Protein 5SWB (pdb70)

Sequence (1809 aa):
KPVIKMYQIGDKPDNLDELLANANKIIEEKVGAKLDIQYLGWGDYGKKMSSVITSSGEENYDIAFADNYIVNAQKGAYADLTELYKKEGKDLYKALDPAYIKGNTVNGKIYAVPVAANVASSQNFAFNGTLLAKYGIDISGVTSYETLEPVLKQIKEKAPDVVPFAIGKVFIPSDNFDYPVANGLPFVIDLEGDTTKVVNRYEVPRFKEHLKTLHKFYEAGYIPKDVATSDTSFDLQQDTWFVREETVGPADYGNSLLSRVANKDIQIKPITNFIKKNQTTQVANFVISNNSKNKEKSMEILNLLNTNPELLNGLVYGPEGKNWEKIEGKENRVRVLDGYKGNTHMGGWNTGNNWILYINENVTDQQIENSKKELAEAKESPALGFIFNTDNVKKSEISAIANTMQQFDTAINTGTVDPDKAIPELMEKLKSEGAYEKVLNEMQKQYDEFLKNKKLEPVIKMYQIGDKPDNLDELLANANKIIEEKVGAKLDIQYLGWGDYGKKMSVITSSGENYDIAFADNNYIVNAQKGAYADLTELYKKEGKDLYKALDPAYIKGNTVNGKIYAVPVAANVASSQNFAFNGTLLAKYGIDISGVTSYETLEPVLKQIKEKAPDVVPFAIGKVFIPSDNFDYPVANGLPFVIDLEGDTTKVVNRYEVPRFKEHLKTLHKFYEAGYIPKDVATSDTSFDLQQDTWFVREETVGPADYGNSLLSRVANKDIQIKPITNFIKKNQTTQVANFVISNNSKNKEKSMEILNLLNTNPELLNGLVYGPEGKNWEKIEGKENRVRVLDGYKGNTHMGGWNTGNNWILYINENVTDQQIENSKKELAEAKESPALGFIFNTDNVKSEISAIANTMQQFDTAINTGTVDPDKAIPELMEKLKSEGAYEKVLNEMQKQYDEFLKNKKPVIKMYQIGDKPDNLDELLANANKIIEEKVGAKLDIQYLGWGDYGKKMSVITSSGENYDIAFADNYIVNAQKGAYADLTELYKKEGKDLYKALDPAYIKGNTVNGKIYAVPVAANVASSQNFAFNGTLLAKYGIDISGVTSYETLEPVVLKQIKEKAPDVVPFAIGKKVFIPSDNFDYPVANGLPFVIDLEGDTTKVVNRYEVPRFKEHLKTLHKFYEAGYIPKDVATSDTSFDLQQDTWFVREETVGPADYGNSLLSRVANKDIQIKPITNFIKKNQTTQVANFVISNNNSKNKEKSMEILNLLNTNPELLNGLVYGPEGKNWEKIEGKENRVRVLDGYKGNTHMGGWNTGNNWILYINENVTDQQIENSKKELAEAKESPALGFIFNTDNVKSEISAIANTMQQFDTAINTGTVDPDKAIPELMEKLKSEGAYEKVLNEMQKQYDEFLKNKKPVIKMYQIGDKPDNLDELLANANKIIEEKVGAKLDIQYLGWGDYGKKMSVITSSGENYDIAFADNYIVNAQKGAYADLTELYKKEGKDLYKALDPAYIKGNTVVNGKIYAVPVAANVASSQNFAFNGTLLAKYGIDISGVTSYETLEPVLKQIKEKAPDVVPFAIGKVFIPSDNFDYPVANGLPFVIDLEGDTTKVVNRYEVPRFKEHLKTLHKFYEAGYIPKDVATSDTSFDLQQDTWFVREETVGPADYGNSLLSRVANKDIQIKPITNFIKKNQTTQVANFVISNNNSKNKEKSMEILNLLNTNPELLNGLVYGPEGKNWEKIEGKENRVRVLDGYKGNTHMGGWNTGNNWWILYINENVTDQQIENSKKELAEAKESPALGFIFNTDNVKSEISAIANTMQQFDTAINTGTVDPDKAIPELMEKLKSEGAYEKVLNEMQKQYDEFLKNKKLE

Foldseek 3Di:
DAEAEEEEEADAFPPNVQLQVQLQVVLCVPQVYGYDYDYDHHQCPVVVVCVCQVVLHEHFKYFDDQQLLVVLVQQFDFCVVLCVDLQVQLVVPDDVLLVLLQQHPNTHFWSAFAAQLWWFKKKKFDVVVCVVQVQDCPQDAALQSLVVSLVSCCVVPVQAQAEEAALVFFDDEAWFDLGDPLFQWTQRLPDPNLATDGQCPPVVSVVSLQSLLVCCVVRNYPLPRNPDSDHDQLQDRNYGIYMDIDALLCLAQQNSCVRNVHRMHIHGHYDTARHSCSSSVTIMGTGNPYPPNNSSSNSQSCQAPPLSSVQCAAQHNEPQFKHADPPDPLEIETDDNSRDSHHDHSNHGYHSVSHRHYPSRDPVSNVVSVVSVVPHYHRPCSSNHADCVVQSPLVVQSSVLSVVQVSCSRSSVDNSVPRVVVSVCSSPVPDSNVVRSVSSSVSSNVVVVVPDDD/DEAEEEEEADAFPVQVVLQVVLQVVLCVPQVYGYDYHYDHHQCPLVVVCCCQVVLHDHFKYFDDLQLLVVQVLFFDFCQVVCVPLVVLLVVLDDCLLVLLQADPNTGFWSAFAAFLWWFKKKKFDVVVCVVQVQDCPQDQALQSLVVSLVVCCVVPVQAQAEEAALVFFDDEQWFDQGAVLFQWTQRLVPPNLAIDGLCPDVVSVVSLQSLLVCCVVRNYPVCRNPDSDDDQLQDRNYTIYMDIDALLCLACQNSCVRNVHDMDIHGHYDTARHSCSSSVGIMGTGSPHPPNNSSSNSQSCQARPLVSVQCAAQHPEPQFWHADPPDPLEIETDPNSNGSGHDHSNHGHHSVSHRDYPSRDPVSNVVSVVRVVPHYHRPCSSNHDDCVVQSVLVVQSSVLSVVQVSCRRSSVDNSVPRVVVSVCSSPVVPSVVVSSVSSSVSSNVVVVVVD/DEAEEEEEADQQPCNVVLQVQLQVVLCVPQVYGYDYDYDYHPCPQVVVCVCQVVLHAHFKYFDDLQLLSVLVVFFAFCVVLCVPLVVQLVVPADCLLVLLQADPNTGFWSAFAACLWWFKKKKFDVVVCVVQVQDCVQDQALQSCVVSLVSCCVVPVQAQAEEDAQVFFDDEQWFDQRDVLFQWTQRLPPDNLAIDGQCPPVVSVVSLQSLLVCCVVRNYPLCRNPDPDDDQLQDRRYTIYMDIDALLCLACQNSCVQNVHDMHIHGHYDTARHSCSSSVTIMGTGSPHPPNNSSSNVQSCQAPPLSSVQCAAQHHEPQFKHADPPDPLEIETDPNRNGSGHDHSNHTYHSVSHRDYPSRDPVSNVVSVVCVVPHYHRLCSSSHQNCVVQSPLVVQLSVLSVVQVSCRRSSSDNCVPRVVVSVCSSPVVPSVVVRSVSSSVSSNVVNVVD/DAEAEEEEEADAQPCQVVLQVVLQVVLCVPQVYGYDYDYDHDLCPLVVVCCVQVVVPEHFKYFDDQLQLVVQVQQFAFCVVLCVPLVVLQVVPADPLLCLLQQHVHTHFWRAFAAFLWWFKKKKFDVVVCVVQVQDCPQDQALLSLVVSLVSCCVVPVQAQAEEAAQVFFDDEQWFDQRDDLFQWTQRLPPDNLAIDGQCPPVVSVVSLQSLLVCQVVRNYPLCRNPDSDDDQLQDRNYTIYMDIDALLCLACQNSCQRNVHDMHIHGHYDGARHSCSSSVGIMGTGSSHPPNNSSSNVQSCQAPPLVSVQCAAQNHEPQFKYDDPPDPLEIETDPNSNRSHHDHSNHGYHSVSHRDYPSRDVVSNVVSVVRVVPHYHRPCSSNHDDCVPLSVLVVVSSVLSVVQVRCRRNSVDNSVPRVVVSVVSSVVPCSNVVRSVSSSVSSNVVNVVVDDD

Structure (mmCIF, N/CA/C/O backbone):
data_5SWB
#
_entry.id   5SWB
#
_cell.length_a   104.180
_cell.length_b   110.600
_cell.length_c   105.840
_cell.angle_alpha   90.00
_cell.angle_beta   109.52
_cell.angle_gamma   90.00
#
_symmetry.space_group_name_H-M   'P 1 21 1'
#
loop_
_entity.id
_entity.type
_entity.pdbx_description
1 polymer 'Extracellular solute-binding protein'
2 branched alpha-D-mannopyranose-(1-3)-[alpha-D-mannopyranose-(1-6)]alpha-D-mannopyranose-(1-6)-[alpha-D-mannopyranose-(1-3)]beta-D-mannopyranose-(1-4)-2-acetamido-2-deoxy-beta-D-glucopyranose
3 branched alpha-D-mannopyranose-(1-3)-[alpha-D-mannopyranose-(1-5)]alpha-D-mannopyranose-(1-6)-[alpha-D-mannopyranose-(1-3)]beta-D-mannopyranose-(1-4)-2-acetamido-2-deoxy-beta-D-glucopyranose
4 non-polymer 'CADMIUM ION'
5 water water
#
loop_
_atom_site.group_PDB
_atom_site.id
_atom_site.type_symbol
_atom_site.label_atom_id
_atom_site.label_alt_id
_atom_site.label_comp_id
_atom_site.label_asym_id
_atom_site.label_entity_id
_atom_site.label_seq_id
_atom_site.pdbx_PDB_ins_code
_atom_site.Cartn_x
_atom_site.Cartn_y
_atom_site.Cartn_z
_atom_site.occupancy
_atom_site.B_iso_or_equiv
_atom_site.auth_seq_id
_atom_site.auth_comp_id
_atom_site.auth_asym_id
_atom_site.auth_atom_id
_atom_site.pdbx_PDB_model_num
ATOM 1 N N . LYS A 1 17 ? 1.298 -32.136 -63.971 1.00 59.69 40 LYS A N 1
ATOM 2 C CA . LYS A 1 17 ? -0.053 -31.515 -63.967 1.00 55.62 40 LYS A CA 1
ATOM 3 C C . LYS A 1 17 ? 0.021 -30.221 -63.151 1.00 51.37 40 LYS A C 1
ATOM 4 O O . LYS A 1 17 ? 0.055 -30.289 -61.913 1.00 52.01 40 LYS A O 1
ATOM 6 N N . PRO A 1 18 ? 0.085 -29.032 -63.825 1.00 47.75 41 PRO A N 1
ATOM 7 C CA . PRO A 1 18 ? 0.112 -27.794 -63.037 1.00 41.16 41 PRO A CA 1
ATOM 8 C C . PRO A 1 18 ? -1.231 -27.639 -62.320 1.00 38.10 41 PRO A C 1
ATOM 9 O O . PRO A 1 18 ? -2.224 -28.217 -62.751 1.00 34.43 41 PRO A O 1
ATOM 13 N N . VAL A 1 19 ? -1.228 -26.884 -61.234 1.00 36.24 42 VAL A N 1
ATOM 14 C CA . VAL A 1 19 ? -2.416 -26.645 -60.478 1.00 30.64 42 VAL A CA 1
ATOM 15 C C . VAL A 1 19 ? -2.968 -25.307 -61.021 1.00 33.04 42 VAL A C 1
ATOM 16 O O . VAL A 1 19 ? -2.245 -24.310 -61.080 1.00 29.61 42 VAL A O 1
ATOM 20 N N . ILE A 1 20 ? -4.239 -25.297 -61.441 1.00 29.32 43 ILE A N 1
ATOM 21 C CA . ILE A 1 20 ? -4.835 -24.092 -61.995 1.00 26.97 43 ILE A CA 1
ATOM 22 C C . ILE A 1 20 ? -5.557 -23.355 -60.855 1.00 24.47 43 ILE A C 1
ATOM 23 O O . ILE A 1 20 ? -6.342 -23.981 -60.128 1.00 25.26 43 ILE A O 1
ATOM 28 N N . LYS A 1 21 ? -5.254 -22.077 -60.643 1.00 22.41 44 LYS A N 1
ATOM 29 C CA . LYS A 1 21 ? -5.762 -21.380 -59.451 1.00 22.50 44 LYS A CA 1
ATOM 30 C C . LYS A 1 21 ? -7.005 -20.544 -59.852 1.00 22.84 44 LYS A C 1
ATOM 31 O O . LYS A 1 21 ? -6.849 -19.613 -60.629 1.00 18.71 44 LYS A O 1
ATOM 37 N N . MET A 1 22 ? -8.172 -20.912 -59.300 1.00 21.63 45 MET A N 1
ATOM 38 C CA . MET A 1 22 ? -9.444 -20.237 -59.624 1.00 20.36 45 MET A CA 1
ATOM 39 C C . MET A 1 22 ? -9.923 -19.531 -58.345 1.00 19.66 45 MET A C 1
ATOM 40 O O . MET A 1 22 ? -9.926 -20.128 -57.258 1.00 23.58 45 MET A O 1
ATOM 45 N N . TYR A 1 23 ? -10.336 -18.280 -58.474 1.00 16.64 46 TYR A N 1
ATOM 46 C CA . TYR A 1 23 ? -11.010 -17.575 -57.388 1.00 16.50 46 TYR A CA 1
ATOM 47 C C . TYR A 1 23 ? -12.532 -17.566 -57.635 1.00 18.34 46 TYR A C 1
ATOM 48 O O . TYR A 1 23 ? -12.946 -17.349 -58.781 1.00 19.31 46 TYR A O 1
ATOM 57 N N . GLN A 1 24 ? -13.298 -17.827 -56.588 1.00 17.85 47 GLN A N 1
ATOM 58 C CA . GLN A 1 24 ? -14.763 -17.811 -56.663 1.00 17.70 47 GLN A CA 1
ATOM 59 C C . GLN A 1 24 ? -15.321 -16.930 -55.578 1.00 19.08 47 GLN A C 1
ATOM 60 O O . GLN A 1 24 ? -14.765 -16.795 -54.476 1.00 17.75 47 GLN A O 1
ATOM 66 N N . ILE A 1 25 ? -16.490 -16.334 -55.859 1.00 16.58 48 ILE A N 1
ATOM 67 C CA . ILE A 1 25 ? -17.174 -15.533 -54.902 1.00 17.11 48 ILE A CA 1
ATOM 68 C C . ILE A 1 25 ? -17.980 -16.450 -53.925 1.00 18.57 48 ILE A C 1
ATOM 69 O O . ILE A 1 25 ? -18.399 -17.549 -54.287 1.00 19.57 48 ILE A O 1
ATOM 74 N N . GLY A 1 26 ? -18.195 -15.926 -52.715 1.00 18.97 49 GLY A N 1
ATOM 75 C CA . GLY A 1 26 ? -19.047 -16.545 -51.695 1.00 21.01 49 GLY A CA 1
ATOM 76 C C . GLY A 1 26 ? -18.327 -17.526 -50.799 1.00 23.40 49 GLY A C 1
ATOM 77 O O . GLY A 1 26 ? -17.084 -17.510 -50.657 1.00 21.00 49 GLY A O 1
ATOM 78 N N . ASP A 1 27 ? -19.094 -18.341 -50.109 1.00 23.72 50 ASP A N 1
ATOM 79 C CA . ASP A 1 27 ? -18.486 -19.212 -49.116 1.00 23.53 50 ASP A CA 1
ATOM 80 C C . ASP A 1 27 ? -18.177 -20.646 -49.623 1.00 22.69 50 ASP A C 1
ATOM 81 O O . ASP A 1 27 ? -19.016 -21.250 -50.281 1.00 23.56 50 ASP A O 1
ATOM 86 N N . LYS A 1 28 ? -17.033 -21.212 -49.234 1.00 21.42 51 LYS A N 1
ATOM 87 C CA . LYS A 1 28 ? -16.510 -22.559 -49.566 1.00 24.03 51 LYS A CA 1
ATOM 88 C C . LYS A 1 28 ? -17.599 -23.624 -49.150 1.00 23.89 51 LYS A C 1
ATOM 89 O O . LYS A 1 28 ? -18.121 -23.574 -48.003 1.00 21.46 51 LYS A O 1
ATOM 95 N N . PRO A 1 29 ? -17.969 -24.559 -50.048 1.00 23.13 52 PRO A N 1
ATOM 96 C CA . PRO A 1 29 ? -18.720 -25.729 -49.570 1.00 22.92 52 PRO A CA 1
ATOM 97 C C . PRO A 1 29 ? -17.929 -26.462 -48.463 1.00 21.48 52 PRO A C 1
ATOM 98 O O . PRO A 1 29 ? -16.659 -26.562 -48.504 1.00 24.58 52 PRO A O 1
ATOM 102 N N . ASP A 1 30 ? -18.665 -26.954 -47.480 1.00 24.54 53 ASP A N 1
ATOM 103 C CA . ASP A 1 30 ? -18.100 -27.868 -46.441 1.00 27.65 53 ASP A CA 1
ATOM 104 C C . ASP A 1 30 ? -17.364 -29.094 -46.971 1.00 30.57 53 ASP A C 1
ATOM 105 O O . ASP A 1 30 ? -16.522 -29.640 -46.254 1.00 29.68 53 ASP A O 1
ATOM 110 N N . ASN A 1 31 ? -17.702 -29.574 -48.183 1.00 25.26 54 ASN A N 1
ATOM 111 C CA . ASN A 1 31 ? -17.036 -30.727 -48.778 1.00 23.98 54 ASN A CA 1
ATOM 112 C C . ASN A 1 31 ? -16.294 -30.364 -50.043 1.00 25.60 54 ASN A C 1
ATOM 113 O O . ASN A 1 31 ? -16.227 -31.184 -50.978 1.00 24.70 54 ASN A O 1
ATOM 118 N N . LEU A 1 32 ? -15.738 -29.146 -50.091 1.00 21.56 55 LEU A N 1
ATOM 119 C CA . LEU A 1 32 ? -14.960 -28.761 -51.268 1.00 22.98 55 LEU A CA 1
ATOM 120 C C . LEU A 1 32 ? -13.889 -29.760 -51.708 1.00 25.50 55 LEU A C 1
ATOM 121 O O . LEU A 1 32 ? -13.705 -30.028 -52.935 1.00 24.75 55 LEU A O 1
ATOM 126 N N . ASP A 1 33 ? -13.145 -30.314 -50.742 1.00 24.98 56 ASP A N 1
ATOM 127 C CA . ASP A 1 33 ? -12.106 -31.280 -51.163 1.00 28.96 56 ASP A CA 1
ATOM 128 C C . ASP A 1 33 ? -12.668 -32.458 -51.908 1.00 26.41 56 ASP A C 1
ATOM 129 O O . ASP A 1 33 ? -12.106 -32.874 -52.917 1.00 28.17 56 ASP A O 1
ATOM 134 N N . GLU A 1 34 ? -13.785 -33.007 -51.412 1.00 27.01 57 GLU A N 1
ATOM 135 C CA . GLU A 1 34 ? -14.496 -34.067 -52.114 1.00 26.68 57 GLU A CA 1
ATOM 136 C C . GLU A 1 34 ? -14.989 -33.622 -53.521 1.00 25.56 57 GLU A C 1
ATOM 137 O O . GLU A 1 34 ? -14.711 -34.309 -54.509 1.00 24.71 57 GLU A O 1
ATOM 143 N N . LEU A 1 35 ? -15.700 -32.497 -53.596 1.00 23.54 58 LEU A N 1
ATOM 144 C CA . LEU A 1 35 ? -16.133 -31.944 -54.866 1.00 24.97 58 LEU A CA 1
ATOM 145 C C . LEU A 1 35 ? -14.986 -31.856 -55.867 1.00 23.32 58 LEU A C 1
ATOM 146 O O . LEU A 1 35 ? -15.130 -32.328 -56.988 1.00 23.91 58 LEU A O 1
ATOM 151 N N . LEU A 1 36 ? -13.852 -31.277 -55.449 1.00 22.51 59 LEU A N 1
ATOM 152 C CA . LEU A 1 36 ? -12.734 -31.057 -56.337 1.00 24.82 59 LEU A CA 1
ATOM 153 C C . LEU A 1 36 ? -12.021 -32.372 -56.615 1.00 26.88 59 LEU A C 1
ATOM 154 O O . LEU A 1 36 ? -11.498 -32.541 -57.666 1.00 24.28 59 LEU A O 1
ATOM 159 N N . ALA A 1 37 ? -12.035 -33.319 -55.669 1.00 26.24 60 ALA A N 1
ATOM 160 C CA . ALA A 1 37 ? -11.422 -34.600 -55.971 1.00 27.51 60 ALA A CA 1
ATOM 161 C C . ALA A 1 37 ? -12.272 -35.230 -57.089 1.00 25.87 60 ALA A C 1
ATOM 162 O O . ALA A 1 37 ? -11.701 -35.699 -58.060 1.00 29.42 60 ALA A O 1
ATOM 164 N N . ASN A 1 38 ? -13.603 -35.232 -56.952 1.00 28.07 61 ASN A N 1
ATOM 165 C CA . ASN A 1 38 ? -14.477 -35.797 -57.996 1.00 27.74 61 ASN A CA 1
ATOM 166 C C . ASN A 1 38 ? -14.257 -35.086 -59.312 1.00 26.55 61 ASN A C 1
ATOM 167 O O . ASN A 1 38 ? -14.028 -35.712 -60.337 1.00 26.85 61 ASN A O 1
ATOM 172 N N . ALA A 1 39 ? -14.349 -33.758 -59.287 1.00 27.76 62 ALA A N 1
ATOM 173 C CA . ALA A 1 39 ? -14.108 -32.978 -60.495 1.00 25.94 62 ALA A CA 1
ATOM 174 C C . ALA A 1 39 ? -12.751 -33.229 -61.131 1.00 25.83 62 ALA A C 1
ATOM 175 O O . ALA A 1 39 ? -12.675 -33.334 -62.348 1.00 26.87 62 ALA A O 1
ATOM 177 N N . ASN A 1 40 ? -11.678 -33.326 -60.316 1.00 23.15 63 ASN A N 1
ATOM 178 C CA . ASN A 1 40 ? -10.358 -33.475 -60.867 1.00 25.14 63 ASN A CA 1
ATOM 179 C C . ASN A 1 40 ? -10.104 -34.862 -61.457 1.00 25.44 63 ASN A C 1
ATOM 180 O O . ASN A 1 40 ? -9.211 -35.016 -62.305 1.00 25.17 63 ASN A O 1
ATOM 185 N N . LYS A 1 41 ? -10.923 -35.844 -61.106 1.00 29.51 64 LYS A N 1
ATOM 186 C CA . LYS A 1 41 ? -10.818 -37.129 -61.854 1.00 31.40 64 LYS A CA 1
ATOM 187 C C . LYS A 1 41 ? -10.981 -36.887 -63.351 1.00 33.33 64 LYS A C 1
ATOM 188 O O . LYS A 1 41 ? -10.153 -37.322 -64.144 1.00 35.28 64 LYS A O 1
ATOM 194 N N . ILE A 1 42 ? -12.022 -36.138 -63.731 1.00 31.33 65 ILE A N 1
ATOM 195 C CA . ILE A 1 42 ? -12.299 -35.785 -65.107 1.00 29.59 65 ILE A CA 1
ATOM 196 C C . ILE A 1 42 ? -11.292 -34.752 -65.637 1.00 30.85 65 ILE A C 1
ATOM 197 O O . ILE A 1 42 ? -10.667 -34.936 -66.684 1.00 32.12 65 ILE A O 1
ATOM 202 N N . ILE A 1 43 ? -11.100 -33.654 -64.916 1.00 28.08 66 ILE A N 1
ATOM 203 C CA . ILE A 1 43 ? -10.165 -32.615 -65.406 1.00 27.85 66 ILE A CA 1
ATOM 204 C C . ILE A 1 43 ? -8.726 -33.118 -65.674 1.00 31.81 66 ILE A C 1
ATOM 205 O O . ILE A 1 43 ? -8.136 -32.833 -66.738 1.00 34.05 66 ILE A O 1
ATOM 210 N N . GLU A 1 44 ? -8.170 -33.849 -64.722 1.00 31.11 67 GLU A N 1
ATOM 211 C CA . GLU A 1 44 ? -6.807 -34.333 -64.880 1.00 33.81 67 GLU A CA 1
ATOM 212 C C . GLU A 1 44 ? -6.678 -35.186 -66.126 1.00 34.78 67 GLU A C 1
ATOM 213 O O . GLU A 1 44 ? -5.728 -35.038 -66.901 1.00 39.11 67 GLU A O 1
ATOM 219 N N . GLU A 1 45 ? -7.650 -36.051 -66.324 1.00 36.97 68 GLU A N 1
ATOM 220 C CA . GLU A 1 45 ? -7.672 -36.937 -67.496 1.00 41.90 68 GLU A CA 1
ATOM 221 C C . GLU A 1 45 ? -7.775 -36.137 -68.803 1.00 45.84 68 GLU A C 1
ATOM 222 O O . GLU A 1 45 ? -7.000 -36.364 -69.721 1.00 44.24 68 GLU A O 1
ATOM 228 N N . LYS A 1 46 ? -8.734 -35.211 -68.893 1.00 39.58 69 LYS A N 1
ATOM 229 C CA . LYS A 1 46 ? -8.978 -34.516 -70.154 1.00 35.55 69 LYS A CA 1
ATOM 230 C C . LYS A 1 46 ? -8.012 -33.389 -70.434 1.00 37.28 69 LYS A C 1
ATOM 231 O O . LYS A 1 46 ? -7.726 -33.112 -71.613 1.00 38.72 69 LYS A O 1
ATOM 237 N N . VAL A 1 47 ? -7.505 -32.731 -69.390 1.00 29.54 70 VAL A N 1
ATOM 238 C CA . VAL A 1 47 ? -6.743 -31.493 -69.538 1.00 31.31 70 VAL A CA 1
ATOM 239 C C . VAL A 1 47 ? -5.294 -31.606 -69.062 1.00 33.28 70 VAL A C 1
ATOM 240 O O . VAL A 1 47 ? -4.443 -30.812 -69.472 1.00 34.61 70 VAL A O 1
ATOM 244 N N . GLY A 1 48 ? -4.981 -32.573 -68.201 1.00 33.40 71 GLY A N 1
ATOM 245 C CA . GLY A 1 48 ? -3.598 -32.601 -67.668 1.00 34.51 71 GLY A CA 1
ATOM 246 C C . GLY A 1 48 ? -3.253 -31.463 -66.703 1.00 37.82 71 GLY A C 1
ATOM 247 O O . GLY A 1 48 ? -2.151 -30.920 -66.689 1.00 35.27 71 GLY A O 1
ATOM 248 N N . ALA A 1 49 ? -4.224 -31.103 -65.877 1.00 37.24 72 ALA A N 1
ATOM 249 C CA . ALA A 1 49 ? -4.038 -30.078 -64.850 1.00 36.89 72 ALA A CA 1
ATOM 250 C C . ALA A 1 49 ? -4.997 -30.435 -63.712 1.00 29.49 72 ALA A C 1
ATOM 251 O O . ALA A 1 49 ? -5.886 -31.274 -63.883 1.00 32.91 72 ALA A O 1
ATOM 253 N N . LYS A 1 50 ? -4.774 -29.801 -62.560 1.00 30.64 73 LYS A N 1
ATOM 254 C CA . LYS A 1 50 ? -5.576 -29.977 -61.353 1.00 30.76 73 LYS A CA 1
ATOM 255 C C . LYS A 1 50 ? -6.180 -28.591 -61.089 1.00 29.01 73 LYS A C 1
ATOM 256 O O . LYS A 1 50 ? -5.447 -27.581 -61.027 1.00 29.58 73 LYS A O 1
ATOM 262 N N . LEU A 1 51 ? -7.502 -28.545 -60.891 1.00 25.24 74 LEU A N 1
ATOM 263 C CA . LEU A 1 51 ? -8.153 -27.289 -60.492 1.00 22.64 74 LEU A CA 1
ATOM 264 C C . LEU A 1 51 ? -8.180 -27.127 -58.975 1.00 21.60 74 LEU A C 1
ATOM 265 O O . LEU A 1 51 ? -8.503 -28.085 -58.248 1.00 23.58 74 LEU A O 1
ATOM 270 N N . ASP A 1 52 ? -7.797 -25.951 -58.485 1.00 22.10 75 ASP A N 1
ATOM 271 C CA . ASP A 1 52 ? -7.962 -25.576 -57.087 1.00 26.10 75 ASP A CA 1
ATOM 272 C C . ASP A 1 52 ? -8.833 -24.326 -57.074 1.00 22.96 75 ASP A C 1
ATOM 273 O O . ASP A 1 52 ? -8.624 -23.399 -57.892 1.00 25.06 75 ASP A O 1
ATOM 278 N N . ILE A 1 53 ? -9.762 -24.273 -56.131 1.00 19.86 76 ILE A N 1
ATOM 279 C CA . ILE A 1 53 ? -10.624 -23.084 -56.046 1.00 20.60 76 ILE A CA 1
ATOM 280 C C . ILE A 1 53 ? -10.487 -22.413 -54.687 1.00 19.92 76 ILE A C 1
ATOM 281 O O . ILE A 1 53 ? -10.630 -23.089 -53.627 1.00 26.06 76 ILE A O 1
ATOM 286 N N . GLN A 1 54 ? -10.255 -21.121 -54.664 1.00 19.89 77 GLN A N 1
ATOM 287 C CA . GLN A 1 54 ? -10.282 -20.412 -53.413 1.00 21.67 77 GLN A CA 1
ATOM 288 C C . GLN A 1 54 ? -11.491 -19.456 -53.400 1.00 21.43 77 GLN A C 1
ATOM 289 O O . GLN A 1 54 ? -11.652 -18.598 -54.277 1.00 20.64 77 GLN A O 1
ATOM 295 N N . TYR A 1 55 ? -12.272 -19.571 -52.331 1.00 20.15 78 TYR A N 1
ATOM 296 C CA . TYR A 1 55 ? -13.466 -18.767 -52.183 1.00 21.19 78 TYR A CA 1
ATOM 297 C C . TYR A 1 55 ? -13.109 -17.506 -51.397 1.00 22.95 78 TYR A C 1
ATOM 298 O O . TYR A 1 55 ? -12.349 -17.587 -50.429 1.00 25.58 78 TYR A O 1
ATOM 307 N N . LEU A 1 56 ? -13.641 -16.358 -51.774 1.00 20.41 79 LEU A N 1
ATOM 308 C CA . LEU A 1 56 ? -13.273 -15.058 -51.176 1.00 21.23 79 LEU A CA 1
ATOM 309 C C . LEU A 1 56 ? -14.422 -14.389 -50.359 1.00 22.59 79 LEU A C 1
ATOM 310 O O . LEU A 1 56 ? -14.291 -13.251 -49.884 1.00 22.42 79 LEU A O 1
ATOM 315 N N . GLY A 1 57 ? -15.549 -15.087 -50.196 1.00 22.94 80 GLY A N 1
ATOM 316 C CA . GLY A 1 57 ? -16.704 -14.556 -49.450 1.00 22.72 80 GLY A CA 1
ATOM 317 C C . GLY A 1 57 ? -17.617 -13.627 -50.252 1.00 23.80 80 GLY A C 1
ATOM 318 O O . GLY A 1 57 ? -17.396 -13.383 -51.441 1.00 23.35 80 GLY A O 1
ATOM 319 N N . TRP A 1 58 ? -18.660 -13.076 -49.578 1.00 29.50 81 TRP A N 1
ATOM 320 C CA . TRP A 1 58 ? -19.706 -12.198 -50.257 1.00 31.76 81 TRP A CA 1
ATOM 321 C C . TRP A 1 58 ? -19.564 -10.720 -50.072 1.00 33.39 81 TRP A C 1
ATOM 322 O O . TRP A 1 58 ? -19.520 -9.945 -51.044 1.00 38.19 81 TRP A O 1
ATOM 333 N N . GLY A 1 59 ? -19.391 -10.327 -48.821 1.00 31.59 82 GLY A N 1
ATOM 334 C CA . GLY A 1 59 ? -19.464 -8.911 -48.440 1.00 32.66 82 GLY A CA 1
ATOM 335 C C . GLY A 1 59 ? -18.382 -8.024 -48.974 1.00 28.72 82 GLY A C 1
ATOM 336 O O . GLY A 1 59 ? -18.609 -6.825 -49.162 1.00 31.08 82 GLY A O 1
ATOM 337 N N . ASP A 1 60 ? -17.190 -8.593 -49.242 1.00 24.69 83 ASP A N 1
ATOM 338 C CA . ASP A 1 60 ? -16.129 -7.730 -49.681 1.00 22.72 83 ASP A CA 1
ATOM 339 C C . ASP A 1 60 ? -15.425 -8.263 -50.921 1.00 23.40 83 ASP A C 1
ATOM 340 O O . ASP A 1 60 ? -14.236 -7.964 -51.133 1.00 22.44 83 ASP A O 1
ATOM 345 N N . TYR A 1 61 ? -16.158 -8.988 -51.776 1.00 24.88 84 TYR A N 1
ATOM 346 C CA . TYR A 1 61 ? -15.471 -9.652 -52.882 1.00 21.90 84 TYR A CA 1
ATOM 347 C C . TYR A 1 61 ? -14.839 -8.636 -53.809 1.00 23.11 84 TYR A C 1
ATOM 348 O O . TYR A 1 61 ? -13.762 -8.861 -54.344 1.00 21.64 84 TYR A O 1
ATOM 357 N N . GLY A 1 62 ? -15.528 -7.525 -54.041 1.00 22.41 85 GLY A N 1
ATOM 358 C CA . GLY A 1 62 ? -14.990 -6.469 -54.890 1.00 24.17 85 GLY A CA 1
ATOM 359 C C . GLY A 1 62 ? -13.663 -5.920 -54.394 1.00 20.69 85 GLY A C 1
ATOM 360 O O . GLY A 1 62 ? -12.778 -5.703 -55.167 1.00 20.06 85 GLY A O 1
ATOM 361 N N . LYS A 1 63 ? -13.599 -5.630 -53.106 1.00 20.73 86 LYS A N 1
ATOM 362 C CA . LYS A 1 63 ? -12.386 -5.031 -52.509 1.00 21.84 86 LYS A CA 1
ATOM 363 C C . LYS A 1 63 ? -11.259 -6.042 -52.581 1.00 22.46 86 LYS A C 1
ATOM 364 O O . LYS A 1 63 ? -10.107 -5.683 -52.865 1.00 23.14 86 LYS A O 1
ATOM 370 N N . LYS A 1 64 ? -11.602 -7.316 -52.390 1.00 21.14 87 LYS A N 1
ATOM 371 C CA . LYS A 1 64 ? -10.561 -8.348 -52.343 1.00 22.00 87 LYS A CA 1
ATOM 372 C C . LYS A 1 64 ? -10.004 -8.579 -53.752 1.00 22.80 87 LYS A C 1
ATOM 373 O O . LYS A 1 64 ? -8.761 -8.669 -53.987 1.00 21.06 87 LYS A O 1
ATOM 379 N N . MET A 1 65 ? -10.909 -8.684 -54.720 1.00 22.58 88 MET A N 1
ATOM 380 C CA . MET A 1 65 ? -10.473 -8.975 -56.039 1.00 21.66 88 MET A CA 1
ATOM 381 C C . MET A 1 65 ? -9.727 -7.756 -56.606 1.00 20.40 88 MET A C 1
ATOM 382 O O . MET A 1 65 ? -8.820 -7.920 -57.386 1.00 20.63 88 MET A O 1
ATOM 387 N N . SER A 1 66 ? -10.105 -6.547 -56.183 1.00 22.04 89 SER A N 1
ATOM 388 C CA A SER A 1 66 ? -9.396 -5.350 -56.623 0.39 23.57 89 SER A CA 1
ATOM 389 C CA B SER A 1 66 ? -9.390 -5.347 -56.632 0.61 23.92 89 SER A CA 1
ATOM 390 C C . SER A 1 66 ? -7.920 -5.369 -56.181 1.00 22.54 89 SER A C 1
ATOM 391 O O . SER A 1 66 ? -7.059 -4.922 -56.908 1.00 22.85 89 SER A O 1
ATOM 396 N N . VAL A 1 67 ? -7.660 -5.878 -54.976 1.00 22.04 90 VAL A N 1
ATOM 397 C CA . VAL A 1 67 ? -6.236 -6.018 -54.533 1.00 19.95 90 VAL A CA 1
ATOM 398 C C . VAL A 1 67 ? -5.536 -6.962 -55.490 1.00 22.54 90 VAL A C 1
ATOM 399 O O . VAL A 1 67 ? -4.446 -6.667 -55.974 1.00 21.82 90 VAL A O 1
ATOM 403 N N . ILE A 1 68 ? -6.188 -8.107 -55.766 1.00 21.50 91 ILE A N 1
ATOM 404 C CA . ILE A 1 68 ? -5.636 -9.159 -56.619 1.00 21.02 91 ILE A CA 1
ATOM 405 C C . ILE A 1 68 ? -5.304 -8.610 -57.993 1.00 20.71 91 ILE A C 1
ATOM 406 O O . ILE A 1 68 ? -4.171 -8.795 -58.482 1.00 20.89 91 ILE A O 1
ATOM 411 N N . THR A 1 69 ? -6.297 -8.009 -58.660 1.00 21.59 92 THR A N 1
ATOM 412 C CA . THR A 1 69 ? -6.066 -7.536 -60.036 1.00 21.12 92 THR A CA 1
ATOM 413 C C . THR A 1 69 ? -5.151 -6.305 -60.087 1.00 22.00 92 THR A C 1
ATOM 414 O O . THR A 1 69 ? -4.328 -6.241 -60.976 1.00 22.72 92 THR A O 1
ATOM 418 N N . SER A 1 70 ? -5.302 -5.340 -59.182 1.00 25.72 93 SER A N 1
ATOM 419 C CA . SER A 1 70 ? -4.502 -4.113 -59.281 1.00 26.23 93 SER A CA 1
ATOM 420 C C . SER A 1 70 ? -3.018 -4.435 -58.928 1.00 27.30 93 SER A C 1
ATOM 421 O O . SER A 1 70 ? -2.117 -3.777 -59.394 1.00 26.41 93 SER A O 1
ATOM 424 N N . SER A 1 71 ? -2.799 -5.511 -58.200 1.00 28.47 94 SER A N 1
ATOM 425 C CA . SER A 1 71 ? -1.441 -5.911 -57.902 1.00 30.04 94 SER A CA 1
ATOM 426 C C . SER A 1 71 ? -0.846 -6.785 -59.005 1.00 30.16 94 SER A C 1
ATOM 427 O O . SER A 1 71 ? 0.328 -7.059 -58.953 1.00 31.65 94 SER A O 1
ATOM 430 N N . GLY A 1 72 ? -1.624 -7.238 -60.004 1.00 23.80 95 GLY A N 1
ATOM 431 C CA . GLY A 1 72 ? -1.074 -8.071 -61.038 1.00 23.34 95 GLY A CA 1
ATOM 432 C C . GLY A 1 72 ? -0.729 -9.440 -60.521 1.00 28.11 95 GLY A C 1
ATOM 433 O O . GLY A 1 72 ? 0.132 -10.112 -61.053 1.00 26.87 95 GLY A O 1
ATOM 434 N N . GLU A 1 73 ? -1.435 -9.863 -59.462 1.00 25.80 96 GLU A N 1
ATOM 435 C CA A GLU A 1 73 ? -1.203 -11.189 -58.865 0.57 30.02 96 GLU A CA 1
ATOM 436 C CA B GLU A 1 73 ? -1.166 -11.172 -58.885 0.43 29.23 96 GLU A CA 1
ATOM 437 C C . GLU A 1 73 ? -1.325 -12.331 -59.825 1.00 29.17 96 GLU A C 1
ATOM 438 O O . GLU A 1 73 ? -2.135 -12.329 -60.743 1.00 29.01 96 GLU A O 1
ATOM 449 N N . ASN A 1 74 ? -0.503 -13.349 -59.603 1.00 33.45 97 ASN A N 1
ATOM 450 C CA . ASN A 1 74 ? -0.678 -14.507 -60.420 1.00 33.61 97 ASN A CA 1
ATOM 451 C C . ASN A 1 74 ? -1.957 -15.208 -59.958 1.00 33.81 97 ASN A C 1
ATOM 452 O O . ASN A 1 74 ? -2.125 -15.462 -58.736 1.00 33.59 97 ASN A O 1
ATOM 457 N N . TYR A 1 75 ? -2.882 -15.410 -60.888 1.00 24.84 98 TYR A N 1
ATOM 458 C CA . TYR A 1 75 ? -3.987 -16.387 -60.705 1.00 23.37 98 TYR A CA 1
ATOM 459 C C . TYR A 1 75 ? -4.311 -16.869 -62.100 1.00 22.52 98 TYR A C 1
ATOM 460 O O . TYR A 1 75 ? -3.667 -16.321 -63.037 1.00 26.12 98 TYR A O 1
ATOM 469 N N . ASP A 1 76 ? -5.191 -17.892 -62.289 1.00 19.89 99 ASP A N 1
ATOM 470 C CA . ASP A 1 76 ? -5.526 -18.352 -63.584 1.00 19.36 99 ASP A CA 1
ATOM 471 C C . ASP A 1 76 ? -6.932 -17.923 -63.931 1.00 24.05 99 ASP A C 1
ATOM 472 O O . ASP A 1 76 ? -7.119 -17.310 -64.996 1.00 22.89 99 ASP A O 1
ATOM 477 N N . ILE A 1 77 ? -7.887 -18.295 -63.082 1.00 20.58 100 ILE A N 1
ATOM 478 C CA . ILE A 1 77 ? -9.329 -18.032 -63.401 1.00 19.41 100 ILE A CA 1
ATOM 479 C C . ILE A 1 77 ? -9.930 -17.230 -62.247 1.00 18.83 100 ILE A C 1
ATOM 480 O O . ILE A 1 77 ? -9.632 -17.465 -61.073 1.00 19.45 100 ILE A O 1
ATOM 485 N N . ALA A 1 78 ? -10.848 -16.301 -62.540 1.00 17.72 101 ALA A N 1
ATOM 486 C CA . ALA A 1 78 ? -11.605 -15.724 -61.431 1.00 17.02 101 ALA A CA 1
ATOM 487 C C . ALA A 1 78 ? -13.034 -15.405 -61.875 1.00 17.35 101 ALA A C 1
ATOM 488 O O . ALA A 1 78 ? -13.278 -15.076 -63.018 1.00 16.73 101 ALA A O 1
ATOM 490 N N . PHE A 1 79 ? -13.931 -15.488 -60.913 1.00 18.20 102 PHE A N 1
ATOM 491 C CA . PHE A 1 79 ? -15.221 -14.777 -61.090 1.00 19.49 102 PHE A CA 1
ATOM 492 C C . PHE A 1 79 ? -14.913 -13.240 -61.065 1.00 19.13 102 PHE A C 1
ATOM 493 O O . PHE A 1 79 ? -14.375 -12.688 -60.114 1.00 19.54 102 PHE A O 1
ATOM 501 N N . ALA A 1 80 ? -15.255 -12.558 -62.132 1.00 16.45 103 ALA A N 1
ATOM 502 C CA . ALA A 1 80 ? -14.913 -11.148 -62.371 1.00 17.17 103 ALA A CA 1
ATOM 503 C C . ALA A 1 80 ? -15.667 -10.226 -61.440 1.00 17.88 103 ALA A C 1
ATOM 504 O O . ALA A 1 80 ? -16.853 -10.466 -61.098 1.00 20.39 103 ALA A O 1
ATOM 506 N N . ASP A 1 81 ? -14.968 -9.185 -60.975 1.00 18.41 104 ASP A N 1
ATOM 507 C CA . ASP A 1 81 ? -15.670 -8.051 -60.335 1.00 20.30 104 ASP A CA 1
ATOM 508 C C . ASP A 1 81 ? -15.389 -6.801 -61.179 1.00 20.20 104 ASP A C 1
ATOM 509 O O . ASP A 1 81 ? -14.232 -6.617 -61.660 1.00 21.60 104 ASP A O 1
ATOM 514 N N . ASN A 1 82 ? -16.400 -5.952 -61.379 1.00 20.53 105 ASN A N 1
ATOM 515 C CA . ASN A 1 82 ? -16.190 -4.692 -62.146 1.00 19.86 105 ASN A CA 1
ATOM 516 C C . ASN A 1 82 ? -15.577 -5.012 -63.494 1.00 20.49 105 ASN A C 1
ATOM 517 O O . ASN A 1 82 ? -14.546 -4.389 -63.879 1.00 20.55 105 ASN A O 1
ATOM 522 N N . TYR A 1 83 ? -16.225 -5.910 -64.248 1.00 18.31 106 TYR A N 1
ATOM 523 C CA . TYR A 1 83 ? -15.691 -6.477 -65.465 1.00 19.26 106 TYR A CA 1
ATOM 524 C C . TYR A 1 83 ? -15.416 -5.435 -66.556 1.00 20.83 106 TYR A C 1
ATOM 525 O O . TYR A 1 83 ? -14.338 -5.441 -67.159 1.00 19.43 106 TYR A O 1
ATOM 534 N N . ILE A 1 84 ? -16.394 -4.530 -66.834 1.00 19.48 107 ILE A N 1
ATOM 535 C CA . ILE A 1 84 ? -16.177 -3.584 -67.941 1.00 22.62 107 ILE A CA 1
ATOM 536 C C . ILE A 1 84 ? -15.007 -2.610 -67.679 1.00 21.67 107 ILE A C 1
ATOM 537 O O . ILE A 1 84 ? -14.178 -2.369 -68.595 1.00 23.27 107 ILE A O 1
ATOM 542 N N . VAL A 1 85 ? -14.924 -2.095 -66.452 1.00 22.11 108 VAL A N 1
ATOM 543 C CA . VAL A 1 85 ? -13.776 -1.250 -66.049 1.00 24.80 108 VAL A CA 1
ATOM 544 C C . VAL A 1 85 ? -12.433 -2.018 -66.143 1.00 23.84 108 VAL A C 1
ATOM 545 O O . VAL A 1 85 ? -11.501 -1.554 -66.783 1.00 22.81 108 VAL A O 1
ATOM 549 N N . ASN A 1 86 ? -12.369 -3.194 -65.516 1.00 20.86 109 ASN A N 1
ATOM 550 C CA . ASN A 1 86 ? -11.086 -3.937 -65.484 1.00 22.95 109 ASN A CA 1
ATOM 551 C C . ASN A 1 86 ? -10.676 -4.501 -66.787 1.00 20.75 109 ASN A C 1
ATOM 552 O O . ASN A 1 86 ? -9.482 -4.632 -67.028 1.00 22.63 109 ASN A O 1
ATOM 557 N N . ALA A 1 87 ? -11.646 -4.828 -67.687 1.00 19.78 110 ALA A N 1
ATOM 558 C CA . ALA A 1 87 ? -11.290 -5.283 -69.000 1.00 21.00 110 ALA A CA 1
ATOM 559 C C . ALA A 1 87 ? -10.503 -4.183 -69.765 1.00 22.43 110 ALA A C 1
ATOM 560 O O . ALA A 1 87 ? -9.624 -4.485 -70.535 1.00 23.27 110 ALA A O 1
ATOM 562 N N . GLN A 1 88 ? -10.839 -2.931 -69.512 1.00 21.29 111 GLN A N 1
ATOM 563 C CA . GLN A 1 88 ? -10.186 -1.800 -70.183 1.00 24.37 111 GLN A CA 1
ATOM 564 C C . GLN A 1 88 ? -8.864 -1.461 -69.509 1.00 26.50 111 GLN A C 1
ATOM 565 O O . GLN A 1 88 ? -8.006 -0.792 -70.088 1.00 31.53 111 GLN A O 1
ATOM 571 N N . LYS A 1 89 ? -8.648 -2.001 -68.345 1.00 25.59 112 LYS A N 1
ATOM 572 C CA . LYS A 1 89 ? -7.339 -1.840 -67.658 1.00 25.86 112 LYS A CA 1
ATOM 573 C C . LYS A 1 89 ? -6.297 -2.917 -68.009 1.00 27.41 112 LYS A C 1
ATOM 574 O O . LYS A 1 89 ? -5.119 -2.932 -67.477 1.00 29.58 112 LYS A O 1
ATOM 580 N N . GLY A 1 90 ? -6.695 -3.803 -68.883 1.00 24.36 113 GLY A N 1
ATOM 581 C CA . GLY A 1 90 ? -5.882 -4.941 -69.305 1.00 27.31 113 GLY A CA 1
ATOM 582 C C . GLY A 1 90 ? -5.677 -5.997 -68.227 1.00 27.71 113 GLY A C 1
ATOM 583 O O . GLY A 1 90 ? -4.719 -6.780 -68.316 1.00 28.28 113 GLY A O 1
ATOM 584 N N . ALA A 1 91 ? -6.573 -6.054 -67.227 1.00 21.60 114 ALA A N 1
ATOM 585 C CA . ALA A 1 91 ? -6.511 -7.121 -66.196 1.00 21.22 114 ALA A CA 1
ATOM 586 C C . ALA A 1 91 ? -6.760 -8.551 -66.705 1.00 23.13 114 ALA A C 1
ATOM 587 O O . ALA A 1 91 ? -6.337 -9.530 -66.052 1.00 23.63 114 ALA A O 1
ATOM 589 N N . TYR A 1 92 ? -7.493 -8.690 -67.812 1.00 19.52 115 TYR A N 1
ATOM 590 C CA . TYR A 1 92 ? -7.904 -9.954 -68.341 1.00 20.34 115 TYR A CA 1
ATOM 591 C C . TYR A 1 92 ? -7.315 -10.347 -69.684 1.00 19.98 115 TYR A C 1
ATOM 592 O O . TYR A 1 92 ? -7.121 -9.486 -70.575 1.00 22.01 115 TYR A O 1
ATOM 601 N N . ALA A 1 93 ? -7.061 -11.671 -69.850 1.00 21.40 116 ALA A N 1
ATOM 602 C CA . ALA A 1 93 ? -6.624 -12.189 -71.143 1.00 20.51 116 ALA A CA 1
ATOM 603 C C . ALA A 1 93 ? -7.727 -11.963 -72.211 1.00 26.73 116 ALA A C 1
ATOM 604 O O . ALA A 1 93 ? -8.920 -12.271 -71.973 1.00 23.56 116 ALA A O 1
ATOM 606 N N . ASP A 1 94 ? -7.357 -11.366 -73.347 1.00 22.66 117 ASP A N 1
ATOM 607 C CA . ASP A 1 94 ? -8.224 -11.359 -74.516 1.00 23.68 117 ASP A CA 1
ATOM 608 C C . ASP A 1 94 ? -8.549 -12.813 -74.924 1.00 26.13 117 ASP A C 1
ATOM 609 O O . ASP A 1 94 ? -7.654 -13.689 -75.069 1.00 25.92 117 ASP A O 1
ATOM 614 N N . LEU A 1 95 ? -9.841 -13.143 -75.034 1.00 22.49 118 LEU A N 1
ATOM 615 C CA . LEU A 1 95 ? -10.188 -14.546 -75.305 1.00 23.08 118 LEU A CA 1
ATOM 616 C C . LEU A 1 95 ? -10.462 -14.809 -76.776 1.00 23.33 118 LEU A C 1
ATOM 617 O O . LEU A 1 95 ? -10.790 -15.924 -77.164 1.00 23.78 118 LEU A O 1
ATOM 622 N N . THR A 1 96 ? -10.268 -13.789 -77.604 1.00 25.57 119 THR A N 1
ATOM 623 C CA . THR A 1 96 ? -10.494 -13.921 -79.093 1.00 28.44 119 THR A CA 1
ATOM 624 C C . THR A 1 96 ? -9.887 -15.215 -79.658 1.00 27.82 119 THR A C 1
ATOM 625 O O . THR A 1 96 ? -10.593 -16.025 -80.239 1.00 28.21 119 THR A O 1
ATOM 629 N N . GLU A 1 97 ? -8.584 -15.452 -79.474 1.00 26.39 120 GLU A N 1
ATOM 630 C CA . GLU A 1 97 ? -8.012 -16.702 -80.049 1.00 27.29 120 GLU A CA 1
ATOM 631 C C . GLU A 1 97 ? -8.383 -17.964 -79.286 1.00 25.31 120 GLU A C 1
ATOM 632 O O . GLU A 1 97 ? -8.556 -18.987 -79.878 1.00 25.67 120 GLU A O 1
ATOM 638 N N . LEU A 1 98 ? -8.505 -17.879 -77.948 1.00 22.49 121 LEU A N 1
ATOM 639 C CA . LEU A 1 98 ? -8.805 -19.082 -77.180 1.00 23.83 121 LEU A CA 1
ATOM 640 C C . LEU A 1 98 ? -10.193 -19.630 -77.538 1.00 24.47 121 LEU A C 1
ATOM 641 O O . LEU A 1 98 ? -10.395 -20.839 -77.544 1.00 29.77 121 LEU A O 1
ATOM 646 N N . TYR A 1 99 ? -11.127 -18.727 -77.841 1.00 22.69 122 TYR A N 1
ATOM 647 C CA . TYR A 1 99 ? -12.448 -19.120 -78.237 1.00 27.68 122 TYR A CA 1
ATOM 648 C C . TYR A 1 99 ? -12.512 -19.793 -79.631 1.00 27.33 122 TYR A C 1
ATOM 649 O O . TYR A 1 99 ? -13.479 -20.504 -79.935 1.00 29.12 122 TYR A O 1
ATOM 658 N N . LYS A 1 100 ? -11.458 -19.646 -80.443 1.00 27.09 123 LYS A N 1
ATOM 659 C CA . LYS A 1 100 ? -11.387 -20.393 -81.718 1.00 27.10 123 LYS A CA 1
ATOM 660 C C . LYS A 1 100 ? -11.002 -21.868 -81.586 1.00 29.93 123 LYS A C 1
ATOM 661 O O . LYS A 1 100 ? -11.166 -22.641 -82.524 1.00 31.09 123 LYS A O 1
ATOM 667 N N . LYS A 1 101 ? -10.507 -22.266 -80.423 1.00 25.97 124 LYS A N 1
ATOM 668 C CA . LYS A 1 101 ? -9.949 -23.611 -80.217 1.00 26.06 124 LYS A CA 1
ATOM 669 C C . LYS A 1 101 ? -10.389 -24.197 -78.865 1.00 25.78 124 LYS A C 1
ATOM 670 O O . LYS A 1 101 ? -11.396 -24.980 -78.817 1.00 26.95 124 LYS A O 1
ATOM 676 N N . GLU A 1 102 ? -9.638 -23.892 -77.793 1.00 24.25 125 GLU A N 1
ATOM 677 C CA . GLU A 1 102 ? -9.959 -24.458 -76.454 1.00 24.49 125 GLU A CA 1
ATOM 678 C C . GLU A 1 102 ? -11.410 -24.183 -76.003 1.00 26.13 125 GLU A C 1
ATOM 679 O O . GLU A 1 102 ? -12.049 -25.041 -75.384 1.00 26.39 125 GLU A O 1
ATOM 685 N N . GLY A 1 103 ? -11.942 -23.011 -76.330 1.00 24.67 126 GLY A N 1
ATOM 686 C CA . GLY A 1 103 ? -13.295 -22.678 -75.845 1.00 25.08 126 GLY A CA 1
ATOM 687 C C . GLY A 1 103 ? -14.323 -22.696 -76.956 1.00 24.87 126 GLY A C 1
ATOM 688 O O . GLY A 1 103 ? -15.385 -22.095 -76.796 1.00 28.02 126 GLY A O 1
ATOM 689 N N . LYS A 1 104 ? -14.030 -23.351 -78.088 1.00 27.11 127 LYS A N 1
ATOM 690 C CA . LYS A 1 104 ? -15.013 -23.356 -79.235 1.00 27.08 127 LYS A CA 1
ATOM 691 C C . LYS A 1 104 ? -16.402 -23.930 -78.892 1.00 24.98 127 LYS A C 1
ATOM 692 O O . LYS A 1 104 ? -17.422 -23.362 -79.278 1.00 28.64 127 LYS A O 1
ATOM 694 N N . ASP A 1 105 ? -16.436 -24.988 -78.091 1.00 26.35 128 ASP A N 1
ATOM 695 C CA . ASP A 1 105 ? -17.695 -25.668 -77.765 1.00 27.35 128 ASP A CA 1
ATOM 696 C C . ASP A 1 105 ? -18.525 -24.823 -76.833 1.00 28.70 128 ASP A C 1
ATOM 697 O O . ASP A 1 105 ? -19.703 -24.574 -77.098 1.00 30.18 128 ASP A O 1
ATOM 702 N N . LEU A 1 106 ? -17.923 -24.329 -75.746 1.00 26.80 129 LEU A N 1
ATOM 703 C CA . LEU A 1 106 ? -18.732 -23.495 -74.850 1.00 27.43 129 LEU A CA 1
ATOM 704 C C . LEU A 1 106 ? -19.261 -22.261 -75.596 1.00 28.03 129 LEU A C 1
ATOM 705 O O . LEU A 1 106 ? -20.360 -21.814 -75.378 1.00 27.28 129 LEU A O 1
ATOM 710 N N . TYR A 1 107 ? -18.484 -21.730 -76.532 1.00 27.33 130 TYR A N 1
ATOM 711 C CA . TYR A 1 107 ? -18.830 -20.482 -77.184 1.00 28.99 130 TYR A CA 1
ATOM 712 C C . TYR A 1 107 ? -20.108 -20.614 -78.036 1.00 29.52 130 TYR A C 1
ATOM 713 O O . TYR A 1 107 ? -20.949 -19.690 -78.063 1.00 29.44 130 TYR A O 1
ATOM 722 N N . LYS A 1 108 ? -20.224 -21.748 -78.727 1.00 32.57 131 LYS A N 1
ATOM 723 C CA . LYS A 1 108 ? -21.396 -22.066 -79.593 1.00 33.70 131 LYS A CA 1
ATOM 724 C C . LYS A 1 108 ? -22.713 -21.988 -78.832 1.00 33.21 131 LYS A C 1
ATOM 725 O O . LYS A 1 108 ? -23.749 -21.654 -79.411 1.00 35.42 131 LYS A O 1
ATOM 727 N N . ALA A 1 109 ? -22.698 -22.287 -77.534 1.00 29.89 132 ALA A N 1
ATOM 728 C CA . ALA A 1 109 ? -23.894 -22.270 -76.718 1.00 28.33 132 ALA A CA 1
ATOM 729 C C . ALA A 1 109 ? -24.359 -20.872 -76.204 1.00 30.50 132 ALA A C 1
ATOM 730 O O . ALA A 1 109 ? -25.401 -20.787 -75.548 1.00 31.13 132 ALA A O 1
ATOM 732 N N . LEU A 1 110 ? -23.611 -19.798 -76.495 1.00 25.79 133 LEU A N 1
ATOM 733 C CA . LEU A 1 110 ? -23.984 -18.494 -75.952 1.00 26.65 133 LEU A CA 1
ATOM 734 C C . LEU A 1 110 ? -24.986 -17.699 -76.803 1.00 24.72 133 LEU A C 1
ATOM 735 O O . LEU A 1 110 ? -24.739 -17.399 -78.008 1.00 25.40 133 LEU A O 1
ATOM 740 N N . ASP A 1 111 ? -26.043 -17.294 -76.145 1.00 26.91 134 ASP A N 1
ATOM 741 C CA . ASP A 1 111 ? -26.995 -16.338 -76.710 1.00 24.56 134 ASP A CA 1
ATOM 742 C C . ASP A 1 111 ? -26.233 -15.071 -77.185 1.00 28.00 134 ASP A C 1
ATOM 743 O O . ASP A 1 111 ? -25.304 -14.572 -76.511 1.00 23.62 134 ASP A O 1
ATOM 748 N N . PRO A 1 112 ? -26.628 -14.519 -78.331 1.00 24.33 135 PRO A N 1
ATOM 749 C CA . PRO A 1 112 ? -26.029 -13.270 -78.803 1.00 23.06 135 PRO A CA 1
ATOM 750 C C . PRO A 1 112 ? -25.978 -12.151 -77.755 1.00 22.31 135 PRO A C 1
ATOM 751 O O . PRO A 1 112 ? -25.065 -11.295 -77.815 1.00 20.35 135 PRO A O 1
ATOM 755 N N . ALA A 1 113 ? -26.954 -12.122 -76.840 1.00 18.02 136 ALA A N 1
ATOM 756 C CA . ALA A 1 113 ? -26.928 -11.062 -75.828 1.00 20.80 136 ALA A CA 1
ATOM 757 C C . ALA A 1 113 ? -25.660 -11.179 -74.955 1.00 19.26 136 ALA A C 1
ATOM 758 O O . ALA A 1 113 ? -25.169 -10.164 -74.493 1.00 20.09 136 ALA A O 1
ATOM 760 N N . TYR A 1 114 ? -25.146 -12.396 -74.804 1.00 18.25 137 TYR A N 1
ATOM 761 C CA . TYR A 1 114 ? -23.906 -12.556 -73.977 1.00 19.33 137 TYR A CA 1
ATOM 762 C C . TYR A 1 114 ? -22.717 -11.946 -74.698 1.00 21.98 137 TYR A C 1
ATOM 763 O O . TYR A 1 114 ? -21.778 -11.440 -74.078 1.00 21.12 137 TYR A O 1
ATOM 772 N N . ILE A 1 115 ? -22.719 -12.061 -76.009 1.00 20.22 138 ILE A N 1
ATOM 773 C CA . ILE A 1 115 ? -21.658 -11.399 -76.825 1.00 19.83 138 ILE A CA 1
ATOM 774 C C . ILE A 1 115 ? -21.814 -9.869 -76.731 1.00 20.55 138 ILE A C 1
ATOM 775 O O . ILE A 1 115 ? -20.871 -9.149 -76.508 1.00 21.43 138 ILE A O 1
ATOM 780 N N . LYS A 1 116 ? -23.027 -9.334 -76.910 1.00 18.85 139 LYS A N 1
ATOM 781 C CA . LYS A 1 116 ? -23.189 -7.877 -76.794 1.00 21.23 139 LYS A CA 1
ATOM 782 C C . LYS A 1 116 ? -22.804 -7.252 -75.439 1.00 19.98 139 LYS A C 1
ATOM 783 O O . LYS A 1 116 ? -22.220 -6.135 -75.322 1.00 20.70 139 LYS A O 1
ATOM 789 N N . GLY A 1 117 ? -23.180 -7.938 -74.366 1.00 20.45 140 GLY A N 1
ATOM 790 C CA . GLY A 1 117 ? -22.969 -7.396 -73.096 1.00 20.37 140 GLY A CA 1
ATOM 791 C C . GLY A 1 117 ? -21.539 -7.531 -72.610 1.00 21.23 140 GLY A C 1
ATOM 792 O O . GLY A 1 117 ? -21.153 -6.822 -71.723 1.00 21.99 140 GLY A O 1
ATOM 793 N N . ASN A 1 118 ? -20.760 -8.387 -73.233 1.00 21.25 141 ASN A N 1
ATOM 794 C CA . ASN A 1 118 ? -19.423 -8.692 -72.685 1.00 18.17 141 ASN A CA 1
ATOM 795 C C . ASN A 1 118 ? -18.285 -8.344 -73.634 1.00 21.60 141 ASN A C 1
ATOM 796 O O . ASN A 1 118 ? -17.098 -8.609 -73.338 1.00 20.92 141 ASN A O 1
ATOM 801 N N . THR A 1 119 ? -18.648 -7.730 -74.740 1.00 20.45 142 THR A N 1
ATOM 802 C CA . THR A 1 119 ? -17.647 -7.293 -75.762 1.00 23.65 142 THR A CA 1
ATOM 803 C C . THR A 1 119 ? -17.191 -5.888 -75.392 1.00 25.71 142 THR A C 1
ATOM 804 O O . THR A 1 119 ? -18.007 -4.970 -75.156 1.00 26.08 142 THR A O 1
ATOM 808 N N . VAL A 1 120 ? -15.872 -5.711 -75.247 1.00 25.97 143 VAL A N 1
ATOM 809 C CA . VAL A 1 120 ? -15.318 -4.411 -74.874 1.00 29.93 143 VAL A CA 1
ATOM 810 C C . VAL A 1 120 ? -14.189 -4.082 -75.870 1.00 29.31 143 VAL A C 1
ATOM 811 O O . VAL A 1 120 ? -13.288 -4.887 -76.083 1.00 29.10 143 VAL A O 1
ATOM 815 N N . ASN A 1 121 ? -14.308 -2.946 -76.556 1.00 36.50 144 ASN A N 1
ATOM 816 C CA . ASN A 1 121 ? -13.474 -2.630 -77.745 1.00 35.74 144 ASN A CA 1
ATOM 817 C C . ASN A 1 121 ? -13.289 -3.757 -78.720 1.00 35.89 144 ASN A C 1
ATOM 818 O O . ASN A 1 121 ? -12.169 -4.110 -79.089 1.00 37.69 144 ASN A O 1
ATOM 823 N N . GLY A 1 122 ? -14.393 -4.386 -79.073 1.00 30.69 145 GLY A N 1
ATOM 824 C CA . GLY A 1 122 ? -14.382 -5.353 -80.115 1.00 31.43 145 GLY A CA 1
ATOM 825 C C . GLY A 1 122 ? -13.813 -6.650 -79.645 1.00 30.03 145 GLY A C 1
ATOM 826 O O . GLY A 1 122 ? -13.670 -7.562 -80.452 1.00 37.04 145 GLY A O 1
ATOM 827 N N . LYS A 1 123 ? -13.500 -6.762 -78.330 1.00 30.41 146 LYS A N 1
ATOM 828 C CA . LYS A 1 123 ? -12.923 -8.004 -77.777 1.00 27.80 146 LYS A CA 1
ATOM 829 C C . LYS A 1 123 ? -13.718 -8.556 -76.575 1.00 23.26 146 LYS A C 1
ATOM 830 O O . LYS A 1 123 ? -14.187 -7.789 -75.744 1.00 29.11 146 LYS A O 1
ATOM 836 N N . ILE A 1 124 ? -13.761 -9.877 -76.505 1.00 25.45 147 ILE A N 1
ATOM 837 C CA . ILE A 1 124 ? -14.473 -10.538 -75.370 1.00 24.07 147 ILE A CA 1
ATOM 838 C C . ILE A 1 124 ? -13.401 -11.058 -74.358 1.00 25.81 147 ILE A C 1
ATOM 839 O O . ILE A 1 124 ? -12.463 -11.822 -74.727 1.00 22.73 147 ILE A O 1
ATOM 848 N N . TYR A 1 125 ? -13.559 -10.694 -73.090 1.00 22.95 148 TYR A N 1
ATOM 849 C CA . TYR A 1 125 ? -12.593 -11.060 -72.074 1.00 20.91 148 TYR A CA 1
ATOM 850 C C . TYR A 1 125 ? -13.209 -11.992 -71.007 1.00 21.20 148 TYR A C 1
ATOM 851 O O . TYR A 1 125 ? -12.589 -12.221 -69.972 1.00 21.75 148 TYR A O 1
ATOM 860 N N . ALA A 1 126 ? -14.407 -12.502 -71.284 1.00 18.42 149 ALA A N 1
ATOM 861 C CA . ALA A 1 126 ? -15.083 -13.324 -70.269 1.00 22.22 149 ALA A CA 1
ATOM 862 C C . ALA A 1 126 ? -15.678 -14.551 -70.890 1.00 22.59 149 ALA A C 1
ATOM 863 O O . ALA A 1 126 ? -16.017 -14.539 -72.073 1.00 21.82 149 ALA A O 1
ATOM 865 N N . VAL A 1 127 ? -15.777 -15.619 -70.067 1.00 20.51 150 VAL A N 1
ATOM 866 C CA . VAL A 1 127 ? -16.612 -16.760 -70.293 1.00 20.94 150 VAL A CA 1
ATOM 867 C C . VAL A 1 127 ? -17.813 -16.479 -69.388 1.00 20.02 150 VAL A C 1
ATOM 868 O O . VAL A 1 127 ? -17.712 -16.653 -68.183 1.00 18.35 150 VAL A O 1
ATOM 872 N N . PRO A 1 128 ? -18.938 -15.984 -69.972 1.00 19.27 151 PRO A N 1
ATOM 873 C CA . PRO A 1 128 ? -20.152 -15.821 -69.166 1.00 18.15 151 PRO A CA 1
ATOM 874 C C . PRO A 1 128 ? -20.856 -17.184 -69.010 1.00 18.28 151 PRO A C 1
ATOM 875 O O . PRO A 1 128 ? -20.807 -18.019 -69.888 1.00 19.34 151 PRO A O 1
ATOM 879 N N . VAL A 1 129 ? -21.562 -17.387 -67.903 1.00 15.79 152 VAL A N 1
ATOM 880 C CA . VAL A 1 129 ? -22.212 -18.704 -67.705 1.00 16.48 152 VAL A CA 1
ATOM 881 C C . VAL A 1 129 ? -23.538 -18.586 -68.455 1.00 18.45 152 VAL A C 1
ATOM 882 O O . VAL A 1 129 ? -24.305 -17.662 -68.174 1.00 19.16 152 VAL A O 1
ATOM 886 N N . ALA A 1 130 ? -23.793 -19.544 -69.348 1.00 16.39 153 ALA A N 1
ATOM 887 C CA . ALA A 1 130 ? -25.042 -19.474 -70.123 1.00 17.16 153 ALA A CA 1
ATOM 888 C C . ALA A 1 130 ? -26.156 -19.906 -69.137 1.00 16.71 153 ALA A C 1
ATOM 889 O O . ALA A 1 130 ? -26.249 -21.113 -68.733 1.00 18.87 153 ALA A O 1
ATOM 891 N N . ALA A 1 131 ? -27.014 -18.937 -68.831 1.00 16.24 154 ALA A N 1
ATOM 892 C CA . ALA A 1 131 ? -28.081 -19.209 -67.860 1.00 16.63 154 ALA A CA 1
ATOM 893 C C . ALA A 1 131 ? -29.180 -18.198 -68.007 1.00 18.20 154 ALA A C 1
ATOM 894 O O . ALA A 1 131 ? -29.831 -18.160 -69.102 1.00 21.42 154 ALA A O 1
ATOM 896 N N . ASN A 1 132 ? -29.370 -17.316 -67.010 1.00 18.57 155 ASN A N 1
ATOM 897 C CA . ASN A 1 132 ? -30.446 -16.304 -67.080 1.00 19.32 155 ASN A CA 1
ATOM 898 C C . ASN A 1 132 ? -30.040 -15.059 -67.866 1.00 17.16 155 ASN A C 1
ATOM 899 O O . ASN A 1 132 ? -29.961 -13.982 -67.348 1.00 18.66 155 ASN A O 1
ATOM 904 N N . VAL A 1 133 ? -29.927 -15.254 -69.175 1.00 18.84 156 VAL A N 1
ATOM 905 C CA . VAL A 1 133 ? -29.601 -14.126 -70.062 1.00 18.62 156 VAL A CA 1
ATOM 906 C C . VAL A 1 133 ? -30.615 -12.968 -69.932 1.00 19.48 156 VAL A C 1
ATOM 907 O O . VAL A 1 133 ? -30.238 -11.846 -70.124 1.00 20.17 156 VAL A O 1
ATOM 911 N N . ALA A 1 134 ? -31.902 -13.301 -69.669 1.00 20.46 157 ALA A N 1
ATOM 912 C CA . ALA A 1 134 ? -32.868 -12.356 -69.128 1.00 19.13 157 ALA A CA 1
ATOM 913 C C . ALA A 1 134 ? -33.276 -12.867 -67.732 1.00 16.79 157 ALA A C 1
ATOM 914 O O . ALA A 1 134 ? -33.278 -14.030 -67.478 1.00 17.28 157 ALA A O 1
ATOM 916 N N . SER A 1 135 ? -33.716 -11.944 -66.912 1.00 19.72 158 SER A N 1
ATOM 917 C CA . SER A 1 135 ? -34.206 -12.287 -65.588 1.00 19.12 158 SER A CA 1
ATOM 918 C C . SER A 1 135 ? -34.965 -11.080 -65.042 1.00 17.89 158 SER A C 1
ATOM 919 O O . SER A 1 135 ? -34.874 -9.937 -65.570 1.00 19.62 158 SER A O 1
ATOM 922 N N . SER A 1 136 ? -35.671 -11.306 -63.914 1.00 18.75 159 SER A N 1
ATOM 923 C CA . SER A 1 136 ? -36.289 -10.215 -63.197 1.00 21.00 159 SER A CA 1
ATOM 924 C C . SER A 1 136 ? -35.844 -10.357 -61.738 1.00 18.42 159 SER A C 1
ATOM 925 O O . SER A 1 136 ? -35.511 -11.436 -61.282 1.00 21.67 159 SER A O 1
ATOM 928 N N . GLN A 1 137 ? -35.932 -9.262 -61.033 1.00 18.53 160 GLN A N 1
ATOM 929 C CA . GLN A 1 137 ? -35.674 -9.197 -59.571 1.00 17.75 160 GLN A CA 1
ATOM 930 C C . GLN A 1 137 ? -37.000 -9.510 -58.921 1.00 21.58 160 GLN A C 1
ATOM 931 O O . GLN A 1 137 ? -38.037 -9.027 -59.394 1.00 21.46 160 GLN A O 1
ATOM 937 N N . ASN A 1 138 ? -36.967 -10.322 -57.858 1.00 19.80 161 ASN A N 1
ATOM 938 C CA . ASN A 1 138 ? -38.179 -10.856 -57.225 1.00 19.30 161 ASN A CA 1
ATOM 939 C C . ASN A 1 138 ? -38.022 -10.719 -55.739 1.00 22.69 161 ASN A C 1
ATOM 940 O O . ASN A 1 138 ? -36.906 -10.799 -55.218 1.00 20.14 161 ASN A O 1
ATOM 945 N N . PHE A 1 139 ? -39.136 -10.549 -55.041 1.00 20.92 162 PHE A N 1
ATOM 946 C CA . PHE A 1 139 ? -39.060 -10.827 -53.594 1.00 19.78 162 PHE A CA 1
ATOM 947 C C . PHE A 1 139 ? -39.332 -12.320 -53.437 1.00 22.03 162 PHE A C 1
ATOM 948 O O . PHE A 1 139 ? -40.231 -12.878 -54.069 1.00 23.35 162 PHE A O 1
ATOM 956 N N . ALA A 1 140 ? -38.508 -12.965 -52.630 1.00 18.00 163 ALA A N 1
ATOM 957 C CA . ALA A 1 140 ? -38.694 -14.397 -52.390 1.00 18.10 163 ALA A CA 1
ATOM 958 C C . ALA A 1 140 ? -39.092 -14.600 -50.925 1.00 21.14 163 ALA A C 1
ATOM 959 O O . ALA A 1 140 ? -38.451 -14.062 -50.031 1.00 18.94 163 ALA A O 1
ATOM 961 N N . PHE A 1 141 ? -40.214 -15.289 -50.697 1.00 22.08 164 PHE A N 1
ATOM 962 C CA . PHE A 1 141 ? -40.795 -15.330 -49.351 1.00 22.25 164 PHE A CA 1
ATOM 963 C C . PHE A 1 141 ? -40.641 -16.666 -48.756 1.00 21.27 164 PHE A C 1
ATOM 964 O O . PHE A 1 141 ? -40.796 -17.668 -49.429 1.00 22.39 164 PHE A O 1
ATOM 972 N N . ASN A 1 142 ? -40.377 -16.688 -47.456 1.00 24.27 165 ASN A N 1
ATOM 973 C CA . ASN A 1 142 ? -40.204 -17.932 -46.721 1.00 23.79 165 ASN A CA 1
ATOM 974 C C . ASN A 1 142 ? -41.607 -18.582 -46.512 1.00 27.72 165 ASN A C 1
ATOM 975 O O . ASN A 1 142 ? -42.394 -18.069 -45.706 1.00 29.79 165 ASN A O 1
ATOM 980 N N . GLY A 1 143 ? -41.943 -19.624 -47.288 1.00 24.13 166 GLY A N 1
ATOM 981 C CA . GLY A 1 143 ? -43.274 -20.273 -47.245 1.00 28.59 166 GLY A CA 1
ATOM 982 C C . GLY A 1 143 ? -43.698 -20.844 -45.887 1.00 27.67 166 GLY A C 1
ATOM 983 O O . GLY A 1 143 ? -44.873 -20.873 -45.617 1.00 29.41 166 GLY A O 1
ATOM 984 N N . THR A 1 144 ? -42.755 -21.291 -45.070 1.00 29.90 167 THR A N 1
ATOM 985 C CA . THR A 1 144 ? -42.997 -21.777 -43.671 1.00 31.18 167 THR A CA 1
ATOM 986 C C . THR A 1 144 ? -43.675 -20.690 -42.876 1.00 33.50 167 THR A C 1
ATOM 987 O O . THR A 1 144 ? -44.728 -20.944 -42.255 1.00 31.52 167 THR A O 1
ATOM 991 N N . LEU A 1 145 ? -43.131 -19.465 -42.934 1.00 25.76 168 LEU A N 1
ATOM 992 C CA . LEU A 1 145 ? -43.701 -18.338 -42.203 1.00 28.42 168 LEU A CA 1
ATOM 993 C C . LEU A 1 145 ? -44.999 -17.851 -42.854 1.00 30.40 168 LEU A C 1
ATOM 994 O O . LEU A 1 145 ? -45.943 -17.465 -42.128 1.00 31.01 168 LEU A O 1
ATOM 999 N N . LEU A 1 146 ? -45.078 -17.846 -44.201 1.00 29.27 169 LEU A N 1
ATOM 1000 C CA . LEU A 1 146 ? -46.358 -17.450 -44.855 1.00 29.17 169 LEU A CA 1
ATOM 1001 C C . LEU A 1 146 ? -47.526 -18.331 -44.357 1.00 29.81 169 LEU A C 1
ATOM 1002 O O . LEU A 1 146 ? -48.642 -17.827 -44.182 1.00 35.25 169 LEU A O 1
ATOM 1007 N N . ALA A 1 147 ? -47.277 -19.636 -44.256 1.00 30.69 170 ALA A N 1
ATOM 1008 C CA . ALA A 1 147 ? -48.306 -20.607 -43.891 1.00 33.01 170 ALA A CA 1
ATOM 1009 C C . ALA A 1 147 ? -48.552 -20.514 -42.398 1.00 35.51 170 ALA A C 1
ATOM 1010 O O . ALA A 1 147 ? -49.688 -20.563 -41.950 1.00 34.37 170 ALA A O 1
ATOM 1012 N N . LYS A 1 148 ? -47.490 -20.386 -41.607 1.00 31.26 171 LYS A N 1
ATOM 1013 C CA . LYS A 1 148 ? -47.676 -20.292 -40.141 1.00 31.47 171 LYS A CA 1
ATOM 1014 C C . LYS A 1 148 ? -48.481 -19.086 -39.713 1.00 34.00 171 LYS A C 1
ATOM 1015 O O . LYS A 1 148 ? -49.288 -19.174 -38.751 1.00 32.83 171 LYS A O 1
ATOM 1021 N N . TYR A 1 149 ? -48.255 -17.947 -40.362 1.00 30.76 172 TYR A N 1
ATOM 1022 C CA . TYR A 1 149 ? -48.862 -16.726 -39.888 1.00 32.89 172 TYR A CA 1
ATOM 1023 C C . TYR A 1 149 ? -49.980 -16.251 -40.755 1.00 29.82 172 TYR A C 1
ATOM 1024 O O . TYR A 1 149 ? -50.615 -15.241 -40.423 1.00 33.78 172 TYR A O 1
ATOM 1033 N N . GLY A 1 150 ? -50.212 -16.970 -41.856 1.00 34.91 173 GLY A N 1
ATOM 1034 C CA . GLY A 1 150 ? -51.279 -16.652 -42.821 1.00 33.78 173 GLY A CA 1
ATOM 1035 C C . GLY A 1 150 ? -51.146 -15.283 -43.436 1.00 42.67 173 GLY A C 1
ATOM 1036 O O . GLY A 1 150 ? -52.138 -14.561 -43.562 1.00 43.34 173 GLY A O 1
ATOM 1037 N N . ILE A 1 151 ? -49.928 -14.906 -43.854 1.00 35.90 174 ILE A N 1
ATOM 1038 C CA . ILE A 1 151 ? -49.701 -13.522 -44.275 1.00 32.36 174 ILE A CA 1
ATOM 1039 C C . ILE A 1 151 ? -49.974 -13.479 -45.774 1.00 35.32 174 ILE A C 1
ATOM 1040 O O . ILE A 1 151 ? -49.464 -14.339 -46.527 1.00 34.37 174 ILE A O 1
ATOM 1045 N N . ASP A 1 152 ? -50.764 -12.490 -46.179 1.00 30.51 175 ASP A N 1
ATOM 1046 C CA . ASP A 1 152 ? -51.153 -12.284 -47.583 1.00 36.95 175 ASP A CA 1
ATOM 1047 C C . ASP A 1 152 ? -50.203 -11.400 -48.418 1.00 29.03 175 ASP A C 1
ATOM 1048 O O . ASP A 1 152 ? -50.094 -10.230 -48.176 1.00 31.31 175 ASP A O 1
ATOM 1053 N N . ILE A 1 153 ? -49.565 -11.974 -49.431 1.00 28.61 176 ILE A N 1
ATOM 1054 C CA . ILE A 1 153 ? -48.562 -11.244 -50.211 1.00 33.19 176 ILE A CA 1
ATOM 1055 C C . ILE A 1 153 ? -49.063 -10.830 -51.608 1.00 37.98 176 ILE A C 1
ATOM 1056 O O . ILE A 1 153 ? -48.294 -10.376 -52.471 1.00 30.02 176 ILE A O 1
ATOM 1061 N N . SER A 1 154 ? -50.383 -10.929 -51.822 1.00 35.47 177 SER A N 1
ATOM 1062 C CA . SER A 1 154 ? -50.882 -10.777 -53.199 1.00 35.71 177 SER A CA 1
ATOM 1063 C C . SER A 1 154 ? -50.766 -9.333 -53.653 1.00 34.89 177 SER A C 1
ATOM 1064 O O . SER A 1 154 ? -50.802 -9.052 -54.851 1.00 40.03 177 SER A O 1
ATOM 1067 N N . GLY A 1 155 ? -50.614 -8.419 -52.699 1.00 29.72 178 GLY A N 1
ATOM 1068 C CA . GLY A 1 155 ? -50.451 -7.006 -52.977 1.00 32.27 178 GLY A CA 1
ATOM 1069 C C . GLY A 1 155 ? -49.012 -6.588 -53.211 1.00 29.23 178 GLY A C 1
ATOM 1070 O O . GLY A 1 155 ? -48.758 -5.444 -53.557 1.00 32.31 178 GLY A O 1
ATOM 1071 N N . VAL A 1 156 ? -48.077 -7.541 -53.089 1.00 30.83 179 VAL A N 1
ATOM 1072 C CA . VAL A 1 156 ? -46.674 -7.125 -53.146 1.00 29.05 179 VAL A CA 1
ATOM 1073 C C . VAL A 1 156 ? -46.161 -7.022 -54.582 1.00 24.37 179 VAL A C 1
ATOM 1074 O O . VAL A 1 156 ? -46.068 -8.025 -55.260 1.00 28.50 179 VAL A O 1
ATOM 1078 N N . THR A 1 157 ? -45.835 -5.803 -54.977 1.00 26.55 180 THR A N 1
ATOM 1079 C CA . THR A 1 157 ? -45.350 -5.484 -56.330 1.00 27.89 180 THR A CA 1
ATOM 1080 C C . THR A 1 157 ? -44.116 -4.572 -56.354 1.00 25.33 180 THR A C 1
ATOM 1081 O O . THR A 1 157 ? -43.594 -4.277 -57.440 1.00 25.44 180 THR A O 1
ATOM 1085 N N . SER A 1 158 ? -43.618 -4.137 -55.189 1.00 25.39 181 SER A N 1
ATOM 1086 C CA . SER A 1 158 ? -42.583 -3.083 -55.154 1.00 25.83 181 SER A CA 1
ATOM 1087 C C . SER A 1 158 ? -42.028 -3.044 -53.739 1.00 22.34 181 SER A C 1
ATOM 1088 O O . SER A 1 158 ? -42.675 -3.610 -52.856 1.00 22.03 181 SER A O 1
ATOM 1091 N N . TYR A 1 159 ? -40.894 -2.372 -53.563 1.00 23.22 182 TYR A N 1
ATOM 1092 C CA . TYR A 1 159 ? -40.361 -2.122 -52.215 1.00 22.30 182 TYR A CA 1
ATOM 1093 C C . TYR A 1 159 ? -41.481 -1.507 -51.360 1.00 23.41 182 TYR A C 1
ATOM 1094 O O . TYR A 1 159 ? -41.691 -1.887 -50.237 1.00 24.10 182 TYR A O 1
ATOM 1103 N N . GLU A 1 160 ? -42.162 -0.508 -51.905 1.00 22.82 183 GLU A N 1
ATOM 1104 C CA . GLU A 1 160 ? -43.223 0.207 -51.172 1.00 25.19 183 GLU A CA 1
ATOM 1105 C C . GLU A 1 160 ? -44.363 -0.693 -50.691 1.00 26.52 183 GLU A C 1
ATOM 1106 O O . GLU A 1 160 ? -44.749 -0.620 -49.503 1.00 30.00 183 GLU A O 1
ATOM 1112 N N . THR A 1 161 ? -44.887 -1.562 -51.538 1.00 23.00 184 THR A N 1
ATOM 1113 C CA . THR A 1 161 ? -45.961 -2.495 -51.175 1.00 25.47 184 THR A CA 1
ATOM 1114 C C . THR A 1 161 ? -45.546 -3.672 -50.319 1.00 25.09 184 THR A C 1
ATOM 1115 O O . THR A 1 161 ? -46.347 -4.512 -49.881 1.00 27.30 184 THR A O 1
ATOM 1119 N N . LEU A 1 162 ? -44.239 -3.737 -50.060 1.00 26.43 185 LEU A N 1
ATOM 1120 C CA . LEU A 1 162 ? -43.760 -4.712 -49.134 1.00 25.72 185 LEU A CA 1
ATOM 1121 C C . LEU A 1 162 ? -44.130 -4.317 -47.688 1.00 25.95 185 LEU A C 1
ATOM 1122 O O . LEU A 1 162 ? -44.282 -5.171 -46.816 1.00 26.49 185 LEU A O 1
ATOM 1127 N N . GLU A 1 163 ? -44.240 -3.023 -47.429 1.00 27.12 186 GLU A N 1
ATOM 1128 C CA . GLU A 1 163 ? -44.398 -2.523 -46.029 1.00 33.59 186 GLU A CA 1
ATOM 1129 C C . GLU A 1 163 ? -45.444 -3.277 -45.168 1.00 32.29 186 GLU A C 1
ATOM 1130 O O . GLU A 1 163 ? -45.112 -3.706 -44.057 1.00 31.66 186 GLU A O 1
ATOM 1136 N N . PRO A 1 164 ? -46.675 -3.496 -45.671 1.00 32.79 187 PRO A N 1
ATOM 1137 C CA . PRO A 1 164 ? -47.667 -4.163 -44.789 1.00 33.43 187 PRO A CA 1
ATOM 1138 C C . PRO A 1 164 ? -47.298 -5.567 -44.367 1.00 31.71 187 PRO A C 1
ATOM 1139 O O . PRO A 1 164 ? -47.647 -5.975 -43.253 1.00 30.84 187 PRO A O 1
ATOM 1143 N N . VAL A 1 165 ? -46.603 -6.322 -45.224 1.00 31.37 188 VAL A N 1
ATOM 1144 C CA . VAL A 1 165 ? -46.275 -7.686 -44.828 1.00 28.82 188 VAL A CA 1
ATOM 1145 C C . VAL A 1 165 ? -45.077 -7.684 -43.880 1.00 27.21 188 VAL A C 1
ATOM 1146 O O . VAL A 1 165 ? -45.019 -8.552 -43.045 1.00 26.36 188 VAL A O 1
ATOM 1150 N N . LEU A 1 166 ? -44.179 -6.693 -43.992 1.00 23.52 189 LEU A N 1
ATOM 1151 C CA . LEU A 1 166 ? -43.083 -6.595 -43.016 1.00 25.73 189 LEU A CA 1
ATOM 1152 C C . LEU A 1 166 ? -43.628 -6.162 -41.645 1.00 26.46 189 LEU A C 1
ATOM 1153 O O . LEU A 1 166 ? -43.246 -6.719 -40.639 1.00 26.46 189 LEU A O 1
ATOM 1158 N N . LYS A 1 167 ? -44.526 -5.178 -41.638 1.00 29.22 190 LYS A N 1
ATOM 1159 C CA . LYS A 1 167 ? -45.216 -4.801 -40.372 1.00 30.63 190 LYS A CA 1
ATOM 1160 C C . LYS A 1 167 ? -45.815 -6.027 -39.729 1.00 27.93 190 LYS A C 1
ATOM 1161 O O . LYS A 1 167 ? -45.623 -6.222 -38.537 1.00 32.13 190 LYS A O 1
ATOM 1167 N N . GLN A 1 168 ? -46.550 -6.869 -40.466 1.00 29.84 191 GLN A N 1
ATOM 1168 C CA . GLN A 1 168 ? -47.125 -8.079 -39.877 1.00 29.28 191 GLN A CA 1
ATOM 1169 C C . GLN A 1 168 ? -46.137 -9.096 -39.317 1.00 31.81 191 GLN A C 1
ATOM 1170 O O . GLN A 1 168 ? -46.326 -9.611 -38.198 1.00 27.61 191 GLN A O 1
ATOM 1176 N N . ILE A 1 169 ? -45.073 -9.398 -40.057 1.00 26.32 192 ILE A N 1
ATOM 1177 C CA . ILE A 1 169 ? -44.123 -10.382 -39.534 1.00 24.37 192 ILE A CA 1
ATOM 1178 C C . ILE A 1 169 ? -43.366 -9.873 -38.339 1.00 24.63 192 ILE A C 1
ATOM 1179 O O . ILE A 1 169 ? -43.091 -10.630 -37.400 1.00 28.36 192 ILE A O 1
ATOM 1184 N N . LYS A 1 170 ? -43.119 -8.582 -38.317 1.00 26.33 193 LYS A N 1
ATOM 1185 C CA . LYS A 1 170 ? -42.460 -7.945 -37.217 1.00 27.31 193 LYS A CA 1
ATOM 1186 C C . LYS A 1 170 ? -43.286 -8.129 -35.909 1.00 30.41 193 LYS A C 1
ATOM 1187 O O . LYS A 1 170 ? -42.726 -8.432 -34.840 1.00 33.02 193 LYS A O 1
ATOM 1193 N N . GLU A 1 171 ? -44.593 -7.938 -36.030 1.00 32.19 194 GLU A N 1
ATOM 1194 C CA . GLU A 1 171 ? -45.528 -8.072 -34.896 1.00 32.01 194 GLU A CA 1
ATOM 1195 C C . GLU A 1 171 ? -45.667 -9.542 -34.507 1.00 32.89 194 GLU A C 1
ATOM 1196 O O . GLU A 1 171 ? -45.740 -9.876 -33.322 1.00 36.00 194 GLU A O 1
ATOM 1202 N N . LYS A 1 172 ? -45.686 -10.449 -35.458 1.00 29.52 195 LYS A N 1
ATOM 1203 C CA . LYS A 1 172 ? -46.001 -11.836 -35.149 1.00 28.76 195 LYS A CA 1
ATOM 1204 C C . LYS A 1 172 ? -44.792 -12.713 -34.769 1.00 29.33 195 LYS A C 1
ATOM 1205 O O . LYS A 1 172 ? -44.964 -13.672 -34.057 1.00 28.59 195 LYS A O 1
ATOM 1211 N N . ALA A 1 173 ? -43.600 -12.422 -35.298 1.00 27.26 196 ALA A N 1
ATOM 1212 C CA . ALA A 1 173 ? -42.443 -13.274 -35.091 1.00 27.94 196 ALA A CA 1
ATOM 1213 C C . ALA A 1 173 ? -41.253 -12.369 -34.902 1.00 29.49 196 ALA A C 1
ATOM 1214 O O . ALA A 1 173 ? -40.442 -12.176 -35.838 1.00 26.99 196 ALA A O 1
ATOM 1216 N N . PRO A 1 174 ? -41.138 -11.776 -33.722 1.00 29.19 197 PRO A N 1
ATOM 1217 C CA . PRO A 1 174 ? -40.042 -10.856 -33.521 1.00 28.73 197 PRO A CA 1
ATOM 1218 C C . PRO A 1 174 ? -38.645 -11.410 -33.740 1.00 27.91 197 PRO A C 1
ATOM 1219 O O . PRO A 1 174 ? -37.720 -10.583 -33.936 1.00 26.40 197 PRO A O 1
ATOM 1223 N N . ASP A 1 175 ? -38.425 -12.732 -33.669 1.00 24.05 198 ASP A N 1
ATOM 1224 C CA . ASP A 1 175 ? -37.052 -13.192 -33.916 1.00 25.93 198 ASP A CA 1
ATOM 1225 C C . ASP A 1 175 ? -36.645 -13.265 -35.393 1.00 27.88 198 ASP A C 1
ATOM 1226 O O . ASP A 1 175 ? -35.492 -13.535 -35.694 1.00 31.03 198 ASP A O 1
ATOM 1231 N N . VAL A 1 176 ? -37.596 -13.060 -36.294 1.00 22.95 199 VAL A N 1
ATOM 1232 C CA . VAL A 1 176 ? -37.340 -13.194 -37.738 1.00 21.19 199 VAL A CA 1
ATOM 1233 C C . VAL A 1 176 ? -36.931 -11.830 -38.284 1.00 22.48 199 VAL A C 1
ATOM 1234 O O . VAL A 1 176 ? -37.556 -10.833 -37.932 1.00 23.79 199 VAL A O 1
ATOM 1238 N N . VAL A 1 177 ? -35.888 -11.776 -39.107 1.00 21.87 200 VAL A N 1
ATOM 1239 C CA . VAL A 1 177 ? -35.536 -10.501 -39.790 1.00 21.63 200 VAL A CA 1
ATOM 1240 C C . VAL A 1 177 ? -36.593 -10.324 -40.897 1.00 20.43 200 VAL A C 1
ATOM 1241 O O . VAL A 1 177 ? -36.743 -11.203 -41.730 1.00 21.42 200 VAL A O 1
ATOM 1245 N N . PRO A 1 178 ? -37.377 -9.220 -40.891 1.00 23.63 201 PRO A N 1
ATOM 1246 C CA . PRO A 1 178 ? -38.432 -9.181 -41.912 1.00 22.68 201 PRO A CA 1
ATOM 1247 C C . PRO A 1 178 ? -37.923 -9.171 -43.358 1.00 20.87 201 PRO A C 1
ATOM 1248 O O . PRO A 1 178 ? -38.408 -9.971 -44.174 1.00 20.69 201 PRO A O 1
ATOM 1252 N N . PHE A 1 179 ? -37.009 -8.246 -43.655 1.00 20.87 202 PHE A N 1
ATOM 1253 C CA . PHE A 1 179 ? -36.400 -8.129 -45.004 1.00 21.74 202 PHE A CA 1
ATOM 1254 C C . PHE A 1 179 ? -34.865 -8.360 -44.873 1.00 20.56 202 PHE A C 1
ATOM 1255 O O . PHE A 1 179 ? -34.147 -7.498 -44.410 1.00 22.02 202 PHE A O 1
ATOM 1263 N N . ALA A 1 180 ? -34.410 -9.542 -45.288 1.00 18.79 203 ALA A N 1
ATOM 1264 C CA . ALA A 1 180 ? -32.990 -9.913 -45.152 1.00 20.75 203 ALA A CA 1
ATOM 1265 C C . ALA A 1 180 ? -32.182 -9.371 -46.292 1.00 19.90 203 ALA A C 1
ATOM 1266 O O . ALA A 1 180 ? -32.299 -9.865 -47.392 1.00 24.16 203 ALA A O 1
ATOM 1268 N N . ILE A 1 181 ? -31.475 -8.281 -46.062 1.00 19.65 204 ILE A N 1
ATOM 1269 C CA . ILE A 1 181 ? -30.514 -7.749 -47.014 1.00 20.32 204 ILE A CA 1
ATOM 1270 C C . ILE A 1 181 ? -29.202 -7.561 -46.232 1.00 18.93 204 ILE A C 1
ATOM 1271 O O . ILE A 1 181 ? -29.222 -7.508 -45.008 1.00 20.93 204 ILE A O 1
ATOM 1276 N N . GLY A 1 182 ? -28.084 -7.526 -46.931 1.00 19.46 205 GLY A N 1
ATOM 1277 C CA . GLY A 1 182 ? -26.779 -7.292 -46.283 1.00 22.98 205 GLY A CA 1
ATOM 1278 C C . GLY A 1 182 ? -26.027 -6.132 -46.954 1.00 24.37 205 GLY A C 1
ATOM 1279 O O . GLY A 1 182 ? -26.600 -5.315 -47.693 1.00 21.24 205 GLY A O 1
ATOM 1280 N N . LYS A 1 183 ? -24.733 -6.028 -46.682 1.00 20.08 206 LYS A N 1
ATOM 1281 C CA . LYS A 1 183 ? -24.029 -4.787 -46.952 1.00 21.17 206 LYS A CA 1
ATOM 1282 C C . LYS A 1 183 ? -23.812 -4.590 -48.461 1.00 21.36 206 LYS A C 1
ATOM 1283 O O . LYS A 1 183 ? -23.544 -3.442 -48.880 1.00 23.86 206 LYS A O 1
ATOM 1289 N N . VAL A 1 184 ? -23.927 -5.654 -49.269 1.00 19.62 207 VAL A N 1
ATOM 1290 C CA . VAL A 1 184 ? -23.665 -5.504 -50.698 1.00 21.59 207 VAL A CA 1
ATOM 1291 C C . VAL A 1 184 ? -24.967 -5.060 -51.414 1.00 21.02 207 VAL A C 1
ATOM 1292 O O . VAL A 1 184 ? -24.945 -4.814 -52.637 1.00 21.68 207 VAL A O 1
ATOM 1296 N N . PHE A 1 185 ? -26.076 -5.056 -50.701 1.00 18.61 208 PHE A N 1
ATOM 1297 C CA . PHE A 1 185 ? -27.424 -4.757 -51.352 1.00 20.49 208 PHE A CA 1
ATOM 1298 C C . PHE A 1 185 ? -27.477 -3.399 -52.067 1.00 21.17 208 PHE A C 1
ATOM 1299 O O . PHE A 1 185 ? -26.994 -2.372 -51.565 1.00 23.50 208 PHE A O 1
ATOM 1307 N N . ILE A 1 186 ? -28.081 -3.409 -53.252 1.00 20.64 209 ILE A N 1
ATOM 1308 C CA . ILE A 1 186 ? -28.339 -2.184 -54.041 1.00 22.55 209 ILE A CA 1
ATOM 1309 C C . ILE A 1 186 ? -29.811 -2.350 -54.485 1.00 22.21 209 ILE A C 1
ATOM 1310 O O . ILE A 1 186 ? -30.158 -3.366 -55.042 1.00 21.49 209 ILE A O 1
ATOM 1315 N N . PRO A 1 187 ? -30.681 -1.395 -54.206 1.00 21.86 210 PRO A N 1
ATOM 1316 C CA . PRO A 1 187 ? -32.081 -1.479 -54.676 1.00 20.83 210 PRO A CA 1
ATOM 1317 C C . PRO A 1 187 ? -32.124 -1.618 -56.196 1.00 19.93 210 PRO A C 1
ATOM 1318 O O . PRO A 1 187 ? -31.286 -1.003 -56.900 1.00 22.98 210 PRO A O 1
ATOM 1322 N N . SER A 1 188 ? -33.055 -2.445 -56.661 1.00 20.57 211 SER A N 1
ATOM 1323 C CA . SER A 1 188 ? -33.215 -2.757 -58.098 1.00 21.79 211 SER A CA 1
ATOM 1324 C C . SER A 1 188 ? -34.293 -1.866 -58.752 1.00 24.17 211 SER A C 1
ATOM 1325 O O . SER A 1 188 ? -35.178 -1.355 -58.077 1.00 22.35 211 SER A O 1
ATOM 1328 N N . ASP A 1 189 ? -34.192 -1.712 -60.053 1.00 22.76 212 ASP A N 1
ATOM 1329 C CA . ASP A 1 189 ? -35.20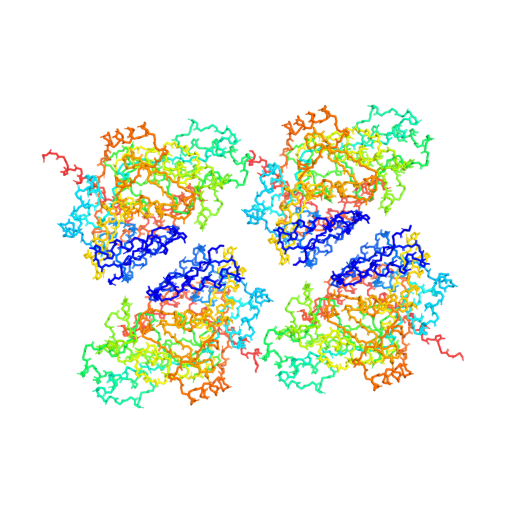9 -0.996 -60.826 1.00 21.97 212 ASP A CA 1
ATOM 1330 C C . ASP A 1 189 ? -34.984 -1.299 -62.280 1.00 23.70 212 ASP A C 1
ATOM 1331 O O . ASP A 1 189 ? -34.057 -2.049 -62.640 1.00 21.41 212 ASP A O 1
ATOM 1336 N N . ASN A 1 190 ? -35.808 -0.699 -63.142 1.00 21.50 213 ASN A N 1
ATOM 1337 C CA . ASN A 1 190 ? -35.686 -0.998 -64.572 1.00 21.35 213 ASN A CA 1
ATOM 1338 C C . ASN A 1 190 ? -34.658 -0.092 -65.220 1.00 23.16 213 ASN A C 1
ATOM 1339 O O . ASN A 1 190 ? -34.983 0.927 -65.868 1.00 22.26 213 ASN A O 1
ATOM 1344 N N . PHE A 1 191 ? -33.387 -0.363 -64.930 1.00 20.41 214 PHE A N 1
ATOM 1345 C CA . PHE A 1 191 ? -32.302 0.505 -65.360 1.00 19.76 214 PHE A CA 1
ATOM 1346 C C . PHE A 1 191 ? -31.348 -0.349 -66.184 1.00 22.16 214 PHE A C 1
ATOM 1347 O O . PHE A 1 191 ? -31.252 -1.558 -65.964 1.00 22.53 214 PHE A O 1
ATOM 1355 N N . ASP A 1 192 ? -30.634 0.265 -67.112 1.00 22.77 215 ASP A N 1
ATOM 1356 C CA . ASP A 1 192 ? -29.491 -0.438 -67.723 1.00 20.32 215 ASP A CA 1
ATOM 1357 C C . ASP A 1 192 ? -28.225 0.345 -67.276 1.00 23.38 215 ASP A C 1
ATOM 1358 O O . ASP A 1 192 ? -28.206 1.576 -67.191 1.00 23.48 215 ASP A O 1
ATOM 1363 N N . TYR A 1 193 ? -27.162 -0.381 -66.959 1.00 19.93 216 TYR A N 1
ATOM 1364 C CA . TYR A 1 193 ? -25.918 0.222 -66.467 1.00 20.85 216 TYR A CA 1
ATOM 1365 C C . TYR A 1 193 ? -24.844 0.077 -67.516 1.00 23.16 216 TYR A C 1
ATOM 1366 O O . TYR A 1 193 ? -24.488 -1.085 -67.922 1.00 23.01 216 TYR A O 1
ATOM 1375 N N . PRO A 1 194 ? -24.324 1.217 -68.021 1.00 22.90 217 PRO A N 1
ATOM 1376 C CA . PRO A 1 194 ? -23.290 1.122 -69.089 1.00 23.66 217 PRO A CA 1
ATOM 1377 C C . PRO A 1 194 ? -21.927 0.731 -68.536 1.00 24.43 217 PRO A C 1
ATOM 1378 O O . PRO A 1 194 ? -20.999 0.388 -69.289 1.00 26.71 217 PRO A O 1
ATOM 1382 N N . VAL A 1 195 ? -21.798 0.832 -67.227 1.00 23.98 218 VAL A N 1
ATOM 1383 C CA . VAL A 1 195 ? -20.570 0.358 -66.625 1.00 23.91 218 VAL A CA 1
ATOM 1384 C C . VAL A 1 195 ? -20.902 -0.868 -65.794 1.00 28.72 218 VAL A C 1
ATOM 1385 O O . VAL A 1 195 ? -20.702 -2.012 -66.264 1.00 31.30 218 VAL A O 1
ATOM 1389 N N . ALA A 1 196 ? -21.423 -0.628 -64.606 1.00 27.48 219 ALA A N 1
ATOM 1390 C CA . ALA A 1 196 ? -21.786 -1.683 -63.601 1.00 25.62 219 ALA A CA 1
ATOM 1391 C C . ALA A 1 196 ? -22.476 -0.903 -62.477 1.00 27.25 219 ALA A C 1
ATOM 1392 O O . ALA A 1 196 ? -22.471 0.342 -62.451 1.00 28.87 219 ALA A O 1
ATOM 1394 N N . ASN A 1 197 ? -23.065 -1.645 -61.533 1.00 21.41 220 ASN A N 1
ATOM 1395 C CA . ASN A 1 197 ? -23.949 -1.008 -60.589 1.00 19.70 220 ASN A CA 1
ATOM 1396 C C . ASN A 1 197 ? -23.284 -0.483 -59.334 1.00 22.41 220 ASN A C 1
ATOM 1397 O O . ASN A 1 197 ? -23.953 0.039 -58.463 1.00 23.62 220 ASN A O 1
ATOM 1402 N N . GLY A 1 198 ? -21.950 -0.529 -59.288 1.00 22.09 221 GLY A N 1
ATOM 1403 C CA . GLY A 1 198 ? -21.244 0.198 -58.262 1.00 25.59 221 GLY A CA 1
ATOM 1404 C C . GLY A 1 198 ? -21.109 1.677 -58.670 1.00 26.36 221 GLY A C 1
ATOM 1405 O O . GLY A 1 198 ? -20.623 2.489 -57.870 1.00 26.89 221 GLY A O 1
ATOM 1406 N N . LEU A 1 199 ? -21.516 2.025 -59.908 1.00 25.81 222 LEU A N 1
ATOM 1407 C CA . LEU A 1 199 ? -21.576 3.468 -60.314 1.00 24.76 222 LEU A CA 1
ATOM 1408 C C . LEU A 1 199 ? -22.996 3.919 -60.512 1.00 24.83 222 LEU A C 1
ATOM 1409 O O . LEU A 1 199 ? -23.880 3.064 -60.756 1.00 28.48 222 LEU A O 1
ATOM 1414 N N . PRO A 1 200 ? -23.250 5.243 -60.395 1.00 23.81 223 PRO A N 1
ATOM 1415 C CA . PRO A 1 200 ? -24.649 5.730 -60.360 1.00 22.90 223 PRO A CA 1
ATOM 1416 C C . PRO A 1 200 ? -25.282 5.939 -61.733 1.00 23.96 223 PRO A C 1
ATOM 1417 O O . PRO A 1 200 ? -26.513 6.088 -61.829 1.00 25.43 223 PRO A O 1
ATOM 1421 N N . PHE A 1 201 ? -24.466 5.857 -62.777 1.00 23.86 224 PHE A N 1
ATOM 1422 C CA . PHE A 1 201 ? -24.936 6.134 -64.157 1.00 22.58 224 PHE A CA 1
ATOM 1423 C C . PHE A 1 201 ? -25.797 5.032 -64.727 1.00 23.70 224 PHE A C 1
ATOM 1424 O O . PHE A 1 201 ? -25.370 3.852 -64.829 1.00 24.17 224 PHE A O 1
ATOM 1432 N N . VAL A 1 202 ? -27.021 5.376 -65.099 1.00 18.98 225 VAL A N 1
ATOM 1433 C CA . VAL A 1 202 ? -27.925 4.363 -65.665 1.00 21.69 225 VAL A CA 1
ATOM 1434 C C . VAL A 1 202 ? -28.681 4.930 -66.881 1.00 23.22 225 VAL A C 1
ATOM 1435 O O . VAL A 1 202 ? -28.785 6.156 -67.016 1.00 24.76 225 VAL A O 1
ATOM 1439 N N . ILE A 1 203 ? -29.237 4.030 -67.689 1.00 22.07 226 ILE A N 1
ATOM 1440 C CA . ILE A 1 203 ? -30.247 4.424 -68.678 1.00 23.40 226 ILE A CA 1
ATOM 1441 C C . ILE A 1 203 ? -31.551 4.058 -67.993 1.00 22.06 226 ILE A C 1
ATOM 1442 O O . ILE A 1 203 ? -31.729 2.932 -67.549 1.00 24.76 226 ILE A O 1
ATOM 1447 N N . ASP A 1 204 ? -32.449 5.029 -67.819 1.00 25.15 227 ASP A N 1
ATOM 1448 C CA . ASP A 1 204 ? -33.730 4.664 -67.230 1.00 23.76 227 ASP A CA 1
ATOM 1449 C C . ASP A 1 204 ? -34.668 4.072 -68.278 1.00 26.55 227 ASP A C 1
ATOM 1450 O O . ASP A 1 204 ? -35.178 4.819 -69.147 1.00 28.26 227 ASP A O 1
ATOM 1455 N N . LEU A 1 205 ? -34.954 2.777 -68.201 1.00 24.88 228 LEU A N 1
ATOM 1456 C CA . LEU A 1 205 ? -35.774 2.089 -69.187 1.00 24.01 228 LEU A CA 1
ATOM 1457 C C . LEU A 1 205 ? -37.257 2.542 -69.200 1.00 28.41 228 LEU A C 1
ATOM 1458 O O . LEU A 1 205 ? -37.954 2.284 -70.192 1.00 26.92 228 LEU A O 1
ATOM 1463 N N . GLU A 1 206 ? -37.710 3.156 -68.095 1.00 26.58 229 GLU A N 1
ATOM 1464 C CA . GLU A 1 206 ? -39.066 3.707 -67.962 1.00 28.43 229 GLU A CA 1
ATOM 1465 C C . GLU A 1 206 ? -39.119 5.190 -68.266 1.00 34.53 229 GLU A C 1
ATOM 1466 O O . GLU A 1 206 ? -40.204 5.782 -68.234 1.00 34.89 229 GLU A O 1
ATOM 1472 N N . GLY A 1 207 ? -37.954 5.813 -68.443 1.00 28.68 230 GLY A N 1
ATOM 1473 C CA . GLY A 1 207 ? -37.839 7.244 -68.714 1.00 30.95 230 GLY A CA 1
ATOM 1474 C C . GLY A 1 207 ? -37.525 7.540 -70.192 1.00 28.47 230 GLY A C 1
ATOM 1475 O O . GLY A 1 207 ? -37.932 6.818 -71.118 1.00 31.11 230 GLY A O 1
ATOM 1476 N N . ASP A 1 208 ? -36.740 8.567 -70.367 1.00 27.63 231 ASP A N 1
ATOM 1477 C CA . ASP A 1 208 ? -36.166 8.899 -71.686 1.00 28.97 231 ASP A CA 1
ATOM 1478 C C . ASP A 1 208 ? -34.967 7.975 -71.938 1.00 25.79 231 ASP A C 1
ATOM 1479 O O . ASP A 1 208 ? -33.889 8.193 -71.374 1.00 25.50 231 ASP A O 1
ATOM 1484 N N . THR A 1 209 ? -35.187 6.982 -72.788 1.00 31.14 232 THR A N 1
ATOM 1485 C CA . THR A 1 209 ? -34.152 5.968 -73.062 1.00 29.79 232 THR A CA 1
ATOM 1486 C C . THR A 1 209 ? -33.000 6.458 -73.905 1.00 31.95 232 THR A C 1
ATOM 1487 O O . THR A 1 209 ? -32.123 5.675 -74.222 1.00 33.10 232 THR A O 1
ATOM 1491 N N . THR A 1 210 ? -32.989 7.742 -74.243 1.00 28.49 233 THR A N 1
ATOM 1492 C CA . THR A 1 210 ? -31.855 8.338 -74.924 1.00 27.74 233 THR A CA 1
ATOM 1493 C C . THR A 1 210 ? -30.890 8.989 -73.952 1.00 27.00 233 THR A C 1
ATOM 1494 O O . THR A 1 210 ? -29.842 9.419 -74.351 1.00 28.22 233 THR A O 1
ATOM 1498 N N . LYS A 1 211 ? -31.230 9.077 -72.648 1.00 25.60 234 LYS A N 1
ATOM 1499 C CA . LYS A 1 211 ? -30.428 9.855 -71.746 1.00 25.93 234 LYS A CA 1
ATOM 1500 C C . LYS A 1 211 ? -29.692 8.991 -70.720 1.00 26.46 234 LYS A C 1
ATOM 1501 O O . LYS A 1 211 ? -30.258 8.015 -70.255 1.00 28.69 234 LYS A O 1
ATOM 1507 N N . VAL A 1 212 ? -28.458 9.379 -70.402 1.00 26.30 235 VAL A N 1
ATOM 1508 C CA . VAL A 1 212 ? -27.762 8.808 -69.257 1.00 28.88 235 VAL A CA 1
ATOM 1509 C C . VAL A 1 212 ? -28.092 9.696 -68.055 1.00 26.41 235 VAL A C 1
ATOM 1510 O O . VAL A 1 212 ? -27.886 10.908 -68.105 1.00 29.30 235 VAL A O 1
ATOM 1514 N N . VAL A 1 213 ? -28.618 9.091 -66.989 1.00 26.36 236 VAL A N 1
ATOM 1515 C CA . VAL A 1 213 ? -29.065 9.789 -65.793 1.00 26.15 236 VAL A CA 1
ATOM 1516 C C . VAL A 1 213 ? -28.417 9.215 -64.522 1.00 30.27 236 VAL A C 1
ATOM 1517 O O . VAL A 1 213 ? -27.836 8.098 -64.543 1.00 28.12 236 VAL A O 1
ATOM 1521 N N . ASN A 1 214 ? -28.444 10.010 -63.460 1.00 30.30 237 ASN A N 1
ATOM 1522 C CA . ASN A 1 214 ? -27.910 9.559 -62.145 1.00 29.29 237 ASN A CA 1
ATOM 1523 C C . ASN A 1 214 ? -29.022 8.846 -61.363 1.00 25.14 237 ASN A C 1
ATOM 1524 O O . ASN A 1 214 ? -30.084 9.425 -61.072 1.00 27.05 237 ASN A O 1
ATOM 1529 N N . ARG A 1 215 ? -28.861 7.545 -61.092 1.00 24.49 238 ARG A N 1
ATOM 1530 C CA . ARG A 1 215 ? -29.943 6.812 -60.402 1.00 22.76 238 ARG A CA 1
ATOM 1531 C C . ARG A 1 215 ? -30.453 7.473 -59.113 1.00 22.38 238 ARG A C 1
ATOM 1532 O O . ARG A 1 215 ? -31.636 7.330 -58.833 1.00 23.21 238 ARG A O 1
ATOM 1540 N N . TYR A 1 216 ? -29.567 8.170 -58.383 1.00 25.01 239 TYR A N 1
ATOM 1541 C CA . TYR A 1 216 ? -29.963 8.838 -57.092 1.00 26.08 239 TYR A CA 1
ATOM 1542 C C . TYR A 1 216 ? -30.851 10.077 -57.343 1.00 31.15 239 TYR A C 1
ATOM 1543 O O . TYR A 1 216 ? -31.525 10.584 -56.420 1.00 29.73 239 TYR A O 1
ATOM 1552 N N . GLU A 1 217 ? -30.894 10.524 -58.597 1.00 30.77 240 GLU A N 1
ATOM 1553 C CA . GLU A 1 217 ? -31.828 11.611 -58.966 1.00 31.10 240 GLU A CA 1
ATOM 1554 C C . GLU A 1 217 ? -33.072 11.151 -59.690 1.00 31.07 240 GLU A C 1
ATOM 1555 O O . GLU A 1 217 ? -33.944 11.971 -60.021 1.00 30.70 240 GLU A O 1
ATOM 1561 N N . VAL A 1 218 ? -33.211 9.857 -59.951 1.00 26.23 241 VAL A N 1
ATOM 1562 C CA . VAL A 1 218 ? -34.448 9.348 -60.559 1.00 24.51 241 VAL A CA 1
ATOM 1563 C C . VAL A 1 218 ? -35.500 9.300 -59.471 1.00 26.23 241 VAL A C 1
ATOM 1564 O O . VAL A 1 218 ? -35.295 8.622 -58.464 1.00 25.57 241 VAL A O 1
ATOM 1568 N N . PRO A 1 219 ? -36.637 10.030 -59.633 1.00 26.43 242 PRO A N 1
ATOM 1569 C CA . PRO A 1 219 ? -37.606 10.193 -58.507 1.00 27.17 242 PRO A CA 1
ATOM 1570 C C . PRO A 1 219 ? -38.024 8.893 -57.812 1.00 27.49 242 PRO A C 1
ATOM 1571 O O . PRO A 1 219 ? -37.996 8.830 -56.586 1.00 27.65 242 PRO A O 1
ATOM 1575 N N . ARG A 1 220 ? -38.398 7.862 -58.572 1.00 26.29 243 ARG A N 1
ATOM 1576 C CA . ARG A 1 220 ? -38.919 6.640 -57.978 1.00 25.93 243 ARG A CA 1
ATOM 1577 C C . ARG A 1 220 ? -37.793 5.855 -57.246 1.00 25.68 243 ARG A C 1
ATOM 1578 O O . ARG A 1 220 ? -38.078 5.012 -56.377 1.00 26.14 243 ARG A O 1
ATOM 1586 N N . PHE A 1 221 ? -36.547 6.101 -57.650 1.00 25.61 244 PHE A N 1
ATOM 1587 C CA . PHE A 1 221 ? -35.443 5.361 -57.071 1.00 25.78 244 PHE A CA 1
ATOM 1588 C C . PHE A 1 221 ? -35.071 6.052 -55.782 1.00 24.30 244 PHE A C 1
ATOM 1589 O O . PHE A 1 221 ? -34.782 5.411 -54.805 1.00 24.81 244 PHE A O 1
ATOM 1597 N N . LYS A 1 222 ? -35.091 7.384 -55.789 1.00 23.56 245 LYS A N 1
ATOM 1598 C CA . LYS A 1 222 ? -34.934 8.118 -54.568 1.00 25.83 245 LYS A CA 1
ATOM 1599 C C . LYS A 1 222 ? -36.056 7.690 -53.608 1.00 24.45 245 LYS A C 1
ATOM 1600 O O . LYS A 1 222 ? -35.829 7.540 -52.418 1.00 25.75 245 LYS A O 1
ATOM 1606 N N . GLU A 1 223 ? -37.263 7.482 -54.111 1.00 22.15 246 GLU A N 1
ATOM 1607 C CA . GLU A 1 223 ? -38.346 7.002 -53.271 1.00 26.77 246 GLU A CA 1
ATOM 1608 C C . GLU A 1 223 ? -38.066 5.623 -52.645 1.00 25.80 246 GLU A C 1
ATOM 1609 O O . GLU A 1 223 ? -38.329 5.432 -51.483 1.00 25.25 246 GLU A O 1
ATOM 1615 N N . HIS A 1 224 ? -37.388 4.743 -53.386 1.00 24.51 247 HIS A N 1
ATOM 1616 C CA . HIS A 1 224 ? -37.074 3.401 -52.848 1.00 22.20 247 HIS A CA 1
ATOM 1617 C C . HIS A 1 224 ? -36.104 3.529 -51.742 1.00 21.76 247 HIS A C 1
ATOM 1618 O O . HIS A 1 224 ? -36.191 2.815 -50.759 1.00 23.02 247 HIS A O 1
ATOM 1625 N N . LEU A 1 225 ? -35.165 4.459 -51.884 1.00 21.77 248 LEU A N 1
ATOM 1626 C CA . LEU A 1 225 ? -34.159 4.641 -50.880 1.00 23.65 248 LEU A CA 1
ATOM 1627 C C . LEU A 1 225 ? -34.820 5.203 -49.619 1.00 26.24 248 LEU A C 1
ATOM 1628 O O . LEU A 1 225 ? -34.444 4.824 -48.513 1.00 23.27 248 LEU A O 1
ATOM 1633 N N . LYS A 1 226 ? -35.819 6.074 -49.793 1.00 24.07 249 LYS A N 1
ATOM 1634 C CA . LYS A 1 226 ? -36.564 6.550 -48.635 1.00 23.77 249 LYS A CA 1
ATOM 1635 C C . LYS A 1 226 ? -37.290 5.414 -47.960 1.00 23.29 249 LYS A C 1
ATOM 1636 O O . LYS A 1 226 ? -37.318 5.339 -46.741 1.00 24.19 249 LYS A O 1
ATOM 1642 N N . THR A 1 227 ? -37.870 4.521 -48.753 1.00 22.03 250 THR A N 1
ATOM 1643 C CA . THR A 1 227 ? -38.619 3.397 -48.253 1.00 21.83 250 THR A CA 1
ATOM 1644 C C . THR A 1 227 ? -37.697 2.490 -47.414 1.00 24.37 250 THR A C 1
ATOM 1645 O O . THR A 1 227 ? -38.023 2.108 -46.245 1.00 21.35 250 THR A O 1
ATOM 1649 N N . LEU A 1 228 ? -36.545 2.195 -48.005 1.00 21.95 251 LEU A N 1
ATOM 1650 C CA . LEU A 1 228 ? -35.538 1.359 -47.301 1.00 22.48 251 LEU A CA 1
ATOM 1651 C C . LEU A 1 228 ? -35.108 2.023 -45.987 1.00 21.56 251 LEU A C 1
ATOM 1652 O O . LEU A 1 228 ? -34.987 1.355 -44.935 1.00 22.87 251 LEU A O 1
ATOM 1657 N N . HIS A 1 229 ? -34.883 3.340 -46.021 1.00 22.09 252 HIS A N 1
ATOM 1658 C CA . HIS A 1 229 ? -34.561 4.012 -44.770 1.00 23.08 252 HIS A CA 1
ATOM 1659 C C . HIS A 1 229 ? -35.693 3.924 -43.715 1.00 21.00 252 HIS A C 1
ATOM 1660 O O . HIS A 1 229 ? -35.454 3.654 -42.527 1.00 24.24 252 HIS A O 1
ATOM 1667 N N . LYS A 1 230 ? -36.939 4.026 -44.155 1.00 22.64 253 LYS A N 1
ATOM 1668 C CA . LYS A 1 230 ? -38.067 3.889 -43.227 1.00 20.88 253 LYS A CA 1
ATOM 1669 C C . LYS A 1 230 ? -38.123 2.454 -42.690 1.00 24.51 253 LYS A C 1
ATOM 1670 O O . LYS A 1 230 ? -38.377 2.287 -41.521 1.00 23.37 253 LYS A O 1
ATOM 1676 N N . PHE A 1 231 ? -37.802 1.454 -43.534 1.00 24.64 254 PHE A N 1
ATOM 1677 C CA . PHE A 1 231 ? -37.733 0.069 -43.097 1.00 25.53 254 PHE A CA 1
ATOM 1678 C C . PHE A 1 231 ? -36.631 -0.110 -42.077 1.00 25.11 254 PHE A C 1
ATOM 1679 O O . PHE A 1 231 ? -36.788 -0.890 -41.100 1.00 25.97 254 PHE A O 1
ATOM 1687 N N . TYR A 1 232 ? -35.514 0.537 -42.316 1.00 22.56 255 TYR A N 1
ATOM 1688 C CA . TYR A 1 232 ? -34.417 0.465 -41.409 1.00 23.53 255 TYR A CA 1
ATOM 1689 C C . TYR A 1 232 ? -34.830 1.055 -40.059 1.00 26.21 255 TYR A C 1
ATOM 1690 O O . TYR A 1 232 ? -34.668 0.408 -39.029 1.00 26.07 255 TYR A O 1
ATOM 1699 N N . GLU A 1 233 ? -35.428 2.241 -40.066 1.00 23.15 256 GLU A N 1
ATOM 1700 C CA . GLU A 1 233 ? -35.937 2.790 -38.821 1.00 25.66 256 GLU A CA 1
ATOM 1701 C C . GLU A 1 233 ? -36.968 1.974 -38.073 1.00 23.83 256 GLU A C 1
ATOM 1702 O O . GLU A 1 233 ? -37.003 2.035 -36.823 1.00 28.51 256 GLU A O 1
ATOM 1708 N N . ALA A 1 234 ? -37.808 1.233 -38.799 1.00 22.56 257 ALA A N 1
ATOM 1709 C CA . ALA A 1 234 ? -38.877 0.389 -38.246 1.00 24.02 257 ALA A CA 1
ATOM 1710 C C . ALA A 1 234 ? -38.341 -0.955 -37.756 1.00 21.72 257 ALA A C 1
ATOM 1711 O O . ALA A 1 234 ? -39.081 -1.747 -37.193 1.00 24.15 257 ALA A O 1
ATOM 1713 N N . GLY A 1 235 ? -37.063 -1.230 -38.000 1.00 22.66 258 GLY A N 1
ATOM 1714 C CA . GLY A 1 235 ? -36.543 -2.534 -37.624 1.00 24.11 258 GLY A CA 1
ATOM 1715 C C . GLY A 1 235 ? -36.905 -3.643 -38.602 1.00 23.94 258 GLY A C 1
ATOM 1716 O O . GLY A 1 235 ? -36.966 -4.824 -38.204 1.00 25.51 258 GLY A O 1
ATOM 1717 N N . TYR A 1 236 ? -37.130 -3.338 -39.892 1.00 20.88 259 TYR A N 1
ATOM 1718 C CA . TYR A 1 236 ? -37.476 -4.374 -40.851 1.00 20.97 259 TYR A CA 1
ATOM 1719 C C . TYR A 1 236 ? -36.229 -4.914 -41.503 1.00 21.38 259 TYR A C 1
ATOM 1720 O O . TYR A 1 236 ? -36.288 -6.006 -42.060 1.00 24.48 259 TYR A O 1
ATOM 1729 N N . ILE A 1 237 ? -35.146 -4.132 -41.479 1.00 20.82 260 ILE A N 1
ATOM 1730 C CA . ILE A 1 237 ? -33.868 -4.508 -42.046 1.00 21.25 260 ILE A CA 1
ATOM 1731 C C . ILE A 1 237 ? -32.902 -4.558 -40.838 1.00 23.52 260 ILE A C 1
ATOM 1732 O O . ILE A 1 237 ? -33.073 -3.778 -39.895 1.00 23.77 260 ILE A O 1
ATOM 1737 N N . PRO A 1 238 ? -31.880 -5.453 -40.864 1.00 23.13 261 PRO A N 1
ATOM 1738 C CA . PRO A 1 238 ? -30.940 -5.498 -39.705 1.00 23.52 261 PRO A CA 1
ATOM 1739 C C . PRO A 1 238 ? -30.304 -4.138 -39.354 1.00 24.53 261 PRO A C 1
ATOM 1740 O O . PRO A 1 238 ? -29.848 -3.445 -40.241 1.00 22.54 261 PRO A O 1
ATOM 1744 N N . LYS A 1 239 ? -30.236 -3.786 -38.068 1.00 23.67 262 LYS A N 1
ATOM 1745 C CA . LYS A 1 239 ? -29.598 -2.537 -37.619 1.00 24.73 262 LYS A CA 1
ATOM 1746 C C . LYS A 1 239 ? -28.167 -2.419 -38.115 1.00 24.00 262 LYS A C 1
ATOM 1747 O O . LYS A 1 239 ? -27.745 -1.370 -38.510 1.00 28.10 262 LYS A O 1
ATOM 1753 N N . ASP A 1 240 ? -27.442 -3.528 -38.205 1.00 25.65 263 ASP A N 1
ATOM 1754 C CA . ASP A 1 240 ? -26.058 -3.446 -38.653 1.00 29.24 263 ASP A CA 1
ATOM 1755 C C . ASP A 1 240 ? -25.891 -3.933 -40.121 1.00 27.17 263 ASP A C 1
ATOM 1756 O O . ASP A 1 240 ? -24.827 -4.458 -40.483 1.00 26.64 263 ASP A O 1
ATOM 1761 N N . VAL A 1 241 ? -26.932 -3.732 -40.955 1.00 23.76 264 VAL A N 1
ATOM 1762 C CA . VAL A 1 241 ? -26.903 -4.126 -42.346 1.00 24.37 264 VAL A CA 1
ATOM 1763 C C . VAL A 1 241 ? -25.627 -3.637 -43.053 1.00 26.94 264 VAL A C 1
ATOM 1764 O O . VAL A 1 241 ? -25.064 -4.351 -43.883 1.00 24.95 264 VAL A O 1
ATOM 1768 N N . ALA A 1 242 ? -25.178 -2.421 -42.715 1.00 26.51 265 ALA A N 1
ATOM 1769 C CA . ALA A 1 242 ? -24.047 -1.840 -43.458 1.00 28.06 265 ALA A CA 1
ATOM 1770 C C . ALA A 1 242 ? -22.683 -2.500 -43.166 1.00 27.48 265 ALA A C 1
ATOM 1771 O O . ALA A 1 242 ? -21.778 -2.351 -43.962 1.00 30.95 265 ALA A O 1
ATOM 1773 N N . THR A 1 243 ? -22.570 -3.237 -42.060 1.00 24.45 266 THR A N 1
ATOM 1774 C CA . THR A 1 243 ? -21.295 -3.761 -41.621 1.00 28.93 266 THR A CA 1
ATOM 1775 C C . THR A 1 243 ? -21.322 -5.276 -41.346 1.00 27.63 266 THR A C 1
ATOM 1776 O O . THR A 1 243 ? -20.290 -5.881 -41.219 1.00 30.83 266 THR A O 1
ATOM 1780 N N . SER A 1 244 ? -22.506 -5.883 -41.278 1.00 31.15 267 SER A N 1
ATOM 1781 C CA . SER A 1 244 ? -22.674 -7.278 -40.816 1.00 34.04 267 SER A CA 1
ATOM 1782 C C . SER A 1 244 ? -22.050 -8.278 -41.785 1.00 32.54 267 SER A C 1
ATOM 1783 O O . SER A 1 244 ? -22.140 -8.074 -42.959 1.00 29.20 267 SER A O 1
ATOM 1786 N N . ASP A 1 245 ? -21.433 -9.354 -41.290 1.00 28.21 268 ASP A N 1
ATOM 1787 C CA . ASP A 1 245 ? -21.000 -10.482 -42.157 1.00 32.49 268 ASP A CA 1
ATOM 1788 C C . ASP A 1 245 ? -21.948 -11.683 -41.907 1.00 40.13 268 ASP A C 1
ATOM 1789 O O . ASP A 1 245 ? -21.561 -12.830 -42.057 1.00 44.39 268 ASP A O 1
ATOM 1794 N N . THR A 1 246 ? -23.187 -11.403 -41.519 1.00 38.75 269 THR A N 1
ATOM 1795 C CA . THR A 1 246 ? -24.176 -12.426 -41.182 1.00 43.42 269 THR A CA 1
ATOM 1796 C C . THR A 1 246 ? -24.889 -12.807 -42.438 1.00 39.06 269 THR A C 1
ATOM 1797 O O . THR A 1 246 ? -25.327 -11.954 -43.148 1.00 43.90 269 THR A O 1
ATOM 1801 N N . SER A 1 247 ? -25.017 -14.081 -42.725 1.00 42.12 270 SER A N 1
ATOM 1802 C CA . SER A 1 247 ? -25.885 -14.432 -43.826 1.00 42.55 270 SER A CA 1
ATOM 1803 C C . SER A 1 247 ? -27.185 -15.012 -43.278 1.00 33.19 270 SER A C 1
ATOM 1804 O O . SER A 1 247 ? -27.287 -15.378 -42.118 1.00 35.78 270 SER A O 1
ATOM 1807 N N . PHE A 1 248 ? -28.166 -15.055 -44.141 1.00 28.20 271 PHE A N 1
ATOM 1808 C CA . PHE A 1 248 ? -29.494 -15.565 -43.861 1.00 23.22 271 PHE A CA 1
ATOM 1809 C C . PHE A 1 248 ? -29.654 -16.769 -44.760 1.00 24.72 271 PHE A C 1
ATOM 1810 O O . PHE A 1 248 ? -29.902 -16.674 -45.992 1.00 27.13 271 PHE A O 1
ATOM 1818 N N . ASP A 1 249 ? -29.445 -17.940 -44.145 1.00 21.48 272 ASP A N 1
ATOM 1819 C CA . ASP A 1 249 ? -29.432 -19.215 -44.857 1.00 22.62 272 ASP A CA 1
ATOM 1820 C C . ASP A 1 249 ? -30.859 -19.460 -45.439 1.00 21.23 272 ASP A C 1
ATOM 1821 O O . ASP A 1 249 ? -31.859 -19.361 -44.737 1.00 22.23 272 ASP A O 1
ATOM 1826 N N . LEU A 1 250 ? -30.914 -19.765 -46.731 1.00 22.22 273 LEU A N 1
ATOM 1827 C CA . LEU A 1 250 ? -32.190 -19.982 -47.432 1.00 22.22 273 LEU A CA 1
ATOM 1828 C C . LEU A 1 250 ? -33.036 -21.060 -46.719 1.00 20.69 273 LEU A C 1
ATOM 1829 O O . LEU A 1 250 ? -34.243 -21.011 -46.745 1.00 22.82 273 LEU A O 1
ATOM 1834 N N . GLN A 1 251 ? -32.370 -22.050 -46.107 1.00 23.10 274 GLN A N 1
ATOM 1835 C CA . GLN A 1 251 ? -33.053 -23.158 -45.399 1.00 26.80 274 GLN A CA 1
ATOM 1836 C C . GLN A 1 251 ? -33.632 -22.856 -44.031 1.00 32.47 274 GLN A C 1
ATOM 1837 O O . GLN A 1 251 ? -34.401 -23.675 -43.530 1.00 31.31 274 GLN A O 1
ATOM 1843 N N . GLN A 1 252 ? -33.215 -21.740 -43.435 1.00 26.75 275 GLN A N 1
ATOM 1844 C CA . GLN A 1 252 ? -33.521 -21.415 -42.006 1.00 29.69 275 GLN A CA 1
ATOM 1845 C C . GLN A 1 252 ? -34.647 -20.418 -41.868 1.00 28.65 275 GLN A C 1
ATOM 1846 O O . GLN A 1 252 ? -34.875 -19.589 -42.791 1.00 28.55 275 GLN A O 1
ATOM 1852 N N . ASP A 1 253 ? -35.324 -20.439 -40.715 1.00 27.10 276 ASP A N 1
ATOM 1853 C CA . ASP A 1 253 ? -36.365 -19.415 -40.434 1.00 26.06 276 ASP A CA 1
ATOM 1854 C C . ASP A 1 253 ? -35.890 -18.104 -39.815 1.00 26.47 276 ASP A C 1
ATOM 1855 O O . ASP A 1 253 ? -36.628 -17.472 -39.034 1.00 24.68 276 ASP A O 1
ATOM 1860 N N . THR A 1 254 ? -34.729 -17.641 -40.245 1.00 24.92 277 THR A N 1
ATOM 1861 C CA . THR A 1 254 ? -34.154 -16.450 -39.702 1.00 22.99 277 THR A CA 1
ATOM 1862 C C . THR A 1 254 ? -34.652 -15.196 -40.459 1.00 24.40 277 THR A C 1
ATOM 1863 O O . THR A 1 254 ? -34.458 -14.089 -39.978 1.00 26.02 277 THR A O 1
ATOM 1867 N N . TRP A 1 255 ? -35.301 -15.406 -41.626 1.00 22.44 278 TRP A N 1
ATOM 1868 C CA . TRP A 1 255 ? -35.675 -14.314 -42.534 1.00 21.78 278 TRP A CA 1
ATOM 1869 C C . TRP A 1 255 ? -37.097 -14.579 -43.073 1.00 20.55 278 TRP A C 1
ATOM 1870 O O . TRP A 1 255 ? -37.531 -15.741 -43.225 1.00 21.40 278 TRP A O 1
ATOM 1881 N N . PHE A 1 256 ? -37.835 -13.515 -43.393 1.00 20.82 279 PHE A N 1
ATOM 1882 C CA . PHE A 1 256 ? -39.155 -13.681 -43.951 1.00 22.39 279 PHE A CA 1
ATOM 1883 C C . PHE A 1 256 ? -39.122 -13.430 -45.465 1.00 21.28 279 PHE A C 1
ATOM 1884 O O . PHE A 1 256 ? -39.674 -14.205 -46.246 1.00 20.93 279 PHE A O 1
ATOM 1892 N N . VAL A 1 257 ? -38.505 -12.315 -45.861 1.00 19.75 280 VAL A N 1
ATOM 1893 C CA . VAL A 1 257 ? -38.401 -12.047 -47.328 1.00 20.06 280 VAL A CA 1
ATOM 1894 C C . VAL A 1 257 ? -36.987 -11.607 -47.689 1.00 19.58 280 VAL A C 1
ATOM 1895 O O . VAL A 1 257 ? -36.313 -11.041 -46.850 1.00 20.91 280 VAL A O 1
ATOM 1899 N N . ARG A 1 258 ? -36.555 -11.899 -48.919 1.00 19.30 281 ARG A N 1
ATOM 1900 C CA . ARG A 1 258 ? -35.223 -11.488 -49.413 1.00 18.54 281 ARG A CA 1
ATOM 1901 C C . ARG A 1 258 ? -35.391 -11.199 -50.876 1.00 18.87 281 ARG A C 1
ATOM 1902 O O . ARG A 1 258 ? -36.500 -11.469 -51.440 1.00 19.02 281 ARG A O 1
ATOM 1910 N N . GLU A 1 259 ? -34.382 -10.592 -51.519 1.00 19.11 282 GLU A N 1
ATOM 1911 C CA . GLU A 1 259 ? -34.528 -10.234 -52.949 1.00 18.55 282 GLU A CA 1
ATOM 1912 C C . GLU A 1 259 ? -33.698 -11.209 -53.770 1.00 19.35 282 GLU A C 1
ATOM 1913 O O . GLU A 1 259 ? -32.484 -11.366 -53.500 1.00 20.33 282 GLU A O 1
ATOM 1919 N N . GLU A 1 260 ? -34.309 -11.802 -54.791 1.00 18.59 283 GLU A N 1
ATOM 1920 C CA . GLU A 1 260 ? -33.683 -12.850 -55.630 1.00 17.49 283 GLU A CA 1
ATOM 1921 C C . GLU A 1 260 ? -33.848 -12.555 -57.114 1.00 19.41 283 GLU A C 1
ATOM 1922 O O . GLU A 1 260 ? -34.923 -12.192 -57.584 1.00 19.98 283 GLU A O 1
ATOM 1928 N N . THR A 1 261 ? -32.780 -12.790 -57.865 1.00 17.71 284 THR A N 1
ATOM 1929 C CA . THR A 1 261 ? -32.801 -12.763 -59.340 1.00 15.80 284 THR A CA 1
ATOM 1930 C C . THR A 1 261 ? -33.329 -14.119 -59.797 1.00 17.32 284 THR A C 1
ATOM 1931 O O . THR A 1 261 ? -32.814 -15.140 -59.401 1.00 18.62 284 THR A O 1
ATOM 1935 N N . VAL A 1 262 ? -34.355 -14.125 -60.666 1.00 18.33 285 VAL A N 1
ATOM 1936 C CA . VAL A 1 262 ? -34.930 -15.377 -61.150 1.00 19.09 285 VAL A CA 1
ATOM 1937 C C . VAL A 1 262 ? -35.106 -15.279 -62.683 1.00 18.22 285 VAL A C 1
ATOM 1938 O O . VAL A 1 262 ? -35.566 -14.237 -63.213 1.00 20.43 285 VAL A O 1
ATOM 1942 N N . GLY A 1 263 ? -34.736 -16.326 -63.355 1.00 19.31 286 GLY A N 1
ATOM 1943 C CA . GLY A 1 263 ? -34.915 -16.412 -64.813 1.00 21.49 286 GLY A CA 1
ATOM 1944 C C . GLY A 1 263 ? -35.173 -17.828 -65.253 1.00 22.47 286 GLY A C 1
ATOM 1945 O O . GLY A 1 263 ? -35.380 -18.740 -64.422 1.00 21.48 286 GLY A O 1
ATOM 1946 N N . PRO A 1 264 ? -35.139 -18.057 -66.593 1.00 23.01 287 PRO A N 1
ATOM 1947 C CA . PRO A 1 264 ? -35.589 -19.325 -67.128 1.00 24.70 287 PRO A CA 1
ATOM 1948 C C . PRO A 1 264 ? -34.823 -20.498 -66.707 1.00 23.29 287 PRO A C 1
ATOM 1949 O O . PRO A 1 264 ? -35.381 -21.588 -66.613 1.00 23.14 287 PRO A O 1
ATOM 1953 N N . ALA A 1 265 ? -33.541 -20.336 -66.407 1.00 21.54 288 ALA A N 1
ATOM 1954 C CA . ALA A 1 265 ? -32.748 -21.462 -65.927 1.00 23.92 288 ALA A CA 1
ATOM 1955 C C . ALA A 1 265 ? -33.195 -22.041 -64.544 1.00 20.63 288 ALA A C 1
ATOM 1956 O O . ALA A 1 265 ? -32.829 -23.188 -64.209 1.00 23.38 288 ALA A O 1
ATOM 1958 N N . ASP A 1 266 ? -33.974 -21.254 -63.791 1.00 20.17 289 ASP A N 1
ATOM 1959 C CA . ASP A 1 266 ? -34.427 -21.602 -62.443 1.00 19.21 289 ASP A CA 1
ATOM 1960 C C . ASP A 1 266 ? -35.749 -22.333 -62.434 1.00 23.51 289 ASP A C 1
ATOM 1961 O O . ASP A 1 266 ? -36.163 -22.865 -61.392 1.00 22.30 289 ASP A O 1
ATOM 1966 N N . TYR A 1 267 ? -36.455 -22.265 -63.547 1.00 22.68 290 TYR A N 1
ATOM 1967 C CA . TYR A 1 267 ? -37.780 -22.959 -63.648 1.00 24.87 290 TYR A CA 1
ATOM 1968 C C . TYR A 1 267 ? -38.720 -22.435 -62.594 1.00 22.88 290 TYR A C 1
ATOM 1969 O O . TYR A 1 267 ? -39.216 -23.174 -61.720 1.00 23.92 290 TYR A O 1
ATOM 1978 N N . GLY A 1 268 ? -38.955 -21.158 -62.661 1.00 21.84 291 GLY A N 1
ATOM 1979 C CA . GLY A 1 268 ? -39.902 -20.499 -61.722 1.00 24.66 291 GLY A CA 1
ATOM 1980 C C . GLY A 1 268 ? -39.404 -20.580 -60.290 1.00 25.07 291 GLY A C 1
ATOM 1981 O O . GLY A 1 268 ? -38.198 -20.372 -60.037 1.00 25.25 291 GLY A O 1
ATOM 1982 N N . ASN A 1 269 ? -40.290 -20.921 -59.349 1.00 22.77 292 ASN A N 1
ATOM 1983 C CA . ASN A 1 269 ? -39.852 -21.007 -57.968 1.00 23.32 292 ASN A CA 1
ATOM 1984 C C . ASN A 1 269 ? -39.293 -22.382 -57.578 1.00 23.29 292 ASN A C 1
ATOM 1985 O O . ASN A 1 269 ? -38.999 -22.604 -56.398 1.00 24.37 292 ASN A O 1
ATOM 1990 N N . SER A 1 270 ? -39.147 -23.303 -58.533 1.00 21.00 293 SER A N 1
ATOM 1991 C CA . SER A 1 270 ? -38.653 -24.640 -58.194 1.00 22.45 293 SER A CA 1
ATOM 1992 C C . SER A 1 270 ? -37.229 -24.598 -57.612 1.00 21.23 293 SER A C 1
ATOM 1993 O O . SER A 1 270 ? -36.936 -25.287 -56.662 1.00 22.92 293 SER A O 1
ATOM 1996 N N . LEU A 1 271 ? -36.332 -23.824 -58.237 1.00 20.95 294 LEU A N 1
ATOM 1997 C CA . LEU A 1 271 ? -34.950 -23.881 -57.807 1.00 19.82 294 LEU A CA 1
ATOM 1998 C C . LEU A 1 271 ? -34.837 -23.331 -56.357 1.00 17.51 294 LEU A C 1
ATOM 1999 O O . LEU A 1 271 ? -34.253 -23.972 -55.526 1.00 20.88 294 LEU A O 1
ATOM 2004 N N . LEU A 1 272 ? -35.412 -22.157 -56.073 1.00 19.99 295 LEU A N 1
ATOM 2005 C CA . LEU A 1 272 ? -35.320 -21.595 -54.733 1.00 18.30 295 LEU A CA 1
ATOM 2006 C C . LEU A 1 272 ? -36.015 -22.534 -53.709 1.00 22.64 295 LEU A C 1
ATOM 2007 O O . LEU A 1 272 ? -35.487 -22.729 -52.631 1.00 22.89 295 LEU A O 1
ATOM 2012 N N . SER A 1 273 ? -37.157 -23.144 -54.104 1.00 21.54 296 SER A N 1
ATOM 2013 C CA . SER A 1 273 ? -37.803 -24.166 -53.224 1.00 23.52 296 SER A CA 1
ATOM 2014 C C . SER A 1 273 ? -36.897 -25.383 -52.951 1.00 22.22 296 SER A C 1
ATOM 2015 O O . SER A 1 273 ? -36.843 -25.872 -51.835 1.00 23.01 296 SER A O 1
ATOM 2018 N N . ARG A 1 274 ? -36.119 -25.794 -53.959 1.00 22.70 297 ARG A N 1
ATOM 2019 C CA . ARG A 1 274 ? -35.162 -26.891 -53.775 1.00 21.25 297 ARG A CA 1
ATOM 2020 C C . ARG A 1 274 ? -33.990 -26.499 -52.856 1.00 22.71 297 ARG A C 1
ATOM 2021 O O . ARG A 1 274 ? -33.618 -27.245 -51.964 1.00 23.67 297 ARG A O 1
ATOM 2029 N N . VAL A 1 275 ? -33.400 -25.334 -53.100 1.00 21.72 298 VAL A N 1
ATOM 2030 C CA . VAL A 1 275 ? -32.264 -24.989 -52.302 1.00 20.68 298 VAL A CA 1
ATOM 2031 C C . VAL A 1 275 ? -32.699 -24.659 -50.845 1.00 22.80 298 VAL A C 1
ATOM 2032 O O . VAL A 1 275 ? -31.916 -24.935 -49.937 1.00 26.04 298 VAL A O 1
ATOM 2039 N N . ALA A 1 276 ? -33.886 -24.071 -50.657 1.00 24.44 299 ALA A N 1
ATOM 2040 C CA . ALA A 1 276 ? -34.402 -23.661 -49.332 1.00 22.58 299 ALA A CA 1
ATOM 2041 C C . ALA A 1 276 ? -35.008 -24.883 -48.665 1.00 28.60 299 ALA A C 1
ATOM 2042 O O . ALA A 1 276 ? -35.293 -24.844 -47.467 1.00 29.64 299 ALA A O 1
ATOM 2044 N N . ASN A 1 277 ? -35.251 -25.932 -49.450 1.00 28.77 300 ASN A N 1
ATOM 2045 C CA . ASN A 1 277 ? -35.894 -27.168 -48.990 1.00 32.96 300 ASN A CA 1
ATOM 2046 C C . ASN A 1 277 ? -37.249 -26.886 -48.311 1.00 32.13 300 ASN A C 1
ATOM 2047 O O . ASN A 1 277 ? -37.563 -27.445 -47.246 1.00 34.57 300 ASN A O 1
ATOM 2052 N N . LYS A 1 278 ? -38.025 -25.991 -48.925 1.00 31.40 301 LYS A N 1
ATOM 2053 C CA . LYS A 1 278 ? -39.359 -25.593 -48.510 1.00 30.01 301 LYS A CA 1
ATOM 2054 C C . LYS A 1 278 ? -40.001 -24.767 -49.624 1.00 32.01 301 LYS A C 1
ATOM 2055 O O . LYS A 1 278 ? -39.383 -24.463 -50.656 1.00 29.57 301 LYS A O 1
ATOM 2061 N N . ASP A 1 279 ? -41.259 -24.375 -49.450 1.00 28.38 302 ASP A N 1
ATOM 2062 C CA . ASP A 1 279 ? -41.936 -23.653 -50.461 1.00 28.53 302 ASP A CA 1
ATOM 2063 C C . ASP A 1 279 ? -41.454 -22.191 -50.369 1.00 29.42 302 ASP A C 1
ATOM 2064 O O . ASP A 1 279 ? -41.514 -21.550 -49.292 1.00 31.21 302 ASP A O 1
ATOM 2069 N N . ILE A 1 280 ? -40.877 -21.702 -51.471 1.00 27.43 303 ILE A N 1
ATOM 2070 C CA . ILE A 1 280 ? -40.470 -20.299 -51.575 1.00 25.19 303 ILE A CA 1
ATOM 2071 C C . ILE A 1 280 ? -41.395 -19.674 -52.609 1.00 25.23 303 ILE A C 1
ATOM 2072 O O . ILE A 1 280 ? -41.500 -20.150 -53.721 1.00 27.78 303 ILE A O 1
ATOM 2077 N N . GLN A 1 281 ? -42.045 -18.576 -52.270 1.00 23.84 304 GLN A N 1
ATOM 2078 C CA . GLN A 1 281 ? -42.939 -17.981 -53.215 1.00 23.15 304 GLN A CA 1
ATOM 2079 C C . GLN A 1 281 ? -42.313 -16.723 -53.724 1.00 24.51 304 GLN A C 1
ATOM 2080 O O . GLN A 1 281 ? -41.767 -15.922 -52.912 1.00 23.97 304 GLN A O 1
ATOM 2091 N N . ILE A 1 282 ? -42.452 -16.470 -55.028 1.00 22.91 305 ILE A N 1
ATOM 2092 C CA . ILE A 1 282 ? -41.853 -15.225 -55.582 1.00 21.45 305 ILE A CA 1
ATOM 2093 C C . ILE A 1 282 ? -42.800 -14.198 -56.154 1.00 24.08 305 ILE A C 1
ATOM 2094 O O . ILE A 1 282 ? -43.859 -14.556 -56.712 1.00 26.22 305 ILE A O 1
ATOM 2099 N N . LYS A 1 283 ? -42.417 -12.940 -56.037 1.00 21.99 306 LYS A N 1
ATOM 2100 C CA . LYS A 1 283 ? -43.138 -11.809 -56.586 1.00 22.19 306 LYS A CA 1
ATOM 2101 C C . LYS A 1 283 ? -42.191 -10.905 -57.337 1.00 23.73 306 LYS A C 1
ATOM 2102 O O . LYS A 1 283 ? -41.244 -10.380 -56.721 1.00 21.88 306 LYS A O 1
ATOM 2108 N N . PRO A 1 284 ? -42.441 -10.659 -58.641 1.00 22.70 307 PRO A N 1
ATOM 2109 C CA . PRO A 1 284 ? -41.481 -9.785 -59.399 1.00 21.50 307 PRO A CA 1
ATOM 2110 C C . PRO A 1 284 ? -41.576 -8.315 -59.036 1.00 20.54 307 PRO A C 1
ATOM 2111 O O . PRO A 1 284 ? -42.677 -7.816 -58.752 1.00 21.89 307 PRO A O 1
ATOM 2115 N N . ILE A 1 285 ? -40.472 -7.572 -59.080 1.00 19.44 308 ILE A N 1
ATOM 2116 C CA . ILE A 1 285 ? -40.500 -6.143 -58.930 1.00 20.13 308 ILE A CA 1
ATOM 2117 C C . ILE A 1 285 ? -39.885 -5.353 -60.077 1.00 22.42 308 ILE A C 1
ATOM 2118 O O . ILE A 1 285 ? -39.862 -4.081 -60.040 1.00 21.80 308 ILE A O 1
ATOM 2123 N N . THR A 1 286 ? -39.270 -6.073 -61.035 1.00 23.71 309 THR A N 1
ATOM 2124 C CA . THR A 1 286 ? -38.675 -5.392 -62.198 1.00 22.21 309 THR A CA 1
ATOM 2125 C C . THR A 1 286 ? -39.052 -6.223 -63.379 1.00 20.07 309 THR A C 1
ATOM 2126 O O . THR A 1 286 ? -39.422 -7.410 -63.265 1.00 19.68 309 THR A O 1
ATOM 2130 N N . ASN A 1 287 ? -38.862 -5.602 -64.549 1.00 23.98 310 ASN A N 1
ATOM 2131 C CA . ASN A 1 287 ? -39.157 -6.251 -65.833 1.00 22.81 310 ASN A CA 1
ATOM 2132 C C . ASN A 1 287 ? -38.164 -7.319 -66.192 1.00 24.03 310 ASN A C 1
ATOM 2133 O O . ASN A 1 287 ? -36.965 -7.157 -65.957 1.00 24.06 310 ASN A O 1
ATOM 2138 N N . PHE A 1 288 ? -38.683 -8.403 -66.732 1.00 22.28 311 PHE A N 1
ATOM 2139 C CA . PHE A 1 288 ? -37.940 -9.498 -67.263 1.00 23.03 311 PHE A CA 1
ATOM 2140 C C . PHE A 1 288 ? -37.346 -9.092 -68.597 1.00 25.05 311 PHE A C 1
ATOM 2141 O O . PHE A 1 288 ? -38.080 -8.817 -69.551 1.00 26.13 311 PHE A O 1
ATOM 2149 N N . ILE A 1 289 ? -36.005 -9.008 -68.672 1.00 23.85 312 ILE A N 1
ATOM 2150 C CA . ILE A 1 289 ? -35.364 -8.397 -69.852 1.00 24.69 312 ILE A CA 1
ATOM 2151 C C . ILE A 1 289 ? -33.923 -8.860 -69.979 1.00 23.36 312 ILE A C 1
ATOM 2152 O O . ILE A 1 289 ? -33.317 -9.241 -68.976 1.00 23.04 312 ILE A O 1
ATOM 2157 N N . LYS A 1 290 ? -33.388 -8.841 -71.189 1.00 20.43 313 LYS A N 1
ATOM 2158 C CA . LYS A 1 290 ? -31.924 -8.995 -71.352 1.00 19.74 313 LYS A CA 1
ATOM 2159 C C . LYS A 1 290 ? -31.325 -7.578 -71.305 1.00 22.71 313 LYS A C 1
ATOM 2160 O O . LYS A 1 290 ? -31.664 -6.753 -72.163 1.00 24.11 313 LYS A O 1
ATOM 2166 N N . LYS A 1 291 ? -30.373 -7.310 -70.381 1.00 19.57 314 LYS A N 1
ATOM 2167 C CA . LYS A 1 291 ? -29.750 -5.993 -70.231 1.00 19.02 314 LYS A CA 1
ATOM 2168 C C . LYS A 1 291 ? -28.312 -6.254 -69.791 1.00 20.66 314 LYS A C 1
ATOM 2169 O O . LYS A 1 291 ? -27.959 -7.397 -69.641 1.00 19.33 314 LYS A O 1
ATOM 2175 N N . ASN A 1 292 ? -27.468 -5.235 -69.719 1.00 19.30 315 ASN A N 1
ATOM 2176 C CA . ASN A 1 292 ? -26.044 -5.496 -69.464 1.00 19.52 315 ASN A CA 1
ATOM 2177 C C . ASN A 1 292 ? -25.843 -6.350 -68.232 1.00 18.92 315 ASN A C 1
ATOM 2178 O O . ASN A 1 292 ? -25.154 -7.363 -68.310 1.00 19.61 315 ASN A O 1
ATOM 2183 N N . GLN A 1 293 ? -26.537 -6.013 -67.151 1.00 18.20 316 GLN A N 1
ATOM 2184 C CA . GLN A 1 293 ? -26.383 -6.772 -65.905 1.00 18.87 316 GLN A CA 1
ATOM 2185 C C . GLN A 1 293 ? -26.650 -8.229 -66.039 1.00 16.80 316 GLN A C 1
ATOM 2186 O O . GLN A 1 293 ? -25.906 -9.009 -65.454 1.00 20.39 316 GLN A O 1
ATOM 2192 N N . THR A 1 294 ? -27.727 -8.615 -66.738 1.00 17.56 317 THR A N 1
ATOM 2193 C CA . THR A 1 294 ? -28.139 -10.043 -66.766 1.00 17.09 317 THR A CA 1
ATOM 2194 C C . THR A 1 294 ? -27.142 -10.853 -67.605 1.00 18.18 317 THR A C 1
ATOM 2195 O O . THR A 1 294 ? -26.891 -12.028 -67.330 1.00 19.88 317 THR A O 1
ATOM 2199 N N . THR A 1 295 ? -26.480 -10.196 -68.550 1.00 17.95 318 THR A N 1
ATOM 2200 C CA . THR A 1 295 ? -25.470 -10.882 -69.378 1.00 17.66 318 THR A CA 1
ATOM 2201 C C . THR A 1 295 ? -24.094 -10.946 -68.697 1.00 19.22 318 THR A C 1
ATOM 2202 O O . THR A 1 295 ? -23.288 -11.768 -69.091 1.00 18.71 318 THR A O 1
ATOM 2206 N N . GLN A 1 296 ? -23.907 -10.097 -67.692 1.00 18.06 319 GLN A N 1
ATOM 2207 C CA . GLN A 1 296 ? -22.586 -9.980 -66.968 1.00 16.67 319 GLN A CA 1
ATOM 2208 C C . GLN A 1 296 ? -22.617 -10.580 -65.547 1.00 17.94 319 GLN A C 1
ATOM 2209 O O . GLN A 1 296 ? -21.597 -10.490 -64.792 1.00 18.46 319 GLN A O 1
ATOM 2215 N N . VAL A 1 297 ? -23.748 -11.198 -65.182 1.00 16.69 320 VAL A N 1
ATOM 2216 C CA . VAL A 1 297 ? -23.984 -11.579 -63.754 1.00 17.09 320 VAL A CA 1
ATOM 2217 C C . VAL A 1 297 ? -22.960 -12.685 -63.302 1.00 17.08 320 VAL A C 1
ATOM 2218 O O . VAL A 1 297 ? -22.602 -12.712 -62.100 1.00 18.78 320 VAL A O 1
ATOM 2222 N N . ALA A 1 298 ? -22.447 -13.535 -64.226 1.00 16.32 321 ALA A N 1
ATOM 2223 C CA . ALA A 1 298 ? -21.416 -14.481 -63.798 1.00 15.54 321 ALA A CA 1
ATOM 2224 C C . ALA A 1 298 ? -20.399 -14.592 -64.911 1.00 15.71 321 ALA A C 1
ATOM 2225 O O . ALA A 1 298 ? -20.585 -15.420 -65.832 1.00 17.02 321 ALA A O 1
ATOM 2227 N N . ASN A 1 299 ? -19.399 -13.725 -64.860 1.00 16.19 322 ASN A N 1
ATOM 2228 C CA . ASN A 1 299 ? -18.291 -13.765 -65.877 1.00 15.49 322 ASN A CA 1
ATOM 2229 C C . ASN A 1 299 ? -17.007 -14.401 -65.262 1.00 15.55 322 ASN A C 1
ATOM 2230 O O . ASN A 1 299 ? -16.591 -14.003 -64.223 1.00 17.87 322 ASN A O 1
ATOM 2235 N N . PHE A 1 300 ? -16.456 -15.418 -65.906 1.00 16.20 323 PHE A N 1
ATOM 2236 C CA . PHE A 1 300 ? -15.108 -15.916 -65.565 1.00 16.59 323 PHE A CA 1
ATOM 2237 C C . PHE A 1 300 ? -14.100 -15.296 -66.502 1.00 17.06 323 PHE A C 1
ATOM 2238 O O . PHE A 1 300 ? -14.271 -15.313 -67.710 1.00 18.38 323 PHE A O 1
ATOM 2246 N N . VAL A 1 301 ? -12.994 -14.830 -65.914 1.00 18.25 324 VAL A N 1
ATOM 2247 C CA . VAL A 1 301 ? -11.940 -14.229 -66.664 1.00 19.72 324 VAL A CA 1
ATOM 2248 C C . VAL A 1 301 ? -10.709 -15.032 -66.381 1.00 20.79 324 VAL A C 1
ATOM 2249 O O . VAL A 1 301 ? -10.603 -15.768 -65.381 1.00 19.60 324 VAL A O 1
ATOM 2253 N N . ILE A 1 302 ? -9.804 -14.897 -67.335 1.00 19.84 325 ILE A N 1
ATOM 2254 C CA . ILE A 1 302 ? -8.460 -15.420 -67.204 1.00 22.39 325 ILE A CA 1
ATOM 2255 C C . ILE A 1 302 ? -7.466 -14.276 -66.970 1.00 21.09 325 ILE A C 1
ATOM 2256 O O . ILE A 1 302 ? -7.461 -13.311 -67.679 1.00 23.20 325 ILE A O 1
ATOM 2261 N N . SER A 1 303 ? -6.635 -14.353 -65.919 1.00 22.25 326 SER A N 1
ATOM 2262 C CA . SER A 1 303 ? -5.703 -13.289 -65.636 1.00 23.86 326 SER A CA 1
ATOM 2263 C C . SER A 1 303 ? -4.853 -13.055 -66.886 1.00 22.60 326 SER A C 1
ATOM 2264 O O . SER A 1 303 ? -4.400 -14.022 -67.560 1.00 22.38 326 SER A O 1
ATOM 2267 N N . ASN A 1 304 ? -4.633 -11.806 -67.215 1.00 20.07 327 ASN A N 1
ATOM 2268 C CA . ASN A 1 304 ? -3.748 -11.557 -68.341 1.00 24.79 327 ASN A CA 1
ATOM 2269 C C . ASN A 1 304 ? -2.306 -12.057 -68.073 1.00 24.56 327 ASN A C 1
ATOM 2270 O O . ASN A 1 304 ? -1.551 -12.234 -69.010 1.00 25.18 327 ASN A O 1
ATOM 2275 N N . ASN A 1 305 ? -1.950 -12.171 -66.803 1.00 24.70 328 ASN A N 1
ATOM 2276 C CA . ASN A 1 305 ? -0.651 -12.758 -66.359 1.00 30.64 328 ASN A CA 1
ATOM 2277 C C . ASN A 1 305 ? -0.672 -14.259 -66.088 1.00 32.44 328 ASN A C 1
ATOM 2278 O O . ASN A 1 305 ? 0.256 -14.833 -65.500 1.00 34.98 328 ASN A O 1
ATOM 2283 N N . SER A 1 306 ? -1.735 -14.932 -66.461 1.00 24.98 329 SER A N 1
ATOM 2284 C CA . SER A 1 306 ? -1.745 -16.381 -66.265 1.00 24.11 329 SER A CA 1
ATOM 2285 C C . SER A 1 306 ? -0.709 -17.061 -67.147 1.00 24.69 329 SER A C 1
ATOM 2286 O O . SER A 1 306 ? -0.580 -16.730 -68.324 1.00 24.73 329 SER A O 1
ATOM 2289 N N . LYS A 1 307 ? -0.064 -18.085 -66.568 1.00 27.16 330 LYS A N 1
ATOM 2290 C CA . LYS A 1 307 ? 0.933 -18.917 -67.280 1.00 28.44 330 LYS A CA 1
ATOM 2291 C C . LYS A 1 307 ? 0.322 -20.170 -67.824 1.00 29.58 330 LYS A C 1
ATOM 2292 O O . LYS A 1 307 ? 1.033 -20.980 -68.441 1.00 28.82 330 LYS A O 1
ATOM 2298 N N . ASN A 1 308 ? -0.996 -20.315 -67.651 1.00 23.67 331 ASN A N 1
ATOM 2299 C CA . ASN A 1 308 ? -1.687 -21.439 -68.168 1.00 24.77 331 ASN A CA 1
ATOM 2300 C C . ASN A 1 308 ? -3.019 -21.079 -68.818 1.00 24.68 331 ASN A C 1
ATOM 2301 O O . ASN A 1 308 ? -4.069 -21.650 -68.492 1.00 24.53 331 ASN A O 1
ATOM 2306 N N . LYS A 1 309 ? -2.939 -20.203 -69.811 1.00 25.04 332 LYS A N 1
ATOM 2307 C CA . LYS A 1 309 ? -4.167 -19.685 -70.413 1.00 24.38 332 LYS A CA 1
ATOM 2308 C C . LYS A 1 309 ? -4.880 -20.735 -71.159 1.00 27.44 332 LYS A C 1
ATOM 2309 O O . LYS A 1 309 ? -6.114 -20.793 -71.056 1.00 23.57 332 LYS A O 1
ATOM 2315 N N . GLU A 1 310 ? -4.147 -21.648 -71.861 1.00 23.74 333 GLU A N 1
ATOM 2316 C CA . GLU A 1 310 ? -4.876 -22.637 -72.629 1.00 23.76 333 GLU A CA 1
ATOM 2317 C C . GLU A 1 310 ? -5.572 -23.673 -71.745 1.00 23.18 333 GLU A C 1
ATOM 2318 O O . GLU A 1 310 ? -6.735 -24.005 -71.974 1.00 22.30 333 GLU A O 1
ATOM 2324 N N . LYS A 1 311 ? -4.898 -24.143 -70.709 1.00 21.63 334 LYS A N 1
ATOM 2325 C CA . LYS A 1 311 ? -5.536 -25.190 -69.870 1.00 23.40 334 LYS A CA 1
ATOM 2326 C C . LYS A 1 311 ? -6.680 -24.525 -69.092 1.00 21.32 334 LYS A C 1
ATOM 2327 O O . LYS A 1 311 ? -7.632 -25.201 -68.718 1.00 20.62 334 LYS A O 1
ATOM 2333 N N . SER A 1 312 ? -6.480 -23.240 -68.778 1.00 20.26 335 SER A N 1
ATOM 2334 C CA . SER A 1 312 ? -7.574 -22.492 -68.070 1.00 22.42 335 SER A CA 1
ATOM 2335 C C . SER A 1 312 ? -8.826 -22.480 -68.874 1.00 22.22 335 SER A C 1
ATOM 2336 O O . SER A 1 312 ? -9.899 -22.754 -68.342 1.00 22.10 335 SER A O 1
ATOM 2339 N N . MET A 1 313 ? -8.696 -22.189 -70.159 1.00 22.34 336 MET A N 1
ATOM 2340 C CA . MET A 1 313 ? -9.864 -22.202 -71.016 1.00 20.44 336 MET A CA 1
ATOM 2341 C C . MET A 1 313 ? -10.410 -23.619 -71.218 1.00 23.30 336 MET A C 1
ATOM 2342 O O . MET A 1 313 ? -11.629 -23.815 -71.291 1.00 20.96 336 MET A O 1
ATOM 2347 N N . GLU A 1 314 ? -9.529 -24.616 -71.345 1.00 19.92 337 GLU A N 1
ATOM 2348 C CA . GLU A 1 314 ? -9.993 -26.012 -71.440 1.00 22.21 337 GLU A CA 1
ATOM 2349 C C . GLU A 1 314 ? -10.845 -26.382 -70.232 1.00 20.09 337 GLU A C 1
ATOM 2350 O O . GLU A 1 314 ? -11.869 -27.020 -70.420 1.00 22.84 337 GLU A O 1
ATOM 2356 N N . ILE A 1 315 ? -10.414 -25.951 -69.029 1.00 19.58 338 ILE A N 1
ATOM 2357 C CA . ILE A 1 315 ? -11.262 -26.178 -67.791 1.00 20.58 338 ILE A CA 1
ATOM 2358 C C . ILE A 1 315 ? -12.630 -25.459 -67.910 1.00 20.74 338 ILE A C 1
ATOM 2359 O O . ILE A 1 315 ? -13.699 -26.061 -67.689 1.00 20.67 338 ILE A O 1
ATOM 2364 N N . LEU A 1 316 ? -12.605 -24.196 -68.296 1.00 18.85 339 LEU A N 1
ATOM 2365 C CA . LEU A 1 316 ? -13.856 -23.450 -68.434 1.00 19.86 339 LEU A CA 1
ATOM 2366 C C . LEU A 1 316 ? -14.721 -24.070 -69.512 1.00 24.45 339 LEU A C 1
ATOM 2367 O O . LEU A 1 316 ? -15.921 -24.241 -69.340 1.00 21.20 339 LEU A O 1
ATOM 2372 N N . ASN A 1 317 ? -14.110 -24.503 -70.609 1.00 23.26 340 ASN A N 1
ATOM 2373 C CA . ASN A 1 317 ? -14.843 -25.241 -71.582 1.00 21.68 340 ASN A CA 1
ATOM 2374 C C . ASN A 1 317 ? -15.546 -26.503 -71.020 1.00 23.32 340 ASN A C 1
ATOM 2375 O O . ASN A 1 317 ? -16.734 -26.679 -71.208 1.00 22.93 340 ASN A O 1
ATOM 2380 N N . LEU A 1 318 ? -14.827 -27.336 -70.283 1.00 21.52 341 LEU A N 1
ATOM 2381 C CA . LEU A 1 318 ? -15.424 -28.515 -69.649 1.00 22.71 341 LEU A CA 1
ATOM 2382 C C . LEU A 1 318 ? -16.516 -28.170 -68.652 1.00 21.57 341 LEU A C 1
ATOM 2383 O O . LEU A 1 318 ? -17.540 -28.876 -68.586 1.00 24.04 341 LEU A O 1
ATOM 2388 N N . LEU A 1 319 ? -16.301 -27.139 -67.829 1.00 23.82 342 LEU A N 1
ATOM 2389 C CA . LEU A 1 319 ? -17.343 -26.722 -66.852 1.00 23.63 342 LEU A CA 1
ATOM 2390 C C . LEU A 1 319 ? -18.637 -26.377 -67.569 1.00 24.38 342 LEU A C 1
ATOM 2391 O O . LEU A 1 319 ? -19.733 -26.502 -67.010 1.00 23.66 342 LEU A O 1
ATOM 2396 N N . ASN A 1 320 ? -18.511 -25.956 -68.815 1.00 24.02 343 ASN A N 1
ATOM 2397 C CA . ASN A 1 320 ? -19.672 -25.467 -69.535 1.00 24.43 343 ASN A CA 1
ATOM 2398 C C . ASN A 1 320 ? -20.239 -26.487 -70.559 1.00 21.98 343 ASN A C 1
ATOM 2399 O O . ASN A 1 320 ? -21.245 -26.224 -71.220 1.00 22.65 343 ASN A O 1
ATOM 2404 N N . THR A 1 321 ? -19.604 -27.630 -70.679 1.00 22.71 344 THR A N 1
ATOM 2405 C CA . THR A 1 321 ? -20.007 -28.561 -71.718 1.00 22.97 344 THR A CA 1
ATOM 2406 C C . THR A 1 321 ? -20.117 -30.002 -71.241 1.00 25.57 344 THR A C 1
ATOM 2407 O O . THR A 1 321 ? -20.771 -30.766 -71.904 1.00 28.09 344 THR A O 1
ATOM 2411 N N . ASN A 1 322 ? -19.459 -30.362 -70.119 1.00 25.63 345 ASN A N 1
ATOM 2412 C CA . ASN A 1 322 ? -19.402 -31.755 -69.660 1.00 25.82 345 ASN A CA 1
ATOM 2413 C C . ASN A 1 322 ? -20.430 -31.969 -68.544 1.00 25.91 345 ASN A C 1
ATOM 2414 O O . ASN A 1 322 ? -20.227 -31.419 -67.433 1.00 26.92 345 ASN A O 1
ATOM 2419 N N . PRO A 1 323 ? -21.548 -32.704 -68.820 1.00 25.85 346 PRO A N 1
ATOM 2420 C CA . PRO A 1 323 ? -22.564 -32.725 -67.769 1.00 23.82 346 PRO A CA 1
ATOM 2421 C C . PRO A 1 323 ? -22.145 -33.519 -66.543 1.00 26.44 346 PRO A C 1
ATOM 2422 O O . PRO A 1 323 ? -22.686 -33.216 -65.447 1.00 24.93 346 PRO A O 1
ATOM 2426 N N . GLU A 1 324 ? -21.299 -34.543 -66.706 1.00 24.00 347 GLU A N 1
ATOM 2427 C CA . GLU A 1 324 ? -20.849 -35.289 -65.560 1.00 25.58 347 GLU A CA 1
ATOM 2428 C C . GLU A 1 324 ? -20.105 -34.352 -64.582 1.00 26.17 347 GLU A C 1
ATOM 2429 O O . GLU A 1 324 ? -20.414 -34.304 -63.370 1.00 22.54 347 GLU A O 1
ATOM 2435 N N . LEU A 1 325 ? -19.200 -33.552 -65.143 1.00 23.29 348 LEU A N 1
ATOM 2436 C CA . LEU A 1 325 ? -18.406 -32.650 -64.338 1.00 21.94 348 LEU A CA 1
ATOM 2437 C C . LEU A 1 325 ? -19.319 -31.609 -63.697 1.00 21.78 348 LEU A C 1
ATOM 2438 O O . LEU A 1 325 ? -19.302 -31.443 -62.474 1.00 21.87 348 LEU A O 1
ATOM 2443 N N . LEU A 1 326 ? -20.108 -30.907 -64.514 1.00 20.90 349 LEU A N 1
ATOM 2444 C CA . LEU A 1 326 ? -20.902 -29.789 -63.957 1.00 19.77 349 LEU A CA 1
ATOM 2445 C C . LEU A 1 326 ? -21.910 -30.258 -62.895 1.00 22.17 349 LEU A C 1
ATOM 2446 O O . LEU A 1 326 ? -22.054 -29.635 -61.834 1.00 20.84 349 LEU A O 1
ATOM 2451 N N . ASN A 1 327 ? -22.670 -31.323 -63.195 1.00 20.11 350 ASN A N 1
ATOM 2452 C CA . ASN A 1 327 ? -23.602 -31.817 -62.198 1.00 21.64 350 ASN A CA 1
ATOM 2453 C C . ASN A 1 327 ? -22.964 -32.325 -60.914 1.00 20.74 350 ASN A C 1
ATOM 2454 O O . ASN A 1 327 ? -23.573 -32.182 -59.837 1.00 21.54 350 ASN A O 1
ATOM 2459 N N . GLY A 1 328 ? -21.801 -32.969 -61.060 1.00 21.71 351 GLY A N 1
ATOM 2460 C CA . GLY A 1 328 ? -20.990 -33.404 -59.917 1.00 22.75 351 GLY A CA 1
ATOM 2461 C C . GLY A 1 328 ? -20.721 -32.222 -58.971 1.00 24.54 351 GLY A C 1
ATOM 2462 O O . GLY A 1 328 ? -20.833 -32.363 -57.763 1.00 21.90 351 GLY A O 1
ATOM 2463 N N . LEU A 1 329 ? -20.444 -31.030 -59.522 1.00 22.35 352 LEU A N 1
ATOM 2464 C CA . LEU A 1 329 ? -20.212 -29.878 -58.664 1.00 21.19 352 LEU A CA 1
ATOM 2465 C C . LEU A 1 329 ? -21.505 -29.196 -58.167 1.00 19.58 352 LEU A C 1
ATOM 2466 O O . LEU A 1 329 ? -21.571 -28.761 -57.015 1.00 20.92 352 LEU A O 1
ATOM 2471 N N . VAL A 1 330 ? -22.511 -29.019 -59.035 1.00 19.03 353 VAL A N 1
ATOM 2472 C CA . VAL A 1 330 ? -23.681 -28.226 -58.709 1.00 19.18 353 VAL A CA 1
ATOM 2473 C C . VAL A 1 330 ? -24.686 -29.028 -57.847 1.00 19.40 353 VAL A C 1
ATOM 2474 O O . VAL A 1 330 ? -25.282 -28.508 -56.921 1.00 20.34 353 VAL A O 1
ATOM 2478 N N . TYR A 1 331 ? -24.865 -30.304 -58.162 1.00 20.29 354 TYR A N 1
ATOM 2479 C CA . TYR A 1 331 ? -25.665 -31.196 -57.295 1.00 20.33 354 TYR A CA 1
ATOM 2480 C C . TYR A 1 331 ? -24.863 -31.805 -56.146 1.00 19.27 354 TYR A C 1
ATOM 2481 O O . TYR A 1 331 ? -25.420 -32.118 -55.112 1.00 20.26 354 TYR A O 1
ATOM 2490 N N . GLY A 1 332 ? -23.602 -32.040 -56.378 1.00 19.98 355 GLY A N 1
ATOM 2491 C CA . GLY A 1 332 ? -22.715 -32.674 -55.392 1.00 24.32 355 GLY A CA 1
ATOM 2492 C C . GLY A 1 332 ? -22.521 -34.152 -55.732 1.00 23.01 355 GLY A C 1
ATOM 2493 O O . GLY A 1 332 ? -22.776 -34.602 -56.873 1.00 24.59 355 GLY A O 1
ATOM 2494 N N . PRO A 1 333 ? -21.971 -34.917 -54.766 1.00 28.01 356 PRO A N 1
ATOM 2495 C CA . PRO A 1 333 ? -21.605 -36.307 -55.026 1.00 27.02 356 PRO A CA 1
ATOM 2496 C C . PRO A 1 333 ? -22.840 -37.182 -55.376 1.00 24.65 356 PRO A C 1
ATOM 2497 O O . PRO A 1 333 ? -23.811 -37.256 -54.602 1.00 24.53 356 PRO A O 1
ATOM 2501 N N . GLU A 1 334 ? -22.816 -37.850 -56.537 1.00 25.49 357 GLU A N 1
ATOM 2502 C CA . GLU A 1 334 ? -23.961 -38.719 -56.913 1.00 24.97 357 GLU A CA 1
ATOM 2503 C C . GLU A 1 334 ? -24.084 -39.845 -55.882 1.00 25.90 357 GLU A C 1
ATOM 2504 O O . GLU A 1 334 ? -23.063 -40.376 -55.430 1.00 25.46 357 GLU A O 1
ATOM 2510 N N . GLY A 1 335 ? -25.317 -40.204 -55.532 1.00 29.47 358 GLY A N 1
ATOM 2511 C CA . GLY A 1 335 ? -25.559 -41.304 -54.550 1.00 30.82 358 GLY A CA 1
ATOM 2512 C C . GLY A 1 335 ? -25.810 -40.735 -53.160 1.00 26.95 358 GLY A C 1
ATOM 2513 O O . GLY A 1 335 ? -26.679 -41.249 -52.407 1.00 26.74 358 GLY A O 1
ATOM 2514 N N . LYS A 1 336 ? -25.005 -39.743 -52.772 1.00 27.24 359 LYS A N 1
ATOM 2515 C CA . LYS A 1 336 ? -25.157 -39.058 -51.487 1.00 27.76 359 LYS A CA 1
ATOM 2516 C C . LYS A 1 336 ? -26.097 -37.832 -51.566 1.00 28.09 359 LYS A C 1
ATOM 2517 O O . LYS A 1 336 ? -26.954 -37.637 -50.715 1.00 28.37 359 LYS A O 1
ATOM 2523 N N . ASN A 1 337 ? -25.917 -37.010 -52.601 1.00 23.99 360 ASN A N 1
ATOM 2524 C CA . ASN A 1 337 ? -26.649 -35.782 -52.752 1.00 23.62 360 ASN A CA 1
ATOM 2525 C C . ASN A 1 337 ? -27.801 -35.880 -53.717 1.00 21.10 360 ASN A C 1
ATOM 2526 O O . ASN A 1 337 ? -28.742 -35.090 -53.671 1.00 24.61 360 ASN A O 1
ATOM 2531 N N . TRP A 1 338 ? -27.696 -36.812 -54.662 1.00 22.89 361 TRP A N 1
ATOM 2532 C CA . TRP A 1 338 ? -28.728 -36.872 -55.718 1.00 22.21 361 TRP A CA 1
ATOM 2533 C C . TRP A 1 338 ? -28.675 -38.220 -56.447 1.00 21.41 361 TRP A C 1
ATOM 2534 O O . TRP A 1 338 ? -27.702 -38.970 -56.308 1.00 21.92 361 TRP A O 1
ATOM 2545 N N . GLU A 1 339 ? -29.742 -38.545 -57.180 1.00 23.62 362 GLU A N 1
ATOM 2546 C CA . GLU A 1 339 ? -29.698 -39.794 -58.007 1.00 22.67 362 GLU A CA 1
ATOM 2547 C C . GLU A 1 339 ? -30.505 -39.512 -59.297 1.00 24.30 362 GLU A C 1
ATOM 2548 O O . GLU A 1 339 ? -31.430 -38.684 -59.291 1.00 24.53 362 GLU A O 1
ATOM 2554 N N . LYS A 1 340 ? -30.179 -40.249 -60.377 1.00 26.51 363 LYS A N 1
ATOM 2555 C CA . LYS A 1 340 ? -30.919 -40.217 -61.639 1.00 31.46 363 LYS A CA 1
ATOM 2556 C C . LYS A 1 340 ? -32.314 -40.894 -61.405 1.00 32.15 363 LYS A C 1
ATOM 2557 O O . LYS A 1 340 ? -32.467 -41.784 -60.569 1.00 37.84 363 LYS A O 1
ATOM 2563 N N . ILE A 1 341 ? -33.351 -40.384 -62.013 1.00 31.44 364 ILE A N 1
ATOM 2564 C CA . ILE A 1 341 ? -34.686 -40.974 -61.874 1.00 34.14 364 ILE A CA 1
ATOM 2565 C C . ILE A 1 341 ? -34.860 -41.974 -63.046 1.00 40.71 364 ILE A C 1
ATOM 2566 O O . ILE A 1 341 ? -34.748 -41.562 -64.207 1.00 35.97 364 ILE A O 1
ATOM 2571 N N . GLU A 1 342 ? -35.095 -43.266 -62.738 1.00 40.87 365 GLU A N 1
ATOM 2572 C CA . GLU A 1 342 ? -35.169 -44.348 -63.765 1.00 42.83 365 GLU A CA 1
ATOM 2573 C C . GLU A 1 342 ? -36.195 -43.995 -64.835 1.00 42.85 365 GLU A C 1
ATOM 2574 O O . GLU A 1 342 ? -37.305 -43.522 -64.514 1.00 41.90 365 GLU A O 1
ATOM 2576 N N . GLY A 1 343 ? -35.813 -44.184 -66.107 1.00 46.24 366 GLY A N 1
ATOM 2577 C CA . GLY A 1 343 ? -36.675 -43.898 -67.240 1.00 49.75 366 GLY A CA 1
ATOM 2578 C C . GLY A 1 343 ? -37.276 -42.506 -67.343 1.00 54.10 366 GLY A C 1
ATOM 2579 O O . GLY A 1 343 ? -38.391 -42.332 -67.851 1.00 52.93 366 GLY A O 1
ATOM 2580 N N . LYS A 1 344 ? -36.568 -41.506 -66.833 1.00 51.95 367 LYS A N 1
ATOM 2581 C CA . LYS A 1 344 ? -36.933 -40.122 -67.138 1.00 50.94 367 LYS A CA 1
ATOM 2582 C C . LYS A 1 344 ? -35.603 -39.440 -67.515 1.00 50.23 367 LYS A C 1
ATOM 2583 O O . LYS A 1 344 ? -34.706 -39.274 -66.664 1.00 48.41 367 LYS A O 1
ATOM 2585 N N . GLU A 1 345 ? -35.437 -39.148 -68.814 1.00 44.29 368 GLU A N 1
ATOM 2586 C CA . GLU A 1 345 ? -34.190 -38.538 -69.355 1.00 41.71 368 GLU A CA 1
ATOM 2587 C C . GLU A 1 345 ? -33.949 -37.197 -68.667 1.00 35.48 368 GLU A C 1
ATOM 2588 O O . GLU A 1 345 ? -34.898 -36.375 -68.534 1.00 35.49 368 GLU A O 1
ATOM 2590 N N . ASN A 1 346 ? -32.710 -37.041 -68.180 1.00 35.13 369 ASN A N 1
ATOM 2591 C CA . ASN A 1 346 ? -32.145 -35.746 -67.684 1.00 32.90 369 ASN A CA 1
ATOM 2592 C C . ASN A 1 346 ? -32.871 -35.244 -66.394 1.00 34.12 369 ASN A C 1
ATOM 2593 O O . ASN A 1 346 ? -32.931 -34.036 -66.105 1.00 29.52 369 ASN A O 1
ATOM 2602 N N . ARG A 1 347 ? -33.501 -36.185 -65.686 1.00 27.61 370 ARG A N 1
ATOM 2603 C CA . ARG A 1 347 ? -34.227 -35.869 -64.456 1.00 28.71 370 ARG A CA 1
ATOM 2604 C C . ARG A 1 347 ? -33.526 -36.521 -63.282 1.00 27.64 370 ARG A C 1
ATOM 2605 O O . ARG A 1 347 ? -33.019 -37.673 -63.383 1.00 27.46 370 ARG A O 1
ATOM 2613 N N . VAL A 1 348 ? -33.437 -35.759 -62.189 1.00 25.16 371 VAL A N 1
ATOM 2614 C CA . VAL A 1 348 ? -32.772 -36.238 -60.987 1.00 23.96 371 VAL A CA 1
ATOM 2615 C C . VAL A 1 348 ? -33.661 -35.945 -59.801 1.00 19.68 371 VAL A C 1
ATOM 2616 O O . VAL A 1 348 ? -34.602 -35.143 -59.877 1.00 25.41 371 VAL A O 1
ATOM 2620 N N . ARG A 1 349 ? -33.354 -36.570 -58.669 1.00 24.38 372 ARG A N 1
ATOM 2621 C CA . ARG A 1 349 ? -33.916 -36.109 -57.385 1.00 22.11 372 ARG A CA 1
ATOM 2622 C C . ARG A 1 349 ? -32.793 -35.927 -56.412 1.00 21.22 372 ARG A C 1
ATOM 2623 O O . ARG A 1 349 ? -31.822 -36.710 -56.349 1.00 23.13 372 ARG A O 1
ATOM 2631 N N . VAL A 1 350 ? -32.918 -34.848 -55.625 1.00 24.87 373 VAL A N 1
ATOM 2632 C CA . VAL A 1 350 ? -31.937 -34.621 -54.555 1.00 22.58 373 VAL A CA 1
ATOM 2633 C C . VAL A 1 350 ? -32.202 -35.546 -53.346 1.00 22.60 373 VAL A C 1
ATOM 2634 O O . VAL A 1 350 ? -33.323 -35.978 -53.126 1.00 26.95 373 VAL A O 1
ATOM 2638 N N . LEU A 1 351 ? -31.153 -35.853 -52.606 1.00 22.69 374 LEU A N 1
ATOM 2639 C CA . LEU A 1 351 ? -31.244 -36.803 -51.519 1.00 22.71 374 LEU A CA 1
ATOM 2640 C C . LEU A 1 351 ? -30.741 -36.074 -50.276 1.00 27.33 374 LEU A C 1
ATOM 2641 O O . LEU A 1 351 ? -30.465 -34.885 -50.350 1.00 24.41 374 LEU A O 1
ATOM 2646 N N . ASP A 1 352 ? -30.631 -36.773 -49.141 1.00 26.26 375 ASP A N 1
ATOM 2647 C CA . ASP A 1 352 ? -30.406 -36.071 -47.893 1.00 28.49 375 ASP A CA 1
ATOM 2648 C C . ASP A 1 352 ? -29.122 -35.293 -47.901 1.00 27.97 375 ASP A C 1
ATOM 2649 O O . ASP A 1 352 ? -29.026 -34.263 -47.216 1.00 31.30 375 ASP A O 1
ATOM 2654 N N . GLY A 1 353 ? -28.107 -35.795 -48.588 1.00 26.50 376 GLY A N 1
ATOM 2655 C CA . GLY A 1 353 ? -26.772 -35.164 -48.502 1.00 25.86 376 GLY A CA 1
ATOM 2656 C C . GLY A 1 353 ? -26.764 -33.729 -49.069 1.00 26.37 376 GLY A C 1
ATOM 2657 O O . GLY A 1 353 ? -25.880 -32.925 -48.728 1.00 25.41 376 GLY A O 1
ATOM 2658 N N . TYR A 1 354 ? -27.720 -33.444 -49.971 1.00 24.26 377 TYR A N 1
ATOM 2659 C CA . TYR A 1 354 ? -27.812 -32.155 -50.688 1.00 23.92 377 TYR A CA 1
ATOM 2660 C C . TYR A 1 354 ? -28.232 -31.004 -49.730 1.00 27.89 377 TYR A C 1
ATOM 2661 O O . TYR A 1 354 ? -27.839 -29.886 -49.941 1.00 31.35 377 TYR A O 1
ATOM 2670 N N . LYS A 1 355 ? -29.102 -31.301 -48.773 1.00 28.29 378 LYS A N 1
ATOM 2671 C CA . LYS A 1 355 ? -29.502 -30.411 -47.695 1.00 41.23 378 LYS A CA 1
ATOM 2672 C C . LYS A 1 355 ? -28.236 -29.697 -47.129 1.00 43.79 378 LYS A C 1
ATOM 2673 O O . LYS A 1 355 ? -27.355 -30.322 -46.508 1.00 45.27 378 LYS A O 1
ATOM 2675 N N . GLY A 1 356 ? -28.119 -28.420 -47.508 1.00 56.30 379 GLY A N 1
ATOM 2676 C CA . GLY A 1 356 ? -27.065 -27.500 -47.077 1.00 57.15 379 GLY A CA 1
ATOM 2677 C C . GLY A 1 356 ? -25.853 -27.379 -47.989 1.00 57.43 379 GLY A C 1
ATOM 2678 O O . GLY A 1 356 ? -25.894 -27.815 -49.159 1.00 47.33 379 GLY A O 1
ATOM 2679 N N . ASN A 1 357 ? -24.770 -26.851 -47.375 1.00 47.26 380 ASN A N 1
ATOM 2680 C CA . ASN A 1 357 ? -23.487 -26.492 -47.963 1.00 38.61 380 ASN A CA 1
ATOM 2681 C C . ASN A 1 357 ? -22.577 -27.605 -48.525 1.00 30.61 380 ASN A C 1
ATOM 2682 O O . ASN A 1 357 ? -21.373 -27.754 -48.195 1.00 23.14 380 ASN A O 1
ATOM 2687 N N . THR A 1 358 ? -23.162 -28.413 -49.375 1.00 26.75 381 THR A N 1
ATOM 2688 C CA . THR A 1 358 ? -22.440 -29.570 -49.890 1.00 22.78 381 THR A CA 1
ATOM 2689 C C . THR A 1 358 ? -22.442 -29.608 -51.402 1.00 22.28 381 THR A C 1
ATOM 2690 O O . THR A 1 358 ? -22.194 -30.661 -51.998 1.00 23.05 381 THR A O 1
ATOM 2694 N N . HIS A 1 359 ? -22.656 -28.444 -52.037 1.00 23.90 382 HIS A N 1
ATOM 2695 C CA . HIS A 1 359 ? -22.565 -28.352 -53.475 1.00 21.86 382 HIS A CA 1
ATOM 2696 C C . HIS A 1 359 ? -22.346 -26.859 -53.892 1.00 22.56 382 HIS A C 1
ATOM 2697 O O . HIS A 1 359 ? -22.403 -25.927 -53.062 1.00 20.53 382 HIS A O 1
ATOM 2704 N N . MET A 1 360 ? -22.152 -26.664 -55.184 1.00 20.50 383 MET A N 1
ATOM 2705 C CA . MET A 1 360 ? -21.948 -25.314 -55.707 1.00 20.96 383 MET A CA 1
ATOM 2706 C C . MET A 1 360 ? -23.240 -24.815 -56.356 1.00 21.42 383 MET A C 1
ATOM 2707 O O . MET A 1 360 ? -24.248 -25.532 -56.407 1.00 21.88 383 MET A O 1
ATOM 2712 N N . GLY A 1 361 ? -23.263 -23.566 -56.810 1.00 21.00 384 GLY A N 1
ATOM 2713 C CA . GLY A 1 361 ? -24.495 -23.040 -57.386 1.00 22.01 384 GLY A CA 1
ATOM 2714 C C . GLY A 1 361 ? -24.358 -23.074 -58.882 1.00 20.83 384 GLY A C 1
ATOM 2715 O O . GLY A 1 361 ? -23.298 -22.752 -59.442 1.00 19.33 384 GLY A O 1
ATOM 2716 N N . GLY A 1 362 ? -25.438 -23.465 -59.580 1.00 21.27 385 GLY A N 1
ATOM 2717 C CA . GLY A 1 362 ? -25.334 -23.456 -61.052 1.00 20.83 385 GLY A CA 1
ATOM 2718 C C . GLY A 1 362 ? -25.005 -22.102 -61.675 1.00 18.04 385 GLY A C 1
ATOM 2719 O O . GLY A 1 362 ? -24.165 -22.027 -62.575 1.00 17.58 385 GLY A O 1
ATOM 2720 N N . TRP A 1 363 ? -25.612 -21.023 -61.201 1.00 17.71 386 TRP A N 1
ATOM 2721 C CA . TRP A 1 363 ? -25.537 -19.743 -61.878 1.00 17.92 386 TRP A CA 1
ATOM 2722 C C . TRP A 1 363 ? -24.080 -19.215 -61.991 1.00 17.72 386 TRP A C 1
ATOM 2723 O O . TRP A 1 363 ? -23.752 -18.555 -62.958 1.00 18.11 386 TRP A O 1
ATOM 2734 N N . ASN A 1 364 ? -23.232 -19.537 -61.008 1.00 18.18 387 ASN A N 1
ATOM 2735 C CA . ASN A 1 364 ? -21.821 -19.152 -61.124 1.00 17.77 387 ASN A CA 1
ATOM 2736 C C . ASN A 1 364 ? -20.863 -20.308 -61.281 1.00 18.33 387 ASN A C 1
ATOM 2737 O O . ASN A 1 364 ? -19.714 -20.206 -60.802 1.00 19.82 387 ASN A O 1
ATOM 2742 N N . THR A 1 365 ? -21.314 -21.420 -61.874 1.00 17.59 388 THR A N 1
ATOM 2743 C CA . THR A 1 365 ? -20.388 -22.528 -62.136 1.00 17.46 388 THR A CA 1
ATOM 2744 C C . THR A 1 365 ? -20.271 -22.905 -63.611 1.00 17.81 388 THR A C 1
ATOM 2745 O O . THR A 1 365 ? -19.149 -23.033 -64.114 1.00 20.60 388 THR A O 1
ATOM 2749 N N . GLY A 1 366 ? -21.393 -23.063 -64.292 1.00 17.18 389 GLY A N 1
ATOM 2750 C CA . GLY A 1 366 ? -21.355 -23.486 -65.699 1.00 20.65 389 GLY A CA 1
ATOM 2751 C C . GLY A 1 366 ? -22.767 -23.530 -66.322 1.00 19.77 389 GLY A C 1
ATOM 2752 O O . GLY A 1 366 ? -23.774 -23.600 -65.619 1.00 18.80 389 GLY A O 1
ATOM 2753 N N . ASN A 1 367 ? -22.773 -23.518 -67.660 1.00 18.75 390 ASN A N 1
ATOM 2754 C CA . ASN A 1 367 ? -24.003 -23.567 -68.518 1.00 21.59 390 ASN A CA 1
ATOM 2755 C C . ASN A 1 367 ? -25.160 -24.346 -67.891 1.00 20.76 390 ASN A C 1
ATOM 2756 O O . ASN A 1 367 ? -25.099 -25.580 -67.746 1.00 20.47 390 ASN A O 1
ATOM 2761 N N . ASN A 1 368 ? -26.212 -23.606 -67.525 1.00 20.19 391 ASN A N 1
ATOM 2762 C CA . ASN A 1 368 ? -27.278 -24.241 -66.752 1.00 22.70 391 ASN A CA 1
ATOM 2763 C C . ASN A 1 368 ? -28.123 -25.200 -67.646 1.00 24.65 391 ASN A C 1
ATOM 2764 O O . ASN A 1 368 ? -28.933 -25.996 -67.129 1.00 25.12 391 ASN A O 1
ATOM 2769 N N . TRP A 1 369 ? -27.875 -25.167 -68.947 1.00 24.87 392 TRP A N 1
ATOM 2770 C CA . TRP A 1 369 ? -28.663 -26.002 -69.889 1.00 28.52 392 TRP A CA 1
ATOM 2771 C C . TRP A 1 369 ? -28.241 -27.421 -69.827 1.00 26.76 392 TRP A C 1
ATOM 2772 O O . TRP A 1 369 ? -29.024 -28.307 -70.237 1.00 28.37 392 TRP A O 1
ATOM 2783 N N . ILE A 1 370 ? -27.053 -27.661 -69.286 1.00 24.32 393 ILE A N 1
ATOM 2784 C CA . ILE A 1 370 ? -26.517 -28.994 -69.159 1.00 24.41 393 ILE A CA 1
ATOM 2785 C C . ILE A 1 370 ? -26.750 -29.542 -67.744 1.00 23.67 393 ILE A C 1
ATOM 2786 O O . ILE A 1 370 ? -26.466 -30.721 -67.498 1.00 24.58 393 ILE A O 1
ATOM 2791 N N . LEU A 1 371 ? -27.313 -28.708 -66.866 1.00 21.84 394 LEU A N 1
ATOM 2792 C CA . LEU A 1 371 ? -27.761 -29.191 -65.498 1.00 21.26 394 LEU A CA 1
ATOM 2793 C C . LEU A 1 371 ? -28.935 -30.185 -65.605 1.00 25.15 394 LEU A C 1
ATOM 2794 O O . LEU A 1 371 ? -29.927 -29.876 -66.254 1.00 23.61 394 LEU A O 1
ATOM 2799 N N . TYR A 1 372 ? -28.841 -31.352 -64.939 1.00 22.86 395 TYR A N 1
ATOM 2800 C CA . TYR A 1 372 ? -30.051 -32.189 -64.807 1.00 23.82 395 TYR A CA 1
ATOM 2801 C C . TYR A 1 372 ? -31.225 -31.409 -64.148 1.00 25.40 395 TYR A C 1
ATOM 2802 O O . TYR A 1 372 ? -31.011 -30.447 -63.392 1.00 24.62 395 TYR A O 1
ATOM 2811 N N . ILE A 1 373 ? -32.502 -31.768 -64.470 1.00 23.89 396 ILE A N 1
ATOM 2812 C CA . ILE A 1 373 ? -33.652 -31.012 -63.963 1.00 22.57 396 ILE A CA 1
ATOM 2813 C C . ILE A 1 373 ? -34.186 -31.812 -62.767 1.00 26.33 396 ILE A C 1
ATOM 2814 O O . ILE A 1 373 ? -34.466 -33.041 -62.864 1.00 24.91 396 ILE A O 1
ATOM 2819 N N . ASN A 1 374 ? -34.317 -31.146 -61.625 1.00 22.90 397 ASN A N 1
ATOM 2820 C CA . ASN A 1 374 ? -34.730 -31.828 -60.397 1.00 22.70 397 ASN A CA 1
ATOM 2821 C C . ASN A 1 374 ? -36.211 -32.216 -60.444 1.00 23.73 397 ASN A C 1
ATOM 2822 O O . ASN A 1 374 ? -37.021 -31.573 -61.127 1.00 24.43 397 ASN A O 1
ATOM 2827 N N . GLU A 1 375 ? -36.543 -33.242 -59.661 1.00 26.81 398 GLU A N 1
ATOM 2828 C CA . GLU A 1 375 ? -37.892 -33.804 -59.607 1.00 25.61 398 GLU A CA 1
ATOM 2829 C C . GLU A 1 375 ? -38.989 -32.808 -59.276 1.00 28.50 398 GLU A C 1
ATOM 2830 O O . GLU A 1 375 ? -40.136 -32.965 -59.724 1.00 28.06 398 GLU A O 1
ATOM 2836 N N . ASN A 1 376 ? -38.679 -31.770 -58.500 1.00 26.13 399 ASN A N 1
ATOM 2837 C CA . ASN A 1 376 ? -39.703 -30.824 -58.078 1.00 27.56 399 ASN A CA 1
ATOM 2838 C C . ASN A 1 376 ? -40.123 -29.841 -59.176 1.00 24.38 399 ASN A C 1
ATOM 2839 O O . ASN A 1 376 ? -41.025 -29.027 -58.991 1.00 25.82 399 ASN A O 1
ATOM 2844 N N . VAL A 1 377 ? -39.448 -29.892 -60.334 1.00 26.02 400 VAL A N 1
ATOM 2845 C CA . VAL A 1 377 ? -39.761 -29.001 -61.433 1.00 24.80 400 VAL A CA 1
ATOM 2846 C C . VAL A 1 377 ? -40.939 -29.606 -62.245 1.00 28.72 400 VAL A C 1
ATOM 2847 O O . VAL A 1 377 ? -40.820 -30.740 -62.730 1.00 27.73 400 VAL A O 1
ATOM 2851 N N . THR A 1 378 ? -42.022 -28.850 -62.349 1.00 25.41 401 THR A N 1
ATOM 2852 C CA . THR A 1 378 ? -43.232 -29.303 -63.052 1.00 34.63 401 THR A CA 1
ATOM 2853 C C . THR A 1 378 ? -43.156 -29.116 -64.557 1.00 33.57 401 THR A C 1
ATOM 2854 O O . THR A 1 378 ? -42.340 -28.315 -65.087 1.00 29.24 401 THR A O 1
ATOM 2858 N N . ASP A 1 379 ? -44.028 -29.847 -65.269 1.00 37.59 402 ASP A N 1
ATOM 2859 C CA . ASP A 1 379 ? -44.159 -29.662 -66.696 1.00 34.92 402 ASP A CA 1
ATOM 2860 C C . ASP A 1 379 ? -44.602 -28.245 -67.042 1.00 32.53 402 ASP A C 1
ATOM 2861 O O . ASP A 1 379 ? -44.136 -27.660 -68.036 1.00 32.94 402 ASP A O 1
ATOM 2866 N N . GLN A 1 380 ? -45.458 -27.649 -66.219 1.00 32.84 403 GLN A N 1
ATOM 2867 C CA . GLN A 1 380 ? -45.837 -26.296 -66.484 1.00 32.81 403 GLN A CA 1
ATOM 2868 C C . GLN A 1 380 ? -44.574 -25.412 -66.350 1.00 32.97 403 GLN A C 1
ATOM 2869 O O . GLN A 1 380 ? -44.333 -24.568 -67.196 1.00 35.16 403 GLN A O 1
ATOM 2875 N N . GLN A 1 381 ? -43.754 -25.633 -65.318 1.00 31.18 404 GLN A N 1
ATOM 2876 C CA . GLN A 1 381 ? -42.528 -24.766 -65.190 1.00 28.72 404 GLN A CA 1
ATOM 2877 C C . GLN A 1 381 ? -41.609 -24.861 -66.403 1.00 29.10 404 GLN A C 1
ATOM 2878 O O . GLN A 1 381 ? -41.064 -23.828 -66.887 1.00 29.19 404 GLN A O 1
ATOM 2884 N N . ILE A 1 382 ? -41.445 -26.082 -66.906 1.00 29.38 405 ILE A N 1
ATOM 2885 C CA . ILE A 1 382 ? -40.602 -26.347 -68.076 1.00 29.54 405 ILE A CA 1
ATOM 2886 C C . ILE A 1 382 ? -41.138 -25.611 -69.289 1.00 34.57 405 ILE A C 1
ATOM 2887 O O . ILE A 1 382 ? -40.383 -25.010 -70.043 1.00 34.71 405 ILE A O 1
ATOM 2892 N N . GLU A 1 383 ? -42.450 -25.673 -69.490 1.00 36.11 406 GLU A N 1
ATOM 2893 C CA . GLU A 1 383 ? -43.088 -24.954 -70.585 1.00 37.72 406 GLU A CA 1
ATOM 2894 C C . GLU A 1 383 ? -43.016 -23.426 -70.377 1.00 36.03 406 GLU A C 1
ATOM 2895 O O . GLU A 1 383 ? -42.759 -22.682 -71.344 1.00 37.69 406 GLU A O 1
ATOM 2901 N N . ASN A 1 384 ? -43.188 -22.941 -69.140 1.00 32.86 407 ASN A N 1
ATOM 2902 C CA . ASN A 1 384 ? -43.062 -21.485 -68.907 1.00 34.26 407 ASN A CA 1
ATOM 2903 C C . ASN A 1 384 ? -41.673 -20.971 -69.219 1.00 32.87 407 ASN A C 1
ATOM 2904 O O . ASN A 1 384 ? -41.519 -19.844 -69.696 1.00 33.77 407 ASN A O 1
ATOM 2909 N N . SER A 1 385 ? -40.682 -21.797 -68.915 1.00 32.28 408 SER A N 1
ATOM 2910 C CA . SER A 1 385 ? -39.290 -21.385 -69.035 1.00 35.71 408 SER A CA 1
ATOM 2911 C C . SER A 1 385 ? -39.010 -21.214 -70.523 1.00 37.38 408 SER A C 1
ATOM 2912 O O . SER A 1 385 ? -38.429 -20.216 -70.936 1.00 35.03 408 SER A O 1
ATOM 2915 N N . LYS A 1 386 ? -39.478 -22.192 -71.309 1.00 33.81 409 LYS A N 1
ATOM 2916 C CA . LYS A 1 386 ? -39.234 -22.246 -72.753 1.00 34.62 409 LYS A CA 1
ATOM 2917 C C . LYS A 1 386 ? -39.887 -21.008 -73.354 1.00 33.65 409 LYS A C 1
ATOM 2918 O O . LYS A 1 386 ? -39.267 -20.299 -74.161 1.00 39.01 409 LYS A O 1
ATOM 2920 N N . LYS A 1 387 ? -41.094 -20.688 -72.906 1.00 36.00 410 LYS A N 1
ATOM 2921 C CA . LYS A 1 387 ? -41.840 -19.580 -73.468 1.00 36.02 410 LYS A CA 1
ATOM 2922 C C . LYS A 1 387 ? -41.207 -18.249 -73.097 1.00 39.76 410 LYS A C 1
ATOM 2923 O O . LYS A 1 387 ? -41.136 -17.333 -73.921 1.00 38.70 410 LYS A O 1
ATOM 2929 N N . GLU A 1 388 ? -40.735 -18.147 -71.847 1.00 38.46 411 GLU A N 1
ATOM 2930 C CA . GLU A 1 388 ? -40.111 -16.915 -71.354 1.00 39.27 411 GLU A CA 1
ATOM 2931 C C . GLU A 1 388 ? -38.805 -16.625 -72.078 1.00 31.28 411 GLU A C 1
ATOM 2932 O O . GLU A 1 388 ? -38.509 -15.490 -72.410 1.00 38.65 411 GLU A O 1
ATOM 2938 N N . LEU A 1 389 ? -38.028 -17.658 -72.300 1.00 31.44 412 LEU A N 1
ATOM 2939 C CA . LEU A 1 389 ? -36.789 -17.500 -72.995 1.00 36.72 412 LEU A CA 1
ATOM 2940 C C . LEU A 1 389 ? -37.066 -17.035 -74.434 1.00 40.83 412 LEU A C 1
ATOM 2941 O O . LEU A 1 389 ? -36.420 -16.087 -74.907 1.00 38.50 412 LEU A O 1
ATOM 2946 N N . ALA A 1 390 ? -38.061 -17.656 -75.090 1.00 40.43 413 ALA A N 1
ATOM 2947 C CA . ALA A 1 390 ? -38.384 -17.332 -76.488 1.00 38.44 413 ALA A CA 1
ATOM 2948 C C . ALA A 1 390 ? -38.910 -15.901 -76.632 1.00 39.04 413 ALA A C 1
ATOM 2949 O O . ALA A 1 390 ? -38.632 -15.253 -77.625 1.00 38.92 413 ALA A O 1
ATOM 2951 N N . GLU A 1 391 ? -39.674 -15.414 -75.655 1.00 35.05 414 GLU A N 1
ATOM 2952 C CA . GLU A 1 391 ? -40.222 -14.068 -75.739 1.00 42.83 414 GLU A CA 1
ATOM 2953 C C . GLU A 1 391 ? -39.375 -12.933 -75.141 1.00 37.52 414 GLU A C 1
ATOM 2954 O O . GLU A 1 391 ? -39.758 -11.756 -75.229 1.00 35.26 414 GLU A O 1
ATOM 2960 N N . ALA A 1 392 ? -38.255 -13.252 -74.494 1.00 35.89 415 ALA A N 1
ATOM 2961 C CA . ALA A 1 392 ? -37.501 -12.187 -73.801 1.00 35.43 415 ALA A CA 1
ATOM 2962 C C . ALA A 1 392 ? -36.964 -11.143 -74.772 1.00 32.10 415 ALA A C 1
ATOM 2963 O O . ALA A 1 392 ? -36.386 -11.496 -75.791 1.00 34.53 415 ALA A O 1
ATOM 2965 N N . LYS A 1 393 ? -37.109 -9.879 -74.439 1.00 32.16 416 LYS A N 1
ATOM 2966 C CA . LYS A 1 393 ? -36.677 -8.829 -75.325 1.00 36.46 416 LYS A CA 1
ATOM 2967 C C . LYS A 1 393 ? -35.333 -8.276 -74.834 1.00 34.62 416 LYS A C 1
ATOM 2968 O O . LYS A 1 393 ? -34.918 -8.581 -73.726 1.00 30.35 416 LYS A O 1
ATOM 2974 N N . GLU A 1 394 ? -34.686 -7.465 -75.669 1.00 32.84 417 GLU A N 1
ATOM 2975 C CA . GLU A 1 394 ? -33.443 -6.734 -75.320 1.00 31.18 417 GLU A CA 1
ATOM 2976 C C . GLU A 1 394 ? -33.745 -5.337 -74.843 1.00 33.64 417 GLU A C 1
ATOM 2977 O O . GLU A 1 394 ? -34.554 -4.637 -75.460 1.00 33.59 417 GLU A O 1
ATOM 2983 N N . SER A 1 395 ? -33.116 -4.880 -73.736 1.00 25.51 418 SER A N 1
ATOM 2984 C CA . SER A 1 395 ? -33.070 -3.460 -73.433 1.00 23.77 418 SER A CA 1
ATOM 2985 C C . SER A 1 395 ? -32.501 -2.636 -74.615 1.00 24.93 418 SER A C 1
ATOM 2986 O O . SER A 1 395 ? -31.548 -3.080 -75.267 1.00 23.83 418 SER A O 1
ATOM 2989 N N . PRO A 1 396 ? -33.013 -1.400 -74.856 1.00 25.48 419 PRO A N 1
ATOM 2990 C CA . PRO A 1 396 ? -32.408 -0.548 -75.934 1.00 27.17 419 PRO A CA 1
ATOM 2991 C C . PRO A 1 396 ? -30.940 -0.214 -75.697 1.00 26.31 419 PRO A C 1
ATOM 2992 O O . PRO A 1 396 ? -30.228 0.154 -76.651 1.00 26.10 419 PRO A O 1
ATOM 2996 N N . ALA A 1 397 ? -30.490 -0.351 -74.449 1.00 24.57 420 ALA A N 1
ATOM 2997 C CA . ALA A 1 397 ? -29.090 -0.070 -74.098 1.00 21.75 420 ALA A CA 1
ATOM 2998 C C . ALA A 1 397 ? -28.248 -1.317 -73.888 1.00 21.81 420 ALA A C 1
ATOM 2999 O O . ALA A 1 397 ? -27.091 -1.215 -73.515 1.00 22.91 420 ALA A O 1
ATOM 3001 N N . LEU A 1 398 ? -28.820 -2.483 -74.163 1.00 22.44 421 LEU A N 1
ATOM 3002 C CA . LEU A 1 398 ? -28.025 -3.737 -74.152 1.00 22.78 421 LEU A CA 1
ATOM 3003 C C . LEU A 1 398 ? -26.864 -3.621 -75.122 1.00 26.95 421 LEU A C 1
ATOM 3004 O O . LEU A 1 398 ? -27.070 -3.300 -76.305 1.00 23.86 421 LEU A O 1
ATOM 3009 N N . GLY A 1 399 ? -25.629 -3.867 -74.660 1.00 24.79 422 GLY A N 1
ATOM 3010 C CA . GLY A 1 399 ? -24.508 -3.664 -75.584 1.00 22.93 422 GLY A CA 1
ATOM 3011 C C . GLY A 1 399 ? -23.878 -2.283 -75.629 1.00 23.68 422 GLY A C 1
ATOM 3012 O O . GLY A 1 399 ? -22.855 -2.095 -76.328 1.00 24.99 422 GLY A O 1
ATOM 3013 N N . PHE A 1 400 ? -24.537 -1.286 -75.008 1.00 24.41 423 PHE A N 1
ATOM 3014 C CA . PHE A 1 400 ? -23.898 -0.012 -74.848 1.00 22.79 423 PHE A CA 1
ATOM 3015 C C . PHE A 1 400 ? -22.981 -0.149 -73.618 1.00 24.84 423 PHE A C 1
ATOM 3016 O O . PHE A 1 400 ? -23.477 -0.232 -72.464 1.00 23.20 423 PHE A O 1
ATOM 3024 N N . ILE A 1 401 ? -21.690 -0.222 -73.930 1.00 21.41 424 ILE A N 1
ATOM 3025 C CA . ILE A 1 401 ? -20.635 -0.499 -72.966 1.00 25.98 424 ILE A CA 1
ATOM 3026 C C . ILE A 1 401 ? -19.741 0.723 -73.009 1.00 24.29 424 ILE A C 1
ATOM 3027 O O . ILE A 1 401 ? -19.150 1.056 -74.041 1.00 25.16 424 ILE A O 1
ATOM 3032 N N . PHE A 1 402 ? -19.635 1.399 -71.877 1.00 25.31 425 PHE A N 1
ATOM 3033 C CA . PHE A 1 402 ? -18.908 2.679 -71.811 1.00 27.39 425 PHE A CA 1
ATOM 3034 C C . PHE A 1 402 ? -17.390 2.520 -71.982 1.00 27.13 425 PHE A 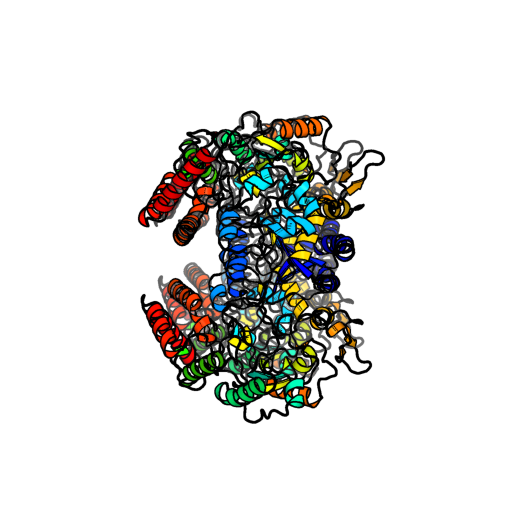C 1
ATOM 3035 O O . PHE A 1 402 ? -16.771 1.669 -71.327 1.00 25.24 425 PHE A O 1
ATOM 3043 N N . ASN A 1 403 ? -16.783 3.339 -72.838 1.00 24.83 426 ASN A N 1
ATOM 3044 C CA . ASN A 1 403 ? -15.332 3.325 -73.051 1.00 24.11 426 ASN A CA 1
ATOM 3045 C C . ASN A 1 403 ? -14.664 4.327 -72.126 1.00 24.84 426 ASN A C 1
ATOM 3046 O O . ASN A 1 403 ? -14.958 5.546 -72.116 1.00 22.99 426 ASN A O 1
ATOM 3051 N N . THR A 1 404 ? -13.723 3.829 -71.323 1.00 24.42 427 THR A N 1
ATOM 3052 C CA . THR A 1 404 ? -13.182 4.667 -70.249 1.00 24.46 427 THR A CA 1
ATOM 3053 C C . THR A 1 404 ? -11.906 5.386 -70.660 1.00 27.24 427 THR A C 1
ATOM 3054 O O . THR A 1 404 ? -11.303 6.083 -69.848 1.00 28.63 427 THR A O 1
ATOM 3058 N N . ASP A 1 405 ? -11.498 5.211 -71.912 1.00 30.00 428 ASP A N 1
ATOM 3059 C CA . ASP A 1 405 ? -10.166 5.764 -72.335 1.00 34.87 428 ASP A CA 1
ATOM 3060 C C . ASP A 1 405 ? -9.913 7.220 -71.963 1.00 34.07 428 ASP A C 1
ATOM 3061 O O . ASP A 1 405 ? -8.826 7.595 -71.500 1.00 40.36 428 ASP A O 1
ATOM 3066 N N . ASN A 1 406 ? -10.914 8.048 -72.170 1.00 33.76 429 ASN A N 1
ATOM 3067 C CA . ASN A 1 406 ? -10.750 9.488 -71.899 1.00 40.70 429 ASN A CA 1
ATOM 3068 C C . ASN A 1 406 ? -10.981 9.920 -70.459 1.00 43.68 429 ASN A C 1
ATOM 3069 O O . ASN A 1 406 ? -10.864 11.100 -70.165 1.00 39.80 429 ASN A O 1
ATOM 3074 N N . VAL A 1 407 ? -11.323 8.980 -69.568 1.00 36.94 430 VAL A N 1
ATOM 3075 C CA . VAL A 1 407 ? -11.783 9.379 -68.241 1.00 36.48 430 VAL A CA 1
ATOM 3076 C C . VAL A 1 407 ? -11.252 8.453 -67.169 1.00 36.66 430 VAL A C 1
ATOM 3077 O O . VAL A 1 407 ? -11.860 8.319 -66.109 1.00 35.26 430 VAL A O 1
ATOM 3081 N N . LYS A 1 408 ? -10.078 7.888 -67.425 1.00 38.41 431 LYS A N 1
ATOM 3082 C CA A LYS A 1 408 ? -9.492 6.866 -66.555 0.47 36.82 431 LYS A CA 1
ATOM 3083 C CA B LYS A 1 408 ? -9.497 6.860 -66.556 0.53 36.93 431 LYS A CA 1
ATOM 3084 C C . LYS A 1 408 ? -9.348 7.352 -65.103 1.00 39.85 431 LYS A C 1
ATOM 3085 O O . LYS A 1 408 ? -9.819 6.703 -64.163 1.00 34.27 431 LYS A O 1
ATOM 3096 N N . SER A 1 409 ? -8.734 8.518 -64.909 1.00 36.64 432 SER A N 1
ATOM 3097 C CA . SER A 1 409 ? -8.605 9.059 -63.555 1.00 38.73 432 SER A CA 1
ATOM 3098 C C . SER A 1 409 ? -9.954 9.471 -62.907 1.00 39.45 432 SER A C 1
ATOM 3099 O O . SER A 1 409 ? -10.127 9.358 -61.683 1.00 33.78 432 SER A O 1
ATOM 3102 N N . GLU A 1 410 ? -10.880 9.985 -63.720 1.00 36.34 433 GLU A N 1
ATOM 3103 C CA . GLU A 1 410 ? -12.126 10.501 -63.215 1.00 38.50 433 GLU A CA 1
ATOM 3104 C C . GLU A 1 410 ? -13.010 9.331 -62.774 1.00 37.69 433 GLU A C 1
ATOM 3105 O O . GLU A 1 410 ? -13.742 9.464 -61.786 1.00 35.75 433 GLU A O 1
ATOM 3111 N N . ILE A 1 411 ? -12.956 8.224 -63.522 1.00 37.27 434 ILE A N 1
ATOM 3112 C CA . ILE A 1 411 ? -13.665 6.960 -63.132 1.00 37.70 434 ILE A CA 1
ATOM 3113 C C . ILE A 1 411 ? -13.132 6.485 -61.795 1.00 32.55 434 ILE A C 1
ATOM 3114 O O . ILE A 1 411 ? -13.923 6.147 -60.926 1.00 29.77 434 ILE A O 1
ATOM 3119 N N . SER A 1 412 ? -11.802 6.444 -61.616 1.00 32.48 435 SER A N 1
ATOM 3120 C CA . SER A 1 412 ? -11.248 6.010 -60.321 1.00 30.96 435 SER A CA 1
ATOM 3121 C C . SER A 1 412 ? -11.690 6.871 -59.166 1.00 30.80 435 SER A C 1
ATOM 3122 O O . SER A 1 412 ? -11.995 6.353 -58.060 1.00 31.49 435 SER A O 1
ATOM 3125 N N . ALA A 1 413 ? -11.671 8.192 -59.408 1.00 33.03 436 ALA A N 1
ATOM 3126 C CA . ALA A 1 413 ? -12.101 9.182 -58.431 1.00 34.16 436 ALA A CA 1
ATOM 3127 C C . ALA A 1 413 ? -13.554 9.013 -58.021 1.00 31.54 436 ALA A C 1
ATOM 3128 O O . ALA A 1 413 ? -13.822 8.957 -56.843 1.00 31.52 436 ALA A O 1
ATOM 3130 N N . ILE A 1 414 ? -14.487 8.972 -58.985 1.00 30.79 437 ILE A N 1
ATOM 3131 C CA . ILE A 1 414 ? -15.892 8.595 -58.745 1.00 31.03 437 ILE A CA 1
ATOM 3132 C C . ILE A 1 414 ? -16.009 7.289 -57.905 1.00 29.44 437 ILE A C 1
ATOM 3133 O O . ILE A 1 414 ? -16.716 7.252 -56.917 1.00 28.35 437 ILE A O 1
ATOM 3138 N N . ALA A 1 415 ? -15.360 6.214 -58.344 1.00 28.10 438 ALA A N 1
ATOM 3139 C CA . ALA A 1 415 ? -15.463 4.905 -57.639 1.00 28.65 438 ALA A CA 1
ATOM 3140 C C . ALA A 1 415 ? -14.997 5.051 -56.201 1.00 32.66 438 ALA A C 1
ATOM 3141 O O . ALA A 1 415 ? -15.615 4.506 -55.296 1.00 33.98 438 ALA A O 1
ATOM 3143 N N . ASN A 1 416 ? -13.900 5.787 -55.994 1.00 35.51 439 ASN A N 1
ATOM 3144 C CA . ASN A 1 416 ? -13.390 6.014 -54.670 1.00 36.88 439 ASN A CA 1
ATOM 3145 C C . ASN A 1 416 ? -14.425 6.735 -53.761 1.00 37.05 439 ASN A C 1
ATOM 3146 O O . ASN A 1 416 ? -14.690 6.289 -52.647 1.00 34.88 439 ASN A O 1
ATOM 3151 N N . THR A 1 417 ? -15.028 7.806 -54.272 1.00 36.60 440 THR A N 1
ATOM 3152 C CA . THR A 1 417 ? -16.053 8.554 -53.549 1.00 34.00 440 THR A CA 1
ATOM 3153 C C . THR A 1 417 ? -17.258 7.633 -53.287 1.00 34.70 440 THR A C 1
ATOM 3154 O O . THR A 1 417 ? -17.756 7.564 -52.164 1.00 35.54 440 THR A O 1
ATOM 3158 N N . MET A 1 418 ? -17.670 6.876 -54.312 1.00 30.89 441 MET A N 1
ATOM 3159 C CA . MET A 1 418 ? -18.815 5.977 -54.160 1.00 29.73 441 MET A CA 1
ATOM 3160 C C . MET A 1 418 ? -18.621 4.916 -53.063 1.00 34.27 441 MET A C 1
ATOM 3161 O O . MET A 1 418 ? -19.526 4.721 -52.231 1.00 34.65 441 MET A O 1
ATOM 3166 N N . GLN A 1 419 ? -17.463 4.233 -53.069 1.00 37.12 442 GLN A N 1
ATOM 3167 C CA . GLN A 1 419 ? -17.141 3.165 -52.058 1.00 39.30 442 GLN A CA 1
ATOM 3168 C C . GLN A 1 419 ? -17.312 3.662 -50.621 1.00 41.19 442 GLN A C 1
ATOM 3169 O O . GLN A 1 419 ? -17.748 2.896 -49.737 1.00 39.03 442 GLN A O 1
ATOM 3171 N N . GLN A 1 420 ? -16.992 4.937 -50.401 1.00 40.77 443 GLN A N 1
ATOM 3172 C CA . GLN A 1 420 ? -16.952 5.554 -49.079 1.00 44.01 443 GLN A CA 1
ATOM 3173 C C . GLN A 1 420 ? -18.323 5.956 -48.562 1.00 45.80 443 GLN A C 1
ATOM 3174 O O . GLN A 1 420 ? -18.520 6.038 -47.361 1.00 48.46 443 GLN A O 1
ATOM 3180 N N . PHE A 1 421 ? -19.253 6.261 -49.461 1.00 36.53 444 PHE A N 1
ATOM 3181 C CA . PHE A 1 421 ? -20.586 6.665 -49.053 1.00 34.73 444 PHE A CA 1
ATOM 3182 C C . PHE A 1 421 ? -21.749 5.738 -49.445 1.00 29.48 444 PHE A C 1
ATOM 3183 O O . PHE A 1 421 ? -22.838 5.831 -48.866 1.00 27.79 444 PHE A O 1
ATOM 3191 N N . ASP A 1 422 ? -21.537 4.820 -50.377 1.00 28.16 445 ASP A N 1
ATOM 3192 C CA . ASP A 1 422 ? -22.747 4.215 -50.996 1.00 29.61 445 ASP A CA 1
ATOM 3193 C C . ASP A 1 422 ? -23.396 3.074 -50.186 1.00 25.55 445 ASP A C 1
ATOM 3194 O O . ASP A 1 422 ? -24.608 2.915 -50.187 1.00 25.00 445 ASP A O 1
ATOM 3199 N N . THR A 1 423 ? -22.601 2.351 -49.422 1.00 25.38 446 THR A N 1
ATOM 3200 C CA . THR A 1 423 ? -23.198 1.327 -48.530 1.00 26.91 446 THR A CA 1
ATOM 3201 C C . THR A 1 423 ? -24.249 1.900 -47.554 1.00 29.43 446 THR A C 1
ATOM 3202 O O . THR A 1 423 ? -25.340 1.371 -47.418 1.00 26.64 446 THR A O 1
ATOM 3206 N N . ALA A 1 424 ? -23.917 3.001 -46.903 1.00 25.48 447 ALA A N 1
ATOM 3207 C CA . ALA A 1 424 ? -24.891 3.576 -45.945 1.00 28.41 447 ALA A CA 1
ATOM 3208 C C . ALA A 1 424 ? -26.197 4.007 -46.660 1.00 25.64 447 ALA A C 1
ATOM 3209 O O . ALA A 1 424 ? -27.279 3.869 -46.097 1.00 25.52 447 ALA A O 1
ATOM 3211 N N . ILE A 1 425 ? -26.078 4.541 -47.884 1.00 22.69 448 ILE A N 1
ATOM 3212 C CA . ILE A 1 425 ? -27.272 4.955 -48.670 1.00 23.38 448 ILE A CA 1
ATOM 3213 C C . ILE A 1 425 ? -28.065 3.772 -49.181 1.00 24.18 448 ILE A C 1
ATOM 3214 O O . ILE A 1 425 ? -29.273 3.631 -48.940 1.00 24.45 448 ILE A O 1
ATOM 3219 N N . ASN A 1 426 ? -27.363 2.890 -49.908 1.00 23.84 449 ASN A N 1
ATOM 3220 C CA . ASN A 1 426 ? -28.025 1.724 -50.522 1.00 21.52 449 ASN A CA 1
ATOM 3221 C C . ASN A 1 426 ? -28.740 0.781 -49.590 1.00 21.07 449 ASN A C 1
ATOM 3222 O O . ASN A 1 426 ? -29.716 0.163 -50.004 1.00 22.73 449 ASN A O 1
ATOM 3227 N N . THR A 1 427 ? -28.283 0.669 -48.336 1.00 23.11 450 THR A N 1
ATOM 3228 C CA . THR A 1 427 ? -28.914 -0.252 -47.363 1.00 22.25 450 THR A CA 1
ATOM 3229 C C . THR A 1 427 ? -30.012 0.423 -46.530 1.00 23.81 450 THR A C 1
ATOM 3230 O O . THR A 1 427 ? -30.658 -0.195 -45.707 1.00 23.45 450 THR A O 1
ATOM 3234 N N . GLY A 1 428 ? -30.171 1.734 -46.721 1.00 21.84 451 GLY A N 1
ATOM 3235 C CA . GLY A 1 428 ? -31.164 2.492 -45.970 1.00 22.68 451 GLY A CA 1
ATOM 3236 C C . GLY A 1 428 ? -30.645 2.934 -44.613 1.00 25.86 451 GLY A C 1
ATOM 3237 O O . GLY A 1 428 ? -31.417 3.464 -43.830 1.00 25.45 451 GLY A O 1
ATOM 3238 N N . THR A 1 429 ? -29.354 2.694 -44.306 1.00 22.14 452 THR A N 1
ATOM 3239 C CA . THR A 1 429 ? -28.871 3.020 -42.945 1.00 23.00 452 THR A CA 1
ATOM 3240 C C . THR A 1 429 ? -28.968 4.532 -42.630 1.00 27.15 452 THR A C 1
ATOM 3241 O O . THR A 1 429 ? -29.539 4.951 -41.601 1.00 27.90 452 THR A O 1
ATOM 3245 N N . VAL A 1 430 ? -28.447 5.326 -43.545 1.00 23.34 453 VAL A N 1
ATOM 3246 C CA . VAL A 1 430 ? -28.508 6.792 -43.433 1.00 23.79 453 VAL A CA 1
ATOM 3247 C C . VAL A 1 430 ? -29.717 7.387 -44.185 1.00 27.33 453 VAL A C 1
ATOM 3248 O O . VAL A 1 430 ? -30.300 6.748 -45.036 1.00 22.83 453 VAL A O 1
ATOM 3255 N N . ASP A 1 431 ? -30.158 8.578 -43.762 1.00 28.18 454 ASP A N 1
ATOM 3256 C CA . ASP A 1 431 ? -31.308 9.180 -44.396 1.00 24.12 454 ASP A CA 1
ATOM 3257 C C . ASP A 1 431 ? -30.860 9.702 -45.756 1.00 21.70 454 ASP A C 1
ATOM 3258 O O . ASP A 1 431 ? -29.906 10.490 -45.838 1.00 25.51 454 ASP A O 1
ATOM 3263 N N . PRO A 1 432 ? -31.499 9.214 -46.859 1.00 24.45 455 PRO A N 1
ATOM 3264 C CA . PRO A 1 432 ? -31.015 9.559 -48.199 1.00 25.52 455 PRO A CA 1
ATOM 3265 C C . PRO A 1 432 ? -31.241 11.079 -48.511 1.00 27.43 455 PRO A C 1
ATOM 3266 O O . PRO A 1 432 ? -30.505 11.689 -49.302 1.00 25.99 455 PRO A O 1
ATOM 3270 N N . ASP A 1 433 ? -32.231 11.675 -47.851 1.00 27.59 456 ASP A N 1
ATOM 3271 C CA . ASP A 1 433 ? -32.446 13.144 -47.929 1.00 26.10 456 ASP A CA 1
ATOM 3272 C C . ASP A 1 433 ? -31.318 13.952 -47.436 1.00 27.62 456 ASP A C 1
ATOM 3273 O O . ASP A 1 433 ? -31.106 15.059 -47.950 1.00 33.42 456 ASP A O 1
ATOM 3278 N N . LYS A 1 434 ? -30.538 13.433 -46.485 1.00 25.89 457 LYS A N 1
ATOM 3279 C CA . LYS A 1 434 ? -29.282 14.067 -46.100 1.00 25.39 457 LYS A CA 1
ATOM 3280 C C . LYS A 1 434 ? -28.107 13.568 -46.939 1.00 29.72 457 LYS A C 1
ATOM 3281 O O . LYS A 1 434 ? -27.255 14.363 -47.369 1.00 27.87 457 LYS A O 1
ATOM 3287 N N . ALA A 1 435 ? -28.064 12.254 -47.183 1.00 24.43 458 ALA A N 1
ATOM 3288 C CA . ALA A 1 435 ? -26.824 11.622 -47.711 1.00 24.13 458 ALA A CA 1
ATOM 3289 C C . ALA A 1 435 ? -26.611 11.804 -49.179 1.00 25.09 458 ALA A C 1
ATOM 3290 O O . ALA A 1 435 ? -25.470 12.003 -49.610 1.00 25.85 458 ALA A O 1
ATOM 3292 N N . ILE A 1 436 ? -27.693 11.781 -49.967 1.00 28.34 459 ILE A N 1
ATOM 3293 C CA . ILE A 1 436 ? -27.538 11.923 -51.430 1.00 26.40 459 ILE A CA 1
ATOM 3294 C C . ILE A 1 436 ? -26.962 13.292 -51.783 1.00 27.99 459 ILE A C 1
ATOM 3295 O O . ILE A 1 436 ? -26.020 13.362 -52.583 1.00 29.01 459 ILE A O 1
ATOM 3300 N N . PRO A 1 437 ? -27.512 14.390 -51.192 1.00 30.20 460 PRO A N 1
ATOM 3301 C CA . PRO A 1 437 ? -26.828 15.715 -51.409 1.00 31.73 460 PRO A CA 1
ATOM 3302 C C . PRO A 1 437 ? -25.359 15.783 -50.985 1.00 31.16 460 PRO A C 1
ATOM 3303 O O . PRO A 1 437 ? -24.559 16.330 -51.751 1.00 32.99 460 PRO A O 1
ATOM 3307 N N . GLU A 1 438 ? -24.964 15.159 -49.866 1.00 30.89 461 GLU A N 1
ATOM 3308 C CA . GLU A 1 438 ? -23.541 15.090 -49.494 1.00 31.44 461 GLU A CA 1
ATOM 3309 C C . GLU A 1 438 ? -22.712 14.306 -50.538 1.00 32.45 461 GLU A C 1
ATOM 3310 O O . GLU A 1 438 ? -21.589 14.724 -50.931 1.00 34.08 461 GLU A O 1
ATOM 3316 N N . LEU A 1 439 ? -23.259 13.169 -50.986 1.00 32.01 462 LEU A N 1
ATOM 3317 C CA . LEU A 1 439 ? -22.562 12.372 -52.003 1.00 32.20 462 LEU A CA 1
ATOM 3318 C C . LEU A 1 439 ? -22.417 13.162 -53.330 1.00 33.53 462 LEU A C 1
ATOM 3319 O O . LEU A 1 439 ? -21.322 13.179 -53.910 1.00 35.90 462 LEU A O 1
ATOM 3324 N N . MET A 1 440 ? -23.502 13.774 -53.802 1.00 31.97 463 MET A N 1
ATOM 3325 C CA . MET A 1 440 ? -23.505 14.594 -55.033 1.00 35.54 463 MET A CA 1
ATOM 3326 C C . MET A 1 440 ? -22.504 15.752 -54.948 1.00 37.84 463 MET A C 1
ATOM 3327 O O . MET A 1 440 ? -21.695 15.955 -55.853 1.00 33.07 463 MET A O 1
ATOM 3332 N N . GLU A 1 441 ? -22.498 16.448 -53.819 1.00 40.66 464 GLU A N 1
ATOM 3333 C CA . GLU A 1 441 ? -21.505 17.493 -53.600 1.00 40.85 464 GLU A CA 1
ATOM 3334 C C . GLU A 1 441 ? -20.091 16.954 -53.668 1.00 40.45 464 GLU A C 1
ATOM 3335 O O . GLU A 1 441 ? -19.250 17.546 -54.323 1.00 43.68 464 GLU A O 1
ATOM 3341 N N . LYS A 1 442 ? -19.800 15.843 -53.006 1.00 41.34 465 LYS A N 1
ATOM 3342 C CA . LYS A 1 442 ? -18.464 15.267 -53.102 1.00 44.41 465 LYS A CA 1
ATOM 3343 C C . LYS A 1 442 ? -18.162 14.822 -54.526 1.00 44.41 465 LYS A C 1
ATOM 3344 O O . LYS A 1 442 ? -17.047 15.036 -54.985 1.00 45.43 465 LYS A O 1
ATOM 3350 N N . LEU A 1 443 ? -19.136 14.244 -55.240 1.00 38.36 466 LEU A N 1
ATOM 3351 C CA . LEU A 1 443 ? -18.861 13.763 -56.601 1.00 38.87 466 LEU A CA 1
ATOM 3352 C C . LEU A 1 443 ? -18.511 14.912 -57.542 1.00 42.00 466 LEU A C 1
ATOM 3353 O O . LEU A 1 443 ? -17.619 14.767 -58.415 1.00 42.82 466 LEU A O 1
ATOM 3358 N N . LYS A 1 444 ? -19.227 16.028 -57.363 1.00 38.93 467 LYS A N 1
ATOM 3359 C CA . LYS A 1 444 ? -19.073 17.203 -58.186 1.00 41.76 467 LYS A CA 1
ATOM 3360 C C . LYS A 1 444 ? -17.935 18.118 -57.735 1.00 49.71 467 LYS A C 1
ATOM 3361 O O . LYS A 1 444 ? -17.622 19.074 -58.417 1.00 52.44 467 LYS A O 1
ATOM 3367 N N . SER A 1 445 ? -17.303 17.835 -56.606 1.00 46.36 468 SER A N 1
ATOM 3368 C CA . SER A 1 445 ? -16.429 18.847 -56.030 1.00 50.30 468 SER A CA 1
ATOM 3369 C C . SER A 1 445 ? -15.225 19.075 -56.933 1.00 48.68 468 SER A C 1
ATOM 3370 O O . SER A 1 445 ? -14.772 20.194 -57.051 1.00 57.68 468 SER A O 1
ATOM 3373 N N . GLU A 1 446 ? -14.731 18.041 -57.608 1.00 50.25 469 GLU A N 1
ATOM 3374 C CA . GLU A 1 446 ? -13.597 18.230 -58.497 1.00 45.65 469 GLU A CA 1
ATOM 3375 C C . GLU A 1 446 ? -13.969 18.033 -59.976 1.00 48.23 469 GLU A C 1
ATOM 3376 O O . GLU A 1 446 ? -13.079 17.970 -60.842 1.00 45.56 469 GLU A O 1
ATOM 3378 N N . GLY A 1 447 ? -15.265 17.940 -60.276 1.00 42.42 470 GLY A N 1
ATOM 3379 C CA . GLY A 1 447 ? -15.701 17.791 -61.664 1.00 45.84 470 GLY A CA 1
ATOM 3380 C C . GLY A 1 447 ? -15.404 16.448 -62.346 1.00 46.04 470 GLY A C 1
ATOM 3381 O O . GLY A 1 447 ? -15.567 16.325 -63.546 1.00 41.87 470 GLY A O 1
ATOM 3382 N N . ALA A 1 448 ? -14.955 15.429 -61.599 1.00 45.59 471 ALA A N 1
ATOM 3383 C CA . ALA A 1 448 ? -14.806 14.063 -62.183 1.00 41.96 471 ALA A CA 1
ATOM 3384 C C . ALA A 1 448 ? -16.196 13.579 -62.636 1.00 35.90 471 ALA A C 1
ATOM 3385 O O . ALA A 1 448 ? -16.353 13.054 -63.777 1.00 38.69 471 ALA A O 1
ATOM 3387 N N . TYR A 1 449 ? -17.203 13.855 -61.807 1.00 38.39 472 TYR A N 1
ATOM 3388 C CA . TYR A 1 449 ? -18.591 13.524 -62.105 1.00 36.55 472 TYR A CA 1
ATOM 3389 C C . TYR A 1 449 ? -19.061 14.003 -63.478 1.00 38.35 472 TYR A C 1
ATOM 3390 O O . TYR A 1 449 ? -19.560 13.221 -64.280 1.00 31.17 472 TYR A O 1
ATOM 3399 N N . GLU A 1 450 ? -18.958 15.311 -63.708 1.00 38.58 473 GLU A N 1
ATOM 3400 C CA . GLU A 1 450 ? -19.481 15.936 -64.912 1.00 36.06 473 GLU A CA 1
ATOM 3401 C C . GLU A 1 450 ? -18.773 15.465 -66.156 1.00 35.53 473 GLU A C 1
ATOM 3402 O O . GLU A 1 450 ? -19.389 15.228 -67.202 1.00 33.46 473 GLU A O 1
ATOM 3408 N N . LYS A 1 451 ? -17.473 15.350 -66.047 1.00 33.46 474 LYS A N 1
ATOM 3409 C CA . LYS A 1 451 ? -16.669 14.866 -67.152 1.00 38.48 474 LYS A CA 1
ATOM 3410 C C . LYS A 1 451 ? -17.076 13.443 -67.612 1.00 34.63 474 LYS A C 1
ATOM 3411 O O . LYS A 1 451 ? -17.199 13.150 -68.826 1.00 35.93 474 LYS A O 1
ATOM 3417 N N . VAL A 1 452 ? -17.314 12.573 -66.630 1.00 30.87 475 VAL A N 1
ATOM 3418 C CA . VAL A 1 452 ? -17.679 11.174 -66.939 1.00 28.01 475 VAL A CA 1
ATOM 3419 C C . VAL A 1 452 ? -19.107 11.169 -67.470 1.00 30.05 475 VAL A C 1
ATOM 3420 O O . VAL A 1 452 ? -19.427 10.489 -68.468 1.00 31.00 475 VAL A O 1
ATOM 3424 N N . LEU A 1 453 ? -20.002 11.896 -66.809 1.00 28.06 476 LEU A N 1
ATOM 3425 C CA . LEU A 1 453 ? -21.367 11.912 -67.336 1.00 27.35 476 LEU A CA 1
ATOM 3426 C C . LEU A 1 453 ? -21.420 12.410 -68.809 1.00 33.21 476 LEU A C 1
ATOM 3427 O O . LEU A 1 453 ? -22.180 11.875 -69.627 1.00 28.77 476 LEU A O 1
ATOM 3432 N N . ASN A 1 454 ? -20.667 13.468 -69.119 1.00 31.55 477 ASN A N 1
ATOM 3433 C CA . ASN A 1 454 ? -20.783 14.068 -70.444 1.00 33.39 477 ASN A CA 1
ATOM 3434 C C . ASN A 1 454 ? -20.225 13.094 -71.476 1.00 31.06 477 ASN A C 1
ATOM 3435 O O . ASN A 1 454 ? -20.781 12.910 -72.547 1.00 30.25 477 ASN A O 1
ATOM 3440 N N . GLU A 1 455 ? -19.140 12.440 -71.114 1.00 30.43 478 GLU A N 1
ATOM 3441 C CA . GLU A 1 455 ? -18.488 11.507 -72.025 1.00 30.43 478 GLU A CA 1
ATOM 3442 C C . GLU A 1 455 ? -19.435 10.312 -72.262 1.00 30.20 478 GLU A C 1
ATOM 3443 O O . GLU A 1 455 ? -19.565 9.838 -73.365 1.00 27.94 478 GLU A O 1
ATOM 3449 N N . MET A 1 456 ? -20.133 9.856 -71.215 1.00 27.88 479 MET A N 1
ATOM 3450 C CA . MET A 1 456 ? -21.035 8.718 -71.357 1.00 25.36 479 MET A CA 1
ATOM 3451 C C . MET A 1 456 ? -22.217 9.100 -72.212 1.00 26.05 479 MET A C 1
ATOM 3452 O O . MET A 1 456 ? -22.707 8.293 -72.987 1.00 24.44 479 MET A O 1
ATOM 3457 N N . GLN A 1 457 ? -22.681 10.348 -72.081 1.00 26.16 480 GLN A N 1
ATOM 3458 C CA . GLN A 1 457 ? -23.835 10.787 -72.867 1.00 25.27 480 GLN A CA 1
ATOM 3459 C C . GLN A 1 457 ? -23.435 10.929 -74.367 1.00 23.41 480 GLN A C 1
ATOM 3460 O O . GLN A 1 457 ? -24.168 10.511 -75.260 1.00 26.82 480 GLN A O 1
ATOM 3466 N N . LYS A 1 458 ? -22.290 11.520 -74.600 1.00 27.85 481 LYS A N 1
ATOM 3467 C CA . LYS A 1 458 ? -21.725 11.605 -75.940 1.00 29.13 481 LYS A CA 1
ATOM 3468 C C . LYS A 1 458 ? -21.571 10.175 -76.560 1.00 26.58 481 LYS A C 1
ATOM 3469 O O . LYS A 1 458 ? -21.953 9.991 -77.694 1.00 25.28 481 LYS A O 1
ATOM 3475 N N . GLN A 1 459 ? -21.054 9.155 -75.814 1.00 25.50 482 GLN A N 1
ATOM 3476 C CA . GLN A 1 459 ? -20.910 7.844 -76.421 1.00 25.09 482 GLN A CA 1
ATOM 3477 C C . GLN A 1 459 ? -22.244 7.231 -76.683 1.00 24.17 482 GLN A C 1
ATOM 3478 O O . GLN A 1 459 ? -22.431 6.535 -77.672 1.00 24.10 482 GLN A O 1
ATOM 3484 N N . TYR A 1 460 ? -23.187 7.441 -75.775 1.00 23.31 483 TYR A N 1
ATOM 3485 C CA . TYR A 1 460 ? -24.502 6.892 -75.925 1.00 22.44 483 TYR A CA 1
ATOM 3486 C C . TYR A 1 460 ? -25.235 7.524 -77.134 1.00 22.12 483 TYR A C 1
ATOM 3487 O O . TYR A 1 460 ? -25.875 6.823 -77.896 1.00 27.07 483 TYR A O 1
ATOM 3496 N N . ASP A 1 461 ? -25.057 8.824 -77.311 1.00 25.83 484 ASP A N 1
ATOM 3497 C CA . ASP A 1 461 ? -25.633 9.466 -78.486 1.00 26.94 484 ASP A CA 1
ATOM 3498 C C . ASP A 1 461 ? -25.156 8.766 -79.795 1.00 25.15 484 ASP A C 1
ATOM 3499 O O . ASP A 1 461 ? -25.959 8.516 -80.708 1.00 23.51 484 ASP A O 1
ATOM 3504 N N . GLU A 1 462 ? -23.860 8.442 -79.852 1.00 26.24 485 GLU A N 1
ATOM 3505 C CA . GLU A 1 462 ? -23.226 7.810 -81.040 1.00 26.57 485 GLU A CA 1
ATOM 3506 C C . GLU A 1 462 ? -23.745 6.410 -81.222 1.00 25.17 485 GLU A C 1
ATOM 3507 O O . GLU A 1 462 ? -24.062 5.983 -82.309 1.00 24.49 485 GLU A O 1
ATOM 3513 N N . PHE A 1 463 ? -23.832 5.676 -80.107 1.00 25.58 486 PHE A N 1
ATOM 3514 C CA . PHE A 1 463 ? -24.352 4.341 -80.129 1.00 23.17 486 PHE A CA 1
ATOM 3515 C C . PHE A 1 463 ? -25.733 4.293 -80.750 1.00 26.38 486 PHE A C 1
ATOM 3516 O O . PHE A 1 463 ? -26.053 3.430 -81.608 1.00 26.36 486 PHE A O 1
ATOM 3524 N N . LEU A 1 464 ? -26.580 5.213 -80.317 1.00 24.56 487 LEU A N 1
ATOM 3525 C CA . LEU A 1 464 ? -27.938 5.192 -80.833 1.00 24.05 487 LEU A CA 1
ATOM 3526 C C . LEU A 1 464 ? -27.990 5.739 -82.252 1.00 24.81 487 LEU A C 1
ATOM 3527 O O . LEU A 1 464 ? -28.748 5.212 -83.094 1.00 27.35 487 LEU A O 1
ATOM 3532 N N . LYS A 1 465 ? -27.189 6.748 -82.493 1.00 25.87 488 LYS A N 1
ATOM 3533 C CA . LYS A 1 465 ? -27.186 7.402 -83.864 1.00 26.60 488 LYS A CA 1
ATOM 3534 C C . LYS A 1 465 ? -26.844 6.362 -84.961 1.00 33.72 488 LYS A C 1
ATOM 3535 O O . LYS A 1 465 ? -27.527 6.257 -86.031 1.00 31.96 488 LYS A O 1
ATOM 3541 N N . ASN A 1 466 ? -25.852 5.525 -84.658 1.00 30.22 489 ASN A N 1
ATOM 3542 C CA . ASN A 1 466 ? -25.239 4.638 -85.698 1.00 30.07 489 ASN A CA 1
ATOM 3543 C C . ASN A 1 466 ? -26.070 3.424 -86.035 1.00 31.75 489 ASN A C 1
ATOM 3544 O O . ASN A 1 466 ? -25.879 2.785 -87.070 1.00 34.13 489 ASN A O 1
ATOM 3549 N N . LYS A 1 467 ? -27.046 3.136 -85.189 1.00 27.94 490 LYS A N 1
ATOM 3550 C CA . LYS A 1 467 ? -28.044 2.145 -85.478 1.00 29.52 490 LYS A CA 1
ATOM 3551 C C . LYS A 1 467 ? -29.158 2.660 -86.354 1.00 27.70 490 LYS A C 1
ATOM 3552 O O . LYS A 1 467 ? -29.964 1.886 -86.804 1.00 29.12 490 LYS A O 1
ATOM 3558 N N . LYS A 1 468 ? -29.255 3.966 -86.557 1.00 31.27 491 LYS A N 1
ATOM 3559 C CA . LYS A 1 468 ? -30.350 4.482 -87.437 1.00 31.06 491 LYS A CA 1
ATOM 3560 C C . LYS A 1 468 ? -29.861 4.448 -88.891 1.00 30.87 491 LYS A C 1
ATOM 3561 O O . LYS A 1 468 ? -28.759 4.906 -89.169 1.00 30.83 491 LYS A O 1
ATOM 3567 N N . LEU A 1 469 ? -30.676 3.882 -89.781 1.00 33.64 492 LEU A N 1
ATOM 3568 C CA . LEU A 1 469 ? -30.348 3.760 -91.240 1.00 37.04 492 LEU A CA 1
ATOM 3569 C C . LEU A 1 469 ? -30.202 5.169 -91.828 1.00 40.56 492 LEU A C 1
ATOM 3570 O O . LEU A 1 469 ? -30.932 6.069 -91.400 1.00 39.79 492 LEU A O 1
ATOM 3575 N N . GLU A 1 470 ? -29.210 5.389 -92.707 1.00 37.54 493 GLU A N 1
ATOM 3576 C CA . GLU A 1 470 ? -28.940 6.719 -93.290 1.00 42.02 493 GLU A CA 1
ATOM 3577 C C . GLU A 1 470 ? -29.926 6.980 -94.431 1.00 43.31 493 GLU A C 1
ATOM 3578 O O . GLU A 1 470 ? -30.826 6.142 -94.662 1.00 40.06 493 GLU A O 1
ATOM 3584 N N . PRO B 1 18 ? -17.325 -24.484 -14.691 1.00 40.46 41 PRO C N 1
ATOM 3585 C CA . PRO B 1 18 ? -17.420 -23.324 -13.791 1.00 42.91 41 PRO C CA 1
ATOM 3586 C C . PRO B 1 18 ? -18.726 -23.280 -12.999 1.00 38.13 41 PRO C C 1
ATOM 3587 O O . PRO B 1 18 ? -19.758 -23.795 -13.486 1.00 35.68 41 PRO C O 1
ATOM 3591 N N . VAL B 1 19 ? -18.685 -22.646 -11.823 1.00 37.57 42 VAL C N 1
ATOM 3592 C CA . VAL B 1 19 ? -19.913 -22.412 -11.054 1.00 30.17 42 VAL C CA 1
ATOM 3593 C C . VAL B 1 19 ? -20.452 -21.058 -11.438 1.00 28.33 42 VAL C C 1
ATOM 3594 O O . VAL B 1 19 ? -19.746 -20.004 -11.345 1.00 30.49 42 VAL C O 1
ATOM 3598 N N . ILE B 1 20 ? -21.723 -21.054 -11.858 1.00 23.97 43 ILE C N 1
ATOM 3599 C CA . ILE B 1 20 ? -22.396 -19.844 -12.326 1.00 23.43 43 ILE C CA 1
ATOM 3600 C C . ILE B 1 20 ? -23.157 -19.348 -11.097 1.00 21.65 43 ILE C C 1
ATOM 3601 O O . ILE B 1 20 ? -23.924 -20.088 -10.546 1.00 24.14 43 ILE C O 1
ATOM 3606 N N . LYS B 1 21 ? -22.903 -18.114 -10.685 1.00 20.29 44 LYS C N 1
ATOM 3607 C CA . LYS B 1 21 ? -23.505 -17.582 -9.495 1.00 19.54 44 LYS C CA 1
ATOM 3608 C C . LYS B 1 21 ? -24.701 -16.728 -9.865 1.00 19.36 44 LYS C C 1
ATOM 3609 O O . LYS B 1 21 ? -24.539 -15.687 -10.532 1.00 18.55 44 LYS C O 1
ATOM 3615 N N . MET B 1 22 ? -25.892 -17.149 -9.363 1.00 20.58 45 MET C N 1
ATOM 3616 C CA . MET B 1 22 ? -27.139 -16.500 -9.675 1.00 18.73 45 MET C CA 1
ATOM 3617 C C . MET B 1 22 ? -27.747 -15.961 -8.378 1.00 19.54 45 MET C C 1
ATOM 3618 O O . MET B 1 22 ? -27.988 -16.751 -7.426 1.00 25.04 45 MET C O 1
ATOM 3623 N N . TYR B 1 23 ? -28.082 -14.676 -8.359 1.00 18.92 46 TYR C N 1
ATOM 3624 C CA . TYR B 1 23 ? -28.778 -14.126 -7.246 1.00 17.30 46 TYR C CA 1
ATOM 3625 C C . TYR B 1 23 ? -30.275 -14.151 -7.506 1.00 21.02 46 TYR C C 1
ATOM 3626 O O . TYR B 1 23 ? -30.703 -13.816 -8.626 1.00 19.85 46 TYR C O 1
ATOM 3635 N N . GLN B 1 24 ? -31.020 -14.456 -6.452 1.00 21.58 47 GLN C N 1
ATOM 3636 C CA . GLN B 1 24 ? -32.485 -14.503 -6.542 1.00 20.44 47 GLN C CA 1
ATOM 3637 C C . GLN B 1 24 ? -33.132 -13.657 -5.397 1.00 23.37 47 GLN C C 1
ATOM 3638 O O . GLN B 1 24 ? -32.552 -13.535 -4.305 1.00 22.36 47 GLN C O 1
ATOM 3644 N N . ILE B 1 25 ? -34.299 -13.061 -5.681 1.00 19.68 48 ILE C N 1
ATOM 3645 C CA . ILE B 1 25 ? -35.069 -12.322 -4.683 1.00 21.42 48 ILE C CA 1
ATOM 3646 C C . ILE B 1 25 ? -35.816 -13.285 -3.758 1.00 22.29 48 ILE C C 1
ATOM 3647 O O . ILE B 1 25 ? -36.147 -14.421 -4.151 1.00 21.40 48 ILE C O 1
ATOM 3652 N N . GLY B 1 26 ? -36.033 -12.864 -2.497 1.00 22.78 49 GLY C N 1
ATOM 3653 C CA . GLY B 1 26 ? -36.894 -13.614 -1.552 1.00 25.13 49 GLY C CA 1
ATOM 3654 C C . GLY B 1 26 ? -36.161 -14.640 -0.744 1.00 26.63 49 GLY C C 1
ATOM 3655 O O . GLY B 1 26 ? -34.933 -14.561 -0.642 1.00 26.97 49 GLY C O 1
ATOM 3656 N N . ASP B 1 27 ? -36.877 -15.634 -0.182 1.00 25.80 50 ASP C N 1
ATOM 3657 C CA . ASP B 1 27 ? -36.287 -16.543 0.808 1.00 24.22 50 ASP C CA 1
ATOM 3658 C C . ASP B 1 27 ? -36.104 -17.909 0.230 1.00 26.78 50 ASP C C 1
ATOM 3659 O O . ASP B 1 27 ? -36.951 -18.458 -0.503 1.00 25.47 50 ASP C O 1
ATOM 3664 N N . LYS B 1 28 ? -34.965 -18.491 0.520 1.00 22.96 51 LYS C N 1
ATOM 3665 C CA . LYS B 1 28 ? -34.621 -19.725 -0.089 1.00 20.65 51 LYS C CA 1
ATOM 3666 C C . LYS B 1 28 ? -35.543 -20.858 0.299 1.00 24.92 51 LYS C C 1
ATOM 3667 O O . LYS B 1 28 ? -36.029 -20.841 1.416 1.00 24.07 51 LYS C O 1
ATOM 3673 N N . PRO B 1 29 ? -35.765 -21.836 -0.619 1.00 24.02 52 PRO C N 1
ATOM 3674 C CA . PRO B 1 29 ? -36.421 -23.117 -0.263 1.00 24.39 52 PRO C CA 1
ATOM 3675 C C . PRO B 1 29 ? -35.584 -23.798 0.803 1.00 27.87 52 PRO C C 1
ATOM 3676 O O . PRO B 1 29 ? -34.335 -23.690 0.759 1.00 25.31 52 PRO C O 1
ATOM 3680 N N . ASP B 1 30 ? -36.251 -24.534 1.707 1.00 28.53 53 ASP C N 1
ATOM 3681 C CA . ASP B 1 30 ? -35.569 -25.318 2.758 1.00 27.54 53 ASP C CA 1
ATOM 3682 C C . ASP B 1 30 ? -34.767 -26.396 2.115 1.00 27.57 53 ASP C C 1
ATOM 3683 O O . ASP B 1 30 ? -33.850 -26.911 2.711 1.00 33.46 53 ASP C O 1
ATOM 3688 N N . ASN B 1 31 ? -35.120 -26.778 0.892 1.00 25.55 54 ASN C N 1
ATOM 3689 C CA . ASN B 1 31 ? -34.421 -27.853 0.211 1.00 26.58 54 ASN C CA 1
ATOM 3690 C C . ASN B 1 31 ? -33.676 -27.363 -1.025 1.00 21.18 54 ASN C C 1
ATOM 3691 O O . ASN B 1 31 ? -33.514 -28.112 -1.937 1.00 25.65 54 ASN C O 1
ATOM 3696 N N . LEU B 1 32 ? -33.180 -26.139 -0.996 1.00 24.40 55 LEU C N 1
ATOM 3697 C CA . LEU B 1 32 ? -32.423 -25.594 -2.129 1.00 23.51 55 LEU C CA 1
ATOM 3698 C C . LEU B 1 32 ? -31.279 -26.492 -2.547 1.00 28.08 55 LEU C C 1
ATOM 3699 O O . LEU B 1 32 ? -31.076 -26.766 -3.748 1.00 27.14 55 LEU C O 1
ATOM 3704 N N . ASP B 1 33 ? -30.530 -26.976 -1.550 1.00 28.74 56 ASP C N 1
ATOM 3705 C CA . ASP B 1 33 ? -29.411 -27.831 -1.911 1.00 32.64 56 ASP C CA 1
ATOM 3706 C C . ASP B 1 33 ? -29.846 -29.080 -2.729 1.00 32.56 56 ASP C C 1
ATOM 3707 O O . ASP B 1 33 ? -29.192 -29.457 -3.718 1.00 35.41 56 ASP C O 1
ATOM 3716 N N . GLU B 1 34 ? -31.022 -29.624 -2.427 1.00 30.52 57 GLU C N 1
ATOM 3717 C CA . GLU B 1 34 ? -31.592 -30.738 -3.199 1.00 30.28 57 GLU C CA 1
ATOM 3718 C C . GLU B 1 34 ? -32.112 -30.340 -4.624 1.00 27.77 57 GLU C C 1
ATOM 3719 O O . GLU B 1 34 ? -31.936 -31.073 -5.599 1.00 29.06 57 GLU C O 1
ATOM 3725 N N . LEU B 1 35 ? -32.835 -29.223 -4.693 1.00 27.42 58 LEU C N 1
ATOM 3726 C CA . LEU B 1 35 ? -33.328 -28.711 -5.977 1.00 26.56 58 LEU C CA 1
ATOM 3727 C C . LEU B 1 35 ? -32.127 -28.415 -6.908 1.00 25.38 58 LEU C C 1
ATOM 3728 O O . LEU B 1 35 ? -32.182 -28.763 -8.095 1.00 28.02 58 LEU C O 1
ATOM 3733 N N . LEU B 1 36 ? -31.086 -27.759 -6.368 1.00 26.67 59 LEU C N 1
ATOM 3734 C CA . LEU B 1 36 ? -29.866 -27.420 -7.149 1.00 28.40 59 LEU C CA 1
ATOM 3735 C C . LEU B 1 36 ? -29.149 -28.676 -7.595 1.00 31.44 59 LEU C C 1
ATOM 3736 O O . LEU B 1 36 ? -28.791 -28.803 -8.766 1.00 29.99 59 LEU C O 1
ATOM 3741 N N . ALA B 1 37 ? -28.992 -29.654 -6.694 1.00 29.93 60 ALA C N 1
ATOM 3742 C CA . ALA B 1 37 ? -28.343 -30.907 -7.123 1.00 29.70 60 ALA C CA 1
ATOM 3743 C C . ALA B 1 37 ? -29.110 -31.577 -8.267 1.00 32.83 60 ALA C C 1
ATOM 3744 O O . ALA B 1 37 ? -28.526 -32.045 -9.255 1.00 32.79 60 ALA C O 1
ATOM 3746 N N . ASN B 1 38 ? -30.431 -31.589 -8.161 1.00 31.25 61 ASN C N 1
ATOM 3747 C CA . ASN B 1 38 ? -31.253 -32.157 -9.231 1.00 28.20 61 ASN C CA 1
ATOM 3748 C C . ASN B 1 38 ? -31.121 -31.370 -10.532 1.00 28.79 61 ASN C C 1
ATOM 3749 O O . ASN B 1 38 ? -30.970 -31.973 -11.588 1.00 29.50 61 ASN C O 1
ATOM 3754 N N . ALA B 1 39 ? -31.253 -30.040 -10.445 1.00 27.18 62 ALA C N 1
ATOM 3755 C CA . ALA B 1 39 ? -31.187 -29.173 -11.638 1.00 26.49 62 ALA C CA 1
ATOM 3756 C C . ALA B 1 39 ? -29.828 -29.393 -12.299 1.00 25.09 62 ALA C C 1
ATOM 3757 O O . ALA B 1 39 ? -29.741 -29.393 -13.527 1.00 28.94 62 ALA C O 1
ATOM 3759 N N . ASN B 1 40 ? -28.791 -29.508 -11.476 1.00 26.11 63 ASN C N 1
ATOM 3760 C CA . ASN B 1 40 ? -27.398 -29.526 -11.987 1.00 25.98 63 ASN C CA 1
ATOM 3761 C C . ASN B 1 40 ? -27.109 -30.827 -12.779 1.00 31.41 63 ASN C C 1
ATOM 3762 O O . ASN B 1 40 ? -26.215 -30.825 -13.611 1.00 29.90 63 ASN C O 1
ATOM 3767 N N . LYS B 1 41 ? -27.902 -31.895 -12.574 1.00 30.42 64 LYS C N 1
ATOM 3768 C CA . LYS B 1 41 ? -27.821 -33.077 -13.490 1.00 35.32 64 LYS C CA 1
ATOM 3769 C C . LYS B 1 41 ? -28.052 -32.715 -14.958 1.00 35.25 64 LYS C C 1
ATOM 3770 O O . LYS B 1 41 ? -27.250 -33.054 -15.806 1.00 35.56 64 LYS C O 1
ATOM 3776 N N . ILE B 1 42 ? -29.132 -31.982 -15.248 1.00 30.77 65 ILE C N 1
ATOM 3777 C CA . ILE B 1 42 ? -29.397 -31.503 -16.597 1.00 32.28 65 ILE C CA 1
ATOM 3778 C C . ILE B 1 42 ? -28.412 -30.399 -17.007 1.00 31.61 65 ILE C C 1
ATOM 3779 O O . ILE B 1 42 ? -27.819 -30.472 -18.083 1.00 31.77 65 ILE C O 1
ATOM 3784 N N . ILE B 1 43 ? -28.243 -29.368 -16.166 1.00 26.84 66 ILE C N 1
ATOM 3785 C CA . ILE B 1 43 ? -27.405 -28.214 -16.539 1.00 27.59 66 ILE C CA 1
ATOM 3786 C C . ILE B 1 43 ? -25.946 -28.646 -16.829 1.00 29.66 66 ILE C C 1
ATOM 3787 O O . ILE B 1 43 ? -25.367 -28.265 -17.868 1.00 30.10 66 ILE C O 1
ATOM 3792 N N . GLU B 1 44 ? -25.335 -29.395 -15.907 1.00 32.70 67 GLU C N 1
ATOM 3793 C CA . GLU B 1 44 ? -23.929 -29.857 -16.115 1.00 38.15 67 GLU C CA 1
ATOM 3794 C C . GLU B 1 44 ? -23.755 -30.613 -17.423 1.00 38.52 67 GLU C C 1
ATOM 3795 O O . GLU B 1 44 ? -22.766 -30.436 -18.137 1.00 39.17 67 GLU C O 1
ATOM 3801 N N . GLU B 1 45 ? -24.760 -31.390 -17.772 1.00 36.57 68 GLU C N 1
ATOM 3802 C CA . GLU B 1 45 ? -24.695 -32.211 -18.952 1.00 40.15 68 GLU C CA 1
ATOM 3803 C C . GLU B 1 45 ? -24.800 -31.386 -20.251 1.00 46.11 68 GLU C C 1
ATOM 3804 O O . GLU B 1 45 ? -23.991 -31.582 -21.175 1.00 40.35 68 GLU C O 1
ATOM 3810 N N . LYS B 1 46 ? -25.777 -30.471 -20.327 1.00 37.70 69 LYS C N 1
ATOM 3811 C CA . LYS B 1 46 ? -26.022 -29.710 -21.562 1.00 40.19 69 LYS C CA 1
ATOM 3812 C C . LYS B 1 46 ? -25.092 -28.523 -21.704 1.00 38.44 69 LYS C C 1
ATOM 3813 O O . LYS B 1 46 ? -24.788 -28.104 -22.815 1.00 39.77 69 LYS C O 1
ATOM 3819 N N . VAL B 1 47 ? -24.670 -27.963 -20.584 1.00 32.50 70 VAL C N 1
ATOM 3820 C CA . VAL B 1 47 ? -24.014 -26.676 -20.557 1.00 36.50 70 VAL C CA 1
ATOM 3821 C C . VAL B 1 47 ? -22.551 -26.781 -20.185 1.00 32.06 70 VAL C C 1
ATOM 3822 O O . VAL B 1 47 ? -21.772 -25.944 -20.584 1.00 35.13 70 VAL C O 1
ATOM 3826 N N . GLY B 1 48 ? -22.184 -27.793 -19.415 1.00 36.70 71 GLY C N 1
ATOM 3827 C CA . GLY B 1 48 ? -20.845 -27.845 -18.868 1.00 32.92 71 GLY C CA 1
ATOM 3828 C C . GLY B 1 48 ? -20.540 -26.785 -17.823 1.00 35.84 71 GLY C C 1
ATOM 3829 O O . GLY B 1 48 ? -19.460 -26.208 -17.810 1.00 32.42 71 GLY C O 1
ATOM 3830 N N . ALA B 1 49 ? -21.518 -26.475 -16.972 1.00 32.38 72 ALA C N 1
ATOM 3831 C CA . ALA B 1 49 ? -21.355 -25.555 -15.855 1.00 33.39 72 ALA C CA 1
ATOM 3832 C C . ALA B 1 49 ? -22.286 -26.045 -14.730 1.00 29.48 72 ALA C C 1
ATOM 3833 O O . ALA B 1 49 ? -23.141 -26.843 -14.983 1.00 30.58 72 ALA C O 1
ATOM 3835 N N . LYS B 1 50 ? -22.088 -25.546 -13.514 1.00 31.23 73 LYS C N 1
ATOM 3836 C CA . LYS B 1 50 ? -22.917 -25.888 -12.383 1.00 29.48 73 LYS C CA 1
ATOM 3837 C C . LYS B 1 50 ? -23.582 -24.579 -11.893 1.00 27.32 73 LYS C C 1
ATOM 3838 O O . LYS B 1 50 ? -22.911 -23.554 -11.783 1.00 27.82 73 LYS C O 1
ATOM 3844 N N . LEU B 1 51 ? -24.894 -24.601 -11.645 1.00 27.18 74 LEU C N 1
ATOM 3845 C CA . LEU B 1 51 ? -25.598 -23.429 -11.149 1.00 24.56 74 LEU C CA 1
ATOM 3846 C C . LEU B 1 51 ? -25.608 -23.338 -9.601 1.00 22.66 74 LEU C C 1
ATOM 3847 O O . LEU B 1 51 ? -25.861 -24.357 -8.934 1.00 24.88 74 LEU C O 1
ATOM 3852 N N . ASP B 1 52 ? -25.291 -22.167 -9.039 1.00 21.37 75 ASP C N 1
ATOM 3853 C CA . ASP B 1 52 ? -25.529 -21.932 -7.590 1.00 22.16 75 ASP C CA 1
ATOM 3854 C C . ASP B 1 52 ? -26.434 -20.742 -7.477 1.00 23.45 75 ASP C C 1
ATOM 3855 O O . ASP B 1 52 ? -26.265 -19.785 -8.226 1.00 24.39 75 ASP C O 1
ATOM 3860 N N . ILE B 1 53 ? -27.406 -20.783 -6.561 1.00 24.11 76 ILE C N 1
ATOM 3861 C CA . ILE B 1 53 ? -28.331 -19.639 -6.404 1.00 21.80 76 ILE C CA 1
ATOM 3862 C C . ILE B 1 53 ? -28.232 -19.134 -4.962 1.00 21.08 76 ILE C C 1
ATOM 3863 O O . ILE B 1 53 ? -28.370 -19.966 -4.014 1.00 25.41 76 ILE C O 1
ATOM 3868 N N . GLN B 1 54 ? -28.043 -17.838 -4.812 1.00 19.85 77 GLN C N 1
ATOM 3869 C CA . GLN B 1 54 ? -28.084 -17.170 -3.527 1.00 24.28 77 GLN C CA 1
ATOM 3870 C C . GLN B 1 54 ? -29.266 -16.253 -3.422 1.00 20.25 77 GLN C C 1
ATOM 3871 O O . GLN B 1 54 ? -29.398 -15.317 -4.198 1.00 21.09 77 GLN C O 1
ATOM 3877 N N . TYR B 1 55 ? -30.139 -16.536 -2.439 1.00 20.90 78 TYR C N 1
ATOM 3878 C CA . TYR B 1 55 ? -31.255 -15.674 -2.115 1.00 19.24 78 TYR C CA 1
ATOM 3879 C C . TYR B 1 55 ? -30.916 -14.507 -1.226 1.00 23.54 78 TYR C C 1
ATOM 3880 O O . TYR B 1 55 ? -30.124 -14.673 -0.277 1.00 23.36 78 TYR C O 1
ATOM 3889 N N . LEU B 1 56 ? -31.504 -13.346 -1.475 1.00 23.29 79 LEU C N 1
ATOM 3890 C CA . LEU B 1 56 ? -31.136 -12.106 -0.801 1.00 22.82 79 LEU C CA 1
ATOM 3891 C C . LEU B 1 56 ? -32.285 -11.485 0.037 1.00 24.94 79 LEU C C 1
ATOM 3892 O O . LEU B 1 56 ? -32.170 -10.384 0.525 1.00 23.80 79 LEU C O 1
ATOM 3897 N N . GLY B 1 57 ? -33.407 -12.201 0.108 1.00 27.68 80 GLY C N 1
ATOM 3898 C CA . GLY B 1 57 ? -34.608 -11.731 0.866 1.00 27.12 80 GLY C CA 1
ATOM 3899 C C . GLY B 1 57 ? -35.459 -10.673 0.202 1.00 28.61 80 GLY C C 1
ATOM 3900 O O . GLY B 1 57 ? -35.190 -10.295 -0.939 1.00 26.43 80 GLY C O 1
ATOM 3901 N N . TRP B 1 58 ? -36.477 -10.161 0.926 1.00 26.60 81 TRP C N 1
ATOM 3902 C CA . TRP B 1 58 ? -37.465 -9.217 0.316 1.00 27.61 81 TRP C CA 1
ATOM 3903 C C . TRP B 1 58 ? -37.237 -7.723 0.564 1.00 30.25 81 TRP C C 1
ATOM 3904 O O . TRP B 1 58 ? -36.931 -6.902 -0.379 1.00 29.68 81 TRP C O 1
ATOM 3915 N N . GLY B 1 59 ? -37.315 -7.375 1.840 1.00 29.40 82 GLY C N 1
ATOM 3916 C CA . GLY B 1 59 ? -37.331 -6.008 2.280 1.00 31.47 82 GLY C CA 1
ATOM 3917 C C . GLY B 1 59 ? -36.174 -5.162 1.892 1.00 33.02 82 GLY C C 1
ATOM 3918 O O . GLY B 1 59 ? -36.291 -3.919 1.767 1.00 34.31 82 GLY C O 1
ATOM 3919 N N . ASP B 1 60 ? -35.009 -5.805 1.710 1.00 27.62 83 ASP C N 1
ATOM 3920 C CA . ASP B 1 60 ? -33.852 -5.009 1.418 1.00 25.86 83 ASP C CA 1
ATOM 3921 C C . ASP B 1 60 ? -33.205 -5.461 0.113 1.00 24.72 83 ASP C C 1
ATOM 3922 O O . ASP B 1 60 ? -32.059 -5.189 -0.102 1.00 23.45 83 ASP C O 1
ATOM 3927 N N . TYR B 1 61 ? -33.955 -6.109 -0.770 1.00 23.63 84 TYR C N 1
ATOM 3928 C CA . TYR B 1 61 ? -33.322 -6.591 -2.011 1.00 23.81 84 TYR C CA 1
ATOM 3929 C C . TYR B 1 61 ? -32.704 -5.489 -2.855 1.00 25.53 84 TYR C C 1
ATOM 3930 O O . TYR B 1 61 ? -31.575 -5.621 -3.364 1.00 27.28 84 TYR C O 1
ATOM 3939 N N . GLY B 1 62 ? -33.433 -4.411 -3.042 1.00 25.04 85 GLY C N 1
ATOM 3940 C CA . GLY B 1 62 ? -32.938 -3.257 -3.796 1.00 25.71 85 GLY C CA 1
ATOM 3941 C C . GLY B 1 62 ? -31.628 -2.729 -3.235 1.00 26.78 85 GLY C C 1
ATOM 3942 O O . GLY B 1 62 ? -30.709 -2.416 -4.005 1.00 25.36 85 GLY C O 1
ATOM 3943 N N . LYS B 1 63 ? -31.545 -2.641 -1.901 1.00 24.58 86 LYS C N 1
ATOM 3944 C CA . LYS B 1 63 ? -30.333 -2.149 -1.223 1.00 25.19 86 LYS C CA 1
ATOM 3945 C C . LYS B 1 63 ? -29.175 -3.059 -1.421 1.00 22.99 86 LYS C C 1
ATOM 3946 O O . LYS B 1 63 ? -28.083 -2.579 -1.795 1.00 22.37 86 LYS C O 1
ATOM 3952 N N . LYS B 1 64 ? -29.444 -4.350 -1.265 1.00 23.47 87 LYS C N 1
ATOM 3953 C CA . LYS B 1 64 ? -28.402 -5.376 -1.407 1.00 22.82 87 LYS C CA 1
ATOM 3954 C C . LYS B 1 64 ? -27.876 -5.405 -2.809 1.00 27.19 87 LYS C C 1
ATOM 3955 O O . LYS B 1 64 ? -26.648 -5.292 -3.038 1.00 23.09 87 LYS C O 1
ATOM 3961 N N . MET B 1 65 ? -28.809 -5.462 -3.768 1.00 23.93 88 MET C N 1
ATOM 3962 C CA . MET B 1 65 ? -28.394 -5.539 -5.196 1.00 23.37 88 MET C CA 1
ATOM 3963 C C . MET B 1 65 ? -27.674 -4.295 -5.633 1.00 24.41 88 MET C C 1
ATOM 3964 O O . MET B 1 65 ? -26.694 -4.393 -6.392 1.00 21.47 88 MET C O 1
ATOM 3969 N N . SER B 1 66 ? -28.124 -3.104 -5.154 1.00 24.38 89 SER C N 1
ATOM 3970 C CA . SER B 1 66 ? -27.443 -1.848 -5.486 1.00 24.94 89 SER C CA 1
ATOM 3971 C C . SER B 1 66 ? -25.946 -1.850 -5.109 1.00 23.06 89 SER C C 1
ATOM 3972 O O . SER B 1 66 ? -25.122 -1.303 -5.860 1.00 24.39 89 SER C O 1
ATOM 3975 N N . VAL B 1 67 ? -25.656 -2.409 -3.938 1.00 23.84 90 VAL C N 1
ATOM 3976 C CA . VAL B 1 67 ? -24.262 -2.550 -3.458 1.00 27.73 90 VAL C CA 1
ATOM 3977 C C . VAL B 1 67 ? -23.486 -3.503 -4.359 1.00 28.13 90 VAL C C 1
ATOM 3978 O O . VAL B 1 67 ? -22.345 -3.206 -4.730 1.00 27.10 90 VAL C O 1
ATOM 3982 N N . ILE B 1 68 ? -24.105 -4.647 -4.704 1.00 24.40 91 ILE C N 1
ATOM 3983 C CA . ILE B 1 68 ? -23.468 -5.610 -5.603 1.00 23.96 91 ILE C CA 1
ATOM 3984 C C . ILE B 1 68 ? -23.123 -4.935 -6.955 1.00 24.25 91 ILE C C 1
ATOM 3985 O O . ILE B 1 68 ? -22.003 -5.108 -7.499 1.00 23.70 91 ILE C O 1
ATOM 3990 N N . THR B 1 69 ? -24.094 -4.258 -7.549 1.00 23.67 92 THR C N 1
ATOM 3991 C CA . THR B 1 69 ? -23.912 -3.810 -8.887 1.00 22.22 92 THR C CA 1
ATOM 3992 C C . THR B 1 69 ? -23.068 -2.486 -8.878 1.00 23.54 92 THR C C 1
ATOM 3993 O O . THR B 1 69 ? -22.227 -2.272 -9.737 1.00 25.47 92 THR C O 1
ATOM 3997 N N . SER B 1 70 ? -23.266 -1.638 -7.887 1.00 25.50 93 SER C N 1
ATOM 3998 C CA . SER B 1 70 ? -22.455 -0.396 -7.863 1.00 28.75 93 SER C CA 1
ATOM 3999 C C . SER B 1 70 ? -20.988 -0.669 -7.525 1.00 29.11 93 SER C C 1
ATOM 4000 O O . SER B 1 70 ? -20.147 0.088 -7.947 1.00 29.49 93 SER C O 1
ATOM 4003 N N . SER B 1 71 ? -20.712 -1.713 -6.738 1.00 25.57 94 SER C N 1
ATOM 4004 C CA . SER B 1 71 ? -19.345 -2.163 -6.505 1.00 27.70 94 SER C CA 1
ATOM 4005 C C . SER B 1 71 ? -18.742 -3.000 -7.618 1.00 26.26 94 SER C C 1
ATOM 4006 O O . SER B 1 71 ? -17.528 -3.163 -7.659 1.00 25.67 94 SER C O 1
ATOM 4009 N N . GLY B 1 72 ? -19.547 -3.472 -8.558 1.00 23.29 95 GLY C N 1
ATOM 4010 C CA . GLY B 1 72 ? -19.040 -4.315 -9.650 1.00 24.93 95 GLY C CA 1
ATOM 4011 C C . GLY B 1 72 ? -18.563 -5.643 -9.047 1.00 28.01 95 GLY C C 1
ATOM 4012 O O . GLY B 1 72 ? -17.575 -6.249 -9.526 1.00 25.47 95 GLY C O 1
ATOM 4013 N N . GLU B 1 73 ? -19.259 -6.113 -7.995 1.00 25.29 96 GLU C N 1
ATOM 4014 C CA . GLU B 1 73 ? -18.940 -7.458 -7.433 1.00 26.23 96 GLU C CA 1
ATOM 4015 C C . GLU B 1 73 ? -19.134 -8.568 -8.450 1.00 27.65 96 GLU C C 1
ATOM 4016 O O . GLU B 1 73 ? -19.912 -8.428 -9.420 1.00 24.73 96 GLU C O 1
ATOM 4022 N N . ASN B 1 74 ? -18.398 -9.664 -8.248 1.00 24.15 97 ASN C N 1
ATOM 4023 C CA . ASN B 1 74 ? -18.523 -10.826 -9.122 1.00 27.60 97 ASN C CA 1
ATOM 4024 C C . ASN B 1 74 ? -19.870 -11.493 -8.958 1.00 24.20 97 ASN C C 1
ATOM 4025 O O . ASN B 1 74 ? -20.270 -11.845 -7.829 1.00 25.55 97 ASN C O 1
ATOM 4030 N N . TYR B 1 75 ? -20.583 -11.630 -10.082 1.00 23.69 98 TYR C N 1
ATOM 4031 C CA . TYR B 1 75 ? -21.730 -12.530 -10.141 1.00 21.86 98 TYR C CA 1
ATOM 4032 C C . TYR B 1 75 ? -21.994 -12.789 -11.617 1.00 20.04 98 TYR C C 1
ATOM 4033 O O . TYR B 1 75 ? -21.374 -12.121 -12.467 1.00 20.85 98 TYR C O 1
ATOM 4042 N N . ASP B 1 76 ? -22.867 -13.752 -11.933 1.00 18.39 99 ASP C N 1
ATOM 4043 C CA . ASP B 1 76 ? -23.215 -14.064 -13.288 1.00 19.25 99 ASP C CA 1
ATOM 4044 C C . ASP B 1 76 ? -24.627 -13.657 -13.626 1.00 20.07 99 ASP C C 1
ATOM 4045 O O . ASP B 1 76 ? -24.823 -12.900 -14.578 1.00 19.95 99 ASP C O 1
ATOM 4050 N N . ILE B 1 77 ? -25.580 -14.162 -12.858 1.00 18.59 100 ILE C N 1
ATOM 4051 C CA . ILE B 1 77 ? -27.016 -13.862 -13.201 1.00 18.33 100 ILE C CA 1
ATOM 4052 C C . ILE B 1 77 ? -27.687 -13.274 -11.974 1.00 19.09 100 ILE C C 1
ATOM 4053 O O . ILE B 1 77 ? -27.364 -13.683 -10.883 1.00 18.53 100 ILE C O 1
ATOM 4058 N N . ALA B 1 78 ? -28.588 -12.293 -12.160 1.00 15.71 101 ALA C N 1
ATOM 4059 C CA . ALA B 1 78 ? -29.416 -11.851 -11.033 1.00 16.48 101 ALA C CA 1
ATOM 4060 C C . ALA B 1 78 ? -30.814 -11.531 -11.463 1.00 19.40 101 ALA C C 1
ATOM 4061 O O . ALA B 1 78 ? -31.048 -11.104 -12.599 1.00 20.03 101 ALA C O 1
ATOM 4063 N N . PHE B 1 79 ? -31.726 -11.662 -10.495 1.00 18.56 102 PHE C N 1
ATOM 4064 C CA . PHE B 1 79 ? -33.066 -11.030 -10.582 1.00 18.01 102 PHE C CA 1
ATOM 4065 C C . PHE B 1 79 ? -32.844 -9.525 -10.451 1.00 19.67 102 PHE C C 1
ATOM 4066 O O . PHE B 1 79 ? -32.316 -9.042 -9.431 1.00 19.33 102 PHE C O 1
ATOM 4074 N N . ALA B 1 80 ? -33.086 -8.773 -11.521 1.00 17.83 103 ALA C N 1
ATOM 4075 C CA . ALA B 1 80 ? -32.811 -7.349 -11.589 1.00 19.00 103 ALA C CA 1
ATOM 4076 C C . ALA B 1 80 ? -33.596 -6.489 -10.612 1.00 18.89 103 ALA C C 1
ATOM 4077 O O . ALA B 1 80 ? -34.764 -6.759 -10.307 1.00 18.91 103 ALA C O 1
ATOM 4079 N N . ASP B 1 81 ? -32.913 -5.462 -10.110 1.00 18.74 104 ASP C N 1
ATOM 4080 C CA . ASP B 1 81 ? -33.592 -4.405 -9.363 1.00 21.46 104 ASP C CA 1
ATOM 4081 C C . ASP B 1 81 ? -33.330 -3.105 -10.063 1.00 22.29 104 ASP C C 1
ATOM 4082 O O . ASP B 1 81 ? -32.178 -2.859 -10.477 1.00 22.27 104 ASP C O 1
ATOM 4087 N N . ASN B 1 82 ? -34.380 -2.282 -10.247 1.00 20.51 105 ASN C N 1
ATOM 4088 C CA A ASN B 1 82 ? -34.225 -0.970 -10.897 0.65 22.31 105 ASN C CA 1
ATOM 4089 C CA B ASN B 1 82 ? -34.239 -0.970 -10.907 0.35 22.64 105 ASN C CA 1
ATOM 4090 C C . ASN B 1 82 ? -33.600 -1.161 -12.272 1.00 23.30 105 ASN C C 1
ATOM 4091 O O . ASN B 1 82 ? -32.591 -0.495 -12.626 1.00 24.75 105 ASN C O 1
ATOM 4100 N N . TYR B 1 83 ? -34.187 -2.082 -13.022 1.00 21.57 106 TYR C N 1
ATOM 4101 C CA . TYR B 1 83 ? -33.642 -2.546 -14.319 1.00 21.66 106 TYR C CA 1
ATOM 4102 C C . TYR B 1 83 ? -33.392 -1.360 -15.314 1.00 25.37 106 TYR C C 1
ATOM 4103 O O . TYR B 1 83 ? -32.337 -1.251 -15.912 1.00 22.39 106 TYR C O 1
ATOM 4112 N N . ILE B 1 84 ? -34.384 -0.497 -15.523 1.00 22.64 107 ILE C N 1
ATOM 4113 C CA . ILE B 1 84 ? -34.224 0.539 -16.543 1.00 26.83 107 ILE C CA 1
ATOM 4114 C C . ILE B 1 84 ? -33.107 1.559 -16.180 1.00 26.88 107 ILE C C 1
ATOM 4115 O O . ILE B 1 84 ? -32.348 2.000 -17.066 1.00 27.61 107 ILE C O 1
ATOM 4120 N N . VAL B 1 85 ? -32.999 1.954 -14.910 1.00 24.48 108 VAL C N 1
ATOM 4121 C CA . VAL B 1 85 ? -31.887 2.825 -14.489 1.00 27.69 108 VAL C CA 1
ATOM 4122 C C . VAL B 1 85 ? -30.531 2.145 -14.647 1.00 26.07 108 VAL C C 1
ATOM 4123 O O . VAL B 1 85 ? -29.573 2.728 -15.190 1.00 25.99 108 VAL C O 1
ATOM 4127 N N . ASN B 1 86 ? -30.437 0.902 -14.196 1.00 24.04 109 ASN C N 1
ATOM 4128 C CA . ASN B 1 86 ? -29.124 0.221 -14.142 1.00 23.17 109 ASN C CA 1
ATOM 4129 C C . ASN B 1 86 ? -28.655 -0.275 -15.474 1.00 22.60 109 ASN C C 1
ATOM 4130 O O . ASN B 1 86 ? -27.466 -0.385 -15.730 1.00 24.05 109 ASN C O 1
ATOM 4135 N N . ALA B 1 87 ? -29.590 -0.484 -16.388 1.00 22.84 110 ALA C N 1
ATOM 4136 C CA . ALA B 1 87 ? -29.212 -0.881 -17.765 1.00 20.77 110 ALA C CA 1
ATOM 4137 C C . ALA B 1 87 ? -28.460 0.279 -18.405 1.00 24.72 110 ALA C C 1
ATOM 4138 O O . ALA B 1 87 ? -27.518 0.075 -19.190 1.00 27.89 110 ALA C O 1
ATOM 4140 N N . GLN B 1 88 ? -28.820 1.511 -18.003 1.00 23.79 111 GLN C N 1
ATOM 4141 C CA . GLN B 1 88 ? -28.251 2.721 -18.600 1.00 25.23 111 GLN C CA 1
ATOM 4142 C C . GLN B 1 88 ? -26.992 3.143 -17.886 1.00 26.77 111 GLN C C 1
ATOM 4143 O O . GLN B 1 88 ? -26.273 4.028 -18.337 1.00 32.42 111 GLN C O 1
ATOM 4149 N N . LYS B 1 89 ? -26.708 2.522 -16.754 1.00 26.90 112 LYS C N 1
ATOM 4150 C CA . LYS B 1 89 ? -25.456 2.735 -16.056 1.00 28.90 112 LYS C CA 1
ATOM 4151 C C . LYS B 1 89 ? -24.394 1.697 -16.485 1.00 29.11 112 LYS C C 1
ATOM 4152 O O . LYS B 1 89 ? -23.287 1.718 -15.997 1.00 36.92 112 LYS C O 1
ATOM 4158 N N . GLY B 1 90 ? -24.734 0.747 -17.335 1.00 27.12 113 GLY C N 1
ATOM 4159 C CA . GLY B 1 90 ? -23.743 -0.230 -17.790 1.00 28.67 113 GLY C CA 1
ATOM 4160 C C . GLY B 1 90 ? -23.577 -1.425 -16.846 1.00 29.61 113 GLY C C 1
ATOM 4161 O O . GLY B 1 90 ? -22.640 -2.200 -16.975 1.00 27.75 113 GLY C O 1
ATOM 4162 N N . ALA B 1 91 ? -24.542 -1.636 -15.942 1.00 24.92 114 ALA C N 1
ATOM 4163 C CA . ALA B 1 91 ? -24.426 -2.726 -14.988 1.00 28.13 114 ALA C CA 1
ATOM 4164 C C . ALA B 1 91 ? -24.635 -4.099 -15.639 1.00 24.18 114 ALA C C 1
ATOM 4165 O O . ALA B 1 91 ? -24.208 -5.095 -15.078 1.00 22.66 114 ALA C O 1
ATOM 4167 N N . TYR B 1 92 ? -25.276 -4.157 -16.798 1.00 21.13 115 TYR C N 1
ATOM 4168 C CA . TYR B 1 92 ? -25.717 -5.456 -17.350 1.00 20.97 115 TYR C CA 1
ATOM 4169 C C . TYR B 1 92 ? -25.120 -5.688 -18.715 1.00 22.37 115 TYR C C 1
ATOM 4170 O O . TYR B 1 92 ? -24.918 -4.744 -19.523 1.00 22.97 115 TYR C O 1
ATOM 4179 N N . ALA B 1 93 ? -24.898 -6.952 -19.002 1.00 20.83 116 ALA C N 1
ATOM 4180 C CA . ALA B 1 93 ? -24.382 -7.350 -20.326 1.00 22.73 116 ALA C CA 1
ATOM 4181 C C . ALA B 1 93 ? -25.464 -7.119 -21.387 1.00 23.51 116 ALA C C 1
ATOM 4182 O O . ALA B 1 93 ? -26.626 -7.491 -21.185 1.00 22.69 116 ALA C O 1
ATOM 4184 N N . ASP B 1 94 ? -25.102 -6.446 -22.496 1.00 22.20 117 ASP C N 1
ATOM 4185 C CA . ASP B 1 94 ? -25.997 -6.413 -23.684 1.00 23.72 117 ASP C CA 1
ATOM 4186 C C . ASP B 1 94 ? -26.271 -7.847 -24.122 1.00 24.25 117 ASP C C 1
ATOM 4187 O O . ASP B 1 94 ? -25.358 -8.627 -24.270 1.00 26.67 117 ASP C O 1
ATOM 4192 N N . LEU B 1 95 ? -27.538 -8.219 -24.263 1.00 22.04 118 LEU C N 1
ATOM 4193 C CA . LEU B 1 95 ? -27.917 -9.578 -24.641 1.00 22.22 118 LEU C CA 1
ATOM 4194 C C . LEU B 1 95 ? -28.317 -9.682 -26.137 1.00 26.61 118 LEU C C 1
ATOM 4195 O O . LEU B 1 95 ? -28.674 -10.762 -26.600 1.00 24.30 118 LEU C O 1
ATOM 4200 N N . THR B 1 96 ? -28.170 -8.599 -26.884 1.00 26.35 119 THR C N 1
ATOM 4201 C CA . THR B 1 96 ? -28.599 -8.584 -28.297 1.00 29.66 119 THR C CA 1
ATOM 4202 C C . THR B 1 96 ? -27.967 -9.713 -29.137 1.00 26.53 119 THR C C 1
ATOM 4203 O O . THR B 1 96 ? -28.679 -10.489 -29.798 1.00 31.44 119 THR C O 1
ATOM 4207 N N . GLU B 1 97 ? -26.666 -9.848 -29.074 1.00 26.33 120 GLU C N 1
ATOM 4208 C CA . GLU B 1 97 ? -25.976 -10.926 -29.771 1.00 30.65 120 GLU C CA 1
ATOM 4209 C C . GLU B 1 97 ? -26.198 -12.300 -29.158 1.00 31.62 120 GLU C C 1
ATOM 4210 O O . GLU B 1 97 ? -26.413 -13.270 -29.870 1.00 27.02 120 GLU C O 1
ATOM 4216 N N . LEU B 1 98 ? -26.161 -12.391 -27.837 1.00 27.70 121 LEU C N 1
ATOM 4217 C CA . LEU B 1 98 ? -26.444 -13.662 -27.139 1.00 24.23 121 LEU C CA 1
ATOM 4218 C C . LEU B 1 98 ? -27.792 -14.229 -27.483 1.00 24.63 121 LEU C C 1
ATOM 4219 O O . LEU B 1 98 ? -27.937 -15.467 -27.550 1.00 25.43 121 LEU C O 1
ATOM 4224 N N . TYR B 1 99 ? -28.806 -13.371 -27.765 1.00 24.34 122 TYR C N 1
ATOM 4225 C CA . TYR B 1 99 ? -30.123 -13.868 -28.114 1.00 24.77 122 TYR C CA 1
ATOM 4226 C C . TYR B 1 99 ? -30.133 -14.461 -29.532 1.00 25.70 122 TYR C C 1
ATOM 4227 O O . TYR B 1 99 ? -31.028 -15.184 -29.859 1.00 26.45 122 TYR C O 1
ATOM 4236 N N . LYS B 1 100 ? -29.101 -14.196 -30.324 1.00 25.01 123 LYS C N 1
ATOM 4237 C CA . LYS B 1 100 ? -29.053 -14.787 -31.688 1.00 29.61 123 LYS C CA 1
ATOM 4238 C C . LYS B 1 100 ? -28.558 -16.214 -31.740 1.00 30.74 123 LYS C C 1
ATOM 4239 O O . LYS B 1 100 ? -28.727 -16.888 -32.755 1.00 30.31 123 LYS C O 1
ATOM 4245 N N . LYS B 1 101 ? -27.985 -16.696 -30.639 1.00 27.41 124 LYS C N 1
ATOM 4246 C CA . LYS B 1 101 ? -27.401 -18.040 -30.577 1.00 27.03 124 LYS C CA 1
ATOM 4247 C C . LYS B 1 101 ? -27.784 -18.675 -29.220 1.00 27.93 124 LYS C C 1
ATOM 4248 O O . LYS B 1 101 ? -28.763 -19.434 -29.159 1.00 27.47 124 LYS C O 1
ATOM 4254 N N . GLU B 1 102 ? -27.074 -18.352 -28.151 1.00 26.68 125 GLU C N 1
ATOM 4255 C CA . GLU B 1 102 ? -27.308 -19.084 -26.846 1.00 24.64 125 GLU C CA 1
ATOM 4256 C C . GLU B 1 102 ? -28.762 -18.954 -26.370 1.00 23.84 125 GLU C C 1
ATOM 4257 O O . GLU B 1 102 ? -29.370 -19.913 -25.868 1.00 26.53 125 GLU C O 1
ATOM 4263 N N . GLY B 1 103 ? -29.353 -17.794 -26.620 1.00 22.63 126 GLY C N 1
ATOM 4264 C CA . GLY B 1 103 ? -30.729 -17.484 -26.140 1.00 23.76 126 GLY C CA 1
ATOM 4265 C C . GLY B 1 103 ? -31.845 -17.546 -27.210 1.00 23.90 126 GLY C C 1
ATOM 4266 O O . GLY B 1 103 ? -32.959 -17.078 -26.973 1.00 22.09 126 GLY C O 1
ATOM 4267 N N . LYS B 1 104 ? -31.514 -18.055 -28.396 1.00 24.54 127 LYS C N 1
ATOM 4268 C CA . LYS B 1 104 ? -32.474 -18.092 -29.529 1.00 24.92 127 LYS C CA 1
ATOM 4269 C C . LYS B 1 104 ? -33.793 -18.782 -29.177 1.00 23.47 127 LYS C C 1
ATOM 4270 O O . LYS B 1 104 ? -34.864 -18.243 -29.436 1.00 23.99 127 LYS C O 1
ATOM 4276 N N . ASP B 1 105 ? -33.726 -19.953 -28.563 1.00 26.25 128 ASP C N 1
ATOM 4277 C CA . ASP B 1 105 ? -34.968 -20.710 -28.271 1.00 24.46 128 ASP C CA 1
ATOM 4278 C C . ASP B 1 105 ? -35.903 -19.969 -27.299 1.00 24.52 128 ASP C C 1
ATOM 4279 O O . ASP B 1 105 ? -37.098 -19.816 -27.580 1.00 25.17 128 ASP C O 1
ATOM 4284 N N . LEU B 1 106 ? -35.338 -19.405 -26.235 1.00 25.67 129 LEU C N 1
ATOM 4285 C CA . LEU B 1 106 ? -36.137 -18.616 -25.257 1.00 23.39 129 LEU C CA 1
ATOM 4286 C C . LEU B 1 106 ? -36.716 -17.370 -25.912 1.00 24.42 129 LEU C C 1
ATOM 4287 O O . LEU B 1 106 ? -37.858 -17.042 -25.657 1.00 21.57 129 LEU C O 1
ATOM 4292 N N . TYR B 1 107 ? -35.936 -16.662 -26.740 1.00 21.89 130 TYR C N 1
ATOM 4293 C CA . TYR B 1 107 ? -36.410 -15.400 -27.328 1.00 23.75 130 TYR C CA 1
ATOM 4294 C C . TYR B 1 107 ? -37.637 -15.643 -28.208 1.00 22.96 130 TYR C C 1
ATOM 4295 O O . TYR B 1 107 ? -38.550 -14.807 -28.239 1.00 23.78 130 TYR C O 1
ATOM 4304 N N . LYS B 1 108 ? -37.714 -16.831 -28.807 1.00 24.25 131 LYS C N 1
ATOM 4305 C CA . LYS B 1 108 ? -38.837 -17.164 -29.708 1.00 29.82 131 LYS C CA 1
ATOM 4306 C C . LYS B 1 108 ? -40.182 -17.185 -29.005 1.00 30.52 131 LYS C C 1
ATOM 4307 O O . LYS B 1 108 ? -41.231 -17.043 -29.639 1.00 27.95 131 LYS C O 1
ATOM 4313 N N . ALA B 1 109 ? -40.167 -17.420 -27.694 1.00 30.03 132 ALA C N 1
ATOM 4314 C CA . ALA B 1 109 ? -41.402 -17.504 -26.946 1.00 28.79 132 ALA C CA 1
ATOM 4315 C C . ALA B 1 109 ? -41.895 -16.152 -26.402 1.00 29.19 132 ALA C C 1
ATOM 4316 O O . ALA B 1 109 ? -43.015 -16.051 -25.898 1.00 33.45 132 ALA C O 1
ATOM 4318 N N . LEU B 1 110 ? -41.109 -15.089 -26.543 1.00 28.33 133 LEU C N 1
ATOM 4319 C CA . LEU B 1 110 ? -41.516 -13.754 -26.051 1.00 27.87 133 LEU C CA 1
ATOM 4320 C C . LEU B 1 110 ? -42.545 -12.959 -26.869 1.00 31.93 133 LEU C C 1
ATOM 4321 O O . LEU B 1 110 ? -42.343 -12.643 -28.030 1.00 31.27 133 LEU C O 1
ATOM 4326 N N . ASP B 1 111 ? -43.610 -12.549 -26.205 1.00 28.69 134 ASP C N 1
ATOM 4327 C CA . ASP B 1 111 ? -44.549 -11.614 -26.742 1.00 30.10 134 ASP C CA 1
ATOM 4328 C C . ASP B 1 111 ? -43.735 -10.369 -27.009 1.00 34.72 134 ASP C C 1
ATOM 4329 O O . ASP B 1 111 ? -42.842 -9.991 -26.228 1.00 29.32 134 ASP C O 1
ATOM 4334 N N . PRO B 1 112 ? -44.043 -9.673 -28.095 1.00 33.03 135 PRO C N 1
ATOM 4335 C CA . PRO B 1 112 ? -43.265 -8.485 -28.383 1.00 31.76 135 PRO C CA 1
ATOM 4336 C C . PRO B 1 112 ? -43.358 -7.436 -27.274 1.00 29.70 135 PRO C C 1
ATOM 4337 O O . PRO B 1 112 ? -42.469 -6.576 -27.219 1.00 28.41 135 PRO C O 1
ATOM 4341 N N . ALA B 1 113 ? -44.414 -7.481 -26.414 1.00 27.06 136 ALA C N 1
ATOM 4342 C CA . ALA B 1 113 ? -44.504 -6.490 -25.322 1.00 26.91 136 ALA C CA 1
ATOM 4343 C C . ALA B 1 113 ? -43.249 -6.676 -24.435 1.00 21.42 136 ALA C C 1
ATOM 4344 O O . ALA B 1 113 ? -42.667 -5.660 -23.968 1.00 23.86 136 ALA C O 1
ATOM 4346 N N . TYR B 1 114 ? -42.802 -7.915 -24.281 1.00 22.80 137 TYR C N 1
ATOM 4347 C CA . TYR B 1 114 ? -41.611 -8.199 -23.459 1.00 24.31 137 TYR C CA 1
ATOM 4348 C C . TYR B 1 114 ? -40.383 -7.551 -24.078 1.00 25.60 137 TYR C C 1
ATOM 4349 O O . TYR B 1 114 ? -39.472 -7.110 -23.377 1.00 25.32 137 TYR C O 1
ATOM 4358 N N . ILE B 1 115 ? -40.344 -7.514 -25.412 1.00 24.66 138 ILE C N 1
ATOM 4359 C CA . ILE B 1 115 ? -39.219 -6.837 -26.066 1.00 24.19 138 ILE C CA 1
ATOM 4360 C C . ILE B 1 115 ? -39.268 -5.299 -25.929 1.00 22.95 138 ILE C C 1
ATOM 4361 O O . ILE B 1 115 ? -38.283 -4.658 -25.526 1.00 25.78 138 ILE C O 1
ATOM 4366 N N . LYS B 1 116 ? -40.413 -4.701 -26.254 1.00 24.79 139 LYS C N 1
ATOM 4367 C CA . LYS B 1 116 ? -40.622 -3.269 -26.113 1.00 29.62 139 LYS C CA 1
ATOM 4368 C C . LYS B 1 116 ? -40.365 -2.751 -24.687 1.00 25.37 139 LYS C C 1
ATOM 4369 O O . LYS B 1 116 ? -39.727 -1.708 -24.486 1.00 25.72 139 LYS C O 1
ATOM 4375 N N . GLY B 1 117 ? -40.857 -3.527 -23.726 1.00 24.78 140 GLY C N 1
ATOM 4376 C CA . GLY B 1 117 ? -40.826 -3.154 -22.308 1.00 24.36 140 GLY C CA 1
ATOM 4377 C C . GLY B 1 117 ? -39.427 -3.218 -21.742 1.00 25.16 140 GLY C C 1
ATOM 4378 O O . GLY B 1 117 ? -39.135 -2.475 -20.796 1.00 23.32 140 GLY C O 1
ATOM 4379 N N . ASN B 1 118 ? -38.545 -3.961 -22.408 1.00 22.06 141 ASN C N 1
ATOM 4380 C CA . ASN B 1 118 ? -37.216 -4.222 -21.855 1.00 22.95 141 ASN C CA 1
ATOM 4381 C C . ASN B 1 118 ? -36.032 -3.762 -22.711 1.00 27.55 141 ASN C C 1
ATOM 4382 O O . ASN B 1 118 ? -34.862 -4.010 -22.372 1.00 24.31 141 ASN C O 1
ATOM 4387 N N . THR B 1 119 ? -36.352 -3.061 -23.796 1.00 25.95 142 THR C N 1
ATOM 4388 C CA . THR B 1 119 ? -35.300 -2.489 -24.658 1.00 26.44 142 THR C CA 1
ATOM 4389 C C . THR B 1 119 ? -34.968 -1.056 -24.215 1.00 27.48 142 THR C C 1
ATOM 4390 O O . THR B 1 119 ? -35.886 -0.259 -23.929 1.00 26.54 142 THR C O 1
ATOM 4394 N N . VAL B 1 120 ? -33.677 -0.745 -24.094 1.00 28.19 143 VAL C N 1
ATOM 4395 C CA . VAL B 1 120 ? -33.221 0.595 -23.669 1.00 33.23 143 VAL C CA 1
ATOM 4396 C C . VAL B 1 120 ? -32.030 0.984 -24.551 1.00 33.90 143 VAL C C 1
ATOM 4397 O O . VAL B 1 120 ? -31.096 0.191 -24.678 1.00 32.47 143 VAL C O 1
ATOM 4401 N N . ASN B 1 121 ? -32.064 2.165 -25.194 1.00 35.97 144 ASN C N 1
ATOM 4402 C CA . ASN B 1 121 ? -30.978 2.539 -26.100 1.00 36.42 144 ASN C CA 1
ATOM 4403 C C . ASN B 1 121 ? -30.863 1.580 -27.264 1.00 31.28 144 ASN C C 1
ATOM 4404 O O . ASN B 1 121 ? -29.754 1.332 -27.741 1.00 38.23 144 ASN C O 1
ATOM 4409 N N . GLY B 1 122 ? -31.980 0.972 -27.671 1.00 30.67 145 GLY C N 1
ATOM 4410 C CA . GLY B 1 122 ? -31.976 -0.029 -28.759 1.00 28.81 145 GLY C CA 1
ATOM 4411 C C . GLY B 1 122 ? -31.307 -1.361 -28.418 1.00 33.11 145 GLY C C 1
ATOM 4412 O O . GLY B 1 122 ? -31.012 -2.187 -29.312 1.00 33.07 145 GLY C O 1
ATOM 4413 N N . LYS B 1 123 ? -31.047 -1.597 -27.128 1.00 32.08 146 LYS C N 1
ATOM 4414 C CA . LYS B 1 123 ? -30.427 -2.869 -26.744 1.00 28.75 146 LYS C CA 1
ATOM 4415 C C . LYS B 1 123 ? -31.308 -3.511 -25.678 1.00 29.12 146 LYS C C 1
ATOM 4416 O O . LYS B 1 123 ? -31.911 -2.821 -24.881 1.00 25.87 146 LYS C O 1
ATOM 4422 N N . ILE B 1 124 ? -31.335 -4.831 -25.647 1.00 24.91 147 ILE C N 1
ATOM 4423 C CA . ILE B 1 124 ? -32.077 -5.533 -24.577 1.00 23.71 147 ILE C CA 1
ATOM 4424 C C . ILE B 1 124 ? -31.106 -6.138 -23.537 1.00 23.25 147 ILE C C 1
ATOM 4425 O O . ILE B 1 124 ? -30.082 -6.721 -23.873 1.00 22.83 147 ILE C O 1
ATOM 4430 N N . TYR B 1 125 ? -31.390 -5.905 -22.268 1.00 21.77 148 TYR C N 1
ATOM 4431 C CA . TYR B 1 125 ? -30.434 -6.329 -21.223 1.00 21.42 148 TYR C CA 1
ATOM 4432 C C . TYR B 1 125 ? -31.064 -7.375 -20.293 1.00 19.44 148 TYR C C 1
ATOM 4433 O O . TYR B 1 125 ? -30.445 -7.755 -19.304 1.00 21.74 148 TYR C O 1
ATOM 4442 N N . ALA B 1 126 ? -32.255 -7.880 -20.623 1.00 21.20 149 ALA C N 1
ATOM 4443 C CA . ALA B 1 126 ? -32.903 -8.828 -19.724 1.00 19.96 149 ALA C CA 1
ATOM 4444 C C . ALA B 1 126 ? -33.386 -10.079 -20.445 1.00 21.39 149 ALA C C 1
ATOM 4445 O O . ALA B 1 126 ? -33.759 -9.985 -21.617 1.00 21.97 149 ALA C O 1
ATOM 4447 N N . VAL B 1 127 ? -33.423 -11.180 -19.696 1.00 21.14 150 VAL C N 1
ATOM 4448 C CA . VAL B 1 127 ? -34.242 -12.332 -19.989 1.00 19.87 150 VAL C CA 1
ATOM 4449 C C . VAL B 1 127 ? -35.475 -12.222 -19.110 1.00 20.44 150 VAL C C 1
ATOM 4450 O O . VAL B 1 127 ? -35.462 -12.521 -17.872 1.00 20.32 150 VAL C O 1
ATOM 4454 N N . PRO B 1 128 ? -36.592 -11.798 -19.725 1.00 20.26 151 PRO C N 1
ATOM 4455 C CA . PRO B 1 128 ? -37.804 -11.634 -18.896 1.00 19.22 151 PRO C CA 1
ATOM 4456 C C . PRO B 1 128 ? -38.479 -13.015 -18.850 1.00 20.23 151 PRO C C 1
ATOM 4457 O O . PRO B 1 128 ? -38.380 -13.781 -19.787 1.00 22.61 151 PRO C O 1
ATOM 4461 N N . VAL B 1 129 ? -39.143 -13.340 -17.750 1.00 17.69 152 VAL C N 1
ATOM 4462 C CA . VAL B 1 129 ? -39.786 -14.629 -17.670 1.00 17.20 152 VAL C CA 1
ATOM 4463 C C . VAL B 1 129 ? -41.146 -14.524 -18.435 1.00 20.30 152 VAL C C 1
ATOM 4464 O O . VAL B 1 129 ? -41.949 -13.659 -18.159 1.00 21.61 152 VAL C O 1
ATOM 4468 N N . ALA B 1 130 ? -41.370 -15.413 -19.372 1.00 21.44 153 ALA C N 1
ATOM 4469 C CA . ALA B 1 130 ? -42.575 -15.284 -20.203 1.00 18.70 153 ALA C CA 1
ATOM 4470 C C . ALA B 1 130 ? -43.740 -15.870 -19.386 1.00 22.58 153 ALA C C 1
ATOM 4471 O O . ALA B 1 130 ? -43.799 -17.062 -19.143 1.00 19.87 153 ALA C O 1
ATOM 4473 N N . ALA B 1 131 ? -44.649 -15.012 -18.949 1.00 22.20 154 ALA C N 1
ATOM 4474 C CA . ALA B 1 131 ? -45.697 -15.450 -18.035 1.00 24.19 154 ALA C CA 1
ATOM 4475 C C . ALA B 1 131 ? -46.854 -14.428 -18.081 1.00 25.15 154 ALA C C 1
ATOM 4476 O O . ALA B 1 131 ? -47.472 -14.283 -19.140 1.00 25.56 154 ALA C O 1
ATOM 4478 N N . ASN B 1 132 ? -47.079 -13.654 -17.018 1.00 21.78 155 ASN C N 1
ATOM 4479 C CA . ASN B 1 132 ? -48.139 -12.595 -17.030 1.00 20.65 155 ASN C CA 1
ATOM 4480 C C . ASN B 1 132 ? -47.756 -11.313 -17.698 1.00 20.61 155 ASN C C 1
ATOM 4481 O O . ASN B 1 132 ? -47.555 -10.262 -17.075 1.00 22.94 155 ASN C O 1
ATOM 4486 N N . VAL B 1 133 ? -47.644 -11.398 -19.045 1.00 22.70 156 VAL C N 1
ATOM 4487 C CA . VAL B 1 133 ? -47.342 -10.193 -19.845 1.00 20.56 156 VAL C CA 1
ATOM 4488 C C . VAL B 1 133 ? -48.384 -9.107 -19.653 1.00 20.43 156 VAL C C 1
ATOM 4489 O O . VAL B 1 133 ? -48.066 -7.887 -19.735 1.00 22.78 156 VAL C O 1
ATOM 4493 N N . ALA B 1 134 ? -49.638 -9.548 -19.391 1.00 22.80 157 ALA C N 1
ATOM 4494 C CA . ALA B 1 134 ? -50.673 -8.642 -18.790 1.00 22.96 157 ALA C CA 1
ATOM 4495 C C . ALA B 1 134 ? -51.103 -9.206 -17.432 1.00 21.06 157 ALA C C 1
ATOM 4496 O O . ALA B 1 134 ? -51.129 -10.401 -17.251 1.00 22.40 157 ALA C O 1
ATOM 4498 N N . SER B 1 135 ? -51.512 -8.322 -16.538 1.00 23.61 158 SER C N 1
ATOM 4499 C CA . SER B 1 135 ? -52.027 -8.766 -15.244 1.00 22.62 158 SER C CA 1
ATOM 4500 C C . SER B 1 135 ? -52.853 -7.677 -14.627 1.00 20.61 158 SER C C 1
ATOM 4501 O O . SER B 1 135 ? -52.762 -6.461 -15.022 1.00 24.99 158 SER C O 1
ATOM 4504 N N . SER B 1 136 ? -53.493 -8.037 -13.505 1.00 21.23 159 SER C N 1
ATOM 4505 C CA . SER B 1 136 ? -54.101 -7.018 -12.681 1.00 23.68 159 SER C CA 1
ATOM 4506 C C . SER B 1 136 ? -53.664 -7.229 -11.242 1.00 20.73 159 SER C C 1
ATOM 4507 O O . SER B 1 136 ? -53.256 -8.292 -10.901 1.00 24.73 159 SER C O 1
ATOM 4510 N N . GLN B 1 137 ? -53.820 -6.185 -10.466 1.00 24.68 160 GLN C N 1
ATOM 4511 C CA . GLN B 1 137 ? -53.603 -6.220 -9.029 1.00 21.31 160 GLN C CA 1
ATOM 4512 C C . GLN B 1 137 ? -54.944 -6.623 -8.424 1.00 24.42 160 GLN C C 1
ATOM 4513 O O . GLN B 1 137 ? -56.043 -6.198 -8.892 1.00 23.53 160 GLN C O 1
ATOM 4519 N N . ASN B 1 138 ? -54.889 -7.464 -7.378 1.00 22.02 161 ASN C N 1
ATOM 4520 C CA . ASN B 1 138 ? -56.074 -8.064 -6.788 1.00 22.33 161 ASN C CA 1
ATOM 4521 C C . ASN B 1 138 ? -55.884 -8.152 -5.319 1.00 25.81 161 ASN C C 1
ATOM 4522 O O . ASN B 1 138 ? -54.742 -8.340 -4.856 1.00 24.00 161 ASN C O 1
ATOM 4527 N N . PHE B 1 139 ? -56.999 -8.039 -4.585 1.00 22.00 162 PHE C N 1
ATOM 4528 C CA . PHE B 1 139 ? -56.994 -8.457 -3.198 1.00 22.11 162 PHE C CA 1
ATOM 4529 C C . PHE B 1 139 ? -57.235 -9.900 -3.205 1.00 24.56 162 PHE C C 1
ATOM 4530 O O . PHE B 1 139 ? -58.134 -10.401 -3.879 1.00 26.21 162 PHE C O 1
ATOM 4538 N N . ALA B 1 140 ? -56.377 -10.619 -2.488 1.00 21.10 163 ALA C N 1
ATOM 4539 C CA . ALA B 1 140 ? -56.489 -12.053 -2.340 1.00 20.70 163 ALA C CA 1
ATOM 4540 C C . ALA B 1 140 ? -56.868 -12.364 -0.892 1.00 25.09 163 ALA C C 1
ATOM 4541 O O . ALA B 1 140 ? -56.171 -11.922 0.030 1.00 21.95 163 ALA C O 1
ATOM 4543 N N . PHE B 1 141 ? -57.975 -13.094 -0.708 1.00 23.27 164 PHE C N 1
ATOM 4544 C CA . PHE B 1 141 ? -58.567 -13.375 0.623 1.00 24.35 164 PHE C CA 1
ATOM 4545 C C . PHE B 1 141 ? -58.362 -14.824 1.059 1.00 22.31 164 PHE C C 1
ATOM 4546 O O . PHE B 1 141 ? -58.532 -15.757 0.258 1.00 24.19 164 PHE C O 1
ATOM 4554 N N . ASN B 1 142 ? -58.046 -14.974 2.365 1.00 22.55 165 ASN C N 1
ATOM 4555 C CA . ASN B 1 142 ? -57.865 -16.239 3.049 1.00 24.93 165 ASN C CA 1
ATOM 4556 C C . ASN B 1 142 ? -59.271 -16.863 3.192 1.00 33.20 165 ASN C C 1
ATOM 4557 O O . ASN B 1 142 ? -60.139 -16.362 3.939 1.00 31.18 165 ASN C O 1
ATOM 4562 N N . GLY B 1 143 ? -59.544 -17.891 2.390 1.00 31.69 166 GLY C N 1
ATOM 4563 C CA . GLY B 1 143 ? -60.907 -18.367 2.260 1.00 32.27 166 GLY C CA 1
ATOM 4564 C C . GLY B 1 143 ? -61.336 -19.156 3.488 1.00 33.38 166 GLY C C 1
ATOM 4565 O O . GLY B 1 143 ? -62.514 -19.269 3.738 1.00 30.35 166 GLY C O 1
ATOM 4566 N N . THR B 1 144 ? -60.393 -19.699 4.263 1.00 31.89 167 THR C N 1
ATOM 4567 C CA . THR B 1 144 ? -60.724 -20.403 5.523 1.00 36.80 167 THR C CA 1
ATOM 4568 C C . THR B 1 144 ? -61.391 -19.398 6.459 1.00 35.22 167 THR C C 1
ATOM 4569 O O . THR B 1 144 ? -62.449 -19.708 7.052 1.00 33.38 167 THR C O 1
ATOM 4573 N N . LEU B 1 145 ? -60.783 -18.209 6.593 1.00 32.11 168 LEU C N 1
ATOM 4574 C CA . LEU B 1 145 ? -61.369 -17.121 7.405 1.00 31.45 168 LEU C CA 1
ATOM 4575 C C . LEU B 1 145 ? -62.640 -16.540 6.789 1.00 33.85 168 LEU C C 1
ATOM 4576 O O . LEU B 1 145 ? -63.606 -16.205 7.502 1.00 30.98 168 LEU C O 1
ATOM 4581 N N . LEU B 1 146 ? -62.665 -16.368 5.472 1.00 34.97 169 LEU C N 1
ATOM 4582 C CA . LEU B 1 146 ? -63.914 -15.915 4.838 1.00 33.82 169 LEU C CA 1
ATOM 4583 C C . LEU B 1 146 ? -65.089 -16.795 5.265 1.00 37.47 169 LEU C C 1
ATOM 4584 O O . LEU B 1 146 ? -66.185 -16.294 5.523 1.00 37.77 169 LEU C O 1
ATOM 4589 N N . ALA B 1 147 ? -64.836 -18.102 5.280 1.00 33.79 170 ALA C N 1
ATOM 4590 C CA . ALA B 1 147 ? -65.881 -19.116 5.503 1.00 40.88 170 ALA C CA 1
ATOM 4591 C C . ALA B 1 147 ? -66.233 -19.181 6.963 1.00 39.18 170 ALA C C 1
ATOM 4592 O O . ALA B 1 147 ? -67.409 -19.147 7.318 1.00 42.27 170 ALA C O 1
ATOM 4594 N N . LYS B 1 148 ? -65.213 -19.295 7.808 1.00 37.82 171 LYS C N 1
ATOM 4595 C CA . LYS B 1 148 ? -65.413 -19.329 9.251 1.00 37.75 171 LYS C CA 1
ATOM 4596 C C . LYS B 1 148 ? -66.219 -18.139 9.753 1.00 39.23 171 LYS C C 1
ATOM 4597 O O . LYS B 1 148 ? -67.002 -18.266 10.696 1.00 37.94 171 LYS C O 1
ATOM 4603 N N . TYR B 1 149 ? -66.040 -16.973 9.172 1.00 36.96 172 TYR C N 1
ATOM 4604 C CA . TYR B 1 149 ? -66.674 -15.805 9.741 1.00 37.06 172 TYR C CA 1
ATOM 4605 C C . TYR B 1 149 ? -67.787 -15.265 8.859 1.00 38.77 172 TYR C C 1
ATOM 4606 O O . TYR B 1 149 ? -68.384 -14.257 9.178 1.00 41.08 172 TYR C O 1
ATOM 4615 N N . GLY B 1 150 ? -68.041 -15.931 7.730 1.00 41.31 173 GLY C N 1
ATOM 4616 C CA . GLY B 1 150 ? -69.062 -15.489 6.769 1.00 39.16 173 GLY C CA 1
ATOM 4617 C C . GLY B 1 150 ? -68.935 -14.033 6.346 1.00 36.86 173 GLY C C 1
ATOM 4618 O O . GLY B 1 150 ? -69.903 -13.325 6.348 1.00 36.61 173 GLY C O 1
ATOM 4619 N N . ILE B 1 151 ? -67.742 -13.552 5.983 1.00 34.26 174 ILE C N 1
ATOM 4620 C CA . ILE B 1 151 ? -67.561 -12.119 5.670 1.00 33.61 174 ILE C CA 1
ATOM 4621 C C . ILE B 1 151 ? -67.871 -11.892 4.197 1.00 35.36 174 ILE C C 1
ATOM 4622 O O . ILE B 1 151 ? -67.435 -12.666 3.347 1.00 37.45 174 ILE C O 1
ATOM 4627 N N . ASP B 1 152 ? -68.624 -10.849 3.900 1.00 36.13 175 ASP C N 1
ATOM 4628 C CA . ASP B 1 152 ? -69.077 -10.608 2.530 1.00 40.27 175 ASP C CA 1
ATOM 4629 C C . ASP B 1 152 ? -68.061 -9.676 1.854 1.00 38.91 175 ASP C C 1
ATOM 4630 O O . ASP B 1 152 ? -67.871 -8.548 2.276 1.00 35.44 175 ASP C O 1
ATOM 4635 N N . ILE B 1 153 ? -67.416 -10.159 0.791 1.00 36.29 176 ILE C N 1
ATOM 4636 C CA . ILE B 1 153 ? -66.428 -9.340 0.034 1.00 34.68 176 ILE C CA 1
ATOM 4637 C C . ILE B 1 153 ? -66.901 -8.865 -1.360 1.00 39.13 176 ILE C C 1
ATOM 4638 O O . ILE B 1 153 ? -66.126 -8.269 -2.141 1.00 33.10 176 ILE C O 1
ATOM 4643 N N . SER B 1 154 ? -68.192 -9.086 -1.680 1.00 39.01 177 SER C N 1
ATOM 4644 C CA . SER B 1 154 ? -68.656 -8.711 -3.014 1.00 35.87 177 SER C CA 1
ATOM 4645 C C . SER B 1 154 ? -68.640 -7.194 -3.208 1.00 36.08 177 SER C C 1
ATOM 4646 O O . SER B 1 154 ? -68.637 -6.726 -4.333 1.00 38.20 177 SER C O 1
ATOM 4649 N N . GLY B 1 155 ? -68.548 -6.407 -2.138 1.00 35.53 178 GLY C N 1
ATOM 4650 C CA . GLY B 1 155 ? -68.434 -4.955 -2.324 1.00 33.18 178 GLY C CA 1
ATOM 4651 C C . GLY B 1 155 ? -67.010 -4.442 -2.543 1.00 33.74 178 GLY C C 1
ATOM 4652 O O . GLY B 1 155 ? -66.789 -3.225 -2.679 1.00 32.78 178 GLY C O 1
ATOM 4653 N N . VAL B 1 156 ? -66.032 -5.345 -2.536 1.00 32.38 179 VAL C N 1
ATOM 4654 C CA . VAL B 1 156 ? -64.642 -4.870 -2.516 1.00 30.18 179 VAL C CA 1
ATOM 4655 C C . VAL B 1 156 ? -64.115 -4.686 -3.945 1.00 25.65 179 VAL C C 1
ATOM 4656 O O . VAL B 1 156 ? -64.011 -5.671 -4.679 1.00 29.84 179 VAL C O 1
ATOM 4660 N N . THR B 1 157 ? -63.746 -3.460 -4.271 1.00 26.11 180 THR C N 1
ATOM 4661 C CA . THR B 1 157 ? -63.276 -3.064 -5.625 1.00 26.07 180 THR C CA 1
ATOM 4662 C C . THR B 1 157 ? -62.100 -2.128 -5.595 1.00 29.01 180 THR C C 1
ATOM 4663 O O . THR B 1 157 ? -61.622 -1.678 -6.661 1.00 28.97 180 THR C O 1
ATOM 4667 N N . SER B 1 158 ? -61.590 -1.819 -4.395 1.00 28.10 181 SER C N 1
ATOM 4668 C CA . SER B 1 158 ? -60.638 -0.736 -4.234 1.00 25.54 181 SER C CA 1
ATOM 4669 C C . SER B 1 158 ? -60.137 -0.688 -2.799 1.00 23.45 181 SER C C 1
ATOM 4670 O O . SER B 1 158 ? -60.756 -1.272 -1.934 1.00 26.68 181 SER C O 1
ATOM 4673 N N . TYR B 1 159 ? -59.034 0.006 -2.588 1.00 25.28 182 TYR C N 1
ATOM 4674 C CA . TYR B 1 159 ? -58.498 0.167 -1.209 1.00 26.18 182 TYR C CA 1
ATOM 4675 C C . TYR B 1 159 ? -59.550 0.738 -0.279 1.00 28.67 182 TYR C C 1
ATOM 4676 O O . TYR B 1 159 ? -59.690 0.265 0.855 1.00 27.40 182 TYR C O 1
ATOM 4685 N N . GLU B 1 160 ? -60.264 1.747 -0.774 1.00 26.79 183 GLU C N 1
ATOM 4686 C CA . GLU B 1 160 ? -61.321 2.408 0.027 1.00 30.02 183 GLU C CA 1
ATOM 4687 C C . GLU B 1 160 ? -62.421 1.443 0.438 1.00 28.98 183 GLU C C 1
ATOM 4688 O O . GLU B 1 160 ? -62.785 1.370 1.647 1.00 32.53 183 GLU C O 1
ATOM 4694 N N . THR B 1 161 ? -62.897 0.623 -0.507 1.00 25.54 184 THR C N 1
ATOM 4695 C CA . THR B 1 161 ? -63.948 -0.318 -0.227 1.00 25.57 184 THR C CA 1
ATOM 4696 C C . THR B 1 161 ? -63.514 -1.582 0.474 1.00 28.29 184 THR C C 1
ATOM 4697 O O . THR B 1 161 ? -64.335 -2.447 0.776 1.00 27.52 184 THR C O 1
ATOM 4701 N N . LEU B 1 162 ? -62.198 -1.718 0.738 1.00 28.73 185 LEU C N 1
ATOM 4702 C CA . LEU B 1 162 ? -61.715 -2.834 1.545 1.00 26.44 185 LEU C CA 1
ATOM 4703 C C . LEU B 1 162 ? -62.025 -2.575 3.039 1.00 25.23 185 LEU C C 1
ATOM 4704 O O . LEU B 1 162 ? -62.243 -3.519 3.781 1.00 26.29 185 LEU C O 1
ATOM 4709 N N . GLU B 1 163 ? -62.055 -1.307 3.452 1.00 26.07 186 GLU C N 1
ATOM 4710 C CA . GLU B 1 163 ? -62.175 -0.936 4.870 1.00 30.10 186 GLU C CA 1
ATOM 4711 C C . GLU B 1 163 ? -63.275 -1.660 5.674 1.00 30.34 186 GLU C C 1
ATOM 4712 O O . GLU B 1 163 ? -62.992 -2.170 6.763 1.00 28.10 186 GLU C O 1
ATOM 4718 N N . PRO B 1 164 ? -64.511 -1.738 5.164 1.00 28.72 187 PRO C N 1
ATOM 4719 C CA . PRO B 1 164 ? -65.536 -2.401 5.980 1.00 29.28 187 PRO C CA 1
ATOM 4720 C C . PRO B 1 164 ? -65.241 -3.887 6.257 1.00 30.18 187 PRO C C 1
ATOM 4721 O O . PRO B 1 164 ? -65.623 -4.388 7.311 1.00 33.84 187 PRO C O 1
ATOM 4725 N N . VAL B 1 165 ? -64.528 -4.599 5.373 1.00 26.95 188 VAL C N 1
ATOM 4726 C CA . VAL B 1 165 ? -64.269 -6.002 5.672 1.00 27.07 188 VAL C CA 1
ATOM 4727 C C . VAL B 1 165 ? -63.071 -6.110 6.658 1.00 25.72 188 VAL C C 1
ATOM 4728 O O . VAL B 1 165 ? -63.045 -7.028 7.430 1.00 24.72 188 VAL C O 1
ATOM 4732 N N . LEU B 1 166 ? -62.179 -5.115 6.642 1.00 25.76 189 LEU C N 1
ATOM 4733 C CA . LEU B 1 166 ? -61.043 -5.090 7.594 1.00 25.01 189 LEU C CA 1
ATOM 4734 C C . LEU B 1 166 ? -61.625 -4.847 9.003 1.00 26.86 189 LEU C C 1
ATOM 4735 O O . LEU B 1 166 ? -61.176 -5.511 9.966 1.00 24.26 189 LEU C O 1
ATOM 4740 N N . LYS B 1 167 ? -62.620 -3.927 9.101 1.00 23.34 190 LYS C N 1
ATOM 4741 C CA . LYS B 1 167 ? -63.280 -3.668 10.376 1.00 25.60 190 LYS C CA 1
ATOM 4742 C C . LYS B 1 167 ? -63.867 -4.984 10.926 1.00 25.48 190 LYS C C 1
ATOM 4743 O O . LYS B 1 167 ? -63.683 -5.313 12.146 1.00 26.04 190 LYS C O 1
ATOM 4749 N N . GLN B 1 168 ? -64.535 -5.766 10.065 1.00 26.69 191 GLN C N 1
ATOM 4750 C CA . GLN B 1 168 ? -65.133 -7.009 10.517 1.00 24.95 191 GLN C CA 1
ATOM 4751 C C . GLN B 1 168 ? -64.155 -8.061 10.992 1.00 26.28 191 GLN C C 1
ATOM 4752 O O . GLN B 1 168 ? -64.360 -8.705 12.016 1.00 24.67 191 GLN C O 1
ATOM 4758 N N . ILE B 1 169 ? -63.092 -8.287 10.234 1.00 25.22 192 ILE C N 1
ATOM 4759 C CA . ILE B 1 169 ? -62.110 -9.286 10.676 1.00 23.22 192 ILE C CA 1
ATOM 4760 C C . ILE B 1 169 ? -61.363 -8.878 11.971 1.00 22.26 192 ILE C C 1
ATOM 4761 O O . ILE B 1 169 ? -61.006 -9.788 12.791 1.00 24.48 192 ILE C O 1
ATOM 4766 N N . LYS B 1 170 ? -61.075 -7.570 12.123 1.00 22.59 193 LYS C N 1
ATOM 4767 C CA . LYS B 1 170 ? -60.398 -7.030 13.318 1.00 25.49 193 LYS C CA 1
ATOM 4768 C C . LYS B 1 170 ? -61.345 -7.307 14.518 1.00 26.87 193 LYS C C 1
ATOM 4769 O O . LYS B 1 170 ? -60.885 -7.696 15.576 1.00 26.69 193 LYS C O 1
ATOM 4775 N N . GLU B 1 171 ? -62.653 -7.118 14.312 1.00 24.44 194 GLU C N 1
ATOM 4776 C CA . GLU B 1 171 ? -63.628 -7.340 15.402 1.00 28.37 194 GLU C CA 1
ATOM 4777 C C . GLU B 1 171 ? -63.702 -8.829 15.769 1.00 26.20 194 GLU C C 1
ATOM 4778 O O . GLU B 1 171 ? -63.717 -9.184 16.951 1.00 27.55 194 GLU C O 1
ATOM 4784 N N . LYS B 1 172 ? -63.717 -9.724 14.765 1.00 25.55 195 LYS C N 1
ATOM 4785 C CA . LYS B 1 172 ? -64.036 -11.163 14.961 1.00 26.29 195 LYS C CA 1
ATOM 4786 C C . LYS B 1 172 ? -62.839 -12.028 15.213 1.00 28.47 195 LYS C C 1
ATOM 4787 O O . LYS B 1 172 ? -62.970 -13.098 15.856 1.00 28.32 195 LYS C O 1
ATOM 4793 N N . ALA B 1 173 ? -61.666 -11.591 14.710 1.00 24.85 196 ALA C N 1
ATOM 4794 C CA . ALA B 1 173 ? -60.419 -12.402 14.723 1.00 25.66 196 ALA C CA 1
ATOM 4795 C C . ALA B 1 173 ? -59.233 -11.437 15.002 1.00 26.59 196 ALA C C 1
ATOM 4796 O O . ALA B 1 173 ? -58.375 -11.133 14.169 1.00 24.90 196 ALA C O 1
ATOM 4798 N N . PRO B 1 174 ? -59.195 -10.902 16.207 1.00 26.78 197 PRO C N 1
ATOM 4799 C CA . PRO B 1 174 ? -58.277 -9.805 16.485 1.00 24.99 197 PRO C CA 1
ATOM 4800 C C . PRO B 1 174 ? -56.774 -10.144 16.398 1.00 24.59 197 PRO C C 1
ATOM 4801 O O . PRO B 1 174 ? -55.953 -9.227 16.297 1.00 25.16 197 PRO C O 1
ATOM 4805 N N . ASP B 1 175 ? -56.424 -11.414 16.443 1.00 23.41 198 ASP C N 1
ATOM 4806 C CA . ASP B 1 175 ? -55.056 -11.807 16.331 1.00 28.80 198 ASP C CA 1
ATOM 4807 C C . ASP B 1 175 ? -54.590 -11.950 14.856 1.00 28.11 198 ASP C C 1
ATOM 4808 O O . ASP B 1 175 ? -53.441 -12.187 14.603 1.00 27.84 198 ASP C O 1
ATOM 4813 N N . VAL B 1 176 ? -55.513 -11.891 13.914 1.00 23.82 199 VAL C N 1
ATOM 4814 C CA . VAL B 1 176 ? -55.150 -11.991 12.469 1.00 20.29 199 VAL C CA 1
ATOM 4815 C C . VAL B 1 176 ? -54.803 -10.584 11.976 1.00 21.42 199 VAL C C 1
ATOM 4816 O O . VAL B 1 176 ? -55.463 -9.585 12.375 1.00 23.14 199 VAL C O 1
ATOM 4820 N N . VAL B 1 177 ? -53.754 -10.459 11.155 1.00 20.63 200 VAL C N 1
ATOM 4821 C CA . VAL B 1 177 ? -53.440 -9.170 10.538 1.00 22.12 200 VAL C CA 1
ATOM 4822 C C . VAL B 1 177 ? -54.505 -8.956 9.434 1.00 22.47 200 VAL C C 1
ATOM 4823 O O . VAL B 1 177 ? -54.634 -9.817 8.546 1.00 21.53 200 VAL C O 1
ATOM 4827 N N . PRO B 1 178 ? -55.317 -7.878 9.531 1.00 20.17 201 PRO C N 1
ATOM 4828 C CA . PRO B 1 178 ? -56.372 -7.765 8.511 1.00 20.20 201 PRO C CA 1
ATOM 4829 C C . PRO B 1 178 ? -55.811 -7.649 7.066 1.00 21.09 201 PRO C C 1
ATOM 4830 O O . PRO B 1 178 ? -56.211 -8.464 6.222 1.00 22.93 201 PRO C O 1
ATOM 4834 N N . PHE B 1 179 ? -54.912 -6.691 6.833 1.00 22.59 202 PHE C N 1
ATOM 4835 C CA . PHE B 1 179 ? -54.326 -6.462 5.476 1.00 20.76 202 PHE C CA 1
ATOM 4836 C C . PHE B 1 179 ? -52.842 -6.618 5.629 1.00 18.84 202 PHE C C 1
ATOM 4837 O O . PHE B 1 179 ? -52.166 -5.742 6.217 1.00 22.86 202 PHE C O 1
ATOM 4845 N N . ALA B 1 180 ? -52.321 -7.760 5.154 1.00 21.76 203 ALA C N 1
ATOM 4846 C CA . ALA B 1 180 ? -50.868 -8.067 5.289 1.00 20.04 203 ALA C CA 1
ATOM 4847 C C . ALA B 1 180 ? -50.086 -7.351 4.200 1.00 19.58 203 ALA C C 1
ATOM 4848 O O . ALA B 1 180 ? -50.220 -7.715 3.015 1.00 23.97 203 ALA C O 1
ATOM 4850 N N . ILE B 1 181 ? -49.421 -6.271 4.550 1.00 22.33 204 ILE C N 1
ATOM 4851 C CA . ILE B 1 181 ? -48.436 -5.650 3.682 1.00 21.88 204 ILE C CA 1
ATOM 4852 C C . ILE B 1 181 ? -47.133 -5.460 4.442 1.00 22.96 204 ILE C C 1
ATOM 4853 O O . ILE B 1 181 ? -47.129 -5.494 5.688 1.00 24.32 204 ILE C O 1
ATOM 4858 N N . GLY B 1 182 ? -46.053 -5.194 3.707 1.00 22.06 205 GLY C N 1
ATOM 4859 C CA . GLY B 1 182 ? -44.725 -5.032 4.317 1.00 23.01 205 GLY C CA 1
ATOM 4860 C C . GLY B 1 182 ? -44.021 -3.803 3.847 1.00 24.71 205 GLY C C 1
ATOM 4861 O O . GLY B 1 182 ? -44.608 -2.949 3.167 1.00 23.72 205 GLY C O 1
ATOM 4862 N N . LYS B 1 183 ? -42.737 -3.683 4.171 1.00 25.11 206 LYS C N 1
ATOM 4863 C CA . LYS B 1 183 ? -42.104 -2.385 3.966 1.00 22.55 206 LYS C CA 1
ATOM 4864 C C . LYS B 1 183 ? -41.847 -2.057 2.513 1.00 23.02 206 LYS C C 1
ATOM 4865 O O . LYS B 1 183 ? -41.609 -0.883 2.207 1.00 26.69 206 LYS C O 1
ATOM 4871 N N . VAL B 1 184 ? -41.877 -3.044 1.612 1.00 22.03 207 VAL C N 1
ATOM 4872 C CA . VAL B 1 184 ? -41.655 -2.710 0.168 1.00 24.30 207 VAL C CA 1
ATOM 4873 C C . VAL B 1 184 ? -42.985 -2.320 -0.509 1.00 24.71 207 VAL C C 1
ATOM 4874 O O . VAL B 1 184 ? -42.998 -2.002 -1.708 1.00 25.72 207 VAL C O 1
ATOM 4878 N N . PHE B 1 185 ? -44.092 -2.365 0.237 1.00 22.58 208 PHE C N 1
ATOM 4879 C CA . PHE B 1 185 ? -45.434 -2.091 -0.391 1.00 23.65 208 PHE C CA 1
ATOM 4880 C C . PHE B 1 185 ? -45.524 -0.711 -1.041 1.00 20.91 208 PHE C C 1
ATOM 4881 O O . PHE B 1 185 ? -45.082 0.283 -0.474 1.00 23.33 208 PHE C O 1
ATOM 4889 N N . ILE B 1 186 ? -46.176 -0.656 -2.222 1.00 23.26 209 ILE C N 1
ATOM 4890 C CA . ILE B 1 186 ? -46.492 0.610 -2.906 1.00 24.03 209 ILE C CA 1
ATOM 4891 C C . ILE B 1 186 ? -47.899 0.396 -3.421 1.00 23.21 209 ILE C C 1
ATOM 4892 O O . ILE B 1 186 ? -48.157 -0.624 -3.998 1.00 23.76 209 ILE C O 1
ATOM 4897 N N . PRO B 1 187 ? -48.824 1.328 -3.164 1.00 22.97 210 PRO C N 1
ATOM 4898 C CA . PRO B 1 187 ? -50.206 1.146 -3.583 1.00 23.46 210 PRO C CA 1
ATOM 4899 C C . PRO B 1 187 ? -50.224 1.119 -5.084 1.00 22.09 210 PRO C C 1
ATOM 4900 O O . PRO B 1 187 ? -49.379 1.779 -5.693 1.00 23.52 210 PRO C O 1
ATOM 4904 N N . SER B 1 188 ? -51.103 0.290 -5.641 1.00 23.43 211 SER C N 1
ATOM 4905 C CA . SER B 1 188 ? -51.205 0.151 -7.091 1.00 23.61 211 SER C CA 1
ATOM 4906 C C . SER B 1 188 ? -52.300 1.076 -7.645 1.00 27.38 211 SER C C 1
ATOM 4907 O O . SER B 1 188 ? -53.224 1.468 -6.931 1.00 26.63 211 SER C O 1
ATOM 4910 N N . ASP B 1 189 ? -52.184 1.376 -8.928 1.00 23.61 212 ASP C N 1
ATOM 4911 C CA . ASP B 1 189 ? -53.281 2.080 -9.633 1.00 25.32 212 ASP C CA 1
ATOM 4912 C C . ASP B 1 189 ? -53.091 1.855 -11.118 1.00 28.34 212 ASP C C 1
ATOM 4913 O O . ASP B 1 189 ? -52.198 1.128 -11.548 1.00 23.74 212 ASP C O 1
ATOM 4918 N N . ASN B 1 190 ? -53.927 2.503 -11.933 1.00 27.31 213 ASN C N 1
ATOM 4919 C CA . ASN B 1 190 ? -53.759 2.365 -13.397 1.00 28.72 213 ASN C CA 1
ATOM 4920 C C . ASN B 1 190 ? -52.785 3.415 -13.922 1.00 30.61 213 ASN C C 1
ATOM 4921 O O . ASN B 1 190 ? -53.165 4.472 -14.450 1.00 28.20 213 ASN C O 1
ATOM 4926 N N . PHE B 1 191 ? -51.499 3.114 -13.714 1.00 26.92 214 PHE C N 1
ATOM 4927 C CA . PHE B 1 191 ? -50.427 3.999 -14.043 1.00 26.90 214 PHE C CA 1
ATOM 4928 C C . PHE B 1 191 ? -49.490 3.243 -14.952 1.00 26.89 214 PHE C C 1
ATOM 4929 O O . PHE B 1 191 ? -49.400 1.978 -14.892 1.00 27.55 214 PHE C O 1
ATOM 4937 N N . ASP B 1 192 ? -48.748 4.012 -15.750 1.00 28.69 215 ASP C N 1
ATOM 4938 C CA . ASP B 1 192 ? -47.621 3.409 -16.403 1.00 27.04 215 ASP C CA 1
ATOM 4939 C C . ASP B 1 192 ? -46.355 4.124 -15.935 1.00 30.23 215 ASP C C 1
ATOM 4940 O O . ASP B 1 192 ? -46.337 5.345 -15.791 1.00 28.72 215 ASP C O 1
ATOM 4945 N N . TYR B 1 193 ? -45.283 3.363 -15.621 1.00 26.49 216 TYR C N 1
ATOM 4946 C CA . TYR B 1 193 ? -44.072 3.960 -15.109 1.00 24.62 216 TYR C CA 1
ATOM 4947 C C . TYR B 1 193 ? -42.967 3.942 -16.165 1.00 26.69 216 TYR C C 1
ATOM 4948 O O . TYR B 1 193 ? -42.506 2.850 -16.579 1.00 26.53 216 TYR C O 1
ATOM 4957 N N . PRO B 1 194 ? -42.497 5.135 -16.573 1.00 25.88 217 PRO C N 1
ATOM 4958 C CA . PRO B 1 194 ? -41.469 5.200 -17.583 1.00 26.59 217 PRO C CA 1
ATOM 4959 C C . PRO B 1 194 ? -40.138 4.740 -17.047 1.00 27.94 217 PRO C C 1
ATOM 4960 O O . PRO B 1 194 ? -39.271 4.410 -17.866 1.00 30.13 217 PRO C O 1
ATOM 4964 N N . VAL B 1 195 ? -39.968 4.752 -15.715 1.00 24.16 218 VAL C N 1
ATOM 4965 C CA . VAL B 1 195 ? -38.724 4.258 -15.146 1.00 23.66 218 VAL C CA 1
ATOM 4966 C C . VAL B 1 195 ? -39.047 2.978 -14.388 1.00 30.00 218 VAL C C 1
ATOM 4967 O O . VAL B 1 195 ? -38.822 1.843 -14.904 1.00 33.62 218 VAL C O 1
ATOM 4971 N N . ALA B 1 196 ? -39.551 3.133 -13.170 1.00 27.22 219 ALA C N 1
ATOM 4972 C CA . ALA B 1 196 ? -39.843 1.964 -12.307 1.00 24.74 219 ALA C CA 1
ATOM 4973 C C . ALA B 1 196 ? -40.645 2.625 -11.202 1.00 24.67 219 ALA C C 1
ATOM 4974 O O . ALA B 1 196 ? -40.694 3.855 -11.117 1.00 27.02 219 ALA C O 1
ATOM 4976 N N . ASN B 1 197 ? -41.287 1.816 -10.364 1.00 24.09 220 ASN C N 1
ATOM 4977 C CA . ASN B 1 197 ? -42.190 2.383 -9.351 1.00 22.50 220 ASN C CA 1
ATOM 4978 C C . ASN B 1 197 ? -41.484 2.874 -8.033 1.00 23.16 220 ASN C C 1
ATOM 4979 O O . ASN B 1 197 ? -42.159 3.285 -7.081 1.00 25.08 220 ASN C O 1
ATOM 4984 N N . GLY B 1 198 ? -40.153 2.811 -7.988 1.00 23.18 221 GLY C N 1
ATOM 4985 C CA . GLY B 1 198 ? -39.415 3.514 -6.952 1.00 25.53 221 GLY C CA 1
ATOM 4986 C C . GLY B 1 198 ? -39.354 5.023 -7.180 1.00 26.10 221 GLY C C 1
ATOM 4987 O O . GLY B 1 198 ? -38.868 5.776 -6.309 1.00 27.92 221 GLY C O 1
ATOM 4988 N N . LEU B 1 199 ? -39.800 5.456 -8.367 1.00 26.94 222 LEU C N 1
ATOM 4989 C CA . LEU B 1 199 ? -39.842 6.896 -8.724 1.00 27.82 222 LEU C CA 1
ATOM 4990 C C . LEU B 1 199 ? -41.289 7.327 -8.842 1.00 27.86 222 LEU C C 1
ATOM 4991 O O . LEU B 1 199 ? -42.134 6.476 -9.104 1.00 26.26 222 LEU C O 1
ATOM 4996 N N . PRO B 1 200 ? -41.582 8.653 -8.622 1.00 25.24 223 PRO C N 1
ATOM 4997 C CA . PRO B 1 200 ? -42.980 9.132 -8.557 1.00 26.72 223 PRO C CA 1
ATOM 4998 C C . PRO B 1 200 ? -43.636 9.411 -9.950 1.00 29.04 223 PRO C C 1
ATOM 4999 O O . PRO B 1 200 ? -44.859 9.629 -10.027 1.00 27.13 223 PRO C O 1
ATOM 5003 N N . PHE B 1 201 ? -42.842 9.339 -11.027 1.00 27.82 224 PHE C N 1
ATOM 5004 C CA . PHE B 1 201 ? -43.300 9.666 -12.392 1.00 30.46 224 PHE C CA 1
ATOM 5005 C C . PHE B 1 201 ? -44.144 8.609 -13.042 1.00 27.20 224 PHE C C 1
ATOM 5006 O O . PHE B 1 201 ? -43.726 7.423 -13.224 1.00 27.31 224 PHE C O 1
ATOM 5014 N N . VAL B 1 202 ? -45.366 8.996 -13.380 1.00 25.18 225 VAL C N 1
ATOM 5015 C CA . VAL B 1 202 ? -46.290 8.088 -14.022 1.00 24.09 225 VAL C CA 1
ATOM 5016 C C . VAL B 1 202 ? -46.998 8.720 -15.234 1.00 29.45 225 VAL C C 1
ATOM 5017 O O . VAL B 1 202 ? -47.130 9.946 -15.305 1.00 33.00 225 VAL C O 1
ATOM 5021 N N . ILE B 1 203 ? -47.463 7.868 -16.113 1.00 29.96 226 ILE C N 1
ATOM 5022 C CA . ILE B 1 203 ? -48.547 8.225 -17.007 1.00 31.81 226 ILE C CA 1
ATOM 5023 C C . ILE B 1 203 ? -49.827 7.742 -16.335 1.00 29.18 226 ILE C C 1
ATOM 5024 O O . ILE B 1 203 ? -50.045 6.545 -16.108 1.00 32.48 226 ILE C O 1
ATOM 5029 N N . ASP B 1 204 ? -50.735 8.677 -16.042 1.00 29.93 227 ASP C N 1
ATOM 5030 C CA . ASP B 1 204 ? -52.027 8.234 -15.503 1.00 29.22 227 ASP C CA 1
ATOM 5031 C C . ASP B 1 204 ? -52.912 7.756 -16.626 1.00 36.09 227 ASP C C 1
ATOM 5032 O O . ASP B 1 204 ? -53.350 8.583 -17.457 1.00 37.07 227 ASP C O 1
ATOM 5037 N N . LEU B 1 205 ? -53.183 6.461 -16.663 1.00 30.81 228 LEU C N 1
ATOM 5038 C CA . LEU B 1 205 ? -53.942 5.835 -17.704 1.00 32.38 228 LEU C CA 1
ATOM 5039 C C . LEU B 1 205 ? -55.418 6.213 -17.644 1.00 34.84 228 LEU C C 1
ATOM 5040 O O . LEU B 1 205 ? -56.161 5.933 -18.591 1.00 35.90 228 LEU C O 1
ATOM 5045 N N . GLU B 1 206 ? -55.829 6.857 -16.553 1.00 33.10 229 GLU C N 1
ATOM 5046 C CA . GLU B 1 206 ? -57.198 7.325 -16.422 1.00 35.28 229 GLU C CA 1
ATOM 5047 C C . GLU B 1 206 ? -57.343 8.833 -16.623 1.00 40.46 229 GLU C C 1
ATOM 5048 O O . GLU B 1 206 ? -58.467 9.357 -16.616 1.00 43.01 229 GLU C O 1
ATOM 5054 N N . GLY B 1 207 ? -56.219 9.541 -16.710 1.00 36.55 230 GLY C N 1
ATOM 5055 C CA . GLY B 1 207 ? -56.213 11.010 -16.790 1.00 38.99 230 GLY C CA 1
ATOM 5056 C C . GLY B 1 207 ? -55.853 11.396 -18.210 1.00 35.92 230 GLY C C 1
ATOM 5057 O O . GLY B 1 207 ? -56.284 10.776 -19.165 1.00 34.52 230 GLY C O 1
ATOM 5058 N N . ASP B 1 208 ? -55.001 12.384 -18.342 1.00 37.04 231 ASP C N 1
ATOM 5059 C CA . ASP B 1 208 ? -54.538 12.718 -19.658 1.00 38.52 231 ASP C CA 1
ATOM 5060 C C . ASP B 1 208 ? -53.298 11.861 -20.015 1.00 36.29 231 ASP C C 1
ATOM 5061 O O . ASP B 1 208 ? -52.220 12.100 -19.477 1.00 35.73 231 ASP C O 1
ATOM 5066 N N . THR B 1 209 ? -53.489 10.897 -20.929 1.00 36.91 232 THR C N 1
ATOM 5067 C CA . THR B 1 209 ? -52.427 9.958 -21.316 1.00 42.42 232 THR C CA 1
ATOM 5068 C C . THR B 1 209 ? -51.288 10.555 -22.197 1.00 40.94 232 THR C C 1
ATOM 5069 O O . THR B 1 209 ? -50.484 9.808 -22.718 1.00 43.56 232 THR C O 1
ATOM 5073 N N . THR B 1 210 ? -51.224 11.887 -22.340 1.00 36.74 233 THR C N 1
ATOM 5074 C CA . THR B 1 210 ? -50.083 12.595 -22.942 1.00 37.17 233 THR C CA 1
ATOM 5075 C C . THR B 1 210 ? -49.171 13.289 -21.943 1.00 37.10 233 THR C C 1
ATOM 5076 O O . THR B 1 210 ? -48.101 13.781 -22.331 1.00 40.26 233 THR C O 1
ATOM 5080 N N . LYS B 1 211 ? -49.572 13.325 -20.661 1.00 34.09 234 LYS C N 1
ATOM 5081 C CA . LYS B 1 211 ? -48.788 14.038 -19.675 1.00 31.32 234 LYS C CA 1
ATOM 5082 C C . LYS B 1 211 ? -48.109 13.027 -18.733 1.00 31.39 234 LYS C C 1
ATOM 5083 O O . LYS B 1 211 ? -48.699 11.991 -18.395 1.00 34.09 234 LYS C O 1
ATOM 5085 N N . VAL B 1 212 ? -46.869 13.331 -18.380 1.00 34.46 235 VAL C N 1
ATOM 5086 C CA . VAL B 1 212 ? -46.211 12.671 -17.258 1.00 34.65 235 VAL C CA 1
ATOM 5087 C C . VAL B 1 212 ? -46.605 13.467 -16.005 1.00 35.61 235 VAL C C 1
ATOM 5088 O O . VAL B 1 212 ? -46.409 14.698 -15.964 1.00 36.69 235 VAL C O 1
ATOM 5092 N N . VAL B 1 213 ? -47.122 12.775 -14.984 1.00 30.78 236 VAL C N 1
ATOM 5093 C CA . VAL B 1 213 ? -47.494 13.413 -13.743 1.00 30.88 236 VAL C CA 1
ATOM 5094 C C . VAL B 1 213 ? -46.775 12.765 -12.541 1.00 32.80 236 VAL C C 1
ATOM 5095 O O . VAL B 1 213 ? -46.091 11.718 -12.692 1.00 29.80 236 VAL C O 1
ATOM 5099 N N . ASN B 1 214 ? -46.838 13.469 -11.413 1.00 32.73 237 ASN C N 1
ATOM 5100 C CA . ASN B 1 214 ? -46.388 12.947 -10.100 1.00 36.89 237 ASN C CA 1
ATOM 5101 C C . ASN B 1 214 ? -47.525 12.101 -9.500 1.00 36.19 237 ASN C C 1
ATOM 5102 O O . ASN B 1 214 ? -48.643 12.606 -9.266 1.00 33.30 237 ASN C O 1
ATOM 5107 N N . ARG B 1 215 ? -47.295 10.810 -9.289 1.00 30.20 238 ARG C N 1
ATOM 5108 C CA . ARG B 1 215 ? -48.346 10.018 -8.619 1.00 26.00 238 ARG C CA 1
ATOM 5109 C C . ARG B 1 215 ? -48.832 10.665 -7.286 1.00 26.37 238 ARG C C 1
ATOM 5110 O O . ARG B 1 215 ? -49.997 10.561 -6.963 1.00 29.39 238 ARG C O 1
ATOM 5118 N N . TYR B 1 216 ? -47.944 11.298 -6.517 1.00 27.71 239 TYR C N 1
ATOM 5119 C CA . TYR B 1 216 ? -48.315 11.840 -5.194 1.00 29.54 239 TYR C CA 1
ATOM 5120 C C . TYR B 1 216 ? -49.305 13.036 -5.299 1.00 36.56 239 TYR C C 1
ATOM 5121 O O . TYR B 1 216 ? -49.971 13.384 -4.291 1.00 32.73 239 TYR C O 1
ATOM 5130 N N . GLU B 1 217 ? -49.400 13.605 -6.508 1.00 33.28 240 GLU C N 1
ATOM 5131 C CA . GLU B 1 217 ? -50.286 14.753 -6.768 1.00 36.01 240 GLU C CA 1
ATOM 5132 C C . GLU B 1 217 ? -51.512 14.311 -7.523 1.00 40.16 240 GLU C C 1
ATOM 5133 O O . GLU B 1 217 ? -52.323 15.164 -7.908 1.00 40.86 240 GLU C O 1
ATOM 5139 N N . VAL B 1 218 ? -51.644 13.008 -7.787 1.00 33.92 241 VAL C N 1
ATOM 5140 C CA . VAL B 1 218 ? -52.859 12.428 -8.446 1.00 29.12 241 VAL C CA 1
ATOM 5141 C C . VAL B 1 218 ? -53.924 12.247 -7.385 1.00 36.71 241 VAL C C 1
ATOM 5142 O O . VAL B 1 218 ? -53.656 11.627 -6.338 1.00 33.09 241 VAL C O 1
ATOM 5146 N N . PRO B 1 219 ? -55.138 12.803 -7.603 1.00 33.98 242 PRO C N 1
ATOM 5147 C CA . PRO B 1 219 ? -56.090 12.811 -6.505 1.00 34.87 242 PRO C CA 1
ATOM 5148 C C . PRO B 1 219 ? -56.522 11.464 -5.957 1.00 32.34 242 PRO C C 1
ATOM 5149 O O . PRO B 1 219 ? -56.539 11.312 -4.747 1.00 34.72 242 PRO C O 1
ATOM 5153 N N . ARG B 1 220 ? -56.882 10.517 -6.790 1.00 29.15 243 ARG C N 1
ATOM 5154 C CA . ARG B 1 220 ? -57.337 9.242 -6.246 1.00 30.05 243 ARG C CA 1
ATOM 5155 C C . ARG B 1 220 ? -56.169 8.425 -5.604 1.00 31.16 243 ARG C C 1
ATOM 5156 O O . ARG B 1 220 ? -56.433 7.511 -4.820 1.00 27.94 243 ARG C O 1
ATOM 5164 N N . PHE B 1 221 ? -54.926 8.756 -5.972 1.00 29.47 244 PHE C N 1
ATOM 5165 C CA . PHE B 1 221 ? -53.751 8.099 -5.409 1.00 28.52 244 PHE C CA 1
ATOM 5166 C C . PHE B 1 221 ? -53.425 8.652 -4.054 1.00 30.78 244 PHE C C 1
ATOM 5167 O O . PHE B 1 221 ? -53.187 7.899 -3.121 1.00 26.80 244 PHE C O 1
ATOM 5175 N N . LYS B 1 222 ? -53.410 9.973 -3.949 1.00 31.59 245 LYS C N 1
ATOM 5176 C CA . LYS B 1 222 ? -53.407 10.638 -2.669 1.00 31.26 245 LYS C CA 1
ATOM 5177 C C . LYS B 1 222 ? -54.500 10.040 -1.781 1.00 30.99 245 LYS C C 1
ATOM 5178 O O . LYS B 1 222 ? -54.244 9.721 -0.629 1.00 30.74 245 LYS C O 1
ATOM 5184 N N . GLU B 1 223 ? -55.700 9.870 -2.314 1.00 30.37 246 GLU C N 1
ATOM 5185 C CA . GLU B 1 223 ? -56.788 9.239 -1.524 1.00 34.20 246 GLU C CA 1
ATOM 5186 C C . GLU B 1 223 ? -56.414 7.838 -1.020 1.00 33.01 246 GLU C C 1
ATOM 5187 O O . GLU B 1 223 ? -56.701 7.465 0.143 1.00 28.51 246 GLU C O 1
ATOM 5193 N N . HIS B 1 224 ? -55.735 7.075 -1.868 1.00 26.07 247 HIS C N 1
ATOM 5194 C CA . HIS B 1 224 ? -55.262 5.737 -1.425 1.00 27.34 247 HIS C CA 1
ATOM 5195 C C . HIS B 1 224 ? -54.317 5.842 -0.255 1.00 24.13 247 HIS C C 1
ATOM 5196 O O . HIS B 1 224 ? -54.401 5.037 0.663 1.00 24.79 247 HIS C O 1
ATOM 5203 N N . LEU B 1 225 ? -53.419 6.825 -0.278 1.00 23.77 248 LEU C N 1
ATOM 5204 C CA . LEU B 1 225 ? -52.449 7.025 0.811 1.00 24.10 248 LEU C CA 1
ATOM 5205 C C . LEU B 1 225 ? -53.171 7.488 2.083 1.00 23.99 248 LEU C C 1
ATOM 5206 O O . LEU B 1 225 ? -52.835 7.091 3.188 1.00 23.82 248 LEU C O 1
ATOM 5211 N N . LYS B 1 226 ? -54.196 8.317 1.933 1.00 23.87 249 LYS C N 1
ATOM 5212 C CA . LYS B 1 226 ? -55.046 8.620 3.119 1.00 26.52 249 LYS C CA 1
ATOM 5213 C C . LYS B 1 226 ? -55.767 7.341 3.670 1.00 25.10 249 LYS C C 1
ATOM 5214 O O . LYS B 1 226 ? -55.851 7.164 4.881 1.00 27.67 249 LYS C O 1
ATOM 5220 N N . THR B 1 227 ? -56.273 6.484 2.802 1.00 23.45 250 THR C N 1
ATOM 5221 C CA . THR B 1 227 ? -56.886 5.245 3.212 1.00 26.25 250 THR C CA 1
ATOM 5222 C C . THR B 1 227 ? -55.902 4.329 3.957 1.00 27.38 250 THR C C 1
ATOM 5223 O O . THR B 1 227 ? -56.237 3.715 4.997 1.00 26.13 250 THR C O 1
ATOM 5227 N N . LEU B 1 228 ? -54.702 4.209 3.375 1.00 26.98 251 LEU C N 1
ATOM 5228 C CA . LEU B 1 228 ? -53.662 3.422 4.050 1.00 27.91 251 LEU C CA 1
ATOM 5229 C C . LEU B 1 228 ? -53.343 3.975 5.423 1.00 26.08 251 LEU C C 1
ATOM 5230 O O . LEU B 1 228 ? -53.113 3.213 6.335 1.00 24.09 251 LEU C O 1
ATOM 5235 N N . HIS B 1 229 ? -53.228 5.307 5.550 1.00 25.05 252 HIS C N 1
ATOM 5236 C CA . HIS B 1 229 ? -52.977 5.879 6.823 1.00 24.58 252 HIS C CA 1
ATOM 5237 C C . HIS B 1 229 ? -54.098 5.595 7.798 1.00 25.45 252 HIS C C 1
ATOM 5238 O O . HIS B 1 229 ? -53.818 5.260 8.956 1.00 25.71 252 HIS C O 1
ATOM 5245 N N . LYS B 1 230 ? -55.367 5.725 7.363 1.00 23.59 253 LYS C N 1
ATOM 5246 C CA . LYS B 1 230 ? -56.494 5.211 8.161 1.00 25.20 253 LYS C CA 1
ATOM 5247 C C . LYS B 1 230 ? -56.340 3.741 8.627 1.00 25.51 253 LYS C C 1
ATOM 5248 O O . LYS B 1 230 ? -56.495 3.453 9.818 1.00 25.16 253 LYS C O 1
ATOM 5254 N N . PHE B 1 231 ? -55.972 2.843 7.710 1.00 23.66 254 PHE C N 1
ATOM 5255 C CA . PHE B 1 231 ? -55.741 1.432 8.048 1.00 24.91 254 PHE C CA 1
ATOM 5256 C C . PHE B 1 231 ? -54.623 1.315 9.106 1.00 24.06 254 PHE C C 1
ATOM 5257 O O . PHE B 1 231 ? -54.716 0.468 10.005 1.00 26.15 254 PHE C O 1
ATOM 5265 N N . TYR B 1 232 ? -53.579 2.089 8.945 1.00 23.61 255 TYR C N 1
ATOM 5266 C CA . TYR B 1 232 ? -52.484 2.062 9.900 1.00 23.35 255 TYR C CA 1
ATOM 5267 C C . TYR B 1 232 ? -52.997 2.516 11.295 1.00 25.10 255 TYR C C 1
ATOM 5268 O O . TYR B 1 232 ? -52.737 1.839 12.305 1.00 28.08 255 TYR C O 1
ATOM 5277 N N . GLU B 1 233 ? -53.699 3.664 11.330 1.00 25.21 256 GLU C N 1
ATOM 5278 C CA . GLU B 1 233 ? -54.263 4.177 12.551 1.00 24.98 256 GLU C CA 1
ATOM 5279 C C . GLU B 1 233 ? -55.201 3.168 13.214 1.00 25.87 256 GLU C C 1
ATOM 5280 O O . GLU B 1 233 ? -55.178 3.023 14.462 1.00 27.36 256 GLU C O 1
ATOM 5286 N N . ALA B 1 234 ? -56.039 2.499 12.422 1.00 24.13 257 ALA C N 1
ATOM 5287 C CA . ALA B 1 234 ? -56.986 1.540 12.970 1.00 24.08 257 ALA C CA 1
ATOM 5288 C C . ALA B 1 234 ? -56.422 0.175 13.267 1.00 25.09 257 ALA C C 1
ATOM 5289 O O . ALA B 1 234 ? -57.149 -0.676 13.776 1.00 26.85 257 ALA C O 1
ATOM 5291 N N . GLY B 1 235 ? -55.136 -0.019 12.976 1.00 23.71 258 GLY C N 1
ATOM 5292 C CA . GLY B 1 235 ? -54.506 -1.332 13.226 1.00 26.74 258 GLY C CA 1
ATOM 5293 C C . GLY B 1 235 ? -54.938 -2.394 12.217 1.00 25.18 258 GLY C C 1
ATOM 5294 O O . GLY B 1 235 ? -54.920 -3.612 12.527 1.00 24.89 258 GLY C O 1
ATOM 5295 N N . TYR B 1 236 ? -55.298 -1.987 10.987 1.00 21.47 259 TYR C N 1
ATOM 5296 C CA . TYR B 1 236 ? -55.646 -2.970 9.945 1.00 22.91 259 TYR C CA 1
ATOM 5297 C C . TYR B 1 236 ? -54.380 -3.385 9.216 1.00 23.65 259 TYR C C 1
ATOM 5298 O O . TYR B 1 236 ? -54.372 -4.403 8.556 1.00 24.53 259 TYR C O 1
ATOM 5307 N N . ILE B 1 237 ? -53.336 -2.573 9.286 1.00 22.32 260 ILE C N 1
ATOM 5308 C CA . ILE B 1 237 ? -51.999 -3.030 8.773 1.00 22.76 260 ILE C CA 1
ATOM 5309 C C . ILE B 1 237 ? -51.032 -3.100 9.958 1.00 23.26 260 ILE C C 1
ATOM 5310 O O . ILE B 1 237 ? -51.284 -2.487 10.967 1.00 24.36 260 ILE C O 1
ATOM 5315 N N . PRO B 1 238 ? -49.940 -3.907 9.838 1.00 26.97 261 PRO C N 1
ATOM 5316 C CA . PRO B 1 238 ? -49.017 -4.023 10.990 1.00 26.35 261 PRO C CA 1
ATOM 5317 C C . PRO B 1 238 ? -48.429 -2.669 11.442 1.00 25.93 261 PRO C C 1
ATOM 5318 O O . PRO B 1 238 ? -47.989 -1.881 10.602 1.00 25.89 261 PRO C O 1
ATOM 5322 N N . LYS B 1 239 ? -48.405 -2.406 12.761 1.00 26.91 262 LYS C N 1
ATOM 5323 C CA . LYS B 1 239 ? -47.841 -1.194 13.299 1.00 28.94 262 LYS C CA 1
ATOM 5324 C C . LYS B 1 239 ? -46.386 -0.992 12.810 1.00 29.12 262 LYS C C 1
ATOM 5325 O O . LYS B 1 239 ? -45.947 0.130 12.510 1.00 28.85 262 LYS C O 1
ATOM 5331 N N . ASP B 1 240 ? -45.655 -2.089 12.714 1.00 28.60 263 ASP C N 1
ATOM 5332 C CA . ASP B 1 240 ? -44.249 -2.019 12.280 1.00 31.72 263 ASP C CA 1
ATOM 5333 C C . ASP B 1 240 ? -44.023 -2.242 10.777 1.00 29.33 263 ASP C C 1
ATOM 5334 O O . ASP B 1 240 ? -42.901 -2.544 10.373 1.00 30.39 263 ASP C O 1
ATOM 5339 N N . VAL B 1 241 ? -45.059 -2.034 9.968 1.00 27.35 264 VAL C N 1
ATOM 5340 C CA . VAL B 1 241 ? -44.979 -2.195 8.497 1.00 26.01 264 VAL C CA 1
ATOM 5341 C C . VAL B 1 241 ? -43.723 -1.545 7.903 1.00 28.31 264 VAL C C 1
ATOM 5342 O O . VAL B 1 241 ? -43.079 -2.134 7.041 1.00 27.47 264 VAL C O 1
ATOM 5346 N N . ALA B 1 242 ? -43.350 -0.349 8.330 1.00 28.67 265 ALA C N 1
ATOM 5347 C CA . ALA B 1 242 ? -42.204 0.325 7.635 1.00 29.40 265 ALA C CA 1
ATOM 5348 C C . ALA B 1 242 ? -40.825 -0.355 7.915 1.00 29.18 265 ALA C C 1
ATOM 5349 O O . ALA B 1 242 ? -39.850 -0.148 7.191 1.00 31.66 265 ALA C O 1
ATOM 5351 N N . THR B 1 243 ? -40.743 -1.151 8.971 1.00 26.88 266 THR C N 1
ATOM 5352 C CA . THR B 1 243 ? -39.465 -1.724 9.394 1.00 31.31 266 THR C CA 1
ATOM 5353 C C . THR B 1 243 ? -39.405 -3.252 9.502 1.00 35.78 266 THR C C 1
ATOM 5354 O O . THR B 1 243 ? -38.294 -3.862 9.516 1.00 40.38 266 THR C O 1
ATOM 5358 N N . SER B 1 244 ? -40.571 -3.875 9.562 1.00 33.86 267 SER C N 1
ATOM 5359 C CA . SER B 1 244 ? -40.683 -5.304 9.901 1.00 36.53 267 SER C CA 1
ATOM 5360 C C . SER B 1 244 ? -40.049 -6.274 8.866 1.00 37.71 267 SER C C 1
ATOM 5361 O O . SER B 1 244 ? -40.150 -6.055 7.641 1.00 34.70 267 SER C O 1
ATOM 5364 N N . ASP B 1 245 ? -39.414 -7.341 9.360 1.00 31.83 268 ASP C N 1
ATOM 5365 C CA . ASP B 1 245 ? -38.940 -8.458 8.484 1.00 35.57 268 ASP C CA 1
ATOM 5366 C C . ASP B 1 245 ? -39.870 -9.673 8.645 1.00 38.75 268 ASP C C 1
ATOM 5367 O O . ASP B 1 245 ? -39.422 -10.818 8.576 1.00 39.91 268 ASP C O 1
ATOM 5372 N N . THR B 1 246 ? -41.171 -9.433 8.853 1.00 39.74 269 THR C N 1
ATOM 5373 C CA . THR B 1 246 ? -42.120 -10.510 9.190 1.00 39.55 269 THR C CA 1
ATOM 5374 C C . THR B 1 246 ? -42.829 -10.991 7.905 1.00 43.88 269 THR C C 1
ATOM 5375 O O . THR B 1 246 ? -43.464 -10.205 7.225 1.00 47.77 269 THR C O 1
ATOM 5379 N N . SER B 1 247 ? -42.751 -12.276 7.600 1.00 42.42 270 SER C N 1
ATOM 5380 C CA . SER B 1 247 ? -43.481 -12.796 6.443 1.00 39.41 270 SER C CA 1
ATOM 5381 C C . SER B 1 247 ? -44.881 -13.338 6.827 1.00 33.01 270 SER C C 1
ATOM 5382 O O . SER B 1 247 ? -45.083 -13.833 7.936 1.00 31.00 270 SER C O 1
ATOM 5385 N N . PHE B 1 248 ? -45.837 -13.174 5.902 1.00 27.36 271 PHE C N 1
ATOM 5386 C CA . PHE B 1 248 ? -47.184 -13.690 6.046 1.00 25.45 271 PHE C CA 1
ATOM 5387 C C . PHE B 1 248 ? -47.346 -14.861 5.101 1.00 26.20 271 PHE C C 1
ATOM 5388 O O . PHE B 1 248 ? -47.614 -14.736 3.880 1.00 28.12 271 PHE C O 1
ATOM 5396 N N . ASP B 1 249 ? -47.187 -16.034 5.690 1.00 25.16 272 ASP C N 1
ATOM 5397 C CA . ASP B 1 249 ? -47.153 -17.282 4.934 1.00 26.19 272 ASP C CA 1
ATOM 5398 C C . ASP B 1 249 ? -48.507 -17.537 4.296 1.00 24.16 272 ASP C C 1
ATOM 5399 O O . ASP B 1 249 ? -49.522 -17.517 4.994 1.00 22.50 272 ASP C O 1
ATOM 5404 N N . LEU B 1 250 ? -48.513 -17.738 2.971 1.00 21.09 273 LEU C N 1
ATOM 5405 C CA . LEU B 1 250 ? -49.783 -17.916 2.220 1.00 22.13 273 LEU C CA 1
ATOM 5406 C C . LEU B 1 250 ? -50.592 -19.056 2.806 1.00 22.74 273 LEU C C 1
ATOM 5407 O O . LEU B 1 250 ? -51.808 -18.991 2.742 1.00 24.52 273 LEU C O 1
ATOM 5412 N N . GLN B 1 251 ? -49.923 -20.087 3.371 1.00 24.48 274 GLN C N 1
ATOM 5413 C CA . GLN B 1 251 ? -50.617 -21.267 3.913 1.00 26.23 274 GLN C CA 1
ATOM 5414 C C . GLN B 1 251 ? -51.207 -21.077 5.342 1.00 26.63 274 GLN C C 1
ATOM 5415 O O . GLN B 1 251 ? -51.994 -21.918 5.827 1.00 28.87 274 GLN C O 1
ATOM 5421 N N . GLN B 1 252 ? -50.784 -20.023 6.022 1.00 26.55 275 GLN C N 1
ATOM 5422 C CA . GLN B 1 252 ? -51.159 -19.798 7.426 1.00 30.03 275 GLN C CA 1
ATOM 5423 C C . GLN B 1 252 ? -52.284 -18.764 7.622 1.00 33.08 275 GLN C C 1
ATOM 5424 O O . GLN B 1 252 ? -52.508 -17.873 6.764 1.00 29.26 275 GLN C O 1
ATOM 5430 N N . ASP B 1 253 ? -52.916 -18.817 8.808 1.00 30.04 276 ASP C N 1
ATOM 5431 C CA . ASP B 1 253 ? -54.037 -17.901 9.147 1.00 30.10 276 ASP C CA 1
ATOM 5432 C C . ASP B 1 253 ? -53.575 -16.711 9.934 1.00 28.36 276 ASP C C 1
ATOM 5433 O O . ASP B 1 253 ? -54.281 -16.235 10.846 1.00 33.62 276 ASP C O 1
ATOM 5438 N N . THR B 1 254 ? -52.415 -16.186 9.579 1.00 23.52 277 THR C N 1
ATOM 5439 C CA . THR B 1 254 ? -51.870 -15.027 10.164 1.00 24.80 277 THR C CA 1
ATOM 5440 C C . THR B 1 254 ? -52.389 -13.756 9.517 1.00 22.77 277 THR C C 1
ATOM 5441 O O . THR B 1 254 ? -52.144 -12.687 10.061 1.00 24.11 277 THR C O 1
ATOM 5445 N N . TRP B 1 255 ? -53.006 -13.876 8.332 1.00 23.69 278 TRP C N 1
ATOM 5446 C CA . TRP B 1 255 ? -53.456 -12.695 7.557 1.00 22.14 278 TRP C CA 1
ATOM 5447 C C . TRP B 1 255 ? -54.837 -12.993 6.997 1.00 21.18 278 TRP C C 1
ATOM 5448 O O . TRP B 1 255 ? -55.180 -14.153 6.804 1.00 21.97 278 TRP C O 1
ATOM 5459 N N . PHE B 1 256 ? -55.580 -11.935 6.669 1.00 21.37 279 PHE C N 1
ATOM 5460 C CA . PHE B 1 256 ? -56.923 -12.114 6.110 1.00 22.84 279 PHE C CA 1
ATOM 5461 C C . PHE B 1 256 ? -56.944 -11.747 4.601 1.00 21.36 279 PHE C C 1
ATOM 5462 O O . PHE B 1 256 ? -57.509 -12.481 3.802 1.00 20.74 279 PHE C O 1
ATOM 5470 N N . VAL B 1 257 ? -56.381 -10.597 4.278 1.00 20.60 280 VAL C N 1
ATOM 5471 C CA . VAL B 1 257 ? -56.245 -10.189 2.865 1.00 22.03 280 VAL C CA 1
ATOM 5472 C C . VAL B 1 257 ? -54.841 -9.699 2.588 1.00 20.41 280 VAL C C 1
ATOM 5473 O O . VAL B 1 257 ? -54.114 -9.219 3.481 1.00 21.42 280 VAL C O 1
ATOM 5477 N N . ARG B 1 258 ? -54.435 -9.813 1.332 1.00 20.51 281 ARG C N 1
ATOM 5478 C CA . ARG B 1 258 ? -53.116 -9.385 0.905 1.00 17.63 281 ARG C CA 1
ATOM 5479 C C . ARG B 1 258 ? -53.311 -8.942 -0.539 1.00 19.59 281 ARG C C 1
ATOM 5480 O O . ARG B 1 258 ? -54.357 -9.277 -1.145 1.00 21.36 281 ARG C O 1
ATOM 5488 N N . GLU B 1 259 ? -52.301 -8.273 -1.112 1.00 20.39 282 GLU C N 1
ATOM 5489 C CA . GLU B 1 259 ? -52.402 -7.827 -2.532 1.00 20.05 282 GLU C CA 1
ATOM 5490 C C . GLU B 1 259 ? -51.565 -8.666 -3.415 1.00 20.81 282 GLU C C 1
ATOM 5491 O O . GLU B 1 259 ? -50.335 -8.755 -3.211 1.00 21.65 282 GLU C O 1
ATOM 5497 N N . GLU B 1 260 ? -52.187 -9.251 -4.438 1.00 18.76 283 GLU C N 1
ATOM 5498 C CA . GLU B 1 260 ? -51.500 -10.146 -5.364 1.00 18.79 283 GLU C CA 1
ATOM 5499 C C . GLU B 1 260 ? -51.643 -9.703 -6.807 1.00 21.62 283 GLU C C 1
ATOM 5500 O O . GLU B 1 260 ? -52.741 -9.377 -7.240 1.00 23.02 283 GLU C O 1
ATOM 5506 N N . THR B 1 261 ? -50.562 -9.864 -7.569 1.00 20.77 284 THR C N 1
ATOM 5507 C CA . THR B 1 261 ? -50.602 -9.691 -9.020 1.00 18.33 284 THR C CA 1
ATOM 5508 C C . THR B 1 261 ? -51.106 -11.042 -9.594 1.00 20.04 284 THR C C 1
ATOM 5509 O O . THR B 1 261 ? -50.523 -12.100 -9.337 1.00 20.93 284 THR C O 1
ATOM 5513 N N . VAL B 1 262 ? -52.173 -11.012 -10.458 1.00 22.72 285 VAL C N 1
ATOM 5514 C CA . VAL B 1 262 ? -52.707 -12.216 -11.105 1.00 22.41 285 VAL C CA 1
ATOM 5515 C C . VAL B 1 262 ? -52.858 -12.066 -12.627 1.00 22.21 285 VAL C C 1
ATOM 5516 O O . VAL B 1 262 ? -53.360 -11.063 -13.095 1.00 22.15 285 VAL C O 1
ATOM 5520 N N . GLY B 1 263 ? -52.397 -13.058 -13.353 1.00 21.05 286 GLY C N 1
ATOM 5521 C CA . GLY B 1 263 ? -52.518 -12.955 -14.820 1.00 23.18 286 GLY C CA 1
ATOM 5522 C C . GLY B 1 263 ? -52.807 -14.322 -15.369 1.00 23.19 286 GLY C C 1
ATOM 5523 O O . GLY B 1 263 ? -53.037 -15.291 -14.624 1.00 24.55 286 GLY C O 1
ATOM 5524 N N . PRO B 1 264 ? -52.742 -14.447 -16.735 1.00 27.86 287 PRO C N 1
ATOM 5525 C CA . PRO B 1 264 ? -53.109 -15.711 -17.375 1.00 25.71 287 PRO C CA 1
ATOM 5526 C C . PRO B 1 264 ? -52.291 -16.956 -17.014 1.00 27.01 287 PRO C C 1
ATOM 5527 O O . PRO B 1 264 ? -52.778 -18.056 -17.068 1.00 25.53 287 PRO C O 1
ATOM 5531 N N . ALA B 1 265 ? -51.006 -16.793 -16.672 1.00 24.97 288 ALA C N 1
ATOM 5532 C CA . ALA B 1 265 ? -50.196 -17.931 -16.241 1.00 24.73 288 ALA C CA 1
ATOM 5533 C C . ALA B 1 265 ? -50.649 -18.648 -14.948 1.00 27.14 288 ALA C C 1
ATOM 5534 O O . ALA B 1 265 ? -50.190 -19.747 -14.626 1.00 27.27 288 ALA C O 1
ATOM 5536 N N . ASP B 1 266 ? -51.518 -17.970 -14.209 1.00 23.65 289 ASP C N 1
ATOM 5537 C CA . ASP B 1 266 ? -51.966 -18.377 -12.871 1.00 22.89 289 ASP C CA 1
ATOM 5538 C C . ASP B 1 266 ? -53.252 -19.191 -12.969 1.00 24.66 289 ASP C C 1
ATOM 5539 O O . ASP B 1 266 ? -53.646 -19.810 -12.014 1.00 22.91 289 ASP C O 1
ATOM 5544 N N . TYR B 1 267 ? -53.931 -19.133 -14.119 1.00 26.07 290 TYR C N 1
ATOM 5545 C CA . TYR B 1 267 ? -55.228 -19.878 -14.293 1.00 25.37 290 TYR C CA 1
ATOM 5546 C C . TYR B 1 267 ? -56.242 -19.543 -13.186 1.00 23.40 290 TYR C C 1
ATOM 5547 O O . TYR B 1 267 ? -56.638 -20.431 -12.401 1.00 27.10 290 TYR C O 1
ATOM 5556 N N . GLY B 1 268 ? -56.564 -18.280 -13.115 1.00 25.61 291 GLY C N 1
ATOM 5557 C CA . GLY B 1 268 ? -57.509 -17.706 -12.145 1.00 28.98 291 GLY C CA 1
ATOM 5558 C C . GLY B 1 268 ? -56.929 -17.780 -10.760 1.00 28.07 291 GLY C C 1
ATOM 5559 O O . GLY B 1 268 ? -55.768 -17.398 -10.560 1.00 26.38 291 GLY C O 1
ATOM 5560 N N . ASN B 1 269 ? -57.766 -18.175 -9.810 1.00 28.84 292 ASN C N 1
ATOM 5561 C CA . ASN B 1 269 ? -57.370 -18.341 -8.399 1.00 25.96 292 ASN C CA 1
ATOM 5562 C C . ASN B 1 269 ? -56.822 -19.709 -8.102 1.00 24.93 292 ASN C C 1
ATOM 5563 O O . ASN B 1 269 ? -56.574 -20.048 -6.961 1.00 28.60 292 ASN C O 1
ATOM 5568 N N . SER B 1 270 ? -56.586 -20.534 -9.125 1.00 24.23 293 SER C N 1
ATOM 5569 C CA . SER B 1 270 ? -56.101 -21.882 -8.913 1.00 24.18 293 SER C CA 1
ATOM 5570 C C . SER B 1 270 ? -54.649 -21.919 -8.396 1.00 24.06 293 SER C C 1
ATOM 5571 O O . SER B 1 270 ? -54.356 -22.729 -7.527 1.00 24.47 293 SER C O 1
ATOM 5574 N N . LEU B 1 271 ? -53.759 -21.042 -8.921 1.00 21.50 294 LEU C N 1
ATOM 5575 C CA . LEU B 1 271 ? -52.369 -21.129 -8.489 1.00 20.89 294 LEU C CA 1
ATOM 5576 C C . LEU B 1 271 ? -52.300 -20.675 -6.980 1.00 22.49 294 LEU C C 1
ATOM 5577 O O . LEU B 1 271 ? -51.697 -21.358 -6.165 1.00 24.38 294 LEU C O 1
ATOM 5582 N N . LEU B 1 272 ? -52.892 -19.551 -6.644 1.00 23.30 295 LEU C N 1
ATOM 5583 C CA . LEU B 1 272 ? -52.916 -19.094 -5.269 1.00 23.07 295 LEU C CA 1
ATOM 5584 C C . LEU B 1 272 ? -53.525 -20.116 -4.323 1.00 24.59 295 LEU C C 1
ATOM 5585 O O . LEU B 1 272 ? -52.939 -20.399 -3.238 1.00 24.19 295 LEU C O 1
ATOM 5590 N N . SER B 1 273 ? -54.633 -20.749 -4.736 1.00 23.83 296 SER C N 1
ATOM 5591 C CA . SER B 1 273 ? -55.217 -21.842 -3.917 1.00 26.40 296 SER C CA 1
ATOM 5592 C C . SER B 1 273 ? -54.247 -23.044 -3.754 1.00 26.70 296 SER C C 1
ATOM 5593 O O . SER B 1 273 ? -54.169 -23.684 -2.699 1.00 26.15 296 SER C O 1
ATOM 5596 N N . ARG B 1 274 ? -53.486 -23.359 -4.805 1.00 23.96 297 ARG C N 1
ATOM 5597 C CA . ARG B 1 274 ? -52.517 -24.404 -4.681 1.00 24.33 297 ARG C CA 1
ATOM 5598 C C . ARG B 1 274 ? -51.377 -24.063 -3.712 1.00 23.34 297 ARG C C 1
ATOM 5599 O O . ARG B 1 274 ? -51.009 -24.860 -2.835 1.00 25.72 297 ARG C O 1
ATOM 5607 N N . VAL B 1 275 ? -50.812 -22.875 -3.878 1.00 22.79 298 VAL C N 1
ATOM 5608 C CA . VAL B 1 275 ? -49.657 -22.483 -3.017 1.00 21.94 298 VAL C CA 1
ATOM 5609 C C . VAL B 1 275 ? -50.126 -22.255 -1.566 1.00 26.80 298 VAL C C 1
ATOM 5610 O O . VAL B 1 275 ? -49.378 -22.551 -0.645 1.00 28.10 298 VAL C O 1
ATOM 5617 N N . ALA B 1 276 ? -51.348 -21.725 -1.381 1.00 25.38 299 ALA C N 1
ATOM 5618 C CA . ALA B 1 276 ? -51.888 -21.491 -0.037 1.00 26.02 299 ALA C CA 1
ATOM 5619 C C . ALA B 1 276 ? -52.457 -22.763 0.554 1.00 29.71 299 ALA C C 1
ATOM 5620 O O . ALA B 1 276 ? -52.631 -22.846 1.780 1.00 29.48 299 ALA C O 1
ATOM 5622 N N . ASN B 1 277 ? -52.664 -23.770 -0.290 1.00 29.51 300 ASN C N 1
ATOM 5623 C CA . ASN B 1 277 ? -53.266 -25.050 0.104 1.00 31.74 300 ASN C CA 1
ATOM 5624 C C . ASN B 1 277 ? -54.642 -24.844 0.730 1.00 31.18 300 ASN C C 1
ATOM 5625 O O . ASN B 1 277 ? -54.976 -25.503 1.732 1.00 32.71 300 ASN C O 1
ATOM 5630 N N . LYS B 1 278 ? -55.396 -23.888 0.178 1.00 31.64 301 LYS C N 1
ATOM 5631 C CA . LYS B 1 278 ? -56.733 -23.564 0.628 1.00 35.51 301 LYS C CA 1
ATOM 5632 C C . LYS B 1 278 ? -57.431 -22.668 -0.410 1.00 36.26 301 LYS C C 1
ATOM 5633 O O . LYS B 1 278 ? -56.804 -22.099 -1.332 1.00 30.42 301 LYS C O 1
ATOM 5639 N N . ASP B 1 279 ? -58.723 -22.465 -0.220 1.00 30.44 302 ASP C N 1
ATOM 5640 C CA . ASP B 1 279 ? -59.467 -21.639 -1.105 1.00 31.64 302 ASP C CA 1
ATOM 5641 C C . ASP B 1 279 ? -58.945 -20.196 -0.958 1.00 30.32 302 ASP C C 1
ATOM 5642 O O . ASP B 1 279 ? -58.944 -19.611 0.147 1.00 28.77 302 ASP C O 1
ATOM 5647 N N . ILE B 1 280 ? -58.453 -19.646 -2.055 1.00 26.85 303 ILE C N 1
ATOM 5648 C CA . ILE B 1 280 ? -58.115 -18.192 -2.111 1.00 28.61 303 ILE C CA 1
ATOM 5649 C C . ILE B 1 280 ? -59.059 -17.494 -3.091 1.00 28.39 303 ILE C C 1
ATOM 5650 O O . ILE B 1 280 ? -59.111 -17.848 -4.263 1.00 31.76 303 ILE C O 1
ATOM 5655 N N . GLN B 1 281 ? -59.767 -16.470 -2.637 1.00 26.30 304 GLN C N 1
ATOM 5656 C CA . GLN B 1 281 ? -60.647 -15.707 -3.502 1.00 26.47 304 GLN C CA 1
ATOM 5657 C C . GLN B 1 281 ? -60.022 -14.360 -3.861 1.00 25.60 304 GLN C C 1
ATOM 5658 O O . GLN B 1 281 ? -59.383 -13.663 -2.993 1.00 27.22 304 GLN C O 1
ATOM 5669 N N . ILE B 1 282 ? -60.140 -13.994 -5.137 1.00 23.81 305 ILE C N 1
ATOM 5670 C CA . ILE B 1 282 ? -59.530 -12.739 -5.627 1.00 25.33 305 ILE C CA 1
ATOM 5671 C C . ILE B 1 282 ? -60.489 -11.625 -6.093 1.00 26.61 305 ILE C C 1
ATOM 5672 O O . ILE B 1 282 ? -61.494 -11.924 -6.736 1.00 30.79 305 ILE C O 1
ATOM 5677 N N . LYS B 1 283 ? -60.169 -10.371 -5.816 1.00 26.20 306 LYS C N 1
ATOM 5678 C CA . LYS B 1 283 ? -60.954 -9.253 -6.329 1.00 26.40 306 LYS C CA 1
ATOM 5679 C C . LYS B 1 283 ? -60.048 -8.230 -6.948 1.00 26.23 306 LYS C C 1
ATOM 5680 O O . LYS B 1 283 ? -59.155 -7.737 -6.268 1.00 25.54 306 LYS C O 1
ATOM 5686 N N . PRO B 1 284 ? -60.252 -7.894 -8.248 1.00 25.17 307 PRO C N 1
ATOM 5687 C CA . PRO B 1 284 ? -59.334 -7.024 -8.916 1.00 24.96 307 PRO C CA 1
ATOM 5688 C C . PRO B 1 284 ? -59.491 -5.578 -8.475 1.00 25.15 307 PRO C C 1
ATOM 5689 O O . PRO B 1 284 ? -60.621 -5.111 -8.160 1.00 27.64 307 PRO C O 1
ATOM 5693 N N . ILE B 1 285 ? -58.386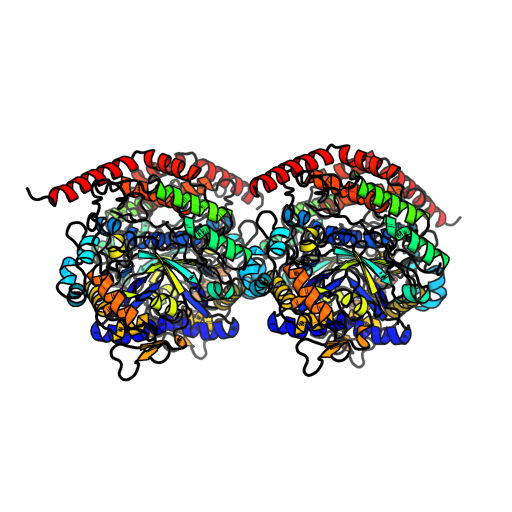 -4.859 -8.416 1.00 22.45 308 ILE C N 1
ATOM 5694 C CA . ILE B 1 285 ? -58.435 -3.461 -8.134 1.00 23.43 308 ILE C CA 1
ATOM 5695 C C . ILE B 1 285 ? -57.831 -2.522 -9.228 1.00 22.62 308 ILE C C 1
ATOM 5696 O O . ILE B 1 285 ? -57.901 -1.274 -9.133 1.00 23.56 308 ILE C O 1
ATOM 5701 N N . THR B 1 286 ? -57.162 -3.118 -10.211 1.00 27.64 309 THR C N 1
ATOM 5702 C CA . THR B 1 286 ? -56.647 -2.312 -11.305 1.00 25.18 309 THR C CA 1
ATOM 5703 C C . THR B 1 286 ? -57.021 -3.040 -12.589 1.00 25.17 309 THR C C 1
ATOM 5704 O O . THR B 1 286 ? -57.317 -4.224 -12.597 1.00 25.65 309 THR C O 1
ATOM 5708 N N . ASN B 1 287 ? -56.838 -2.340 -13.715 1.00 26.90 310 ASN C N 1
ATOM 5709 C CA . ASN B 1 287 ? -57.215 -2.894 -15.034 1.00 27.33 310 ASN C CA 1
ATOM 5710 C C . ASN B 1 287 ? -56.197 -3.922 -15.492 1.00 30.01 310 ASN C C 1
ATOM 5711 O O . ASN B 1 287 ? -55.006 -3.753 -15.229 1.00 27.59 310 ASN C O 1
ATOM 5716 N N . PHE B 1 288 ? -56.688 -4.973 -16.120 1.00 26.23 311 PHE C N 1
ATOM 5717 C CA . PHE B 1 288 ? -55.833 -6.025 -16.663 1.00 30.61 311 PHE C CA 1
ATOM 5718 C C . PHE B 1 288 ? -55.199 -5.564 -17.995 1.00 31.40 311 PHE C C 1
ATOM 5719 O O . PHE B 1 288 ? -55.900 -5.311 -18.949 1.00 31.63 311 PHE C O 1
ATOM 5727 N N . ILE B 1 289 ? -53.885 -5.420 -18.054 1.00 28.13 312 ILE C N 1
ATOM 5728 C CA . ILE B 1 289 ? -53.271 -4.712 -19.167 1.00 28.20 312 ILE C CA 1
ATOM 5729 C C . ILE B 1 289 ? -51.781 -5.030 -19.298 1.00 31.04 312 ILE C C 1
ATOM 5730 O O . ILE B 1 289 ? -51.133 -5.471 -18.327 1.00 23.04 312 ILE C O 1
ATOM 5735 N N . LYS B 1 290 ? -51.225 -4.803 -20.486 1.00 28.55 313 LYS C N 1
ATOM 5736 C CA . LYS B 1 290 ? -49.803 -4.908 -20.695 1.00 28.12 313 LYS C CA 1
ATOM 5737 C C . LYS B 1 290 ? -49.270 -3.518 -20.491 1.00 31.78 313 LYS C C 1
ATOM 5738 O O . LYS B 1 290 ? -49.722 -2.575 -21.140 1.00 29.92 313 LYS C O 1
ATOM 5744 N N . LYS B 1 291 ? -48.311 -3.361 -19.577 1.00 24.80 314 LYS C N 1
ATOM 5745 C CA . LYS B 1 291 ? -47.696 -2.062 -19.321 1.00 22.17 314 LYS C CA 1
ATOM 5746 C C . LYS B 1 291 ? -46.254 -2.333 -18.937 1.00 22.84 314 LYS C C 1
ATOM 5747 O O . LYS B 1 291 ? -45.872 -3.471 -18.811 1.00 24.12 314 LYS C O 1
ATOM 5753 N N . ASN B 1 292 ? -45.490 -1.296 -18.742 1.00 23.48 315 ASN C N 1
ATOM 5754 C CA . ASN B 1 292 ? -44.055 -1.491 -18.491 1.00 25.49 315 ASN C CA 1
ATOM 5755 C C . ASN B 1 292 ? -43.809 -2.443 -17.323 1.00 24.22 315 ASN C C 1
ATOM 5756 O O . ASN B 1 292 ? -42.966 -3.382 -17.412 1.00 22.13 315 ASN C O 1
ATOM 5761 N N . GLN B 1 293 ? -44.508 -2.168 -16.213 1.00 23.18 316 GLN C N 1
ATOM 5762 C CA . GLN B 1 293 ? -44.276 -3.020 -14.985 1.00 21.85 316 GLN C CA 1
ATOM 5763 C C . GLN B 1 293 ? -44.540 -4.500 -15.232 1.00 21.40 316 GLN C C 1
ATOM 5764 O O . GLN B 1 293 ? -43.811 -5.379 -14.712 1.00 22.02 316 GLN C O 1
ATOM 5770 N N . THR B 1 294 ? -45.560 -4.819 -16.015 1.00 21.03 317 THR C N 1
ATOM 5771 C CA . THR B 1 294 ? -45.891 -6.228 -16.203 1.00 19.78 317 THR C CA 1
ATOM 5772 C C . THR B 1 294 ? -44.872 -6.979 -17.100 1.00 20.86 317 THR C C 1
ATOM 5773 O O . THR B 1 294 ? -44.639 -8.176 -16.951 1.00 19.05 317 THR C O 1
ATOM 5777 N N . THR B 1 295 ? -44.231 -6.241 -17.988 1.00 22.60 318 THR C N 1
ATOM 5778 C CA . THR B 1 295 ? -43.214 -6.825 -18.829 1.00 21.12 318 THR C CA 1
ATOM 5779 C C . THR B 1 295 ? -41.843 -6.939 -18.112 1.00 21.83 318 THR C C 1
ATOM 5780 O O . THR B 1 295 ? -40.968 -7.696 -18.603 1.00 22.56 318 THR C O 1
ATOM 5784 N N . GLN B 1 296 ? -41.720 -6.206 -16.999 1.00 20.58 319 GLN C N 1
ATOM 5785 C CA . GLN B 1 296 ? -40.431 -6.031 -16.268 1.00 19.63 319 GLN C CA 1
ATOM 5786 C C . GLN B 1 296 ? -40.461 -6.739 -14.913 1.00 21.36 319 GLN C C 1
ATOM 5787 O O . GLN B 1 296 ? -39.455 -6.704 -14.225 1.00 21.15 319 GLN C O 1
ATOM 5793 N N . VAL B 1 297 ? -41.550 -7.428 -14.586 1.00 20.23 320 VAL C N 1
ATOM 5794 C CA . VAL B 1 297 ? -41.776 -7.958 -13.218 1.00 20.60 320 VAL C CA 1
ATOM 5795 C C . VAL B 1 297 ? -40.773 -9.055 -12.792 1.00 20.69 320 VAL C C 1
ATOM 5796 O O . VAL B 1 297 ? -40.542 -9.203 -11.600 1.00 21.19 320 VAL C O 1
ATOM 5800 N N . ALA B 1 298 ? -40.190 -9.791 -13.757 1.00 19.61 321 ALA C N 1
ATOM 5801 C CA . ALA B 1 298 ? -39.146 -10.777 -13.438 1.00 18.06 321 ALA C CA 1
ATOM 5802 C C . ALA B 1 298 ? -38.133 -10.791 -14.553 1.00 18.61 321 ALA C C 1
ATOM 5803 O O . ALA B 1 298 ? -38.251 -11.553 -15.504 1.00 20.11 321 ALA C O 1
ATOM 5805 N N . ASN B 1 299 ? -37.136 -9.940 -14.393 1.00 20.37 322 ASN C N 1
ATOM 5806 C CA . ASN B 1 299 ? -36.092 -9.816 -15.398 1.00 18.49 322 ASN C CA 1
ATOM 5807 C C . ASN B 1 299 ? -34.819 -10.453 -14.822 1.00 19.92 322 ASN C C 1
ATOM 5808 O O . ASN B 1 299 ? -34.368 -10.038 -13.779 1.00 19.34 322 ASN C O 1
ATOM 5813 N N . PHE B 1 300 ? -34.256 -11.402 -15.556 1.00 17.32 323 PHE C N 1
ATOM 5814 C CA . PHE B 1 300 ? -32.859 -11.870 -15.284 1.00 19.57 323 PHE C CA 1
ATOM 5815 C C . PHE B 1 300 ? -31.825 -11.123 -16.113 1.00 18.70 323 PHE C C 1
ATOM 5816 O O . PHE B 1 300 ? -31.975 -10.961 -17.308 1.00 20.69 323 PHE C O 1
ATOM 5824 N N . VAL B 1 301 ? -30.785 -10.643 -15.428 1.00 19.88 324 VAL C N 1
ATOM 5825 C CA . VAL B 1 301 ? -29.700 -9.921 -16.100 1.00 19.01 324 VAL C CA 1
ATOM 5826 C C . VAL B 1 301 ? -28.438 -10.730 -15.916 1.00 20.86 324 VAL C C 1
ATOM 5827 O O . VAL B 1 301 ? -28.328 -11.551 -15.015 1.00 19.82 324 VAL C O 1
ATOM 5831 N N . ILE B 1 302 ? -27.491 -10.488 -16.840 1.00 19.02 325 ILE C N 1
ATOM 5832 C CA . ILE B 1 302 ? -26.074 -11.017 -16.730 1.00 19.99 325 ILE C CA 1
ATOM 5833 C C . ILE B 1 302 ? -25.170 -9.865 -16.374 1.00 20.91 325 ILE C C 1
ATOM 5834 O O . ILE B 1 302 ? -25.248 -8.777 -16.954 1.00 19.98 325 ILE C O 1
ATOM 5839 N N . SER B 1 303 ? -24.344 -10.045 -15.351 1.00 19.53 326 SER C N 1
ATOM 5840 C CA . SER B 1 303 ? -23.464 -8.962 -14.944 1.00 20.87 326 SER C CA 1
ATOM 5841 C C . SER B 1 303 ? -22.605 -8.539 -16.156 1.00 19.13 326 SER C C 1
ATOM 5842 O O . SER B 1 303 ? -22.085 -9.415 -16.875 1.00 20.30 326 SER C O 1
ATOM 5845 N N . ASN B 1 304 ? -22.437 -7.223 -16.331 1.00 18.64 327 ASN C N 1
ATOM 5846 C CA . ASN B 1 304 ? -21.520 -6.745 -17.347 1.00 23.65 327 ASN C CA 1
ATOM 5847 C C . ASN B 1 304 ? -20.055 -7.285 -17.114 1.00 23.43 327 ASN C C 1
ATOM 5848 O O . ASN B 1 304 ? -19.261 -7.361 -18.049 1.00 27.25 327 ASN C O 1
ATOM 5857 N N . ASN B 1 305 ? -19.733 -7.638 -15.873 1.00 23.32 328 ASN C N 1
ATOM 5858 C CA . ASN B 1 305 ? -18.386 -8.130 -15.554 1.00 27.74 328 ASN C CA 1
ATOM 5859 C C . ASN B 1 305 ? -18.331 -9.629 -15.501 1.00 27.71 328 ASN C C 1
ATOM 5860 O O . ASN B 1 305 ? -17.305 -10.174 -15.144 1.00 28.15 328 ASN C O 1
ATOM 5865 N N . SER B 1 306 ? -19.410 -10.341 -15.820 1.00 27.56 329 SER C N 1
ATOM 5866 C CA . SER B 1 306 ? -19.340 -11.800 -15.756 1.00 22.77 329 SER C CA 1
ATOM 5867 C C . SER B 1 306 ? -18.267 -12.360 -16.683 1.00 23.66 329 SER C C 1
ATOM 5868 O O . SER B 1 306 ? -18.176 -11.881 -17.845 1.00 21.12 329 SER C O 1
ATOM 5871 N N . LYS B 1 307 ? -17.506 -13.350 -16.192 1.00 24.19 330 LYS C N 1
ATOM 5872 C CA . LYS B 1 307 ? -16.539 -14.101 -17.048 1.00 25.86 330 LYS C CA 1
ATOM 5873 C C . LYS B 1 307 ? -17.177 -15.266 -17.783 1.00 26.29 330 LYS C C 1
ATOM 5874 O O . LYS B 1 307 ? -16.468 -15.959 -18.596 1.00 25.80 330 LYS C O 1
ATOM 5880 N N . ASN B 1 308 ? -18.489 -15.481 -17.563 1.00 24.88 331 ASN C N 1
ATOM 5881 C CA . ASN B 1 308 ? -19.169 -16.598 -18.163 1.00 22.51 331 ASN C CA 1
ATOM 5882 C C . ASN B 1 308 ? -20.499 -16.210 -18.783 1.00 26.17 331 ASN C C 1
ATOM 5883 O O . ASN B 1 308 ? -21.536 -16.814 -18.450 1.00 22.07 331 ASN C O 1
ATOM 5888 N N . LYS B 1 309 ? -20.429 -15.246 -19.687 1.00 23.25 332 LYS C N 1
ATOM 5889 C CA . LYS B 1 309 ? -21.647 -14.608 -20.166 1.00 23.48 332 LYS C CA 1
ATOM 5890 C C . LYS B 1 309 ? -22.331 -15.621 -21.053 1.00 22.67 332 LYS C C 1
ATOM 5891 O O . LYS B 1 309 ? -23.582 -15.753 -21.002 1.00 21.38 332 LYS C O 1
ATOM 5897 N N . GLU B 1 310 ? -21.550 -16.334 -21.894 1.00 21.48 333 GLU C N 1
ATOM 5898 C CA . GLU B 1 310 ? -22.209 -17.315 -22.779 1.00 21.68 333 GLU C CA 1
ATOM 5899 C C . GLU B 1 310 ? -22.883 -18.466 -22.002 1.00 21.40 333 GLU C C 1
ATOM 5900 O O . GLU B 1 310 ? -24.051 -18.819 -22.288 1.00 23.45 333 GLU C O 1
ATOM 5906 N N . LYS B 1 311 ? -22.193 -19.051 -21.022 1.00 21.51 334 LYS C N 1
ATOM 5907 C CA . LYS B 1 311 ? -22.805 -20.197 -20.325 1.00 23.43 334 LYS C CA 1
ATOM 5908 C C . LYS B 1 311 ? -23.971 -19.678 -19.472 1.00 22.42 334 LYS C C 1
ATOM 5909 O O . LYS B 1 311 ? -24.889 -20.412 -19.214 1.00 23.29 334 LYS C O 1
ATOM 5915 N N . SER B 1 312 ? -23.880 -18.419 -19.015 1.00 21.10 335 SER C N 1
ATOM 5916 C CA . SER B 1 312 ? -24.970 -17.868 -18.237 1.00 20.27 335 SER C CA 1
ATOM 5917 C C . SER B 1 312 ? -26.227 -17.785 -19.088 1.00 19.94 335 SER C C 1
ATOM 5918 O O . SER B 1 312 ? -27.293 -18.141 -18.619 1.00 21.32 335 SER C O 1
ATOM 5921 N N . MET B 1 313 ? -26.143 -17.276 -20.315 1.00 18.64 336 MET C N 1
ATOM 5922 C CA . MET B 1 313 ? -27.305 -17.273 -21.223 1.00 19.82 336 MET C CA 1
ATOM 5923 C C . MET B 1 313 ? -27.765 -18.680 -21.517 1.00 20.78 336 MET C C 1
ATOM 5924 O O . MET B 1 313 ? -28.945 -18.944 -21.560 1.00 21.61 336 MET C O 1
ATOM 5929 N N . GLU B 1 314 ? -26.849 -19.610 -21.740 1.00 21.41 337 GLU C N 1
ATOM 5930 C CA . GLU B 1 314 ? -27.270 -21.038 -21.942 1.00 21.66 337 GLU C CA 1
ATOM 5931 C C . GLU B 1 314 ? -28.106 -21.561 -20.788 1.00 21.94 337 GLU C C 1
ATOM 5932 O O . GLU B 1 314 ? -29.092 -22.246 -20.974 1.00 24.72 337 GLU C O 1
ATOM 5938 N N . ILE B 1 315 ? -27.748 -21.175 -19.563 1.00 20.56 338 ILE C N 1
ATOM 5939 C CA . ILE B 1 315 ? -28.510 -21.653 -18.421 1.00 20.08 338 ILE C CA 1
ATOM 5940 C C . ILE B 1 315 ? -29.876 -20.963 -18.426 1.00 19.68 338 ILE C C 1
ATOM 5941 O O . ILE B 1 315 ? -30.878 -21.616 -18.198 1.00 21.26 338 ILE C O 1
ATOM 5946 N N . LEU B 1 316 ? -29.900 -19.661 -18.659 1.00 21.88 339 LEU C N 1
ATOM 5947 C CA . LEU B 1 316 ? -31.196 -18.965 -18.688 1.00 18.59 339 LEU C CA 1
ATOM 5948 C C . LEU B 1 316 ? -32.057 -19.539 -19.823 1.00 21.53 339 LEU C C 1
ATOM 5949 O O . LEU B 1 316 ? -33.256 -19.748 -19.658 1.00 20.96 339 LEU C O 1
ATOM 5954 N N . ASN B 1 317 ? -31.425 -19.852 -20.964 1.00 19.76 340 ASN C N 1
ATOM 5955 C CA . ASN B 1 317 ? -32.163 -20.505 -22.047 1.00 21.21 340 ASN C CA 1
ATOM 5956 C C . ASN B 1 317 ? -32.814 -21.862 -21.601 1.00 20.23 340 ASN C C 1
ATOM 5957 O O . ASN B 1 317 ? -33.982 -22.125 -21.895 1.00 20.13 340 ASN C O 1
ATOM 5962 N N . LEU B 1 318 ? -32.050 -22.711 -20.915 1.00 20.46 341 LEU C N 1
ATOM 5963 C CA . LEU B 1 318 ? -32.602 -23.977 -20.424 1.00 23.94 341 LEU C CA 1
ATOM 5964 C C . LEU B 1 318 ? -33.730 -23.760 -19.410 1.00 23.67 341 LEU C C 1
ATOM 5965 O O . LEU B 1 318 ? -34.760 -24.454 -19.466 1.00 24.74 341 LEU C O 1
ATOM 5970 N N . LEU B 1 319 ? -33.556 -22.810 -18.503 1.00 23.34 342 LEU C N 1
ATOM 5971 C CA . LEU B 1 319 ? -34.573 -22.580 -17.459 1.00 21.93 342 LEU C CA 1
ATOM 5972 C C . LEU B 1 319 ? -35.915 -22.206 -18.137 1.00 23.62 342 LEU C C 1
ATOM 5973 O O . LEU B 1 319 ? -37.031 -22.392 -17.578 1.00 23.52 342 LEU C O 1
ATOM 5978 N N . ASN B 1 320 ? -35.803 -21.630 -19.315 1.00 20.31 343 ASN C N 1
ATOM 5979 C CA . ASN B 1 320 ? -36.963 -21.110 -20.006 1.00 20.75 343 ASN C CA 1
ATOM 5980 C C . ASN B 1 320 ? -37.504 -21.985 -21.103 1.00 25.00 343 ASN C C 1
ATOM 5981 O O . ASN B 1 320 ? -38.525 -21.649 -21.738 1.00 23.66 343 ASN C O 1
ATOM 5986 N N . THR B 1 321 ? -36.829 -23.085 -21.343 1.00 23.38 344 THR C N 1
ATOM 5987 C CA . THR B 1 321 ? -37.211 -23.922 -22.502 1.00 23.48 344 THR C CA 1
ATOM 5988 C C . THR B 1 321 ? -37.218 -25.411 -22.189 1.00 28.07 344 THR C C 1
ATOM 5989 O O . THR B 1 321 ? -37.773 -26.175 -22.946 1.00 27.42 344 THR C O 1
ATOM 5993 N N . ASN B 1 322 ? -36.599 -25.849 -21.095 1.00 24.38 345 ASN C N 1
ATOM 5994 C CA . ASN B 1 322 ? -36.499 -27.315 -20.779 1.00 25.32 345 ASN C CA 1
ATOM 5995 C C . ASN B 1 322 ? -37.514 -27.666 -19.641 1.00 27.00 345 ASN C C 1
ATOM 5996 O O . ASN B 1 322 ? -37.315 -27.243 -18.473 1.00 24.28 345 ASN C O 1
ATOM 6001 N N . PRO B 1 323 ? -38.620 -28.372 -19.972 1.00 28.26 346 PRO C N 1
ATOM 6002 C CA . PRO B 1 323 ? -39.693 -28.587 -18.980 1.00 27.41 346 PRO C CA 1
ATOM 6003 C C . PRO B 1 323 ? -39.243 -29.507 -17.847 1.00 29.55 346 PRO C C 1
ATOM 6004 O O . PRO B 1 323 ? -39.671 -29.320 -16.722 1.00 28.44 346 PRO C O 1
ATOM 6008 N N . GLU B 1 324 ? -38.387 -30.489 -18.106 1.00 29.09 347 GLU C N 1
ATOM 6009 C CA . GLU B 1 324 ? -37.954 -31.331 -17.001 1.00 28.66 347 GLU C CA 1
ATOM 6010 C C . GLU B 1 324 ? -37.162 -30.510 -15.946 1.00 26.30 347 GLU C C 1
ATOM 6011 O O . GLU B 1 324 ? -37.356 -30.626 -14.705 1.00 26.02 347 GLU C O 1
ATOM 6017 N N . LEU B 1 325 ? -36.330 -29.609 -16.441 1.00 25.06 348 LEU C N 1
ATOM 6018 C CA . LEU B 1 325 ? -35.577 -28.699 -15.579 1.00 25.12 348 LEU C CA 1
ATOM 6019 C C . LEU B 1 325 ? -36.510 -27.727 -14.813 1.00 22.33 348 LEU C C 1
ATOM 6020 O O . LEU B 1 325 ? -36.440 -27.667 -13.599 1.00 22.57 348 LEU C O 1
ATOM 6025 N N . LEU B 1 326 ? -37.336 -26.974 -15.532 1.00 23.63 349 LEU C N 1
ATOM 6026 C CA . LEU B 1 326 ? -38.146 -25.922 -14.920 1.00 23.67 349 LEU C CA 1
ATOM 6027 C C . LEU B 1 326 ? -39.152 -26.529 -13.886 1.00 25.00 349 LEU C C 1
ATOM 6028 O O . LEU B 1 326 ? -39.272 -26.052 -12.747 1.00 22.10 349 LEU C O 1
ATOM 6033 N N . ASN B 1 327 ? -39.826 -27.606 -14.291 1.00 24.24 350 ASN C N 1
ATOM 6034 C CA . ASN B 1 327 ? -40.785 -28.242 -13.391 1.00 24.93 350 ASN C CA 1
ATOM 6035 C C . ASN B 1 327 ? -40.144 -28.856 -12.171 1.00 24.03 350 ASN C C 1
ATOM 6036 O O . ASN B 1 327 ? -40.754 -28.751 -11.119 1.00 21.93 350 ASN C O 1
ATOM 6041 N N . GLY B 1 328 ? -38.934 -29.428 -12.309 1.00 22.68 351 GLY C N 1
ATOM 6042 C CA . GLY B 1 328 ? -38.174 -29.921 -11.169 1.00 26.17 351 GLY C CA 1
ATOM 6043 C C . GLY B 1 328 ? -37.984 -28.821 -10.099 1.00 24.45 351 GLY C C 1
ATOM 6044 O O . GLY B 1 328 ? -38.104 -29.087 -8.899 1.00 26.00 351 GLY C O 1
ATOM 6045 N N . LEU B 1 329 ? -37.716 -27.586 -10.530 1.00 22.25 352 LEU C N 1
ATOM 6046 C CA . LEU B 1 329 ? -37.502 -26.457 -9.612 1.00 23.43 352 LEU C CA 1
ATOM 6047 C C . LEU B 1 329 ? -38.788 -25.881 -9.074 1.00 24.40 352 LEU C C 1
ATOM 6048 O O . LEU B 1 329 ? -38.815 -25.566 -7.885 1.00 24.06 352 LEU C O 1
ATOM 6053 N N . VAL B 1 330 ? -39.846 -25.781 -9.919 1.00 21.11 353 VAL C N 1
ATOM 6054 C CA . VAL B 1 330 ? -41.052 -25.014 -9.580 1.00 21.43 353 VAL C CA 1
ATOM 6055 C C . VAL B 1 330 ? -42.050 -25.934 -8.839 1.00 24.76 353 VAL C C 1
ATOM 6056 O O . VAL B 1 330 ? -42.706 -25.485 -7.908 1.00 23.18 353 VAL C O 1
ATOM 6060 N N . TYR B 1 331 ? -42.140 -27.210 -9.235 1.00 24.49 354 TYR C N 1
ATOM 6061 C CA . TYR B 1 331 ? -42.971 -28.169 -8.475 1.00 25.78 354 TYR C CA 1
ATOM 6062 C C . TYR B 1 331 ? -42.170 -28.878 -7.413 1.00 26.75 354 TYR C C 1
ATOM 6063 O O . TYR B 1 331 ? -42.718 -29.213 -6.389 1.00 25.14 354 TYR C O 1
ATOM 6072 N N . GLY B 1 332 ? -40.867 -29.060 -7.631 1.00 25.42 355 GLY C N 1
ATOM 6073 C CA . GLY B 1 332 ? -40.009 -29.789 -6.692 1.00 26.73 355 GLY C CA 1
ATOM 6074 C C . GLY B 1 332 ? -39.690 -31.190 -7.190 1.00 27.32 355 GLY C C 1
ATOM 6075 O O . GLY B 1 332 ? -39.947 -31.490 -8.346 1.00 29.78 355 GLY C O 1
ATOM 6076 N N . PRO B 1 333 ? -39.103 -32.061 -6.309 1.00 30.21 356 PRO C N 1
ATOM 6077 C CA . PRO B 1 333 ? -38.716 -33.426 -6.623 1.00 30.93 356 PRO C CA 1
ATOM 6078 C C . PRO B 1 333 ? -39.907 -34.265 -7.040 1.00 31.73 356 PRO C C 1
ATOM 6079 O O . PRO B 1 333 ? -40.844 -34.368 -6.265 1.00 33.01 356 PRO C O 1
ATOM 6083 N N . GLU B 1 334 ? -39.855 -34.831 -8.245 1.00 28.03 357 GLU C N 1
ATOM 6084 C CA . GLU B 1 334 ? -40.934 -35.674 -8.780 1.00 28.90 357 GLU C CA 1
ATOM 6085 C C . GLU B 1 334 ? -41.063 -36.874 -7.850 1.00 28.32 357 GLU C C 1
ATOM 6086 O O . GLU B 1 334 ? -40.042 -37.273 -7.273 1.00 31.19 357 GLU C O 1
ATOM 6092 N N . GLY B 1 335 ? -42.288 -37.361 -7.627 1.00 31.85 358 GLY C N 1
ATOM 6093 C CA . GLY B 1 335 ? -42.499 -38.473 -6.679 1.00 28.67 358 GLY C CA 1
ATOM 6094 C C . GLY B 1 335 ? -42.720 -38.014 -5.254 1.00 31.36 358 GLY C C 1
ATOM 6095 O O . GLY B 1 335 ? -43.586 -38.529 -4.558 1.00 33.56 358 GLY C O 1
ATOM 6096 N N . LYS B 1 336 ? -41.926 -37.065 -4.771 1.00 31.02 359 LYS C N 1
ATOM 6097 C CA . LYS B 1 336 ? -42.130 -36.558 -3.420 1.00 32.22 359 LYS C CA 1
ATOM 6098 C C . LYS B 1 336 ? -43.112 -35.423 -3.433 1.00 30.88 359 LYS C C 1
ATOM 6099 O O . LYS B 1 336 ? -44.050 -35.397 -2.624 1.00 31.72 359 LYS C O 1
ATOM 6105 N N . ASN B 1 337 ? -42.901 -34.462 -4.338 1.00 29.99 360 ASN C N 1
ATOM 6106 C CA . ASN B 1 337 ? -43.724 -33.238 -4.397 1.00 30.20 360 ASN C CA 1
ATOM 6107 C C . ASN B 1 337 ? -44.887 -33.287 -5.375 1.00 27.28 360 ASN C C 1
ATOM 6108 O O . ASN B 1 337 ? -45.823 -32.490 -5.275 1.00 27.16 360 ASN C O 1
ATOM 6113 N N . TRP B 1 338 ? -44.795 -34.152 -6.369 1.00 27.97 361 TRP C N 1
ATOM 6114 C CA . TRP B 1 338 ? -45.809 -34.161 -7.430 1.00 26.75 361 TRP C CA 1
ATOM 6115 C C . TRP B 1 338 ? -45.682 -35.441 -8.249 1.00 25.30 361 TRP C C 1
ATOM 6116 O O . TRP B 1 338 ? -44.668 -36.140 -8.170 1.00 29.57 361 TRP C O 1
ATOM 6127 N N . GLU B 1 339 ? -46.694 -35.730 -9.070 1.00 28.29 362 GLU C N 1
ATOM 6128 C CA . GLU B 1 339 ? -46.630 -36.856 -10.040 1.00 28.04 362 GLU C CA 1
ATOM 6129 C C . GLU B 1 339 ? -47.435 -36.518 -11.267 1.00 27.46 362 GLU C C 1
ATOM 6130 O O . GLU B 1 339 ? -48.395 -35.754 -11.192 1.00 27.14 362 GLU C O 1
ATOM 6136 N N . LYS B 1 340 ? -47.034 -37.075 -12.412 1.00 33.42 363 LYS C N 1
ATOM 6137 C CA . LYS B 1 340 ? -47.769 -36.918 -13.651 1.00 37.55 363 LYS C CA 1
ATOM 6138 C C . LYS B 1 340 ? -49.059 -37.716 -13.498 1.00 39.70 363 LYS C C 1
ATOM 6139 O O . LYS B 1 340 ? -49.108 -38.673 -12.737 1.00 42.34 363 LYS C O 1
ATOM 6145 N N . ILE B 1 341 ? -50.106 -37.298 -14.178 1.00 35.78 364 ILE C N 1
ATOM 6146 C CA . ILE B 1 341 ? -51.406 -37.991 -14.130 1.00 36.53 364 ILE C CA 1
ATOM 6147 C C . ILE B 1 341 ? -51.474 -38.815 -15.441 1.00 37.67 364 ILE C C 1
ATOM 6148 O O . ILE B 1 341 ? -51.337 -38.195 -16.493 1.00 34.71 364 ILE C O 1
ATOM 6153 N N . GLU B 1 342 ? -51.613 -40.160 -15.377 1.00 41.09 365 GLU C N 1
ATOM 6154 C CA . GLU B 1 342 ? -51.655 -41.035 -16.614 1.00 44.80 365 GLU C CA 1
ATOM 6155 C C . GLU B 1 342 ? -52.821 -40.597 -17.462 1.00 41.29 365 GLU C C 1
ATOM 6156 O O . GLU B 1 342 ? -53.936 -40.345 -16.949 1.00 38.27 365 GLU C O 1
ATOM 6162 N N . GLY B 1 343 ? -52.522 -40.494 -18.756 1.00 46.02 366 GLY C N 1
ATOM 6163 C CA . GLY B 1 343 ? -53.500 -40.292 -19.784 1.00 48.45 366 GLY C CA 1
ATOM 6164 C C . GLY B 1 343 ? -53.989 -38.864 -19.846 1.00 51.67 366 GLY C C 1
ATOM 6165 O O . GLY B 1 343 ? -54.923 -38.592 -20.575 1.00 47.33 366 GLY C O 1
ATOM 6166 N N . LYS B 1 344 ? -53.372 -37.952 -19.082 1.00 50.48 367 LYS C N 1
ATOM 6167 C CA . LYS B 1 344 ? -53.724 -36.527 -19.168 1.00 49.96 367 LYS C CA 1
ATOM 6168 C C . LYS B 1 344 ? -52.476 -35.712 -19.452 1.00 49.98 367 LYS C C 1
ATOM 6169 O O . LYS B 1 344 ? -51.736 -35.337 -18.519 1.00 47.00 367 LYS C O 1
ATOM 6175 N N . GLU B 1 345 ? -52.230 -35.450 -20.735 1.00 45.58 368 GLU C N 1
ATOM 6176 C CA . GLU B 1 345 ? -50.969 -34.845 -21.136 1.00 42.33 368 GLU C CA 1
ATOM 6177 C C . GLU B 1 345 ? -50.765 -33.466 -20.476 1.00 39.77 368 GLU C C 1
ATOM 6178 O O . GLU B 1 345 ? -51.671 -32.615 -20.455 1.00 34.45 368 GLU C O 1
ATOM 6180 N N . ASN B 1 346 ? -49.561 -33.288 -19.935 1.00 34.03 369 ASN C N 1
ATOM 6181 C CA . ASN B 1 346 ? -49.083 -32.050 -19.293 1.00 34.07 369 ASN C CA 1
ATOM 6182 C C . ASN B 1 346 ? -49.822 -31.652 -17.988 1.00 30.78 369 ASN C C 1
ATOM 6183 O O . ASN B 1 346 ? -49.733 -30.494 -17.538 1.00 31.32 369 ASN C O 1
ATOM 6188 N N . ARG B 1 347 ? -50.518 -32.625 -17.404 1.00 29.12 370 ARG C N 1
ATOM 6189 C CA . ARG B 1 347 ? -51.212 -32.478 -16.109 1.00 28.15 370 ARG C CA 1
ATOM 6190 C C . ARG B 1 347 ? -50.466 -33.197 -15.007 1.00 28.84 370 ARG C C 1
ATOM 6191 O O . ARG B 1 347 ? -49.867 -34.278 -15.217 1.00 31.05 370 ARG C O 1
ATOM 6199 N N . VAL B 1 348 ? -50.424 -32.564 -13.840 1.00 28.40 371 VAL C N 1
ATOM 6200 C CA . VAL B 1 348 ? -49.800 -33.182 -12.686 1.00 29.22 371 VAL C CA 1
ATOM 6201 C C . VAL B 1 348 ? -50.721 -32.954 -11.495 1.00 27.50 371 VAL C C 1
ATOM 6202 O O . VAL B 1 348 ? -51.656 -32.141 -11.539 1.00 26.44 371 VAL C O 1
ATOM 6206 N N . ARG B 1 349 ? -50.439 -33.678 -10.440 1.00 29.25 372 ARG C N 1
ATOM 6207 C CA . ARG B 1 349 ? -51.045 -33.406 -9.151 1.00 28.34 372 ARG C CA 1
ATOM 6208 C C . ARG B 1 349 ? -49.949 -33.245 -8.097 1.00 27.15 372 ARG C C 1
ATOM 6209 O O . ARG B 1 349 ? -49.002 -34.025 -8.049 1.00 28.37 372 ARG C O 1
ATOM 6217 N N . VAL B 1 350 ? -50.065 -32.193 -7.285 1.00 27.84 373 VAL C N 1
ATOM 6218 C CA . VAL B 1 350 ? -49.091 -32.057 -6.200 1.00 28.68 373 VAL C CA 1
ATOM 6219 C C . VAL B 1 350 ? -49.363 -33.072 -5.090 1.00 30.67 373 VAL C C 1
ATOM 6220 O O . VAL B 1 350 ? -50.524 -33.506 -4.881 1.00 32.10 373 VAL C O 1
ATOM 6224 N N . LEU B 1 351 ? -48.281 -33.485 -4.442 1.00 29.09 374 LEU C N 1
ATOM 6225 C CA . LEU B 1 351 ? -48.323 -34.432 -3.358 1.00 28.84 374 LEU C CA 1
ATOM 6226 C C . LEU B 1 351 ? -47.954 -33.788 -2.008 1.00 32.42 374 LEU C C 1
ATOM 6227 O O . LEU B 1 351 ? -47.672 -32.582 -1.944 1.00 28.23 374 LEU C O 1
ATOM 6232 N N . ASP B 1 352 ? -47.932 -34.600 -0.939 1.00 31.61 375 ASP C N 1
ATOM 6233 C CA . ASP B 1 352 ? -47.653 -34.096 0.416 1.00 34.93 375 ASP C CA 1
ATOM 6234 C C . ASP B 1 352 ? -46.382 -33.246 0.544 1.00 34.23 375 ASP C C 1
ATOM 6235 O O . ASP B 1 352 ? -46.391 -32.216 1.259 1.00 34.22 375 ASP C O 1
ATOM 6240 N N . GLY B 1 353 ? -45.329 -33.650 -0.171 1.00 29.36 376 GLY C N 1
ATOM 6241 C CA . GLY B 1 353 ? -44.010 -32.965 -0.148 1.00 27.57 376 GLY C CA 1
ATOM 6242 C C . GLY B 1 353 ? -44.092 -31.493 -0.544 1.00 25.63 376 GLY C C 1
ATOM 6243 O O . GLY B 1 353 ? -43.278 -30.634 -0.088 1.00 28.13 376 GLY C O 1
ATOM 6244 N N . TYR B 1 354 ? -45.077 -31.179 -1.391 1.00 24.25 377 TYR C N 1
ATOM 6245 C CA . TYR B 1 354 ? -45.178 -29.842 -1.965 1.00 25.60 377 TYR C CA 1
ATOM 6246 C C . TYR B 1 354 ? -45.601 -28.794 -0.931 1.00 29.86 377 TYR C C 1
ATOM 6247 O O . TYR B 1 354 ? -45.133 -27.664 -0.963 1.00 31.97 377 TYR C O 1
ATOM 6256 N N . LYS B 1 355 ? -46.543 -29.138 -0.064 1.00 31.15 378 LYS C N 1
ATOM 6257 C CA . LYS B 1 355 ? -46.891 -28.345 1.133 1.00 40.25 378 LYS C CA 1
ATOM 6258 C C . LYS B 1 355 ? -45.720 -27.564 1.823 1.00 40.42 378 LYS C C 1
ATOM 6259 O O . LYS B 1 355 ? -45.847 -26.377 2.082 1.00 43.74 378 LYS C O 1
ATOM 6261 N N . GLY B 1 356 ? -44.573 -28.205 2.048 1.00 36.02 379 GLY C N 1
ATOM 6262 C CA . GLY B 1 356 ? -43.423 -27.526 2.597 1.00 43.76 379 GLY C CA 1
ATOM 6263 C C . GLY B 1 356 ? -42.799 -26.420 1.754 1.00 51.67 379 GLY C C 1
ATOM 6264 O O . GLY B 1 356 ? -43.233 -26.171 0.580 1.00 56.97 379 GLY C O 1
ATOM 6265 N N . ASN B 1 357 ? -41.806 -25.734 2.354 1.00 43.49 380 ASN C N 1
ATOM 6266 C CA . ASN B 1 357 ? -41.049 -24.650 1.654 1.00 36.29 380 ASN C CA 1
ATOM 6267 C C . ASN B 1 357 ? -40.061 -25.383 0.754 1.00 30.94 380 ASN C C 1
ATOM 6268 O O . ASN B 1 357 ? -38.828 -25.448 1.030 1.00 27.56 380 ASN C O 1
ATOM 6273 N N . THR B 1 358 ? -40.603 -26.073 -0.251 1.00 24.88 381 THR C N 1
ATOM 6274 C CA . THR B 1 358 ? -39.811 -27.125 -0.895 1.00 24.20 381 THR C CA 1
ATOM 6275 C C . THR B 1 358 ? -39.844 -26.980 -2.417 1.00 22.64 381 THR C C 1
ATOM 6276 O O . THR B 1 358 ? -39.605 -27.955 -3.133 1.00 24.99 381 THR C O 1
ATOM 6280 N N . HIS B 1 359 ? -40.071 -25.757 -2.912 1.00 21.90 382 HIS C N 1
ATOM 6281 C CA . HIS B 1 359 ? -40.047 -25.574 -4.382 1.00 22.55 382 HIS C CA 1
ATOM 6282 C C . HIS B 1 359 ? -39.891 -24.101 -4.667 1.00 19.73 382 HIS C C 1
ATOM 6283 O O . HIS B 1 359 ? -40.056 -23.275 -3.737 1.00 23.10 382 HIS C O 1
ATOM 6290 N N . MET B 1 360 ? -39.631 -23.738 -5.927 1.00 20.98 383 MET C N 1
ATOM 6291 C CA . MET B 1 360 ? -39.512 -22.304 -6.297 1.00 20.50 383 MET C CA 1
ATOM 6292 C C . MET B 1 360 ? -40.824 -21.836 -6.910 1.00 20.08 383 MET C C 1
ATOM 6293 O O . MET B 1 360 ? -41.799 -22.600 -6.961 1.00 27.49 383 MET C O 1
ATOM 6298 N N . GLY B 1 361 ? -40.877 -20.578 -7.339 1.00 21.63 384 GLY C N 1
ATOM 6299 C CA . GLY B 1 361 ? -42.110 -20.002 -7.853 1.00 21.96 384 GLY C CA 1
ATOM 6300 C C . GLY B 1 361 ? -41.922 -19.946 -9.376 1.00 22.89 384 GLY C C 1
ATOM 6301 O O . GLY B 1 361 ? -40.815 -19.611 -9.885 1.00 21.48 384 GLY C O 1
ATOM 6302 N N . GLY B 1 362 ? -42.989 -20.201 -10.117 1.00 21.99 385 GLY C N 1
ATOM 6303 C CA . GLY B 1 362 ? -42.885 -20.031 -11.584 1.00 20.24 385 GLY C CA 1
ATOM 6304 C C . GLY B 1 362 ? -42.538 -18.634 -12.043 1.00 20.33 385 GLY C C 1
ATOM 6305 O O . GLY B 1 362 ? -41.709 -18.439 -12.937 1.00 19.57 385 GLY C O 1
ATOM 6306 N N . TRP B 1 363 ? -43.209 -17.638 -11.477 1.00 18.69 386 TRP C N 1
ATOM 6307 C CA . TRP B 1 363 ? -43.177 -16.263 -11.999 1.00 19.55 386 TRP C CA 1
ATOM 6308 C C . TRP B 1 363 ? -41.740 -15.734 -12.082 1.00 18.85 386 TRP C C 1
ATOM 6309 O O . TRP B 1 363 ? -41.398 -14.937 -12.971 1.00 20.48 386 TRP C O 1
ATOM 6320 N N . ASN B 1 364 ? -40.882 -16.198 -11.164 1.00 19.33 387 ASN C N 1
ATOM 6321 C CA . ASN B 1 364 ? -39.492 -15.718 -11.199 1.00 20.18 387 ASN C CA 1
ATOM 6322 C C . ASN B 1 364 ? -38.484 -16.798 -11.411 1.00 20.76 387 ASN C C 1
ATOM 6323 O O . ASN B 1 364 ? -37.315 -16.641 -10.973 1.00 19.44 387 ASN C O 1
ATOM 6328 N N . THR B 1 365 ? -38.878 -17.868 -12.125 1.00 18.33 388 THR C N 1
ATOM 6329 C CA . THR B 1 365 ? -37.930 -18.898 -12.481 1.00 20.38 388 THR C CA 1
ATOM 6330 C C . THR B 1 365 ? -37.776 -19.097 -13.983 1.00 21.06 388 THR C C 1
ATOM 6331 O O . THR B 1 365 ? -36.638 -19.225 -14.458 1.00 21.51 388 THR C O 1
ATOM 6335 N N . GLY B 1 366 ? -38.903 -19.208 -14.704 1.00 19.85 389 GLY C N 1
ATOM 6336 C CA . GLY B 1 366 ? -38.793 -19.428 -16.149 1.00 19.40 389 GLY C CA 1
ATOM 6337 C C . GLY B 1 366 ? -40.174 -19.534 -16.757 1.00 20.62 389 GLY C C 1
ATOM 6338 O O . GLY B 1 366 ? -41.180 -19.742 -16.051 1.00 19.95 389 GLY C O 1
ATOM 6339 N N . ASN B 1 367 ? -40.166 -19.496 -18.095 1.00 21.70 390 ASN C N 1
ATOM 6340 C CA . ASN B 1 367 ? -41.386 -19.422 -18.971 1.00 19.28 390 ASN C CA 1
ATOM 6341 C C . ASN B 1 367 ? -42.511 -20.319 -18.440 1.00 21.53 390 ASN C C 1
ATOM 6342 O O . ASN B 1 367 ? -42.421 -21.549 -18.395 1.00 21.39 390 ASN C O 1
ATOM 6347 N N . ASN B 1 368 ? -43.574 -19.677 -17.987 1.00 22.88 391 ASN C N 1
ATOM 6348 C CA . ASN B 1 368 ? -44.659 -20.416 -17.275 1.00 23.39 391 ASN C CA 1
ATOM 6349 C C . ASN B 1 368 ? -45.469 -21.318 -18.259 1.00 26.15 391 ASN C C 1
ATOM 6350 O O . ASN B 1 368 ? -46.147 -22.274 -17.844 1.00 25.88 391 ASN C O 1
ATOM 6355 N N . TRP B 1 369 ? -45.284 -21.092 -19.557 1.00 26.40 392 TRP C N 1
ATOM 6356 C CA . TRP B 1 369 ? -46.013 -21.895 -20.570 1.00 26.62 392 TRP C CA 1
ATOM 6357 C C . TRP B 1 369 ? -45.475 -23.284 -20.666 1.00 27.44 392 TRP C C 1
ATOM 6358 O O . TRP B 1 369 ? -46.146 -24.177 -21.157 1.00 29.13 392 TRP C O 1
ATOM 6369 N N . ILE B 1 370 ? -44.262 -23.529 -20.165 1.00 23.40 393 ILE C N 1
ATOM 6370 C CA . ILE B 1 370 ? -43.758 -24.927 -20.126 1.00 23.83 393 ILE C CA 1
ATOM 6371 C C . ILE B 1 370 ? -43.946 -25.654 -18.770 1.00 22.31 393 ILE C C 1
ATOM 6372 O O . ILE B 1 370 ? -43.547 -26.818 -18.597 1.00 23.97 393 ILE C O 1
ATOM 6377 N N . LEU B 1 371 ? -44.601 -24.984 -17.847 1.00 23.26 394 LEU C N 1
ATOM 6378 C CA . LEU B 1 371 ? -44.933 -25.605 -16.561 1.00 23.66 394 LEU C CA 1
ATOM 6379 C C . LEU B 1 371 ? -46.135 -26.510 -16.753 1.00 26.42 394 LEU C C 1
ATOM 6380 O O . LEU B 1 371 ? -47.131 -26.076 -17.376 1.00 25.16 394 LEU C O 1
ATOM 6385 N N . TYR B 1 372 ? -46.037 -27.715 -16.209 1.00 23.39 395 TYR C N 1
ATOM 6386 C CA . TYR B 1 372 ? -47.205 -28.631 -16.099 1.00 25.94 395 TYR C CA 1
ATOM 6387 C C . TYR B 1 372 ? -48.348 -27.945 -15.418 1.00 26.19 395 TYR C C 1
ATOM 6388 O O . TYR B 1 372 ? -48.137 -27.038 -14.646 1.00 23.74 395 TYR C O 1
ATOM 6397 N N . ILE B 1 373 ? -49.583 -28.355 -15.743 1.00 27.39 396 ILE C N 1
ATOM 6398 C CA . ILE B 1 373 ? -50.779 -27.709 -15.192 1.00 26.65 396 ILE C CA 1
ATOM 6399 C C . ILE B 1 373 ? -51.388 -28.594 -14.113 1.00 28.06 396 ILE C C 1
ATOM 6400 O O . ILE B 1 373 ? -51.648 -29.803 -14.336 1.00 28.67 396 ILE C O 1
ATOM 6405 N N . ASN B 1 374 ? -51.551 -28.019 -12.918 1.00 28.68 397 ASN C N 1
ATOM 6406 C CA . ASN B 1 374 ? -51.944 -28.819 -11.732 1.00 26.98 397 ASN C CA 1
ATOM 6407 C C . ASN B 1 374 ? -53.394 -29.278 -11.847 1.00 26.61 397 ASN C C 1
ATOM 6408 O O . ASN B 1 374 ? -54.200 -28.658 -12.540 1.00 26.08 397 ASN C O 1
ATOM 6413 N N . GLU B 1 375 ? -53.676 -30.380 -11.182 1.00 26.75 398 GLU C N 1
ATOM 6414 C CA . GLU B 1 375 ? -55.031 -30.953 -11.247 1.00 34.09 398 GLU C CA 1
ATOM 6415 C C . GLU B 1 375 ? -56.184 -30.034 -10.766 1.00 31.71 398 GLU C C 1
ATOM 6416 O O . GLU B 1 375 ? -57.296 -30.150 -11.262 1.00 33.34 398 GLU C O 1
ATOM 6422 N N . ASN B 1 376 ? -55.933 -29.118 -9.837 1.00 30.93 399 ASN C N 1
ATOM 6423 C CA . ASN B 1 376 ? -56.944 -28.144 -9.378 1.00 31.53 399 ASN C CA 1
ATOM 6424 C C . ASN B 1 376 ? -57.358 -27.099 -10.419 1.00 31.77 399 ASN C C 1
ATOM 6425 O O . ASN B 1 376 ? -58.259 -26.303 -10.172 1.00 31.27 399 ASN C O 1
ATOM 6430 N N . VAL B 1 377 ? -56.725 -27.102 -11.601 1.00 31.54 400 VAL C N 1
ATOM 6431 C CA . VAL B 1 377 ? -57.053 -26.104 -12.613 1.00 28.66 400 VAL C CA 1
ATOM 6432 C C . VAL B 1 377 ? -58.228 -26.653 -13.449 1.00 31.31 400 VAL C C 1
ATOM 6433 O O . VAL B 1 377 ? -58.110 -27.729 -14.012 1.00 29.64 400 VAL C O 1
ATOM 6437 N N . THR B 1 378 ? -59.300 -25.877 -13.565 1.00 29.18 401 THR C N 1
ATOM 6438 C CA . THR B 1 378 ? -60.521 -26.366 -14.256 1.00 37.10 401 THR C CA 1
ATOM 6439 C C . THR B 1 378 ? -60.434 -26.099 -15.764 1.00 37.86 401 THR C C 1
ATOM 6440 O O . THR B 1 378 ? -59.689 -25.189 -16.207 1.00 35.76 401 THR C O 1
ATOM 6444 N N . ASP B 1 379 ? -61.195 -26.844 -16.579 1.00 39.65 402 ASP C N 1
ATOM 6445 C CA . ASP B 1 379 ? -61.304 -26.489 -18.028 1.00 39.35 402 ASP C CA 1
ATOM 6446 C C . ASP B 1 379 ? -61.719 -25.044 -18.263 1.00 36.18 402 ASP C C 1
ATOM 6447 O O . ASP B 1 379 ? -61.260 -24.364 -19.219 1.00 40.81 402 ASP C O 1
ATOM 6452 N N . GLN B 1 380 ? -62.583 -24.547 -17.384 1.00 36.54 403 GLN C N 1
ATOM 6453 C CA . GLN B 1 380 ? -63.033 -23.170 -17.510 1.00 37.29 403 GLN C CA 1
ATOM 6454 C C . GLN B 1 380 ? -61.872 -22.204 -17.306 1.00 38.05 403 GLN C C 1
ATOM 6455 O O . GLN B 1 380 ? -61.735 -21.229 -18.048 1.00 32.68 403 GLN C O 1
ATOM 6461 N N . GLN B 1 381 ? -61.037 -22.491 -16.302 1.00 35.40 404 GLN C N 1
ATOM 6462 C CA . GLN B 1 381 ? -59.857 -21.612 -16.050 1.00 31.37 404 GLN C CA 1
ATOM 6463 C C . GLN B 1 381 ? -58.916 -21.598 -17.248 1.00 28.15 404 GLN C C 1
ATOM 6464 O O . GLN B 1 381 ? -58.404 -20.543 -17.629 1.00 34.34 404 GLN C O 1
ATOM 6470 N N . ILE B 1 382 ? -58.691 -22.772 -17.836 1.00 31.14 405 ILE C N 1
ATOM 6471 C CA . ILE B 1 382 ? -57.856 -22.905 -19.052 1.00 33.91 405 ILE C CA 1
ATOM 6472 C C . ILE B 1 382 ? -58.458 -22.068 -20.188 1.00 34.49 405 ILE C C 1
ATOM 6473 O O . ILE B 1 382 ? -57.769 -21.262 -20.825 1.00 33.66 405 ILE C O 1
ATOM 6478 N N . GLU B 1 383 ? -59.754 -22.229 -20.412 1.00 38.46 406 GLU C N 1
ATOM 6479 C CA . GLU B 1 383 ? -60.414 -21.477 -21.451 1.00 43.27 406 GLU C CA 1
ATOM 6480 C C . GLU B 1 383 ? -60.293 -19.981 -21.122 1.00 40.77 406 GLU C C 1
ATOM 6481 O O . GLU B 1 383 ? -59.932 -19.168 -21.992 1.00 43.80 406 GLU C O 1
ATOM 6487 N N . ASN B 1 384 ? -60.527 -19.609 -19.856 1.00 38.92 407 ASN C N 1
ATOM 6488 C CA . ASN B 1 384 ? -60.452 -18.186 -19.486 1.00 34.99 407 ASN C CA 1
ATOM 6489 C C . ASN B 1 384 ? -59.074 -17.575 -19.708 1.00 32.94 407 ASN C C 1
ATOM 6490 O O . ASN B 1 384 ? -58.930 -16.390 -20.051 1.00 35.25 407 ASN C O 1
ATOM 6495 N N . SER B 1 385 ? -58.048 -18.363 -19.408 1.00 37.16 408 SER C N 1
ATOM 6496 C CA . SER B 1 385 ? -56.692 -17.876 -19.532 1.00 36.83 408 SER C CA 1
ATOM 6497 C C . SER B 1 385 ? -56.350 -17.654 -21.032 1.00 40.40 408 SER C C 1
ATOM 6498 O O . SER B 1 385 ? -55.761 -16.628 -21.393 1.00 37.96 408 SER C O 1
ATOM 6501 N N . LYS B 1 386 ? -56.759 -18.585 -21.887 1.00 37.88 409 LYS C N 1
ATOM 6502 C CA . LYS B 1 386 ? -56.550 -18.426 -23.342 1.00 37.14 409 LYS C CA 1
ATOM 6503 C C . LYS B 1 386 ? -57.202 -17.152 -23.864 1.00 37.35 409 LYS C C 1
ATOM 6504 O O . LYS B 1 386 ? -56.565 -16.381 -24.613 1.00 45.02 409 LYS C O 1
ATOM 6506 N N . LYS B 1 387 ? -58.444 -16.888 -23.455 1.00 40.16 410 LYS C N 1
ATOM 6507 C CA . LYS B 1 387 ? -59.162 -15.684 -23.858 1.00 38.37 410 LYS C CA 1
ATOM 6508 C C . LYS B 1 387 ? -58.528 -14.395 -23.336 1.00 45.35 410 LYS C C 1
ATOM 6509 O O . LYS B 1 387 ? -58.408 -13.408 -24.077 1.00 43.63 410 LYS C O 1
ATOM 6511 N N . GLU B 1 388 ? -58.135 -14.391 -22.057 1.00 45.24 411 GLU C N 1
ATOM 6512 C CA . GLU B 1 388 ? -57.484 -13.207 -21.445 1.00 43.67 411 GLU C CA 1
ATOM 6513 C C . GLU B 1 388 ? -56.224 -12.811 -22.174 1.00 37.38 411 GLU C C 1
ATOM 6514 O O . GLU B 1 388 ? -56.037 -11.617 -22.420 1.00 39.97 411 GLU C O 1
ATOM 6520 N N . LEU B 1 389 ? -55.361 -13.799 -22.480 1.00 39.61 412 LEU C N 1
ATOM 6521 C CA . LEU B 1 389 ? -54.105 -13.587 -23.196 1.00 38.42 412 LEU C CA 1
ATOM 6522 C C . LEU B 1 389 ? -54.473 -13.061 -24.569 1.00 45.83 412 LEU C C 1
ATOM 6523 O O . LEU B 1 389 ? -53.924 -12.042 -24.999 1.00 49.76 412 LEU C O 1
ATOM 6528 N N . ALA B 1 390 ? -55.419 -13.748 -25.226 1.00 42.95 413 ALA C N 1
ATOM 6529 C CA . ALA B 1 390 ? -55.817 -13.386 -26.576 1.00 41.20 413 ALA C CA 1
ATOM 6530 C C . ALA B 1 390 ? -56.340 -11.951 -26.624 1.00 36.53 413 ALA C C 1
ATOM 6531 O O . ALA B 1 390 ? -55.952 -11.203 -27.487 1.00 44.87 413 ALA C O 1
ATOM 6533 N N . GLU B 1 391 ? -57.189 -11.549 -25.686 1.00 40.25 414 GLU C N 1
ATOM 6534 C CA . GLU B 1 391 ? -57.773 -10.187 -25.681 1.00 35.35 414 GLU C CA 1
ATOM 6535 C C . GLU B 1 391 ? -56.995 -9.057 -24.991 1.00 40.46 414 GLU C C 1
ATOM 6536 O O . GLU B 1 391 ? -57.428 -7.924 -25.058 1.00 39.14 414 GLU C O 1
ATOM 6538 N N . ALA B 1 392 ? -55.876 -9.321 -24.309 1.00 35.81 415 ALA C N 1
ATOM 6539 C CA . ALA B 1 392 ? -55.244 -8.268 -23.476 1.00 38.11 415 ALA C CA 1
ATOM 6540 C C . ALA B 1 392 ? -54.801 -7.035 -24.260 1.00 41.42 415 ALA C C 1
ATOM 6541 O O . ALA B 1 392 ? -54.150 -7.149 -25.289 1.00 43.31 415 ALA C O 1
ATOM 6543 N N . LYS B 1 393 ? -55.124 -5.857 -23.774 1.00 38.11 416 LYS C N 1
ATOM 6544 C CA . LYS B 1 393 ? -54.680 -4.648 -24.467 1.00 45.60 416 LYS C CA 1
ATOM 6545 C C . LYS B 1 393 ? -53.347 -4.113 -23.932 1.00 44.58 416 LYS C C 1
ATOM 6546 O O . LYS B 1 393 ? -52.767 -4.668 -22.988 1.00 44.59 416 LYS C O 1
ATOM 6548 N N . GLU B 1 394 ? -52.849 -3.068 -24.570 1.00 37.47 417 GLU C N 1
ATOM 6549 C CA . GLU B 1 394 ? -51.616 -2.434 -24.172 1.00 37.73 417 GLU C CA 1
ATOM 6550 C C . GLU B 1 394 ? -51.945 -1.055 -23.675 1.00 37.56 417 GLU C C 1
ATOM 6551 O O . GLU B 1 394 ? -52.843 -0.405 -24.184 1.00 40.12 417 GLU C O 1
ATOM 6557 N N . SER B 1 395 ? -51.259 -0.625 -22.633 1.00 33.16 418 SER C N 1
ATOM 6558 C CA . SER B 1 395 ? -51.148 0.760 -22.268 1.00 31.18 418 SER C CA 1
ATOM 6559 C C . SER B 1 395 ? -50.639 1.631 -23.442 1.00 33.18 418 SER C C 1
ATOM 6560 O O . SER B 1 395 ? -49.723 1.231 -24.113 1.00 31.30 418 SER C O 1
ATOM 6563 N N . PRO B 1 396 ? -51.188 2.858 -23.628 1.00 38.12 419 PRO C N 1
ATOM 6564 C CA . PRO B 1 396 ? -50.629 3.765 -24.660 1.00 33.95 419 PRO C CA 1
ATOM 6565 C C . PRO B 1 396 ? -49.180 4.145 -24.362 1.00 40.25 419 PRO C C 1
ATOM 6566 O O . PRO B 1 396 ? -48.478 4.608 -25.264 1.00 37.75 419 PRO C O 1
ATOM 6570 N N . ALA B 1 397 ? -48.747 3.969 -23.113 1.00 33.28 420 ALA C N 1
ATOM 6571 C CA . ALA B 1 397 ? -47.371 4.245 -22.758 1.00 30.01 420 ALA C CA 1
ATOM 6572 C C . ALA B 1 397 ? -46.454 3.008 -22.631 1.00 28.81 420 ALA C C 1
ATOM 6573 O O . ALA B 1 397 ? -45.288 3.114 -22.244 1.00 26.40 420 ALA C O 1
ATOM 6575 N N . LEU B 1 398 ? -46.961 1.865 -23.037 1.00 27.72 421 LEU C N 1
ATOM 6576 C CA . LEU B 1 398 ? -46.127 0.660 -23.080 1.00 29.42 421 LEU C CA 1
ATOM 6577 C C . LEU B 1 398 ? -44.932 0.840 -23.977 1.00 31.42 421 LEU C C 1
ATOM 6578 O O . LEU B 1 398 ? -45.097 1.120 -25.155 1.00 33.37 421 LEU C O 1
ATOM 6583 N N . GLY B 1 399 ? -43.723 0.700 -23.442 1.00 28.48 422 GLY C N 1
ATOM 6584 C CA . GLY B 1 399 ? -42.514 0.781 -24.252 1.00 28.64 422 GLY C CA 1
ATOM 6585 C C . GLY B 1 399 ? -41.952 2.171 -24.258 1.00 29.10 422 GLY C C 1
ATOM 6586 O O . GLY B 1 399 ? -40.990 2.430 -24.984 1.00 31.75 422 GLY C O 1
ATOM 6587 N N . PHE B 1 400 ? -42.595 3.103 -23.538 1.00 26.91 423 PHE C N 1
ATOM 6588 C CA . PHE B 1 400 ? -41.987 4.381 -23.266 1.00 29.33 423 PHE C CA 1
ATOM 6589 C C . PHE B 1 400 ? -41.051 4.192 -22.115 1.00 31.90 423 PHE C C 1
ATOM 6590 O O . PHE B 1 400 ? -41.510 4.079 -20.963 1.00 30.07 423 PHE C O 1
ATOM 6598 N N . ILE B 1 401 ? -39.751 4.189 -22.435 1.00 28.76 424 ILE C N 1
ATOM 6599 C CA . ILE B 1 401 ? -38.676 3.937 -21.484 1.00 29.29 424 ILE C CA 1
ATOM 6600 C C . ILE B 1 401 ? -37.863 5.204 -21.361 1.00 29.23 424 ILE C C 1
ATOM 6601 O O . ILE B 1 401 ? -37.242 5.689 -22.329 1.00 29.89 424 ILE C O 1
ATOM 6606 N N . PHE B 1 402 ? -37.862 5.800 -20.191 1.00 31.11 425 PHE C N 1
ATOM 6607 C CA . PHE B 1 402 ? -37.099 7.026 -19.986 1.00 28.95 425 PHE C CA 1
ATOM 6608 C C . PHE B 1 402 ? -35.602 6.887 -20.199 1.00 34.79 425 PHE C C 1
ATOM 6609 O O . PHE B 1 402 ? -34.947 6.013 -19.589 1.00 30.76 425 PHE C O 1
ATOM 6617 N N . ASN B 1 403 ? -35.041 7.759 -21.040 1.00 32.17 426 ASN C N 1
ATOM 6618 C CA . ASN B 1 403 ? -33.585 7.793 -21.196 1.00 31.50 426 ASN C CA 1
ATOM 6619 C C . ASN B 1 403 ? -32.958 8.754 -20.232 1.00 30.38 426 ASN C C 1
ATOM 6620 O O . ASN B 1 403 ? -33.297 9.949 -20.234 1.00 29.93 426 ASN C O 1
ATOM 6625 N N . THR B 1 404 ? -32.020 8.278 -19.406 1.00 29.46 427 THR C N 1
ATOM 6626 C CA . THR B 1 404 ? -31.483 9.103 -18.316 1.00 30.32 427 THR C CA 1
ATOM 6627 C C . THR B 1 404 ? -30.199 9.898 -18.674 1.00 33.66 427 THR C C 1
ATOM 6628 O O . THR B 1 404 ? -29.563 10.476 -17.798 1.00 34.66 427 THR C O 1
ATOM 6632 N N . ASP B 1 405 ? -29.801 9.900 -19.946 1.00 33.60 428 ASP C N 1
ATOM 6633 C CA . ASP B 1 405 ? -28.512 10.488 -20.332 1.00 37.62 428 ASP C CA 1
ATOM 6634 C C . ASP B 1 405 ? -28.241 11.923 -19.875 1.00 37.83 428 ASP C C 1
ATOM 6635 O O . ASP B 1 405 ? -27.146 12.238 -19.414 1.00 45.34 428 ASP C O 1
ATOM 6640 N N . ASN B 1 406 ? -29.249 12.771 -19.987 1.00 40.09 429 ASN C N 1
ATOM 6641 C CA . ASN B 1 406 ? -29.112 14.179 -19.616 1.00 43.94 429 ASN C CA 1
ATOM 6642 C C . ASN B 1 406 ? -29.370 14.460 -18.171 1.00 44.17 429 ASN C C 1
ATOM 6643 O O . ASN B 1 406 ? -29.163 15.591 -17.743 1.00 46.34 429 ASN C O 1
ATOM 6648 N N . VAL B 1 407 ? -29.848 13.459 -17.417 1.00 40.64 430 VAL C N 1
ATOM 6649 C CA . VAL B 1 407 ? -30.272 13.699 -16.052 1.00 41.76 430 VAL C CA 1
ATOM 6650 C C . VAL B 1 407 ? -29.668 12.738 -15.013 1.00 42.25 430 VAL C C 1
ATOM 6651 O O . VAL B 1 407 ? -30.280 12.470 -13.970 1.00 41.97 430 VAL C O 1
ATOM 6655 N N . LYS B 1 408 ? -28.475 12.213 -15.299 1.00 42.88 431 LYS C N 1
ATOM 6656 C CA . LYS B 1 408 ? -27.879 11.165 -14.446 1.00 41.66 431 LYS C CA 1
ATOM 6657 C C . LYS B 1 408 ? -27.814 11.540 -12.967 1.00 43.37 431 LYS C C 1
ATOM 6658 O O . LYS B 1 408 ? -28.317 10.810 -12.106 1.00 37.95 431 LYS C O 1
ATOM 6664 N N . SER B 1 409 ? -27.178 12.671 -12.655 1.00 42.35 432 SER C N 1
ATOM 6665 C CA . SER B 1 409 ? -27.064 13.048 -11.277 1.00 43.63 432 SER C CA 1
ATOM 6666 C C . SER B 1 409 ? -28.445 13.439 -10.687 1.00 42.25 432 SER C C 1
ATOM 6667 O O . SER B 1 409 ? -28.698 13.213 -9.519 1.00 43.02 432 SER C O 1
ATOM 6670 N N . GLU B 1 410 ? -29.323 14.040 -11.477 1.00 38.89 433 GLU C N 1
ATOM 6671 C CA . GLU B 1 410 ? -30.623 14.501 -10.968 1.00 41.34 433 GLU C CA 1
ATOM 6672 C C . GLU B 1 410 ? -31.490 13.298 -10.565 1.00 42.27 433 GLU C C 1
ATOM 6673 O O . GLU B 1 410 ? -32.134 13.259 -9.505 1.00 38.83 433 GLU C O 1
ATOM 6679 N N . ILE B 1 411 ? -31.462 12.277 -11.391 1.00 37.45 434 ILE C N 1
ATOM 6680 C CA . ILE B 1 411 ? -32.260 11.113 -11.085 1.00 36.19 434 ILE C CA 1
ATOM 6681 C C . ILE B 1 411 ? -31.633 10.314 -9.898 1.00 33.76 434 ILE C C 1
ATOM 6682 O O . ILE B 1 411 ? -32.380 9.785 -9.068 1.00 36.13 434 ILE C O 1
ATOM 6687 N N . SER B 1 412 ? -30.303 10.324 -9.716 1.00 35.66 435 SER C N 1
ATOM 6688 C CA . SER B 1 412 ? -29.745 9.776 -8.454 1.00 35.88 435 SER C CA 1
ATOM 6689 C C . SER B 1 412 ? -30.229 10.577 -7.263 1.00 34.77 435 SER C C 1
ATOM 6690 O O . SER B 1 412 ? -30.547 9.991 -6.214 1.00 32.75 435 SER C O 1
ATOM 6693 N N . ALA B 1 413 ? -30.259 11.910 -7.410 1.00 32.26 436 ALA C N 1
ATOM 6694 C CA . ALA B 1 413 ? -30.598 12.778 -6.272 1.00 33.90 436 ALA C CA 1
ATOM 6695 C C . ALA B 1 413 ? -32.018 12.501 -5.878 1.00 31.73 436 ALA C C 1
ATOM 6696 O O . ALA B 1 413 ? -32.314 12.339 -4.674 1.00 34.46 436 ALA C O 1
ATOM 6698 N N . ILE B 1 414 ? -32.877 12.374 -6.898 1.00 34.10 437 ILE C N 1
ATOM 6699 C CA . ILE B 1 414 ? -34.297 11.974 -6.730 1.00 32.01 437 ILE C CA 1
ATOM 6700 C C . ILE B 1 414 ? -34.452 10.615 -6.054 1.00 29.64 437 ILE C C 1
ATOM 6701 O O . ILE B 1 414 ? -35.196 10.468 -5.089 1.00 29.05 437 ILE C O 1
ATOM 6706 N N . ALA B 1 415 ? -33.707 9.628 -6.533 1.00 29.27 438 ALA C N 1
ATOM 6707 C CA . ALA B 1 415 ? -33.793 8.289 -5.947 1.00 30.39 438 ALA C CA 1
ATOM 6708 C C . ALA B 1 415 ? -33.306 8.302 -4.499 1.00 34.39 438 ALA C C 1
ATOM 6709 O O . ALA B 1 415 ? -33.907 7.648 -3.653 1.00 36.23 438 ALA C O 1
ATOM 6711 N N . ASN B 1 416 ? -32.270 9.076 -4.193 1.00 35.16 439 ASN C N 1
ATOM 6712 C CA . ASN B 1 416 ? -31.781 9.089 -2.822 1.00 38.96 439 ASN C CA 1
ATOM 6713 C C . ASN B 1 416 ? -32.855 9.629 -1.837 1.00 41.47 439 ASN C C 1
ATOM 6714 O O . ASN B 1 416 ? -33.137 9.025 -0.795 1.00 40.69 439 ASN C O 1
ATOM 6719 N N . THR B 1 417 ? -33.472 10.739 -2.229 1.00 37.63 440 THR C N 1
ATOM 6720 C CA . THR B 1 417 ? -34.614 11.331 -1.502 1.00 36.23 440 THR C CA 1
ATOM 6721 C C . THR B 1 417 ? -35.848 10.445 -1.397 1.00 34.38 440 THR C C 1
ATOM 6722 O O . THR B 1 417 ? -36.445 10.377 -0.324 1.00 36.26 440 THR C O 1
ATOM 6726 N N . MET B 1 418 ? -36.256 9.795 -2.483 1.00 34.77 441 MET C N 1
ATOM 6727 C CA . MET B 1 418 ? -37.360 8.836 -2.406 1.00 32.80 441 MET C CA 1
ATOM 6728 C C . MET B 1 418 ? -37.049 7.739 -1.377 1.00 37.32 441 MET C C 1
ATOM 6729 O O . MET B 1 418 ? -37.925 7.358 -0.586 1.00 39.01 441 MET C O 1
ATOM 6734 N N . GLN B 1 419 ? -35.801 7.265 -1.358 1.00 38.95 442 GLN C N 1
ATOM 6735 C CA . GLN B 1 419 ? -35.414 6.113 -0.530 1.00 39.27 442 GLN C CA 1
ATOM 6736 C C . GLN B 1 419 ? -35.524 6.489 0.922 1.00 40.75 442 GLN C C 1
ATOM 6737 O O . GLN B 1 419 ? -35.877 5.651 1.734 1.00 46.45 442 GLN C O 1
ATOM 6739 N N . GLN B 1 420 ? -35.245 7.749 1.259 1.00 38.89 443 GLN C N 1
ATOM 6740 C CA . GLN B 1 420 ? -35.353 8.174 2.641 1.00 42.96 443 GLN C CA 1
ATOM 6741 C C . GLN B 1 420 ? -36.797 8.253 3.157 1.00 40.27 443 GLN C C 1
ATOM 6742 O O . GLN B 1 420 ? -37.076 7.826 4.273 1.00 48.94 443 GLN C O 1
ATOM 6748 N N . PHE B 1 421 ? -37.706 8.746 2.327 1.00 34.57 444 PHE C N 1
ATOM 6749 C CA . PHE B 1 421 ? -39.035 9.179 2.768 1.00 35.18 444 PHE C CA 1
ATOM 6750 C C . PHE B 1 421 ? -40.211 8.359 2.242 1.00 32.03 444 PHE C C 1
ATOM 6751 O O . PHE B 1 421 ? -41.308 8.356 2.810 1.00 32.72 444 PHE C O 1
ATOM 6759 N N . ASP B 1 422 ? -39.992 7.555 1.218 1.00 29.77 445 ASP C N 1
ATOM 6760 C CA . ASP B 1 422 ? -41.177 6.915 0.654 1.00 31.50 445 ASP C CA 1
ATOM 6761 C C . ASP B 1 422 ? -41.769 5.703 1.374 1.00 29.93 445 ASP C C 1
ATOM 6762 O O . ASP B 1 422 ? -42.950 5.412 1.209 1.00 30.33 445 ASP C O 1
ATOM 6767 N N . THR B 1 423 ? -41.001 5.025 2.223 1.00 27.71 446 THR C N 1
ATOM 6768 C CA . THR B 1 423 ? -41.599 3.894 2.888 1.00 29.37 446 THR C CA 1
ATOM 6769 C C . THR B 1 423 ? -42.699 4.378 3.852 1.00 25.73 446 THR C C 1
ATOM 6770 O O . THR B 1 423 ? -43.761 3.782 3.910 1.00 26.66 446 THR C O 1
ATOM 6774 N N . ALA B 1 424 ? -42.393 5.445 4.594 1.00 26.51 447 ALA C N 1
ATOM 6775 C CA . ALA B 1 424 ? -43.317 5.955 5.610 1.00 25.86 447 ALA C CA 1
ATOM 6776 C C . ALA B 1 424 ? -44.635 6.400 4.901 1.00 25.81 447 ALA C C 1
ATOM 6777 O O . ALA B 1 424 ? -45.731 6.150 5.397 1.00 29.13 447 ALA C O 1
ATOM 6779 N N . ILE B 1 425 ? -44.511 6.983 3.711 1.00 24.75 448 ILE C N 1
ATOM 6780 C CA . ILE B 1 425 ? -45.712 7.390 2.922 1.00 23.37 448 ILE C CA 1
ATOM 6781 C C . ILE B 1 425 ? -46.416 6.213 2.315 1.00 24.79 448 ILE C C 1
ATOM 6782 O O . ILE B 1 425 ? -47.630 6.060 2.430 1.00 23.07 448 ILE C O 1
ATOM 6787 N N . ASN B 1 426 ? -45.661 5.330 1.634 1.00 24.25 449 ASN C N 1
ATOM 6788 C CA . ASN B 1 426 ? -46.305 4.305 0.838 1.00 25.47 449 ASN C CA 1
ATOM 6789 C C . ASN B 1 426 ? -47.020 3.228 1.677 1.00 24.58 449 ASN C C 1
ATOM 6790 O O . ASN B 1 426 ? -47.957 2.560 1.220 1.00 26.94 449 ASN C O 1
ATOM 6795 N N . THR B 1 427 ? -46.564 3.049 2.913 1.00 23.53 450 THR C N 1
ATOM 6796 C CA . THR B 1 427 ? -47.187 2.143 3.862 1.00 23.43 450 THR C CA 1
ATOM 6797 C C . THR B 1 427 ? -48.293 2.741 4.763 1.00 25.49 450 THR C C 1
ATOM 6798 O O . THR B 1 427 ? -48.929 1.985 5.565 1.00 26.44 450 THR C O 1
ATOM 6802 N N . GLY B 1 428 ? -48.508 4.055 4.638 1.00 28.55 451 GLY C N 1
ATOM 6803 C CA . GLY B 1 428 ? -49.518 4.718 5.450 1.00 27.05 451 GLY C CA 1
ATOM 6804 C C . GLY B 1 428 ? -49.072 5.000 6.874 1.00 27.31 451 GLY C C 1
ATOM 6805 O O . GLY B 1 428 ? -49.883 5.393 7.734 1.00 26.58 451 GLY C O 1
ATOM 6806 N N . THR B 1 429 ? -47.768 4.855 7.127 1.00 25.16 452 THR C N 1
ATOM 6807 C CA . THR B 1 429 ? -47.236 5.056 8.463 1.00 26.87 452 THR C CA 1
ATOM 6808 C C . THR B 1 429 ? -47.379 6.479 8.917 1.00 31.57 452 THR C C 1
ATOM 6809 O O . THR B 1 429 ? -47.784 6.703 10.028 1.00 29.62 452 THR C O 1
ATOM 6813 N N . VAL B 1 430 ? -47.082 7.441 8.048 1.00 27.66 453 VAL C N 1
ATOM 6814 C CA . VAL B 1 430 ? -47.303 8.853 8.378 1.00 30.05 453 VAL C CA 1
ATOM 6815 C C . VAL B 1 430 ? -48.529 9.418 7.611 1.00 28.19 453 VAL C C 1
ATOM 6816 O O . VAL B 1 430 ? -48.977 8.877 6.593 1.00 29.59 453 VAL C O 1
ATOM 6820 N N . ASP B 1 431 ? -49.058 10.516 8.122 1.00 29.08 454 ASP C N 1
ATOM 6821 C CA . ASP B 1 431 ? -50.178 11.140 7.461 1.00 28.66 454 ASP C CA 1
ATOM 6822 C C . ASP B 1 431 ? -49.670 11.773 6.122 1.00 25.50 454 ASP C C 1
ATOM 6823 O O . ASP B 1 431 ? -48.727 12.557 6.120 1.00 27.18 454 ASP C O 1
ATOM 6828 N N . PRO B 1 432 ? -50.248 11.360 4.977 1.00 24.78 455 PRO C N 1
ATOM 6829 C CA . PRO B 1 432 ? -49.711 11.794 3.672 1.00 25.52 455 PRO C CA 1
ATOM 6830 C C . PRO B 1 432 ? -49.858 13.348 3.501 1.00 26.56 455 PRO C C 1
ATOM 6831 O O . PRO B 1 432 ? -49.103 13.994 2.765 1.00 26.11 455 PRO C O 1
ATOM 6835 N N . ASP B 1 433 ? -50.792 13.923 4.257 1.00 26.92 456 ASP C N 1
ATOM 6836 C CA . ASP B 1 433 ? -50.980 15.376 4.192 1.00 25.94 456 ASP C CA 1
ATOM 6837 C C . ASP B 1 433 ? -49.841 16.149 4.767 1.00 28.10 456 ASP C C 1
ATOM 6838 O O . ASP B 1 433 ? -49.590 17.271 4.327 1.00 35.20 456 ASP C O 1
ATOM 6843 N N . LYS B 1 434 ? -49.117 15.550 5.711 1.00 31.40 457 LYS C N 1
ATOM 6844 C CA . LYS B 1 434 ? -47.884 16.111 6.266 1.00 31.85 457 LYS C CA 1
ATOM 6845 C C . LYS B 1 434 ? -46.699 15.754 5.390 1.00 34.48 457 LYS C C 1
ATOM 6846 O O . LYS B 1 434 ? -45.915 16.611 5.019 1.00 34.79 457 LYS C O 1
ATOM 6852 N N . ALA B 1 435 ? -46.575 14.476 5.082 1.00 30.72 458 ALA C N 1
ATOM 6853 C CA . ALA B 1 435 ? -45.329 13.932 4.522 1.00 28.08 458 ALA C CA 1
ATOM 6854 C C . ALA B 1 435 ? -45.132 14.216 3.033 1.00 30.09 458 ALA C C 1
ATOM 6855 O O . ALA B 1 435 ? -44.017 14.462 2.631 1.00 30.46 458 ALA C O 1
ATOM 6857 N N . ILE B 1 436 ? -46.196 14.158 2.233 1.00 29.79 459 ILE C N 1
ATOM 6858 C CA . ILE B 1 436 ? -46.029 14.474 0.776 1.00 31.66 459 ILE C CA 1
ATOM 6859 C C . ILE B 1 436 ? -45.468 15.895 0.539 1.00 33.35 459 ILE C C 1
ATOM 6860 O O . ILE B 1 436 ? -44.501 16.088 -0.237 1.00 29.10 459 ILE C O 1
ATOM 6865 N N . PRO B 1 437 ? -46.029 16.915 1.236 1.00 32.71 460 PRO C N 1
ATOM 6866 C CA . PRO B 1 437 ? -45.418 18.239 0.950 1.00 32.43 460 PRO C CA 1
ATOM 6867 C C . PRO B 1 437 ? -43.947 18.342 1.426 1.00 34.86 460 PRO C C 1
ATOM 6868 O O . PRO B 1 437 ? -43.125 19.091 0.840 1.00 35.04 460 PRO C O 1
ATOM 6872 N N . GLU B 1 438 ? -43.606 17.587 2.465 1.00 33.16 461 GLU C N 1
ATOM 6873 C CA . GLU B 1 438 ? -42.232 17.592 2.935 1.00 33.15 461 GLU C CA 1
ATOM 6874 C C . GLU B 1 438 ? -41.392 16.897 1.824 1.00 34.52 461 GLU C C 1
ATOM 6875 O O . GLU B 1 438 ? -40.336 17.396 1.433 1.00 35.28 461 GLU C O 1
ATOM 6881 N N . LEU B 1 439 ? -41.905 15.783 1.294 1.00 33.50 462 LEU C N 1
ATOM 6882 C CA . LEU B 1 439 ? -41.216 15.074 0.196 1.00 34.26 462 LEU C CA 1
ATOM 6883 C C . LEU B 1 439 ? -40.948 15.973 -1.012 1.00 36.62 462 LEU C C 1
ATOM 6884 O O . LEU B 1 439 ? -39.786 16.103 -1.471 1.00 36.52 462 LEU C O 1
ATOM 6889 N N . MET B 1 440 ? -42.021 16.580 -1.506 1.00 34.03 463 MET C N 1
ATOM 6890 C CA . MET B 1 440 ? -41.985 17.500 -2.682 1.00 38.90 463 MET C CA 1
ATOM 6891 C C . MET B 1 440 ? -40.986 18.653 -2.566 1.00 43.18 463 MET C C 1
ATOM 6892 O O . MET B 1 440 ? -40.230 18.937 -3.507 1.00 45.09 463 MET C O 1
ATOM 6897 N N . GLU B 1 441 ? -40.970 19.283 -1.400 1.00 43.70 464 GLU C N 1
ATOM 6898 C CA . GLU B 1 441 ? -40.005 20.310 -1.052 1.00 48.27 464 GLU C CA 1
ATOM 6899 C C . GLU B 1 441 ? -38.529 19.804 -1.169 1.00 50.80 464 GLU C C 1
ATOM 6900 O O . GLU B 1 441 ? -37.680 20.508 -1.733 1.00 46.87 464 GLU C O 1
ATOM 6906 N N . LYS B 1 442 ? -38.204 18.595 -0.690 1.00 46.40 465 LYS C N 1
ATOM 6907 C CA . LYS B 1 442 ? -36.786 18.155 -0.805 1.00 47.28 465 LYS C CA 1
ATOM 6908 C C . LYS B 1 442 ? -36.396 17.660 -2.205 1.00 48.16 465 LYS C C 1
ATOM 6909 O O . LYS B 1 442 ? -35.228 17.760 -2.603 1.00 48.15 465 LYS C O 1
ATOM 6915 N N . LEU B 1 443 ? -37.367 17.169 -2.956 1.00 42.15 466 LEU C N 1
ATOM 6916 C CA . LEU B 1 443 ? -37.150 16.850 -4.368 1.00 41.25 466 LEU C CA 1
ATOM 6917 C C . LEU B 1 443 ? -36.911 18.068 -5.259 1.00 46.06 466 LEU C C 1
ATOM 6918 O O . LEU B 1 443 ? -36.258 17.956 -6.304 1.00 43.53 466 LEU C O 1
ATOM 6923 N N . LYS B 1 444 ? -37.503 19.195 -4.878 1.00 43.93 467 LYS C N 1
ATOM 6924 C CA . LYS B 1 444 ? -37.465 20.405 -5.673 1.00 47.83 467 LYS C CA 1
ATOM 6925 C C . LYS B 1 444 ? -36.378 21.347 -5.169 1.00 54.56 467 LYS C C 1
ATOM 6926 O O . LYS B 1 444 ? -35.945 22.233 -5.889 1.00 62.27 467 LYS C O 1
ATOM 6932 N N . SER B 1 445 ? -35.920 21.124 -3.943 1.00 55.94 468 SER C N 1
ATOM 6933 C CA . SER B 1 445 ? -34.954 21.997 -3.289 1.00 56.09 468 SER C CA 1
ATOM 6934 C C . SER B 1 445 ? -33.722 22.319 -4.161 1.00 57.07 468 SER C C 1
ATOM 6935 O O . SER B 1 445 ? -33.175 23.420 -4.053 1.00 55.30 468 SER C O 1
ATOM 6938 N N . GLU B 1 446 ? -33.294 21.382 -5.009 1.00 48.56 469 GLU C N 1
ATOM 6939 C CA . GLU B 1 446 ? -32.130 21.602 -5.835 1.00 48.11 469 GLU C CA 1
ATOM 6940 C C . GLU B 1 446 ? -32.493 21.607 -7.317 1.00 50.91 469 GLU C C 1
ATOM 6941 O O . GLU B 1 446 ? -31.622 21.479 -8.180 1.00 49.20 469 GLU C O 1
ATOM 6947 N N . GLY B 1 447 ? -33.782 21.742 -7.612 1.00 46.33 470 GLY C N 1
ATOM 6948 C CA . GLY B 1 447 ? -34.254 21.718 -8.982 1.00 47.04 470 GLY C CA 1
ATOM 6949 C C . GLY B 1 447 ? -34.129 20.384 -9.717 1.00 44.19 470 GLY C C 1
ATOM 6950 O O . GLY B 1 447 ? -34.345 20.330 -10.924 1.00 45.19 470 GLY C O 1
ATOM 6951 N N . ALA B 1 448 ? -33.779 19.309 -9.005 1.00 41.73 471 ALA C N 1
ATOM 6952 C CA . ALA B 1 448 ? -33.596 17.988 -9.638 1.00 37.91 471 ALA C CA 1
ATOM 6953 C C . ALA B 1 448 ? -34.916 17.462 -10.174 1.00 39.44 471 ALA C C 1
ATOM 6954 O O . ALA B 1 448 ? -35.020 17.017 -11.332 1.00 40.16 471 ALA C O 1
ATOM 6956 N N . TYR B 1 449 ? -35.958 17.564 -9.352 1.00 39.98 472 TYR C N 1
ATOM 6957 C CA . TYR B 1 449 ? -37.308 17.145 -9.729 1.00 38.69 472 TYR C CA 1
ATOM 6958 C C . TYR B 1 449 ? -37.796 17.782 -11.054 1.00 41.09 472 TYR C C 1
ATOM 6959 O O . TYR B 1 449 ? -38.248 17.083 -11.987 1.00 38.10 472 TYR C O 1
ATOM 6968 N N . GLU B 1 450 ? -37.717 19.107 -11.134 1.00 37.72 473 GLU C N 1
ATOM 6969 C CA . GLU B 1 450 ? -38.254 19.781 -12.328 1.00 44.27 473 GLU C CA 1
ATOM 6970 C C . GLU B 1 450 ? -37.436 19.419 -13.568 1.00 35.85 473 GLU C C 1
ATOM 6971 O O . GLU B 1 450 ? -38.032 19.105 -14.582 1.00 36.32 473 GLU C O 1
ATOM 6977 N N . LYS B 1 451 ? -36.102 19.400 -13.454 1.00 37.74 474 LYS C N 1
ATOM 6978 C CA . LYS B 1 451 ? -35.240 18.976 -14.582 1.00 38.80 474 LYS C CA 1
ATOM 6979 C C . LYS B 1 451 ? -35.610 17.600 -15.157 1.00 37.24 474 LYS C C 1
ATOM 6980 O O . LYS B 1 451 ? -35.823 17.446 -16.363 1.00 35.42 474 LYS C O 1
ATOM 6986 N N . VAL B 1 452 ? -35.699 16.590 -14.299 1.00 35.66 475 VAL C N 1
ATOM 6987 C CA . VAL B 1 452 ? -36.144 15.267 -14.751 1.00 33.08 475 VAL C CA 1
ATOM 6988 C C . VAL B 1 452 ? -37.560 15.270 -15.324 1.00 32.50 475 VAL C C 1
ATOM 6989 O O . VAL B 1 452 ? -37.832 14.669 -16.374 1.00 30.91 475 VAL C O 1
ATOM 6993 N N . LEU B 1 453 ? -38.487 15.949 -14.651 1.00 37.61 476 LEU C N 1
ATOM 6994 C CA . LEU B 1 453 ? -39.883 15.934 -15.126 1.00 34.58 476 LEU C CA 1
ATOM 6995 C C . LEU B 1 453 ? -39.974 16.530 -16.536 1.00 38.15 476 LEU C C 1
ATOM 6996 O O . LEU B 1 453 ? -40.685 15.998 -17.407 1.00 35.62 476 LEU C O 1
ATOM 7001 N N . ASN B 1 454 ? -39.252 17.620 -16.744 1.00 34.90 477 ASN C N 1
ATOM 7002 C CA . ASN B 1 454 ? -39.301 18.330 -18.041 1.00 37.00 477 ASN C CA 1
ATOM 7003 C C . ASN B 1 454 ? -38.654 17.467 -19.110 1.00 38.02 477 ASN C C 1
ATOM 7004 O O . ASN B 1 454 ? -39.219 17.302 -20.189 1.00 41.89 477 ASN C O 1
ATOM 7009 N N . GLU B 1 455 ? -37.488 16.901 -18.779 1.00 34.57 478 GLU C N 1
ATOM 7010 C CA . GLU B 1 455 ? -36.822 15.923 -19.639 1.00 37.77 478 GLU C CA 1
ATOM 7011 C C . GLU B 1 455 ? -37.727 14.779 -20.010 1.00 34.05 478 GLU C C 1
ATOM 7012 O O . GLU B 1 455 ? -37.789 14.396 -21.181 1.00 32.16 478 GLU C O 1
ATOM 7018 N N . MET B 1 456 ? -38.439 14.228 -19.028 1.00 33.36 479 MET C N 1
ATOM 7019 C CA . MET B 1 456 ? -39.279 13.072 -19.312 1.00 30.91 479 MET C CA 1
ATOM 7020 C C . MET B 1 456 ? -40.488 13.426 -20.164 1.00 32.95 479 MET C C 1
ATOM 7021 O O . MET B 1 456 ? -40.902 12.638 -21.040 1.00 31.81 479 MET C O 1
ATOM 7026 N N . GLN B 1 457 ? -41.058 14.603 -19.894 1.00 31.69 480 GLN C N 1
ATOM 7027 C CA . GLN B 1 457 ? -42.171 15.097 -20.700 1.00 33.44 480 GLN C CA 1
ATOM 7028 C C . GLN B 1 457 ? -41.744 15.297 -22.179 1.00 30.51 480 GLN C C 1
ATOM 7029 O O . GLN B 1 457 ? -42.422 14.834 -23.107 1.00 34.15 480 GLN C O 1
ATOM 7035 N N . LYS B 1 458 ? -40.590 15.922 -22.365 1.00 36.03 481 LYS C N 1
ATOM 7036 C CA . LYS B 1 458 ? -40.019 16.137 -23.721 1.00 40.45 481 LYS C CA 1
ATOM 7037 C C . LYS B 1 458 ? -39.895 14.782 -24.450 1.00 42.29 481 LYS C C 1
ATOM 7038 O O . LYS B 1 458 ? -40.329 14.626 -25.603 1.00 36.07 481 LYS C O 1
ATOM 7044 N N . GLN B 1 459 ? -39.352 13.779 -23.752 1.00 38.49 482 GLN C N 1
ATOM 7045 C CA . GLN B 1 459 ? -39.196 12.442 -24.356 1.00 33.60 482 GLN C CA 1
ATOM 7046 C C . GLN B 1 459 ? -40.530 11.790 -24.640 1.00 32.48 482 GLN C C 1
ATOM 7047 O O . GLN B 1 459 ? -40.716 11.118 -25.637 1.00 31.77 482 GLN C O 1
ATOM 7053 N N . TYR B 1 460 ? -41.483 11.980 -23.751 1.00 32.42 483 TYR C N 1
ATOM 7054 C CA . TYR B 1 460 ? -42.777 11.391 -23.940 1.00 31.54 483 TYR C CA 1
ATOM 7055 C C . TYR B 1 460 ? -43.467 12.109 -25.115 1.00 35.95 483 TYR C C 1
ATOM 7056 O O . TYR B 1 460 ? -44.140 11.468 -25.914 1.00 34.77 483 TYR C O 1
ATOM 7065 N N . ASP B 1 461 ? -43.286 13.437 -25.199 1.00 36.88 484 ASP C N 1
ATOM 7066 C CA . ASP B 1 461 ? -43.806 14.171 -26.384 1.00 40.17 484 ASP C CA 1
ATOM 7067 C C . ASP B 1 461 ? -43.286 13.493 -27.631 1.00 37.45 484 ASP C C 1
ATOM 7068 O O . ASP B 1 461 ? -44.082 13.134 -28.512 1.00 38.65 484 ASP C O 1
ATOM 7073 N N . GLU B 1 462 ? -41.971 13.253 -27.683 1.00 37.31 485 GLU C N 1
ATOM 7074 C CA . GLU B 1 462 ? -41.395 12.595 -28.864 1.00 38.27 485 GLU C CA 1
ATOM 7075 C C . GLU B 1 462 ? -41.926 11.165 -29.102 1.00 37.07 485 GLU C C 1
ATOM 7076 O O . GLU B 1 462 ? -42.218 10.775 -30.234 1.00 38.24 485 GLU C O 1
ATOM 7082 N N . PHE B 1 463 ? -42.018 10.344 -28.049 1.00 34.02 486 PHE C N 1
ATOM 7083 C CA . PHE B 1 463 ? -42.579 8.995 -28.185 1.00 28.75 486 PHE C CA 1
ATOM 7084 C C . PHE B 1 463 ? -44.036 9.053 -28.723 1.00 29.33 486 PHE C C 1
ATOM 7085 O O . PHE B 1 463 ? -44.440 8.211 -29.542 1.00 35.52 486 PHE C O 1
ATOM 7093 N N . LEU B 1 464 ? -44.851 10.015 -28.252 1.00 33.30 487 LEU C N 1
ATOM 7094 C CA . LEU B 1 464 ? -46.253 10.028 -28.760 1.00 33.06 487 LEU C CA 1
ATOM 7095 C C . LEU B 1 464 ? -46.338 10.550 -30.217 1.00 40.65 487 LEU C C 1
ATOM 7096 O O . LEU B 1 464 ? -47.172 10.042 -31.012 1.00 38.30 487 LEU C O 1
ATOM 7101 N N . LYS B 1 465 ? -45.507 11.551 -30.538 1.00 41.18 488 LYS C N 1
ATOM 7102 C CA . LYS B 1 465 ? -45.442 12.085 -31.938 1.00 42.75 488 LYS C CA 1
ATOM 7103 C C . LYS B 1 465 ? -45.005 10.998 -32.914 1.00 42.00 488 LYS C C 1
ATOM 7104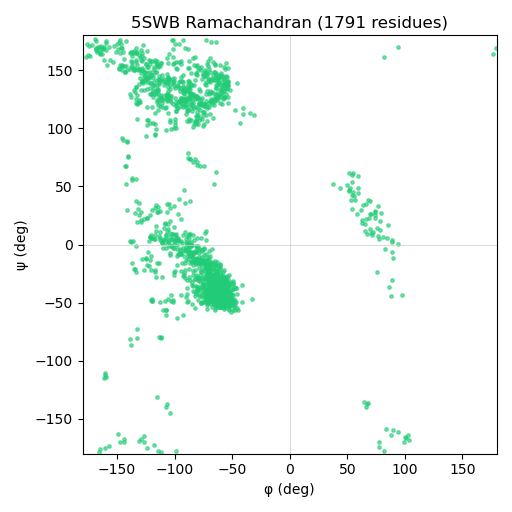 O O . LYS B 1 465 ? -45.573 10.854 -34.002 1.00 43.93 488 LYS C O 1
ATOM 7110 N N . ASN B 1 466 ? -44.004 10.216 -32.507 1.00 43.31 489 ASN C N 1
ATOM 7111 C CA . ASN B 1 466 ? -43.567 9.060 -33.276 1.00 43.98 489 ASN C CA 1
ATOM 7112 C C . ASN B 1 466 ? -44.617 7.990 -33.490 1.00 47.06 489 ASN C C 1
ATOM 7113 O O . ASN B 1 466 ? -44.654 7.376 -34.544 1.00 50.68 489 ASN C O 1
ATOM 7118 N N . LYS B 1 467 ? -45.434 7.710 -32.480 1.00 47.68 490 LYS C N 1
ATOM 7119 C CA . LYS B 1 467 ? -46.543 6.767 -32.628 1.00 49.35 490 LYS C CA 1
ATOM 7120 C C . LYS B 1 467 ? -47.610 7.304 -33.600 1.00 51.61 490 LYS C C 1
ATOM 7121 O O . LYS B 1 467 ? -48.157 6.536 -34.400 1.00 48.49 490 LYS C O 1
ATOM 7127 N N . LYS B 1 468 ? -47.883 8.617 -33.506 1.00 52.76 491 LYS C N 1
ATOM 7128 C CA . LYS B 1 468 ? -48.648 9.421 -34.507 1.00 52.30 491 LYS C CA 1
ATOM 7129 C C . LYS B 1 468 ? -50.103 9.603 -34.202 1.00 58.46 491 LYS C C 1
ATOM 7130 O O . LYS B 1 468 ? -50.655 10.645 -34.538 1.00 65.29 491 LYS C O 1
ATOM 7136 N N . PRO C 1 18 ? -17.469 -27.574 -35.294 1.00 39.72 41 PRO D N 1
ATOM 7137 C CA . PRO C 1 18 ? -17.286 -26.249 -35.923 1.00 38.31 41 PRO D CA 1
ATOM 7138 C C . PRO C 1 18 ? -15.987 -26.249 -36.746 1.00 39.37 41 PRO D C 1
ATOM 7139 O O . PRO C 1 18 ? -15.003 -26.866 -36.320 1.00 38.40 41 PRO D O 1
ATOM 7143 N N . VAL C 1 19 ? -15.998 -25.601 -37.913 1.00 33.46 42 VAL D N 1
ATOM 7144 C CA . VAL C 1 19 ? -14.786 -25.395 -38.701 1.00 29.35 42 VAL D CA 1
ATOM 7145 C C . VAL C 1 19 ? -14.169 -24.065 -38.281 1.00 26.21 42 VAL D C 1
ATOM 7146 O O . VAL C 1 19 ? -14.832 -23.012 -38.337 1.00 27.81 42 VAL D O 1
ATOM 7150 N N . ILE C 1 20 ? -12.910 -24.098 -37.862 1.00 24.53 43 ILE D N 1
ATOM 7151 C CA . ILE C 1 20 ? -12.165 -22.875 -37.376 1.00 21.98 43 ILE D CA 1
ATOM 7152 C C . ILE C 1 20 ? -11.387 -22.345 -38.574 1.00 22.39 43 ILE D C 1
ATOM 7153 O O . ILE C 1 20 ? -10.615 -23.085 -39.177 1.00 24.41 43 ILE D O 1
ATOM 7158 N N . LYS C 1 21 ? -11.595 -21.077 -38.942 1.00 21.69 44 LYS D N 1
ATOM 7159 C CA . LYS C 1 21 ? -10.994 -20.509 -40.120 1.00 21.72 44 LYS D CA 1
ATOM 7160 C C . LYS C 1 21 ? -9.720 -19.723 -39.721 1.00 21.61 44 LYS D C 1
ATOM 7161 O O . LYS C 1 21 ? -9.811 -18.682 -39.070 1.00 21.73 44 LYS D O 1
ATOM 7167 N N . MET C 1 22 ? -8.575 -20.184 -40.245 1.00 20.20 45 MET D N 1
ATOM 7168 C CA . MET C 1 22 ? -7.304 -19.536 -39.990 1.00 19.14 45 MET D CA 1
ATOM 7169 C C . MET C 1 22 ? -6.717 -18.932 -41.278 1.00 18.94 45 MET D C 1
ATOM 7170 O O . MET C 1 22 ? -6.669 -19.618 -42.314 1.00 23.10 45 MET D O 1
ATOM 7175 N N . TYR C 1 23 ? -6.319 -17.660 -41.223 1.00 18.05 46 TYR D N 1
ATOM 7176 C CA . TYR C 1 23 ? -5.598 -17.103 -42.361 1.00 17.21 46 TYR D CA 1
ATOM 7177 C C . TYR C 1 23 ? -4.088 -17.162 -42.102 1.00 17.12 46 TYR D C 1
ATOM 7178 O O . TYR C 1 23 ? -3.639 -16.816 -40.993 1.00 19.01 46 TYR D O 1
ATOM 7187 N N . GLN C 1 24 ? -3.369 -17.568 -43.156 1.00 17.79 47 GLN D N 1
ATOM 7188 C CA . GLN C 1 24 ? -1.919 -17.686 -43.082 1.00 18.04 47 GLN D CA 1
ATOM 7189 C C . GLN C 1 24 ? -1.259 -16.897 -44.227 1.00 18.92 47 GLN D C 1
ATOM 7190 O O . GLN C 1 24 ? -1.804 -16.721 -45.310 1.00 18.15 47 GLN D O 1
ATOM 7196 N N . ILE C 1 25 ? -0.071 -16.387 -43.946 1.00 17.48 48 ILE D N 1
ATOM 7197 C CA . ILE C 1 25 ? 0.712 -15.646 -44.973 1.00 19.31 48 ILE D CA 1
ATOM 7198 C C . ILE C 1 25 ? 1.428 -16.670 -45.872 1.00 18.69 48 ILE D C 1
ATOM 7199 O O . ILE C 1 25 ? 1.712 -17.787 -45.460 1.00 19.10 48 ILE D O 1
ATOM 7204 N N . GLY C 1 26 ? 1.614 -16.329 -47.151 1.00 20.20 49 GLY D N 1
ATOM 7205 C CA . GLY C 1 26 ? 2.378 -17.242 -48.060 1.00 22.11 49 GLY D CA 1
ATOM 7206 C C . GLY C 1 26 ? 1.584 -18.132 -48.971 1.00 24.31 49 GLY D C 1
ATOM 7207 O O . GLY C 1 26 ? 0.348 -17.970 -49.112 1.00 22.66 49 GLY D O 1
ATOM 7208 N N . ASP C 1 27 ? 2.291 -19.080 -49.602 1.00 23.42 50 ASP D N 1
ATOM 7209 C CA . ASP C 1 27 ? 1.685 -19.967 -50.566 1.00 24.33 50 ASP D CA 1
ATOM 7210 C C . ASP C 1 27 ? 1.258 -21.259 -49.946 1.00 27.45 50 ASP D C 1
ATOM 7211 O O . ASP C 1 27 ? 2.003 -21.853 -49.138 1.00 26.83 50 ASP D O 1
ATOM 7216 N N . LYS C 1 28 ? 0.106 -21.747 -50.368 1.00 21.12 51 LYS D N 1
ATOM 7217 C CA . LYS C 1 28 ? -0.507 -22.996 -49.883 1.00 26.75 51 LYS D CA 1
ATOM 7218 C C . LYS C 1 28 ? 0.498 -24.165 -50.194 1.00 28.60 51 LYS D C 1
ATOM 7219 O O . LYS C 1 28 ? 0.931 -24.309 -51.335 1.00 27.41 51 LYS D O 1
ATOM 7225 N N . PRO C 1 29 ? 0.866 -24.993 -49.205 1.00 26.01 52 PRO D N 1
ATOM 7226 C CA . PRO C 1 29 ? 1.598 -26.269 -49.566 1.00 24.60 52 PRO D CA 1
ATOM 7227 C C . PRO C 1 29 ? 0.759 -27.067 -50.575 1.00 23.34 52 PRO D C 1
ATOM 7228 O O . PRO C 1 29 ? -0.495 -27.075 -50.515 1.00 22.59 52 PRO D O 1
ATOM 7232 N N . ASP C 1 30 ? 1.426 -27.756 -51.510 1.00 26.51 53 ASP D N 1
ATOM 7233 C CA . ASP C 1 30 ? 0.691 -28.562 -52.504 1.00 26.19 53 ASP D CA 1
ATOM 7234 C C . ASP C 1 30 ? -0.063 -29.736 -51.882 1.00 29.21 53 ASP D C 1
ATOM 7235 O O . ASP C 1 30 ? -0.917 -30.324 -52.551 1.00 27.85 53 ASP D O 1
ATOM 7240 N N . ASN C 1 31 ? 0.275 -30.108 -50.636 1.00 24.44 54 ASN D N 1
ATOM 7241 C CA . ASN C 1 31 ? -0.360 -31.230 -49.946 1.00 28.06 54 ASN D CA 1
ATOM 7242 C C . ASN C 1 31 ? -1.088 -30.735 -48.703 1.00 24.27 54 ASN D C 1
ATOM 7243 O O . ASN C 1 31 ? -1.251 -31.483 -47.707 1.00 23.54 54 ASN D O 1
ATOM 7248 N N . LEU C 1 32 ? -1.592 -29.495 -48.782 1.00 22.72 55 LEU D N 1
ATOM 7249 C CA . LEU C 1 32 ? -2.327 -28.959 -47.615 1.00 21.66 55 LEU D CA 1
ATOM 7250 C C . LEU C 1 32 ? -3.431 -29.878 -47.107 1.00 22.00 55 LEU D C 1
ATOM 7251 O O . LEU C 1 32 ? -3.582 -30.035 -45.892 1.00 24.60 55 LEU D O 1
ATOM 7256 N N . ASP C 1 33 ? -4.221 -30.498 -48.002 1.00 25.02 56 ASP D N 1
ATOM 7257 C CA . ASP C 1 33 ? -5.335 -31.379 -47.542 1.00 28.18 56 ASP D CA 1
ATOM 7258 C C . ASP C 1 33 ? -4.831 -32.509 -46.673 1.00 27.66 56 ASP D C 1
ATOM 7259 O O . ASP C 1 33 ? -5.386 -32.788 -45.632 1.00 28.82 56 ASP D O 1
ATOM 7264 N N . GLU C 1 34 ? -3.743 -33.137 -47.113 1.00 28.14 57 GLU D N 1
ATOM 7265 C CA . GLU C 1 34 ? -3.085 -34.190 -46.325 1.00 28.71 57 GLU D CA 1
ATOM 7266 C C . GLU C 1 34 ? -2.498 -33.665 -44.977 1.00 23.52 57 GLU D C 1
ATOM 7267 O O . GLU C 1 34 ? -2.735 -34.271 -43.900 1.00 26.53 57 GLU D O 1
ATOM 7273 N N . LEU C 1 35 ? -1.816 -32.525 -45.020 1.00 23.94 58 LEU D N 1
ATOM 7274 C CA . LEU C 1 35 ? -1.337 -31.864 -43.794 1.00 23.88 58 LEU D CA 1
ATOM 7275 C C . LEU C 1 35 ? -2.445 -31.580 -42.796 1.00 26.00 58 LEU D C 1
ATOM 7276 O O . LEU C 1 35 ? -2.328 -31.931 -41.612 1.00 24.01 58 LEU D O 1
ATOM 7281 N N . LEU C 1 36 ? -3.548 -30.997 -43.277 1.00 25.00 59 LEU D N 1
ATOM 7282 C CA . LEU C 1 36 ? -4.666 -30.733 -42.406 1.00 25.55 59 LEU D CA 1
ATOM 7283 C C . LEU C 1 36 ? -5.409 -32.007 -41.966 1.00 25.05 59 LEU D C 1
ATOM 7284 O O . LEU C 1 36 ? -5.871 -32.062 -40.844 1.00 23.57 59 LEU D O 1
ATOM 7289 N N . ALA C 1 37 ? -5.528 -33.026 -42.833 1.00 25.44 60 ALA D N 1
ATOM 7290 C CA . ALA C 1 37 ? -6.217 -34.249 -42.375 1.00 27.51 60 ALA D CA 1
ATOM 7291 C C . ALA C 1 37 ? -5.453 -34.847 -41.202 1.00 26.82 60 ALA D C 1
ATOM 7292 O O . ALA C 1 37 ? -6.067 -35.231 -40.222 1.00 29.21 60 ALA D O 1
ATOM 7294 N N . ASN C 1 38 ? -4.125 -34.926 -41.324 1.00 28.87 61 ASN D N 1
ATOM 7295 C CA . ASN C 1 38 ? -3.243 -35.384 -40.237 1.00 30.73 61 ASN D CA 1
ATOM 7296 C C . ASN C 1 38 ? -3.395 -34.569 -38.991 1.00 30.64 61 ASN D C 1
ATOM 7297 O O . ASN C 1 38 ? -3.604 -35.095 -37.918 1.00 28.18 61 ASN D O 1
ATOM 7302 N N . ALA C 1 39 ? -3.278 -33.261 -39.131 1.00 23.88 62 ALA D N 1
ATOM 7303 C CA . ALA C 1 39 ? -3.427 -32.348 -37.991 1.00 22.65 62 ALA D CA 1
ATOM 7304 C C . ALA C 1 39 ? -4.804 -32.453 -37.298 1.00 22.78 62 ALA D C 1
ATOM 7305 O O . ALA C 1 39 ? -4.923 -32.456 -36.086 1.00 23.81 62 ALA D O 1
ATOM 7307 N N . ASN C 1 40 ? -5.845 -32.555 -38.101 1.00 22.60 63 ASN D N 1
ATOM 7308 C CA . ASN C 1 40 ? -7.186 -32.599 -37.560 1.00 22.89 63 ASN D CA 1
ATOM 7309 C C . ASN C 1 40 ? -7.525 -33.905 -36.847 1.00 23.95 63 ASN D C 1
ATOM 7310 O O . ASN C 1 40 ? -8.465 -33.934 -36.084 1.00 23.48 63 ASN D O 1
ATOM 7315 N N . LYS C 1 41 ? -6.744 -34.969 -37.080 1.00 27.47 64 LYS D N 1
ATOM 7316 C CA . LYS C 1 41 ? -6.921 -36.210 -36.267 1.00 31.21 64 LYS D CA 1
ATOM 7317 C C . LYS C 1 41 ? -6.684 -35.865 -34.803 1.00 28.38 64 LYS D C 1
ATOM 7318 O O . LYS C 1 41 ? -7.473 -36.202 -33.914 1.00 30.42 64 LYS D O 1
ATOM 7324 N N . ILE C 1 42 ? -5.653 -35.066 -34.558 1.00 27.00 65 ILE D N 1
ATOM 7325 C CA . ILE C 1 42 ? -5.331 -34.629 -33.246 1.00 26.26 65 ILE D CA 1
ATOM 7326 C C . ILE C 1 42 ? -6.272 -33.518 -32.759 1.00 27.30 65 ILE D C 1
ATOM 7327 O O . ILE C 1 42 ? -6.795 -33.556 -31.636 1.00 29.99 65 ILE D O 1
ATOM 7332 N N . ILE C 1 43 ? -6.453 -32.491 -33.585 1.00 25.46 66 ILE D N 1
ATOM 7333 C CA . ILE C 1 43 ? -7.282 -31.349 -33.201 1.00 23.57 66 ILE D CA 1
ATOM 7334 C C . ILE C 1 43 ? -8.762 -31.725 -32.955 1.00 27.34 66 ILE D C 1
ATOM 7335 O O . ILE C 1 43 ? -9.384 -31.256 -31.982 1.00 28.42 66 ILE D O 1
ATOM 7340 N N . GLU C 1 44 ? -9.331 -32.535 -33.838 1.00 30.37 67 GLU D N 1
ATOM 7341 C CA . GLU C 1 44 ? -10.750 -32.884 -33.676 1.00 30.16 67 GLU D CA 1
ATOM 7342 C C . GLU C 1 44 ? -10.927 -33.640 -32.361 1.00 34.91 67 GLU D C 1
ATOM 7343 O O . GLU C 1 44 ? -11.858 -33.370 -31.583 1.00 33.45 67 GLU D O 1
ATOM 7349 N N . GLU C 1 45 ? -9.988 -34.528 -32.083 1.00 33.57 68 GLU D N 1
ATOM 7350 C CA . GLU C 1 45 ? -10.076 -35.348 -30.870 1.00 40.18 68 GLU D CA 1
ATOM 7351 C C . GLU C 1 45 ? -9.978 -34.477 -29.605 1.00 38.43 68 GLU D C 1
ATOM 7352 O O . GLU C 1 45 ? -10.764 -34.634 -28.657 1.00 35.68 68 GLU D O 1
ATOM 7358 N N . LYS C 1 46 ? -9.040 -33.535 -29.604 1.00 34.04 69 LYS D N 1
ATOM 7359 C CA . LYS C 1 46 ? -8.718 -32.780 -28.404 1.00 36.20 69 LYS D CA 1
ATOM 7360 C C . LYS C 1 46 ? -9.565 -31.549 -28.218 1.00 37.52 69 LYS D C 1
ATOM 7361 O O . LYS C 1 46 ? -9.767 -31.133 -27.100 1.00 38.02 69 LYS D O 1
ATOM 7367 N N . VAL C 1 47 ? -10.059 -30.959 -29.308 1.00 31.00 70 VAL D N 1
ATOM 7368 C CA . VAL C 1 47 ? -10.756 -29.696 -29.246 1.00 32.83 70 VAL D CA 1
ATOM 7369 C C . VAL C 1 47 ? -12.205 -29.790 -29.673 1.00 31.27 70 VAL D C 1
ATOM 7370 O O . VAL C 1 47 ? -13.011 -28.974 -29.261 1.00 37.53 70 VAL D O 1
ATOM 7374 N N . GLY C 1 48 ? -12.543 -30.730 -30.531 1.00 30.35 71 GLY D N 1
ATOM 7375 C CA . GLY C 1 48 ? -13.912 -30.830 -30.990 1.00 33.08 71 GLY D CA 1
ATOM 7376 C C . GLY C 1 48 ? -14.175 -29.736 -32.013 1.00 37.19 71 GLY D C 1
ATOM 7377 O O . GLY C 1 48 ? -15.274 -29.191 -32.083 1.00 35.60 71 GLY D O 1
ATOM 7378 N N . ALA C 1 49 ? -13.140 -29.400 -32.787 1.00 32.78 72 ALA D N 1
ATOM 7379 C CA . ALA C 1 49 ? -13.223 -28.475 -33.899 1.00 33.65 72 ALA D CA 1
ATOM 7380 C C . ALA C 1 49 ? -12.284 -28.980 -34.994 1.00 27.56 72 ALA D C 1
ATOM 7381 O O . ALA C 1 49 ? -11.398 -29.798 -34.739 1.00 28.26 72 ALA D O 1
ATOM 7383 N N . LYS C 1 50 ? -12.529 -28.523 -36.207 1.00 27.54 73 LYS D N 1
ATOM 7384 C CA . LYS C 1 50 ? -11.697 -28.873 -37.340 1.00 28.31 73 LYS D CA 1
ATOM 7385 C C . LYS C 1 50 ? -11.026 -27.575 -37.809 1.00 27.99 73 LYS D C 1
ATOM 7386 O O . LYS C 1 50 ? -11.690 -26.528 -37.982 1.00 28.84 73 LYS D O 1
ATOM 7392 N N . LEU C 1 51 ? -9.714 -27.628 -38.018 1.00 24.51 74 LEU D N 1
ATOM 7393 C CA . LEU C 1 51 ? -9.014 -26.442 -38.538 1.00 20.81 74 LEU D CA 1
ATOM 7394 C C . LEU C 1 51 ? -9.004 -26.356 -40.067 1.00 20.76 74 LEU D C 1
ATOM 7395 O O . LEU C 1 51 ? -8.651 -27.328 -40.763 1.00 23.83 74 LEU D O 1
ATOM 7400 N N . ASP C 1 52 ? -9.282 -25.168 -40.599 1.00 21.01 75 ASP D N 1
ATOM 7401 C CA . ASP C 1 52 ? -9.084 -24.911 -42.004 1.00 23.34 75 ASP D CA 1
ATOM 7402 C C . ASP C 1 52 ? -8.174 -23.720 -42.178 1.00 23.50 75 ASP D C 1
ATOM 7403 O O . ASP C 1 52 ? -8.370 -22.685 -41.497 1.00 21.99 75 ASP D O 1
ATOM 7408 N N . ILE C 1 53 ? -7.174 -23.845 -43.066 1.00 22.01 76 ILE D N 1
ATOM 7409 C CA . ILE C 1 53 ? -6.255 -22.729 -43.230 1.00 21.97 76 ILE D CA 1
ATOM 7410 C C . ILE C 1 53 ? -6.375 -22.177 -44.657 1.00 23.50 76 ILE D C 1
ATOM 7411 O O . ILE C 1 53 ? -6.352 -22.977 -45.619 1.00 24.71 76 ILE D O 1
ATOM 7416 N N . GLN C 1 54 ? -6.546 -20.842 -44.804 1.00 21.76 77 GLN D N 1
ATOM 7417 C CA . GLN C 1 54 ? -6.561 -20.236 -46.126 1.00 23.83 77 GLN D CA 1
ATOM 7418 C C . GLN C 1 54 ? -5.302 -19.401 -46.210 1.00 22.36 77 GLN D C 1
ATOM 7419 O O . GLN C 1 54 ? -5.119 -18.543 -45.395 1.00 20.68 77 GLN D O 1
ATOM 7425 N N . TYR C 1 55 ? -4.492 -19.626 -47.257 1.00 19.32 78 TYR D N 1
ATOM 7426 C CA . TYR C 1 55 ? -3.273 -18.866 -47.454 1.00 17.54 78 TYR D CA 1
ATOM 7427 C C . TYR C 1 55 ? -3.573 -17.733 -48.361 1.00 22.66 78 TYR D C 1
ATOM 7428 O O . TYR C 1 55 ? -4.328 -17.923 -49.337 1.00 25.31 78 TYR D O 1
ATOM 7437 N N . LEU C 1 56 ? -2.937 -16.602 -48.127 1.00 21.05 79 LEU D N 1
ATOM 7438 C CA . LEU C 1 56 ? -3.221 -15.366 -48.828 1.00 21.58 79 LEU D CA 1
ATOM 7439 C C . LEU C 1 56 ? -2.062 -14.809 -49.658 1.00 27.56 79 LEU D C 1
ATOM 7440 O O . LEU C 1 56 ? -2.132 -13.701 -50.198 1.00 26.58 79 LEU D O 1
ATOM 7445 N N . GLY C 1 57 ? -0.954 -15.543 -49.748 1.00 25.69 80 GLY D N 1
ATOM 7446 C CA . GLY C 1 57 ? 0.118 -15.065 -50.593 1.00 25.90 80 GLY D CA 1
ATOM 7447 C C . GLY C 1 57 ? 1.124 -14.259 -49.804 1.00 27.05 80 GLY D C 1
ATOM 7448 O O . GLY C 1 57 ? 0.885 -13.990 -48.615 1.00 24.02 80 GLY D O 1
ATOM 7449 N N . TRP C 1 58 ? 2.278 -13.938 -50.433 1.00 24.79 81 TRP D N 1
ATOM 7450 C CA . TRP C 1 58 ? 3.336 -13.116 -49.741 1.00 29.01 81 TRP D CA 1
ATOM 7451 C C . TRP C 1 58 ? 3.234 -11.609 -49.984 1.00 26.44 81 TRP D C 1
ATOM 7452 O O . TRP C 1 58 ? 3.004 -10.793 -49.046 1.00 32.19 81 TRP D O 1
ATOM 7463 N N . GLY C 1 59 ? 3.342 -11.205 -51.252 1.00 25.98 82 GLY D N 1
ATOM 7464 C CA . GLY C 1 59 ? 3.535 -9.830 -51.630 1.00 27.14 82 GLY D CA 1
ATOM 7465 C C . GLY C 1 59 ? 2.452 -8.817 -51.295 1.00 30.70 82 GLY D C 1
ATOM 7466 O O . GLY C 1 59 ? 2.724 -7.609 -51.151 1.00 27.78 82 GLY D O 1
ATOM 7467 N N . ASP C 1 60 ? 1.200 -9.288 -51.174 1.00 24.85 83 ASP D N 1
ATOM 7468 C CA . ASP C 1 60 ? 0.102 -8.390 -50.877 1.00 26.02 83 ASP D CA 1
ATOM 7469 C C . ASP C 1 60 ? -0.676 -8.783 -49.638 1.00 24.21 83 ASP D C 1
ATOM 7470 O O . ASP C 1 60 ? -1.809 -8.338 -49.443 1.00 21.76 83 ASP D O 1
ATOM 7475 N N . TYR C 1 61 ? -0.021 -9.550 -48.761 1.00 23.96 84 TYR D N 1
ATOM 7476 C CA . TYR C 1 61 ? -0.698 -10.012 -47.570 1.00 22.70 84 TYR D CA 1
ATOM 7477 C C . TYR C 1 61 ? -1.264 -8.844 -46.746 1.00 22.55 84 TYR D C 1
ATOM 7478 O O . TYR C 1 61 ? -2.412 -8.862 -46.316 1.00 22.20 84 TYR D O 1
ATOM 7487 N N . GLY C 1 62 ? -0.453 -7.810 -46.505 1.00 22.72 85 GLY D N 1
ATOM 7488 C CA . GLY C 1 62 ? -0.903 -6.630 -45.732 1.00 23.94 85 GLY D CA 1
ATOM 7489 C C . GLY C 1 62 ? -2.191 -5.992 -46.281 1.00 23.89 85 GLY D C 1
ATOM 7490 O O . GLY C 1 62 ? -3.168 -5.777 -45.564 1.00 23.06 85 GLY D O 1
ATOM 7491 N N . LYS C 1 63 ? -2.192 -5.763 -47.574 1.00 22.70 86 LYS D N 1
ATOM 7492 C CA . LYS C 1 63 ? -3.389 -5.185 -48.243 1.00 24.74 86 LYS D CA 1
ATOM 7493 C C . LYS C 1 63 ? -4.577 -6.125 -48.120 1.00 22.54 86 LYS D C 1
ATOM 7494 O O . LYS C 1 63 ? -5.700 -5.642 -47.872 1.00 22.45 86 LYS D O 1
ATOM 7500 N N . LYS C 1 64 ? -4.331 -7.445 -48.230 1.00 21.70 87 LYS D N 1
ATOM 7501 C CA . LYS C 1 64 ? -5.491 -8.398 -48.216 1.00 24.42 87 LYS D CA 1
ATOM 7502 C C . LYS C 1 64 ? -6.041 -8.466 -46.796 1.00 24.79 87 LYS D C 1
ATOM 7503 O O . LYS C 1 64 ? -7.282 -8.406 -46.529 1.00 19.62 87 LYS D O 1
ATOM 7509 N N . MET C 1 65 ? -5.138 -8.587 -45.818 1.00 21.74 88 MET D N 1
ATOM 7510 C CA . MET C 1 65 ? -5.588 -8.677 -44.420 1.00 21.61 88 MET D CA 1
ATOM 7511 C C . MET C 1 65 ? -6.205 -7.364 -43.974 1.00 22.26 88 MET D C 1
ATOM 7512 O O . MET C 1 65 ? -7.112 -7.359 -43.140 1.00 20.66 88 MET D O 1
ATOM 7517 N N . SER C 1 66 ? -5.798 -6.243 -44.556 1.00 23.24 89 SER D N 1
ATOM 7518 C CA . SER C 1 66 ? -6.489 -4.989 -44.181 1.00 23.24 89 SER D CA 1
ATOM 7519 C C . SER C 1 66 ? -7.956 -4.986 -44.646 1.00 20.83 89 SER D C 1
ATOM 7520 O O . SER C 1 66 ? -8.752 -4.379 -43.980 1.00 24.51 89 SER D O 1
ATOM 7523 N N . VAL C 1 67 ? -8.235 -5.551 -45.824 1.00 22.31 90 VAL D N 1
ATOM 7524 C CA . VAL C 1 67 ? -9.662 -5.623 -46.302 1.00 21.60 90 VAL D CA 1
ATOM 7525 C C . VAL C 1 67 ? -10.449 -6.390 -45.221 1.00 21.84 90 VAL D C 1
ATOM 7526 O O . VAL C 1 67 ? -11.469 -5.968 -44.743 1.00 22.26 90 VAL D O 1
ATOM 7530 N N . ILE C 1 68 ? -9.888 -7.525 -44.802 1.00 20.11 91 ILE D N 1
ATOM 7531 C CA . ILE C 1 68 ? -10.568 -8.444 -43.919 1.00 19.64 91 ILE D CA 1
ATOM 7532 C C . ILE C 1 68 ? -10.808 -7.802 -42.582 1.00 21.27 91 ILE D C 1
ATOM 7533 O O . ILE C 1 68 ? -11.901 -7.889 -42.048 1.00 21.68 91 ILE D O 1
ATOM 7538 N N . THR C 1 69 ? -9.778 -7.174 -42.004 1.00 22.13 92 THR D N 1
ATOM 7539 C CA . THR C 1 69 ? -9.952 -6.627 -40.657 1.00 22.72 92 THR D CA 1
ATOM 7540 C C . THR C 1 69 ? -10.785 -5.338 -40.672 1.00 24.12 92 THR D C 1
ATOM 7541 O O . THR C 1 69 ? -11.607 -5.147 -39.778 1.00 23.77 92 THR D O 1
ATOM 7545 N N . SER C 1 70 ? -10.559 -4.469 -41.650 1.00 22.96 93 SER D N 1
ATOM 7546 C CA . SER C 1 70 ? -11.238 -3.158 -41.629 1.00 26.27 93 SER D CA 1
ATOM 7547 C C . SER C 1 70 ? -12.718 -3.391 -41.952 1.00 27.61 93 SER D C 1
ATOM 7548 O O . SER C 1 70 ? -13.573 -2.626 -41.553 1.00 26.80 93 SER D O 1
ATOM 7551 N N . SER C 1 71 ? -13.021 -4.476 -42.636 1.00 26.24 94 SER D N 1
ATOM 7552 C CA . SER C 1 71 ? -14.431 -4.815 -42.840 1.00 26.68 94 SER D CA 1
ATOM 7553 C C . SER C 1 71 ? -15.084 -5.595 -41.683 1.00 25.18 94 SER D C 1
ATOM 7554 O O . SER C 1 71 ? -16.293 -5.806 -41.686 1.00 29.97 94 SER D O 1
ATOM 7557 N N . GLY C 1 72 ? -14.309 -6.015 -40.685 1.00 22.59 95 GLY D N 1
ATOM 7558 C CA . GLY C 1 72 ? -14.854 -6.840 -39.595 1.00 22.08 95 GLY D CA 1
ATOM 7559 C C . GLY C 1 72 ? -15.370 -8.193 -40.056 1.00 27.68 95 GLY D C 1
ATOM 7560 O O . GLY C 1 72 ? -16.333 -8.710 -39.532 1.00 28.65 95 GLY D O 1
ATOM 7561 N N . GLU C 1 73 ? -14.728 -8.779 -41.061 1.00 25.76 96 GLU D N 1
ATOM 7562 C CA . GLU C 1 73 ? -15.194 -10.060 -41.599 1.00 27.63 96 GLU D CA 1
ATOM 7563 C C . GLU C 1 73 ? -15.086 -11.195 -40.596 1.00 28.91 96 GLU D C 1
ATOM 7564 O O . GLU C 1 73 ? -14.268 -11.153 -39.677 1.00 30.17 96 GLU D O 1
ATOM 7570 N N . ASN C 1 74 ? -15.913 -12.229 -40.786 1.00 27.09 97 ASN D N 1
ATOM 7571 C CA . ASN C 1 74 ? -15.858 -13.373 -39.933 1.00 31.20 97 ASN D CA 1
ATOM 7572 C C . ASN C 1 74 ? -14.567 -14.148 -40.252 1.00 26.86 97 ASN D C 1
ATOM 7573 O O . ASN C 1 74 ? -14.304 -14.472 -41.430 1.00 29.81 97 ASN D O 1
ATOM 7578 N N . TYR C 1 75 ? -13.693 -14.283 -39.253 1.00 22.73 98 TYR D N 1
ATOM 7579 C CA . TYR C 1 75 ? -12.612 -15.279 -39.361 1.00 21.63 98 TYR D CA 1
ATOM 7580 C C . TYR C 1 75 ? -12.310 -15.624 -37.904 1.00 19.80 98 TYR D C 1
ATOM 7581 O O . TYR C 1 75 ? -12.866 -14.968 -37.001 1.00 21.11 98 TYR D O 1
ATOM 7590 N N . ASP C 1 76 ? -11.487 -16.667 -37.646 1.00 17.97 99 ASP D N 1
ATOM 7591 C CA . ASP C 1 76 ? -11.175 -17.046 -36.268 1.00 18.64 99 ASP D CA 1
ATOM 7592 C C . ASP C 1 76 ? -9.745 -16.676 -35.878 1.00 20.58 99 ASP D C 1
ATOM 7593 O O . ASP C 1 76 ? -9.549 -15.961 -34.904 1.00 20.96 99 ASP D O 1
ATOM 7598 N N . ILE C 1 77 ? -8.784 -17.182 -36.652 1.00 18.58 100 ILE D N 1
ATOM 7599 C CA . ILE C 1 77 ? -7.341 -16.949 -36.342 1.00 17.84 100 ILE D CA 1
ATOM 7600 C C . ILE C 1 77 ? -6.697 -16.305 -37.569 1.00 17.41 100 ILE D C 1
ATOM 7601 O O . ILE C 1 77 ? -7.006 -16.671 -38.696 1.00 18.98 100 ILE D O 1
ATOM 7606 N N . ALA C 1 78 ? -5.703 -15.452 -37.369 1.00 15.75 101 ALA D N 1
ATOM 7607 C CA . ALA C 1 78 ? -4.872 -14.975 -38.479 1.00 17.04 101 ALA D CA 1
ATOM 7608 C C . ALA C 1 78 ? -3.440 -14.694 -38.052 1.00 16.19 101 ALA D C 1
ATOM 7609 O O . ALA C 1 78 ? -3.186 -14.219 -36.965 1.00 16.13 101 ALA D O 1
ATOM 7611 N N . PHE C 1 79 ? -2.551 -14.840 -39.049 1.00 16.21 102 PHE D N 1
ATOM 7612 C CA . PHE C 1 79 ? -1.210 -14.293 -38.945 1.00 16.09 102 PHE D CA 1
ATOM 7613 C C . PHE C 1 79 ? -1.426 -12.750 -39.081 1.00 15.22 102 PHE D C 1
ATOM 7614 O O . PHE C 1 79 ? -1.960 -12.274 -40.073 1.00 18.93 102 PHE D O 1
ATOM 7622 N N . ALA C 1 80 ? -1.094 -12.024 -38.058 1.00 17.68 103 ALA D N 1
ATOM 7623 C CA . ALA C 1 80 ? -1.373 -10.575 -38.001 1.00 18.28 103 ALA D CA 1
ATOM 7624 C C . ALA C 1 80 ? -0.544 -9.757 -38.978 1.00 20.90 103 ALA D C 1
ATOM 7625 O O . ALA C 1 80 ? 0.651 -10.047 -39.193 1.00 21.36 103 ALA D O 1
ATOM 7627 N N . ASP C 1 81 ? -1.152 -8.657 -39.442 1.00 19.62 104 ASP D N 1
ATOM 7628 C CA . ASP C 1 81 ? -0.417 -7.620 -40.159 1.00 19.64 104 ASP D CA 1
ATOM 7629 C C . ASP C 1 81 ? -0.672 -6.325 -39.424 1.00 20.09 104 ASP D C 1
ATOM 7630 O O . ASP C 1 81 ? -1.803 -6.071 -39.017 1.00 23.10 104 ASP D O 1
ATOM 7635 N N . ASN C 1 82 ? 0.377 -5.491 -39.349 1.00 20.86 105 ASN D N 1
ATOM 7636 C CA . ASN C 1 82 ? 0.312 -4.170 -38.692 1.00 22.59 105 ASN D CA 1
ATOM 7637 C C . ASN C 1 82 ? -0.319 -4.320 -37.307 1.00 20.31 105 ASN D C 1
ATOM 7638 O O . ASN C 1 82 ? -1.319 -3.667 -36.965 1.00 23.33 105 ASN D O 1
ATOM 7643 N N . TYR C 1 83 ? 0.227 -5.280 -36.532 1.00 21.90 106 TYR D N 1
ATOM 7644 C CA . TYR C 1 83 ? -0.345 -5.716 -35.260 1.00 17.91 106 TYR D CA 1
ATOM 7645 C C . TYR C 1 83 ? -0.585 -4.558 -34.234 1.00 23.53 106 TYR D C 1
ATOM 7646 O O . TYR C 1 83 ? -1.667 -4.450 -33.638 1.00 22.07 106 TYR D O 1
ATOM 7655 N N . ILE C 1 84 ? 0.463 -3.751 -33.989 1.00 24.24 107 ILE D N 1
ATOM 7656 C CA . ILE C 1 84 ? 0.361 -2.666 -33.013 1.00 26.21 107 ILE D CA 1
ATOM 7657 C C . ILE C 1 84 ? -0.774 -1.660 -33.355 1.00 25.49 107 ILE D C 1
ATOM 7658 O O . ILE C 1 84 ? -1.567 -1.294 -32.455 1.00 26.13 107 ILE D O 1
ATOM 7663 N N . VAL C 1 85 ? -0.851 -1.214 -34.619 1.00 27.83 108 VAL D N 1
ATOM 7664 C CA . VAL C 1 85 ? -1.955 -0.358 -35.083 1.00 24.13 108 VAL D CA 1
ATOM 7665 C C . VAL C 1 85 ? -3.351 -0.971 -34.959 1.00 26.82 108 VAL D C 1
ATOM 7666 O O . VAL C 1 85 ? -4.251 -0.362 -34.395 1.00 28.56 108 VAL D O 1
ATOM 7670 N N . ASN C 1 86 ? -3.538 -2.157 -35.518 1.00 26.50 109 ASN D N 1
ATOM 7671 C CA . ASN C 1 86 ? -4.823 -2.897 -35.453 1.00 25.10 109 ASN D CA 1
ATOM 7672 C C . ASN C 1 86 ? -5.274 -3.294 -34.099 1.00 24.08 109 ASN D C 1
ATOM 7673 O O . ASN C 1 86 ? -6.460 -3.396 -33.862 1.00 23.83 109 ASN D O 1
ATOM 7678 N N . ALA C 1 87 ? -4.347 -3.540 -33.176 1.00 22.53 110 ALA D N 1
ATOM 7679 C CA . ALA C 1 87 ? -4.763 -3.994 -31.870 1.00 22.48 110 ALA D CA 1
ATOM 7680 C C . ALA C 1 87 ? -5.466 -2.814 -31.162 1.00 28.00 110 ALA D C 1
ATOM 7681 O O . ALA C 1 87 ? -6.331 -3.010 -30.288 1.00 27.77 110 ALA D O 1
ATOM 7683 N N . GLN C 1 88 ? -5.066 -1.603 -31.566 1.00 25.69 111 GLN D N 1
ATOM 7684 C CA . GLN C 1 88 ? -5.610 -0.363 -30.980 1.00 28.21 111 GLN D CA 1
ATOM 7685 C C . GLN C 1 88 ? -6.901 0.064 -31.684 1.00 33.65 111 GLN D C 1
ATOM 7686 O O . GLN C 1 88 ? -7.641 0.932 -31.196 1.00 35.78 111 GLN D O 1
ATOM 7692 N N . LYS C 1 89 ? -7.167 -0.523 -32.832 1.00 31.62 112 LYS D N 1
ATOM 7693 C CA . LYS C 1 89 ? -8.426 -0.320 -33.555 1.00 28.36 112 LYS D CA 1
ATOM 7694 C C . LYS C 1 89 ? -9.488 -1.311 -33.131 1.00 32.65 112 LYS D C 1
ATOM 7695 O O . LYS C 1 89 ? -10.584 -1.315 -33.689 1.00 34.59 112 LYS D O 1
ATOM 7701 N N . GLY C 1 90 ? -9.177 -2.205 -32.198 1.00 27.89 113 GLY D N 1
ATOM 7702 C CA . GLY C 1 90 ? -10.140 -3.214 -31.743 1.00 28.72 113 GLY D CA 1
ATOM 7703 C C . GLY C 1 90 ? -10.310 -4.414 -32.679 1.00 27.86 113 GLY D C 1
ATOM 7704 O O . GLY C 1 90 ? -11.279 -5.165 -32.555 1.00 28.43 113 GLY D O 1
ATOM 7705 N N . ALA C 1 91 ? -9.338 -4.675 -33.566 1.00 25.70 114 ALA D N 1
ATOM 7706 C CA . ALA C 1 91 ? -9.507 -5.735 -34.558 1.00 25.47 114 ALA D CA 1
ATOM 7707 C C . ALA C 1 91 ? -9.395 -7.124 -33.915 1.00 26.15 114 ALA D C 1
ATOM 7708 O O . ALA C 1 91 ? -9.861 -8.117 -34.490 1.00 21.64 114 ALA D O 1
ATOM 7710 N N . TYR C 1 92 ? -8.727 -7.193 -32.762 1.00 22.89 115 TYR D N 1
ATOM 7711 C CA . TYR C 1 92 ? -8.315 -8.494 -32.198 1.00 23.01 115 TYR D CA 1
ATOM 7712 C C . TYR C 1 92 ? -8.951 -8.712 -30.842 1.00 22.53 115 TYR D C 1
ATOM 7713 O O . TYR C 1 92 ? -9.131 -7.769 -30.062 1.00 23.08 115 TYR D O 1
ATOM 7722 N N . ALA C 1 93 ? -9.321 -9.962 -30.555 1.00 24.76 116 ALA D N 1
ATOM 7723 C CA . ALA C 1 93 ? -9.802 -10.333 -29.234 1.00 23.82 116 ALA D CA 1
ATOM 7724 C C . ALA C 1 93 ? -8.706 -10.120 -28.205 1.00 26.72 116 ALA D C 1
ATOM 7725 O O . ALA C 1 93 ? -7.537 -10.508 -28.399 1.00 25.32 116 ALA D O 1
ATOM 7727 N N . ASP C 1 94 ? -9.098 -9.551 -27.061 1.00 24.79 117 ASP D N 1
ATOM 7728 C CA . ASP C 1 94 ? -8.186 -9.451 -25.913 1.00 25.40 117 ASP D CA 1
ATOM 7729 C C . ASP C 1 94 ? -7.956 -10.891 -25.438 1.00 24.85 117 ASP D C 1
ATOM 7730 O O . ASP C 1 94 ? -8.902 -11.649 -25.333 1.00 25.60 117 ASP D O 1
ATOM 7735 N N . LEU C 1 95 ? -6.702 -11.277 -25.226 1.00 23.63 118 LEU D N 1
ATOM 7736 C CA . LEU C 1 95 ? -6.411 -12.685 -24.885 1.00 24.81 118 LEU D CA 1
ATOM 7737 C C . LEU C 1 95 ? -6.135 -12.832 -23.382 1.00 26.21 118 LEU D C 1
ATOM 7738 O O . LEU C 1 95 ? -5.809 -13.912 -22.930 1.00 25.21 118 LEU D O 1
ATOM 7743 N N . THR C 1 96 ? -6.369 -11.774 -22.604 1.00 27.22 119 THR D N 1
ATOM 7744 C CA . THR C 1 96 ? -6.051 -11.800 -21.123 1.00 28.95 119 THR D CA 1
ATOM 7745 C C . THR C 1 96 ? -6.670 -12.989 -20.397 1.00 27.62 119 THR D C 1
ATOM 7746 O O . THR C 1 96 ? -5.961 -13.748 -19.750 1.00 31.23 119 THR D O 1
ATOM 7750 N N . GLU C 1 97 ? -7.964 -13.230 -20.608 1.00 29.42 120 GLU D N 1
ATOM 7751 C CA . GLU C 1 97 ? -8.627 -14.333 -19.917 1.00 32.03 120 GLU D CA 1
ATOM 7752 C C . GLU C 1 97 ? -8.346 -15.675 -20.594 1.00 28.76 120 GLU D C 1
ATOM 7753 O O . GLU C 1 97 ? -8.203 -16.728 -19.937 1.00 28.37 120 GLU D O 1
ATOM 7759 N N . LEU C 1 98 ? -8.269 -15.639 -21.921 1.00 26.09 121 LEU D N 1
ATOM 7760 C CA . LEU C 1 98 ? -8.022 -16.844 -22.699 1.00 23.40 121 LEU D CA 1
ATOM 7761 C C . LEU C 1 98 ? -6.719 -17.474 -22.257 1.00 26.75 121 LEU D C 1
ATOM 7762 O O . LEU C 1 98 ? -6.647 -18.699 -22.120 1.00 28.23 121 LEU D O 1
ATOM 7767 N N . TYR C 1 99 ? -5.717 -16.640 -21.986 1.00 24.90 122 TYR D N 1
ATOM 7768 C CA . TYR C 1 99 ? -4.410 -17.135 -21.626 1.00 22.81 122 TYR D CA 1
ATOM 7769 C C . TYR C 1 99 ? -4.398 -17.782 -20.228 1.00 29.20 122 TYR D C 1
ATOM 7770 O O . TYR C 1 99 ? -3.480 -18.536 -19.932 1.00 25.98 122 TYR D O 1
ATOM 7779 N N . LYS C 1 100 ? -5.405 -17.486 -19.390 1.00 27.72 123 LYS D N 1
ATOM 7780 C CA . LYS C 1 100 ? -5.407 -18.061 -18.028 1.00 30.10 123 LYS D CA 1
ATOM 7781 C C . LYS C 1 100 ? -5.901 -19.475 -18.045 1.00 31.43 123 LYS D C 1
ATOM 7782 O O . LYS C 1 100 ? -5.691 -20.229 -17.100 1.00 33.26 123 LYS D O 1
ATOM 7788 N N . LYS C 1 101 ? -6.548 -19.878 -19.127 1.00 28.17 124 LYS D N 1
ATOM 7789 C CA . LYS C 1 101 ? -7.082 -21.228 -19.171 1.00 29.18 124 LYS D CA 1
ATOM 7790 C C . LYS C 1 101 ? -6.725 -21.923 -20.502 1.00 29.49 124 LYS D C 1
ATOM 7791 O O . LYS C 1 101 ? -5.825 -22.811 -20.547 1.00 30.46 124 LYS D O 1
ATOM 7797 N N . GLU C 1 102 ? -7.373 -21.520 -21.590 1.00 27.04 125 GLU D N 1
ATOM 7798 C CA . GLU C 1 102 ? -7.143 -22.272 -22.849 1.00 25.43 125 GLU D CA 1
ATOM 7799 C C . GLU C 1 102 ? -5.656 -22.175 -23.304 1.00 24.52 125 GLU D C 1
ATOM 7800 O O . GLU C 1 102 ? -5.107 -23.092 -23.906 1.00 28.37 125 GLU D O 1
ATOM 7806 N N . GLY C 1 103 ? -5.050 -21.032 -23.093 1.00 25.49 126 GLY D N 1
ATOM 7807 C CA . GLY C 1 103 ? -3.706 -20.787 -23.596 1.00 25.92 126 GLY D CA 1
ATOM 7808 C C . GLY C 1 103 ? -2.650 -20.822 -22.489 1.00 26.26 126 GLY D C 1
ATOM 7809 O O . GLY C 1 103 ? -1.531 -20.381 -22.671 1.00 24.12 126 GLY D O 1
ATOM 7810 N N . LYS C 1 104 ? -2.991 -21.403 -21.352 1.00 27.17 127 LYS D N 1
ATOM 7811 C CA . LYS C 1 104 ? -2.084 -21.298 -20.196 1.00 27.26 127 LYS D CA 1
ATOM 7812 C C . LYS C 1 104 ? -0.730 -22.000 -20.444 1.00 26.49 127 LYS D C 1
ATOM 7813 O O . LYS C 1 104 ? 0.314 -21.447 -20.091 1.00 28.00 127 LYS D O 1
ATOM 7819 N N . ASP C 1 105 ? -0.745 -23.152 -21.134 1.00 24.11 128 ASP D N 1
ATOM 7820 C CA . ASP C 1 105 ? 0.486 -23.849 -21.401 1.00 24.01 128 ASP D CA 1
ATOM 7821 C C . ASP C 1 105 ? 1.409 -23.125 -22.377 1.00 27.63 128 ASP D C 1
ATOM 7822 O O . ASP C 1 105 ? 2.625 -23.039 -22.165 1.00 26.69 128 ASP D O 1
ATOM 7827 N N . LEU C 1 106 ? 0.854 -22.636 -23.479 1.00 22.59 129 LEU D N 1
ATOM 7828 C CA . LEU C 1 106 ? 1.769 -21.926 -24.457 1.00 26.32 129 LEU D CA 1
ATOM 7829 C C . LEU C 1 106 ? 2.381 -20.684 -23.794 1.00 26.53 129 LEU D C 1
ATOM 7830 O O . LEU C 1 106 ? 3.538 -20.323 -24.011 1.00 26.58 129 LEU D O 1
ATOM 7835 N N . TYR C 1 107 ? 1.609 -20.051 -22.908 1.00 24.97 130 TYR D N 1
ATOM 7836 C CA . TYR C 1 107 ? 2.058 -18.774 -22.315 1.00 26.22 130 TYR D CA 1
ATOM 7837 C C . TYR C 1 107 ? 3.315 -18.996 -21.484 1.00 27.96 130 TYR D C 1
ATOM 7838 O O . TYR C 1 107 ? 4.214 -18.153 -21.503 1.00 27.03 130 TYR D O 1
ATOM 7847 N N . LYS C 1 108 ? 3.403 -20.144 -20.781 1.00 27.60 131 LYS D N 1
ATOM 7848 C CA . LYS C 1 108 ? 4.569 -20.429 -19.931 1.00 28.08 131 LYS D CA 1
ATOM 7849 C C . LYS C 1 108 ? 5.884 -20.485 -20.672 1.00 31.10 131 LYS D C 1
ATOM 7850 O O . LYS C 1 108 ? 6.939 -20.208 -20.088 1.00 29.59 131 LYS D O 1
ATOM 7856 N N . ALA C 1 109 ? 5.832 -20.871 -21.949 1.00 31.44 132 ALA D N 1
ATOM 7857 C CA . ALA C 1 109 ? 7.014 -20.960 -22.779 1.00 32.91 132 ALA D CA 1
ATOM 7858 C C . ALA C 1 109 ? 7.555 -19.634 -23.268 1.00 34.23 132 ALA D C 1
ATOM 7859 O O . ALA C 1 109 ? 8.654 -19.599 -23.794 1.00 34.29 132 ALA D O 1
ATOM 7861 N N . LEU C 1 110 ? 6.809 -18.536 -23.101 1.00 30.14 133 LEU D N 1
ATOM 7862 C CA . LEU C 1 110 ? 7.207 -17.287 -23.741 1.00 31.53 133 LEU D CA 1
ATOM 7863 C C . LEU C 1 110 ? 8.227 -16.542 -22.922 1.00 30.24 133 LEU D C 1
ATOM 7864 O O . LEU C 1 110 ? 7.958 -16.154 -21.792 1.00 35.02 133 LEU D O 1
ATOM 7869 N N . ASP C 1 111 ? 9.401 -16.319 -23.498 1.00 30.92 134 ASP D N 1
ATOM 7870 C CA . ASP C 1 111 ? 10.336 -15.308 -23.011 1.00 31.25 134 ASP D CA 1
ATOM 7871 C C . ASP C 1 111 ? 9.549 -14.031 -22.734 1.00 32.37 134 ASP D C 1
ATOM 7872 O O . ASP C 1 111 ? 8.672 -13.646 -23.539 1.00 31.07 134 ASP D O 1
ATOM 7877 N N . PRO C 1 112 ? 9.859 -13.337 -21.623 1.00 31.06 135 PRO D N 1
ATOM 7878 C CA . PRO C 1 112 ? 9.127 -12.113 -21.262 1.00 30.10 135 PRO D CA 1
ATOM 7879 C C . PRO C 1 112 ? 9.251 -10.972 -22.249 1.00 27.97 135 PRO D C 1
ATOM 7880 O O . PRO C 1 112 ? 8.364 -10.126 -22.320 1.00 28.00 135 PRO D O 1
ATOM 7884 N N . ALA C 1 113 ? 10.316 -10.967 -23.039 1.00 24.48 136 ALA D N 1
ATOM 7885 C CA . ALA C 1 113 ? 10.382 -10.045 -24.193 1.00 24.20 136 ALA D CA 1
ATOM 7886 C C . ALA C 1 113 ? 9.169 -10.189 -25.130 1.00 22.77 136 ALA D C 1
ATOM 7887 O O . ALA C 1 113 ? 8.737 -9.208 -25.708 1.00 22.99 136 ALA D O 1
ATOM 7889 N N . TYR C 1 114 ? 8.603 -11.382 -25.290 1.00 24.86 137 TYR D N 1
ATOM 7890 C CA . TYR C 1 114 ? 7.415 -11.504 -26.169 1.00 23.04 137 TYR D CA 1
ATOM 7891 C C . TYR C 1 114 ? 6.221 -10.769 -25.539 1.00 25.42 137 TYR D C 1
ATOM 7892 O O . TYR C 1 114 ? 5.317 -10.328 -26.211 1.00 25.22 137 TYR D O 1
ATOM 7901 N N . ILE C 1 115 ? 6.177 -10.743 -24.206 1.00 26.25 138 ILE D N 1
ATOM 7902 C CA . ILE C 1 115 ? 5.027 -10.096 -23.532 1.00 25.32 138 ILE D CA 1
ATOM 7903 C C . ILE C 1 115 ? 5.175 -8.603 -23.678 1.00 24.61 138 ILE D C 1
ATOM 7904 O O . ILE C 1 115 ? 4.221 -7.888 -24.082 1.00 24.32 138 ILE D O 1
ATOM 7909 N N . LYS C 1 116 ? 6.374 -8.111 -23.392 1.00 26.19 139 LYS D N 1
ATOM 7910 C CA . LYS C 1 116 ? 6.667 -6.690 -23.482 1.00 29.04 139 LYS D CA 1
ATOM 7911 C C . LYS C 1 116 ? 6.474 -6.140 -24.931 1.00 29.27 139 LYS D C 1
ATOM 7912 O O . LYS C 1 116 ? 5.948 -5.023 -25.164 1.00 28.03 139 LYS D O 1
ATOM 7918 N N . GLY C 1 117 ? 6.896 -6.931 -25.911 1.00 22.97 140 GLY D N 1
ATOM 7919 C CA . GLY C 1 117 ? 6.800 -6.425 -27.302 1.00 23.43 140 GLY D CA 1
ATOM 7920 C C . GLY C 1 117 ? 5.390 -6.462 -27.864 1.00 22.43 140 GLY D C 1
ATOM 7921 O O . GLY C 1 117 ? 5.138 -5.882 -28.881 1.00 24.56 140 GLY D O 1
ATOM 7922 N N . ASN C 1 118 ? 4.471 -7.163 -27.200 1.00 21.75 141 ASN D N 1
ATOM 7923 C CA . ASN C 1 118 ? 3.154 -7.498 -27.780 1.00 23.21 141 ASN D CA 1
ATOM 7924 C C . ASN C 1 118 ? 1.997 -6.985 -26.939 1.00 24.96 141 ASN D C 1
ATOM 7925 O O . ASN C 1 118 ? 0.804 -7.200 -27.255 1.00 23.99 141 ASN D O 1
ATOM 7930 N N . THR C 1 119 ? 2.358 -6.272 -25.864 1.00 26.23 142 THR D N 1
ATOM 7931 C CA . THR C 1 119 ? 1.338 -5.705 -24.952 1.00 28.16 142 THR D CA 1
ATOM 7932 C C . THR C 1 119 ? 0.964 -4.281 -25.391 1.00 26.14 142 THR D C 1
ATOM 7933 O O . THR C 1 119 ? 1.846 -3.473 -25.676 1.00 28.25 142 THR D O 1
ATOM 7937 N N . VAL C 1 120 ? -0.348 -4.002 -25.498 1.00 29.16 143 VAL D N 1
ATOM 7938 C CA . VAL C 1 120 ? -0.819 -2.659 -25.902 1.00 34.61 143 VAL D CA 1
ATOM 7939 C C . VAL C 1 120 ? -1.978 -2.236 -24.928 1.00 33.69 143 VAL D C 1
ATOM 7940 O O . VAL C 1 120 ? -2.876 -3.039 -24.675 1.00 34.35 143 VAL D O 1
ATOM 7944 N N . ASN C 1 121 ? -1.985 -1.027 -24.339 1.00 37.13 144 ASN D N 1
ATOM 7945 C CA . ASN C 1 121 ? -3.080 -0.698 -23.329 1.00 37.94 144 ASN D CA 1
ATOM 7946 C C . ASN C 1 121 ? -3.232 -1.697 -22.226 1.00 37.09 144 ASN D C 1
ATOM 7947 O O . ASN C 1 121 ? -4.358 -2.081 -21.823 1.00 39.96 144 ASN D O 1
ATOM 7952 N N . GLY C 1 122 ? -2.095 -2.189 -21.777 1.00 36.16 145 GLY D N 1
ATOM 7953 C CA . GLY C 1 122 ? -2.035 -3.200 -20.755 1.00 33.74 145 GLY D CA 1
ATOM 7954 C C . GLY C 1 122 ? -2.594 -4.547 -21.099 1.00 35.09 145 GLY D C 1
ATOM 7955 O O . GLY C 1 122 ? -2.740 -5.357 -20.211 1.00 37.97 145 GLY D O 1
ATOM 7956 N N . LYS C 1 123 ? -2.883 -4.805 -22.382 1.00 34.80 146 LYS D N 1
ATOM 7957 C CA . LYS C 1 123 ? -3.511 -6.085 -22.794 1.00 33.77 146 LYS D CA 1
ATOM 7958 C C . LYS C 1 123 ? -2.673 -6.751 -23.897 1.00 28.78 146 LYS D C 1
ATOM 7959 O O . LYS C 1 123 ? -2.057 -6.053 -24.723 1.00 30.36 146 LYS D O 1
ATOM 7965 N N . ILE C 1 124 ? -2.641 -8.081 -23.866 1.00 27.29 147 ILE D N 1
ATOM 7966 C CA . ILE C 1 124 ? -1.971 -8.797 -24.971 1.00 27.19 147 ILE D CA 1
ATOM 7967 C C . ILE C 1 124 ? -3.018 -9.315 -25.980 1.00 24.60 147 ILE D C 1
ATOM 7968 O O . ILE C 1 124 ? -4.024 -9.899 -25.596 1.00 25.49 147 ILE D O 1
ATOM 7973 N N . TYR C 1 125 ? -2.754 -9.121 -27.290 1.00 22.43 148 TYR D N 1
ATOM 7974 C CA . TYR C 1 125 ? -3.676 -9.530 -28.304 1.00 22.98 148 TYR D CA 1
ATOM 7975 C C . TYR C 1 125 ? -3.062 -10.540 -29.263 1.00 22.75 148 TYR D C 1
ATOM 7976 O O . TYR C 1 125 ? -3.697 -10.866 -30.234 1.00 23.35 148 TYR D O 1
ATOM 7985 N N . ALA C 1 126 ? -1.866 -11.028 -28.949 1.00 20.85 149 ALA D N 1
ATOM 7986 C CA . ALA C 1 126 ? -1.180 -12.022 -29.840 1.00 22.84 149 ALA D CA 1
ATOM 7987 C C . ALA C 1 126 ? -0.816 -13.306 -29.117 1.00 22.73 149 ALA D C 1
ATOM 7988 O O . ALA C 1 126 ? -0.537 -13.292 -27.950 1.00 20.62 149 ALA D O 1
ATOM 7990 N N . VAL C 1 127 ? -0.754 -14.394 -29.900 1.00 20.43 150 VAL D N 1
ATOM 7991 C CA . VAL C 1 127 ? 0.002 -15.578 -29.593 1.00 20.50 150 VAL D CA 1
ATOM 7992 C C . VAL C 1 127 ? 1.250 -15.477 -30.494 1.00 19.22 150 VAL D C 1
ATOM 7993 O O . VAL C 1 127 ? 1.214 -15.791 -31.699 1.00 19.45 150 VAL D O 1
ATOM 7997 N N . PRO C 1 128 ? 2.382 -15.024 -29.916 1.00 19.49 151 PRO D N 1
ATOM 7998 C CA . PRO C 1 128 ? 3.584 -14.913 -30.698 1.00 19.63 151 PRO D CA 1
ATOM 7999 C C . PRO C 1 128 ? 4.210 -16.343 -30.774 1.00 21.77 151 PRO D C 1
ATOM 8000 O O . PRO C 1 128 ? 4.078 -17.094 -29.829 1.00 21.66 151 PRO D O 1
ATOM 8004 N N . VAL C 1 129 ? 4.846 -16.691 -31.894 1.00 17.73 152 VAL D N 1
ATOM 8005 C CA . VAL C 1 129 ? 5.530 -17.968 -32.029 1.00 17.31 152 VAL D CA 1
ATOM 8006 C C . VAL C 1 129 ? 6.891 -17.868 -31.259 1.00 16.49 152 VAL D C 1
ATOM 8007 O O . VAL C 1 129 ? 7.773 -16.979 -31.539 1.00 18.12 152 VAL D O 1
ATOM 8011 N N . ALA C 1 130 ? 7.053 -18.765 -30.308 1.00 17.93 153 ALA D N 1
ATOM 8012 C CA . ALA C 1 130 ? 8.299 -18.703 -29.497 1.00 17.50 153 ALA D CA 1
ATOM 8013 C C . ALA C 1 130 ? 9.391 -19.251 -30.403 1.00 17.36 153 ALA D C 1
ATOM 8014 O O . ALA C 1 130 ? 9.387 -20.479 -30.722 1.00 19.20 153 ALA D O 1
ATOM 8016 N N . ALA C 1 131 ? 10.296 -18.373 -30.805 1.00 18.47 154 ALA D N 1
ATOM 8017 C CA . ALA C 1 131 ? 11.339 -18.753 -31.735 1.00 21.22 154 ALA D CA 1
ATOM 8018 C C . ALA C 1 131 ? 12.495 -17.758 -31.645 1.00 20.64 154 ALA D C 1
ATOM 8019 O O . ALA C 1 131 ? 13.187 -17.625 -30.584 1.00 21.04 154 ALA D O 1
ATOM 8021 N N . ASN C 1 132 ? 12.731 -17.011 -32.715 1.00 18.36 155 ASN D N 1
ATOM 8022 C CA . ASN C 1 132 ? 13.827 -16.028 -32.738 1.00 19.62 155 ASN D CA 1
ATOM 8023 C C . ASN C 1 132 ? 13.476 -14.721 -32.058 1.00 20.59 155 ASN D C 1
ATOM 8024 O O . ASN C 1 132 ? 13.418 -13.620 -32.665 1.00 19.35 155 ASN D O 1
ATOM 8029 N N . VAL C 1 133 ? 13.344 -14.848 -30.746 1.00 20.57 156 VAL D N 1
ATOM 8030 C CA . VAL C 1 133 ? 13.042 -13.670 -29.924 1.00 18.61 156 VAL D CA 1
ATOM 8031 C C . VAL C 1 133 ? 14.159 -12.637 -30.096 1.00 20.46 156 VAL D C 1
ATOM 8032 O O . VAL C 1 133 ? 13.889 -11.441 -29.988 1.00 22.89 156 VAL D O 1
ATOM 8036 N N . ALA C 1 134 ? 15.400 -13.089 -30.323 1.00 20.33 157 ALA D N 1
ATOM 8037 C CA . ALA C 1 134 ? 16.446 -12.245 -30.922 1.00 20.37 157 ALA D CA 1
ATOM 8038 C C . ALA C 1 134 ? 16.803 -12.801 -32.267 1.00 17.46 157 ALA D C 1
ATOM 8039 O O . ALA C 1 134 ? 16.729 -14.009 -32.507 1.00 20.48 157 ALA D O 1
ATOM 8041 N N . SER C 1 135 ? 17.278 -11.917 -33.151 1.00 19.61 158 SER D N 1
ATOM 8042 C CA . SER C 1 135 ? 17.789 -12.399 -34.432 1.00 20.38 158 SER D CA 1
ATOM 8043 C C . SER C 1 135 ? 18.632 -11.281 -35.040 1.00 20.10 158 SER D C 1
ATOM 8044 O O . SER C 1 135 ? 18.593 -10.103 -34.599 1.00 24.49 158 SER D O 1
ATOM 8047 N N . SER C 1 136 ? 19.371 -11.646 -36.079 1.00 20.66 159 SER D N 1
ATOM 8048 C CA . SER C 1 136 ? 20.011 -10.648 -36.905 1.00 22.14 159 SER D CA 1
ATOM 8049 C C . SER C 1 136 ? 19.520 -10.763 -38.340 1.00 21.84 159 SER D C 1
ATOM 8050 O O . SER C 1 136 ? 19.135 -11.857 -38.790 1.00 22.34 159 SER D O 1
ATOM 8053 N N . GLN C 1 137 ? 19.655 -9.673 -39.084 1.00 21.10 160 GLN D N 1
ATOM 8054 C CA . GLN C 1 137 ? 19.530 -9.734 -40.544 1.00 21.42 160 GLN D CA 1
ATOM 8055 C C . GLN C 1 137 ? 20.836 -10.170 -41.181 1.00 22.89 160 GLN D C 1
ATOM 8056 O O . GLN C 1 137 ? 21.912 -9.728 -40.754 1.00 23.24 160 GLN D O 1
ATOM 8062 N N . ASN C 1 138 ? 20.779 -11.053 -42.164 1.00 23.35 161 ASN D N 1
ATOM 8063 C CA . ASN C 1 138 ? 21.959 -11.592 -42.826 1.00 21.39 161 ASN D CA 1
ATOM 8064 C C . ASN C 1 138 ? 21.769 -11.671 -44.325 1.00 23.79 161 ASN D C 1
ATOM 8065 O O . ASN C 1 138 ? 20.617 -11.771 -44.835 1.00 22.23 161 ASN D O 1
ATOM 8070 N N . PHE C 1 139 ? 22.867 -11.606 -45.062 1.00 21.15 162 PHE D N 1
ATOM 8071 C CA . PHE C 1 139 ? 22.833 -12.062 -46.491 1.00 21.00 162 PHE D CA 1
ATOM 8072 C C . PHE C 1 139 ? 23.032 -13.531 -46.492 1.00 25.35 162 PHE D C 1
ATOM 8073 O O . PHE C 1 139 ? 23.925 -14.005 -45.796 1.00 23.08 162 PHE D O 1
ATOM 8081 N N . ALA C 1 140 ? 22.134 -14.234 -47.186 1.00 18.91 163 ALA D N 1
ATOM 8082 C CA . ALA C 1 140 ? 22.229 -15.665 -47.396 1.00 21.87 163 ALA D CA 1
ATOM 8083 C C . ALA C 1 140 ? 22.640 -15.883 -48.839 1.00 20.67 163 ALA D C 1
ATOM 8084 O O . ALA C 1 140 ? 21.965 -15.358 -49.746 1.00 21.77 163 ALA D O 1
ATOM 8086 N N . PHE C 1 141 ? 23.703 -16.674 -49.050 1.00 20.93 164 PHE D N 1
ATOM 8087 C CA . PHE C 1 141 ? 24.247 -16.892 -50.407 1.00 20.48 164 PHE D CA 1
ATOM 8088 C C . PHE C 1 141 ? 24.028 -18.270 -50.900 1.00 24.50 164 PHE D C 1
ATOM 8089 O O . PHE C 1 141 ? 24.086 -19.262 -50.120 1.00 21.73 164 PHE D O 1
ATOM 8097 N N . ASN C 1 142 ? 23.806 -18.373 -52.218 1.00 21.94 165 ASN D N 1
ATOM 8098 C CA . ASN C 1 142 ? 23.590 -19.605 -52.869 1.00 22.55 165 ASN D CA 1
ATOM 8099 C C . ASN C 1 142 ? 24.960 -20.306 -53.002 1.00 24.28 165 ASN D C 1
ATOM 8100 O O . ASN C 1 142 ? 25.791 -19.906 -53.800 1.00 25.90 165 ASN D O 1
ATOM 8105 N N . GLY C 1 143 ? 25.155 -21.371 -52.199 1.00 23.92 166 GLY D N 1
ATOM 8106 C CA . GLY C 1 143 ? 26.446 -22.093 -52.145 1.00 25.83 166 GLY D CA 1
ATOM 8107 C C . GLY C 1 143 ? 26.833 -22.793 -53.461 1.00 27.38 166 GLY D C 1
ATOM 8108 O O . GLY C 1 143 ? 28.026 -22.943 -53.747 1.00 29.42 166 GLY D O 1
ATOM 8109 N N . THR C 1 144 ? 25.850 -23.248 -54.236 1.00 26.09 167 THR D N 1
ATOM 8110 C CA . THR C 1 144 ? 26.110 -23.849 -55.551 1.00 28.18 167 THR D CA 1
ATOM 8111 C C . THR C 1 144 ? 26.859 -22.841 -56.397 1.00 31.49 167 THR D C 1
ATOM 8112 O O . THR C 1 144 ? 27.969 -23.168 -56.976 1.00 31.33 167 THR D O 1
ATOM 8116 N N . LEU C 1 145 ? 26.303 -21.621 -56.453 1.00 27.31 168 LEU D N 1
ATOM 8117 C CA . LEU C 1 145 ? 26.956 -20.520 -57.213 1.00 29.28 168 LEU D CA 1
ATOM 8118 C C . LEU C 1 145 ? 28.265 -20.049 -56.650 1.00 32.24 168 LEU D C 1
ATOM 8119 O O . LEU C 1 145 ? 29.195 -19.722 -57.440 1.00 28.32 168 LEU D O 1
ATOM 8124 N N . LEU C 1 146 ? 28.375 -19.976 -55.311 1.00 27.97 169 LEU D N 1
ATOM 8125 C CA . LEU C 1 146 ? 29.672 -19.548 -54.729 1.00 34.12 169 LEU D CA 1
ATOM 8126 C C . LEU C 1 146 ? 30.786 -20.497 -55.191 1.00 32.72 169 LEU D C 1
ATOM 8127 O O . LEU C 1 146 ? 31.879 -20.043 -55.553 1.00 36.55 169 LEU D O 1
ATOM 8132 N N . ALA C 1 147 ? 30.510 -21.796 -55.128 1.00 31.88 170 ALA D N 1
ATOM 8133 C CA . ALA C 1 147 ? 31.493 -22.828 -55.499 1.00 34.88 170 ALA D CA 1
ATOM 8134 C C . ALA C 1 147 ? 31.778 -22.827 -56.991 1.00 36.76 170 ALA D C 1
ATOM 8135 O O . ALA C 1 147 ? 32.951 -22.793 -57.391 1.00 38.52 170 ALA D O 1
ATOM 8137 N N . LYS C 1 148 ? 30.723 -22.782 -57.800 1.00 36.68 171 LYS D N 1
ATOM 8138 C CA . LYS C 1 148 ? 30.856 -22.798 -59.249 1.00 38.35 171 LYS D CA 1
ATOM 8139 C C . LYS C 1 148 ? 31.744 -21.663 -59.719 1.00 41.05 171 LYS D C 1
ATOM 8140 O O . LYS C 1 148 ? 32.663 -21.897 -60.512 1.00 38.76 171 LYS D O 1
ATOM 8146 N N . TYR C 1 149 ? 31.474 -20.454 -59.233 1.00 34.95 172 TYR D N 1
ATOM 8147 C CA . TYR C 1 149 ? 32.070 -19.241 -59.826 1.00 37.97 172 TYR D CA 1
ATOM 8148 C C . TYR C 1 149 ? 33.186 -18.644 -58.957 1.00 38.30 172 TYR D C 1
ATOM 8149 O O . TYR C 1 149 ? 33.731 -17.576 -59.258 1.00 40.71 172 TYR D O 1
ATOM 8158 N N . GLY C 1 150 ? 33.513 -19.336 -57.866 1.00 39.45 173 GLY D N 1
ATOM 8159 C CA . GLY C 1 150 ? 34.595 -18.917 -56.958 1.00 42.32 173 GLY D CA 1
ATOM 8160 C C . GLY C 1 150 ? 34.545 -17.483 -56.434 1.00 46.28 173 GLY D C 1
ATOM 8161 O O . GLY C 1 150 ? 35.542 -16.758 -56.449 1.00 41.21 173 GLY D O 1
ATOM 8162 N N . ILE C 1 151 ? 33.384 -17.072 -55.936 1.00 39.35 174 ILE D N 1
ATOM 8163 C CA . ILE C 1 151 ? 33.207 -15.702 -55.490 1.00 36.93 174 ILE D CA 1
ATOM 8164 C C . ILE C 1 151 ? 33.522 -15.608 -54.008 1.00 39.41 174 ILE D C 1
ATOM 8165 O O . ILE C 1 151 ? 33.071 -16.422 -53.201 1.00 38.24 174 ILE D O 1
ATOM 8170 N N . ASP C 1 152 ? 34.313 -14.612 -53.659 1.00 40.39 175 ASP D N 1
ATOM 8171 C CA . ASP C 1 152 ? 34.863 -14.501 -52.322 1.00 42.33 175 ASP D CA 1
ATOM 8172 C C . ASP C 1 152 ? 33.976 -13.498 -51.577 1.00 35.71 175 ASP D C 1
ATOM 8173 O O . ASP C 1 152 ? 33.922 -12.323 -51.953 1.00 33.02 175 ASP D O 1
ATOM 8178 N N . ILE C 1 153 ? 33.279 -13.981 -50.543 1.00 34.09 176 ILE D N 1
ATOM 8179 C CA . ILE C 1 153 ? 32.302 -13.191 -49.799 1.00 32.98 176 ILE D CA 1
ATOM 8180 C C . ILE C 1 153 ? 32.826 -12.779 -48.409 1.00 33.89 176 ILE D C 1
ATOM 8181 O O . ILE C 1 153 ? 32.073 -12.211 -47.590 1.00 32.63 176 ILE D O 1
ATOM 8186 N N . SER C 1 154 ? 34.136 -12.962 -48.156 1.00 36.98 177 SER D N 1
ATOM 8187 C CA . SER C 1 154 ? 34.647 -12.624 -46.816 1.00 35.23 177 SER D CA 1
ATOM 8188 C C . SER C 1 154 ? 34.523 -11.133 -46.458 1.00 34.07 177 SER D C 1
ATOM 8189 O O . SER C 1 154 ? 34.458 -10.790 -45.278 1.00 38.83 177 SER D O 1
ATOM 8192 N N . GLY C 1 155 ? 34.468 -10.232 -47.427 1.00 30.99 178 GLY D N 1
ATOM 8193 C CA . GLY C 1 155 ? 34.383 -8.821 -47.082 1.00 29.17 178 GLY D CA 1
ATOM 8194 C C . GLY C 1 155 ? 32.972 -8.246 -46.921 1.00 30.14 178 GLY D C 1
ATOM 8195 O O . GLY C 1 155 ? 32.761 -7.036 -46.794 1.00 31.99 178 GLY D O 1
ATOM 8196 N N . VAL C 1 156 ? 31.969 -9.117 -47.014 1.00 30.97 179 VAL D N 1
ATOM 8197 C CA . VAL C 1 156 ? 30.616 -8.580 -47.038 1.00 26.16 179 VAL D CA 1
ATOM 8198 C C . VAL C 1 156 ? 30.146 -8.386 -45.612 1.00 24.76 179 VAL D C 1
ATOM 8199 O O . VAL C 1 156 ? 30.028 -9.331 -44.870 1.00 26.99 179 VAL D O 1
ATOM 8203 N N . THR C 1 157 ? 29.870 -7.164 -45.247 1.00 24.59 180 THR D N 1
ATOM 8204 C CA . THR C 1 157 ? 29.391 -6.881 -43.930 1.00 24.49 180 THR D CA 1
ATOM 8205 C C . THR C 1 157 ? 28.246 -5.905 -43.989 1.00 23.33 180 THR D C 1
ATOM 8206 O O . THR C 1 157 ? 27.746 -5.509 -42.950 1.00 24.72 180 THR D O 1
ATOM 8210 N N . SER C 1 158 ? 27.803 -5.505 -45.186 1.00 27.31 181 SER D N 1
ATOM 8211 C CA . SER C 1 158 ? 26.837 -4.412 -45.316 1.00 23.20 181 SER D CA 1
ATOM 8212 C C . SER C 1 158 ? 26.266 -4.339 -46.731 1.00 21.53 181 SER D C 1
ATOM 8213 O O . SER C 1 158 ? 26.836 -5.006 -47.633 1.00 22.84 181 SER D O 1
ATOM 8216 N N . TYR C 1 159 ? 25.205 -3.545 -46.961 1.00 23.30 182 TYR D N 1
ATOM 8217 C CA . TYR C 1 159 ? 24.674 -3.451 -48.359 1.00 23.76 182 TYR D CA 1
ATOM 8218 C C . TYR C 1 159 ? 25.791 -2.859 -49.205 1.00 23.87 182 TYR D C 1
ATOM 8219 O O . TYR C 1 159 ? 26.038 -3.303 -50.334 1.00 23.33 182 TYR D O 1
ATOM 8228 N N . GLU C 1 160 ? 26.517 -1.905 -48.626 1.00 28.82 183 GLU D N 1
ATOM 8229 C CA . GLU C 1 160 ? 27.607 -1.266 -49.424 1.00 27.30 183 GLU D CA 1
ATOM 8230 C C . GLU C 1 160 ? 28.691 -2.252 -49.838 1.00 24.45 183 GLU D C 1
ATOM 8231 O O . GLU C 1 160 ? 29.126 -2.268 -50.989 1.00 27.72 183 GLU D O 1
ATOM 8237 N N . THR C 1 161 ? 29.123 -3.104 -48.923 1.00 24.71 184 THR D N 1
ATOM 8238 C CA . THR C 1 161 ? 30.145 -4.077 -49.217 1.00 24.42 184 THR D CA 1
ATOM 8239 C C . THR C 1 161 ? 29.706 -5.306 -49.994 1.00 25.19 184 THR D C 1
ATOM 8240 O O . THR C 1 161 ? 30.538 -6.161 -50.381 1.00 27.27 184 THR D O 1
ATOM 8244 N N . LEU C 1 162 ? 28.390 -5.407 -50.255 1.00 26.27 185 LEU D N 1
ATOM 8245 C CA . LEU C 1 162 ? 27.865 -6.494 -51.122 1.00 23.24 185 LEU D CA 1
ATOM 8246 C C . LEU C 1 162 ? 28.216 -6.178 -52.597 1.00 25.71 185 LEU D C 1
ATOM 8247 O O . LEU C 1 162 ? 28.296 -7.080 -53.412 1.00 25.46 185 LEU D O 1
ATOM 8252 N N . GLU C 1 163 ? 28.376 -4.891 -52.920 1.00 24.34 186 GLU D N 1
ATOM 8253 C CA . GLU C 1 163 ? 28.611 -4.460 -54.298 1.00 29.25 186 GLU D CA 1
ATOM 8254 C C . GLU C 1 163 ? 29.644 -5.241 -55.108 1.00 28.22 186 GLU D C 1
ATOM 8255 O O . GLU C 1 163 ? 29.322 -5.713 -56.211 1.00 28.87 186 GLU D O 1
ATOM 8261 N N . PRO C 1 164 ? 30.882 -5.386 -54.617 1.00 31.14 187 PRO D N 1
ATOM 8262 C CA . PRO C 1 164 ? 31.857 -6.148 -55.438 1.00 30.28 187 PRO D CA 1
ATOM 8263 C C . PRO C 1 164 ? 31.440 -7.550 -55.804 1.00 26.53 187 PRO D C 1
ATOM 8264 O O . PRO C 1 164 ? 31.765 -7.992 -56.890 1.00 28.25 187 PRO D O 1
ATOM 8268 N N . VAL C 1 165 ? 30.771 -8.266 -54.882 1.00 23.69 188 VAL D N 1
ATOM 8269 C CA A VAL C 1 165 ? 30.252 -9.597 -55.103 0.34 22.60 188 VAL D CA 1
ATOM 8270 C CA B VAL C 1 165 ? 30.355 -9.617 -55.222 0.66 22.39 188 VAL D CA 1
ATOM 8271 C C . VAL C 1 165 ? 29.156 -9.609 -56.215 1.00 23.56 188 VAL D C 1
ATOM 8272 O O . VAL C 1 165 ? 29.096 -10.516 -57.061 1.00 25.01 188 VAL D O 1
ATOM 8279 N N . LEU C 1 166 ? 28.278 -8.611 -56.156 1.00 22.75 189 LEU D N 1
ATOM 8280 C CA . LEU C 1 166 ? 27.174 -8.494 -57.163 1.00 24.55 189 LEU D CA 1
ATOM 8281 C C . LEU C 1 166 ? 27.774 -8.220 -58.507 1.00 27.43 189 LEU D C 1
ATOM 8282 O O . LEU C 1 166 ? 27.349 -8.788 -59.477 1.00 22.58 189 LEU D O 1
ATOM 8287 N N . LYS C 1 167 ? 28.793 -7.338 -58.546 1.00 27.51 190 LYS D N 1
ATOM 8288 C CA . LYS C 1 167 ? 29.503 -7.069 -59.825 1.00 28.31 190 LYS D CA 1
ATOM 8289 C C . LYS C 1 167 ? 30.103 -8.357 -60.380 1.00 26.97 190 LYS D C 1
ATOM 8290 O O . LYS C 1 167 ? 29.952 -8.659 -61.570 1.00 25.72 190 LYS D O 1
ATOM 8296 N N . GLN C 1 168 ? 30.760 -9.162 -59.543 1.00 25.72 191 GLN D N 1
ATOM 8297 C CA . GLN C 1 168 ? 31.318 -10.411 -60.063 1.00 26.14 191 GLN D CA 1
ATOM 8298 C C . GLN C 1 168 ? 30.272 -11.414 -60.585 1.00 25.53 191 GLN D C 1
ATOM 8299 O O . GLN C 1 168 ? 30.491 -12.058 -61.603 1.00 24.10 191 GLN D O 1
ATOM 8305 N N . ILE C 1 169 ? 29.143 -11.579 -59.884 1.00 24.32 192 ILE D N 1
ATOM 8306 C CA . ILE C 1 169 ? 28.189 -12.622 -60.315 1.00 23.30 192 ILE D CA 1
ATOM 8307 C C . ILE C 1 169 ? 27.404 -12.108 -61.520 1.00 21.65 192 ILE D C 1
ATOM 8308 O O . ILE C 1 169 ? 27.040 -12.908 -62.416 1.00 23.02 192 ILE D O 1
ATOM 8313 N N . LYS C 1 170 ? 27.225 -10.801 -61.621 1.00 22.63 193 LYS D N 1
ATOM 8314 C CA . LYS C 1 170 ? 26.542 -10.288 -62.767 1.00 23.03 193 LYS D CA 1
ATOM 8315 C C . LYS C 1 170 ? 27.385 -10.572 -64.045 1.00 26.20 193 LYS D C 1
ATOM 8316 O O . LYS C 1 170 ? 26.870 -10.856 -65.144 1.00 24.53 193 LYS D O 1
ATOM 8322 N N . GLU C 1 171 ? 28.699 -10.457 -63.888 1.00 24.86 194 GLU D N 1
ATOM 8323 C CA . GLU C 1 171 ? 29.574 -10.626 -65.033 1.00 25.66 194 GLU D CA 1
ATOM 8324 C C . GLU C 1 171 ? 29.721 -12.090 -65.348 1.00 27.04 194 GLU D C 1
ATOM 8325 O O . GLU C 1 171 ? 29.792 -12.514 -66.545 1.00 28.68 194 GLU D O 1
ATOM 8331 N N . LYS C 1 172 ? 29.754 -12.907 -64.306 1.00 27.67 195 LYS D N 1
ATOM 8332 C CA . LYS C 1 172 ? 30.063 -14.302 -64.545 1.00 28.24 195 LYS D CA 1
ATOM 8333 C C . LYS C 1 172 ? 28.815 -15.120 -64.896 1.00 25.50 195 LYS D C 1
ATOM 8334 O O . LYS C 1 172 ? 28.926 -16.138 -65.632 1.00 28.08 195 LYS D O 1
ATOM 8340 N N . ALA C 1 173 ? 27.657 -14.715 -64.366 1.00 26.27 196 ALA D N 1
ATOM 8341 C CA . ALA C 1 173 ? 26.417 -15.539 -64.475 1.00 24.65 196 ALA D CA 1
ATOM 8342 C C . ALA C 1 173 ? 25.230 -14.612 -64.665 1.00 22.99 196 ALA D C 1
ATOM 8343 O O . ALA C 1 173 ? 24.405 -14.446 -63.744 1.00 25.14 196 ALA D O 1
ATOM 8345 N N . PRO C 1 174 ? 25.161 -13.926 -65.819 1.00 22.65 197 PRO D N 1
ATOM 8346 C CA . PRO C 1 174 ? 24.140 -12.905 -66.006 1.00 23.73 197 PRO D CA 1
ATOM 8347 C C . PRO C 1 174 ? 22.720 -13.518 -66.115 1.00 25.10 197 PRO D C 1
ATOM 8348 O O . PRO C 1 174 ? 21.780 -12.756 -65.986 1.00 25.56 197 PRO D O 1
ATOM 8352 N N . ASP C 1 175 ? 22.617 -14.851 -66.241 1.00 26.98 198 ASP D N 1
ATOM 8353 C CA . ASP C 1 175 ? 21.345 -15.605 -66.177 1.00 27.56 198 ASP D CA 1
ATOM 8354 C C . ASP C 1 175 ? 20.747 -15.633 -64.751 1.00 35.31 198 ASP D C 1
ATOM 8355 O O . ASP C 1 175 ? 19.654 -16.104 -64.572 1.00 35.42 198 ASP D O 1
ATOM 8360 N N . VAL C 1 176 ? 21.447 -15.106 -63.745 1.00 28.25 199 VAL D N 1
ATOM 8361 C CA . VAL C 1 176 ? 20.970 -15.175 -62.320 1.00 28.72 199 VAL D CA 1
ATOM 8362 C C . VAL C 1 176 ? 20.790 -13.718 -61.832 1.00 26.79 199 VAL D C 1
ATOM 8363 O O . VAL C 1 176 ? 21.490 -12.813 -62.279 1.00 26.88 199 VAL D O 1
ATOM 8367 N N . VAL C 1 177 ? 19.802 -13.496 -60.970 1.00 25.73 200 VAL D N 1
ATOM 8368 C CA . VAL C 1 177 ? 19.563 -12.195 -60.353 1.00 23.08 200 VAL D CA 1
ATOM 8369 C C . VAL C 1 177 ? 20.617 -12.101 -59.222 1.00 25.77 200 VAL D C 1
ATOM 8370 O O . VAL C 1 177 ? 20.645 -12.949 -58.341 1.00 26.55 200 VAL D O 1
ATOM 8374 N N . PRO C 1 178 ? 21.477 -11.078 -59.253 1.00 23.01 201 PRO D N 1
ATOM 8375 C CA . PRO C 1 178 ? 22.515 -11.031 -58.206 1.00 23.15 201 PRO D CA 1
ATOM 8376 C C . PRO C 1 178 ? 21.965 -10.947 -56.751 1.00 24.51 201 PRO D C 1
ATOM 8377 O O . PRO C 1 178 ? 22.301 -11.799 -55.935 1.00 23.79 201 PRO D O 1
ATOM 8381 N N . PHE C 1 179 ? 21.082 -9.994 -56.493 1.00 22.02 202 PHE D N 1
ATOM 8382 C CA . PHE C 1 179 ? 20.443 -9.760 -55.174 1.00 23.02 202 PHE D CA 1
ATOM 8383 C C . PHE C 1 179 ? 18.923 -9.822 -55.339 1.00 23.54 202 PHE D C 1
ATOM 8384 O O . PHE C 1 179 ? 18.309 -8.906 -55.857 1.00 24.62 202 PHE D O 1
ATOM 8392 N N . ALA C 1 180 ? 18.343 -10.923 -54.830 1.00 21.38 203 ALA D N 1
ATOM 8393 C CA . ALA C 1 180 ? 16.929 -11.164 -55.002 1.00 21.12 203 ALA D CA 1
ATOM 8394 C C . ALA C 1 180 ? 16.229 -10.465 -53.863 1.00 21.13 203 ALA D C 1
ATOM 8395 O O . ALA C 1 180 ? 16.313 -10.893 -52.694 1.00 23.62 203 ALA D O 1
ATOM 8397 N N . ILE C 1 181 ? 15.579 -9.355 -54.200 1.00 19.76 204 ILE D N 1
ATOM 8398 C CA . ILE C 1 181 ? 14.604 -8.753 -53.371 1.00 20.89 204 ILE D CA 1
ATOM 8399 C C . ILE C 1 181 ? 13.328 -8.524 -54.206 1.00 21.13 204 ILE D C 1
ATOM 8400 O O . ILE C 1 181 ? 13.404 -8.499 -55.441 1.00 22.39 204 ILE D O 1
ATOM 8405 N N . GLY C 1 182 ? 12.238 -8.311 -53.496 1.00 22.43 205 GLY D N 1
ATOM 8406 C CA . GLY C 1 182 ? 10.937 -8.129 -54.079 1.00 24.33 205 GLY D CA 1
ATOM 8407 C C . GLY C 1 182 ? 10.283 -6.876 -53.610 1.00 25.10 205 GLY D C 1
ATOM 8408 O O . GLY C 1 182 ? 10.877 -6.027 -52.908 1.00 22.73 205 GLY D O 1
ATOM 8409 N N . LYS C 1 183 ? 9.006 -6.756 -53.947 1.00 23.92 206 LYS D N 1
ATOM 8410 C CA A LYS C 1 183 ? 8.301 -5.500 -53.715 0.42 23.09 206 LYS D CA 1
ATOM 8411 C CA B LYS C 1 183 ? 8.265 -5.528 -53.710 0.58 22.75 206 LYS D CA 1
ATOM 8412 C C . LYS C 1 183 ? 8.032 -5.154 -52.274 1.00 23.17 206 LYS D C 1
ATOM 8413 O O . LYS C 1 183 ? 7.701 -3.984 -51.947 1.00 25.07 206 LYS D O 1
ATOM 8424 N N . VAL C 1 184 ? 8.140 -6.133 -51.364 1.00 24.01 207 VAL D N 1
ATOM 8425 C CA . VAL C 1 184 ? 7.889 -5.787 -49.971 1.00 21.94 207 VAL D CA 1
ATOM 8426 C C . VAL C 1 184 ? 9.203 -5.430 -49.237 1.00 20.56 207 VAL D C 1
ATOM 8427 O O . VAL C 1 184 ? 9.158 -5.134 -48.044 1.00 21.43 207 VAL D O 1
ATOM 8431 N N . PHE C 1 185 ? 10.310 -5.471 -49.960 1.00 19.55 208 PHE D N 1
ATOM 8432 C CA . PHE C 1 185 ? 11.624 -5.188 -49.334 1.00 19.25 208 PHE D CA 1
ATOM 8433 C C . PHE C 1 185 ? 11.692 -3.815 -48.638 1.00 20.80 208 PHE D C 1
ATOM 8434 O O . PHE C 1 185 ? 11.298 -2.837 -49.196 1.00 22.82 208 PHE D O 1
ATOM 8442 N N . ILE C 1 186 ? 12.255 -3.800 -47.421 1.00 22.85 209 ILE D N 1
ATOM 8443 C CA . ILE C 1 186 ? 12.625 -2.508 -46.733 1.00 23.07 209 ILE D CA 1
ATOM 8444 C C . ILE C 1 186 ? 14.077 -2.758 -46.232 1.00 24.67 209 ILE D C 1
ATOM 8445 O O . ILE C 1 186 ? 14.364 -3.792 -45.585 1.00 22.65 209 ILE D O 1
ATOM 8450 N N . PRO C 1 187 ? 15.023 -1.873 -46.532 1.00 24.77 210 PRO D N 1
ATOM 8451 C CA . PRO C 1 187 ? 16.399 -2.125 -46.005 1.00 22.09 210 PRO D CA 1
ATOM 8452 C C . PRO C 1 187 ? 16.413 -2.210 -44.484 1.00 20.21 210 PRO D C 1
ATOM 8453 O O . PRO C 1 187 ? 15.593 -1.556 -43.842 1.00 21.72 210 PRO D O 1
ATOM 8457 N N . SER C 1 188 ? 17.285 -3.092 -43.944 1.00 22.70 211 SER D N 1
ATOM 8458 C CA . SER C 1 188 ? 17.334 -3.346 -42.491 1.00 21.53 211 SER D CA 1
ATOM 8459 C C . SER C 1 188 ? 18.478 -2.519 -41.910 1.00 25.53 211 SER D C 1
ATOM 8460 O O . SER C 1 188 ? 19.419 -2.206 -42.638 1.00 22.48 211 SER D O 1
ATOM 8463 N N . ASP C 1 189 ? 18.377 -2.259 -40.609 1.00 22.77 212 ASP D N 1
ATOM 8464 C CA . ASP C 1 189 ? 19.460 -1.552 -39.915 1.00 27.26 212 ASP D CA 1
ATOM 8465 C C . ASP C 1 189 ? 19.228 -1.741 -38.462 1.00 25.11 212 ASP D C 1
ATOM 8466 O O . ASP C 1 189 ? 18.273 -2.430 -38.019 1.00 25.98 212 ASP D O 1
ATOM 8471 N N . ASN C 1 190 ? 20.070 -1.091 -37.675 1.00 22.43 213 ASN D N 1
ATOM 8472 C CA . ASN C 1 190 ? 19.962 -1.212 -36.226 1.00 26.88 213 ASN D CA 1
ATOM 8473 C C . ASN C 1 190 ? 19.007 -0.183 -35.675 1.00 29.29 213 ASN D C 1
ATOM 8474 O O . ASN C 1 190 ? 19.406 0.809 -35.066 1.00 28.41 213 ASN D O 1
ATOM 8479 N N . PHE C 1 191 ? 17.722 -0.425 -35.881 1.00 27.14 214 PHE D N 1
ATOM 8480 C CA . PHE C 1 191 ? 16.665 0.485 -35.485 1.00 24.65 214 PHE D CA 1
ATOM 8481 C C . PHE C 1 191 ? 15.701 -0.263 -34.616 1.00 24.68 214 PHE D C 1
ATOM 8482 O O . PHE C 1 191 ? 15.566 -1.506 -34.738 1.00 23.89 214 PHE D O 1
ATOM 8490 N N . ASP C 1 192 ? 14.987 0.450 -33.772 1.00 24.58 215 ASP D N 1
ATOM 8491 C CA . ASP C 1 192 ? 13.836 -0.134 -33.144 1.00 25.66 215 ASP D CA 1
ATOM 8492 C C . ASP C 1 192 ? 12.573 0.614 -33.610 1.00 27.80 215 ASP D C 1
ATOM 8493 O O . ASP C 1 192 ? 12.558 1.860 -33.715 1.00 28.04 215 ASP D O 1
ATOM 8498 N N . TYR C 1 193 ? 11.496 -0.127 -33.912 1.00 23.80 216 TYR D N 1
ATOM 8499 C CA . TYR C 1 193 ? 10.282 0.466 -34.404 1.00 24.49 216 TYR D CA 1
ATOM 8500 C C . TYR C 1 193 ? 9.169 0.503 -33.342 1.00 25.16 216 TYR D C 1
ATOM 8501 O O . TYR C 1 193 ? 8.673 -0.540 -32.883 1.00 23.83 216 TYR D O 1
ATOM 8510 N N . PRO C 1 194 ? 8.778 1.715 -32.890 1.00 26.71 217 PRO D N 1
ATOM 8511 C CA . PRO C 1 194 ? 7.688 1.834 -31.913 1.00 26.56 217 PRO D CA 1
ATOM 8512 C C . PRO C 1 194 ? 6.305 1.393 -32.448 1.00 27.06 217 PRO D C 1
ATOM 8513 O O . PRO C 1 194 ? 5.407 1.120 -31.662 1.00 28.27 217 PRO D O 1
ATOM 8517 N N . VAL C 1 195 ? 6.133 1.400 -33.773 1.00 25.97 218 VAL D N 1
ATOM 8518 C CA . VAL C 1 195 ? 4.852 0.947 -34.380 1.00 28.12 218 VAL D CA 1
ATOM 8519 C C . VAL C 1 195 ? 5.143 -0.334 -35.168 1.00 27.90 218 VAL D C 1
ATOM 8520 O O . VAL C 1 195 ? 4.899 -1.442 -34.649 1.00 33.50 218 VAL D O 1
ATOM 8524 N N . ALA C 1 196 ? 5.685 -0.180 -36.378 1.00 28.73 219 ALA D N 1
ATOM 8525 C CA . ALA C 1 196 ? 6.111 -1.296 -37.224 1.00 27.06 219 ALA D CA 1
ATOM 8526 C C . ALA C 1 196 ? 6.831 -0.642 -38.379 1.00 25.73 219 ALA D C 1
ATOM 8527 O O . ALA C 1 196 ? 6.826 0.596 -38.518 1.00 29.07 219 ALA D O 1
ATOM 8529 N N . ASN C 1 197 ? 7.474 -1.456 -39.216 1.00 24.35 220 ASN D N 1
ATOM 8530 C CA . ASN C 1 197 ? 8.341 -0.881 -40.262 1.00 21.57 220 ASN D CA 1
ATOM 8531 C C . ASN C 1 197 ? 7.687 -0.359 -41.528 1.00 24.31 220 ASN D C 1
ATOM 8532 O O . ASN C 1 197 ? 8.406 0.006 -42.462 1.00 24.71 220 ASN D O 1
ATOM 8537 N N . GLY C 1 198 ? 6.347 -0.348 -41.570 1.00 23.64 221 GLY D N 1
ATOM 8538 C CA . GLY C 1 198 ? 5.596 0.279 -42.620 1.00 24.56 221 GLY D CA 1
ATOM 8539 C C . GLY C 1 198 ? 5.535 1.809 -42.418 1.00 27.19 221 GLY D C 1
ATOM 8540 O O . GLY C 1 198 ? 5.122 2.554 -43.302 1.00 29.32 221 GLY D O 1
ATOM 8541 N N . LEU C 1 199 ? 5.966 2.251 -41.244 1.00 29.36 222 LEU D N 1
ATOM 8542 C CA . LEU C 1 199 ? 6.047 3.698 -40.898 1.00 28.15 222 LEU D CA 1
ATOM 8543 C C . LEU C 1 199 ? 7.492 4.081 -40.680 1.00 31.20 222 LEU D C 1
ATOM 8544 O O . LEU C 1 199 ? 8.308 3.224 -40.373 1.00 27.54 222 LEU D O 1
ATOM 8549 N N . PRO C 1 200 ? 7.843 5.369 -40.878 1.00 30.11 223 PRO D N 1
ATOM 8550 C CA . PRO C 1 200 ? 9.255 5.717 -40.953 1.00 27.66 223 PRO D CA 1
ATOM 8551 C C . PRO C 1 200 ? 9.897 6.029 -39.582 1.00 28.06 223 PRO D C 1
ATOM 8552 O O . PRO C 1 200 ? 11.107 6.201 -39.541 1.00 25.35 223 PRO D O 1
ATOM 8556 N N . PHE C 1 201 ? 9.110 5.938 -38.508 1.00 25.76 224 PHE D N 1
ATOM 8557 C CA . PHE C 1 201 ? 9.591 6.301 -37.145 1.00 29.18 224 PHE D CA 1
ATOM 8558 C C . PHE C 1 201 ? 10.434 5.222 -36.505 1.00 27.69 224 PHE D C 1
ATOM 8559 O O . PHE C 1 201 ? 9.973 4.108 -36.332 1.00 28.65 224 PHE D O 1
ATOM 8567 N N . VAL C 1 202 ? 11.669 5.536 -36.163 1.00 27.54 225 VAL D N 1
ATOM 8568 C CA . VAL C 1 202 ? 12.507 4.599 -35.449 1.00 28.16 225 VAL D CA 1
ATOM 8569 C C . VAL C 1 202 ? 13.217 5.247 -34.265 1.00 33.95 225 VAL D C 1
ATOM 8570 O O . VAL C 1 202 ? 13.312 6.459 -34.179 1.00 31.63 225 VAL D O 1
ATOM 8574 N N . ILE C 1 203 ? 13.741 4.399 -33.389 1.00 32.05 226 ILE D N 1
ATOM 8575 C CA . ILE C 1 203 ? 14.826 4.772 -32.514 1.00 30.97 226 ILE D CA 1
ATOM 8576 C C . ILE C 1 203 ? 16.084 4.228 -33.170 1.00 30.39 226 ILE D C 1
ATOM 8577 O O . ILE C 1 203 ? 16.197 2.995 -33.404 1.00 28.71 226 ILE D O 1
ATOM 8582 N N . ASP C 1 204 ? 17.027 5.125 -33.505 1.00 29.47 227 ASP D N 1
ATOM 8583 C CA . ASP C 1 204 ? 18.357 4.714 -33.967 1.00 31.12 227 ASP D CA 1
ATOM 8584 C C . ASP C 1 204 ? 19.191 4.168 -32.820 1.00 38.14 227 ASP D C 1
ATOM 8585 O O . ASP C 1 204 ? 19.644 4.936 -31.919 1.00 35.79 227 ASP D O 1
ATOM 8590 N N . LEU C 1 205 ? 19.445 2.863 -32.872 1.00 30.74 228 LEU D N 1
ATOM 8591 C CA . LEU C 1 205 ? 20.156 2.184 -31.796 1.00 31.78 228 LEU D CA 1
ATOM 8592 C C . LEU C 1 205 ? 21.645 2.516 -31.816 1.00 32.04 228 LEU D C 1
ATOM 8593 O O . LEU C 1 205 ? 22.366 2.237 -30.834 1.00 37.90 228 LEU D O 1
ATOM 8598 N N . GLU C 1 206 ? 22.095 3.063 -32.943 1.00 31.76 229 GLU D N 1
ATOM 8599 C CA . GLU C 1 206 ? 23.484 3.516 -33.200 1.00 35.06 229 GLU D CA 1
ATOM 8600 C C . GLU C 1 206 ? 23.665 5.030 -33.000 1.00 36.73 229 GLU D C 1
ATOM 8601 O O . GLU C 1 206 ? 24.792 5.543 -33.029 1.00 37.38 229 GLU D O 1
ATOM 8607 N N . GLY C 1 207 ? 22.581 5.761 -32.839 1.00 35.72 230 GLY D N 1
ATOM 8608 C CA . GLY C 1 207 ? 22.665 7.219 -32.649 1.00 35.37 230 GLY D CA 1
ATOM 8609 C C . GLY C 1 207 ? 22.162 7.626 -31.275 1.00 33.62 230 GLY D C 1
ATOM 8610 O O . GLY C 1 207 ? 22.496 7.026 -30.242 1.00 35.85 230 GLY D O 1
ATOM 8611 N N . ASP C 1 208 ? 21.294 8.617 -31.251 1.00 34.85 231 ASP D N 1
ATOM 8612 C CA . ASP C 1 208 ? 20.778 9.068 -29.974 1.00 37.96 231 ASP D CA 1
ATOM 8613 C C . ASP C 1 208 ? 19.597 8.194 -29.480 1.00 31.84 231 ASP D C 1
ATOM 8614 O O . ASP C 1 208 ? 18.467 8.364 -29.942 1.00 40.17 231 ASP D O 1
ATOM 8619 N N . THR C 1 209 ? 19.837 7.310 -28.511 1.00 35.74 232 THR D N 1
ATOM 8620 C CA . THR C 1 209 ? 18.794 6.365 -28.077 1.00 37.18 232 THR D CA 1
ATOM 8621 C C . THR C 1 209 ? 17.694 6.979 -27.251 1.00 37.04 232 THR D C 1
ATOM 8622 O O . THR C 1 209 ? 16.854 6.256 -26.720 1.00 38.98 232 THR D O 1
ATOM 8626 N N . THR C 1 210 ? 17.646 8.316 -27.169 1.00 37.36 233 THR D N 1
ATOM 8627 C CA . THR C 1 210 ? 16.529 8.958 -26.473 1.00 35.10 233 THR D CA 1
ATOM 8628 C C . THR C 1 210 ? 15.592 9.704 -27.420 1.00 34.22 233 THR D C 1
ATOM 8629 O O . THR C 1 210 ? 14.596 10.241 -26.983 1.00 37.14 233 THR D O 1
ATOM 8633 N N . LYS C 1 211 ? 15.923 9.733 -28.711 1.00 38.75 234 LYS D N 1
ATOM 8634 C CA . LYS C 1 211 ? 15.184 10.498 -29.704 1.00 36.06 234 LYS D CA 1
ATOM 8635 C C . LYS C 1 211 ? 14.515 9.582 -30.729 1.00 33.06 234 LYS D C 1
ATOM 8636 O O . LYS C 1 211 ? 15.177 8.664 -31.213 1.00 31.71 234 LYS D O 1
ATOM 8642 N N . VAL C 1 212 ? 13.241 9.848 -31.032 1.00 31.41 235 VAL D N 1
ATOM 8643 C CA . VAL C 1 212 ? 12.559 9.288 -32.219 1.00 30.41 235 VAL D CA 1
ATOM 8644 C C . VAL C 1 212 ? 13.012 10.073 -33.470 1.00 33.65 235 VAL D C 1
ATOM 8645 O O . VAL C 1 212 ? 13.060 11.303 -33.455 1.00 33.80 235 VAL D O 1
ATOM 8649 N N . VAL C 1 213 ? 13.387 9.371 -34.544 1.00 27.03 236 VAL D N 1
ATOM 8650 C CA . VAL C 1 213 ? 13.887 9.966 -35.748 1.00 27.84 236 VAL D CA 1
ATOM 8651 C C . VAL C 1 213 ? 13.176 9.313 -36.956 1.00 30.39 236 VAL D C 1
ATOM 8652 O O . VAL C 1 213 ? 12.473 8.286 -36.826 1.00 31.21 236 VAL D O 1
ATOM 8656 N N . ASN C 1 214 ? 13.306 9.965 -38.088 1.00 31.68 237 ASN D N 1
ATOM 8657 C CA . ASN C 1 214 ? 12.829 9.489 -39.357 1.00 33.15 237 ASN D CA 1
ATOM 8658 C C . ASN C 1 214 ? 13.956 8.695 -39.986 1.00 32.58 237 ASN D C 1
ATOM 8659 O O . ASN C 1 214 ? 15.064 9.232 -40.236 1.00 30.80 237 ASN D O 1
ATOM 8664 N N . ARG C 1 215 ? 13.690 7.405 -40.267 1.00 27.07 238 ARG D N 1
ATOM 8665 C CA . ARG C 1 215 ? 14.723 6.588 -40.879 1.00 26.14 238 ARG D CA 1
ATOM 8666 C C . ARG C 1 215 ? 15.255 7.177 -42.152 1.00 23.85 238 ARG D C 1
ATOM 8667 O O . ARG C 1 215 ? 16.439 6.990 -42.472 1.00 25.14 238 ARG D O 1
ATOM 8675 N N . TYR C 1 216 ? 14.409 7.881 -42.910 1.00 25.15 239 TYR D N 1
ATOM 8676 C CA . TYR C 1 216 ? 14.843 8.373 -44.206 1.00 26.98 239 TYR D CA 1
ATOM 8677 C C . TYR C 1 216 ? 15.858 9.511 -44.038 1.00 28.63 239 TYR D C 1
ATOM 8678 O O . TYR C 1 216 ? 16.609 9.808 -44.974 1.00 29.23 239 TYR D O 1
ATOM 8687 N N . GLU C 1 217 ? 15.898 10.059 -42.827 1.00 30.25 240 GLU D N 1
ATOM 8688 C CA . GLU C 1 217 ? 16.863 11.149 -42.500 1.00 35.10 240 GLU D CA 1
ATOM 8689 C C . GLU C 1 217 ? 18.096 10.688 -41.747 1.00 38.26 240 GLU D C 1
ATOM 8690 O O . GLU C 1 217 ? 18.912 11.525 -41.371 1.00 41.64 240 GLU D O 1
ATOM 8696 N N . VAL C 1 218 ? 18.243 9.380 -41.505 1.00 32.10 241 VAL D N 1
ATOM 8697 C CA . VAL C 1 218 ? 19.417 8.844 -40.865 1.00 26.66 241 VAL D CA 1
ATOM 8698 C C . VAL C 1 218 ? 20.424 8.636 -41.968 1.00 31.58 241 VAL D C 1
ATOM 8699 O O . VAL C 1 218 ? 20.147 7.893 -42.901 1.00 30.52 241 VAL D O 1
ATOM 8703 N N . PRO C 1 219 ? 21.638 9.242 -41.876 1.00 27.25 242 PRO D N 1
ATOM 8704 C CA . PRO C 1 219 ? 22.536 9.270 -43.040 1.00 28.32 242 PRO D CA 1
ATOM 8705 C C . PRO C 1 219 ? 22.909 7.889 -43.557 1.00 28.74 242 PRO D C 1
ATOM 8706 O O . PRO C 1 219 ? 22.950 7.701 -44.779 1.00 30.01 242 PRO D O 1
ATOM 8710 N N . ARG C 1 220 ? 23.258 6.978 -42.641 1.00 31.30 243 ARG D N 1
ATOM 8711 C CA . ARG C 1 220 ? 23.648 5.607 -42.912 1.00 31.59 243 ARG D CA 1
ATOM 8712 C C . ARG C 1 220 ? 22.509 4.967 -43.801 1.00 27.66 243 ARG D C 1
ATOM 8713 O O . ARG C 1 220 ? 22.772 4.206 -44.745 1.00 30.74 243 ARG D O 1
ATOM 8721 N N . PHE C 1 221 ? 21.276 5.276 -43.467 1.00 26.04 244 PHE D N 1
ATOM 8722 C CA . PHE C 1 221 ? 20.093 4.583 -44.071 1.00 27.09 244 PHE D CA 1
ATOM 8723 C C . PHE C 1 221 ? 19.820 5.190 -45.432 1.00 29.30 244 PHE D C 1
ATOM 8724 O O . PHE C 1 221 ? 19.547 4.511 -46.437 1.00 26.90 244 PHE D O 1
ATOM 8732 N N . LYS C 1 222 ? 20.006 6.511 -45.491 1.00 26.56 245 LYS D N 1
ATOM 8733 C CA . LYS C 1 222 ? 19.858 7.193 -46.743 1.00 26.79 245 LYS D CA 1
ATOM 8734 C C . LYS C 1 222 ? 20.893 6.694 -47.722 1.00 25.52 245 LYS D C 1
ATOM 8735 O O . LYS C 1 222 ? 20.615 6.585 -48.938 1.00 27.67 245 LYS D O 1
ATOM 8741 N N . GLU C 1 223 ? 22.109 6.456 -47.220 1.00 26.43 246 GLU D N 1
ATOM 8742 C CA . GLU C 1 223 ? 23.158 5.938 -48.049 1.00 31.03 246 GLU D CA 1
ATOM 8743 C C . GLU C 1 223 ? 22.812 4.513 -48.529 1.00 28.56 246 GLU D C 1
ATOM 8744 O O . GLU C 1 223 ? 23.103 4.182 -49.700 1.00 28.73 246 GLU D O 1
ATOM 8750 N N . HIS C 1 224 ? 22.254 3.673 -47.646 1.00 26.78 247 HIS D N 1
ATOM 8751 C CA . HIS C 1 224 ? 21.731 2.376 -48.157 1.00 23.45 247 HIS D CA 1
ATOM 8752 C C . HIS C 1 224 ? 20.761 2.514 -49.329 1.00 23.22 247 HIS D C 1
ATOM 8753 O O . HIS C 1 224 ? 20.762 1.640 -50.238 1.00 22.40 247 HIS D O 1
ATOM 8760 N N . LEU C 1 225 ? 19.871 3.495 -49.280 1.00 21.42 248 LEU D N 1
ATOM 8761 C CA . LEU C 1 225 ? 18.939 3.723 -50.381 1.00 23.76 248 LEU D CA 1
ATOM 8762 C C . LEU C 1 225 ? 19.696 4.155 -51.667 1.00 25.39 248 LEU D C 1
ATOM 8763 O O . LEU C 1 225 ? 19.343 3.776 -52.790 1.00 24.46 248 LEU D O 1
ATOM 8768 N N . LYS C 1 226 ? 20.794 4.910 -51.493 1.00 24.74 249 LYS D N 1
ATOM 8769 C CA . LYS C 1 226 ? 21.570 5.322 -52.647 1.00 24.58 249 LYS D CA 1
ATOM 8770 C C . LYS C 1 226 ? 22.282 4.138 -53.248 1.00 24.81 249 LYS D C 1
ATOM 8771 O O . LYS C 1 226 ? 22.283 3.990 -54.469 1.00 25.05 249 LYS D O 1
ATOM 8777 N N . THR C 1 227 ? 22.820 3.273 -52.364 1.00 23.39 250 THR D N 1
ATOM 8778 C CA . THR C 1 227 ? 23.377 1.988 -52.769 1.00 25.18 250 THR D CA 1
ATOM 8779 C C . THR C 1 227 ? 22.346 1.158 -53.543 1.00 25.12 250 THR D C 1
ATOM 8780 O O . THR C 1 227 ? 22.681 0.603 -54.586 1.00 24.20 250 THR D O 1
ATOM 8784 N N . LEU C 1 228 ? 21.144 1.042 -53.001 1.00 27.15 251 LEU D N 1
ATOM 8785 C CA . LEU C 1 228 ? 20.139 0.134 -53.638 1.00 24.94 251 LEU D CA 1
ATOM 8786 C C . LEU C 1 228 ? 19.759 0.682 -55.009 1.00 25.56 251 LEU D C 1
ATOM 8787 O O . LEU C 1 228 ? 19.590 -0.093 -55.975 1.00 22.89 251 LEU D O 1
ATOM 8792 N N . HIS C 1 229 ? 19.667 2.010 -55.129 1.00 23.36 252 HIS D N 1
ATOM 8793 C CA . HIS C 1 229 ? 19.470 2.609 -56.451 1.00 24.87 252 HIS D CA 1
ATOM 8794 C C . HIS C 1 229 ? 20.582 2.377 -57.450 1.00 22.66 252 HIS D C 1
ATOM 8795 O O . HIS C 1 229 ? 20.310 2.156 -58.646 1.00 25.00 252 HIS D O 1
ATOM 8802 N N . LYS C 1 230 ? 21.848 2.405 -57.008 1.00 23.99 253 LYS D N 1
ATOM 8803 C CA . LYS C 1 230 ? 22.928 1.984 -57.835 1.00 24.03 253 LYS D CA 1
ATOM 8804 C C . LYS C 1 230 ? 22.773 0.515 -58.302 1.00 23.73 253 LYS D C 1
ATOM 8805 O O . LYS C 1 230 ? 23.024 0.197 -59.452 1.00 25.06 253 LYS D O 1
ATOM 8811 N N . PHE C 1 231 ? 22.413 -0.383 -57.368 1.00 23.07 254 PHE D N 1
ATOM 8812 C CA . PHE C 1 231 ? 22.182 -1.775 -57.707 1.00 23.75 254 PHE D CA 1
ATOM 8813 C C . PHE C 1 231 ? 21.100 -1.824 -58.763 1.00 21.73 254 PHE D C 1
ATOM 8814 O O . PHE C 1 231 ? 21.137 -2.614 -59.716 1.00 25.54 254 PHE D O 1
ATOM 8822 N N . TYR C 1 232 ? 20.097 -0.997 -58.588 1.00 21.24 255 TYR D N 1
ATOM 8823 C CA . TYR C 1 232 ? 18.969 -1.056 -59.513 1.00 25.96 255 TYR D CA 1
ATOM 8824 C C . TYR C 1 232 ? 19.457 -0.653 -60.921 1.00 25.24 255 TYR D C 1
ATOM 8825 O O . TYR C 1 232 ? 19.146 -1.285 -61.936 1.00 27.35 255 TYR D O 1
ATOM 8834 N N . GLU C 1 233 ? 20.266 0.403 -60.973 1.00 24.49 256 GLU D N 1
ATOM 8835 C CA . GLU C 1 233 ? 20.865 0.864 -62.247 1.00 24.72 256 GLU D CA 1
ATOM 8836 C C . GLU C 1 233 ? 21.788 -0.129 -62.918 1.00 28.65 256 GLU D C 1
ATOM 8837 O O . GLU C 1 233 ? 21.840 -0.216 -64.166 1.00 28.82 256 GLU D O 1
ATOM 8843 N N . ALA C 1 234 ? 22.483 -0.927 -62.117 1.00 26.87 257 ALA D N 1
ATOM 8844 C CA . ALA C 1 234 ? 23.461 -1.823 -62.639 1.00 27.23 257 ALA D CA 1
ATOM 8845 C C . ALA C 1 234 ? 22.844 -3.190 -62.979 1.00 27.16 257 ALA D C 1
ATOM 8846 O O . ALA C 1 234 ? 23.551 -4.079 -63.447 1.00 29.44 257 ALA D O 1
ATOM 8848 N N . GLY C 1 235 ? 21.543 -3.351 -62.701 1.00 26.21 258 GLY D N 1
ATOM 8849 C CA . GLY C 1 235 ? 20.866 -4.632 -62.909 1.00 26.01 258 GLY D CA 1
ATOM 8850 C C . GLY C 1 235 ? 21.230 -5.690 -61.865 1.00 26.57 258 GLY D C 1
ATOM 8851 O O . GLY C 1 235 ? 21.118 -6.914 -62.153 1.00 25.52 258 GLY D O 1
ATOM 8852 N N . TYR C 1 236 ? 21.637 -5.268 -60.661 1.00 25.82 259 TYR D N 1
ATOM 8853 C CA . TYR C 1 236 ? 21.940 -6.236 -59.593 1.00 23.80 259 TYR D CA 1
ATOM 8854 C C . TYR C 1 236 ? 20.666 -6.637 -58.855 1.00 25.86 259 TYR D C 1
ATOM 8855 O O . TYR C 1 236 ? 20.605 -7.683 -58.188 1.00 27.82 259 TYR D O 1
ATOM 8864 N N . ILE C 1 237 ? 19.670 -5.781 -58.934 1.00 21.83 260 ILE D N 1
ATOM 8865 C CA . ILE C 1 237 ? 18.327 -6.057 -58.443 1.00 24.73 260 ILE D CA 1
ATOM 8866 C C . ILE C 1 237 ? 17.396 -6.085 -59.632 1.00 23.30 260 ILE D C 1
ATOM 8867 O O . ILE C 1 237 ? 17.698 -5.418 -60.624 1.00 26.61 260 ILE D O 1
ATOM 8876 N N . PRO C 1 238 ? 16.279 -6.814 -59.535 1.00 23.11 261 PRO D N 1
ATOM 8877 C CA . PRO C 1 238 ? 15.404 -6.811 -60.755 1.00 24.52 261 PRO D CA 1
ATOM 8878 C C . PRO C 1 238 ? 14.797 -5.457 -61.137 1.00 26.29 261 PRO D C 1
ATOM 8879 O O . PRO C 1 238 ? 14.353 -4.734 -60.261 1.00 22.44 261 PRO D O 1
ATOM 8883 N N . LYS C 1 239 ? 14.805 -5.124 -62.441 1.00 27.27 262 LYS D N 1
ATOM 8884 C CA . LYS C 1 239 ? 14.223 -3.843 -62.932 1.00 27.26 262 LYS D CA 1
ATOM 8885 C C . LYS C 1 239 ? 12.757 -3.651 -62.537 1.00 25.50 262 LYS D C 1
ATOM 8886 O O . LYS C 1 239 ? 12.312 -2.513 -62.310 1.00 28.40 262 LYS D O 1
ATOM 8892 N N . ASP C 1 240 ? 12.025 -4.765 -62.362 1.00 27.35 263 ASP D N 1
ATOM 8893 C CA . ASP C 1 240 ? 10.617 -4.720 -62.012 1.00 27.21 263 ASP D CA 1
ATOM 8894 C C . ASP C 1 240 ? 10.399 -5.047 -60.565 1.00 25.50 263 ASP D C 1
ATOM 8895 O O . ASP C 1 240 ? 9.294 -5.355 -60.197 1.00 25.99 263 ASP D O 1
ATOM 8900 N N . VAL C 1 241 ? 11.468 -4.915 -59.723 1.00 25.19 264 VAL D N 1
ATOM 8901 C CA . VAL C 1 241 ? 11.368 -5.164 -58.293 1.00 20.34 264 VAL D CA 1
ATOM 8902 C C . VAL C 1 241 ? 10.170 -4.532 -57.598 1.00 23.69 264 VAL D C 1
ATOM 8903 O O . VAL C 1 241 ? 9.643 -5.135 -56.700 1.00 24.08 264 VAL D O 1
ATOM 8907 N N . ALA C 1 242 ? 9.751 -3.303 -57.971 1.00 22.74 265 ALA D N 1
ATOM 8908 C CA . ALA C 1 242 ? 8.666 -2.647 -57.269 1.00 24.80 265 ALA D CA 1
ATOM 8909 C C . ALA C 1 242 ? 7.322 -3.239 -57.573 1.00 25.68 265 ALA D C 1
ATOM 8910 O O . ALA C 1 242 ? 6.390 -2.941 -56.870 1.00 26.84 265 ALA D O 1
ATOM 8912 N N . THR C 1 243 ? 7.213 -4.035 -58.651 1.00 25.91 266 THR D N 1
ATOM 8913 C CA . THR C 1 243 ? 5.902 -4.577 -59.025 1.00 26.40 266 THR D CA 1
ATOM 8914 C C . THR C 1 243 ? 5.829 -6.086 -59.193 1.00 30.18 266 THR D C 1
ATOM 8915 O O . THR C 1 243 ? 4.742 -6.649 -59.157 1.00 35.54 266 THR D O 1
ATOM 8919 N N . SER C 1 244 ? 6.960 -6.715 -59.437 1.00 32.93 267 SER D N 1
ATOM 8920 C CA . SER C 1 244 ? 6.981 -8.108 -59.806 1.00 38.05 267 SER D CA 1
ATOM 8921 C C . SER C 1 244 ? 6.509 -9.005 -58.688 1.00 42.30 267 SER D C 1
ATOM 8922 O O . SER C 1 244 ? 6.731 -8.735 -57.493 1.00 38.19 267 SER D O 1
ATOM 8925 N N . ASP C 1 245 ? 5.886 -10.110 -59.078 1.00 36.84 268 ASP D N 1
ATOM 8926 C CA . ASP C 1 245 ? 5.821 -11.256 -58.153 1.00 43.19 268 ASP D CA 1
ATOM 8927 C C . ASP C 1 245 ? 6.834 -12.380 -58.361 1.00 46.37 268 ASP D C 1
ATOM 8928 O O . ASP C 1 245 ? 6.679 -13.445 -57.764 1.00 50.34 268 ASP D O 1
ATOM 8933 N N . THR C 1 246 ? 7.835 -12.200 -59.223 1.00 43.83 269 THR D N 1
ATOM 8934 C CA . THR C 1 246 ? 8.815 -13.248 -59.415 1.00 47.98 269 THR D CA 1
ATOM 8935 C C . THR C 1 246 ? 9.270 -13.720 -58.035 1.00 50.09 269 THR D C 1
ATOM 8936 O O . THR C 1 246 ? 9.811 -12.942 -57.282 1.00 57.89 269 THR D O 1
ATOM 8940 N N . SER C 1 247 ? 9.002 -14.969 -57.675 1.00 44.81 270 SER D N 1
ATOM 8941 C CA . SER C 1 247 ? 9.556 -15.510 -56.438 1.00 45.78 270 SER D CA 1
ATOM 8942 C C . SER C 1 247 ? 10.930 -16.103 -56.735 1.00 39.60 270 SER D C 1
ATOM 8943 O O . SER C 1 247 ? 11.216 -16.522 -57.856 1.00 37.72 270 SER D O 1
ATOM 8946 N N . PHE C 1 248 ? 11.806 -16.115 -55.736 1.00 32.90 271 PHE D N 1
ATOM 8947 C CA . PHE C 1 248 ? 13.142 -16.642 -55.932 1.00 27.62 271 PHE D CA 1
ATOM 8948 C C . PHE C 1 248 ? 13.262 -17.844 -55.008 1.00 27.25 271 PHE D C 1
ATOM 8949 O O . PHE C 1 248 ? 13.615 -17.715 -53.836 1.00 27.18 271 PHE D O 1
ATOM 8957 N N . ASP C 1 249 ? 12.976 -19.025 -55.554 1.00 24.57 272 ASP D N 1
ATOM 8958 C CA . ASP C 1 249 ? 12.923 -20.242 -54.769 1.00 25.53 272 ASP D CA 1
ATOM 8959 C C . ASP C 1 249 ? 14.275 -20.548 -54.146 1.00 24.34 272 ASP D C 1
ATOM 8960 O O . ASP C 1 249 ? 15.301 -20.610 -54.850 1.00 21.94 272 ASP D O 1
ATOM 8965 N N . LEU C 1 250 ? 14.280 -20.776 -52.821 1.00 23.10 273 LEU D N 1
ATOM 8966 C CA . LEU C 1 250 ? 15.517 -21.084 -52.068 1.00 22.25 273 LEU D CA 1
ATOM 8967 C C . LEU C 1 250 ? 16.280 -22.265 -52.677 1.00 23.02 273 LEU D C 1
ATOM 8968 O O . LEU C 1 250 ? 17.511 -22.337 -52.612 1.00 24.63 273 LEU D O 1
ATOM 8973 N N . GLN C 1 251 ? 15.551 -23.177 -53.301 1.00 23.93 274 GLN D N 1
ATOM 8974 C CA . GLN C 1 251 ? 16.200 -24.360 -53.868 1.00 24.51 274 GLN D CA 1
ATOM 8975 C C . GLN C 1 251 ? 16.828 -24.147 -55.256 1.00 25.41 274 GLN D C 1
ATOM 8976 O O . GLN C 1 251 ? 17.656 -24.984 -55.709 1.00 24.68 274 GLN D O 1
ATOM 8982 N N . GLN C 1 252 ? 16.460 -23.063 -55.904 1.00 24.17 275 GLN D N 1
ATOM 8983 C CA . GLN C 1 252 ? 16.803 -22.902 -57.323 1.00 26.37 275 GLN D CA 1
ATOM 8984 C C . GLN C 1 252 ? 17.924 -21.892 -57.547 1.00 26.23 275 GLN D C 1
ATOM 8985 O O . GLN C 1 252 ? 18.154 -21.037 -56.720 1.00 27.21 275 GLN D O 1
ATOM 8991 N N . ASP C 1 253 ? 18.632 -22.027 -58.676 1.00 25.08 276 ASP D N 1
ATOM 8992 C CA . ASP C 1 253 ? 19.783 -21.175 -59.016 1.00 27.26 276 ASP D CA 1
ATOM 8993 C C . ASP C 1 253 ? 19.351 -19.990 -59.812 1.00 29.64 276 ASP D C 1
ATOM 8994 O O . ASP C 1 253 ? 20.007 -19.621 -60.818 1.00 34.13 276 ASP D O 1
ATOM 8999 N N . THR C 1 254 ? 18.305 -19.354 -59.342 1.00 23.39 277 THR D N 1
ATOM 9000 C CA . THR C 1 254 ? 17.856 -18.125 -59.948 1.00 23.58 277 THR D CA 1
ATOM 9001 C C . THR C 1 254 ? 18.343 -16.845 -59.323 1.00 23.55 277 THR D C 1
ATOM 9002 O O . THR C 1 254 ? 18.127 -15.749 -59.888 1.00 22.06 277 THR D O 1
ATOM 9006 N N . TRP C 1 255 ? 19.007 -16.965 -58.171 1.00 22.04 278 TRP D N 1
ATOM 9007 C CA . TRP C 1 255 ? 19.403 -15.810 -57.360 1.00 21.32 278 TRP D CA 1
ATOM 9008 C C . TRP C 1 255 ? 20.754 -16.191 -56.770 1.00 20.68 278 TRP D C 1
ATOM 9009 O O . TRP C 1 255 ? 21.057 -17.406 -56.627 1.00 21.10 278 TRP D O 1
ATOM 9020 N N . PHE C 1 256 ? 21.558 -15.181 -56.456 1.00 21.17 279 PHE D N 1
ATOM 9021 C CA . PHE C 1 256 ? 22.854 -15.440 -55.837 1.00 21.94 279 PHE D CA 1
ATOM 9022 C C . PHE C 1 256 ? 22.882 -15.105 -54.340 1.00 23.25 279 PHE D C 1
ATOM 9023 O O . PHE C 1 256 ? 23.388 -15.912 -53.534 1.00 22.88 279 PHE D O 1
ATOM 9031 N N . VAL C 1 257 ? 22.364 -13.941 -54.014 1.00 20.01 280 VAL D N 1
ATOM 9032 C CA . VAL C 1 257 ? 22.207 -13.530 -52.614 1.00 21.49 280 VAL D CA 1
ATOM 9033 C C . VAL C 1 257 ? 20.814 -13.007 -52.290 1.00 21.59 280 VAL D C 1
ATOM 9034 O O . VAL C 1 257 ? 20.102 -12.469 -53.155 1.00 21.67 280 VAL D O 1
ATOM 9038 N N . ARG C 1 258 ? 20.400 -13.171 -51.052 1.00 20.04 281 ARG D N 1
ATOM 9039 C CA . ARG C 1 258 ? 19.109 -12.686 -50.588 1.00 18.47 281 ARG D CA 1
ATOM 9040 C C . ARG C 1 258 ? 19.262 -12.289 -49.157 1.00 19.85 281 ARG D C 1
ATOM 9041 O O . ARG C 1 258 ? 20.343 -12.571 -48.547 1.00 20.02 281 ARG D O 1
ATOM 9049 N N . GLU C 1 259 ? 18.248 -11.613 -48.598 1.00 18.34 282 GLU D N 1
ATOM 9050 C CA . GLU C 1 259 ? 18.341 -11.169 -47.172 1.00 19.54 282 GLU D CA 1
ATOM 9051 C C . GLU C 1 259 ? 17.435 -12.016 -46.288 1.00 20.89 282 GLU D C 1
ATOM 9052 O O . GLU C 1 259 ? 16.220 -12.136 -46.552 1.00 19.70 282 GLU D O 1
ATOM 9058 N N . GLU C 1 260 ? 18.030 -12.597 -45.239 1.00 17.25 283 GLU D N 1
ATOM 9059 C CA . GLU C 1 260 ? 17.283 -13.526 -44.350 1.00 16.34 283 GLU D CA 1
ATOM 9060 C C . GLU C 1 260 ? 17.430 -13.135 -42.899 1.00 19.69 283 GLU D C 1
ATOM 9061 O O . GLU C 1 260 ? 18.558 -12.836 -42.436 1.00 18.30 283 GLU D O 1
ATOM 9067 N N . THR C 1 261 ? 16.339 -13.264 -42.149 1.00 19.01 284 THR D N 1
ATOM 9068 C CA . THR C 1 261 ? 16.336 -13.174 -40.674 1.00 18.27 284 THR D CA 1
ATOM 9069 C C . THR C 1 261 ? 16.799 -14.521 -40.127 1.00 20.84 284 THR D C 1
ATOM 9070 O O . THR C 1 261 ? 16.266 -15.595 -40.500 1.00 18.34 284 THR D O 1
ATOM 9074 N N . VAL C 1 262 ? 17.803 -14.486 -39.235 1.00 18.53 285 VAL D N 1
ATOM 9075 C CA . VAL C 1 262 ? 18.328 -15.760 -38.662 1.00 21.10 285 VAL D CA 1
ATOM 9076 C C . VAL C 1 262 ? 18.477 -15.606 -37.141 1.00 20.20 285 VAL D C 1
ATOM 9077 O O . VAL C 1 262 ? 19.014 -14.612 -36.689 1.00 19.04 285 VAL D O 1
ATOM 9081 N N . GLY C 1 263 ? 18.051 -16.600 -36.377 1.00 21.22 286 GLY D N 1
ATOM 9082 C CA . GLY C 1 263 ? 18.293 -16.549 -34.935 1.00 22.90 286 GLY D CA 1
ATOM 9083 C C . GLY C 1 263 ? 18.462 -17.936 -34.368 1.00 22.32 286 GLY D C 1
ATOM 9084 O O . GLY C 1 263 ? 18.610 -18.900 -35.098 1.00 21.68 286 GLY D O 1
ATOM 9085 N N . PRO C 1 264 ? 18.336 -18.054 -33.033 1.00 22.71 287 PRO D N 1
ATOM 9086 C CA . PRO C 1 264 ? 18.716 -19.357 -32.399 1.00 23.28 287 PRO D CA 1
ATOM 9087 C C . PRO C 1 264 ? 17.867 -20.541 -32.796 1.00 23.90 287 PRO D C 1
ATOM 9088 O O . PRO C 1 264 ? 18.362 -21.693 -32.851 1.00 22.14 287 PRO D O 1
ATOM 9092 N N . ALA C 1 265 ? 16.611 -20.311 -33.174 1.00 22.91 288 ALA D N 1
ATOM 9093 C CA . ALA C 1 265 ? 15.773 -21.431 -33.600 1.00 22.53 288 ALA D CA 1
ATOM 9094 C C . ALA C 1 265 ? 16.190 -22.086 -34.890 1.00 19.54 288 ALA D C 1
ATOM 9095 O O . ALA C 1 265 ? 15.744 -23.186 -35.174 1.00 24.26 288 ALA D O 1
ATOM 9097 N N . ASP C 1 266 ? 17.041 -21.428 -35.662 1.00 20.27 289 ASP D N 1
ATOM 9098 C CA . ASP C 1 266 ? 17.466 -21.871 -36.991 1.00 20.11 289 ASP D CA 1
ATOM 9099 C C . ASP C 1 266 ? 18.749 -22.721 -36.933 1.00 20.47 289 ASP D C 1
ATOM 9100 O O . ASP C 1 266 ? 19.149 -23.287 -37.940 1.00 19.95 289 ASP D O 1
ATOM 9105 N N . TYR C 1 267 ? 19.378 -22.753 -35.766 1.00 20.88 290 TYR D N 1
ATOM 9106 C CA . TYR C 1 267 ? 20.657 -23.490 -35.610 1.00 19.68 290 TYR D CA 1
ATOM 9107 C C . TYR C 1 267 ? 21.642 -23.063 -36.689 1.00 20.11 290 TYR D C 1
ATOM 9108 O O . TYR C 1 267 ? 22.116 -23.887 -37.455 1.00 21.71 290 TYR D O 1
ATOM 9117 N N . GLY C 1 268 ? 21.995 -21.765 -36.694 1.00 19.76 291 GLY D N 1
ATOM 9118 C CA . GLY C 1 268 ? 22.993 -21.233 -37.661 1.00 23.21 291 GLY D CA 1
ATOM 9119 C C . GLY C 1 268 ? 22.452 -21.314 -39.072 1.00 24.30 291 GLY D C 1
ATOM 9120 O O . GLY C 1 268 ? 21.245 -21.075 -39.307 1.00 24.48 291 GLY D O 1
ATOM 9121 N N . ASN C 1 269 ? 23.299 -21.688 -40.025 1.00 23.38 292 ASN D N 1
ATOM 9122 C CA . ASN C 1 269 ? 22.876 -21.869 -41.407 1.00 21.53 292 ASN D CA 1
ATOM 9123 C C . ASN C 1 269 ? 22.268 -23.235 -41.718 1.00 20.18 292 ASN D C 1
ATOM 9124 O O . ASN C 1 269 ? 21.979 -23.546 -42.893 1.00 22.46 292 ASN D O 1
ATOM 9129 N N . SER C 1 270 ? 22.023 -24.058 -40.689 1.00 19.60 293 SER D N 1
ATOM 9130 C CA . SER C 1 270 ? 21.545 -25.372 -40.924 1.00 20.17 293 SER D CA 1
ATOM 9131 C C . SER C 1 270 ? 20.099 -25.351 -41.509 1.00 19.47 293 SER D C 1
ATOM 9132 O O . SER C 1 270 ? 19.801 -26.132 -42.390 1.00 19.24 293 SER D O 1
ATOM 9135 N N . LEU C 1 271 ? 19.243 -24.492 -40.995 1.00 19.31 294 LEU D N 1
ATOM 9136 C CA . LEU C 1 271 ? 17.838 -24.498 -41.484 1.00 17.80 294 LEU D CA 1
ATOM 9137 C C . LEU C 1 271 ? 17.776 -24.067 -42.938 1.00 17.87 294 LEU D C 1
ATOM 9138 O O . LEU C 1 271 ? 17.187 -24.763 -43.782 1.00 19.82 294 LEU D O 1
ATOM 9143 N N . LEU C 1 272 ? 18.428 -22.966 -43.255 1.00 17.79 295 LEU D N 1
ATOM 9144 C CA . LEU C 1 272 ? 18.381 -22.478 -44.642 1.00 20.48 295 LEU D CA 1
ATOM 9145 C C . LEU C 1 272 ? 19.005 -23.493 -45.579 1.00 21.15 295 LEU D C 1
ATOM 9146 O O . LEU C 1 272 ? 18.488 -23.715 -46.675 1.00 19.93 295 LEU D O 1
ATOM 9151 N N . SER C 1 273 ? 20.049 -24.186 -45.119 1.00 22.39 296 SER D N 1
ATOM 9152 C CA . SER C 1 273 ? 20.619 -25.216 -45.967 1.00 22.31 296 SER D CA 1
ATOM 9153 C C . SER C 1 273 ? 19.672 -26.423 -46.193 1.00 22.09 296 SER D C 1
ATOM 9154 O O . SER C 1 273 ? 19.693 -27.030 -47.261 1.00 24.17 296 SER D O 1
ATOM 9157 N N . ARG C 1 274 ? 18.919 -26.808 -45.143 1.00 21.11 297 ARG D N 1
ATOM 9158 C CA . ARG C 1 274 ? 17.908 -27.840 -45.252 1.00 23.13 297 ARG D CA 1
ATOM 9159 C C . ARG C 1 274 ? 16.815 -27.421 -46.246 1.00 26.09 297 ARG D C 1
ATOM 9160 O O . ARG C 1 274 ? 16.439 -28.200 -47.146 1.00 27.04 297 ARG D O 1
ATOM 9168 N N . VAL C 1 275 ? 16.328 -26.192 -46.103 1.00 24.47 298 VAL D N 1
ATOM 9169 C CA . VAL C 1 275 ? 15.166 -25.761 -46.898 1.00 24.01 298 VAL D CA 1
ATOM 9170 C C . VAL C 1 275 ? 15.602 -25.498 -48.335 1.00 24.31 298 VAL D C 1
ATOM 9171 O O . VAL C 1 275 ? 14.878 -25.784 -49.267 1.00 26.32 298 VAL D O 1
ATOM 9175 N N . ALA C 1 276 ? 16.814 -25.009 -48.501 1.00 24.95 299 ALA D N 1
ATOM 9176 C CA . ALA C 1 276 ? 17.359 -24.769 -49.846 1.00 27.31 299 ALA D CA 1
ATOM 9177 C C . ALA C 1 276 ? 17.894 -26.073 -50.438 1.00 28.82 299 ALA D C 1
ATOM 9178 O O . ALA C 1 276 ? 18.148 -26.148 -51.647 1.00 27.30 299 ALA D O 1
ATOM 9180 N N . ASN C 1 277 ? 18.021 -27.117 -49.617 1.00 29.50 300 ASN D N 1
ATOM 9181 C CA . ASN C 1 277 ? 18.675 -28.343 -50.048 1.00 32.37 300 ASN D CA 1
ATOM 9182 C C . ASN C 1 277 ? 20.067 -28.122 -50.671 1.00 31.82 300 ASN D C 1
ATOM 9183 O O . ASN C 1 277 ? 20.416 -28.742 -51.674 1.00 31.23 300 ASN D O 1
ATOM 9188 N N . LYS C 1 278 ? 20.894 -27.305 -50.032 1.00 29.79 301 LYS D N 1
ATOM 9189 C CA . LYS C 1 278 ? 22.250 -27.042 -50.526 1.00 29.92 301 LYS D CA 1
ATOM 9190 C C . LYS C 1 278 ? 22.930 -26.162 -49.524 1.00 28.54 301 LYS D C 1
ATOM 9191 O O . LYS C 1 278 ? 22.297 -25.727 -48.557 1.00 27.59 301 LYS D O 1
ATOM 9197 N N . ASP C 1 279 ? 24.222 -25.931 -49.700 1.00 26.30 302 ASP D N 1
ATOM 9198 C CA . ASP C 1 279 ? 24.948 -25.126 -48.757 1.00 28.80 302 ASP D CA 1
ATOM 9199 C C . ASP C 1 279 ? 24.478 -23.652 -48.910 1.00 26.62 302 ASP D C 1
ATOM 9200 O O . ASP C 1 279 ? 24.545 -23.072 -49.997 1.00 27.14 302 ASP D O 1
ATOM 9205 N N . ILE C 1 280 ? 23.910 -23.101 -47.851 1.00 23.70 303 ILE D N 1
ATOM 9206 C CA . ILE C 1 280 ? 23.658 -21.654 -47.797 1.00 22.88 303 ILE D CA 1
ATOM 9207 C C . ILE C 1 280 ? 24.566 -21.011 -46.791 1.00 25.22 303 ILE D C 1
ATOM 9208 O O . ILE C 1 280 ? 24.540 -21.405 -45.631 1.00 26.53 303 ILE D O 1
ATOM 9213 N N . GLN C 1 281 ? 25.329 -19.991 -47.183 1.00 24.27 304 GLN D N 1
ATOM 9214 C CA . GLN C 1 281 ? 26.286 -19.378 -46.282 1.00 24.52 304 GLN D CA 1
ATOM 9215 C C . GLN C 1 281 ? 25.685 -18.061 -45.885 1.00 24.31 304 GLN D C 1
ATOM 9216 O O . GLN C 1 281 ? 25.085 -17.437 -46.717 1.00 24.81 304 GLN D O 1
ATOM 9222 N N . ILE C 1 282 ? 25.860 -17.643 -44.616 1.00 24.78 305 ILE D N 1
ATOM 9223 C CA . ILE C 1 282 ? 25.273 -16.390 -44.125 1.00 21.82 305 ILE D CA 1
ATOM 9224 C C . ILE C 1 282 ? 26.288 -15.398 -43.585 1.00 26.20 305 ILE D C 1
ATOM 9225 O O . ILE C 1 282 ? 27.307 -15.810 -42.991 1.00 26.62 305 ILE D O 1
ATOM 9230 N N . LYS C 1 283 ? 26.016 -14.121 -43.802 1.00 24.96 306 LYS D N 1
ATOM 9231 C CA . LYS C 1 283 ? 26.850 -13.039 -43.368 1.00 26.75 306 LYS D CA 1
ATOM 9232 C C . LYS C 1 283 ? 25.945 -12.032 -42.716 1.00 25.24 306 LYS D C 1
ATOM 9233 O O . LYS C 1 283 ? 25.038 -11.510 -43.377 1.00 25.70 306 LYS D O 1
ATOM 9239 N N . PRO C 1 284 ? 26.176 -11.708 -41.414 1.00 25.29 307 PRO D N 1
ATOM 9240 C CA . PRO C 1 284 ? 25.285 -10.787 -40.705 1.00 24.34 307 PRO D CA 1
ATOM 9241 C C . PRO C 1 284 ? 25.477 -9.370 -41.100 1.00 24.54 307 PRO D C 1
ATOM 9242 O O . PRO C 1 284 ? 26.592 -9.016 -41.480 1.00 27.64 307 PRO D O 1
ATOM 9246 N N . ILE C 1 285 ? 24.395 -8.572 -41.107 1.00 23.03 308 ILE D N 1
ATOM 9247 C CA . ILE C 1 285 ? 24.438 -7.102 -41.390 1.00 23.42 308 ILE D CA 1
ATOM 9248 C C . ILE C 1 285 ? 23.828 -6.243 -40.301 1.00 23.16 308 ILE D C 1
ATOM 9249 O O . ILE C 1 285 ? 23.963 -5.033 -40.294 1.00 23.31 308 ILE D O 1
ATOM 9254 N N . THR C 1 286 ? 23.118 -6.854 -39.356 1.00 25.48 309 THR D N 1
ATOM 9255 C CA . THR C 1 286 ? 22.616 -6.074 -38.223 1.00 25.08 309 THR D CA 1
ATOM 9256 C C . THR C 1 286 ? 22.992 -6.753 -36.961 1.00 23.07 309 THR D C 1
ATOM 9257 O O . THR C 1 286 ? 23.333 -7.956 -36.976 1.00 23.27 309 THR D O 1
ATOM 9261 N N . ASN C 1 287 ? 22.832 -6.048 -35.845 1.00 24.55 310 ASN D N 1
ATOM 9262 C CA . ASN C 1 287 ? 23.098 -6.651 -34.539 1.00 28.04 310 ASN D CA 1
ATOM 9263 C C . ASN C 1 287 ? 22.081 -7.701 -34.118 1.00 29.01 310 ASN D C 1
ATOM 9264 O O . ASN C 1 287 ? 20.895 -7.519 -34.352 1.00 27.29 310 ASN D O 1
ATOM 9269 N N . PHE C 1 288 ? 22.565 -8.767 -33.481 1.00 25.17 311 PHE D N 1
ATOM 9270 C CA . PHE C 1 288 ? 21.713 -9.819 -32.928 1.00 25.82 311 PHE D CA 1
ATOM 9271 C C . PHE C 1 288 ? 21.100 -9.401 -31.613 1.00 30.29 311 PHE D C 1
ATOM 9272 O O . PHE C 1 288 ? 21.809 -9.322 -30.612 1.00 30.99 311 PHE D O 1
ATOM 9280 N N . ILE C 1 289 ? 19.797 -9.100 -31.575 1.00 25.29 312 ILE D N 1
ATOM 9281 C CA . ILE C 1 289 ? 19.238 -8.398 -30.413 1.00 29.03 312 ILE D CA 1
ATOM 9282 C C . ILE C 1 289 ? 17.745 -8.750 -30.297 1.00 28.67 312 ILE D C 1
ATOM 9283 O O . ILE C 1 289 ? 17.121 -9.080 -31.318 1.00 24.53 312 ILE D O 1
ATOM 9288 N N . LYS C 1 290 ? 17.169 -8.623 -29.097 1.00 23.45 313 LYS D N 1
ATOM 9289 C CA . LYS C 1 290 ? 15.699 -8.627 -28.914 1.00 25.03 313 LYS D CA 1
ATOM 9290 C C . LYS C 1 290 ? 15.156 -7.205 -29.102 1.00 29.09 313 LYS D C 1
ATOM 9291 O O . LYS C 1 290 ? 15.533 -6.276 -28.367 1.00 29.41 313 LYS D O 1
ATOM 9297 N N . LYS C 1 291 ? 14.264 -7.015 -30.080 1.00 27.31 314 LYS D N 1
ATOM 9298 C CA . LYS C 1 291 ? 13.677 -5.714 -30.318 1.00 24.09 314 LYS D CA 1
ATOM 9299 C C . LYS C 1 291 ? 12.198 -5.856 -30.710 1.00 26.32 314 LYS D C 1
ATOM 9300 O O . LYS C 1 291 ? 11.659 -6.993 -30.751 1.00 25.15 314 LYS D O 1
ATOM 9306 N N . ASN C 1 292 ? 11.489 -4.752 -30.874 1.00 22.06 315 ASN D N 1
ATOM 9307 C CA . ASN C 1 292 ? 10.068 -4.894 -31.110 1.00 23.19 315 ASN D CA 1
ATOM 9308 C C . ASN C 1 292 ? 9.840 -5.875 -32.285 1.00 21.41 315 ASN D C 1
ATOM 9309 O O . ASN C 1 292 ? 9.054 -6.855 -32.140 1.00 22.91 315 ASN D O 1
ATOM 9314 N N . GLN C 1 293 ? 10.578 -5.674 -33.375 1.00 22.29 316 GLN D N 1
ATOM 9315 C CA . GLN C 1 293 ? 10.299 -6.424 -34.605 1.00 21.61 316 GLN D CA 1
ATOM 9316 C C . GLN C 1 293 ? 10.480 -7.921 -34.392 1.00 22.46 316 GLN D C 1
ATOM 9317 O O . GLN C 1 293 ? 9.694 -8.698 -34.905 1.00 22.86 316 GLN D O 1
ATOM 9323 N N . THR C 1 294 ? 11.505 -8.308 -33.631 1.00 21.39 317 THR D N 1
ATOM 9324 C CA . THR C 1 294 ? 11.805 -9.745 -33.441 1.00 21.65 317 THR D CA 1
ATOM 9325 C C . THR C 1 294 ? 10.741 -10.391 -32.556 1.00 20.32 317 THR D C 1
ATOM 9326 O O . THR C 1 294 ? 10.437 -11.550 -32.719 1.00 21.84 317 THR D O 1
ATOM 9330 N N . THR C 1 295 ? 10.179 -9.632 -31.604 1.00 20.57 318 THR D N 1
ATOM 9331 C CA . THR C 1 295 ? 9.135 -10.184 -30.744 1.00 19.81 318 THR D CA 1
ATOM 9332 C C . THR C 1 295 ? 7.775 -10.228 -31.482 1.00 18.98 318 THR D C 1
ATOM 9333 O O . THR C 1 295 ? 6.866 -10.941 -31.050 1.00 19.83 318 THR D O 1
ATOM 9337 N N . GLN C 1 296 ? 7.698 -9.510 -32.616 1.00 18.15 319 GLN D N 1
ATOM 9338 C CA . GLN C 1 296 ? 6.400 -9.398 -33.333 1.00 17.74 319 GLN D CA 1
ATOM 9339 C C . GLN C 1 296 ? 6.374 -10.066 -34.710 1.00 19.28 319 GLN D C 1
ATOM 9340 O O . GLN C 1 296 ? 5.369 -9.944 -35.405 1.00 21.81 319 GLN D O 1
ATOM 9346 N N . VAL C 1 297 ? 7.426 -10.794 -35.070 1.00 18.37 320 VAL D N 1
ATOM 9347 C CA . VAL C 1 297 ? 7.637 -11.227 -36.456 1.00 20.29 320 VAL D CA 1
ATOM 9348 C C . VAL C 1 297 ? 6.550 -12.277 -36.861 1.00 18.98 320 VAL D C 1
ATOM 9349 O O . VAL C 1 297 ? 6.235 -12.378 -38.032 1.00 18.72 320 VAL D O 1
ATOM 9353 N N . ALA C 1 298 ? 5.955 -13.011 -35.897 1.00 18.20 321 ALA D N 1
ATOM 9354 C CA . ALA C 1 298 ? 4.907 -13.966 -36.219 1.00 16.59 321 ALA D CA 1
ATOM 9355 C C . ALA C 1 298 ? 3.936 -13.954 -35.054 1.00 17.97 321 ALA D C 1
ATOM 9356 O O . ALA C 1 298 ? 4.017 -14.752 -34.114 1.00 18.63 321 ALA D O 1
ATOM 9358 N N . ASN C 1 299 ? 2.931 -13.082 -35.192 1.00 17.82 322 ASN D N 1
ATOM 9359 C CA . ASN C 1 299 ? 1.846 -13.050 -34.235 1.00 17.73 322 ASN D CA 1
ATOM 9360 C C . ASN C 1 299 ? 0.554 -13.614 -34.761 1.00 17.18 322 ASN D C 1
ATOM 9361 O O . ASN C 1 299 ? 0.066 -13.207 -35.862 1.00 17.84 322 ASN D O 1
ATOM 9366 N N . PHE C 1 300 ? 0.007 -14.538 -33.987 1.00 17.85 323 PHE D N 1
ATOM 9367 C CA . PHE C 1 300 ? -1.361 -14.983 -34.282 1.00 18.64 323 PHE D CA 1
ATOM 9368 C C . PHE C 1 300 ? -2.396 -14.234 -33.450 1.00 17.43 323 PHE D C 1
ATOM 9369 O O . PHE C 1 300 ? -2.278 -14.115 -32.257 1.00 20.97 323 PHE D O 1
ATOM 9377 N N . VAL C 1 301 ? -3.433 -13.758 -34.119 1.00 17.66 324 VAL D N 1
ATOM 9378 C CA . VAL C 1 301 ? -4.550 -13.126 -33.431 1.00 18.04 324 VAL D CA 1
ATOM 9379 C C . VAL C 1 301 ? -5.822 -13.905 -33.636 1.00 18.09 324 VAL D C 1
ATOM 9380 O O . VAL C 1 301 ? -5.939 -14.684 -34.556 1.00 15.95 324 VAL D O 1
ATOM 9384 N N . ILE C 1 302 ? -6.754 -13.663 -32.709 1.00 16.54 325 ILE D N 1
ATOM 9385 C CA . ILE C 1 302 ? -8.117 -14.143 -32.824 1.00 18.35 325 ILE D CA 1
ATOM 9386 C C . ILE C 1 302 ? -9.003 -12.936 -33.163 1.00 18.16 325 ILE D C 1
ATOM 9387 O O . ILE C 1 302 ? -8.883 -11.870 -32.557 1.00 20.74 325 ILE D O 1
ATOM 9392 N N . SER C 1 303 ? -9.822 -13.077 -34.215 1.00 19.56 326 SER D N 1
ATOM 9393 C CA . SER C 1 303 ? -10.721 -11.977 -34.644 1.00 21.50 326 SER D CA 1
ATOM 9394 C C . SER C 1 303 ? -11.568 -11.520 -33.446 1.00 23.06 326 SER D C 1
ATOM 9395 O O . SER C 1 303 ? -12.039 -12.348 -32.672 1.00 20.62 326 SER D O 1
ATOM 9398 N N . ASN C 1 304 ? -11.740 -10.217 -33.273 1.00 23.95 327 ASN D N 1
ATOM 9399 C CA A ASN C 1 304 ? -12.620 -9.723 -32.204 0.53 26.40 327 ASN D CA 1
ATOM 9400 C CA B ASN C 1 304 ? -12.606 -9.772 -32.176 0.47 26.26 327 ASN D CA 1
ATOM 9401 C C . ASN C 1 304 ? -14.068 -10.194 -32.436 1.00 23.66 327 ASN D C 1
ATOM 9402 O O . ASN C 1 304 ? -14.850 -10.317 -31.496 1.00 26.82 327 ASN D O 1
ATOM 9411 N N . ASN C 1 305 ? -14.388 -10.510 -33.674 1.00 26.29 328 ASN D N 1
ATOM 9412 C CA . ASN C 1 305 ? -15.757 -10.991 -34.056 1.00 31.79 328 ASN D CA 1
ATOM 9413 C C . ASN C 1 305 ? -15.840 -12.513 -34.199 1.00 32.24 328 ASN D C 1
ATOM 9414 O O . ASN C 1 305 ? -16.853 -13.039 -34.720 1.00 31.72 328 ASN D O 1
ATOM 9419 N N . SER C 1 306 ? -14.776 -13.253 -33.811 1.00 27.30 329 SER D N 1
ATOM 9420 C CA . SER C 1 306 ? -14.820 -14.712 -33.883 1.00 23.96 329 SER D CA 1
ATOM 9421 C C . SER C 1 306 ? -15.954 -15.244 -32.959 1.00 25.00 329 SER D C 1
ATOM 9422 O O . SER C 1 306 ? -16.101 -14.736 -31.836 1.00 26.09 329 SER D O 1
ATOM 9425 N N . LYS C 1 307 ? -16.697 -16.256 -33.423 1.00 27.80 330 LYS D N 1
ATOM 9426 C CA . LYS C 1 307 ? -17.749 -16.882 -32.608 1.00 31.27 330 LYS D CA 1
ATOM 9427 C C . LYS C 1 307 ? -17.201 -18.165 -32.040 1.00 34.34 330 LYS D C 1
ATOM 9428 O O . LYS C 1 307 ? -17.994 -19.014 -31.569 1.00 34.40 330 LYS D O 1
ATOM 9434 N N . ASN C 1 308 ? -15.867 -18.323 -32.095 1.00 26.73 331 ASN D N 1
ATOM 9435 C CA . ASN C 1 308 ? -15.207 -19.519 -31.562 1.00 26.86 331 ASN D CA 1
ATOM 9436 C C . ASN C 1 308 ? -13.890 -19.219 -30.883 1.00 23.71 331 ASN D C 1
ATOM 9437 O O . ASN C 1 308 ? -12.870 -19.856 -31.169 1.00 23.63 331 ASN D O 1
ATOM 9442 N N . LYS C 1 309 ? -13.929 -18.275 -29.958 1.00 21.94 332 LYS D N 1
ATOM 9443 C CA . LYS C 1 309 ? -12.644 -17.726 -29.416 1.00 22.18 332 LYS D CA 1
ATOM 9444 C C . LYS C 1 309 ? -11.953 -18.794 -28.570 1.00 24.88 332 LYS D C 1
ATOM 9445 O O . LYS C 1 309 ? -10.738 -18.902 -28.614 1.00 21.69 332 LYS D O 1
ATOM 9451 N N . GLU C 1 310 ? -12.720 -19.486 -27.690 1.00 23.56 333 GLU D N 1
ATOM 9452 C CA . GLU C 1 310 ? -12.127 -20.527 -26.854 1.00 23.01 333 GLU D CA 1
ATOM 9453 C C . GLU C 1 310 ? -11.497 -21.592 -27.698 1.00 22.43 333 GLU D C 1
ATOM 9454 O O . GLU C 1 310 ? -10.313 -21.966 -27.451 1.00 23.63 333 GLU D O 1
ATOM 9460 N N . LYS C 1 311 ? -12.245 -22.132 -28.661 1.00 20.74 334 LYS D N 1
ATOM 9461 C CA . LYS C 1 311 ? -11.658 -23.226 -29.401 1.00 21.58 334 LYS D CA 1
ATOM 9462 C C . LYS C 1 311 ? -10.447 -22.747 -30.268 1.00 22.36 334 LYS D C 1
ATOM 9463 O O . LYS C 1 311 ? -9.461 -23.520 -30.473 1.00 21.12 334 LYS D O 1
ATOM 9469 N N . SER C 1 312 ? -10.510 -21.492 -30.730 1.00 21.69 335 SER D N 1
ATOM 9470 C CA . SER C 1 312 ? -9.386 -20.915 -31.458 1.00 22.31 335 SER D CA 1
ATOM 9471 C C . SER C 1 312 ? -8.138 -20.899 -30.579 1.00 21.00 335 SER D C 1
ATOM 9472 O O . SER C 1 312 ? -7.022 -21.277 -31.018 1.00 20.21 335 SER D O 1
ATOM 9475 N N . MET C 1 313 ? -8.273 -20.419 -29.359 1.00 20.00 336 MET D N 1
ATOM 9476 C CA . MET C 1 313 ? -7.116 -20.446 -28.469 1.00 22.12 336 MET D CA 1
ATOM 9477 C C . MET C 1 313 ? -6.641 -21.870 -28.163 1.00 21.54 336 MET D C 1
ATOM 9478 O O . MET C 1 313 ? -5.449 -22.034 -28.020 1.00 20.85 336 MET D O 1
ATOM 9483 N N . GLU C 1 314 ? -7.550 -22.822 -27.981 1.00 20.92 337 GLU D N 1
ATOM 9484 C CA . GLU C 1 314 ? -7.182 -24.234 -27.747 1.00 23.05 337 GLU D CA 1
ATOM 9485 C C . GLU C 1 314 ? -6.333 -24.730 -28.911 1.00 22.10 337 GLU D C 1
ATOM 9486 O O . GLU C 1 314 ? -5.320 -25.394 -28.692 1.00 22.26 337 GLU D O 1
ATOM 9492 N N . ILE C 1 315 ? -6.698 -24.358 -30.138 1.00 21.39 338 ILE D N 1
ATOM 9493 C CA . ILE C 1 315 ? -5.880 -24.777 -31.286 1.00 21.06 338 ILE D CA 1
ATOM 9494 C C . ILE C 1 315 ? -4.494 -24.127 -31.265 1.00 21.17 338 ILE D C 1
ATOM 9495 O O . ILE C 1 315 ? -3.455 -24.812 -31.498 1.00 21.26 338 ILE D O 1
ATOM 9500 N N . LEU C 1 316 ? -4.440 -22.830 -30.981 1.00 19.63 339 LEU D N 1
ATOM 9501 C CA . LEU C 1 316 ? -3.141 -22.167 -30.953 1.00 20.46 339 LEU D CA 1
ATOM 9502 C C . LEU C 1 316 ? -2.316 -22.785 -29.834 1.00 20.47 339 LEU D C 1
ATOM 9503 O O . LEU C 1 316 ? -1.068 -22.993 -29.973 1.00 21.70 339 LEU D O 1
ATOM 9508 N N . ASN C 1 317 ? -2.981 -23.055 -28.705 1.00 20.36 340 ASN D N 1
ATOM 9509 C CA . ASN C 1 317 ? -2.230 -23.750 -27.622 1.00 21.62 340 ASN D CA 1
ATOM 9510 C C . ASN C 1 317 ? -1.607 -25.094 -28.084 1.00 21.56 340 ASN D C 1
ATOM 9511 O O . ASN C 1 317 ? -0.415 -25.324 -27.830 1.00 22.26 340 ASN D O 1
ATOM 9516 N N . LEU C 1 318 ? -2.391 -25.943 -28.765 1.00 22.05 341 LEU D N 1
ATOM 9517 C CA . LEU C 1 318 ? -1.874 -27.205 -29.333 1.00 20.58 341 LEU D CA 1
ATOM 9518 C C . LEU C 1 318 ? -0.757 -26.979 -30.339 1.00 23.38 341 LEU D C 1
ATOM 9519 O O . LEU C 1 318 ? 0.263 -27.639 -30.233 1.00 24.23 341 LEU D O 1
ATOM 9524 N N . LEU C 1 319 ? -0.913 -25.989 -31.245 1.00 23.77 342 LEU D N 1
ATOM 9525 C CA . LEU C 1 319 ? 0.130 -25.712 -32.252 1.00 21.05 342 LEU D CA 1
ATOM 9526 C C . LEU C 1 319 ? 1.457 -25.355 -31.568 1.00 21.16 342 LEU D C 1
ATOM 9527 O O . LEU C 1 319 ? 2.554 -25.576 -32.153 1.00 18.60 342 LEU D O 1
ATOM 9532 N N . ASN C 1 320 ? 1.366 -24.837 -30.338 1.00 19.00 343 ASN D N 1
ATOM 9533 C CA . ASN C 1 320 ? 2.539 -24.340 -29.668 1.00 19.47 343 ASN D CA 1
ATOM 9534 C C . ASN C 1 320 ? 3.056 -25.283 -28.547 1.00 19.56 343 ASN D C 1
ATOM 9535 O O . ASN C 1 320 ? 4.076 -24.973 -27.892 1.00 23.15 343 ASN D O 1
ATOM 9540 N N . THR C 1 321 ? 2.353 -26.389 -28.348 1.00 22.19 344 THR D N 1
ATOM 9541 C CA . THR C 1 321 ? 2.697 -27.323 -27.231 1.00 21.53 344 THR D CA 1
ATOM 9542 C C . THR C 1 321 ? 2.729 -28.813 -27.555 1.00 22.62 344 THR D C 1
ATOM 9543 O O . THR C 1 321 ? 3.348 -29.537 -26.839 1.00 25.59 344 THR D O 1
ATOM 9547 N N . ASN C 1 322 ? 2.078 -29.261 -28.625 1.00 19.57 345 ASN D N 1
ATOM 9548 C CA . ASN C 1 322 ? 1.968 -30.649 -29.021 1.00 21.08 345 ASN D CA 1
ATOM 9549 C C . ASN C 1 322 ? 2.972 -31.002 -30.136 1.00 22.68 345 ASN D C 1
ATOM 9550 O O . ASN C 1 322 ? 2.784 -30.614 -31.297 1.00 20.80 345 ASN D O 1
ATOM 9555 N N . PRO C 1 323 ? 4.070 -31.740 -29.830 1.00 22.25 346 PRO D N 1
ATOM 9556 C CA . PRO C 1 323 ? 5.125 -31.910 -30.846 1.00 22.41 346 PRO D CA 1
ATOM 9557 C C . PRO C 1 323 ? 4.643 -32.788 -31.965 1.00 20.70 346 PRO D C 1
ATOM 9558 O O . PRO C 1 323 ? 5.066 -32.586 -33.095 1.00 20.60 346 PRO D O 1
ATOM 9562 N N . GLU C 1 324 ? 3.763 -33.720 -31.693 1.00 22.09 347 GLU D N 1
ATOM 9563 C CA . GLU C 1 324 ? 3.294 -34.546 -32.783 1.00 22.03 347 GLU D CA 1
ATOM 9564 C C . GLU C 1 324 ? 2.548 -33.653 -33.817 1.00 21.43 347 GLU D C 1
ATOM 9565 O O . GLU C 1 324 ? 2.749 -33.774 -35.030 1.00 21.72 347 GLU D O 1
ATOM 9571 N N . LEU C 1 325 ? 1.689 -32.763 -33.306 1.00 19.17 348 LEU D N 1
ATOM 9572 C CA . LEU C 1 325 ? 0.853 -31.934 -34.238 1.00 19.63 348 LEU D CA 1
ATOM 9573 C C . LEU C 1 325 ? 1.821 -30.953 -34.995 1.00 19.03 348 LEU D C 1
ATOM 9574 O O . LEU C 1 325 ? 1.776 -30.825 -36.218 1.00 18.49 348 LEU D O 1
ATOM 9579 N N . LEU C 1 326 ? 2.716 -30.294 -34.251 1.00 19.07 349 LEU D N 1
ATOM 9580 C CA . LEU C 1 326 ? 3.543 -29.215 -34.841 1.00 18.72 349 LEU D CA 1
ATOM 9581 C C . LEU C 1 326 ? 4.559 -29.808 -35.834 1.00 18.69 349 LEU D C 1
ATOM 9582 O O . LEU C 1 326 ? 4.757 -29.290 -36.949 1.00 20.72 349 LEU D O 1
ATOM 9587 N N . ASN C 1 327 ? 5.230 -30.905 -35.458 1.00 19.82 350 ASN D N 1
ATOM 9588 C CA . ASN C 1 327 ? 6.142 -31.506 -36.405 1.00 17.83 350 ASN D CA 1
ATOM 9589 C C . ASN C 1 327 ? 5.515 -32.092 -37.626 1.00 16.74 350 ASN D C 1
ATOM 9590 O O . ASN C 1 327 ? 6.150 -32.077 -38.713 1.00 18.31 350 ASN D O 1
ATOM 9595 N N . GLY C 1 328 ? 4.269 -32.547 -37.487 1.00 18.34 351 GLY D N 1
ATOM 9596 C CA . GLY C 1 328 ? 3.546 -33.126 -38.620 1.00 19.06 351 GLY D CA 1
ATOM 9597 C C . GLY C 1 328 ? 3.349 -32.016 -39.646 1.00 18.95 351 GLY D C 1
ATOM 9598 O O . GLY C 1 328 ? 3.442 -32.248 -40.843 1.00 21.64 351 GLY D O 1
ATOM 9599 N N . LEU C 1 329 ? 3.100 -30.798 -39.136 1.00 19.88 352 LEU D N 1
ATOM 9600 C CA . LEU C 1 329 ? 2.851 -29.645 -40.025 1.00 20.36 352 LEU D CA 1
ATOM 9601 C C . LEU C 1 329 ? 4.124 -29.092 -40.597 1.00 19.84 352 LEU D C 1
ATOM 9602 O O . LEU C 1 329 ? 4.199 -28.808 -41.807 1.00 22.86 352 LEU D O 1
ATOM 9607 N N . VAL C 1 330 ? 5.157 -28.958 -39.768 1.00 17.23 353 VAL D N 1
ATOM 9608 C CA . VAL C 1 330 ? 6.356 -28.242 -40.184 1.00 16.57 353 VAL D CA 1
ATOM 9609 C C . VAL C 1 330 ? 7.351 -29.127 -40.950 1.00 19.36 353 VAL D C 1
ATOM 9610 O O . VAL C 1 330 ? 7.978 -28.686 -41.912 1.00 19.07 353 VAL D O 1
ATOM 9614 N N . TYR C 1 331 ? 7.434 -30.405 -40.553 1.00 18.85 354 TYR D N 1
ATOM 9615 C CA . TYR C 1 331 ? 8.237 -31.355 -41.370 1.00 19.87 354 TYR D CA 1
ATOM 9616 C C . TYR C 1 331 ? 7.409 -32.092 -42.451 1.00 18.89 354 TYR D C 1
ATOM 9617 O O . TYR C 1 331 ? 7.961 -32.525 -43.441 1.00 19.00 354 TYR D O 1
ATOM 9626 N N . GLY C 1 332 ? 6.099 -32.220 -42.259 1.00 21.32 355 GLY D N 1
ATOM 9627 C CA . GLY C 1 332 ? 5.267 -32.853 -43.233 1.00 22.78 355 GLY D CA 1
ATOM 9628 C C . GLY C 1 332 ? 4.982 -34.282 -42.790 1.00 21.87 355 GLY D C 1
ATOM 9629 O O . GLY C 1 332 ? 5.186 -34.653 -41.623 1.00 23.89 355 GLY D O 1
ATOM 9630 N N . PRO C 1 333 ? 4.474 -35.085 -43.712 1.00 24.39 356 PRO D N 1
ATOM 9631 C CA . PRO C 1 333 ? 3.967 -36.432 -43.346 1.00 24.93 356 PRO D CA 1
ATOM 9632 C C . PRO C 1 333 ? 5.118 -37.346 -42.890 1.00 23.57 356 PRO D C 1
ATOM 9633 O O . PRO C 1 333 ? 6.062 -37.532 -43.646 1.00 26.25 356 PRO D O 1
ATOM 9637 N N . GLU C 1 334 ? 5.023 -37.894 -41.674 1.00 25.71 357 GLU D N 1
ATOM 9638 C CA . GLU C 1 334 ? 6.116 -38.752 -41.131 1.00 25.27 357 GLU D CA 1
ATOM 9639 C C . GLU C 1 334 ? 6.207 -39.973 -42.058 1.00 24.48 357 GLU D C 1
ATOM 9640 O O . GLU C 1 334 ? 5.179 -40.448 -42.540 1.00 23.96 357 GLU D O 1
ATOM 9646 N N . GLY C 1 335 ? 7.398 -40.452 -42.335 1.00 26.61 358 GLY D N 1
ATOM 9647 C CA . GLY C 1 335 ? 7.532 -41.596 -43.296 1.00 26.92 358 GLY D CA 1
ATOM 9648 C C . GLY C 1 335 ? 7.683 -41.194 -44.757 1.00 28.63 358 GLY D C 1
ATOM 9649 O O . GLY C 1 335 ? 8.328 -41.910 -45.528 1.00 29.98 358 GLY D O 1
ATOM 9650 N N . LYS C 1 336 ? 7.110 -40.064 -45.192 1.00 28.84 359 LYS D N 1
ATOM 9651 C CA . LYS C 1 336 ? 7.292 -39.590 -46.553 1.00 26.35 359 LYS D CA 1
ATOM 9652 C C . LYS C 1 336 ? 8.284 -38.458 -46.568 1.00 24.70 359 LYS D C 1
ATOM 9653 O O . LYS C 1 336 ? 9.143 -38.336 -47.474 1.00 25.87 359 LYS D O 1
ATOM 9659 N N . ASN C 1 337 ? 8.143 -37.549 -45.592 1.00 24.89 360 ASN D N 1
ATOM 9660 C CA . ASN C 1 337 ? 8.985 -36.328 -45.501 1.00 21.27 360 ASN D CA 1
ATOM 9661 C C . ASN C 1 337 ? 10.115 -36.415 -44.496 1.00 20.37 360 ASN D C 1
ATOM 9662 O O . ASN C 1 337 ? 11.049 -35.669 -44.583 1.00 21.66 360 ASN D O 1
ATOM 9667 N N . TRP C 1 338 ? 9.949 -37.289 -43.512 1.00 22.47 361 TRP D N 1
ATOM 9668 C CA . TRP C 1 338 ? 10.963 -37.317 -42.427 1.00 21.73 361 TRP D CA 1
ATOM 9669 C C . TRP C 1 338 ? 10.779 -38.605 -41.663 1.00 21.03 361 TRP D C 1
ATOM 9670 O O . TRP C 1 338 ? 9.709 -39.231 -41.723 1.00 21.11 361 TRP D O 1
ATOM 9681 N N . GLU C 1 339 ? 11.800 -38.961 -40.873 1.00 20.74 362 GLU D N 1
ATOM 9682 C CA . GLU C 1 339 ? 11.682 -40.124 -39.939 1.00 22.06 362 GLU D CA 1
ATOM 9683 C C . GLU C 1 339 ? 12.520 -39.854 -38.687 1.00 20.66 362 GLU D C 1
ATOM 9684 O O . GLU C 1 339 ? 13.488 -39.092 -38.722 1.00 19.62 362 GLU D O 1
ATOM 9690 N N . LYS C 1 340 ? 12.140 -40.479 -37.584 1.00 20.89 363 LYS D N 1
ATOM 9691 C CA . LYS C 1 340 ? 12.833 -40.344 -36.328 1.00 23.40 363 LYS D CA 1
ATOM 9692 C C . LYS C 1 340 ? 14.060 -41.214 -36.389 1.00 26.47 363 LYS D C 1
ATOM 9693 O O . LYS C 1 340 ? 14.066 -42.235 -37.110 1.00 28.26 363 LYS D O 1
ATOM 9699 N N . ILE C 1 341 ? 15.076 -40.824 -35.643 1.00 23.38 364 ILE D N 1
ATOM 9700 C CA . ILE C 1 341 ? 16.400 -41.483 -35.715 1.00 23.87 364 ILE D CA 1
ATOM 9701 C C . ILE C 1 341 ? 16.591 -42.281 -34.425 1.00 29.09 364 ILE D C 1
ATOM 9702 O O . ILE C 1 341 ? 16.559 -41.716 -33.333 1.00 25.58 364 ILE D O 1
ATOM 9707 N N . GLU C 1 342 ? 16.717 -43.607 -34.592 1.00 29.13 365 GLU D N 1
ATOM 9708 C CA . GLU C 1 342 ? 16.809 -44.555 -33.462 1.00 29.28 365 GLU D CA 1
ATOM 9709 C C . GLU C 1 342 ? 18.021 -44.148 -32.599 1.00 27.20 365 GLU D C 1
ATOM 9710 O O . GLU C 1 342 ? 19.107 -43.863 -33.133 1.00 28.50 365 GLU D O 1
ATOM 9716 N N . GLY C 1 343 ? 17.827 -44.061 -31.287 1.00 31.22 366 GLY D N 1
ATOM 9717 C CA . GLY C 1 343 ? 18.963 -43.795 -30.381 1.00 32.88 366 GLY D CA 1
ATOM 9718 C C . GLY C 1 343 ? 19.366 -42.329 -30.230 1.00 35.84 366 GLY D C 1
ATOM 9719 O O . GLY C 1 343 ? 20.224 -42.013 -29.449 1.00 30.79 366 GLY D O 1
ATOM 9720 N N . LYS C 1 344 ? 18.727 -41.415 -30.967 1.00 31.88 367 LYS D N 1
ATOM 9721 C CA . LYS C 1 344 ? 19.160 -40.028 -30.945 1.00 30.82 367 LYS D CA 1
ATOM 9722 C C . LYS C 1 344 ? 17.962 -39.217 -30.541 1.00 30.63 367 LYS D C 1
ATOM 9723 O O . LYS C 1 344 ? 17.003 -39.096 -31.312 1.00 28.36 367 LYS D O 1
ATOM 9729 N N . GLU C 1 345 ? 17.966 -38.713 -29.315 1.00 27.56 368 GLU D N 1
ATOM 9730 C CA . GLU C 1 345 ? 16.765 -38.184 -28.764 1.00 29.93 368 GLU D CA 1
ATOM 9731 C C . GLU C 1 345 ? 16.357 -36.855 -29.478 1.00 26.72 368 GLU D C 1
ATOM 9732 O O . GLU C 1 345 ? 17.180 -35.969 -29.644 1.00 24.63 368 GLU D O 1
ATOM 9738 N N . ASN C 1 346 ? 15.102 -36.824 -29.892 1.00 24.56 369 ASN D N 1
ATOM 9739 C CA . ASN C 1 346 ? 14.483 -35.682 -30.597 1.00 27.84 369 ASN D CA 1
ATOM 9740 C C . ASN C 1 346 ? 15.193 -35.293 -31.901 1.00 23.71 369 ASN D C 1
ATOM 9741 O O . ASN C 1 346 ? 15.081 -34.131 -32.378 1.00 23.46 369 ASN D O 1
ATOM 9746 N N . ARG C 1 347 ? 15.853 -36.281 -32.501 1.00 22.38 370 ARG D N 1
ATOM 9747 C CA . ARG C 1 347 ? 16.533 -36.117 -33.818 1.00 21.24 370 ARG D CA 1
ATOM 9748 C C . ARG C 1 347 ? 15.776 -36.793 -34.948 1.00 21.80 370 ARG D C 1
ATOM 9749 O O . ARG C 1 347 ? 15.199 -37.886 -34.772 1.00 22.01 370 ARG D O 1
ATOM 9757 N N . VAL C 1 348 ? 15.705 -36.132 -36.108 1.00 21.26 371 VAL D N 1
ATOM 9758 C CA . VAL C 1 348 ? 14.975 -36.676 -37.242 1.00 21.97 371 VAL D CA 1
ATOM 9759 C C . VAL C 1 348 ? 15.838 -36.472 -38.479 1.00 20.50 371 VAL D C 1
ATOM 9760 O O . VAL C 1 348 ? 16.794 -35.738 -38.429 1.00 21.26 371 VAL D O 1
ATOM 9764 N N . ARG C 1 349 ? 15.529 -37.156 -39.560 1.00 19.76 372 ARG D N 1
ATOM 9765 C CA . ARG C 1 349 ? 16.234 -36.867 -40.814 1.00 21.60 372 ARG D CA 1
ATOM 9766 C C . ARG C 1 349 ? 15.125 -36.626 -41.820 1.00 21.28 372 ARG D C 1
ATOM 9767 O O . ARG C 1 349 ? 14.109 -37.332 -41.802 1.00 19.97 372 ARG D O 1
ATOM 9775 N N . VAL C 1 350 ? 15.306 -35.628 -42.688 1.00 23.54 373 VAL D N 1
ATOM 9776 C CA . VAL C 1 350 ? 14.299 -35.413 -43.742 1.00 22.43 373 VAL D CA 1
ATOM 9777 C C . VAL C 1 350 ? 14.531 -36.386 -44.871 1.00 23.10 373 VAL D C 1
ATOM 9778 O O . VAL C 1 350 ? 15.660 -36.861 -45.082 1.00 25.19 373 VAL D O 1
ATOM 9782 N N . LEU C 1 351 ? 13.471 -36.681 -45.590 1.00 23.94 374 LEU D N 1
ATOM 9783 C CA . LEU C 1 351 ? 13.513 -37.665 -46.644 1.00 23.92 374 LEU D CA 1
ATOM 9784 C C . LEU C 1 351 ? 13.193 -36.950 -47.958 1.00 28.13 374 LEU D C 1
ATOM 9785 O O . LEU C 1 351 ? 13.106 -35.721 -47.972 1.00 26.57 374 LEU D O 1
ATOM 9790 N N . ASP C 1 352 ? 13.023 -37.706 -49.046 1.00 28.36 375 ASP D N 1
ATOM 9791 C CA . ASP C 1 352 ? 12.908 -37.144 -50.397 1.00 32.92 375 ASP D CA 1
ATOM 9792 C C . ASP C 1 352 ? 11.647 -36.316 -50.571 1.00 32.70 375 ASP D C 1
ATOM 9793 O O . ASP C 1 352 ? 11.658 -35.317 -51.290 1.00 30.99 375 ASP D O 1
ATOM 9798 N N . GLY C 1 353 ? 10.586 -36.751 -49.892 1.00 27.50 376 GLY D N 1
ATOM 9799 C CA . GLY C 1 353 ? 9.309 -36.030 -49.819 1.00 26.97 376 GLY D CA 1
ATOM 9800 C C . GLY C 1 353 ? 9.359 -34.570 -49.349 1.00 24.31 376 GLY D C 1
ATOM 9801 O O . GLY C 1 353 ? 8.497 -33.762 -49.721 1.00 27.27 376 GLY D O 1
ATOM 9802 N N . TYR C 1 354 ? 10.361 -34.241 -48.548 1.00 24.59 377 TYR D N 1
ATOM 9803 C CA . TYR C 1 354 ? 10.459 -32.946 -47.913 1.00 26.83 377 TYR D CA 1
ATOM 9804 C C . TYR C 1 354 ? 10.902 -31.879 -48.961 1.00 28.67 377 TYR D C 1
ATOM 9805 O O . TYR C 1 354 ? 10.440 -30.773 -48.902 1.00 31.10 377 TYR D O 1
ATOM 9814 N N . LYS C 1 355 ? 11.738 -32.240 -49.942 1.00 26.91 378 LYS D N 1
ATOM 9815 C CA . LYS C 1 355 ? 12.229 -31.283 -50.967 1.00 39.28 378 LYS D CA 1
ATOM 9816 C C . LYS C 1 355 ? 11.098 -30.442 -51.623 1.00 42.51 378 LYS D C 1
ATOM 9817 O O . LYS C 1 355 ? 11.287 -29.280 -51.966 1.00 51.15 378 LYS D O 1
ATOM 9819 N N . GLY C 1 356 ? 9.921 -31.028 -51.782 1.00 40.91 379 GLY D N 1
ATOM 9820 C CA . GLY C 1 356 ? 8.778 -30.265 -52.244 1.00 45.70 379 GLY D CA 1
ATOM 9821 C C . GLY C 1 356 ? 8.193 -29.192 -51.307 1.00 48.51 379 GLY D C 1
ATOM 9822 O O . GLY C 1 356 ? 8.635 -29.007 -50.110 1.00 41.68 379 GLY D O 1
ATOM 9823 N N . ASN C 1 357 ? 7.221 -28.462 -51.894 1.00 43.15 380 ASN D N 1
ATOM 9824 C CA . ASN C 1 357 ? 6.290 -27.573 -51.184 1.00 39.62 380 ASN D CA 1
ATOM 9825 C C . ASN C 1 357 ? 5.280 -28.448 -50.462 1.00 28.32 380 ASN D C 1
ATOM 9826 O O . ASN C 1 357 ? 4.108 -28.487 -50.765 1.00 26.40 380 ASN D O 1
ATOM 9831 N N . THR C 1 358 ? 5.763 -29.162 -49.475 1.00 24.53 381 THR D N 1
ATOM 9832 C CA . THR C 1 358 ? 5.026 -30.233 -48.894 1.00 23.81 381 THR D CA 1
ATOM 9833 C C . THR C 1 358 ? 5.074 -30.120 -47.360 1.00 23.27 381 THR D C 1
ATOM 9834 O O . THR C 1 358 ? 4.770 -31.095 -46.647 1.00 23.96 381 THR D O 1
ATOM 9838 N N . HIS C 1 359 ? 5.400 -28.921 -46.866 1.00 23.23 382 HIS D N 1
ATOM 9839 C CA . HIS C 1 359 ? 5.344 -28.676 -45.432 1.00 22.46 382 HIS D CA 1
ATOM 9840 C C . HIS C 1 359 ? 5.194 -27.180 -45.165 1.00 20.69 382 HIS D C 1
ATOM 9841 O O . HIS C 1 359 ? 5.335 -26.357 -46.097 1.00 22.27 382 HIS D O 1
ATOM 9848 N N . MET C 1 360 ? 4.930 -26.848 -43.912 1.00 20.28 383 MET D N 1
ATOM 9849 C CA . MET C 1 360 ? 4.851 -25.462 -43.421 1.00 21.47 383 MET D CA 1
ATOM 9850 C C . MET C 1 360 ? 6.138 -25.007 -42.809 1.00 21.59 383 MET D C 1
ATOM 9851 O O . MET C 1 360 ? 7.147 -25.745 -42.800 1.00 23.04 383 MET D O 1
ATOM 9856 N N . GLY C 1 361 ? 6.192 -23.721 -42.487 1.00 20.07 384 GLY D N 1
ATOM 9857 C CA . GLY C 1 361 ? 7.404 -23.126 -41.970 1.00 19.53 384 GLY D CA 1
ATOM 9858 C C . GLY C 1 361 ? 7.310 -23.064 -40.445 1.00 20.46 384 GLY D C 1
ATOM 9859 O O . GLY C 1 361 ? 6.273 -22.734 -39.896 1.00 19.59 384 GLY D O 1
ATOM 9860 N N . GLY C 1 362 ? 8.415 -23.399 -39.761 1.00 20.16 385 GLY D N 1
ATOM 9861 C CA . GLY C 1 362 ? 8.465 -23.319 -38.301 1.00 19.67 385 GLY D CA 1
ATOM 9862 C C . GLY C 1 362 ? 8.129 -21.935 -37.726 1.00 17.83 385 GLY D C 1
ATOM 9863 O O . GLY C 1 362 ? 7.300 -21.784 -36.817 1.00 18.46 385 GLY D O 1
ATOM 9864 N N . TRP C 1 363 ? 8.801 -20.931 -38.259 1.00 18.13 386 TRP D N 1
ATOM 9865 C CA . TRP C 1 363 ? 8.777 -19.573 -37.702 1.00 18.32 386 TRP D CA 1
ATOM 9866 C C . TRP C 1 363 ? 7.359 -19.034 -37.607 1.00 16.97 386 TRP D C 1
ATOM 9867 O O . TRP C 1 363 ? 7.055 -18.256 -36.710 1.00 18.62 386 TRP D O 1
ATOM 9878 N N . ASN C 1 364 ? 6.506 -19.410 -38.553 1.00 17.51 387 ASN D N 1
ATOM 9879 C CA . ASN C 1 364 ? 5.100 -18.910 -38.481 1.00 16.92 387 ASN D CA 1
ATOM 9880 C C . ASN C 1 364 ? 4.073 -19.992 -38.269 1.00 18.55 387 ASN D C 1
ATOM 9881 O O . ASN C 1 364 ? 2.904 -19.844 -38.753 1.00 19.09 387 ASN D O 1
ATOM 9886 N N . THR C 1 365 ? 4.454 -21.107 -37.614 1.00 17.94 388 THR D N 1
ATOM 9887 C CA . THR C 1 365 ? 3.457 -22.119 -37.252 1.00 17.17 388 THR D CA 1
ATOM 9888 C C . THR C 1 365 ? 3.316 -22.393 -35.750 1.00 17.90 388 THR D C 1
ATOM 9889 O O . THR C 1 365 ? 2.201 -22.474 -35.234 1.00 17.91 388 THR D O 1
ATOM 9893 N N . GLY C 1 366 ? 4.438 -22.601 -35.037 1.00 17.59 389 GLY D N 1
ATOM 9894 C CA . GLY C 1 366 ? 4.311 -22.934 -33.589 1.00 16.75 389 GLY D CA 1
ATOM 9895 C C . GLY C 1 366 ? 5.702 -22.971 -32.979 1.00 19.67 389 GLY D C 1
ATOM 9896 O O . GLY C 1 366 ? 6.709 -23.092 -33.715 1.00 18.99 389 GLY D O 1
ATOM 9897 N N . ASN C 1 367 ? 5.725 -22.885 -31.658 1.00 18.35 390 ASN D N 1
ATOM 9898 C CA . ASN C 1 367 ? 6.949 -22.757 -30.801 1.00 17.89 390 ASN D CA 1
ATOM 9899 C C . ASN C 1 367 ? 8.080 -23.658 -31.320 1.00 18.16 390 ASN D C 1
ATOM 9900 O O . ASN C 1 367 ? 7.953 -24.884 -31.387 1.00 18.95 390 ASN D O 1
ATOM 9905 N N . ASN C 1 368 ? 9.173 -23.039 -31.720 1.00 17.97 391 ASN D N 1
ATOM 9906 C CA . ASN C 1 368 ? 10.224 -23.753 -32.426 1.00 19.03 391 ASN D CA 1
ATOM 9907 C C . ASN C 1 368 ? 11.002 -24.645 -31.458 1.00 21.84 391 ASN D C 1
ATOM 9908 O O . ASN C 1 368 ? 11.662 -25.561 -31.919 1.00 22.06 391 ASN D O 1
ATOM 9913 N N . TRP C 1 369 ? 10.839 -24.445 -30.133 1.00 22.53 392 TRP D N 1
ATOM 9914 C CA . TRP C 1 369 ? 11.550 -25.320 -29.181 1.00 23.59 392 TRP D CA 1
ATOM 9915 C C . TRP C 1 369 ? 10.962 -26.671 -29.116 1.00 23.82 392 TRP D C 1
ATOM 9916 O O . TRP C 1 369 ? 11.602 -27.542 -28.564 1.00 24.37 392 TRP D O 1
ATOM 9927 N N . ILE C 1 370 ? 9.764 -26.916 -29.670 1.00 21.41 393 ILE D N 1
ATOM 9928 C CA . ILE C 1 370 ? 9.283 -28.294 -29.720 1.00 22.50 393 ILE D CA 1
ATOM 9929 C C . ILE C 1 370 ? 9.427 -28.983 -31.097 1.00 19.64 393 ILE D C 1
ATOM 9930 O O . ILE C 1 370 ? 8.998 -30.097 -31.268 1.00 20.81 393 ILE D O 1
ATOM 9935 N N . LEU C 1 371 ? 10.062 -28.295 -32.060 1.00 18.36 394 LEU D N 1
ATOM 9936 C CA . LEU C 1 371 ? 10.407 -28.916 -33.345 1.00 17.05 394 LEU D CA 1
ATOM 9937 C C . LEU C 1 371 ? 11.552 -29.900 -33.142 1.00 19.58 394 LEU D C 1
ATOM 9938 O O . LEU C 1 371 ? 12.558 -29.537 -32.495 1.00 19.51 394 LEU D O 1
ATOM 9943 N N . TYR C 1 372 ? 11.414 -31.108 -33.673 1.00 20.09 395 TYR D N 1
ATOM 9944 C CA . TYR C 1 372 ? 12.609 -31.993 -33.721 1.00 21.70 395 TYR D CA 1
ATOM 9945 C C . TYR C 1 372 ? 13.805 -31.318 -34.444 1.00 21.56 395 TYR D C 1
ATOM 9946 O O . TYR C 1 372 ? 13.651 -30.408 -35.282 1.00 22.67 395 TYR D O 1
ATOM 9955 N N . ILE C 1 373 ? 15.029 -31.769 -34.126 1.00 20.56 396 ILE D N 1
ATOM 9956 C CA . ILE C 1 373 ? 16.225 -31.186 -34.708 1.00 19.53 396 ILE D CA 1
ATOM 9957 C C . ILE C 1 373 ? 16.748 -32.110 -35.779 1.00 22.67 396 ILE D C 1
ATOM 9958 O O . ILE C 1 373 ? 16.989 -33.302 -35.553 1.00 21.05 396 ILE D O 1
ATOM 9963 N N . ASN C 1 374 ? 16.862 -31.562 -36.992 1.00 20.85 397 ASN D N 1
ATOM 9964 C CA . ASN C 1 374 ? 17.223 -32.393 -38.162 1.00 21.57 397 ASN D CA 1
ATOM 9965 C C . ASN C 1 374 ? 18.657 -32.850 -38.057 1.00 20.58 397 ASN D C 1
ATOM 9966 O O . ASN C 1 374 ? 19.470 -32.193 -37.405 1.00 21.60 397 ASN D O 1
ATOM 9971 N N . GLU C 1 375 ? 18.941 -33.903 -38.811 1.00 25.34 398 GLU D N 1
ATOM 9972 C CA . GLU C 1 375 ? 20.240 -34.581 -38.818 1.00 26.93 398 GLU D CA 1
ATOM 9973 C C . GLU C 1 375 ? 21.377 -33.660 -39.263 1.00 26.26 398 GLU D C 1
ATOM 9974 O O . GLU C 1 375 ? 22.500 -33.818 -38.788 1.00 28.41 398 GLU D O 1
ATOM 9980 N N . ASN C 1 376 ? 21.134 -32.658 -40.111 1.00 25.93 399 ASN D N 1
ATOM 9981 C CA . ASN C 1 376 ? 22.258 -31.779 -40.528 1.00 26.69 399 ASN D CA 1
ATOM 9982 C C . ASN C 1 376 ? 22.713 -30.748 -39.514 1.00 29.49 399 ASN D C 1
ATOM 9983 O O . ASN C 1 376 ? 23.686 -30.004 -39.761 1.00 31.39 399 ASN D O 1
ATOM 9988 N N . VAL C 1 377 ? 22.012 -30.642 -38.392 1.00 23.10 400 VAL D N 1
ATOM 9989 C CA . VAL C 1 377 ? 22.447 -29.763 -37.370 1.00 21.41 400 VAL D CA 1
ATOM 9990 C C . VAL C 1 377 ? 23.615 -30.317 -36.566 1.00 22.88 400 VAL D C 1
ATOM 9991 O O . VAL C 1 377 ? 23.500 -31.402 -35.970 1.00 26.23 400 VAL D O 1
ATOM 9995 N N . THR C 1 378 ? 24.679 -29.565 -36.502 1.00 24.66 401 THR D N 1
ATOM 9996 C CA . THR C 1 378 ? 25.864 -30.059 -35.814 1.00 29.40 401 THR D CA 1
ATOM 9997 C C . THR C 1 378 ? 25.793 -29.820 -34.315 1.00 30.04 401 THR D C 1
ATOM 9998 O O . THR C 1 378 ? 25.015 -28.970 -33.816 1.00 26.20 401 THR D O 1
ATOM 10002 N N . ASP C 1 379 ? 26.597 -30.564 -33.537 1.00 30.69 402 ASP D N 1
ATOM 10003 C CA . ASP C 1 379 ? 26.638 -30.299 -32.100 1.00 33.16 402 ASP D CA 1
ATOM 10004 C C . ASP C 1 379 ? 27.092 -28.850 -31.789 1.00 30.29 402 ASP D C 1
ATOM 10005 O O . ASP C 1 379 ? 26.612 -28.212 -30.834 1.00 32.48 402 ASP D O 1
ATOM 10010 N N . GLN C 1 380 ? 27.986 -28.314 -32.623 1.00 31.69 403 GLN D N 1
ATOM 10011 C CA . GLN C 1 380 ? 28.456 -26.935 -32.447 1.00 32.67 403 GLN D CA 1
ATOM 10012 C C . GLN C 1 380 ? 27.311 -25.944 -32.606 1.00 31.70 403 GLN D C 1
ATOM 10013 O O . GLN C 1 380 ? 27.182 -25.020 -31.804 1.00 30.24 403 GLN D O 1
ATOM 10019 N N . GLN C 1 381 ? 26.477 -26.159 -33.639 1.00 29.24 404 GLN D N 1
ATOM 10020 C CA . GLN C 1 381 ? 25.334 -25.269 -33.894 1.00 28.15 404 GLN D CA 1
ATOM 10021 C C . GLN C 1 381 ? 24.343 -25.293 -32.726 1.00 28.53 404 GLN D C 1
ATOM 10022 O O . GLN C 1 381 ? 23.808 -24.263 -32.361 1.00 29.08 404 GLN D O 1
ATOM 10028 N N . ILE C 1 382 ? 24.120 -26.473 -32.152 1.00 30.85 405 ILE D N 1
ATOM 10029 C CA . ILE C 1 382 ? 23.274 -26.604 -30.945 1.00 31.84 405 ILE D CA 1
ATOM 10030 C C . ILE C 1 382 ? 23.832 -25.766 -29.805 1.00 30.42 405 ILE D C 1
ATOM 10031 O O . ILE C 1 382 ? 23.091 -25.064 -29.140 1.00 31.61 405 ILE D O 1
ATOM 10036 N N . GLU C 1 383 ? 25.142 -25.845 -29.589 1.00 31.02 406 GLU D N 1
ATOM 10037 C CA . GLU C 1 383 ? 25.791 -25.154 -28.474 1.00 34.21 406 GLU D CA 1
ATOM 10038 C C . GLU C 1 383 ? 25.721 -23.676 -28.742 1.00 33.90 406 GLU D C 1
ATOM 10039 O O . GLU C 1 383 ? 25.382 -22.924 -27.849 1.00 33.60 406 GLU D O 1
ATOM 10045 N N . ASN C 1 384 ? 25.987 -23.271 -29.988 1.00 33.92 407 ASN D N 1
ATOM 10046 C CA . ASN C 1 384 ? 25.905 -21.828 -30.360 1.00 32.42 407 ASN D CA 1
ATOM 10047 C C . ASN C 1 384 ? 24.516 -21.229 -30.143 1.00 30.04 407 ASN D C 1
ATOM 10048 O O . ASN C 1 384 ? 24.395 -20.098 -29.675 1.00 30.15 407 ASN D O 1
ATOM 10053 N N . SER C 1 385 ? 23.457 -21.991 -30.489 1.00 29.74 408 SER D N 1
ATOM 10054 C CA . SER C 1 385 ? 22.063 -21.575 -30.311 1.00 30.04 408 SER D CA 1
ATOM 10055 C C . SER C 1 385 ? 21.803 -21.336 -28.800 1.00 33.08 408 SER D C 1
ATOM 10056 O O . SER C 1 385 ? 21.202 -20.313 -28.377 1.00 30.28 408 SER D O 1
ATOM 10059 N N . LYS C 1 386 ? 22.280 -22.280 -27.977 1.00 34.44 409 LYS D N 1
ATOM 10060 C CA . LYS C 1 386 ? 22.067 -22.174 -26.508 1.00 36.37 409 LYS D CA 1
ATOM 10061 C C . LYS C 1 386 ? 22.703 -20.925 -25.981 1.00 33.14 409 LYS D C 1
ATOM 10062 O O . LYS C 1 386 ? 22.050 -20.156 -25.287 1.00 34.31 409 LYS D O 1
ATOM 10068 N N . LYS C 1 387 ? 23.974 -20.720 -26.337 1.00 33.27 410 LYS D N 1
ATOM 10069 C CA . LYS C 1 387 ? 24.735 -19.544 -25.934 1.00 35.84 410 LYS D CA 1
ATOM 10070 C C . LYS C 1 387 ? 24.071 -18.234 -26.443 1.00 37.01 410 LYS D C 1
ATOM 10071 O O . LYS C 1 387 ? 23.792 -17.341 -25.658 1.00 42.24 410 LYS D O 1
ATOM 10077 N N . GLU C 1 388 ? 23.790 -18.124 -27.747 1.00 36.68 411 GLU D N 1
ATOM 10078 C CA . GLU C 1 388 ? 23.057 -16.937 -28.267 1.00 39.88 411 GLU D CA 1
ATOM 10079 C C . GLU C 1 388 ? 21.766 -16.618 -27.515 1.00 34.16 411 GLU D C 1
ATOM 10080 O O . GLU C 1 388 ? 21.534 -15.490 -27.195 1.00 37.64 411 GLU D O 1
ATOM 10086 N N . LEU C 1 389 ? 20.936 -17.617 -27.255 1.00 34.68 412 LEU D N 1
ATOM 10087 C CA . LEU C 1 389 ? 19.703 -17.433 -26.553 1.00 39.51 412 LEU D CA 1
ATOM 10088 C C . LEU C 1 389 ? 20.004 -16.932 -25.151 1.00 42.01 412 LEU D C 1
ATOM 10089 O O . LEU C 1 389 ? 19.456 -15.900 -24.734 1.00 37.67 412 LEU D O 1
ATOM 10094 N N . ALA C 1 390 ? 20.934 -17.608 -24.453 1.00 37.83 413 ALA D N 1
ATOM 10095 C CA . ALA C 1 390 ? 21.282 -17.190 -23.077 1.00 39.72 413 ALA D CA 1
ATOM 10096 C C . ALA C 1 390 ? 21.820 -15.775 -23.049 1.00 35.40 413 ALA D C 1
ATOM 10097 O O . ALA C 1 390 ? 21.527 -15.030 -22.143 1.00 42.11 413 ALA D O 1
ATOM 10099 N N . GLU C 1 391 ? 22.607 -15.398 -24.033 1.00 38.18 414 GLU D N 1
ATOM 10100 C CA . GLU C 1 391 ? 23.324 -14.136 -23.965 1.00 39.78 414 GLU D CA 1
ATOM 10101 C C . GLU C 1 391 ? 22.661 -12.918 -24.644 1.00 38.12 414 GLU D C 1
ATOM 10102 O O . GLU C 1 391 ? 23.174 -11.791 -24.534 1.00 34.59 414 GLU D O 1
ATOM 10108 N N . ALA C 1 392 ? 21.527 -13.144 -25.33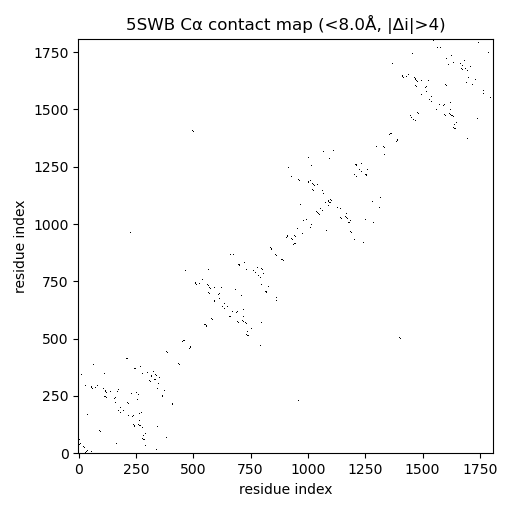8 1.00 34.08 415 ALA D N 1
ATOM 10109 C CA . ALA C 1 392 ? 20.916 -12.124 -26.178 1.00 32.06 415 ALA D CA 1
ATOM 10110 C C . ALA C 1 392 ? 20.586 -10.906 -25.355 1.00 32.90 415 ALA D C 1
ATOM 10111 O O . ALA C 1 392 ? 19.954 -11.035 -24.311 1.00 35.15 415 ALA D O 1
ATOM 10113 N N . LYS C 1 393 ? 20.996 -9.744 -25.848 1.00 32.41 416 LYS D N 1
ATOM 10114 C CA . LYS C 1 393 ? 20.693 -8.467 -25.216 1.00 38.64 416 LYS D CA 1
ATOM 10115 C C . LYS C 1 393 ? 19.381 -7.832 -25.735 1.00 44.12 416 LYS D C 1
ATOM 10116 O O . LYS C 1 393 ? 18.806 -8.307 -26.748 1.00 34.92 416 LYS D O 1
ATOM 10122 N N . GLU C 1 394 ? 18.926 -6.770 -25.046 1.00 35.79 417 GLU D N 1
ATOM 10123 C CA . GLU C 1 394 ? 17.703 -6.074 -25.395 1.00 35.09 417 GLU D CA 1
ATOM 10124 C C . GLU C 1 394 ? 17.980 -4.685 -25.922 1.00 41.82 417 GLU D C 1
ATOM 10125 O O . GLU C 1 394 ? 18.909 -3.996 -25.441 1.00 33.95 417 GLU D O 1
ATOM 10131 N N . SER C 1 395 ? 17.214 -4.279 -26.945 1.00 32.86 418 SER D N 1
ATOM 10132 C CA . SER C 1 395 ? 17.220 -2.885 -27.383 1.00 31.09 418 SER D CA 1
ATOM 10133 C C . SER C 1 395 ? 16.727 -2.080 -26.217 1.00 30.27 418 SER D C 1
ATOM 10134 O O . SER C 1 395 ? 15.844 -2.524 -25.526 1.00 29.26 418 SER D O 1
ATOM 10137 N N . PRO C 1 396 ? 17.296 -0.857 -26.002 1.00 32.91 419 PRO D N 1
ATOM 10138 C CA . PRO C 1 396 ? 16.834 0.033 -24.926 1.00 33.23 419 PRO D CA 1
ATOM 10139 C C . PRO C 1 396 ? 15.380 0.405 -25.106 1.00 35.60 419 PRO D C 1
ATOM 10140 O O . PRO C 1 396 ? 14.738 0.916 -24.182 1.00 30.62 419 PRO D O 1
ATOM 10144 N N . ALA C 1 397 ? 14.878 0.174 -26.323 1.00 31.17 420 ALA D N 1
ATOM 10145 C CA . ALA C 1 397 ? 13.563 0.602 -26.691 1.00 26.86 420 ALA D CA 1
ATOM 10146 C C . ALA C 1 397 ? 12.572 -0.582 -26.863 1.00 28.96 420 ALA D C 1
ATOM 10147 O O . ALA C 1 397 ? 11.411 -0.384 -27.257 1.00 29.35 420 ALA D O 1
ATOM 10149 N N . LEU C 1 398 ? 13.044 -1.802 -26.580 1.00 27.62 421 LEU D N 1
ATOM 10150 C CA . LEU C 1 398 ? 12.157 -2.971 -26.516 1.00 28.61 421 LEU D CA 1
ATOM 10151 C C . LEU C 1 398 ? 11.004 -2.733 -25.587 1.00 33.85 421 LEU D C 1
ATOM 10152 O O . LEU C 1 398 ? 11.201 -2.348 -24.418 1.00 31.03 421 LEU D O 1
ATOM 10157 N N . GLY C 1 399 ? 9.788 -2.846 -26.117 1.00 28.17 422 GLY D N 1
ATOM 10158 C CA . GLY C 1 399 ? 8.594 -2.684 -25.311 1.00 28.95 422 GLY D CA 1
ATOM 10159 C C . GLY C 1 399 ? 8.171 -1.214 -25.281 1.00 29.08 422 GLY D C 1
ATOM 10160 O O . GLY C 1 399 ? 7.209 -0.890 -24.610 1.00 28.11 422 GLY D O 1
ATOM 10161 N N . PHE C 1 400 ? 8.870 -0.349 -26.020 1.00 28.45 423 PHE D N 1
ATOM 10162 C CA . PHE C 1 400 ? 8.280 0.973 -26.222 1.00 26.92 423 PHE D CA 1
ATOM 10163 C C . PHE C 1 400 ? 7.269 0.830 -27.347 1.00 30.39 423 PHE D C 1
ATOM 10164 O O . PHE C 1 400 ? 7.674 0.668 -28.540 1.00 31.70 423 PHE D O 1
ATOM 10172 N N . ILE C 1 401 ? 5.994 0.872 -26.963 1.00 27.27 424 ILE D N 1
ATOM 10173 C CA . ILE C 1 401 ? 4.897 0.568 -27.875 1.00 29.18 424 ILE D CA 1
ATOM 10174 C C . ILE C 1 401 ? 4.022 1.797 -28.041 1.00 30.01 424 ILE D C 1
ATOM 10175 O O . ILE C 1 401 ? 3.395 2.219 -27.073 1.00 27.71 424 ILE D O 1
ATOM 10180 N N . PHE C 1 402 ? 4.019 2.373 -29.247 1.00 26.65 425 PHE D N 1
ATOM 10181 C CA . PHE C 1 402 ? 3.377 3.680 -29.491 1.00 27.58 425 PHE D CA 1
ATOM 10182 C C . PHE C 1 402 ? 1.867 3.621 -29.370 1.00 31.17 425 PHE D C 1
ATOM 10183 O O . PHE C 1 402 ? 1.196 2.776 -29.992 1.00 31.34 425 PHE D O 1
ATOM 10191 N N . ASN C 1 403 ? 1.308 4.481 -28.515 1.00 29.83 426 ASN D N 1
ATOM 10192 C CA . ASN C 1 403 ? -0.141 4.513 -28.340 1.00 28.57 426 ASN D CA 1
ATOM 10193 C C . ASN C 1 403 ? -0.725 5.522 -29.321 1.00 29.83 426 ASN D C 1
ATOM 10194 O O . ASN C 1 403 ? -0.301 6.666 -29.351 1.00 30.71 426 ASN D O 1
ATOM 10199 N N . THR C 1 404 ? -1.711 5.120 -30.098 1.00 27.53 427 THR D N 1
ATOM 10200 C CA . THR C 1 404 ? -2.204 5.942 -31.219 1.00 31.28 427 THR D CA 1
ATOM 10201 C C . THR C 1 404 ? -3.461 6.775 -30.913 1.00 31.87 427 THR D C 1
ATOM 10202 O O . THR C 1 404 ? -3.981 7.455 -31.816 1.00 35.32 427 THR D O 1
ATOM 10206 N N . ASP C 1 405 ? -3.932 6.766 -29.659 1.00 34.08 428 ASP D N 1
ATOM 10207 C CA . ASP C 1 405 ? -5.213 7.451 -29.273 1.00 41.02 428 ASP D CA 1
ATOM 10208 C C . ASP C 1 405 ? -5.310 8.915 -29.738 1.00 36.86 428 ASP D C 1
ATOM 10209 O O . ASP C 1 405 ? -6.290 9.343 -30.328 1.00 39.60 428 ASP D O 1
ATOM 10214 N N . ASN C 1 406 ? -4.274 9.678 -29.456 1.00 41.43 429 ASN D N 1
ATOM 10215 C CA . ASN C 1 406 ? -4.309 11.103 -29.756 1.00 40.31 429 ASN D CA 1
ATOM 10216 C C . ASN C 1 406 ? -4.059 11.413 -31.222 1.00 43.41 429 ASN D C 1
ATOM 10217 O O . ASN C 1 406 ? -4.286 12.542 -31.650 1.00 45.88 429 ASN D O 1
ATOM 10222 N N . VAL C 1 407 ? -3.598 10.425 -32.004 1.00 42.02 430 VAL D N 1
ATOM 10223 C CA . VAL C 1 407 ? -3.240 10.660 -33.418 1.00 43.07 430 VAL D CA 1
ATOM 10224 C C . VAL C 1 407 ? -3.835 9.656 -34.436 1.00 42.85 430 VAL D C 1
ATOM 10225 O O . VAL C 1 407 ? -3.196 9.326 -35.443 1.00 40.89 430 VAL D O 1
ATOM 10229 N N . LYS C 1 408 ? -5.059 9.206 -34.192 1.00 41.49 431 LYS D N 1
ATOM 10230 C CA . LYS C 1 408 ? -5.708 8.220 -35.058 1.00 42.59 431 LYS D CA 1
ATOM 10231 C C . LYS C 1 408 ? -5.789 8.656 -36.522 1.00 42.60 431 LYS D C 1
ATOM 10232 O O . LYS C 1 408 ? -5.443 7.886 -37.414 1.00 40.14 431 LYS D O 1
ATOM 10238 N N . SER C 1 409 ? -6.252 9.878 -36.781 1.00 41.79 432 SER D N 1
ATOM 10239 C CA . SER C 1 409 ? -6.451 10.305 -38.167 1.00 42.74 432 SER D CA 1
ATOM 10240 C C . SER C 1 409 ? -5.116 10.571 -38.853 1.00 36.74 432 SER D C 1
ATOM 10241 O O . SER C 1 409 ? -4.922 10.203 -40.020 1.00 39.00 432 SER D O 1
ATOM 10244 N N . GLU C 1 410 ? -4.190 11.174 -38.117 1.00 33.95 433 GLU D N 1
ATOM 10245 C CA . GLU C 1 410 ? -2.871 11.472 -38.646 1.00 35.99 433 GLU D CA 1
ATOM 10246 C C . GLU C 1 410 ? -2.083 10.209 -39.009 1.00 36.83 433 GLU D C 1
ATOM 10247 O O . GLU C 1 410 ? -1.463 10.131 -40.082 1.00 38.35 433 GLU D O 1
ATOM 10253 N N . ILE C 1 411 ? -2.124 9.218 -38.120 1.00 36.86 434 ILE D N 1
ATOM 10254 C CA . ILE C 1 411 ? -1.391 7.974 -38.357 1.00 37.71 434 ILE D CA 1
ATOM 10255 C C . ILE C 1 411 ? -1.952 7.211 -39.585 1.00 33.54 434 ILE D C 1
ATOM 10256 O O . ILE C 1 411 ? -1.158 6.708 -40.374 1.00 29.73 434 ILE D O 1
ATOM 10261 N N . SER C 1 412 ? -3.273 7.245 -39.817 1.00 36.12 435 SER D N 1
ATOM 10262 C CA . SER C 1 412 ? -3.878 6.809 -41.097 1.00 38.07 435 SER D CA 1
ATOM 10263 C C . SER C 1 412 ? -3.453 7.573 -42.307 1.00 34.80 435 SER D C 1
ATOM 10264 O O . SER C 1 412 ? -3.176 6.973 -43.346 1.00 33.05 435 SER D O 1
ATOM 10267 N N . ALA C 1 413 ? -3.467 8.902 -42.211 1.00 37.49 436 ALA D N 1
ATOM 10268 C CA . ALA C 1 413 ? -3.012 9.740 -43.314 1.00 34.50 436 ALA D CA 1
ATOM 10269 C C . ALA C 1 413 ? -1.543 9.420 -43.630 1.00 30.92 436 ALA D C 1
ATOM 10270 O O . ALA C 1 413 ? -1.177 9.324 -44.793 1.00 31.98 436 ALA D O 1
ATOM 10272 N N . ILE C 1 414 ? -0.706 9.247 -42.612 1.00 31.56 437 ILE D N 1
ATOM 10273 C CA . ILE C 1 414 ? 0.717 8.977 -42.854 1.00 32.49 437 ILE D CA 1
ATOM 10274 C C . ILE C 1 414 ? 0.848 7.569 -43.492 1.00 33.10 437 ILE D C 1
ATOM 10275 O O . ILE C 1 414 ? 1.637 7.350 -44.442 1.00 32.05 437 ILE D O 1
ATOM 10280 N N . ALA C 1 415 ? 0.066 6.619 -42.989 1.00 33.34 438 ALA D N 1
ATOM 10281 C CA . ALA C 1 415 ? 0.119 5.253 -43.547 1.00 33.73 438 ALA D CA 1
ATOM 10282 C C . ALA C 1 415 ? -0.250 5.298 -45.017 1.00 30.12 438 ALA D C 1
ATOM 10283 O O . ALA C 1 415 ? 0.412 4.692 -45.842 1.00 34.41 438 ALA D O 1
ATOM 10285 N N . ASN C 1 416 ? -1.308 6.046 -45.323 1.00 33.61 439 ASN D N 1
ATOM 10286 C CA . ASN C 1 416 ? -1.787 6.221 -46.676 1.00 37.93 439 ASN D CA 1
ATOM 10287 C C . ASN C 1 416 ? -0.720 6.788 -47.639 1.00 36.69 439 ASN D C 1
ATOM 10288 O O . ASN C 1 416 ? -0.512 6.240 -48.733 1.00 40.42 439 ASN D O 1
ATOM 10293 N N . THR C 1 417 ? -0.046 7.861 -47.221 1.00 36.09 440 THR D N 1
ATOM 10294 C CA . THR C 1 417 ? 1.106 8.426 -47.937 1.00 36.89 440 THR D CA 1
ATOM 10295 C C . THR C 1 417 ? 2.272 7.424 -48.090 1.00 38.64 440 THR D C 1
ATOM 10296 O O . THR C 1 417 ? 2.800 7.247 -49.204 1.00 42.20 440 THR D O 1
ATOM 10300 N N . MET C 1 418 ? 2.645 6.754 -47.001 1.00 33.24 441 MET D N 1
ATOM 10301 C CA . MET C 1 418 ? 3.747 5.778 -47.066 1.00 37.77 441 MET D CA 1
ATOM 10302 C C . MET C 1 418 ? 3.403 4.704 -48.117 1.00 36.68 441 MET D C 1
ATOM 10303 O O . MET C 1 418 ? 4.250 4.386 -48.965 1.00 38.45 441 MET D O 1
ATOM 10308 N N . GLN C 1 419 ? 2.145 4.212 -48.113 1.00 37.07 442 GLN D N 1
ATOM 10309 C CA . GLN C 1 419 ? 1.701 3.166 -49.070 1.00 38.57 442 GLN D CA 1
ATOM 10310 C C . GLN C 1 419 ? 1.883 3.609 -50.525 1.00 39.79 442 GLN D C 1
ATOM 10311 O O . GLN C 1 419 ? 2.313 2.815 -51.375 1.00 41.53 442 GLN D O 1
ATOM 10313 N N . GLN C 1 420 ? 1.652 4.891 -50.801 1.00 41.37 443 GLN D N 1
ATOM 10314 C CA . GLN C 1 420 ? 1.764 5.433 -52.174 1.00 44.44 443 GLN D CA 1
ATOM 10315 C C . GLN C 1 420 ? 3.214 5.677 -52.685 1.00 45.17 443 GLN D C 1
ATOM 10316 O O . GLN C 1 420 ? 3.458 5.698 -53.888 1.00 50.78 443 GLN D O 1
ATOM 10318 N N . PHE C 1 421 ? 4.164 5.848 -51.776 1.00 39.78 444 PHE D N 1
ATOM 10319 C CA . PHE C 1 421 ? 5.535 6.227 -52.112 1.00 38.60 444 PHE D CA 1
ATOM 10320 C C . PHE C 1 421 ? 6.582 5.217 -51.764 1.00 35.25 444 PHE D C 1
ATOM 10321 O O . PHE C 1 421 ? 7.693 5.249 -52.292 1.00 33.91 444 PHE D O 1
ATOM 10329 N N . ASP C 1 422 ? 6.307 4.347 -50.807 1.00 33.01 445 ASP D N 1
ATOM 10330 C CA . ASP C 1 422 ? 7.487 3.788 -50.205 1.00 33.91 445 ASP D CA 1
ATOM 10331 C C . ASP C 1 422 ? 8.105 2.636 -50.976 1.00 31.21 445 ASP D C 1
ATOM 10332 O O . ASP C 1 422 ? 9.287 2.405 -50.865 1.00 28.34 445 ASP D O 1
ATOM 10337 N N . THR C 1 423 ? 7.328 1.963 -51.820 1.00 26.01 446 THR D N 1
ATOM 10338 C CA . THR C 1 423 ? 7.872 0.899 -52.621 1.00 27.74 446 THR D CA 1
ATOM 10339 C C . THR C 1 423 ? 8.931 1.405 -53.558 1.00 27.41 446 THR D C 1
ATOM 10340 O O . THR C 1 423 ? 10.003 0.823 -53.670 1.00 27.72 446 THR D O 1
ATOM 10344 N N . ALA C 1 424 ? 8.623 2.497 -54.245 1.00 23.96 447 ALA D N 1
ATOM 10345 C CA . ALA C 1 424 ? 9.586 3.036 -55.187 1.00 26.18 447 ALA D CA 1
ATOM 10346 C C . ALA C 1 424 ? 10.893 3.402 -54.460 1.00 22.29 447 ALA D C 1
ATOM 10347 O O . ALA C 1 424 ? 12.002 3.193 -55.001 1.00 25.00 447 ALA D O 1
ATOM 10349 N N . ILE C 1 425 ? 10.786 3.874 -53.227 1.00 20.80 448 ILE D N 1
ATOM 10350 C CA . ILE C 1 425 ? 12.028 4.281 -52.461 1.00 23.81 448 ILE D CA 1
ATOM 10351 C C . ILE C 1 425 ? 12.784 3.071 -51.914 1.00 23.22 448 ILE D C 1
ATOM 10352 O O . ILE C 1 425 ? 13.972 2.881 -52.150 1.00 22.07 448 ILE D O 1
ATOM 10357 N N . ASN C 1 426 ? 12.034 2.206 -51.240 1.00 21.72 449 ASN D N 1
ATOM 10358 C CA . ASN C 1 426 ? 12.608 1.123 -50.469 1.00 23.95 449 ASN D CA 1
ATOM 10359 C C . ASN C 1 426 ? 13.259 0.128 -51.354 1.00 21.55 449 ASN D C 1
ATOM 10360 O O . ASN C 1 426 ? 14.152 -0.541 -50.910 1.00 21.33 449 ASN D O 1
ATOM 10365 N N . THR C 1 427 ? 12.806 -0.020 -52.614 1.00 21.19 450 THR D N 1
ATOM 10366 C CA . THR C 1 427 ? 13.457 -1.023 -53.457 1.00 21.98 450 THR D CA 1
ATOM 10367 C C . THR C 1 427 ? 14.617 -0.442 -54.232 1.00 25.70 450 THR D C 1
ATOM 10368 O O . THR C 1 427 ? 15.331 -1.165 -54.917 1.00 23.98 450 THR D O 1
ATOM 10372 N N . GLY C 1 428 ? 14.795 0.889 -54.106 1.00 25.83 451 GLY D N 1
ATOM 10373 C CA . GLY C 1 428 ? 15.829 1.619 -54.869 1.00 26.05 451 GLY D CA 1
ATOM 10374 C C . GLY C 1 428 ? 15.456 1.842 -56.330 1.00 26.75 451 GLY D C 1
ATOM 10375 O O . GLY C 1 428 ? 16.340 2.136 -57.136 1.00 27.62 451 GLY D O 1
ATOM 10376 N N . THR C 1 429 ? 14.164 1.640 -56.677 1.00 21.90 452 THR D N 1
ATOM 10377 C CA . THR C 1 429 ? 13.670 1.842 -58.053 1.00 23.35 452 THR D CA 1
ATOM 10378 C C . THR C 1 429 ? 13.836 3.330 -58.460 1.00 25.94 452 THR D C 1
ATOM 10379 O O . THR C 1 429 ? 14.395 3.635 -59.528 1.00 25.55 452 THR D O 1
ATOM 10383 N N . VAL C 1 430 ? 13.395 4.215 -57.585 1.00 24.80 453 VAL D N 1
ATOM 10384 C CA . VAL C 1 430 ? 13.551 5.667 -57.870 1.00 25.57 453 VAL D CA 1
ATOM 10385 C C . VAL C 1 430 ? 14.789 6.254 -57.158 1.00 26.33 453 VAL D C 1
ATOM 10386 O O . VAL C 1 430 ? 15.184 5.753 -56.117 1.00 25.83 453 VAL D O 1
ATOM 10393 N N . ASP C 1 431 ? 15.415 7.299 -57.727 1.00 24.49 454 ASP D N 1
ATOM 10394 C CA . ASP C 1 431 ? 16.597 7.882 -57.074 1.00 25.45 454 ASP D CA 1
ATOM 10395 C C . ASP C 1 431 ? 16.117 8.480 -55.717 1.00 25.10 454 ASP D C 1
ATOM 10396 O O . ASP C 1 431 ? 15.163 9.279 -55.679 1.00 24.04 454 ASP D O 1
ATOM 10401 N N . PRO C 1 432 ? 16.733 8.045 -54.573 1.00 24.72 455 PRO D N 1
ATOM 10402 C CA . PRO C 1 432 ? 16.230 8.570 -53.275 1.00 24.27 455 PRO D CA 1
ATOM 10403 C C . PRO C 1 432 ? 16.347 10.091 -53.144 1.00 26.38 455 PRO D C 1
ATOM 10404 O O . PRO C 1 432 ? 15.574 10.696 -52.386 1.00 25.56 455 PRO D O 1
ATOM 10408 N N . ASP C 1 433 ? 17.267 10.702 -53.895 1.00 28.10 456 ASP D N 1
ATOM 10409 C CA . ASP C 1 433 ? 17.425 12.189 -53.793 1.00 30.71 456 ASP D CA 1
ATOM 10410 C C . ASP C 1 433 ? 16.225 12.894 -54.375 1.00 30.02 456 ASP D C 1
ATOM 10411 O O . ASP C 1 433 ? 15.928 14.053 -54.014 1.00 35.91 456 ASP D O 1
ATOM 10416 N N . LYS C 1 434 ? 15.555 12.230 -55.305 1.00 28.69 457 LYS D N 1
ATOM 10417 C CA . LYS C 1 434 ? 14.299 12.755 -55.872 1.00 31.30 457 LYS D CA 1
ATOM 10418 C C . LYS C 1 434 ? 13.116 12.434 -54.951 1.00 32.48 457 LYS D C 1
ATOM 10419 O O . LYS C 1 434 ? 12.382 13.311 -54.502 1.00 32.18 457 LYS D O 1
ATOM 10425 N N . ALA C 1 435 ? 12.982 11.148 -54.642 1.00 30.80 458 ALA D N 1
ATOM 10426 C CA . ALA C 1 435 ? 11.757 10.634 -53.999 1.00 30.92 458 ALA D CA 1
ATOM 10427 C C . ALA C 1 435 ? 11.582 10.940 -52.523 1.00 27.74 458 ALA D C 1
ATOM 10428 O O . ALA C 1 435 ? 10.444 11.156 -52.074 1.00 28.91 458 ALA D O 1
ATOM 10430 N N . ILE C 1 436 ? 12.690 10.974 -51.764 1.00 26.31 459 ILE D N 1
ATOM 10431 C CA . ILE C 1 436 ? 12.569 11.206 -50.315 1.00 25.52 459 ILE D CA 1
ATOM 10432 C C . ILE C 1 436 ? 12.069 12.614 -50.017 1.00 30.04 459 ILE D C 1
ATOM 10433 O O . ILE C 1 436 ? 11.142 12.758 -49.243 1.00 28.87 459 ILE D O 1
ATOM 10438 N N . PRO C 1 437 ? 12.681 13.667 -50.630 1.00 32.39 460 PRO D N 1
ATOM 10439 C CA . PRO C 1 437 ? 12.015 14.977 -50.423 1.00 30.99 460 PRO D CA 1
ATOM 10440 C C . PRO C 1 437 ? 10.529 15.065 -50.874 1.00 34.11 460 PRO D C 1
ATOM 10441 O O . PRO C 1 437 ? 9.726 15.777 -50.229 1.00 34.37 460 PRO D O 1
ATOM 10445 N N . GLU C 1 438 ? 10.133 14.362 -51.943 1.00 31.30 461 GLU D N 1
ATOM 10446 C CA . GLU C 1 438 ? 8.713 14.375 -52.356 1.00 33.58 461 GLU D CA 1
ATOM 10447 C C . GLU C 1 438 ? 7.840 13.696 -51.294 1.00 37.01 461 GLU D C 1
ATOM 10448 O O . GLU C 1 438 ? 6.747 14.171 -50.974 1.00 33.40 461 GLU D O 1
ATOM 10454 N N . LEU C 1 439 ? 8.356 12.599 -50.730 1.00 29.40 462 LEU D N 1
ATOM 10455 C CA . LEU C 1 439 ? 7.670 11.945 -49.633 1.00 29.30 462 LEU D CA 1
ATOM 10456 C C . LEU C 1 439 ? 7.554 12.874 -48.404 1.00 30.95 462 LEU D C 1
ATOM 10457 O O . LEU C 1 439 ? 6.460 12.994 -47.810 1.00 33.52 462 LEU D O 1
ATOM 10462 N N . MET C 1 440 ? 8.661 13.520 -48.034 1.00 33.64 463 MET D N 1
ATOM 10463 C CA . MET C 1 440 ? 8.634 14.364 -46.824 1.00 37.81 463 MET D CA 1
ATOM 10464 C C . MET C 1 440 ? 7.644 15.536 -46.976 1.00 40.84 463 MET D C 1
ATOM 10465 O O . MET C 1 440 ? 6.939 15.877 -46.022 1.00 40.04 463 MET D O 1
ATOM 10470 N N . GLU C 1 441 ? 7.562 16.125 -48.172 1.00 41.60 464 GLU D N 1
ATOM 10471 C CA . GLU C 1 441 ? 6.555 17.188 -48.414 1.00 42.29 464 GLU D CA 1
ATOM 10472 C C . GLU C 1 441 ? 5.122 16.691 -48.224 1.00 42.31 464 GLU D C 1
ATOM 10473 O O . GLU C 1 441 ? 4.306 17.360 -47.582 1.00 39.06 464 GLU D O 1
ATOM 10479 N N . LYS C 1 442 ? 4.830 15.496 -48.746 1.00 41.97 465 LYS D N 1
ATOM 10480 C CA . LYS C 1 442 ? 3.485 14.916 -48.661 1.00 40.65 465 LYS D CA 1
ATOM 10481 C C . LYS C 1 442 ? 3.147 14.591 -47.194 1.00 39.27 465 LYS D C 1
ATOM 10482 O O . LYS C 1 442 ? 2.019 14.784 -46.764 1.00 41.60 465 LYS D O 1
ATOM 10488 N N . LEU C 1 443 ? 4.137 14.109 -46.441 1.00 36.29 466 LEU D N 1
ATOM 10489 C CA . LEU C 1 443 ? 3.935 13.759 -45.021 1.00 40.26 466 LEU D CA 1
ATOM 10490 C C . LEU C 1 443 ? 3.725 14.977 -44.127 1.00 43.55 466 LEU D C 1
ATOM 10491 O O . LEU C 1 443 ? 2.964 14.906 -43.147 1.00 45.11 466 LEU D O 1
ATOM 10496 N N . LYS C 1 444 ? 4.432 16.061 -44.454 1.00 40.14 467 LYS D N 1
ATOM 10497 C CA . LYS C 1 444 ? 4.362 17.305 -43.680 1.00 46.78 467 LYS D CA 1
ATOM 10498 C C . LYS C 1 444 ? 3.269 18.248 -44.199 1.00 48.42 467 LYS D C 1
ATOM 10499 O O . LYS C 1 444 ? 3.075 19.336 -43.669 1.00 49.63 467 LYS D O 1
ATOM 10505 N N . SER C 1 445 ? 2.540 17.781 -45.208 1.00 49.26 468 SER D N 1
ATOM 10506 C CA . SER C 1 445 ? 1.619 18.583 -46.000 1.00 53.69 468 SER D CA 1
ATOM 10507 C C . SER C 1 445 ? 0.428 19.105 -45.212 1.00 54.70 468 SER D C 1
ATOM 10508 O O . SER C 1 445 ? -0.033 20.221 -45.460 1.00 52.73 468 SER D O 1
ATOM 10511 N N . GLU C 1 446 ? -0.099 18.302 -44.293 1.00 51.07 469 GLU D N 1
ATOM 10512 C CA . GLU C 1 446 ? -1.209 18.772 -43.473 1.00 50.91 469 GLU D CA 1
ATOM 10513 C C . GLU C 1 446 ? -0.862 18.714 -41.988 1.00 48.53 469 GLU D C 1
ATOM 10514 O O . GLU C 1 446 ? -1.739 18.600 -41.133 1.00 48.04 469 GLU D O 1
ATOM 10516 N N . GLY C 1 447 ? 0.425 18.785 -41.678 1.00 46.76 470 GLY D N 1
ATOM 10517 C CA . GLY C 1 447 ? 0.867 18.723 -40.287 1.00 47.43 470 GLY D CA 1
ATOM 10518 C C . GLY C 1 447 ? 0.725 17.335 -39.645 1.00 49.65 470 GLY D C 1
ATOM 10519 O O . GLY C 1 447 ? 0.945 17.177 -38.438 1.00 45.41 470 GLY D O 1
ATOM 10520 N N . ALA C 1 448 ? 0.379 16.312 -40.433 1.00 44.50 471 ALA D N 1
ATOM 10521 C CA . ALA C 1 448 ? 0.229 14.941 -39.863 1.00 42.18 471 ALA D CA 1
ATOM 10522 C C . ALA C 1 448 ? 1.545 14.418 -39.302 1.00 35.80 471 ALA D C 1
ATOM 10523 O O . ALA C 1 448 ? 1.579 14.008 -38.132 1.00 35.79 471 ALA D O 1
ATOM 10525 N N . TYR C 1 449 ? 2.619 14.460 -40.104 1.00 36.42 472 TYR D N 1
ATOM 10526 C CA . TYR C 1 449 ? 3.964 13.979 -39.703 1.00 38.71 472 TYR D CA 1
ATOM 10527 C C . TYR C 1 449 ? 4.448 14.584 -38.362 1.00 42.98 472 TYR D C 1
ATOM 10528 O O . TYR C 1 449 ? 4.985 13.909 -37.459 1.00 35.85 472 TYR D O 1
ATOM 10537 N N . GLU C 1 450 ? 4.254 15.888 -38.239 1.00 40.50 473 GLU D N 1
ATOM 10538 C CA . GLU C 1 450 ? 4.716 16.607 -37.067 1.00 40.20 473 GLU D CA 1
ATOM 10539 C C . GLU C 1 450 ? 3.909 16.200 -35.825 1.00 35.30 473 GLU D C 1
ATOM 10540 O O . GLU C 1 450 ? 4.518 15.980 -34.776 1.00 37.35 473 GLU D O 1
ATOM 10546 N N . LYS C 1 451 ? 2.572 16.056 -35.937 1.00 32.85 474 LYS D N 1
ATOM 10547 C CA . LYS C 1 451 ? 1.732 15.720 -34.748 1.00 33.42 474 LYS D CA 1
ATOM 10548 C C . LYS C 1 451 ? 2.120 14.331 -34.217 1.00 36.79 474 LYS D C 1
ATOM 10549 O O . LYS C 1 451 ? 2.274 14.115 -33.008 1.00 35.43 474 LYS D O 1
ATOM 10551 N N . VAL C 1 452 ? 2.338 13.401 -35.158 1.00 38.19 475 VAL D N 1
ATOM 10552 C CA . VAL C 1 452 ? 2.708 12.038 -34.772 1.00 35.60 475 VAL D CA 1
ATOM 10553 C C . VAL C 1 452 ? 4.107 11.970 -34.155 1.00 31.32 475 VAL D C 1
ATOM 10554 O O . VAL C 1 452 ? 4.300 11.370 -33.093 1.00 33.96 475 VAL D O 1
ATOM 10558 N N . LEU C 1 453 ? 5.100 12.548 -34.836 1.00 29.29 476 LEU D N 1
ATOM 10559 C CA . LEU C 1 453 ? 6.439 12.597 -34.313 1.00 31.00 476 LEU D CA 1
ATOM 10560 C C . LEU C 1 453 ? 6.497 13.162 -32.904 1.00 33.54 476 LEU D C 1
ATOM 10561 O O . LEU C 1 453 ? 7.202 12.631 -32.072 1.00 34.77 476 LEU D O 1
ATOM 10566 N N . ASN C 1 454 ? 5.777 14.258 -32.675 1.00 36.45 477 ASN D N 1
ATOM 10567 C CA . ASN C 1 454 ? 5.816 14.961 -31.396 1.00 38.39 477 ASN D CA 1
ATOM 10568 C C . ASN C 1 454 ? 5.172 14.127 -30.290 1.00 34.83 477 ASN D C 1
ATOM 10569 O O . ASN C 1 454 ? 5.716 14.030 -29.176 1.00 34.08 477 ASN D O 1
ATOM 10574 N N . GLU C 1 455 ? 4.054 13.482 -30.618 1.00 34.92 478 GLU D N 1
ATOM 10575 C CA . GLU C 1 455 ? 3.344 12.582 -29.667 1.00 31.78 478 GLU D CA 1
ATOM 10576 C C . GLU C 1 455 ? 4.212 11.344 -29.366 1.00 34.46 478 GLU D C 1
ATOM 10577 O O . GLU C 1 455 ? 4.256 10.861 -28.240 1.00 32.85 478 GLU D O 1
ATOM 10583 N N . MET C 1 456 ? 4.906 10.833 -30.382 1.00 33.72 479 MET D N 1
ATOM 10584 C CA . MET C 1 456 ? 5.763 9.668 -30.166 1.00 33.69 479 MET D CA 1
ATOM 10585 C C . MET C 1 456 ? 6.954 10.058 -29.286 1.00 35.53 479 MET D C 1
ATOM 10586 O O . MET C 1 456 ? 7.365 9.275 -28.380 1.00 33.18 479 MET D O 1
ATOM 10591 N N . GLN C 1 457 ? 7.503 11.254 -29.547 1.00 33.30 480 GLN D N 1
ATOM 10592 C CA . GLN C 1 457 ? 8.637 11.734 -28.731 1.00 34.39 480 GLN D CA 1
ATOM 10593 C C . GLN C 1 457 ? 8.193 11.867 -27.260 1.00 32.81 480 GLN D C 1
ATOM 10594 O O . GLN C 1 457 ? 8.901 11.449 -26.336 1.00 35.63 480 GLN D O 1
ATOM 10600 N N . LYS C 1 458 ? 6.998 12.390 -27.065 1.00 35.05 481 LYS D N 1
ATOM 10601 C CA . LYS C 1 458 ? 6.484 12.635 -25.721 1.00 37.81 481 LYS D CA 1
ATOM 10602 C C . LYS C 1 458 ? 6.290 11.325 -24.990 1.00 38.01 481 LYS D C 1
ATOM 10603 O O . LYS C 1 458 ? 6.676 11.165 -23.831 1.00 36.38 481 LYS D O 1
ATOM 10609 N N . GLN C 1 459 ? 5.713 10.341 -25.683 1.00 34.71 482 GLN D N 1
ATOM 10610 C CA . GLN C 1 459 ? 5.554 9.020 -25.040 1.00 30.21 482 GLN D CA 1
ATOM 10611 C C . GLN C 1 459 ? 6.905 8.373 -24.785 1.00 30.84 482 GLN D C 1
ATOM 10612 O O . GLN C 1 459 ? 7.092 7.735 -23.732 1.00 31.49 482 GLN D O 1
ATOM 10618 N N . TYR C 1 460 ? 7.864 8.539 -25.695 1.00 29.56 483 TYR D N 1
ATOM 10619 C CA . TYR C 1 460 ? 9.189 7.897 -25.520 1.00 30.56 483 TYR D CA 1
ATOM 10620 C C . TYR C 1 460 ? 9.957 8.524 -24.296 1.00 36.16 483 TYR D C 1
ATOM 10621 O O . TYR C 1 460 ? 10.607 7.808 -23.516 1.00 33.74 483 TYR D O 1
ATOM 10630 N N . ASP C 1 461 ? 9.865 9.856 -24.150 1.00 35.99 484 ASP D N 1
ATOM 10631 C CA . ASP C 1 461 ? 10.355 10.538 -22.926 1.00 41.34 484 ASP D CA 1
ATOM 10632 C C . ASP C 1 461 ? 9.833 9.856 -21.664 1.00 39.36 484 ASP D C 1
ATOM 10633 O O . ASP C 1 461 ? 10.624 9.463 -20.788 1.00 42.63 484 ASP D O 1
ATOM 10638 N N . GLU C 1 462 ? 8.513 9.673 -21.614 1.00 41.80 485 GLU D N 1
ATOM 10639 C CA . GLU C 1 462 ? 7.842 9.041 -20.476 1.00 42.37 485 GLU D CA 1
ATOM 10640 C C . GLU C 1 462 ? 8.304 7.595 -20.274 1.00 48.91 485 GLU D C 1
ATOM 10641 O O . GLU C 1 462 ? 8.557 7.155 -19.120 1.00 41.88 485 GLU D O 1
ATOM 10647 N N . PHE C 1 463 ? 8.454 6.866 -21.395 1.00 43.29 486 PHE D N 1
ATOM 10648 C CA . PHE C 1 463 ? 8.988 5.517 -21.346 1.00 39.82 486 PHE D CA 1
ATOM 10649 C C . PHE C 1 463 ? 10.379 5.474 -20.698 1.00 39.62 486 PHE D C 1
ATOM 10650 O O . PHE C 1 463 ? 10.615 4.678 -19.773 1.00 41.81 486 PHE D O 1
ATOM 10658 N N . LEU C 1 464 ? 11.313 6.285 -21.200 1.00 40.83 487 LEU D N 1
ATOM 10659 C CA . LEU C 1 464 ? 12.686 6.232 -20.688 1.00 39.32 487 LEU D CA 1
ATOM 10660 C C . LEU C 1 464 ? 12.761 6.694 -19.209 1.00 48.00 487 LEU D C 1
ATOM 10661 O O . LEU C 1 464 ? 13.548 6.142 -18.397 1.00 45.98 487 LEU D O 1
ATOM 10666 N N . LYS C 1 465 ? 11.936 7.698 -18.891 1.00 46.68 488 LYS D N 1
ATOM 10667 C CA . LYS C 1 465 ? 11.806 8.224 -17.539 1.00 51.16 488 LYS D CA 1
ATOM 10668 C C . LYS C 1 465 ? 11.508 7.055 -16.611 1.00 54.81 488 LYS D C 1
ATOM 10669 O O . LYS C 1 465 ? 12.246 6.809 -15.656 1.00 53.05 488 LYS D O 1
ATOM 10671 N N . ASN C 1 466 ? 10.449 6.312 -16.924 1.00 51.82 489 ASN D N 1
ATOM 10672 C CA . ASN C 1 466 ? 10.054 5.205 -16.085 1.00 56.59 489 ASN D CA 1
ATOM 10673 C C . ASN C 1 466 ? 11.058 4.048 -16.002 1.00 58.60 489 ASN D C 1
ATOM 10674 O O . ASN C 1 466 ? 10.932 3.205 -15.120 1.00 62.15 489 ASN D O 1
ATOM 10679 N N . LYS C 1 467 ? 12.040 4.006 -16.906 1.00 56.66 490 LYS D N 1
ATOM 10680 C CA . LYS C 1 467 ? 13.009 2.892 -16.966 1.00 57.55 490 LYS D CA 1
ATOM 10681 C C . LYS C 1 467 ? 14.100 2.991 -15.903 1.00 60.20 490 LYS D C 1
ATOM 10682 O O . LYS C 1 467 ? 14.034 3.814 -14.994 1.00 65.00 490 LYS D O 1
ATOM 10684 N N . LYS D 1 17 ? -34.885 -29.240 13.772 1.00 52.92 40 LYS G N 1
ATOM 10685 C CA . LYS D 1 17 ? -36.006 -28.462 13.162 1.00 54.91 40 LYS G CA 1
ATOM 10686 C C . LYS D 1 17 ? -35.752 -26.961 12.904 1.00 45.51 40 LYS G C 1
ATOM 10687 O O . LYS D 1 17 ? -35.940 -26.539 11.773 1.00 47.02 40 LYS G O 1
ATOM 10689 N N . PRO D 1 18 ? -35.406 -26.127 13.926 1.00 43.29 41 PRO G N 1
ATOM 10690 C CA . PRO D 1 18 ? -35.247 -24.766 13.413 1.00 37.67 41 PRO G CA 1
ATOM 10691 C C . PRO D 1 18 ? -33.943 -24.699 12.572 1.00 34.88 41 PRO G C 1
ATOM 10692 O O . PRO D 1 18 ? -32.978 -25.399 12.901 1.00 32.43 41 PRO G O 1
ATOM 10696 N N . VAL D 1 19 ? -33.932 -23.893 11.503 1.00 32.51 42 VAL G N 1
ATOM 10697 C CA . VAL D 1 19 ? -32.692 -23.728 10.702 1.00 31.10 42 VAL G CA 1
ATOM 10698 C C . VAL D 1 19 ? -32.035 -22.467 11.258 1.00 32.11 42 VAL G C 1
ATOM 10699 O O . VAL D 1 19 ? -32.671 -21.402 11.274 1.00 30.23 42 VAL G O 1
ATOM 10703 N N . ILE D 1 20 ? -30.780 -22.585 11.707 1.00 26.52 43 ILE G N 1
ATOM 10704 C CA . ILE D 1 20 ? -30.065 -21.430 12.255 1.00 23.89 43 ILE G CA 1
ATOM 10705 C C . ILE D 1 20 ? -29.283 -20.779 11.102 1.00 21.79 43 ILE G C 1
ATOM 10706 O O . ILE D 1 20 ? -28.561 -21.468 10.369 1.00 23.72 43 ILE G O 1
ATOM 10711 N N . LYS D 1 21 ? -29.518 -19.491 10.871 1.00 20.18 44 LYS G N 1
ATOM 10712 C CA . LYS D 1 21 ? -28.907 -18.786 9.720 1.00 18.42 44 LYS G CA 1
ATOM 10713 C C . LYS D 1 21 ? -27.667 -18.048 10.195 1.00 18.57 44 LYS G C 1
ATOM 10714 O O . LYS D 1 21 ? -27.758 -17.182 11.043 1.00 18.30 44 LYS G O 1
ATOM 10720 N N . MET D 1 22 ? -26.522 -18.458 9.645 1.00 17.88 45 MET G N 1
ATOM 10721 C CA . MET D 1 22 ? -25.235 -17.871 9.954 1.00 19.24 45 MET G CA 1
ATOM 10722 C C . MET D 1 22 ? -24.641 -17.183 8.712 1.00 17.86 45 MET G C 1
ATOM 10723 O O . MET D 1 22 ? -24.631 -17.769 7.631 1.00 20.72 45 MET G O 1
ATOM 10728 N N . TYR D 1 23 ? -24.175 -15.955 8.874 1.00 15.68 46 TYR G N 1
ATOM 10729 C CA . TYR D 1 23 ? -23.485 -15.256 7.813 1.00 16.51 46 TYR G CA 1
ATOM 10730 C C . TYR D 1 23 ? -21.974 -15.339 8.061 1.00 18.99 46 TYR G C 1
ATOM 10731 O O . TYR D 1 23 ? -21.530 -15.243 9.206 1.00 18.34 46 TYR G O 1
ATOM 10740 N N . GLN D 1 24 ? -21.232 -15.520 6.999 1.00 18.64 47 GLN G N 1
ATOM 10741 C CA . GLN D 1 24 ? -19.796 -15.723 7.072 1.00 16.92 47 GLN G CA 1
ATOM 10742 C C . GLN D 1 24 ? -19.163 -14.786 6.068 1.00 18.36 47 GLN G C 1
ATOM 10743 O O . GLN D 1 24 ? -19.743 -14.491 5.008 1.00 17.71 47 GLN G O 1
ATOM 10749 N N . ILE D 1 25 ? -17.926 -14.352 6.369 1.00 17.23 48 ILE G N 1
ATOM 10750 C CA . ILE D 1 25 ? -17.194 -13.457 5.501 1.00 17.30 48 ILE G CA 1
ATOM 10751 C C . ILE D 1 25 ? -16.525 -14.311 4.404 1.00 20.30 48 ILE G C 1
ATOM 10752 O O . ILE D 1 25 ? -16.199 -15.487 4.598 1.00 18.71 48 ILE G O 1
ATOM 10757 N N . GLY D 1 26 ? -16.265 -13.664 3.258 1.00 19.45 49 GLY G N 1
ATOM 10758 C CA . GLY D 1 26 ? -15.495 -14.256 2.191 1.00 22.85 49 GLY G CA 1
ATOM 10759 C C . GLY D 1 26 ? -16.285 -15.141 1.255 1.00 23.93 49 GLY G C 1
ATOM 10760 O O . GLY D 1 26 ? -17.527 -15.014 1.142 1.00 23.55 49 GLY G O 1
ATOM 10761 N N . ASP D 1 27 ? -15.560 -16.008 0.567 1.00 25.11 50 ASP G N 1
ATOM 10762 C CA . ASP D 1 27 ? -16.114 -16.747 -0.556 1.00 24.67 50 ASP G CA 1
ATOM 10763 C C . ASP D 1 27 ? -16.410 -18.173 -0.178 1.00 23.49 50 ASP G C 1
ATOM 10764 O O . ASP D 1 27 ? -15.622 -18.894 0.437 1.00 20.77 50 ASP G O 1
ATOM 10769 N N . LYS D 1 28 ? -17.578 -18.637 -0.559 1.00 20.01 51 LYS G N 1
ATOM 10770 C CA . LYS D 1 28 ? -18.005 -19.952 -0.151 1.00 20.25 51 LYS G CA 1
ATOM 10771 C C . LYS D 1 28 ? -17.172 -21.109 -0.738 1.00 25.69 51 LYS G C 1
ATOM 10772 O O . LYS D 1 28 ? -16.757 -21.031 -1.897 1.00 27.74 51 LYS G O 1
ATOM 10778 N N . PRO D 1 29 ? -16.988 -22.209 0.019 1.00 23.12 52 PRO G N 1
ATOM 10779 C CA . PRO D 1 29 ? -16.407 -23.417 -0.582 1.00 23.10 52 PRO G CA 1
ATOM 10780 C C . PRO D 1 29 ? -17.346 -23.936 -1.664 1.00 27.02 52 PRO G C 1
ATOM 10781 O O . PRO D 1 29 ? -18.571 -23.801 -1.556 1.00 26.04 52 PRO G O 1
ATOM 10785 N N . ASP D 1 30 ? -16.750 -24.512 -2.698 1.00 28.67 53 ASP G N 1
ATOM 10786 C CA . ASP D 1 30 ? -17.523 -24.984 -3.851 1.00 36.35 53 ASP G CA 1
ATOM 10787 C C . ASP D 1 30 ? -18.370 -26.191 -3.432 1.00 36.60 53 ASP G C 1
ATOM 10788 O O . ASP D 1 30 ? -19.408 -26.452 -4.045 1.00 38.85 53 ASP G O 1
ATOM 10793 N N . ASN D 1 31 ? -17.925 -26.909 -2.401 1.00 31.17 54 ASN G N 1
ATOM 10794 C CA . ASN D 1 31 ? -18.729 -27.981 -1.780 1.00 27.57 54 ASN G CA 1
ATOM 10795 C C . ASN D 1 31 ? -19.464 -27.606 -0.445 1.00 26.21 54 ASN G C 1
ATOM 10796 O O . ASN D 1 31 ? -19.676 -28.462 0.368 1.00 27.96 54 ASN G O 1
ATOM 10801 N N . LEU D 1 32 ? -19.911 -26.363 -0.293 1.00 24.03 55 LEU G N 1
ATOM 10802 C CA . LEU D 1 32 ? -20.575 -25.945 0.986 1.00 24.34 55 LEU G CA 1
ATOM 10803 C C . LEU D 1 32 ? -21.773 -26.862 1.276 1.00 28.97 55 LEU G C 1
ATOM 10804 O O . LEU D 1 32 ? -21.943 -27.340 2.411 1.00 24.90 55 LEU G O 1
ATOM 10809 N N . ASP D 1 33 ? -22.623 -27.063 0.250 1.00 28.74 56 ASP G N 1
ATOM 10810 C CA . ASP D 1 33 ? -23.853 -27.869 0.415 1.00 32.13 56 ASP G CA 1
ATOM 10811 C C . ASP D 1 33 ? -23.448 -29.239 1.085 1.00 26.86 56 ASP G C 1
ATOM 10812 O O . ASP D 1 33 ? -24.054 -29.657 2.064 1.00 31.62 56 ASP G O 1
ATOM 10821 N N . GLU D 1 34 ? -22.371 -29.872 0.628 1.00 32.79 57 GLU G N 1
ATOM 10822 C CA . GLU D 1 34 ? -21.861 -31.123 1.210 1.00 29.47 57 GLU G CA 1
ATOM 10823 C C . GLU D 1 34 ? -21.224 -31.014 2.624 1.00 34.41 57 GLU G C 1
ATOM 10824 O O . GLU D 1 34 ? -21.468 -31.822 3.529 1.00 30.57 57 GLU G O 1
ATOM 10830 N N . LEU D 1 35 ? -20.381 -30.010 2.813 1.00 27.03 58 LEU G N 1
ATOM 10831 C CA . LEU D 1 35 ? -19.797 -29.786 4.133 1.00 24.43 58 LEU G CA 1
ATOM 10832 C C . LEU D 1 35 ? -20.922 -29.607 5.176 1.00 22.16 58 LEU G C 1
ATOM 10833 O O . LEU D 1 35 ? -20.806 -30.123 6.260 1.00 25.64 58 LEU G O 1
ATOM 10838 N N . LEU D 1 36 ? -21.956 -28.841 4.833 1.00 25.05 59 LEU G N 1
ATOM 10839 C CA . LEU D 1 36 ? -23.049 -28.489 5.788 1.00 23.97 59 LEU G CA 1
ATOM 10840 C C . LEU D 1 36 ? -23.896 -29.743 5.966 1.00 30.51 59 LEU G C 1
ATOM 10841 O O . LEU D 1 36 ? -24.289 -30.094 7.089 1.00 28.26 59 LEU G O 1
ATOM 10846 N N . ALA D 1 37 ? -24.127 -30.474 4.884 1.00 32.53 60 ALA G N 1
ATOM 10847 C CA . ALA D 1 37 ? -24.884 -31.759 5.084 1.00 38.38 60 ALA G CA 1
ATOM 10848 C C . ALA D 1 37 ? -24.148 -32.648 6.073 1.00 33.49 60 ALA G C 1
ATOM 10849 O O . ALA D 1 37 ? -24.758 -33.213 6.985 1.00 39.85 60 ALA G O 1
ATOM 10851 N N . ASN D 1 38 ? -22.820 -32.743 5.974 1.00 39.04 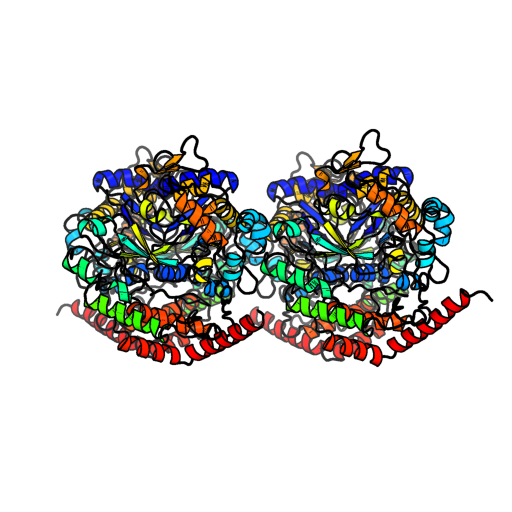61 ASN G N 1
ATOM 10852 C CA . ASN D 1 38 ? -22.013 -33.537 6.965 1.00 32.90 61 ASN G CA 1
ATOM 10853 C C . ASN D 1 38 ? -22.003 -33.040 8.398 1.00 35.76 61 ASN G C 1
ATOM 10854 O O . ASN D 1 38 ? -22.069 -33.810 9.383 1.00 35.47 61 ASN G O 1
ATOM 10859 N N . ALA D 1 39 ? -21.848 -31.735 8.508 1.00 29.01 62 ALA G N 1
ATOM 10860 C CA . ALA D 1 39 ? -21.816 -31.106 9.793 1.00 28.85 62 ALA G CA 1
ATOM 10861 C C . ALA D 1 39 ? -23.233 -31.296 10.416 1.00 24.75 62 ALA G C 1
ATOM 10862 O O . ALA D 1 39 ? -23.352 -31.491 11.596 1.00 30.11 62 ALA G O 1
ATOM 10864 N N . ASN D 1 40 ? -24.264 -31.189 9.603 1.00 27.93 63 ASN G N 1
ATOM 10865 C CA . ASN D 1 40 ? -25.646 -31.172 10.137 1.00 25.41 63 ASN G CA 1
ATOM 10866 C C . ASN D 1 40 ? -26.096 -32.517 10.684 1.00 33.22 63 ASN G C 1
ATOM 10867 O O . ASN D 1 40 ? -26.980 -32.589 11.561 1.00 31.68 63 ASN G O 1
ATOM 10872 N N . LYS D 1 41 ? -25.422 -33.568 10.240 1.00 32.71 64 LYS G N 1
ATOM 10873 C CA . LYS D 1 41 ? -25.498 -34.861 10.954 1.00 39.03 64 LYS G CA 1
ATOM 10874 C C . LYS D 1 41 ? -25.219 -34.801 12.461 1.00 40.33 64 LYS G C 1
ATOM 10875 O O . LYS D 1 41 ? -26.056 -35.235 13.253 1.00 41.02 64 LYS G O 1
ATOM 10881 N N . ILE D 1 42 ? -24.089 -34.207 12.860 1.00 32.35 65 ILE G N 1
ATOM 10882 C CA . ILE D 1 42 ? -23.753 -34.014 14.252 1.00 30.26 65 ILE G CA 1
ATOM 10883 C C . ILE D 1 42 ? -24.590 -32.907 14.886 1.00 32.70 65 ILE G C 1
ATOM 10884 O O . ILE D 1 42 ? -25.054 -33.089 16.001 1.00 32.62 65 ILE G O 1
ATOM 10889 N N . ILE D 1 43 ? -24.787 -31.761 14.205 1.00 26.23 66 ILE G N 1
ATOM 10890 C CA . ILE D 1 43 ? -25.500 -30.642 14.840 1.00 27.35 66 ILE G CA 1
ATOM 10891 C C . ILE D 1 43 ? -26.959 -31.027 15.156 1.00 30.34 66 ILE G C 1
ATOM 10892 O O . ILE D 1 43 ? -27.410 -30.867 16.306 1.00 32.10 66 ILE G O 1
ATOM 10897 N N . GLU D 1 44 ? -27.647 -31.591 14.160 1.00 28.27 67 GLU G N 1
ATOM 10898 C CA . GLU D 1 44 ? -29.056 -31.969 14.322 1.00 31.32 67 GLU G CA 1
ATOM 10899 C C . GLU D 1 44 ? -29.205 -32.945 15.499 1.00 37.44 67 GLU G C 1
ATOM 10900 O O . GLU D 1 44 ? -30.068 -32.769 16.346 1.00 39.23 67 GLU G O 1
ATOM 10906 N N . GLU D 1 45 ? -28.297 -33.903 15.609 1.00 38.85 68 GLU G N 1
ATOM 10907 C CA . GLU D 1 45 ? -28.306 -34.830 16.739 1.00 42.95 68 GLU G CA 1
ATOM 10908 C C . GLU D 1 45 ? -28.062 -34.176 18.103 1.00 45.93 68 GLU G C 1
ATOM 10909 O O . GLU D 1 45 ? -28.788 -34.438 19.068 1.00 42.26 68 GLU G O 1
ATOM 10915 N N . LYS D 1 46 ? -27.046 -33.329 18.199 1.00 41.41 69 LYS G N 1
ATOM 10916 C CA . LYS D 1 46 ? -26.694 -32.776 19.495 1.00 39.06 69 LYS G CA 1
ATOM 10917 C C . LYS D 1 46 ? -27.616 -31.634 19.902 1.00 39.57 69 LYS G C 1
ATOM 10918 O O . LYS D 1 46 ? -27.849 -31.428 21.110 1.00 39.79 69 LYS G O 1
ATOM 10924 N N . VAL D 1 47 ? -28.153 -30.875 18.936 1.00 36.23 70 VAL G N 1
ATOM 10925 C CA . VAL D 1 47 ? -28.726 -29.575 19.262 1.00 35.37 70 VAL G CA 1
ATOM 10926 C C . VAL D 1 47 ? -30.180 -29.516 18.885 1.00 31.71 70 VAL G C 1
ATOM 10927 O O . VAL D 1 47 ? -30.954 -28.689 19.397 1.00 32.59 70 VAL G O 1
ATOM 10931 N N . GLY D 1 48 ? -30.580 -30.363 17.971 1.00 30.55 71 GLY G N 1
ATOM 10932 C CA . GLY D 1 48 ? -31.954 -30.224 17.457 1.00 33.94 71 GLY G CA 1
ATOM 10933 C C . GLY D 1 48 ? -32.191 -29.067 16.512 1.00 35.48 71 GLY G C 1
ATOM 10934 O O . GLY D 1 48 ? -33.324 -28.619 16.320 1.00 36.45 71 GLY G O 1
ATOM 10935 N N . ALA D 1 49 ? -31.125 -28.586 15.867 1.00 34.17 72 ALA G N 1
ATOM 10936 C CA . ALA D 1 49 ? -31.260 -27.506 14.894 1.00 32.73 72 ALA G CA 1
ATOM 10937 C C . ALA D 1 49 ? -30.358 -27.884 13.724 1.00 30.07 72 ALA G C 1
ATOM 10938 O O . ALA D 1 49 ? -29.507 -28.783 13.839 1.00 32.09 72 ALA G O 1
ATOM 10940 N N . LYS D 1 50 ? -30.559 -27.199 12.605 1.00 31.91 73 LYS G N 1
ATOM 10941 C CA . LYS D 1 50 ? -29.785 -27.410 11.399 1.00 31.97 73 LYS G CA 1
ATOM 10942 C C . LYS D 1 50 ? -29.058 -26.073 11.102 1.00 28.93 73 LYS G C 1
ATOM 10943 O O . LYS D 1 50 ? -29.667 -25.014 11.178 1.00 29.36 73 LYS G O 1
ATOM 10949 N N . LEU D 1 51 ? -27.791 -26.124 10.727 1.00 24.51 74 LEU G N 1
ATOM 10950 C CA . LEU D 1 51 ? -27.026 -24.885 10.402 1.00 22.52 74 LEU G CA 1
ATOM 10951 C C . LEU D 1 51 ? -27.093 -24.531 8.920 1.00 23.31 74 LEU G C 1
ATOM 10952 O O . LEU D 1 51 ? -26.913 -25.419 8.093 1.00 25.28 74 LEU G O 1
ATOM 10957 N N . ASP D 1 52 ? -27.361 -23.253 8.567 1.00 21.53 75 ASP G N 1
ATOM 10958 C CA . ASP D 1 52 ? -27.157 -22.846 7.193 1.00 25.02 75 ASP G CA 1
ATOM 10959 C C . ASP D 1 52 ? -26.214 -21.670 7.212 1.00 22.80 75 ASP G C 1
ATOM 10960 O O . ASP D 1 52 ? -26.295 -20.786 8.119 1.00 22.73 75 ASP G O 1
ATOM 10965 N N . ILE D 1 53 ? -25.296 -21.678 6.236 1.00 23.24 76 ILE G N 1
ATOM 10966 C CA . ILE D 1 53 ? -24.324 -20.573 6.128 1.00 21.79 76 ILE G CA 1
ATOM 10967 C C . ILE D 1 53 ? -24.450 -19.841 4.789 1.00 22.26 76 ILE G C 1
ATOM 10968 O O . ILE D 1 53 ? -24.513 -20.479 3.732 1.00 23.86 76 ILE G O 1
ATOM 10973 N N . GLN D 1 54 ? -24.538 -18.524 4.849 1.00 21.00 77 GLN G N 1
ATOM 10974 C CA . GLN D 1 54 ? -24.465 -17.714 3.655 1.00 22.17 77 GLN G CA 1
ATOM 10975 C C . GLN D 1 54 ? -23.182 -16.822 3.718 1.00 22.12 77 GLN G C 1
ATOM 10976 O O . GLN D 1 54 ? -23.013 -16.018 4.637 1.00 21.41 77 GLN G O 1
ATOM 10982 N N . TYR D 1 55 ? -22.332 -16.962 2.700 1.00 21.51 78 TYR G N 1
ATOM 10983 C CA . TYR D 1 55 ? -21.159 -16.182 2.547 1.00 21.38 78 TYR G CA 1
ATOM 10984 C C . TYR D 1 55 ? -21.392 -14.861 1.859 1.00 23.51 78 TYR G C 1
ATOM 10985 O O . TYR D 1 55 ? -22.104 -14.789 0.834 1.00 22.67 78 TYR G O 1
ATOM 10994 N N . LEU D 1 56 ? -20.780 -13.804 2.368 1.00 23.26 79 LEU G N 1
ATOM 10995 C CA . LEU D 1 56 ? -21.127 -12.444 1.869 1.00 20.98 79 LEU G CA 1
ATOM 10996 C C . LEU D 1 56 ? -19.979 -11.747 1.085 1.00 25.68 79 LEU G C 1
ATOM 10997 O O . LEU D 1 56 ? -20.063 -10.546 0.795 1.00 24.48 79 LEU G O 1
ATOM 11002 N N . GLY D 1 57 ? -18.880 -12.468 0.897 1.00 25.15 80 GLY G N 1
ATOM 11003 C CA . GLY D 1 57 ? -17.636 -11.902 0.224 1.00 23.87 80 GLY G CA 1
ATOM 11004 C C . GLY D 1 57 ? -16.747 -10.994 1.088 1.00 26.72 80 GLY G C 1
ATOM 11005 O O . GLY D 1 57 ? -17.001 -10.866 2.289 1.00 24.56 80 GLY G O 1
ATOM 11006 N N . TRP D 1 58 ? -15.744 -10.313 0.442 1.00 23.61 81 TRP G N 1
ATOM 11007 C CA . TRP D 1 58 ? -14.650 -9.511 1.105 1.00 26.95 81 TRP G CA 1
ATOM 11008 C C . TRP D 1 58 ? -14.803 -8.025 0.963 1.00 30.44 81 TRP G C 1
ATOM 11009 O O . TRP D 1 58 ? -15.005 -7.300 1.978 1.00 27.96 81 TRP G O 1
ATOM 11020 N N . GLY D 1 59 ? -14.791 -7.601 -0.297 1.00 29.29 82 GLY G N 1
ATOM 11021 C CA . GLY D 1 59 ? -14.834 -6.186 -0.640 1.00 31.32 82 GLY G CA 1
ATOM 11022 C C . GLY D 1 59 ? -15.884 -5.319 0.037 1.00 31.97 82 GLY G C 1
ATOM 11023 O O . GLY D 1 59 ? -15.641 -4.146 0.302 1.00 33.54 82 GLY G O 1
ATOM 11024 N N . ASP D 1 60 ? -17.085 -5.879 0.263 1.00 26.21 83 ASP G N 1
ATOM 11025 C CA . ASP D 1 60 ? -18.183 -5.108 0.735 1.00 26.72 83 ASP G CA 1
ATOM 11026 C C . ASP D 1 60 ? -18.825 -5.761 1.951 1.00 24.31 83 ASP G C 1
ATOM 11027 O O . ASP D 1 60 ? -19.955 -5.431 2.261 1.00 23.23 83 ASP G O 1
ATOM 11032 N N . TYR D 1 61 ? -18.088 -6.632 2.646 1.00 25.51 84 TYR G N 1
ATOM 11033 C CA . TYR D 1 61 ? -18.688 -7.331 3.832 1.00 23.83 84 TYR G CA 1
ATOM 11034 C C . TYR D 1 61 ? -19.219 -6.328 4.846 1.00 23.87 84 TYR G C 1
ATOM 11035 O O . TYR D 1 61 ? -20.360 -6.492 5.353 1.00 25.77 84 TYR G O 1
ATOM 11044 N N . GLY D 1 62 ? -18.412 -5.305 5.180 1.00 22.20 85 GLY G N 1
ATOM 11045 C CA . GLY D 1 62 ? -18.814 -4.238 6.071 1.00 26.58 85 GLY G CA 1
ATOM 11046 C C . GLY D 1 62 ? -20.106 -3.548 5.661 1.00 27.43 85 GLY G C 1
ATOM 11047 O O . GLY D 1 62 ? -20.979 -3.328 6.509 1.00 27.11 85 GLY G O 1
ATOM 11048 N N . LYS D 1 63 ? -20.214 -3.216 4.372 1.00 30.60 86 LYS G N 1
ATOM 11049 C CA . LYS D 1 63 ? -21.444 -2.563 3.826 1.00 31.89 86 LYS G CA 1
ATOM 11050 C C . LYS D 1 63 ? -22.641 -3.483 3.937 1.00 26.55 86 LYS G C 1
ATOM 11051 O O . LYS D 1 63 ? -23.678 -3.034 4.389 1.00 30.36 86 LYS G O 1
ATOM 11057 N N . LYS D 1 64 ? -22.465 -4.735 3.552 1.00 25.47 87 LYS G N 1
ATOM 11058 C CA . LYS D 1 64 ? -23.540 -5.728 3.581 1.00 26.06 87 LYS G CA 1
ATOM 11059 C C . LYS D 1 64 ? -24.013 -6.032 5.001 1.00 27.86 87 LYS G C 1
ATOM 11060 O O . LYS D 1 64 ? -25.225 -5.989 5.296 1.00 23.82 87 LYS G O 1
ATOM 11066 N N . MET D 1 65 ? -23.078 -6.309 5.929 1.00 25.65 88 MET G N 1
ATOM 11067 C CA . MET D 1 65 ? -23.534 -6.591 7.298 1.00 23.02 88 MET G CA 1
ATOM 11068 C C . MET D 1 65 ? -24.146 -5.334 7.950 1.00 27.04 88 MET G C 1
ATOM 11069 O O . MET D 1 65 ? -25.037 -5.426 8.799 1.00 26.24 88 MET G O 1
ATOM 11074 N N . SER D 1 66 ? -23.676 -4.146 7.575 1.00 23.99 89 SER G N 1
ATOM 11075 C CA . SER D 1 66 ? -24.256 -2.905 8.103 1.00 28.13 89 SER G CA 1
ATOM 11076 C C . SER D 1 66 ? -25.736 -2.762 7.728 1.00 25.02 89 SER G C 1
ATOM 11077 O O . SER D 1 66 ? -26.482 -2.353 8.570 1.00 27.68 89 SER G O 1
ATOM 11080 N N . VAL D 1 67 ? -26.082 -3.155 6.512 1.00 26.25 90 VAL G N 1
ATOM 11081 C CA . VAL D 1 67 ? -27.471 -3.105 6.023 1.00 27.93 90 VAL G CA 1
ATOM 11082 C C . VAL D 1 67 ? -28.271 -4.153 6.795 1.00 28.58 90 VAL G C 1
ATOM 11083 O O . VAL D 1 67 ? -29.360 -3.865 7.314 1.00 29.08 90 VAL G O 1
ATOM 11087 N N . ILE D 1 68 ? -27.698 -5.359 6.909 1.00 23.59 91 ILE G N 1
ATOM 11088 C CA . ILE D 1 68 ? -28.346 -6.429 7.677 1.00 23.11 91 ILE G CA 1
ATOM 11089 C C . ILE D 1 68 ? -28.673 -6.076 9.128 1.00 25.52 91 ILE G C 1
ATOM 11090 O O . ILE D 1 68 ? -29.826 -6.219 9.564 1.00 25.03 91 ILE G O 1
ATOM 11095 N N . THR D 1 69 ? -27.703 -5.507 9.840 1.00 24.34 92 THR G N 1
ATOM 11096 C CA . THR D 1 69 ? -27.838 -5.164 11.242 1.00 26.93 92 THR G CA 1
ATOM 11097 C C . THR D 1 69 ? -28.680 -3.910 11.464 1.00 28.44 92 THR G C 1
ATOM 11098 O O . THR D 1 69 ? -29.550 -3.970 12.267 1.00 28.37 92 THR G O 1
ATOM 11102 N N . SER D 1 70 ? -28.460 -2.843 10.687 1.00 28.44 93 SER G N 1
ATOM 11103 C CA . SER D 1 70 ? -29.294 -1.625 10.789 1.00 32.51 93 SER G CA 1
ATOM 11104 C C . SER D 1 70 ? -30.753 -1.824 10.324 1.00 30.86 93 SER G C 1
ATOM 11105 O O . SER D 1 70 ? -31.656 -1.168 10.840 1.00 34.80 93 SER G O 1
ATOM 11108 N N . SER D 1 71 ? -31.003 -2.758 9.425 1.00 29.75 94 SER G N 1
ATOM 11109 C CA . SER D 1 71 ? -32.355 -3.024 9.018 1.00 29.84 94 SER G CA 1
ATOM 11110 C C . SER D 1 71 ? -33.103 -3.967 9.975 1.00 34.01 94 SER G C 1
ATOM 11111 O O . SER D 1 71 ? -34.320 -4.065 9.910 1.00 30.56 94 SER G O 1
ATOM 11114 N N . GLY D 1 72 ? -32.392 -4.632 10.867 1.00 29.63 95 GLY G N 1
ATOM 11115 C CA . GLY D 1 72 ? -33.038 -5.582 11.775 1.00 29.36 95 GLY G CA 1
ATOM 11116 C C . GLY D 1 72 ? -33.514 -6.802 10.999 1.00 26.59 95 GLY G C 1
ATOM 11117 O O . GLY D 1 72 ? -34.451 -7.489 11.407 1.00 27.57 95 GLY G O 1
ATOM 11118 N N . GLU D 1 73 ? -32.857 -7.100 9.874 1.00 27.00 96 GLU G N 1
ATOM 11119 C CA . GLU D 1 73 ? -33.176 -8.358 9.168 1.00 28.97 96 GLU G CA 1
ATOM 11120 C C . GLU D 1 73 ? -33.007 -9.570 10.038 1.00 29.06 96 GLU G C 1
ATOM 11121 O O . GLU D 1 73 ? -32.196 -9.600 10.973 1.00 26.69 96 GLU G O 1
ATOM 11127 N N . ASN D 1 74 ? -33.760 -10.609 9.738 1.00 27.12 97 ASN G N 1
ATOM 11128 C CA . ASN D 1 74 ? -33.652 -11.828 10.545 1.00 29.37 97 ASN G CA 1
ATOM 11129 C C . ASN D 1 74 ? -32.347 -12.554 10.245 1.00 28.16 97 ASN G C 1
ATOM 11130 O O . ASN D 1 74 ? -32.052 -12.793 9.071 1.00 27.26 97 ASN G O 1
ATOM 11135 N N . TYR D 1 75 ? -31.584 -12.904 11.284 1.00 22.62 98 TYR G N 1
ATOM 11136 C CA . TYR D 1 75 ? -30.445 -13.814 11.138 1.00 20.98 98 TYR G CA 1
ATOM 11137 C C . TYR D 1 75 ? -30.160 -14.286 12.544 1.00 21.51 98 TYR G C 1
ATOM 11138 O O . TYR D 1 75 ? -30.761 -13.759 13.518 1.00 21.86 98 TYR G O 1
ATOM 11147 N N . ASP D 1 76 ? -29.307 -15.322 12.682 1.00 18.12 99 ASP G N 1
ATOM 11148 C CA . ASP D 1 76 ? -29.018 -15.851 14.021 1.00 17.58 99 ASP G CA 1
ATOM 11149 C C . ASP D 1 76 ? -27.587 -15.588 14.440 1.00 17.70 99 ASP G C 1
ATOM 11150 O O . ASP D 1 76 ? -27.369 -15.059 15.535 1.00 17.85 99 ASP G O 1
ATOM 11155 N N . ILE D 1 77 ? -26.671 -15.924 13.541 1.00 18.22 100 ILE G N 1
ATOM 11156 C CA . ILE D 1 77 ? -25.201 -15.839 13.847 1.00 17.23 100 ILE G CA 1
ATOM 11157 C C . ILE D 1 77 ? -24.540 -15.080 12.724 1.00 17.21 100 ILE G C 1
ATOM 11158 O O . ILE D 1 77 ? -24.891 -15.229 11.570 1.00 16.45 100 ILE G O 1
ATOM 11163 N N . ALA D 1 78 ? -23.534 -14.257 13.030 1.00 16.83 101 ALA G N 1
ATOM 11164 C CA . ALA D 1 78 ? -22.724 -13.694 11.931 1.00 17.12 101 ALA G CA 1
ATOM 11165 C C . ALA D 1 78 ? -21.257 -13.536 12.373 1.00 17.32 101 ALA G C 1
ATOM 11166 O O . ALA D 1 78 ? -20.987 -13.320 13.539 1.00 17.54 101 ALA G O 1
ATOM 11168 N N . PHE D 1 79 ? -20.359 -13.573 11.372 1.00 16.13 102 PHE G N 1
ATOM 11169 C CA . PHE D 1 79 ? -18.989 -13.086 11.619 1.00 17.19 102 PHE G CA 1
ATOM 11170 C C . PHE D 1 79 ? -19.130 -11.561 11.790 1.00 17.70 102 PHE G C 1
ATOM 11171 O O . PHE D 1 79 ? -19.671 -10.879 10.895 1.00 17.23 102 PHE G O 1
ATOM 11179 N N . ALA D 1 80 ? -18.688 -11.014 12.908 1.00 16.74 103 ALA G N 1
ATOM 11180 C CA . ALA D 1 80 ? -19.036 -9.588 13.207 1.00 18.38 103 ALA G CA 1
ATOM 11181 C C . ALA D 1 80 ? -18.250 -8.634 12.282 1.00 20.75 103 ALA G C 1
ATOM 11182 O O . ALA D 1 80 ? -17.055 -8.877 11.984 1.00 18.88 103 ALA G O 1
ATOM 11184 N N . ASP D 1 81 ? -18.883 -7.528 11.955 1.00 18.93 104 ASP G N 1
ATOM 11185 C CA . ASP D 1 81 ? -18.156 -6.382 11.333 1.00 19.43 104 ASP G CA 1
ATOM 11186 C C . ASP D 1 81 ? -18.262 -5.196 12.305 1.00 21.97 104 ASP G C 1
ATOM 11187 O O . ASP D 1 81 ? -19.344 -4.966 12.826 1.00 21.82 104 ASP G O 1
ATOM 11192 N N . ASN D 1 82 ? -17.154 -4.518 12.606 1.00 20.46 105 ASN G N 1
ATOM 11193 C CA . ASN D 1 82 ? -17.224 -3.329 13.481 1.00 21.89 105 ASN G CA 1
ATOM 11194 C C . ASN D 1 82 ? -17.806 -3.671 14.859 1.00 22.83 105 ASN G C 1
ATOM 11195 O O . ASN D 1 82 ? -18.708 -2.998 15.395 1.00 24.04 105 ASN G O 1
ATOM 11200 N N . TYR D 1 83 ? -17.256 -4.740 15.454 1.00 20.45 106 TYR G N 1
ATOM 11201 C CA . TYR D 1 83 ? -17.834 -5.319 16.678 1.00 19.00 106 TYR G CA 1
ATOM 11202 C C . TYR D 1 83 ? -17.982 -4.281 17.838 1.00 18.78 106 TYR G C 1
ATOM 11203 O O . TYR D 1 83 ? -19.012 -4.210 18.474 1.00 21.10 106 TYR G O 1
ATOM 11212 N N . ILE D 1 84 ? -16.910 -3.551 18.159 1.00 19.87 107 ILE G N 1
ATOM 11213 C CA . ILE D 1 84 ? -16.940 -2.593 19.359 1.00 22.61 107 ILE G CA 1
ATOM 11214 C C . ILE D 1 84 ? -18.071 -1.566 19.198 1.00 22.65 107 ILE G C 1
ATOM 11215 O O . ILE D 1 84 ? -18.881 -1.333 20.108 1.00 24.97 107 ILE G O 1
ATOM 11220 N N . VAL D 1 85 ? -18.141 -1.009 18.011 1.00 22.92 108 VAL G N 1
ATOM 11221 C CA . VAL D 1 85 ? -19.171 0.019 17.722 1.00 25.03 108 VAL G CA 1
ATOM 11222 C C . VAL D 1 85 ? -20.559 -0.592 17.784 1.00 26.23 108 VAL G C 1
ATOM 11223 O O . VAL D 1 85 ? -21.436 -0.087 18.539 1.00 24.89 108 VAL G O 1
ATOM 11227 N N . ASN D 1 86 ? -20.744 -1.703 17.062 1.00 23.94 109 ASN G N 1
ATOM 11228 C CA . ASN D 1 86 ? -22.081 -2.339 17.012 1.00 23.90 109 ASN G CA 1
ATOM 11229 C C . ASN D 1 86 ? -22.557 -2.947 18.287 1.00 23.84 109 ASN G C 1
ATOM 11230 O O . ASN D 1 86 ? -23.764 -2.952 18.561 1.00 24.00 109 ASN G O 1
ATOM 11235 N N . ALA D 1 87 ? -21.628 -3.455 19.122 1.00 20.27 110 ALA G N 1
ATOM 11236 C CA . ALA D 1 87 ? -22.012 -4.027 20.417 1.00 20.95 110 ALA G CA 1
ATOM 11237 C C . ALA D 1 87 ? -22.718 -2.946 21.273 1.00 23.88 110 ALA G C 1
ATOM 11238 O O . ALA D 1 87 ? -23.581 -3.270 22.113 1.00 22.38 110 ALA G O 1
ATOM 11240 N N . GLN D 1 88 ? -22.283 -1.691 21.081 1.00 24.74 111 GLN G N 1
ATOM 11241 C CA . GLN D 1 88 ? -22.829 -0.535 21.848 1.00 27.04 111 GLN G CA 1
ATOM 11242 C C . GLN D 1 88 ? -24.068 0.044 21.212 1.00 29.60 111 GLN G C 1
ATOM 11243 O O . GLN D 1 88 ? -24.674 0.969 21.833 1.00 30.75 111 GLN G O 1
ATOM 11249 N N . LYS D 1 89 ? -24.509 -0.507 20.060 1.00 28.41 112 LYS G N 1
ATOM 11250 C CA . LYS D 1 89 ? -25.785 -0.063 19.450 1.00 29.34 112 LYS G CA 1
ATOM 11251 C C . LYS D 1 89 ? -26.872 -1.120 19.577 1.00 31.54 112 LYS G C 1
ATOM 11252 O O . LYS D 1 89 ? -27.852 -1.091 18.817 1.00 32.81 112 LYS G O 1
ATOM 11258 N N . GLY D 1 90 ? -26.680 -2.087 20.477 1.00 26.96 113 GLY G N 1
ATOM 11259 C CA . GLY D 1 90 ? -27.638 -3.186 20.625 1.00 29.20 113 GLY G CA 1
ATOM 11260 C C . GLY D 1 90 ? -27.853 -4.129 19.455 1.00 28.06 113 GLY G C 1
ATOM 11261 O O . GLY D 1 90 ? -28.862 -4.827 19.396 1.00 27.32 113 GLY G O 1
ATOM 11262 N N . ALA D 1 91 ? -26.892 -4.191 18.538 1.00 25.78 114 ALA G N 1
ATOM 11263 C CA . ALA D 1 91 ? -26.941 -5.121 17.404 1.00 23.68 114 ALA G CA 1
ATOM 11264 C C . ALA D 1 91 ? -26.863 -6.594 17.884 1.00 21.03 114 ALA G C 1
ATOM 11265 O O . ALA D 1 91 ? -27.428 -7.498 17.259 1.00 21.91 114 ALA G O 1
ATOM 11267 N N . TYR D 1 92 ? -26.206 -6.820 19.019 1.00 20.53 115 TYR G N 1
ATOM 11268 C CA . TYR D 1 92 ? -25.786 -8.192 19.383 1.00 20.33 115 TYR G CA 1
ATOM 11269 C C . TYR D 1 92 ? -26.370 -8.592 20.718 1.00 21.45 115 TYR G C 1
ATOM 11270 O O . TYR D 1 92 ? -26.437 -7.776 21.680 1.00 23.05 115 TYR G O 1
ATOM 11279 N N . ALA D 1 93 ? -26.736 -9.868 20.800 1.00 21.45 116 ALA G N 1
ATOM 11280 C CA . ALA D 1 93 ? -27.259 -10.475 22.026 1.00 22.85 116 ALA G CA 1
ATOM 11281 C C . ALA D 1 93 ? -26.158 -10.456 23.065 1.00 25.93 116 ALA G C 1
ATOM 11282 O O . ALA D 1 93 ? -25.018 -10.892 22.801 1.00 22.95 116 ALA G O 1
ATOM 11284 N N . ASP D 1 94 ? -26.493 -9.910 24.233 1.00 25.38 117 ASP G N 1
ATOM 11285 C CA . ASP D 1 94 ? -25.651 -10.080 25.422 1.00 23.83 117 ASP G CA 1
ATOM 11286 C C . ASP D 1 94 ? -25.412 -11.556 25.657 1.00 23.56 117 ASP G C 1
ATOM 11287 O O . ASP D 1 94 ? -26.388 -12.325 25.694 1.00 25.42 117 ASP G O 1
ATOM 11292 N N . LEU D 1 95 ? -24.126 -11.997 25.789 1.00 21.46 118 LEU G N 1
ATOM 11293 C CA . LEU D 1 95 ? -23.822 -13.441 25.939 1.00 21.03 118 LEU G CA 1
ATOM 11294 C C . LEU D 1 95 ? -23.574 -13.845 27.394 1.00 24.10 118 LEU G C 1
ATOM 11295 O O . LEU D 1 95 ? -23.303 -15.016 27.676 1.00 23.01 118 LEU G O 1
ATOM 11300 N N . THR D 1 96 ? -23.724 -12.892 28.316 1.00 25.89 119 THR G N 1
ATOM 11301 C CA . THR D 1 96 ? -23.398 -13.153 29.755 1.00 27.09 119 THR G CA 1
ATOM 11302 C C . THR D 1 96 ? -24.020 -14.440 30.284 1.00 24.53 119 THR G C 1
ATOM 11303 O O . THR D 1 96 ? -23.322 -15.315 30.817 1.00 28.96 119 THR G O 1
ATOM 11307 N N . GLU D 1 97 ? -25.338 -14.542 30.171 1.00 24.44 120 GLU G N 1
ATOM 11308 C CA . GLU D 1 97 ? -26.083 -15.701 30.618 1.00 26.83 120 GLU G CA 1
ATOM 11309 C C . GLU D 1 97 ? -25.808 -16.912 29.778 1.00 24.27 120 GLU G C 1
ATOM 11310 O O . GLU D 1 97 ? -25.606 -18.026 30.307 1.00 22.66 120 GLU G O 1
ATOM 11316 N N . LEU D 1 98 ? -25.762 -16.740 28.446 1.00 23.28 121 LEU G N 1
ATOM 11317 C CA . LEU D 1 98 ? -25.576 -17.870 27.581 1.00 20.39 121 LEU G CA 1
ATOM 11318 C C . LEU D 1 98 ? -24.209 -18.541 27.848 1.00 22.27 121 LEU G C 1
ATOM 11319 O O . LEU D 1 98 ? -24.096 -19.787 27.729 1.00 22.26 121 LEU G O 1
ATOM 11324 N N . TYR D 1 99 ? -23.210 -17.731 28.205 1.00 21.82 122 TYR G N 1
ATOM 11325 C CA . TYR D 1 99 ? -21.901 -18.340 28.524 1.00 24.48 122 TYR G CA 1
ATOM 11326 C C . TYR D 1 99 ? -21.934 -19.194 29.783 1.00 30.08 122 TYR G C 1
ATOM 11327 O O . TYR D 1 99 ? -21.062 -20.025 29.965 1.00 31.07 122 TYR G O 1
ATOM 11336 N N . LYS D 1 100 ? -22.926 -18.983 30.659 1.00 30.23 123 LYS G N 1
ATOM 11337 C CA . LYS D 1 100 ? -23.035 -19.822 31.916 1.00 26.77 123 LYS G CA 1
ATOM 11338 C C . LYS D 1 100 ? -23.523 -21.210 31.655 1.00 29.22 123 LYS G C 1
ATOM 11339 O O . LYS D 1 100 ? -23.289 -22.155 32.425 1.00 32.04 123 LYS G O 1
ATOM 11345 N N . LYS D 1 101 ? -24.167 -21.392 30.516 1.00 26.10 124 LYS G N 1
ATOM 11346 C CA . LYS D 1 101 ? -24.789 -22.637 30.267 1.00 30.19 124 LYS G CA 1
ATOM 11347 C C . LYS D 1 101 ? -24.440 -23.147 28.872 1.00 29.69 124 LYS G C 1
ATOM 11348 O O . LYS D 1 101 ? -23.539 -24.046 28.704 1.00 28.25 124 LYS G O 1
ATOM 11354 N N . GLU D 1 102 ? -25.133 -22.617 27.863 1.00 26.95 125 GLU G N 1
ATOM 11355 C CA . GLU D 1 102 ? -24.982 -23.164 26.527 1.00 26.25 125 GLU G CA 1
ATOM 11356 C C . GLU D 1 102 ? -23.527 -23.079 26.037 1.00 26.40 125 GLU G C 1
ATOM 11357 O O . GLU D 1 102 ? -23.075 -23.977 25.316 1.00 28.83 125 GLU G O 1
ATOM 11363 N N . GLY D 1 103 ? -22.821 -22.030 26.465 1.00 26.51 126 GLY G N 1
ATOM 11364 C CA . GLY D 1 103 ? -21.472 -21.651 25.974 1.00 25.09 126 GLY G CA 1
ATOM 11365 C C . GLY D 1 103 ? -20.367 -21.892 27.010 1.00 26.74 126 GLY G C 1
ATOM 11366 O O . GLY D 1 103 ? -19.251 -21.399 26.842 1.00 27.71 126 GLY G O 1
ATOM 11367 N N . LYS D 1 104 ? -20.673 -22.652 28.059 1.00 28.62 127 LYS G N 1
ATOM 11368 C CA . LYS D 1 104 ? -19.763 -22.782 29.195 1.00 35.14 127 LYS G CA 1
ATOM 11369 C C . LYS D 1 104 ? -18.414 -23.417 28.806 1.00 36.41 127 LYS G C 1
ATOM 11370 O O . LYS D 1 104 ? -17.316 -22.903 29.200 1.00 38.07 127 LYS G O 1
ATOM 11376 N N . ASP D 1 105 ? -18.518 -24.485 28.015 1.00 31.46 128 ASP G N 1
ATOM 11377 C CA . ASP D 1 105 ? -17.326 -25.257 27.559 1.00 28.22 128 ASP G CA 1
ATOM 11378 C C . ASP D 1 105 ? -16.362 -24.353 26.744 1.00 29.95 128 ASP G C 1
ATOM 11379 O O . ASP D 1 105 ? -15.151 -24.384 26.900 1.00 26.53 128 ASP G O 1
ATOM 11384 N N . LEU D 1 106 ? -16.894 -23.572 25.823 1.00 29.66 129 LEU G N 1
ATOM 11385 C CA . LEU D 1 106 ? -16.009 -22.767 24.964 1.00 28.53 129 LEU G CA 1
ATOM 11386 C C . LEU D 1 106 ? -15.397 -21.606 25.752 1.00 28.85 129 LEU G C 1
ATOM 11387 O O . LEU D 1 106 ? -14.194 -21.305 25.625 1.00 29.62 129 LEU G O 1
ATOM 11392 N N . TYR D 1 107 ? -16.200 -20.986 26.631 1.00 26.53 130 TYR G N 1
ATOM 11393 C CA . TYR D 1 107 ? -15.791 -19.853 27.368 1.00 28.23 130 TYR G CA 1
ATOM 11394 C C . TYR D 1 107 ? -14.597 -20.251 28.250 1.00 31.61 130 TYR G C 1
ATOM 11395 O O . TYR D 1 107 ? -13.679 -19.487 28.360 1.00 32.26 130 TYR G O 1
ATOM 11404 N N . LYS D 1 108 ? -14.659 -21.426 28.860 1.00 35.92 131 LYS G N 1
ATOM 11405 C CA . LYS D 1 108 ? -13.639 -21.923 29.814 1.00 38.55 131 LYS G CA 1
ATOM 11406 C C . LYS D 1 108 ? -12.301 -22.192 29.094 1.00 34.72 131 LYS G C 1
ATOM 11407 O O . LYS D 1 108 ? -11.239 -22.049 29.681 1.00 37.64 131 LYS G O 1
ATOM 11409 N N . ALA D 1 109 ? -12.361 -22.491 27.806 1.00 33.74 132 ALA G N 1
ATOM 11410 C CA . ALA D 1 109 ? -11.190 -22.727 26.958 1.00 29.57 132 ALA G CA 1
ATOM 11411 C C . ALA D 1 109 ? -10.538 -21.449 26.348 1.00 32.53 132 ALA G C 1
ATOM 11412 O O . ALA D 1 109 ? -9.493 -21.543 25.695 1.00 29.82 132 ALA G O 1
ATOM 11414 N N . LEU D 1 110 ? -11.157 -20.279 26.509 1.00 25.36 133 LEU G N 1
ATOM 11415 C CA . LEU D 1 110 ? -10.526 -19.079 25.961 1.00 23.82 133 LEU G CA 1
ATOM 11416 C C . LEU D 1 110 ? -9.298 -18.615 26.731 1.00 22.37 133 LEU G C 1
ATOM 11417 O O . LEU D 1 110 ? -9.326 -18.472 27.975 1.00 24.01 133 LEU G O 1
ATOM 11422 N N . ASP D 1 111 ? -8.263 -18.226 25.996 1.00 23.58 134 ASP G N 1
ATOM 11423 C CA . ASP D 1 111 ? -7.183 -17.425 26.607 1.00 22.04 134 ASP G CA 1
ATOM 11424 C C . ASP D 1 111 ? -7.781 -16.190 27.265 1.00 24.09 134 ASP G C 1
ATOM 11425 O O . ASP D 1 111 ? -8.711 -15.558 26.717 1.00 25.46 134 ASP G O 1
ATOM 11430 N N . PRO D 1 112 ? -7.275 -15.814 28.453 1.00 25.19 135 PRO G N 1
ATOM 11431 C CA . PRO D 1 112 ? -7.773 -14.601 29.126 1.00 24.52 135 PRO G CA 1
ATOM 11432 C C . PRO D 1 112 ? -7.895 -13.349 28.246 1.00 20.98 135 PRO G C 1
ATOM 11433 O O . PRO D 1 112 ? -8.860 -12.594 28.370 1.00 18.87 135 PRO G O 1
ATOM 11437 N N . ALA D 1 113 ? -6.963 -13.145 27.321 1.00 20.59 136 ALA G N 1
ATOM 11438 C CA . ALA D 1 113 ? -6.971 -11.933 26.494 1.00 22.85 136 ALA G CA 1
ATOM 11439 C C . ALA D 1 113 ? -8.228 -11.868 25.585 1.00 20.70 136 ALA G C 1
ATOM 11440 O O . ALA D 1 113 ? -8.668 -10.801 25.185 1.00 21.01 136 ALA G O 1
ATOM 11442 N N . TYR D 1 114 ? -8.803 -13.026 25.275 1.00 20.16 137 TYR G N 1
ATOM 11443 C CA . TYR D 1 114 ? -10.071 -12.977 24.506 1.00 18.74 137 TYR G CA 1
ATOM 11444 C C . TYR D 1 114 ? -11.234 -12.400 25.263 1.00 20.24 137 TYR G C 1
ATOM 11445 O O . TYR D 1 114 ? -12.163 -11.828 24.657 1.00 19.17 137 TYR G O 1
ATOM 11454 N N . ILE D 1 115 ? -11.287 -12.627 26.570 1.00 19.89 138 ILE G N 1
ATOM 11455 C CA . ILE D 1 115 ? -12.360 -11.998 27.343 1.00 19.35 138 ILE G CA 1
ATOM 11456 C C . ILE D 1 115 ? -12.056 -10.536 27.501 1.00 21.04 138 ILE G C 1
ATOM 11457 O O . ILE D 1 115 ? -12.934 -9.722 27.304 1.00 20.90 138 ILE G O 1
ATOM 11462 N N . LYS D 1 116 ? -10.809 -10.236 27.826 1.00 21.52 139 LYS G N 1
ATOM 11463 C CA . LYS D 1 116 ? -10.372 -8.815 28.022 1.00 24.93 139 LYS G CA 1
ATOM 11464 C C . LYS D 1 116 ? -10.627 -7.951 26.788 1.00 23.92 139 LYS G C 1
ATOM 11465 O O . LYS D 1 116 ? -11.139 -6.844 26.869 1.00 23.87 139 LYS G O 1
ATOM 11471 N N . GLY D 1 117 ? -10.262 -8.466 25.622 1.00 20.59 140 GLY G N 1
ATOM 11472 C CA . GLY D 1 117 ? -10.341 -7.735 24.368 1.00 18.49 140 GLY G CA 1
ATOM 11473 C C . GLY D 1 117 ? -11.758 -7.631 23.822 1.00 20.34 140 GLY G C 1
ATOM 11474 O O . GLY D 1 117 ? -12.059 -6.797 22.981 1.00 20.66 140 GLY G O 1
ATOM 11475 N N . ASN D 1 118 ? -12.689 -8.421 24.366 1.00 19.84 141 ASN G N 1
ATOM 11476 C CA . ASN D 1 118 ? -14.042 -8.417 23.782 1.00 19.46 141 ASN G CA 1
ATOM 11477 C C . ASN D 1 118 ? -15.162 -8.018 24.747 1.00 22.27 141 ASN G C 1
ATOM 11478 O O . ASN D 1 118 ? -16.360 -8.078 24.410 1.00 20.57 141 ASN G O 1
ATOM 11483 N N . THR D 1 119 ? -14.744 -7.597 25.932 1.00 21.15 142 THR G N 1
ATOM 11484 C CA . THR D 1 119 ? -15.658 -7.028 26.935 1.00 23.17 142 THR G CA 1
ATOM 11485 C C . THR D 1 119 ? -15.884 -5.567 26.569 1.00 25.53 142 THR G C 1
ATOM 11486 O O . THR D 1 119 ? -14.940 -4.793 26.294 1.00 27.16 142 THR G O 1
ATOM 11490 N N . VAL D 1 120 ? -17.158 -5.237 26.488 1.00 29.18 143 VAL G N 1
ATOM 11491 C CA A VAL D 1 120 ? -17.561 -3.911 26.022 0.46 33.41 143 VAL G CA 1
ATOM 11492 C CA B VAL D 1 120 ? -17.559 -3.927 26.000 0.54 29.21 143 VAL G CA 1
ATOM 11493 C C . VAL D 1 120 ? -18.422 -3.349 27.122 1.00 32.35 143 VAL G C 1
ATOM 11494 O O . VAL D 1 120 ? -19.479 -3.931 27.486 1.00 29.49 143 VAL G O 1
ATOM 11501 N N . ASN D 1 121 ? -17.933 -2.243 27.718 1.00 35.98 144 ASN G N 1
ATOM 11502 C CA . ASN D 1 121 ? -18.617 -1.677 28.886 1.00 35.14 144 ASN G CA 1
ATOM 11503 C C . ASN D 1 121 ? -19.175 -2.742 29.801 1.00 32.69 144 ASN G C 1
ATOM 11504 O O . ASN D 1 121 ? -20.336 -2.691 30.131 1.00 31.17 144 ASN G O 1
ATOM 11509 N N . GLY D 1 122 ? -18.333 -3.706 30.194 1.00 31.41 145 GLY G N 1
ATOM 11510 C CA . GLY D 1 122 ? -18.687 -4.725 31.214 1.00 27.27 145 GLY G CA 1
ATOM 11511 C C . GLY D 1 122 ? -19.355 -6.011 30.753 1.00 29.44 145 GLY G C 1
ATOM 11512 O O . GLY D 1 122 ? -19.518 -6.960 31.560 1.00 31.80 145 GLY G O 1
ATOM 11513 N N . LYS D 1 123 ? -19.711 -6.093 29.453 1.00 27.54 146 LYS G N 1
ATOM 11514 C CA . LYS D 1 123 ? -20.421 -7.324 28.975 1.00 27.29 146 LYS G CA 1
ATOM 11515 C C . LYS D 1 123 ? -19.712 -7.901 27.738 1.00 25.48 146 LYS G C 1
ATOM 11516 O O . LYS D 1 123 ? -19.142 -7.154 26.956 1.00 29.74 146 LYS G O 1
ATOM 11522 N N . ILE D 1 124 ? -19.818 -9.213 27.547 1.00 28.06 147 ILE G N 1
ATOM 11523 C CA . ILE D 1 124 ? -19.185 -9.795 26.316 1.00 23.58 147 ILE G CA 1
ATOM 11524 C C . ILE D 1 124 ? -20.311 -10.154 25.309 1.00 22.82 147 ILE G C 1
ATOM 11525 O O . ILE D 1 124 ? -21.325 -10.794 25.682 1.00 22.39 147 ILE G O 1
ATOM 11530 N N . TYR D 1 125 ? -20.090 -9.797 24.030 1.00 21.61 148 TYR G N 1
ATOM 11531 C CA . TYR D 1 125 ? -21.108 -9.950 22.953 1.00 20.68 148 TYR G CA 1
ATOM 11532 C C . TYR D 1 125 ? -20.587 -10.871 21.833 1.00 18.81 148 TYR G C 1
ATOM 11533 O O . TYR D 1 125 ? -21.244 -11.056 20.833 1.00 19.23 148 TYR G O 1
ATOM 11542 N N . ALA D 1 126 ? -19.404 -11.461 22.047 1.00 19.58 149 ALA G N 1
ATOM 11543 C CA . ALA D 1 126 ? -18.862 -12.311 21.017 1.00 22.21 149 ALA G CA 1
ATOM 11544 C C . ALA D 1 126 ? -18.427 -13.693 21.497 1.00 21.26 149 ALA G C 1
ATOM 11545 O O . ALA D 1 126 ? -17.992 -13.890 22.673 1.00 19.89 149 ALA G O 1
ATOM 11547 N N . VAL D 1 127 ? -18.540 -14.623 20.539 1.00 18.32 150 VAL G N 1
ATOM 11548 C CA . VAL D 1 127 ? -17.772 -15.898 20.636 1.00 18.01 150 VAL G CA 1
ATOM 11549 C C . VAL D 1 127 ? -16.538 -15.735 19.758 1.00 16.60 150 VAL G C 1
ATOM 11550 O O . VAL D 1 127 ? -16.609 -15.836 18.566 1.00 16.50 150 VAL G O 1
ATOM 11554 N N . PRO D 1 128 ? -15.362 -15.430 20.385 1.00 16.84 151 PRO G N 1
ATOM 11555 C CA . PRO D 1 128 ? -14.123 -15.308 19.588 1.00 17.82 151 PRO G CA 1
ATOM 11556 C C . PRO D 1 128 ? -13.550 -16.692 19.321 1.00 17.55 151 PRO G C 1
ATOM 11557 O O . PRO D 1 128 ? -13.663 -17.569 20.191 1.00 17.76 151 PRO G O 1
ATOM 11561 N N . VAL D 1 129 ? -12.918 -16.857 18.148 1.00 15.78 152 VAL G N 1
ATOM 11562 C CA . VAL D 1 129 ? -12.321 -18.100 17.798 1.00 15.45 152 VAL G CA 1
ATOM 11563 C C . VAL D 1 129 ? -10.951 -18.203 18.510 1.00 15.89 152 VAL G C 1
ATOM 11564 O O . VAL D 1 129 ? -10.083 -17.356 18.242 1.00 19.53 152 VAL G O 1
ATOM 11568 N N . ALA D 1 130 ? -10.783 -19.193 19.404 1.00 17.07 153 ALA G N 1
ATOM 11569 C CA . ALA D 1 130 ? -9.513 -19.405 20.134 1.00 18.48 153 ALA G CA 1
ATOM 11570 C C . ALA D 1 130 ? -8.450 -19.819 19.144 1.00 17.82 153 ALA G C 1
ATOM 11571 O O . ALA D 1 130 ? -8.427 -20.969 18.679 1.00 19.04 153 ALA G O 1
ATOM 11573 N N . ALA D 1 131 ? -7.511 -18.925 18.884 1.00 17.98 154 ALA G N 1
ATOM 11574 C CA . ALA D 1 131 ? -6.487 -19.182 17.824 1.00 18.63 154 ALA G CA 1
ATOM 11575 C C . ALA D 1 131 ? -5.306 -18.270 18.016 1.00 19.09 154 ALA G C 1
ATOM 11576 O O . ALA D 1 131 ? -4.636 -18.374 19.085 1.00 20.28 154 ALA G O 1
ATOM 11578 N N . ASN D 1 132 ? -5.046 -17.349 17.095 1.00 17.68 155 ASN G N 1
ATOM 11579 C CA . ASN D 1 132 ? -3.845 -16.494 17.220 1.00 17.33 155 ASN G CA 1
ATOM 11580 C C . ASN D 1 132 ? -4.106 -15.331 18.149 1.00 19.89 155 ASN G C 1
ATOM 11581 O O . ASN D 1 132 ? -4.258 -14.204 17.720 1.00 18.36 155 ASN G O 1
ATOM 11586 N N . VAL D 1 133 ? -4.156 -15.640 19.441 1.00 21.50 156 VAL G N 1
ATOM 11587 C CA . VAL D 1 133 ? -4.473 -14.585 20.431 1.00 18.39 156 VAL G CA 1
ATOM 11588 C C . VAL D 1 133 ? -3.344 -13.554 20.370 1.00 18.43 156 VAL G C 1
ATOM 11589 O O . VAL D 1 133 ? -3.607 -12.395 20.728 1.00 21.47 156 VAL G O 1
ATOM 11593 N N . ALA D 1 134 ? -2.110 -13.979 19.999 1.00 18.63 157 ALA G N 1
ATOM 11594 C CA . ALA D 1 134 ? -1.084 -13.006 19.583 1.00 20.19 157 ALA G CA 1
ATOM 11595 C C . ALA D 1 134 ? -0.790 -13.383 18.155 1.00 20.13 157 ALA G C 1
ATOM 11596 O O . ALA D 1 134 ? -0.872 -14.582 17.776 1.00 19.09 157 ALA G O 1
ATOM 11598 N N . SER D 1 135 ? -0.360 -12.399 17.381 1.00 18.05 158 SER G N 1
ATOM 11599 C CA . SER D 1 135 ? 0.110 -12.674 15.986 1.00 19.65 158 SER G CA 1
ATOM 11600 C C . SER D 1 135 ? 0.987 -11.519 15.545 1.00 20.99 158 SER G C 1
ATOM 11601 O O . SER D 1 135 ? 1.040 -10.487 16.229 1.00 19.65 158 SER G O 1
ATOM 11604 N N . SER D 1 136 ? 1.693 -11.718 14.431 1.00 19.99 159 SER G N 1
ATOM 11605 C CA . SER D 1 136 ? 2.377 -10.647 13.660 1.00 21.09 159 SER G CA 1
ATOM 11606 C C . SER D 1 136 ? 1.894 -10.576 12.241 1.00 21.74 159 SER G C 1
ATOM 11607 O O . SER D 1 136 ? 1.399 -11.569 11.694 1.00 19.93 159 SER G O 1
ATOM 11610 N N . GLN D 1 137 ? 2.028 -9.411 11.615 1.00 19.25 160 GLN G N 1
ATOM 11611 C CA . GLN D 1 137 ? 1.807 -9.253 10.198 1.00 19.06 160 GLN G CA 1
ATOM 11612 C C . GLN D 1 137 ? 3.096 -9.600 9.453 1.00 19.98 160 GLN G C 1
ATOM 11613 O O . GLN D 1 137 ? 4.170 -9.364 9.964 1.00 22.19 160 GLN G O 1
ATOM 11619 N N . ASN D 1 138 ? 2.983 -10.339 8.359 1.00 20.64 161 ASN G N 1
ATOM 11620 C CA . ASN D 1 138 ? 4.105 -10.885 7.644 1.00 19.09 161 ASN G CA 1
ATOM 11621 C C . ASN D 1 138 ? 3.878 -10.694 6.150 1.00 20.55 161 ASN G C 1
ATOM 11622 O O . ASN D 1 138 ? 2.731 -10.570 5.663 1.00 19.12 161 ASN G O 1
ATOM 11627 N N . PHE D 1 139 ? 4.971 -10.652 5.407 1.00 19.80 162 PHE G N 1
ATOM 11628 C CA . PHE D 1 139 ? 4.899 -10.851 3.988 1.00 19.10 162 PHE G CA 1
ATOM 11629 C C . PHE D 1 139 ? 5.044 -12.323 3.787 1.00 21.29 162 PHE G C 1
ATOM 11630 O O . PHE D 1 139 ? 5.920 -12.936 4.379 1.00 26.50 162 PHE G O 1
ATOM 11638 N N . ALA D 1 140 ? 4.178 -12.838 2.905 1.00 19.46 163 ALA G N 1
ATOM 11639 C CA . ALA D 1 140 ? 4.203 -14.248 2.537 1.00 20.08 163 ALA G CA 1
ATOM 11640 C C . ALA D 1 140 ? 4.563 -14.238 1.082 1.00 18.28 163 ALA G C 1
ATOM 11641 O O . ALA D 1 140 ? 3.850 -13.633 0.258 1.00 18.83 163 ALA G O 1
ATOM 11643 N N . PHE D 1 141 ? 5.639 -14.969 0.750 1.00 19.04 164 PHE G N 1
ATOM 11644 C CA . PHE D 1 141 ? 6.178 -15.077 -0.621 1.00 19.15 164 PHE G CA 1
ATOM 11645 C C . PHE D 1 141 ? 5.864 -16.398 -1.295 1.00 19.09 164 PHE G C 1
ATOM 11646 O O . PHE D 1 141 ? 5.903 -17.459 -0.644 1.00 20.99 164 PHE G O 1
ATOM 11654 N N . ASN D 1 142 ? 5.577 -16.311 -2.591 1.00 21.35 165 ASN G N 1
ATOM 11655 C CA . ASN D 1 142 ? 5.285 -17.421 -3.440 1.00 21.19 165 ASN G CA 1
ATOM 11656 C C . ASN D 1 142 ? 6.640 -18.116 -3.718 1.00 25.64 165 ASN G C 1
ATOM 11657 O O . ASN D 1 142 ? 7.443 -17.635 -4.526 1.00 24.94 165 ASN G O 1
ATOM 11662 N N . GLY D 1 143 ? 6.880 -19.230 -3.014 1.00 23.59 166 GLY G N 1
ATOM 11663 C CA . GLY D 1 143 ? 8.134 -20.031 -3.123 1.00 26.92 166 GLY G CA 1
ATOM 11664 C C . GLY D 1 143 ? 8.488 -20.592 -4.491 1.00 28.18 166 GLY G C 1
ATOM 11665 O O . GLY D 1 143 ? 9.679 -20.739 -4.851 1.00 29.27 166 GLY G O 1
ATOM 11666 N N . THR D 1 144 ? 7.470 -20.883 -5.271 1.00 27.99 167 THR G N 1
ATOM 11667 C CA . THR D 1 144 ? 7.691 -21.340 -6.644 1.00 28.50 167 THR G CA 1
ATOM 11668 C C . THR D 1 144 ? 8.399 -20.262 -7.422 1.00 29.63 167 THR G C 1
ATOM 11669 O O . THR D 1 144 ? 9.351 -20.526 -8.192 1.00 28.14 167 THR G O 1
ATOM 11673 N N . LEU D 1 145 ? 7.925 -19.040 -7.247 1.00 24.50 168 LEU G N 1
ATOM 11674 C CA . LEU D 1 145 ? 8.518 -17.893 -7.982 1.00 25.42 168 LEU G CA 1
ATOM 11675 C C . LEU D 1 145 ? 9.877 -17.508 -7.404 1.00 26.90 168 LEU G C 1
ATOM 11676 O O . LEU D 1 145 ? 10.783 -17.038 -8.136 1.00 29.65 168 LEU G O 1
ATOM 11681 N N . LEU D 1 146 ? 10.023 -17.650 -6.099 1.00 25.98 169 LEU G N 1
ATOM 11682 C CA . LEU D 1 146 ? 11.297 -17.298 -5.455 1.00 28.59 169 LEU G CA 1
ATOM 11683 C C . LEU D 1 146 ? 12.361 -18.247 -6.005 1.00 28.63 169 LEU G C 1
ATOM 11684 O O . LEU D 1 146 ? 13.522 -17.858 -6.221 1.00 30.63 169 LEU G O 1
ATOM 11689 N N . ALA D 1 147 ? 11.939 -19.462 -6.284 1.00 31.80 170 ALA G N 1
ATOM 11690 C CA . ALA D 1 147 ? 12.894 -20.484 -6.760 1.00 34.44 170 ALA G CA 1
ATOM 11691 C C . ALA D 1 147 ? 13.124 -20.311 -8.234 1.00 34.03 170 ALA G C 1
ATOM 11692 O O . ALA D 1 147 ? 14.226 -20.445 -8.707 1.00 37.94 170 ALA G O 1
ATOM 11694 N N . LYS D 1 148 ? 12.075 -20.036 -8.976 1.00 31.45 171 LYS G N 1
ATOM 11695 C CA . LYS D 1 148 ? 12.230 -19.920 -10.422 1.00 32.91 171 LYS G CA 1
ATOM 11696 C C . LYS D 1 148 ? 13.149 -18.740 -10.774 1.00 36.16 171 LYS G C 1
ATOM 11697 O O . LYS D 1 148 ? 13.969 -18.852 -11.685 1.00 33.85 171 LYS G O 1
ATOM 11703 N N . TYR D 1 149 ? 13.087 -17.641 -10.027 1.00 34.45 172 TYR G N 1
ATOM 11704 C CA . TYR D 1 149 ? 13.812 -16.426 -10.429 1.00 35.22 172 TYR G CA 1
ATOM 11705 C C . TYR D 1 149 ? 14.987 -16.077 -9.519 1.00 36.57 172 TYR G C 1
ATOM 11706 O O . TYR D 1 149 ? 15.644 -15.039 -9.718 1.00 37.34 172 TYR G O 1
ATOM 11715 N N . GLY D 1 150 ? 15.231 -16.922 -8.516 1.00 32.55 173 GLY G N 1
ATOM 11716 C CA . GLY D 1 150 ? 16.309 -16.722 -7.580 1.00 32.67 173 GLY G CA 1
ATOM 11717 C C . GLY D 1 150 ? 16.275 -15.373 -6.908 1.00 35.57 173 GLY G C 1
ATOM 11718 O O . GLY D 1 150 ? 17.309 -14.706 -6.738 1.00 36.88 173 GLY G O 1
ATOM 11719 N N . ILE D 1 151 ? 15.096 -14.964 -6.467 1.00 31.79 174 ILE G N 1
ATOM 11720 C CA . ILE D 1 151 ? 14.972 -13.623 -5.863 1.00 34.26 174 ILE G CA 1
ATOM 11721 C C . ILE D 1 151 ? 15.317 -13.688 -4.386 1.00 35.22 174 ILE G C 1
ATOM 11722 O O . ILE D 1 151 ? 14.818 -14.544 -3.683 1.00 35.65 174 ILE G O 1
ATOM 11727 N N . ASP D 1 152 ? 16.189 -12.796 -3.927 1.00 36.05 175 ASP G N 1
ATOM 11728 C CA . ASP D 1 152 ? 16.688 -12.810 -2.553 1.00 38.40 175 ASP G CA 1
ATOM 11729 C C . ASP D 1 152 ? 15.799 -11.957 -1.628 1.00 35.75 175 ASP G C 1
ATOM 11730 O O . ASP D 1 152 ? 15.696 -10.753 -1.817 1.00 33.83 175 ASP G O 1
ATOM 11735 N N . ILE D 1 153 ? 15.187 -12.586 -0.626 1.00 33.73 176 ILE G N 1
ATOM 11736 C CA . ILE D 1 153 ? 14.272 -11.839 0.268 1.00 32.75 176 ILE G CA 1
ATOM 11737 C C . ILE D 1 153 ? 14.804 -11.577 1.676 1.00 30.48 176 ILE G C 1
ATOM 11738 O O . ILE D 1 153 ? 14.058 -11.119 2.534 1.00 31.50 176 ILE G O 1
ATOM 11743 N N . SER D 1 154 ? 16.086 -11.882 1.926 1.00 35.12 177 SER G N 1
ATOM 11744 C CA . SER D 1 154 ? 16.652 -11.789 3.282 1.00 37.25 177 SER G CA 1
ATOM 11745 C C . SER D 1 154 ? 16.736 -10.335 3.777 1.00 32.38 177 SER G C 1
ATOM 11746 O O . SER D 1 154 ? 16.885 -10.102 4.958 1.00 37.64 177 SER G O 1
ATOM 11749 N N . GLY D 1 155 ? 16.634 -9.375 2.884 1.00 31.93 178 GLY G N 1
ATOM 11750 C CA . GLY D 1 155 ? 16.573 -7.955 3.277 1.00 33.01 178 GLY G CA 1
ATOM 11751 C C . GLY D 1 155 ? 15.180 -7.389 3.580 1.00 36.98 178 GLY G C 1
ATOM 11752 O O . GLY D 1 155 ? 15.038 -6.198 3.900 1.00 32.01 178 GLY G O 1
ATOM 11753 N N . VAL D 1 156 ? 14.147 -8.230 3.469 1.00 31.91 179 VAL G N 1
ATOM 11754 C CA . VAL D 1 156 ? 12.782 -7.696 3.619 1.00 29.60 179 VAL G CA 1
ATOM 11755 C C . VAL D 1 156 ? 12.318 -7.695 5.054 1.00 27.62 179 VAL G C 1
ATOM 11756 O O . VAL D 1 156 ? 12.168 -8.772 5.672 1.00 30.67 179 VAL G O 1
ATOM 11760 N N . THR D 1 157 ? 12.082 -6.492 5.573 1.00 28.69 180 THR G N 1
ATOM 11761 C CA . THR D 1 157 ? 11.694 -6.320 6.963 1.00 28.26 180 THR G CA 1
ATOM 11762 C C . THR D 1 157 ? 10.574 -5.284 7.091 1.00 27.80 180 THR G C 1
ATOM 11763 O O . THR D 1 157 ? 10.148 -4.962 8.205 1.00 30.85 180 THR G O 1
ATOM 11767 N N . SER D 1 158 ? 10.108 -4.741 5.978 1.00 26.14 181 SER G N 1
ATOM 11768 C CA . SER D 1 158 ? 9.218 -3.585 6.044 1.00 24.06 181 SER G CA 1
ATOM 11769 C C . SER D 1 158 ? 8.602 -3.328 4.662 1.00 23.66 181 SER G C 1
ATOM 11770 O O . SER D 1 158 ? 9.129 -3.856 3.678 1.00 24.51 181 SER G O 1
ATOM 11773 N N . TYR D 1 159 ? 7.566 -2.476 4.566 1.00 24.37 182 TYR G N 1
ATOM 11774 C CA . TYR D 1 159 ? 6.981 -2.167 3.252 1.00 24.45 182 TYR G CA 1
ATOM 11775 C C . TYR D 1 159 ? 8.052 -1.537 2.344 1.00 28.68 182 TYR G C 1
ATOM 11776 O O . TYR D 1 159 ? 8.106 -1.804 1.131 1.00 26.18 182 TYR G O 1
ATOM 11785 N N . GLU D 1 160 ? 8.831 -0.646 2.931 1.00 28.40 183 GLU G N 1
ATOM 11786 C CA . GLU D 1 160 ? 9.910 0.057 2.181 1.00 28.50 183 GLU G CA 1
ATOM 11787 C C . GLU D 1 160 ? 10.953 -0.908 1.645 1.00 27.41 183 GLU G C 1
ATOM 11788 O O . GLU D 1 160 ? 11.362 -0.755 0.478 1.00 33.64 183 GLU G O 1
ATOM 11794 N N . THR D 1 161 ? 11.340 -1.914 2.437 1.00 25.37 184 THR G N 1
ATOM 11795 C CA . THR D 1 161 ? 12.385 -2.898 2.012 1.00 25.98 184 THR G CA 1
ATOM 11796 C C . THR D 1 161 ? 11.869 -3.966 1.070 1.00 29.53 184 THR G C 1
ATOM 11797 O O . THR D 1 161 ? 12.626 -4.798 0.590 1.00 27.65 184 THR G O 1
ATOM 11801 N N . LEU D 1 162 ? 10.558 -3.946 0.819 1.00 25.89 185 LEU G N 1
ATOM 11802 C CA . LEU D 1 162 ? 9.986 -4.787 -0.219 1.00 29.73 185 LEU G CA 1
ATOM 11803 C C . LEU D 1 162 ? 10.339 -4.331 -1.682 1.00 29.84 185 LEU G C 1
ATOM 11804 O O . LEU D 1 162 ? 10.419 -5.145 -2.589 1.00 24.94 185 LEU G O 1
ATOM 11809 N N . GLU D 1 163 ? 10.594 -3.038 -1.893 1.00 28.03 186 GLU G N 1
ATOM 11810 C CA . GLU D 1 163 ? 10.757 -2.475 -3.238 1.00 31.96 186 GLU G CA 1
ATOM 11811 C C . GLU D 1 163 ? 11.735 -3.228 -4.147 1.00 29.90 186 GLU G C 1
ATOM 11812 O O . GLU D 1 163 ? 11.378 -3.500 -5.287 1.00 32.70 186 GLU G O 1
ATOM 11818 N N . PRO D 1 164 ? 12.944 -3.552 -3.653 1.00 30.71 187 PRO G N 1
ATOM 11819 C CA . PRO D 1 164 ? 13.910 -4.255 -4.506 1.00 34.68 187 PRO G CA 1
ATOM 11820 C C . PRO D 1 164 ? 13.429 -5.619 -5.070 1.00 32.14 187 PRO G C 1
ATOM 11821 O O . PRO D 1 164 ? 13.746 -5.937 -6.222 1.00 34.58 187 PRO G O 1
ATOM 11825 N N . VAL D 1 165 ? 12.674 -6.407 -4.290 1.00 29.20 188 VAL G N 1
ATOM 11826 C CA . VAL D 1 165 ? 12.177 -7.687 -4.785 1.00 27.06 188 VAL G CA 1
ATOM 11827 C C . VAL D 1 165 ? 10.973 -7.473 -5.701 1.00 25.11 188 VAL G C 1
ATOM 11828 O O . VAL D 1 165 ? 10.751 -8.235 -6.633 1.00 26.20 188 VAL G O 1
ATOM 11832 N N . LEU D 1 166 ? 10.177 -6.455 -5.439 1.00 25.08 189 LEU G N 1
ATOM 11833 C CA . LEU D 1 166 ? 9.052 -6.163 -6.353 1.00 26.11 189 LEU G CA 1
ATOM 11834 C C . LEU D 1 166 ? 9.567 -5.726 -7.734 1.00 26.41 189 LEU G C 1
ATOM 11835 O O . LEU D 1 166 ? 9.081 -6.182 -8.774 1.00 23.95 189 LEU G O 1
ATOM 11840 N N . LYS D 1 167 ? 10.599 -4.870 -7.737 1.00 27.65 190 LYS G N 1
ATOM 11841 C CA . LYS D 1 167 ? 11.220 -4.465 -9.028 1.00 28.37 190 LYS G CA 1
ATOM 11842 C C . LYS D 1 167 ? 11.709 -5.695 -9.845 1.00 27.51 190 LYS G C 1
ATOM 11843 O O . LYS D 1 167 ? 11.494 -5.767 -11.062 1.00 31.53 190 LYS G O 1
ATOM 11849 N N . GLN D 1 168 ? 12.280 -6.685 -9.166 1.00 29.91 191 GLN G N 1
ATOM 11850 C CA . GLN D 1 168 ? 12.837 -7.844 -9.818 1.00 28.49 191 GLN G CA 1
ATOM 11851 C C . GLN D 1 168 ? 11.733 -8.678 -10.414 1.00 31.81 191 GLN G C 1
ATOM 11852 O O . GLN D 1 168 ? 11.820 -9.082 -11.557 1.00 28.13 191 GLN G O 1
ATOM 11858 N N . ILE D 1 169 ? 10.677 -8.956 -9.655 1.00 25.72 192 ILE G N 1
ATOM 11859 C CA . ILE D 1 169 ? 9.637 -9.772 -10.245 1.00 22.00 192 ILE G CA 1
ATOM 11860 C C . ILE D 1 169 ? 8.908 -9.077 -11.375 1.00 24.60 192 ILE G C 1
ATOM 11861 O O . ILE D 1 169 ? 8.551 -9.727 -12.374 1.00 27.14 192 ILE G O 1
ATOM 11866 N N . LYS D 1 170 ? 8.685 -7.770 -11.272 1.00 24.64 193 LYS G N 1
ATOM 11867 C CA . LYS D 1 170 ? 7.996 -7.042 -12.358 1.00 28.05 193 LYS G CA 1
ATOM 11868 C C . LYS D 1 170 ? 8.798 -7.211 -13.665 1.00 28.45 193 LYS G C 1
ATOM 11869 O O . LYS D 1 170 ? 8.237 -7.371 -14.743 1.00 27.47 193 LYS G O 1
ATOM 11875 N N . GLU D 1 171 ? 10.114 -7.203 -13.518 1.00 28.36 194 GLU G N 1
ATOM 11876 C CA . GLU D 1 171 ? 11.058 -7.298 -14.636 1.00 30.62 194 GLU G CA 1
ATOM 11877 C C . GLU D 1 171 ? 11.053 -8.720 -15.213 1.00 32.31 194 GLU G C 1
ATOM 11878 O O . GLU D 1 171 ? 10.929 -8.901 -16.426 1.00 30.42 194 GLU G O 1
ATOM 11884 N N . LYS D 1 172 ? 11.164 -9.724 -14.340 1.00 28.74 195 LYS G N 1
ATOM 11885 C CA . LYS D 1 172 ? 11.332 -11.128 -14.799 1.00 29.44 195 LYS G CA 1
ATOM 11886 C C . LYS D 1 172 ? 10.043 -11.841 -15.134 1.00 30.47 195 LYS G C 1
ATOM 11887 O O . LYS D 1 172 ? 10.031 -12.814 -15.891 1.00 28.53 195 LYS G O 1
ATOM 11893 N N . ALA D 1 173 ? 8.951 -11.406 -14.509 1.00 28.93 196 ALA G N 1
ATOM 11894 C CA . ALA D 1 173 ? 7.653 -12.080 -14.742 1.00 28.94 196 ALA G CA 1
ATOM 11895 C C . ALA D 1 173 ? 6.535 -11.040 -14.826 1.00 31.84 196 ALA G C 1
ATOM 11896 O O . ALA D 1 173 ? 5.759 -10.897 -13.877 1.00 31.79 196 ALA G O 1
ATOM 11898 N N . PRO D 1 174 ? 6.440 -10.314 -15.953 1.00 31.14 197 PRO G N 1
ATOM 11899 C CA . PRO D 1 174 ? 5.487 -9.213 -16.034 1.00 30.93 197 PRO G CA 1
ATOM 11900 C C . PRO D 1 174 ? 3.998 -9.542 -15.857 1.00 31.77 197 PRO G C 1
ATOM 11901 O O . PRO D 1 174 ? 3.242 -8.610 -15.573 1.00 30.23 197 PRO G O 1
ATOM 11905 N N . ASP D 1 175 ? 3.591 -10.814 -15.989 1.00 26.41 198 ASP G N 1
ATOM 11906 C CA . ASP D 1 175 ? 2.212 -11.158 -15.833 1.00 30.85 198 ASP G CA 1
ATOM 11907 C C . ASP D 1 175 ? 1.856 -11.359 -14.350 1.00 28.91 198 ASP G C 1
ATOM 11908 O O . ASP D 1 175 ? 0.669 -11.442 -14.006 1.00 31.73 198 ASP G O 1
ATOM 11913 N N . VAL D 1 176 ? 2.847 -11.463 -13.469 1.00 22.62 199 VAL G N 1
ATOM 11914 C CA . VAL D 1 176 ? 2.521 -11.767 -12.081 1.00 23.70 199 VAL G CA 1
ATOM 11915 C C . VAL D 1 176 ? 2.252 -10.435 -11.376 1.00 21.64 199 VAL G C 1
ATOM 11916 O O . VAL D 1 176 ? 2.966 -9.442 -11.634 1.00 24.16 199 VAL G O 1
ATOM 11920 N N . VAL D 1 177 ? 1.262 -10.401 -10.507 1.00 19.98 200 VAL G N 1
ATOM 11921 C CA . VAL D 1 177 ? 1.097 -9.154 -9.688 1.00 20.35 200 VAL G CA 1
ATOM 11922 C C . VAL D 1 177 ? 2.162 -9.202 -8.593 1.00 19.97 200 VAL G C 1
ATOM 11923 O O . VAL D 1 177 ? 2.253 -10.162 -7.828 1.00 22.84 200 VAL G O 1
ATOM 11927 N N . PRO D 1 178 ? 3.042 -8.181 -8.531 1.00 22.34 201 PRO G N 1
ATOM 11928 C CA . PRO D 1 178 ? 4.133 -8.261 -7.543 1.00 19.49 201 PRO G CA 1
ATOM 11929 C C . PRO D 1 178 ? 3.672 -8.280 -6.089 1.00 19.73 201 PRO G C 1
ATOM 11930 O O . PRO D 1 178 ? 4.037 -9.164 -5.344 1.00 19.67 201 PRO G O 1
ATOM 11934 N N . PHE D 1 179 ? 2.864 -7.296 -5.697 1.00 18.35 202 PHE G N 1
ATOM 11935 C CA . PHE D 1 179 ? 2.284 -7.232 -4.322 1.00 20.02 202 PHE G CA 1
ATOM 11936 C C . PHE D 1 179 ? 0.768 -7.323 -4.435 1.00 22.30 202 PHE G C 1
ATOM 11937 O O . PHE D 1 179 ? 0.119 -6.362 -4.789 1.00 22.41 202 PHE G O 1
ATOM 11945 N N . ALA D 1 180 ? 0.228 -8.510 -4.116 1.00 20.14 203 ALA G N 1
ATOM 11946 C CA . ALA D 1 180 ? -1.219 -8.753 -4.273 1.00 20.69 203 ALA G CA 1
ATOM 11947 C C . ALA D 1 180 ? -1.954 -8.192 -3.055 1.00 21.61 203 ALA G C 1
ATOM 11948 O O . ALA D 1 180 ? -1.830 -8.738 -1.956 1.00 22.97 203 ALA G O 1
ATOM 11950 N N . ILE D 1 181 ? -2.638 -7.054 -3.245 1.00 19.39 204 ILE G N 1
ATOM 11951 C CA . ILE D 1 181 ? -3.500 -6.458 -2.192 1.00 20.89 204 ILE G CA 1
ATOM 11952 C C . ILE D 1 181 ? -4.802 -6.092 -2.873 1.00 19.57 204 ILE G C 1
ATOM 11953 O O . ILE D 1 181 ? -4.835 -5.997 -4.097 1.00 20.66 204 ILE G O 1
ATOM 11958 N N . GLY D 1 182 ? -5.884 -5.955 -2.083 1.00 20.39 205 GLY G N 1
ATOM 11959 C CA . GLY D 1 182 ? -7.234 -5.774 -2.658 1.00 20.83 205 GLY G CA 1
ATOM 11960 C C . GLY D 1 182 ? -7.873 -4.546 -1.988 1.00 22.66 205 GLY G C 1
ATOM 11961 O O . GLY D 1 182 ? -7.201 -3.821 -1.213 1.00 20.33 205 GLY G O 1
ATOM 11962 N N . LYS D 1 183 ? -9.181 -4.370 -2.176 1.00 22.82 206 LYS G N 1
ATOM 11963 C CA . LYS D 1 183 ? -9.705 -3.075 -1.834 1.00 23.31 206 LYS G CA 1
ATOM 11964 C C . LYS D 1 183 ? -9.896 -2.913 -0.356 1.00 22.46 206 LYS G C 1
ATOM 11965 O O . LYS D 1 183 ? -10.057 -1.786 0.103 1.00 24.55 206 LYS G O 1
ATOM 11971 N N . VAL D 1 184 ? -9.909 -4.010 0.420 1.00 21.11 207 VAL G N 1
ATOM 11972 C CA . VAL D 1 184 ? -10.098 -3.887 1.850 1.00 21.37 207 VAL G CA 1
ATOM 11973 C C . VAL D 1 184 ? -8.738 -3.675 2.597 1.00 20.47 207 VAL G C 1
ATOM 11974 O O . VAL D 1 184 ? -8.710 -3.574 3.817 1.00 22.07 207 VAL G O 1
ATOM 11978 N N . PHE D 1 185 ? -7.638 -3.589 1.856 1.00 20.14 208 PHE G N 1
ATOM 11979 C CA . PHE D 1 185 ? -6.277 -3.565 2.456 1.00 20.18 208 PHE G CA 1
ATOM 11980 C C . PHE D 1 185 ? -6.062 -2.300 3.337 1.00 21.49 208 PHE G C 1
ATOM 11981 O O . PHE D 1 185 ? -6.468 -1.262 2.940 1.00 23.98 208 PHE G O 1
ATOM 11989 N N . ILE D 1 186 ? -5.500 -2.472 4.515 1.00 21.38 209 ILE G N 1
ATOM 11990 C CA . ILE D 1 186 ? -5.175 -1.346 5.399 1.00 23.78 209 ILE G CA 1
ATOM 11991 C C . ILE D 1 186 ? -3.730 -1.643 5.784 1.00 23.70 209 ILE G C 1
ATOM 11992 O O . ILE D 1 186 ? -3.439 -2.694 6.310 1.00 23.24 209 ILE G O 1
ATOM 11997 N N . PRO D 1 187 ? -2.795 -0.720 5.550 1.00 24.33 210 PRO G N 1
ATOM 11998 C CA . PRO D 1 187 ? -1.405 -1.007 5.970 1.00 22.27 210 PRO G CA 1
ATOM 11999 C C . PRO D 1 187 ? -1.230 -1.228 7.455 1.00 20.89 210 PRO G C 1
ATOM 12000 O O . PRO D 1 187 ? -1.962 -0.651 8.253 1.00 26.14 210 PRO G O 1
ATOM 12004 N N . SER D 1 188 ? -0.304 -2.112 7.839 1.00 20.51 211 SER G N 1
ATOM 12005 C CA . SER D 1 188 ? -0.119 -2.523 9.225 1.00 21.71 211 SER G CA 1
ATOM 12006 C C . SER D 1 188 ? 1.043 -1.772 9.922 1.00 23.43 211 SER G C 1
ATOM 12007 O O . SER D 1 188 ? 1.999 -1.335 9.263 1.00 21.90 211 SER G O 1
ATOM 12010 N N . ASP D 1 189 ? 0.921 -1.641 11.220 1.00 21.29 212 ASP G N 1
ATOM 12011 C CA . ASP D 1 189 ? 2.070 -1.166 12.033 1.00 24.30 212 ASP G CA 1
ATOM 12012 C C . ASP D 1 189 ? 1.864 -1.636 13.471 1.00 25.58 212 ASP G C 1
ATOM 12013 O O . ASP D 1 189 ? 0.909 -2.388 13.800 1.00 22.84 212 ASP G O 1
ATOM 12018 N N . ASN D 1 190 ? 2.752 -1.170 14.363 1.00 22.80 213 ASN G N 1
ATOM 12019 C CA . ASN D 1 190 ? 2.647 -1.478 15.762 1.00 23.21 213 ASN G CA 1
ATOM 12020 C C . ASN D 1 190 ? 1.738 -0.505 16.479 1.00 25.75 213 ASN G C 1
ATOM 12021 O O . ASN D 1 190 ? 2.196 0.406 17.186 1.00 25.53 213 ASN G O 1
ATOM 12026 N N . PHE D 1 191 ? 0.444 -0.681 16.219 1.00 21.52 214 PHE G N 1
ATOM 12027 C CA . PHE D 1 191 ? -0.642 0.147 16.770 1.00 22.56 214 PHE G CA 1
ATOM 12028 C C . PHE D 1 191 ? -1.580 -0.713 17.566 1.00 23.03 214 PHE G C 1
ATOM 12029 O O . PHE D 1 191 ? -1.732 -1.913 17.278 1.00 23.59 214 PHE G O 1
ATOM 12037 N N . ASP D 1 192 ? -2.193 -0.135 18.607 1.00 22.40 215 ASP G N 1
ATOM 12038 C CA . ASP D 1 192 ? -3.445 -0.716 19.163 1.00 22.37 215 ASP G CA 1
ATOM 12039 C C . ASP D 1 192 ? -4.610 0.170 18.722 1.00 22.75 215 ASP G C 1
ATOM 12040 O O . ASP D 1 192 ? -4.486 1.444 18.628 1.00 23.98 215 ASP G O 1
ATOM 12045 N N . TYR D 1 193 ? -5.768 -0.432 18.417 1.00 23.95 216 TYR G N 1
ATOM 12046 C CA . TYR D 1 193 ? -6.935 0.350 18.010 1.00 21.15 216 TYR G CA 1
ATOM 12047 C C . TYR D 1 193 ? -8.029 0.211 19.074 1.00 25.05 216 TYR G C 1
ATOM 12048 O O . TYR D 1 193 ? -8.457 -0.905 19.384 1.00 25.21 216 TYR G O 1
ATOM 12057 N N . PRO D 1 194 ? -8.461 1.329 19.690 1.00 23.56 217 PRO G N 1
ATOM 12058 C CA . PRO D 1 194 ? -9.480 1.185 20.740 1.00 26.32 217 PRO G CA 1
ATOM 12059 C C . PRO D 1 194 ? -10.896 1.017 20.155 1.00 24.26 217 PRO G C 1
ATOM 12060 O O . PRO D 1 194 ? -11.807 0.641 20.902 1.00 30.13 217 PRO G O 1
ATOM 12064 N N . VAL D 1 195 ? -11.077 1.321 18.868 1.00 23.38 218 VAL G N 1
ATOM 12065 C CA . VAL D 1 195 ? -12.393 1.175 18.138 1.00 25.59 218 VAL G CA 1
ATOM 12066 C C . VAL D 1 195 ? -12.276 0.505 16.754 1.00 31.69 218 VAL G C 1
ATOM 12067 O O . VAL D 1 195 ? -13.084 0.763 15.855 1.00 39.04 218 VAL G O 1
ATOM 12071 N N . ALA D 1 196 ? -11.282 -0.339 16.552 1.00 29.03 219 ALA G N 1
ATOM 12072 C CA . ALA D 1 196 ? -11.132 -1.076 15.256 1.00 26.24 219 ALA G CA 1
ATOM 12073 C C . ALA D 1 196 ? -10.454 -0.246 14.189 1.00 28.48 219 ALA G C 1
ATOM 12074 O O . ALA D 1 196 ? -10.397 1.000 14.242 1.00 28.68 219 ALA G O 1
ATOM 12076 N N . ASN D 1 197 ? -9.965 -0.935 13.185 1.00 23.97 220 ASN G N 1
ATOM 12077 C CA . ASN D 1 197 ? -9.116 -0.274 12.206 1.00 23.42 220 ASN G CA 1
ATOM 12078 C C . ASN D 1 197 ? -9.807 0.419 11.041 1.00 21.82 220 ASN G C 1
ATOM 12079 O O . ASN D 1 197 ? -9.137 0.930 10.132 1.00 25.72 220 ASN G O 1
ATOM 12084 N N . GLY D 1 198 ? -11.133 0.538 11.086 1.00 23.08 221 GLY G N 1
ATOM 12085 C CA . GLY D 1 198 ? -11.810 1.312 10.098 1.00 26.37 221 GLY G CA 1
ATOM 12086 C C . GLY D 1 198 ? -11.845 2.793 10.564 1.00 25.96 221 GLY G C 1
ATOM 12087 O O . GLY D 1 198 ? -12.332 3.615 9.819 1.00 27.18 221 GLY G O 1
ATOM 12088 N N . LEU D 1 199 ? -11.374 3.069 11.778 1.00 24.49 222 LEU G N 1
ATOM 12089 C CA . LEU D 1 199 ? -11.183 4.453 12.294 1.00 26.74 222 LEU G CA 1
ATOM 12090 C C . LEU D 1 199 ? -9.713 4.748 12.461 1.00 26.39 222 LEU G C 1
ATOM 12091 O O . LEU D 1 199 ? -8.888 3.851 12.649 1.00 26.87 222 LEU G O 1
ATOM 12096 N N . PRO D 1 200 ? -9.342 6.051 12.432 1.00 25.32 223 PRO G N 1
ATOM 12097 C CA . PRO D 1 200 ? -7.910 6.417 12.444 1.00 23.06 223 PRO G CA 1
ATOM 12098 C C . PRO D 1 200 ? -7.239 6.437 13.808 1.00 22.49 223 PRO G C 1
ATOM 12099 O O . PRO D 1 200 ? -5.972 6.555 13.931 1.00 25.70 223 PRO G O 1
ATOM 12103 N N . PHE D 1 201 ? -8.014 6.232 14.867 1.00 25.03 224 PHE G N 1
ATOM 12104 C CA . PHE D 1 201 ? -7.462 6.361 16.207 1.00 24.16 224 PHE G CA 1
ATOM 12105 C C . PHE D 1 201 ? -6.641 5.180 16.691 1.00 26.26 224 PHE G C 1
ATOM 12106 O O . PHE D 1 201 ? -7.146 4.028 16.691 1.00 27.35 224 PHE G O 1
ATOM 12114 N N . VAL D 1 202 ? -5.417 5.445 17.119 1.00 23.28 225 VAL G N 1
ATOM 12115 C CA . VAL D 1 202 ? -4.543 4.415 17.609 1.00 25.33 225 VAL G CA 1
ATOM 12116 C C . VAL D 1 202 ? -3.782 4.786 18.866 1.00 27.06 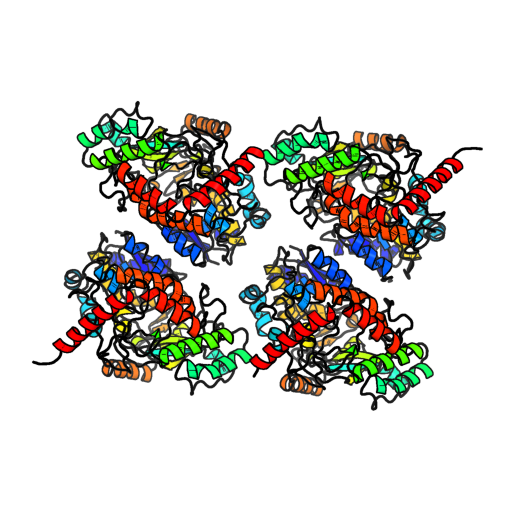225 VAL G C 1
ATOM 12117 O O . VAL D 1 202 ? -3.573 5.985 19.127 1.00 29.46 225 VAL G O 1
ATOM 12121 N N . ILE D 1 203 ? -3.343 3.763 19.610 1.00 25.69 226 ILE G N 1
ATOM 12122 C CA . ILE D 1 203 ? -2.227 3.915 20.551 1.00 28.59 226 ILE G CA 1
ATOM 12123 C C . ILE D 1 203 ? -0.992 3.520 19.737 1.00 28.45 226 ILE G C 1
ATOM 12124 O O . ILE D 1 203 ? -0.924 2.389 19.215 1.00 29.03 226 ILE G O 1
ATOM 12129 N N . ASP D 1 204 ? -0.013 4.423 19.609 1.00 28.54 227 ASP G N 1
ATOM 12130 C CA . ASP D 1 204 ? 1.232 4.074 18.965 1.00 26.13 227 ASP G CA 1
ATOM 12131 C C . ASP D 1 204 ? 2.090 3.287 19.886 1.00 29.78 227 ASP G C 1
ATOM 12132 O O . ASP D 1 204 ? 2.627 3.821 20.849 1.00 30.09 227 ASP G O 1
ATOM 12137 N N . LEU D 1 205 ? 2.260 1.992 19.624 1.00 25.03 228 LEU G N 1
ATOM 12138 C CA . LEU D 1 205 ? 3.007 1.168 20.562 1.00 24.90 228 LEU G CA 1
ATOM 12139 C C . LEU D 1 205 ? 4.521 1.488 20.569 1.00 29.84 228 LEU G C 1
ATOM 12140 O O . LEU D 1 205 ? 5.232 1.102 21.489 1.00 32.44 228 LEU G O 1
ATOM 12145 N N . GLU D 1 206 ? 4.980 2.149 19.513 1.00 29.19 229 GLU G N 1
ATOM 12146 C CA . GLU D 1 206 ? 6.388 2.619 19.441 1.00 32.33 229 GLU G CA 1
ATOM 12147 C C . GLU D 1 206 ? 6.546 4.061 19.896 1.00 34.45 229 GLU G C 1
ATOM 12148 O O . GLU D 1 206 ? 7.678 4.566 19.912 1.00 35.86 229 GLU G O 1
ATOM 12154 N N . GLY D 1 207 ? 5.427 4.712 20.207 1.00 32.61 230 GLY G N 1
ATOM 12155 C CA . GLY D 1 207 ? 5.448 6.142 20.590 1.00 37.17 230 GLY G CA 1
ATOM 12156 C C . GLY D 1 207 ? 5.191 6.317 22.075 1.00 32.75 230 GLY G C 1
ATOM 12157 O O . GLY D 1 207 ? 5.648 5.534 22.925 1.00 32.91 230 GLY G O 1
ATOM 12158 N N . ASP D 1 208 ? 4.403 7.335 22.387 1.00 35.80 231 ASP G N 1
ATOM 12159 C CA . ASP D 1 208 ? 4.007 7.552 23.764 1.00 31.83 231 ASP G CA 1
ATOM 12160 C C . ASP D 1 208 ? 2.767 6.691 24.024 1.00 28.40 231 ASP G C 1
ATOM 12161 O O . ASP D 1 208 ? 1.691 7.087 23.624 1.00 27.51 231 ASP G O 1
ATOM 12166 N N . THR D 1 209 ? 2.901 5.599 24.775 1.00 30.99 232 THR G N 1
ATOM 12167 C CA . THR D 1 209 ? 1.774 4.635 24.874 1.00 33.45 232 THR G CA 1
ATOM 12168 C C . THR D 1 209 ? 0.692 5.130 25.784 1.00 34.83 232 THR G C 1
ATOM 12169 O O . THR D 1 209 ? -0.251 4.433 26.039 1.00 37.98 232 THR G O 1
ATOM 12173 N N . THR D 1 210 ? 0.835 6.368 26.270 1.00 34.90 233 THR G N 1
ATOM 12174 C CA . THR D 1 210 ? -0.149 6.977 27.129 1.00 35.02 233 THR G CA 1
ATOM 12175 C C . THR D 1 210 ? -1.131 7.813 26.322 1.00 33.44 233 THR G C 1
ATOM 12176 O O . THR D 1 210 ? -2.160 8.294 26.856 1.00 32.43 233 THR G O 1
ATOM 12180 N N . LYS D 1 211 ? -0.847 7.985 25.028 1.00 29.64 234 LYS G N 1
ATOM 12181 C CA . LYS D 1 211 ? -1.621 8.860 24.163 1.00 27.79 234 LYS G CA 1
ATOM 12182 C C . LYS D 1 211 ? -2.410 8.202 22.993 1.00 33.76 234 LYS G C 1
ATOM 12183 O O . LYS D 1 211 ? -1.888 7.307 22.299 1.00 32.41 234 LYS G O 1
ATOM 12189 N N . VAL D 1 212 ? -3.612 8.712 22.737 1.00 27.49 235 VAL G N 1
ATOM 12190 C CA . VAL D 1 212 ? -4.392 8.395 21.545 1.00 30.10 235 VAL G CA 1
ATOM 12191 C C . VAL D 1 212 ? -3.927 9.362 20.470 1.00 31.68 235 VAL G C 1
ATOM 12192 O O . VAL D 1 212 ? -3.930 10.578 20.689 1.00 30.21 235 VAL G O 1
ATOM 12196 N N . VAL D 1 213 ? -3.500 8.820 19.323 1.00 30.43 236 VAL G N 1
ATOM 12197 C CA . VAL D 1 213 ? -3.115 9.637 18.160 1.00 30.38 236 VAL G CA 1
ATOM 12198 C C . VAL D 1 213 ? -3.830 9.196 16.893 1.00 34.57 236 VAL G C 1
ATOM 12199 O O . VAL D 1 213 ? -4.525 8.153 16.846 1.00 30.46 236 VAL G O 1
ATOM 12203 N N . ASN D 1 214 ? -3.664 9.994 15.855 1.00 34.21 237 ASN G N 1
ATOM 12204 C CA . ASN D 1 214 ? -4.239 9.661 14.572 1.00 31.06 237 ASN G CA 1
ATOM 12205 C C . ASN D 1 214 ? -3.200 8.943 13.679 1.00 29.11 237 ASN G C 1
ATOM 12206 O O . ASN D 1 214 ? -2.128 9.487 13.419 1.00 24.33 237 ASN G O 1
ATOM 12211 N N . ARG D 1 215 ? -3.507 7.692 13.214 1.00 24.58 238 ARG G N 1
ATOM 12212 C CA . ARG D 1 215 ? -2.512 6.984 12.430 1.00 25.61 238 ARG G CA 1
ATOM 12213 C C . ARG D 1 215 ? -1.957 7.756 11.220 1.00 22.99 238 ARG G C 1
ATOM 12214 O O . ARG D 1 215 ? -0.794 7.558 10.856 1.00 25.51 238 ARG G O 1
ATOM 12222 N N . TYR D 1 216 ? -2.809 8.507 10.544 1.00 25.38 239 TYR G N 1
ATOM 12223 C CA . TYR D 1 216 ? -2.421 9.195 9.337 1.00 28.22 239 TYR G CA 1
ATOM 12224 C C . TYR D 1 216 ? -1.465 10.337 9.604 1.00 31.49 239 TYR G C 1
ATOM 12225 O O . TYR D 1 216 ? -0.782 10.769 8.657 1.00 31.92 239 TYR G O 1
ATOM 12234 N N . GLU D 1 217 ? -1.328 10.715 10.874 1.00 32.12 240 GLU G N 1
ATOM 12235 C CA . GLU D 1 217 ? -0.277 11.676 11.309 1.00 33.90 240 GLU G CA 1
ATOM 12236 C C . GLU D 1 217 ? 0.955 11.081 11.954 1.00 34.70 240 GLU G C 1
ATOM 12237 O O . GLU D 1 217 ? 1.869 11.811 12.367 1.00 31.29 240 GLU G O 1
ATOM 12243 N N . VAL D 1 218 ? 1.026 9.759 12.084 1.00 27.27 241 VAL G N 1
ATOM 12244 C CA . VAL D 1 218 ? 2.238 9.142 12.638 1.00 27.60 241 VAL G CA 1
ATOM 12245 C C . VAL D 1 218 ? 3.283 9.093 11.515 1.00 30.39 241 VAL G C 1
ATOM 12246 O O . VAL D 1 218 ? 3.010 8.538 10.421 1.00 26.98 241 VAL G O 1
ATOM 12250 N N . PRO D 1 219 ? 4.501 9.658 11.763 1.00 30.17 242 PRO G N 1
ATOM 12251 C CA . PRO D 1 219 ? 5.326 9.872 10.567 1.00 27.62 242 PRO G CA 1
ATOM 12252 C C . PRO D 1 219 ? 5.660 8.589 9.736 1.00 27.06 242 PRO G C 1
ATOM 12253 O O . PRO D 1 219 ? 5.646 8.628 8.506 1.00 26.04 242 PRO G O 1
ATOM 12257 N N . ARG D 1 220 ? 5.980 7.493 10.416 1.00 29.96 243 ARG G N 1
ATOM 12258 C CA . ARG D 1 220 ? 6.388 6.259 9.742 1.00 26.54 243 ARG G CA 1
ATOM 12259 C C . ARG D 1 220 ? 5.171 5.654 9.004 1.00 28.92 243 ARG G C 1
ATOM 12260 O O . ARG D 1 220 ? 5.346 4.933 8.012 1.00 27.31 243 ARG G O 1
ATOM 12268 N N . PHE D 1 221 ? 3.948 5.987 9.440 1.00 26.60 244 PHE G N 1
ATOM 12269 C CA . PHE D 1 221 ? 2.762 5.456 8.779 1.00 27.77 244 PHE G CA 1
ATOM 12270 C C . PHE D 1 221 ? 2.428 6.227 7.533 1.00 27.55 244 PHE G C 1
ATOM 12271 O O . PHE D 1 221 ? 2.014 5.683 6.461 1.00 25.02 244 PHE G O 1
ATOM 12279 N N . LYS D 1 222 ? 2.603 7.556 7.617 1.00 25.24 245 LYS G N 1
ATOM 12280 C CA . LYS D 1 222 ? 2.485 8.282 6.386 1.00 26.81 245 LYS G CA 1
ATOM 12281 C C . LYS D 1 222 ? 3.546 7.783 5.393 1.00 22.21 245 LYS G C 1
ATOM 12282 O O . LYS D 1 222 ? 3.326 7.748 4.192 1.00 25.02 245 LYS G O 1
ATOM 12288 N N . GLU D 1 223 ? 4.746 7.479 5.887 1.00 23.34 246 GLU G N 1
ATOM 12289 C CA . GLU D 1 223 ? 5.802 7.035 4.991 1.00 25.56 246 GLU G CA 1
ATOM 12290 C C . GLU D 1 223 ? 5.381 5.720 4.300 1.00 24.82 246 GLU G C 1
ATOM 12291 O O . GLU D 1 223 ? 5.525 5.585 3.094 1.00 25.74 246 GLU G O 1
ATOM 12297 N N . HIS D 1 224 ? 4.817 4.787 5.068 1.00 28.84 247 HIS G N 1
ATOM 12298 C CA . HIS D 1 224 ? 4.211 3.579 4.442 1.00 25.28 247 HIS G CA 1
ATOM 12299 C C . HIS D 1 224 ? 3.210 3.893 3.353 1.00 25.70 247 HIS G C 1
ATOM 12300 O O . HIS D 1 224 ? 3.223 3.224 2.299 1.00 24.74 247 HIS G O 1
ATOM 12307 N N . LEU D 1 225 ? 2.354 4.905 3.543 1.00 22.26 248 LEU G N 1
ATOM 12308 C CA . LEU D 1 225 ? 1.393 5.217 2.511 1.00 23.19 248 LEU G CA 1
ATOM 12309 C C . LEU D 1 225 ? 2.108 5.758 1.279 1.00 26.61 248 LEU G C 1
ATOM 12310 O O . LEU D 1 225 ? 1.710 5.493 0.127 1.00 25.08 248 LEU G O 1
ATOM 12315 N N . LYS D 1 226 ? 3.150 6.545 1.510 1.00 25.80 249 LYS G N 1
ATOM 12316 C CA . LYS D 1 226 ? 3.929 7.023 0.385 1.00 25.41 249 LYS G CA 1
ATOM 12317 C C . LYS D 1 226 ? 4.548 5.889 -0.428 1.00 25.68 249 LYS G C 1
ATOM 12318 O O . LYS D 1 226 ? 4.505 5.911 -1.670 1.00 25.09 249 LYS G O 1
ATOM 12324 N N . THR D 1 227 ? 5.150 4.940 0.298 1.00 26.50 250 THR G N 1
ATOM 12325 C CA . THR D 1 227 ? 5.715 3.670 -0.255 1.00 26.60 250 THR G CA 1
ATOM 12326 C C . THR D 1 227 ? 4.646 2.946 -1.084 1.00 25.86 250 THR G C 1
ATOM 12327 O O . THR D 1 227 ? 4.906 2.616 -2.264 1.00 25.72 250 THR G O 1
ATOM 12331 N N . LEU D 1 228 ? 3.457 2.716 -0.498 1.00 23.90 251 LEU G N 1
ATOM 12332 C CA . LEU D 1 228 ? 2.354 2.063 -1.249 1.00 25.34 251 LEU G CA 1
ATOM 12333 C C . LEU D 1 228 ? 1.943 2.793 -2.485 1.00 27.41 251 LEU G C 1
ATOM 12334 O O . LEU D 1 228 ? 1.630 2.193 -3.540 1.00 23.24 251 LEU G O 1
ATOM 12339 N N . HIS D 1 229 ? 1.890 4.137 -2.388 1.00 25.98 252 HIS G N 1
ATOM 12340 C CA . HIS D 1 229 ? 1.491 4.932 -3.526 1.00 23.61 252 HIS G CA 1
ATOM 12341 C C . HIS D 1 229 ? 2.578 4.814 -4.603 1.00 23.58 252 HIS G C 1
ATOM 12342 O O . HIS D 1 229 ? 2.245 4.699 -5.753 1.00 23.90 252 HIS G O 1
ATOM 12349 N N . LYS D 1 230 ? 3.847 4.830 -4.214 1.00 22.46 253 LYS G N 1
ATOM 12350 C CA . LYS D 1 230 ? 4.937 4.648 -5.182 1.00 25.81 253 LYS G CA 1
ATOM 12351 C C . LYS D 1 230 ? 4.846 3.233 -5.803 1.00 24.30 253 LYS G C 1
ATOM 12352 O O . LYS D 1 230 ? 5.061 3.090 -7.008 1.00 23.02 253 LYS G O 1
ATOM 12354 N N . PHE D 1 231 ? 4.541 2.222 -4.982 1.00 27.04 254 PHE G N 1
ATOM 12355 C CA . PHE D 1 231 ? 4.285 0.868 -5.504 1.00 26.19 254 PHE G CA 1
ATOM 12356 C C . PHE D 1 231 ? 3.158 0.863 -6.523 1.00 23.11 254 PHE G C 1
ATOM 12357 O O . PHE D 1 231 ? 3.300 0.306 -7.633 1.00 26.51 254 PHE G O 1
ATOM 12365 N N . TYR D 1 232 ? 2.040 1.531 -6.227 1.00 21.53 255 TYR G N 1
ATOM 12366 C CA . TYR D 1 232 ? 0.916 1.584 -7.154 1.00 21.85 255 TYR G CA 1
ATOM 12367 C C . TYR D 1 232 ? 1.346 2.201 -8.495 1.00 24.89 255 TYR G C 1
ATOM 12368 O O . TYR D 1 232 ? 1.074 1.682 -9.580 1.00 25.46 255 TYR G O 1
ATOM 12377 N N . GLU D 1 233 ? 2.013 3.357 -8.404 1.00 27.12 256 GLU G N 1
ATOM 12378 C CA . GLU D 1 233 ? 2.525 4.011 -9.612 1.00 26.93 256 GLU G CA 1
ATOM 12379 C C . GLU D 1 233 ? 3.562 3.222 -10.402 1.00 26.64 256 GLU G C 1
ATOM 12380 O O . GLU D 1 233 ? 3.618 3.373 -11.617 1.00 30.30 256 GLU G O 1
ATOM 12386 N N . ALA D 1 234 ? 4.349 2.371 -9.756 1.00 27.93 257 ALA G N 1
ATOM 12387 C CA . ALA D 1 234 ? 5.268 1.511 -10.463 1.00 25.67 257 ALA G CA 1
ATOM 12388 C C . ALA D 1 234 ? 4.573 0.232 -11.050 1.00 25.48 257 ALA G C 1
ATOM 12389 O O . ALA D 1 234 ? 5.207 -0.617 -11.721 1.00 28.51 257 ALA G O 1
ATOM 12391 N N . GLY D 1 235 ? 3.285 0.080 -10.794 1.00 24.71 258 GLY G N 1
ATOM 12392 C CA . GLY D 1 235 ? 2.579 -1.113 -11.253 1.00 26.16 258 GLY G CA 1
ATOM 12393 C C . GLY D 1 235 ? 2.927 -2.338 -10.430 1.00 23.39 258 GLY G C 1
ATOM 12394 O O . GLY D 1 235 ? 2.828 -3.480 -10.944 1.00 25.34 258 GLY G O 1
ATOM 12395 N N . TYR D 1 236 ? 3.287 -2.180 -9.158 1.00 22.52 259 TYR G N 1
ATOM 12396 C CA . TYR D 1 236 ? 3.530 -3.339 -8.306 1.00 23.27 259 TYR G CA 1
ATOM 12397 C C . TYR D 1 236 ? 2.250 -3.789 -7.597 1.00 23.27 259 TYR G C 1
ATOM 12398 O O . TYR D 1 236 ? 2.177 -4.936 -7.100 1.00 23.86 259 TYR G O 1
ATOM 12407 N N . ILE D 1 237 ? 1.230 -2.943 -7.634 1.00 22.77 260 ILE G N 1
ATOM 12408 C CA . ILE D 1 237 ? -0.085 -3.195 -7.023 1.00 22.85 260 ILE G CA 1
ATOM 12409 C C . ILE D 1 237 ? -0.998 -3.042 -8.193 1.00 24.59 260 ILE G C 1
ATOM 12410 O O . ILE D 1 237 ? -0.796 -2.153 -9.024 1.00 27.11 260 ILE G O 1
ATOM 12415 N N . PRO D 1 238 ? -2.068 -3.846 -8.276 1.00 21.50 261 PRO G N 1
ATOM 12416 C CA . PRO D 1 238 ? -3.004 -3.755 -9.388 1.00 23.76 261 PRO G CA 1
ATOM 12417 C C . PRO D 1 238 ? -3.562 -2.342 -9.581 1.00 23.97 261 PRO G C 1
ATOM 12418 O O . PRO D 1 238 ? -3.898 -1.669 -8.599 1.00 21.25 261 PRO G O 1
ATOM 12422 N N . LYS D 1 239 ? -3.652 -1.908 -10.838 1.00 26.14 262 LYS G N 1
ATOM 12423 C CA . LYS D 1 239 ? -4.202 -0.571 -11.196 1.00 26.04 262 LYS G CA 1
ATOM 12424 C C . LYS D 1 239 ? -5.616 -0.370 -10.672 1.00 27.90 262 LYS G C 1
ATOM 12425 O O . LYS D 1 239 ? -5.941 0.710 -10.185 1.00 24.48 262 LYS G O 1
ATOM 12431 N N . ASP D 1 240 ? -6.446 -1.443 -10.677 1.00 26.57 263 ASP G N 1
ATOM 12432 C CA . ASP D 1 240 ? -7.819 -1.321 -10.172 1.00 27.70 263 ASP G CA 1
ATOM 12433 C C . ASP D 1 240 ? -8.001 -1.793 -8.709 1.00 23.14 263 ASP G C 1
ATOM 12434 O O . ASP D 1 240 ? -9.105 -2.163 -8.286 1.00 25.57 263 ASP G O 1
ATOM 12439 N N . VAL D 1 241 ? -6.935 -1.730 -7.935 1.00 20.96 264 VAL G N 1
ATOM 12440 C CA . VAL D 1 241 ? -6.957 -2.193 -6.527 1.00 21.72 264 VAL G CA 1
ATOM 12441 C C . VAL D 1 241 ? -8.155 -1.625 -5.746 1.00 24.17 264 VAL G C 1
ATOM 12442 O O . VAL D 1 241 ? -8.806 -2.341 -4.959 1.00 23.32 264 VAL G O 1
ATOM 12446 N N . ALA D 1 242 ? -8.519 -0.370 -5.997 1.00 24.64 265 ALA G N 1
ATOM 12447 C CA . ALA D 1 242 ? -9.495 0.248 -5.091 1.00 25.65 265 ALA G CA 1
ATOM 12448 C C . ALA D 1 242 ? -10.942 -0.219 -5.411 1.00 24.56 265 ALA G C 1
ATOM 12449 O O . ALA D 1 242 ? -11.842 0.003 -4.580 1.00 25.65 265 ALA G O 1
ATOM 12451 N N . THR D 1 243 ? -11.142 -0.851 -6.566 1.00 25.56 266 THR G N 1
ATOM 12452 C CA . THR D 1 243 ? -12.432 -1.358 -7.055 1.00 29.79 266 THR G CA 1
ATOM 12453 C C . THR D 1 243 ? -12.568 -2.830 -7.450 1.00 32.99 266 THR G C 1
ATOM 12454 O O . THR D 1 243 ? -13.671 -3.341 -7.629 1.00 35.47 266 THR G O 1
ATOM 12458 N N . SER D 1 244 ? -11.451 -3.519 -7.573 1.00 32.69 267 SER G N 1
ATOM 12459 C CA . SER D 1 244 ? -11.438 -4.883 -8.078 1.00 33.98 267 SER G CA 1
ATOM 12460 C C . SER D 1 244 ? -12.085 -5.901 -7.149 1.00 32.00 267 SER G C 1
ATOM 12461 O O . SER D 1 244 ? -11.921 -5.826 -5.932 1.00 30.65 267 SER G O 1
ATOM 12464 N N . ASP D 1 245 ? -12.790 -6.882 -7.721 1.00 32.48 268 ASP G N 1
ATOM 12465 C CA . ASP D 1 245 ? -13.230 -8.068 -6.934 1.00 30.18 268 ASP G CA 1
ATOM 12466 C C . ASP D 1 245 ? -12.376 -9.287 -7.341 1.00 34.34 268 ASP G C 1
ATOM 12467 O O . ASP D 1 245 ? -12.853 -10.404 -7.337 1.00 35.12 268 ASP G O 1
ATOM 12472 N N . THR D 1 246 ? -11.094 -9.077 -7.650 1.00 37.40 269 THR G N 1
ATOM 12473 C CA . THR D 1 246 ? -10.214 -10.168 -8.156 1.00 39.39 269 THR G CA 1
ATOM 12474 C C . THR D 1 246 ? -9.615 -10.911 -6.986 1.00 39.26 269 THR G C 1
ATOM 12475 O O . THR D 1 246 ? -9.083 -10.280 -6.112 1.00 38.72 269 THR G O 1
ATOM 12479 N N . SER D 1 247 ? -9.702 -12.244 -6.951 1.00 35.54 270 SER G N 1
ATOM 12480 C CA . SER D 1 247 ? -8.993 -12.995 -5.880 1.00 35.66 270 SER G CA 1
ATOM 12481 C C . SER D 1 247 ? -7.576 -13.314 -6.356 1.00 28.53 270 SER G C 1
ATOM 12482 O O . SER D 1 247 ? -7.336 -13.434 -7.548 1.00 32.30 270 SER G O 1
ATOM 12485 N N . PHE D 1 248 ? -6.653 -13.433 -5.405 1.00 26.79 271 PHE G N 1
ATOM 12486 C CA . PHE D 1 248 ? -5.297 -13.946 -5.707 1.00 23.94 271 PHE G CA 1
ATOM 12487 C C . PHE D 1 248 ? -5.170 -15.225 -4.918 1.00 23.26 271 PHE G C 1
ATOM 12488 O O . PHE D 1 248 ? -4.852 -15.214 -3.720 1.00 27.53 271 PHE G O 1
ATOM 12496 N N . ASP D 1 249 ? -5.467 -16.317 -5.624 1.00 21.70 272 ASP G N 1
ATOM 12497 C CA . ASP D 1 249 ? -5.541 -17.668 -5.053 1.00 21.98 272 ASP G CA 1
ATOM 12498 C C . ASP D 1 249 ? -4.159 -18.045 -4.517 1.00 19.42 272 ASP G C 1
ATOM 12499 O O . ASP D 1 249 ? -3.137 -17.990 -5.233 1.00 22.66 272 ASP G O 1
ATOM 12504 N N . LEU D 1 250 ? -4.147 -18.427 -3.258 1.00 18.74 273 LEU G N 1
ATOM 12505 C CA . LEU D 1 250 ? -2.934 -18.841 -2.587 1.00 18.63 273 LEU G CA 1
ATOM 12506 C C . LEU D 1 250 ? -2.183 -19.946 -3.386 1.00 19.68 273 LEU G C 1
ATOM 12507 O O . LEU D 1 250 ? -0.977 -20.024 -3.315 1.00 20.32 273 LEU G O 1
ATOM 12512 N N . GLN D 1 251 ? -2.904 -20.823 -4.095 1.00 22.82 274 GLN G N 1
ATOM 12513 C CA . GLN D 1 251 ? -2.225 -21.946 -4.792 1.00 23.18 274 GLN G CA 1
ATOM 12514 C C . GLN D 1 251 ? -1.709 -21.549 -6.165 1.00 24.53 274 GLN G C 1
ATOM 12515 O O . GLN D 1 251 ? -0.931 -22.309 -6.762 1.00 25.04 274 GLN G O 1
ATOM 12521 N N . GLN D 1 252 ? -2.107 -20.359 -6.658 1.00 23.35 275 GLN G N 1
ATOM 12522 C CA . GLN D 1 252 ? -1.824 -19.962 -8.056 1.00 24.94 275 GLN G CA 1
ATOM 12523 C C . GLN D 1 252 ? -0.607 -18.999 -8.144 1.00 27.18 275 GLN G C 1
ATOM 12524 O O . GLN D 1 252 ? -0.262 -18.333 -7.172 1.00 30.31 275 GLN G O 1
ATOM 12535 N N . ASP D 1 253 ? 0.047 -18.959 -9.309 1.00 26.64 276 ASP G N 1
ATOM 12536 C CA . ASP D 1 253 ? 1.197 -18.107 -9.538 1.00 26.85 276 ASP G CA 1
ATOM 12537 C C . ASP D 1 253 ? 0.831 -16.732 -10.103 1.00 25.92 276 ASP G C 1
ATOM 12538 O O . ASP D 1 253 ? 1.532 -16.173 -10.959 1.00 27.63 276 ASP G O 1
ATOM 12543 N N . THR D 1 254 ? -0.281 -16.225 -9.664 1.00 22.68 277 THR G N 1
ATOM 12544 C CA . THR D 1 254 ? -0.765 -14.953 -10.105 1.00 23.43 277 THR G CA 1
ATOM 12545 C C . THR D 1 254 ? -0.178 -13.794 -9.270 1.00 22.87 277 THR G C 1
ATOM 12546 O O . THR D 1 254 ? -0.397 -12.600 -9.647 1.00 22.52 277 THR G O 1
ATOM 12550 N N . TRP D 1 255 ? 0.505 -14.127 -8.179 1.00 22.69 278 TRP G N 1
ATOM 12551 C CA . TRP D 1 255 ? 1.033 -13.143 -7.204 1.00 20.29 278 TRP G CA 1
ATOM 12552 C C . TRP D 1 255 ? 2.383 -13.556 -6.710 1.00 23.32 278 TRP G C 1
ATOM 12553 O O . TRP D 1 255 ? 2.685 -14.758 -6.609 1.00 23.25 278 TRP G O 1
ATOM 12564 N N . PHE D 1 256 ? 3.207 -12.581 -6.354 1.00 18.99 279 PHE G N 1
ATOM 12565 C CA . PHE D 1 256 ? 4.521 -12.879 -5.816 1.00 23.85 279 PHE G CA 1
ATOM 12566 C C . PHE D 1 256 ? 4.583 -12.747 -4.295 1.00 21.64 279 PHE G C 1
ATOM 12567 O O . PHE D 1 256 ? 5.114 -13.610 -3.615 1.00 22.56 279 PHE G O 1
ATOM 12575 N N . VAL D 1 257 ? 4.045 -11.626 -3.763 1.00 18.96 280 VAL G N 1
ATOM 12576 C CA . VAL D 1 257 ? 3.996 -11.457 -2.339 1.00 18.83 280 VAL G CA 1
ATOM 12577 C C . VAL D 1 257 ? 2.605 -10.935 -1.910 1.00 17.21 280 VAL G C 1
ATOM 12578 O O . VAL D 1 257 ? 1.935 -10.301 -2.694 1.00 19.08 280 VAL G O 1
ATOM 12582 N N . ARG D 1 258 ? 2.200 -11.285 -0.711 1.00 18.32 281 ARG G N 1
ATOM 12583 C CA . ARG D 1 258 ? 0.889 -10.834 -0.142 1.00 19.63 281 ARG G CA 1
ATOM 12584 C C . ARG D 1 258 ? 1.121 -10.624 1.342 1.00 19.19 281 ARG G C 1
ATOM 12585 O O . ARG D 1 258 ? 2.199 -11.037 1.877 1.00 21.09 281 ARG G O 1
ATOM 12593 N N . GLU D 1 259 ? 0.189 -9.940 2.040 1.00 14.87 282 GLU G N 1
ATOM 12594 C CA . GLU D 1 259 ? 0.375 -9.738 3.471 1.00 15.12 282 GLU G CA 1
ATOM 12595 C C . GLU D 1 259 ? -0.524 -10.675 4.285 1.00 17.51 282 GLU G C 1
ATOM 12596 O O . GLU D 1 259 ? -1.735 -10.731 4.070 1.00 17.05 282 GLU G O 1
ATOM 12602 N N . GLU D 1 260 ? 0.103 -11.381 5.197 1.00 15.83 283 GLU G N 1
ATOM 12603 C CA . GLU D 1 260 ? -0.572 -12.396 6.019 1.00 16.46 283 GLU G CA 1
ATOM 12604 C C . GLU D 1 260 ? -0.385 -12.233 7.512 1.00 16.84 283 GLU G C 1
ATOM 12605 O O . GLU D 1 260 ? 0.750 -11.959 8.006 1.00 17.91 283 GLU G O 1
ATOM 12611 N N . THR D 1 261 ? -1.469 -12.508 8.267 1.00 14.88 284 THR G N 1
ATOM 12612 C CA . THR D 1 261 ? -1.437 -12.614 9.703 1.00 17.39 284 THR G CA 1
ATOM 12613 C C . THR D 1 261 ? -0.985 -14.015 10.090 1.00 19.00 284 THR G C 1
ATOM 12614 O O . THR D 1 261 ? -1.592 -14.981 9.607 1.00 16.42 284 THR G O 1
ATOM 12618 N N . VAL D 1 262 ? 0.029 -14.132 10.963 1.00 17.21 285 VAL G N 1
ATOM 12619 C CA . VAL D 1 262 ? 0.529 -15.445 11.347 1.00 18.94 285 VAL G CA 1
ATOM 12620 C C . VAL D 1 262 ? 0.736 -15.472 12.885 1.00 17.66 285 VAL G C 1
ATOM 12621 O O . VAL D 1 262 ? 1.294 -14.565 13.470 1.00 19.24 285 VAL G O 1
ATOM 12625 N N . GLY D 1 263 ? 0.261 -16.508 13.543 1.00 18.46 286 GLY G N 1
ATOM 12626 C CA . GLY D 1 263 ? 0.472 -16.686 14.971 1.00 19.26 286 GLY G CA 1
ATOM 12627 C C . GLY D 1 263 ? 0.656 -18.195 15.263 1.00 19.72 286 GLY G C 1
ATOM 12628 O O . GLY D 1 263 ? 0.722 -19.031 14.321 1.00 19.68 286 GLY G O 1
ATOM 12629 N N . PRO D 1 264 ? 0.603 -18.552 16.547 1.00 19.73 287 PRO G N 1
ATOM 12630 C CA . PRO D 1 264 ? 0.984 -19.887 16.973 1.00 22.37 287 PRO G CA 1
ATOM 12631 C C . PRO D 1 264 ? 0.108 -20.977 16.494 1.00 21.75 287 PRO G C 1
ATOM 12632 O O . PRO D 1 264 ? 0.565 -22.107 16.383 1.00 24.22 287 PRO G O 1
ATOM 12636 N N . ALA D 1 265 ? -1.182 -20.676 16.229 1.00 19.18 288 ALA G N 1
ATOM 12637 C CA . ALA D 1 265 ? -2.110 -21.704 15.697 1.00 22.29 288 ALA G CA 1
ATOM 12638 C C . ALA D 1 265 ? -1.725 -22.184 14.307 1.00 20.55 288 ALA G C 1
ATOM 12639 O O . ALA D 1 265 ? -2.220 -23.194 13.871 1.00 21.90 288 ALA G O 1
ATOM 12641 N N . ASP D 1 266 ? -0.873 -21.449 13.610 1.00 18.83 289 ASP G N 1
ATOM 12642 C CA . ASP D 1 266 ? -0.542 -21.756 12.208 1.00 19.59 289 ASP G CA 1
ATOM 12643 C C . ASP D 1 266 ? 0.758 -22.552 12.115 1.00 19.31 289 ASP G C 1
ATOM 12644 O O . ASP D 1 266 ? 1.151 -22.980 11.019 1.00 17.67 289 ASP G O 1
ATOM 12649 N N . TYR D 1 267 ? 1.432 -22.683 13.246 1.00 21.51 290 TYR G N 1
ATOM 12650 C CA . TYR D 1 267 ? 2.720 -23.484 13.309 1.00 19.94 290 TYR G CA 1
ATOM 12651 C C . TYR D 1 267 ? 3.718 -22.987 12.280 1.00 21.97 290 TYR G C 1
ATOM 12652 O O . TYR D 1 267 ? 4.097 -23.723 11.332 1.00 22.64 290 TYR G O 1
ATOM 12661 N N . GLY D 1 268 ? 4.113 -21.730 12.424 1.00 21.73 291 GLY G N 1
ATOM 12662 C CA . GLY D 1 268 ? 5.099 -21.132 11.501 1.00 22.45 291 GLY G CA 1
ATOM 12663 C C . GLY D 1 268 ? 4.554 -20.978 10.091 1.00 25.26 291 GLY G C 1
ATOM 12664 O O . GLY D 1 268 ? 3.380 -20.591 9.912 1.00 24.48 291 GLY G O 1
ATOM 12665 N N . ASN D 1 269 ? 5.360 -21.307 9.052 1.00 22.21 292 ASN G N 1
ATOM 12666 C CA . ASN D 1 269 ? 4.866 -21.262 7.664 1.00 18.56 292 ASN G CA 1
ATOM 12667 C C . ASN D 1 269 ? 4.183 -22.556 7.185 1.00 19.82 292 ASN G C 1
ATOM 12668 O O . ASN D 1 269 ? 3.842 -22.686 5.994 1.00 23.25 292 ASN G O 1
ATOM 12673 N N . SER D 1 270 ? 3.955 -23.504 8.086 1.00 20.03 293 SER G N 1
ATOM 12674 C CA . SER D 1 270 ? 3.359 -24.751 7.685 1.00 22.07 293 SER G CA 1
ATOM 12675 C C . SER D 1 270 ? 1.952 -24.578 7.147 1.00 20.44 293 SER G C 1
ATOM 12676 O O . SER D 1 270 ? 1.631 -25.166 6.112 1.00 21.79 293 SER G O 1
ATOM 12679 N N . LEU D 1 271 ? 1.121 -23.769 7.845 1.00 17.97 294 LEU G N 1
ATOM 12680 C CA . LEU D 1 271 ? -0.270 -23.681 7.405 1.00 16.01 294 LEU G CA 1
ATOM 12681 C C . LEU D 1 271 ? -0.360 -23.013 6.031 1.00 17.68 294 LEU G C 1
ATOM 12682 O O . LEU D 1 271 ? -1.050 -23.522 5.157 1.00 18.08 294 LEU G O 1
ATOM 12687 N N . LEU D 1 272 ? 0.318 -21.860 5.850 1.00 17.21 295 LEU G N 1
ATOM 12688 C CA . LEU D 1 272 ? 0.321 -21.246 4.520 1.00 19.57 295 LEU G CA 1
ATOM 12689 C C . LEU D 1 272 ? 0.881 -22.141 3.431 1.00 20.14 295 LEU G C 1
ATOM 12690 O O . LEU D 1 272 ? 0.323 -22.159 2.321 1.00 18.77 295 LEU G O 1
ATOM 12695 N N . SER D 1 273 ? 1.905 -22.935 3.780 1.00 20.56 296 SER G N 1
ATOM 12696 C CA . SER D 1 273 ? 2.452 -23.897 2.801 1.00 19.65 296 SER G CA 1
ATOM 12697 C C . SER D 1 273 ? 1.447 -24.943 2.417 1.00 20.43 296 SER G C 1
ATOM 12698 O O . SER D 1 273 ? 1.361 -25.332 1.253 1.00 20.75 296 SER G O 1
ATOM 12701 N N . ARG D 1 274 ? 0.679 -25.410 3.398 1.00 19.37 297 ARG G N 1
ATOM 12702 C CA . ARG D 1 274 ? -0.336 -26.406 3.139 1.00 21.19 297 ARG G CA 1
ATOM 12703 C C . ARG D 1 274 ? -1.452 -25.856 2.228 1.00 21.37 297 ARG G C 1
ATOM 12704 O O . ARG D 1 274 ? -1.888 -26.492 1.219 1.00 20.50 297 ARG G O 1
ATOM 12712 N N . VAL D 1 275 ? -1.985 -24.706 2.625 1.00 20.38 298 VAL G N 1
ATOM 12713 C CA . VAL D 1 275 ? -3.134 -24.132 1.907 1.00 20.18 298 VAL G CA 1
ATOM 12714 C C . VAL D 1 275 ? -2.704 -23.661 0.486 1.00 22.07 298 VAL G C 1
ATOM 12715 O O . VAL D 1 275 ? -3.491 -23.816 -0.440 1.00 24.47 298 VAL G O 1
ATOM 12722 N N . ALA D 1 276 ? -1.461 -23.198 0.307 1.00 20.05 299 ALA G N 1
ATOM 12723 C CA . ALA D 1 276 ? -0.928 -22.817 -1.031 1.00 19.66 299 ALA G CA 1
ATOM 12724 C C . ALA D 1 276 ? -0.472 -24.037 -1.850 1.00 24.64 299 ALA G C 1
ATOM 12725 O O . ALA D 1 276 ? -0.296 -23.942 -3.085 1.00 23.66 299 ALA G O 1
ATOM 12727 N N . ASN D 1 277 ? -0.305 -25.168 -1.139 1.00 23.18 300 ASN G N 1
ATOM 12728 C CA . ASN D 1 277 ? 0.263 -26.395 -1.738 1.00 25.18 300 ASN G CA 1
ATOM 12729 C C . ASN D 1 277 ? 1.621 -26.131 -2.358 1.00 26.80 300 ASN G C 1
ATOM 12730 O O . ASN D 1 277 ? 1.873 -26.586 -3.447 1.00 29.51 300 ASN G O 1
ATOM 12735 N N . LYS D 1 278 ? 2.465 -25.347 -1.672 1.00 27.13 301 LYS G N 1
ATOM 12736 C CA . LYS D 1 278 ? 3.820 -25.029 -2.091 1.00 25.19 301 LYS G CA 1
ATOM 12737 C C . LYS D 1 278 ? 4.535 -24.384 -0.960 1.00 27.18 301 LYS G C 1
ATOM 12738 O O . LYS D 1 278 ? 3.938 -24.072 0.088 1.00 26.13 301 LYS G O 1
ATOM 12744 N N . ASP D 1 279 ? 5.823 -24.125 -1.163 1.00 23.70 302 ASP G N 1
ATOM 12745 C CA . ASP D 1 279 ? 6.591 -23.476 -0.124 1.00 22.79 302 ASP G CA 1
ATOM 12746 C C . ASP D 1 279 ? 6.219 -21.993 -0.049 1.00 26.28 302 ASP G C 1
ATOM 12747 O O . ASP D 1 279 ? 6.340 -21.275 -1.031 1.00 26.95 302 ASP G O 1
ATOM 12752 N N . ILE D 1 280 ? 5.707 -21.582 1.104 1.00 21.44 303 ILE G N 1
ATOM 12753 C CA . ILE D 1 280 ? 5.463 -20.126 1.375 1.00 24.83 303 ILE G CA 1
ATOM 12754 C C . ILE D 1 280 ? 6.464 -19.676 2.449 1.00 24.41 303 ILE G C 1
ATOM 12755 O O . ILE D 1 280 ? 6.471 -20.155 3.584 1.00 27.52 303 ILE G O 1
ATOM 12760 N N . GLN D 1 281 ? 7.273 -18.677 2.129 1.00 22.02 304 GLN G N 1
ATOM 12761 C CA . GLN D 1 281 ? 8.210 -18.151 3.081 1.00 21.71 304 GLN G CA 1
ATOM 12762 C C . GLN D 1 281 ? 7.665 -16.849 3.656 1.00 22.59 304 GLN G C 1
ATOM 12763 O O . GLN D 1 281 ? 7.132 -16.041 2.892 1.00 23.04 304 GLN G O 1
ATOM 12774 N N . ILE D 1 282 ? 7.841 -16.641 4.962 1.00 21.55 305 ILE G N 1
ATOM 12775 C CA . ILE D 1 282 ? 7.275 -15.440 5.608 1.00 23.31 305 ILE G CA 1
ATOM 12776 C C . ILE D 1 282 ? 8.329 -14.585 6.254 1.00 21.95 305 ILE G C 1
ATOM 12777 O O . ILE D 1 282 ? 9.328 -15.128 6.788 1.00 26.51 305 ILE G O 1
ATOM 12782 N N . LYS D 1 283 ? 8.122 -13.262 6.229 1.00 22.58 306 LYS G N 1
ATOM 12783 C CA . LYS D 1 283 ? 9.006 -12.281 6.824 1.00 21.15 306 LYS G CA 1
ATOM 12784 C C . LYS D 1 283 ? 8.118 -11.310 7.605 1.00 23.38 306 LYS G C 1
ATOM 12785 O O . LYS D 1 283 ? 7.227 -10.643 7.005 1.00 23.07 306 LYS G O 1
ATOM 12791 N N . PRO D 1 284 ? 8.359 -11.178 8.909 1.00 23.88 307 PRO G N 1
ATOM 12792 C CA . PRO D 1 284 ? 7.515 -10.342 9.738 1.00 22.02 307 PRO G CA 1
ATOM 12793 C C . PRO D 1 284 ? 7.760 -8.874 9.550 1.00 26.20 307 PRO G C 1
ATOM 12794 O O . PRO D 1 284 ? 8.900 -8.452 9.251 1.00 23.81 307 PRO G O 1
ATOM 12798 N N . ILE D 1 285 ? 6.683 -8.111 9.669 1.00 20.65 308 ILE G N 1
ATOM 12799 C CA . ILE D 1 285 ? 6.788 -6.634 9.606 1.00 22.15 308 ILE G CA 1
ATOM 12800 C C . ILE D 1 285 ? 6.277 -5.891 10.838 1.00 24.47 308 ILE G C 1
ATOM 12801 O O . ILE D 1 285 ? 6.494 -4.674 10.955 1.00 23.58 308 ILE G O 1
ATOM 12806 N N . THR D 1 286 ? 5.556 -6.578 11.725 1.00 23.14 309 THR G N 1
ATOM 12807 C CA . THR D 1 286 ? 5.074 -5.993 12.968 1.00 23.17 309 THR G CA 1
ATOM 12808 C C . THR D 1 286 ? 5.403 -6.919 14.129 1.00 23.72 309 THR G C 1
ATOM 12809 O O . THR D 1 286 ? 5.734 -8.125 13.950 1.00 24.17 309 THR G O 1
ATOM 12813 N N . ASN D 1 287 ? 5.356 -6.385 15.364 1.00 23.90 310 ASN G N 1
ATOM 12814 C CA . ASN D 1 287 ? 5.684 -7.164 16.527 1.00 26.46 310 ASN G CA 1
ATOM 12815 C C . ASN D 1 287 ? 4.603 -8.194 16.874 1.00 24.24 310 ASN G C 1
ATOM 12816 O O . ASN D 1 287 ? 3.448 -7.924 16.699 1.00 25.15 310 ASN G O 1
ATOM 12821 N N . PHE D 1 288 ? 5.032 -9.344 17.360 1.00 22.11 311 PHE G N 1
ATOM 12822 C CA . PHE D 1 288 ? 4.167 -10.452 17.714 1.00 23.12 311 PHE G CA 1
ATOM 12823 C C . PHE D 1 288 ? 3.647 -10.047 19.090 1.00 28.50 311 PHE G C 1
ATOM 12824 O O . PHE D 1 288 ? 4.410 -9.981 20.034 1.00 27.56 311 PHE G O 1
ATOM 12832 N N . ILE D 1 289 ? 2.358 -9.780 19.230 1.00 25.34 312 ILE G N 1
ATOM 12833 C CA . ILE D 1 289 ? 1.819 -9.277 20.512 1.00 23.91 312 ILE G CA 1
ATOM 12834 C C . ILE D 1 289 ? 0.324 -9.618 20.619 1.00 22.93 312 ILE G C 1
ATOM 12835 O O . ILE D 1 289 ? -0.320 -9.799 19.578 1.00 21.65 312 ILE G O 1
ATOM 12840 N N . LYS D 1 290 ? -0.213 -9.644 21.841 1.00 21.56 313 LYS G N 1
ATOM 12841 C CA . LYS D 1 290 ? -1.677 -9.614 22.053 1.00 24.14 313 LYS G CA 1
ATOM 12842 C C . LYS D 1 290 ? -2.122 -8.200 22.135 1.00 24.44 313 LYS G C 1
ATOM 12843 O O . LYS D 1 290 ? -1.614 -7.404 22.969 1.00 24.20 313 LYS G O 1
ATOM 12849 N N . LYS D 1 291 ? -3.054 -7.840 21.284 1.00 20.17 314 LYS G N 1
ATOM 12850 C CA . LYS D 1 291 ? -3.576 -6.490 21.221 1.00 21.41 314 LYS G CA 1
ATOM 12851 C C . LYS D 1 291 ? -5.039 -6.582 20.795 1.00 22.75 314 LYS G C 1
ATOM 12852 O O . LYS D 1 291 ? -5.517 -7.719 20.509 1.00 21.12 314 LYS G O 1
ATOM 12858 N N . ASN D 1 292 ? -5.777 -5.465 20.779 1.00 21.54 315 ASN G N 1
ATOM 12859 C CA . ASN D 1 292 ? -7.230 -5.573 20.585 1.00 21.37 315 ASN G CA 1
ATOM 12860 C C . ASN D 1 292 ? -7.533 -6.357 19.267 1.00 21.01 315 ASN G C 1
ATOM 12861 O O . ASN D 1 292 ? -8.371 -7.280 19.289 1.00 19.16 315 ASN G O 1
ATOM 12866 N N . GLN D 1 293 ? -6.890 -5.965 18.153 1.00 19.99 316 GLN G N 1
ATOM 12867 C CA . GLN D 1 293 ? -7.167 -6.606 16.862 1.00 18.46 316 GLN G CA 1
ATOM 12868 C C . GLN D 1 293 ? -6.971 -8.107 16.913 1.00 19.86 316 GLN G C 1
ATOM 12869 O O . GLN D 1 293 ? -7.706 -8.818 16.228 1.00 21.10 316 GLN G O 1
ATOM 12875 N N . THR D 1 294 ? -5.943 -8.572 17.621 1.00 20.84 317 THR G N 1
ATOM 12876 C CA . THR D 1 294 ? -5.611 -10.023 17.572 1.00 19.39 317 THR G CA 1
ATOM 12877 C C . THR D 1 294 ? -6.734 -10.819 18.337 1.00 21.38 317 THR G C 1
ATOM 12878 O O . THR D 1 294 ? -7.086 -11.974 17.948 1.00 19.85 317 THR G O 1
ATOM 12882 N N . THR D 1 295 ? -7.309 -10.177 19.364 1.00 18.52 318 THR G N 1
ATOM 12883 C CA . THR D 1 295 ? -8.368 -10.828 20.148 1.00 18.88 318 THR G CA 1
ATOM 12884 C C . THR D 1 295 ? -9.704 -10.723 19.449 1.00 17.96 318 THR G C 1
ATOM 12885 O O . THR D 1 295 ? -10.609 -11.479 19.757 1.00 17.46 318 THR G O 1
ATOM 12889 N N . GLN D 1 296 ? -9.796 -9.803 18.480 1.00 15.09 319 GLN G N 1
ATOM 12890 C CA . GLN D 1 296 ? -11.090 -9.503 17.808 1.00 16.55 319 GLN G CA 1
ATOM 12891 C C . GLN D 1 296 ? -11.173 -9.984 16.366 1.00 16.64 319 GLN G C 1
ATOM 12892 O O . GLN D 1 296 ? -12.165 -9.712 15.668 1.00 18.06 319 GLN G O 1
ATOM 12898 N N . VAL D 1 297 ? -10.166 -10.689 15.878 1.00 15.30 320 VAL G N 1
ATOM 12899 C CA . VAL D 1 297 ? -10.061 -10.929 14.457 1.00 16.26 320 VAL G CA 1
ATOM 12900 C C . VAL D 1 297 ? -11.163 -11.848 13.925 1.00 14.58 320 VAL G C 1
ATOM 12901 O O . VAL D 1 297 ? -11.403 -11.834 12.694 1.00 16.60 320 VAL G O 1
ATOM 12905 N N . ALA D 1 298 ? -11.713 -12.752 14.776 1.00 15.84 321 ALA G N 1
ATOM 12906 C CA . ALA D 1 298 ? -12.789 -13.604 14.287 1.00 14.60 321 ALA G CA 1
ATOM 12907 C C . ALA D 1 298 ? -13.801 -13.737 15.415 1.00 15.38 321 ALA G C 1
ATOM 12908 O O . ALA D 1 298 ? -13.675 -14.629 16.269 1.00 16.91 321 ALA G O 1
ATOM 12910 N N . ASN D 1 299 ? -14.744 -12.780 15.450 1.00 15.88 322 ASN G N 1
ATOM 12911 C CA . ASN D 1 299 ? -15.806 -12.797 16.435 1.00 15.73 322 ASN G CA 1
ATOM 12912 C C . ASN D 1 299 ? -17.149 -13.177 15.867 1.00 16.67 322 ASN G C 1
ATOM 12913 O O . ASN D 1 299 ? -17.595 -12.575 14.896 1.00 18.34 322 ASN G O 1
ATOM 12918 N N . PHE D 1 300 ? -17.755 -14.224 16.430 1.00 16.66 323 PHE G N 1
ATOM 12919 C CA . PHE D 1 300 ? -19.108 -14.524 16.096 1.00 14.96 323 PHE G CA 1
ATOM 12920 C C . PHE D 1 300 ? -20.080 -13.879 17.043 1.00 17.48 323 PHE G C 1
ATOM 12921 O O . PHE D 1 300 ? -19.939 -13.941 18.263 1.00 19.00 323 PHE G O 1
ATOM 12929 N N . VAL D 1 301 ? -21.121 -13.317 16.485 1.00 17.59 324 VAL G N 1
ATOM 12930 C CA . VAL D 1 301 ? -22.154 -12.642 17.348 1.00 17.35 324 VAL G CA 1
ATOM 12931 C C . VAL D 1 301 ? -23.482 -13.317 17.051 1.00 18.17 324 VAL G C 1
ATOM 12932 O O . VAL D 1 301 ? -23.643 -13.982 16.025 1.00 17.75 324 VAL G O 1
ATOM 12936 N N . ILE D 1 302 ? -24.400 -13.176 18.006 1.00 18.22 325 ILE G N 1
ATOM 12937 C CA . ILE D 1 302 ? -25.787 -13.661 17.844 1.00 18.70 325 ILE G CA 1
ATOM 12938 C C . ILE D 1 302 ? -26.653 -12.440 17.686 1.00 17.78 325 ILE G C 1
ATOM 12939 O O . ILE D 1 302 ? -26.544 -11.518 18.451 1.00 19.24 325 ILE G O 1
ATOM 12944 N N . SER D 1 303 ? -27.493 -12.396 16.647 1.00 17.65 326 SER G N 1
ATOM 12945 C CA . SER D 1 303 ? -28.314 -11.186 16.427 1.00 19.59 326 SER G CA 1
ATOM 12946 C C . SER D 1 303 ? -29.160 -10.922 17.724 1.00 19.43 326 SER G C 1
ATOM 12947 O O . SER D 1 303 ? -29.765 -11.859 18.298 1.00 20.77 326 SER G O 1
ATOM 12950 N N . ASN D 1 304 ? -29.263 -9.658 18.138 1.00 20.28 327 ASN G N 1
ATOM 12951 C CA A ASN D 1 304 ? -30.132 -9.266 19.233 0.31 21.75 327 ASN G CA 1
ATOM 12952 C CA B ASN D 1 304 ? -30.108 -9.369 19.270 0.69 21.20 327 ASN G CA 1
ATOM 12953 C C . ASN D 1 304 ? -31.574 -9.700 18.972 1.00 23.63 327 ASN G C 1
ATOM 12954 O O . ASN D 1 304 ? -32.358 -9.770 19.895 1.00 26.93 327 ASN G O 1
ATOM 12963 N N . ASN D 1 305 ? -31.919 -9.902 17.698 1.00 23.24 328 ASN G N 1
ATOM 12964 C CA . ASN D 1 305 ? -33.312 -10.180 17.316 1.00 25.71 328 ASN G CA 1
ATOM 12965 C C . ASN D 1 305 ? -33.529 -11.660 17.058 1.00 24.66 328 ASN G C 1
ATOM 12966 O O . ASN D 1 305 ? -34.618 -12.066 16.639 1.00 24.83 328 ASN G O 1
ATOM 12971 N N . SER D 1 306 ? -32.471 -12.484 17.132 1.00 23.20 329 SER G N 1
ATOM 12972 C CA . SER D 1 306 ? -32.662 -13.977 16.888 1.00 20.02 329 SER G CA 1
ATOM 12973 C C . SER D 1 306 ? -33.743 -14.585 17.803 1.00 20.08 329 SER G C 1
ATOM 12974 O O . SER D 1 306 ? -33.823 -14.239 18.981 1.00 21.44 329 SER G O 1
ATOM 12977 N N . LYS D 1 307 ? -34.598 -15.397 17.201 1.00 21.27 330 LYS G N 1
ATOM 12978 C CA . LYS D 1 307 ? -35.591 -16.155 17.943 1.00 22.65 330 LYS G CA 1
ATOM 12979 C C . LYS D 1 307 ? -35.025 -17.464 18.452 1.00 24.56 330 LYS G C 1
ATOM 12980 O O . LYS D 1 307 ? -35.764 -18.251 19.061 1.00 24.04 330 LYS G O 1
ATOM 12986 N N . ASN D 1 308 ? -33.730 -17.726 18.208 1.00 23.35 331 ASN G N 1
ATOM 12987 C CA . ASN D 1 308 ? -33.104 -18.967 18.634 1.00 22.25 331 ASN G CA 1
ATOM 12988 C C . ASN D 1 308 ? -31.718 -18.674 19.229 1.00 20.51 331 ASN G C 1
ATOM 12989 O O . ASN D 1 308 ? -30.685 -19.274 18.775 1.00 21.73 331 ASN G O 1
ATOM 12994 N N . LYS D 1 309 ? -31.688 -17.788 20.239 1.00 20.92 332 LYS G N 1
ATOM 12995 C CA . LYS D 1 309 ? -30.420 -17.436 20.874 1.00 20.24 332 LYS G CA 1
ATOM 12996 C C . LYS D 1 309 ? -29.733 -18.625 21.523 1.00 23.09 332 LYS G C 1
ATOM 12997 O O . LYS D 1 309 ? -28.500 -18.816 21.383 1.00 21.85 332 LYS G O 1
ATOM 13003 N N . GLU D 1 310 ? -30.512 -19.442 22.237 1.00 20.15 333 GLU G N 1
ATOM 13004 C CA . GLU D 1 310 ? -29.919 -20.557 22.955 1.00 20.25 333 GLU G CA 1
ATOM 13005 C C . GLU D 1 310 ? -29.319 -21.613 22.005 1.00 21.00 333 GLU G C 1
ATOM 13006 O O . GLU D 1 310 ? -28.167 -22.108 22.173 1.00 21.27 333 GLU G O 1
ATOM 13012 N N . LYS D 1 311 ? -30.079 -21.972 20.991 1.00 19.19 334 LYS G N 1
ATOM 13013 C CA . LYS D 1 311 ? -29.601 -22.958 20.043 1.00 22.53 334 LYS G CA 1
ATOM 13014 C C . LYS D 1 311 ? -28.404 -22.458 19.241 1.00 23.10 334 LYS G C 1
ATOM 13015 O O . LYS D 1 311 ? -27.503 -23.234 18.913 1.00 22.39 334 LYS G O 1
ATOM 13021 N N . SER D 1 312 ? -28.416 -21.152 18.963 1.00 22.62 335 SER G N 1
ATOM 13022 C CA . SER D 1 312 ? -27.290 -20.540 18.230 1.00 21.56 335 SER G CA 1
ATOM 13023 C C . SER D 1 312 ? -26.035 -20.672 19.083 1.00 19.40 335 SER G C 1
ATOM 13024 O O . SER D 1 312 ? -24.989 -21.002 18.545 1.00 21.80 335 SER G O 1
ATOM 13027 N N . MET D 1 313 ? -26.121 -20.360 20.377 1.00 17.92 336 MET G N 1
ATOM 13028 C CA . MET D 1 313 ? -24.966 -20.508 21.266 1.00 20.38 336 MET G CA 1
ATOM 13029 C C . MET D 1 313 ? -24.579 -21.999 21.346 1.00 21.62 336 MET G C 1
ATOM 13030 O O . MET D 1 313 ? -23.376 -22.371 21.402 1.00 20.13 336 MET G O 1
ATOM 13035 N N . GLU D 1 314 ? -25.575 -22.873 21.286 1.00 21.73 337 GLU G N 1
ATOM 13036 C CA . GLU D 1 314 ? -25.189 -24.312 21.346 1.00 20.76 337 GLU G CA 1
ATOM 13037 C C . GLU D 1 314 ? -24.387 -24.742 20.118 1.00 20.27 337 GLU G C 1
ATOM 13038 O O . GLU D 1 314 ? -23.396 -25.505 20.259 1.00 20.81 337 GLU G O 1
ATOM 13044 N N . ILE D 1 315 ? -24.790 -24.304 18.923 1.00 19.20 338 ILE G N 1
ATOM 13045 C CA . ILE D 1 315 ? -24.030 -24.574 17.703 1.00 19.06 338 ILE G CA 1
ATOM 13046 C C . ILE D 1 315 ? -22.626 -23.904 17.806 1.00 19.36 338 ILE G C 1
ATOM 13047 O O . ILE D 1 315 ? -21.615 -24.549 17.489 1.00 18.65 338 ILE G O 1
ATOM 13052 N N . LEU D 1 316 ? -22.523 -22.654 18.251 1.00 18.93 339 LEU G N 1
ATOM 13053 C CA . LEU D 1 316 ? -21.173 -22.061 18.429 1.00 17.81 339 LEU G CA 1
ATOM 13054 C C . LEU D 1 316 ? -20.322 -22.858 19.430 1.00 20.40 339 LEU G C 1
ATOM 13055 O O . LEU D 1 316 ? -19.126 -23.126 19.213 1.00 20.21 339 LEU G O 1
ATOM 13060 N N . ASN D 1 317 ? -20.931 -23.331 20.516 1.00 19.22 340 ASN G N 1
ATOM 13061 C CA . ASN D 1 317 ? -20.187 -24.155 21.447 1.00 20.33 340 ASN G CA 1
ATOM 13062 C C . ASN D 1 317 ? -19.667 -25.447 20.762 1.00 20.19 340 ASN G C 1
ATOM 13063 O O . ASN D 1 317 ? -18.512 -25.845 20.986 1.00 22.45 340 ASN G O 1
ATOM 13068 N N . LEU D 1 318 ? -20.494 -26.106 19.966 1.00 21.43 341 LEU G N 1
ATOM 13069 C CA . LEU D 1 318 ? -20.072 -27.365 19.254 1.00 22.95 341 LEU G CA 1
ATOM 13070 C C . LEU D 1 318 ? -18.951 -27.077 18.271 1.00 23.06 341 LEU G C 1
ATOM 13071 O O . LEU D 1 318 ? -17.972 -27.788 18.258 1.00 23.13 341 LEU G O 1
ATOM 13076 N N . LEU D 1 319 ? -19.076 -25.987 17.492 1.00 21.94 342 LEU G N 1
ATOM 13077 C CA . LEU D 1 319 ? -18.031 -25.602 16.510 1.00 21.55 342 LEU G CA 1
ATOM 13078 C C . LEU D 1 319 ? -16.696 -25.456 17.215 1.00 20.45 342 LEU G C 1
ATOM 13079 O O . LEU D 1 319 ? -15.637 -25.551 16.571 1.00 21.36 342 LEU G O 1
ATOM 13084 N N . ASN D 1 320 ? -16.745 -25.097 18.510 1.00 19.02 343 ASN G N 1
ATOM 13085 C CA . ASN D 1 320 ? -15.493 -24.737 19.194 1.00 19.55 343 ASN G CA 1
ATOM 13086 C C . ASN D 1 320 ? -15.012 -25.842 20.175 1.00 20.88 343 ASN G C 1
ATOM 13087 O O . ASN D 1 320 ? -14.012 -25.681 20.865 1.00 24.10 343 ASN G O 1
ATOM 13092 N N . THR D 1 321 ? -15.750 -26.940 20.219 1.00 23.73 344 THR G N 1
ATOM 13093 C CA . THR D 1 321 ? -15.455 -28.018 21.185 1.00 22.04 344 THR G CA 1
ATOM 13094 C C . THR D 1 321 ? -15.444 -29.438 20.597 1.00 25.35 344 THR G C 1
ATOM 13095 O O . THR D 1 321 ? -14.798 -30.277 21.188 1.00 26.98 344 THR G O 1
ATOM 13099 N N . ASN D 1 322 ? -16.114 -29.700 19.479 1.00 23.73 345 ASN G N 1
ATOM 13100 C CA . ASN D 1 322 ? -16.335 -31.067 18.950 1.00 23.96 345 ASN G CA 1
ATOM 13101 C C . ASN D 1 322 ? -15.373 -31.268 17.767 1.00 25.14 345 ASN G C 1
ATOM 13102 O O . ASN D 1 322 ? -15.534 -30.682 16.721 1.00 23.67 345 ASN G O 1
ATOM 13107 N N . PRO D 1 323 ? -14.303 -32.041 17.966 1.00 26.65 346 PRO G N 1
ATOM 13108 C CA . PRO D 1 323 ? -13.279 -32.084 16.894 1.00 27.85 346 PRO G CA 1
ATOM 13109 C C . PRO D 1 323 ? -13.740 -32.722 15.610 1.00 26.92 346 PRO G C 1
ATOM 13110 O O . PRO D 1 323 ? -13.303 -32.354 14.538 1.00 27.72 346 PRO G O 1
ATOM 13114 N N . GLU D 1 324 ? -14.688 -33.679 15.676 1.00 27.14 347 GLU G N 1
ATOM 13115 C CA . GLU D 1 324 ? -15.176 -34.267 14.476 1.00 26.27 347 GLU G CA 1
ATOM 13116 C C . GLU D 1 324 ? -15.887 -33.245 13.607 1.00 24.74 347 GLU G C 1
ATOM 13117 O O . GLU D 1 324 ? -15.693 -33.205 12.392 1.00 23.37 347 GLU G O 1
ATOM 13123 N N . LEU D 1 325 ? -16.704 -32.409 14.258 1.00 23.00 348 LEU G N 1
ATOM 13124 C CA . LEU D 1 325 ? -17.473 -31.398 13.546 1.00 22.74 348 LEU G CA 1
ATOM 13125 C C . LEU D 1 325 ? -16.502 -30.378 12.935 1.00 20.99 348 LEU G C 1
ATOM 13126 O O . LEU D 1 325 ? -16.546 -30.123 11.710 1.00 21.81 348 LEU G O 1
ATOM 13131 N N . LEU D 1 326 ? -15.611 -29.876 13.788 1.00 20.56 349 LEU G N 1
ATOM 13132 C CA . LEU D 1 326 ? -14.761 -28.784 13.326 1.00 19.99 349 LEU G CA 1
ATOM 13133 C C . LEU D 1 326 ? -13.793 -29.256 12.252 1.00 21.22 349 LEU G C 1
ATOM 13134 O O . LEU D 1 326 ? -13.608 -28.573 11.233 1.00 19.31 349 LEU G O 1
ATOM 13139 N N . ASN D 1 327 ? -13.163 -30.420 12.447 1.00 21.67 350 ASN G N 1
ATOM 13140 C CA . ASN D 1 327 ? -12.203 -30.838 11.439 1.00 21.40 350 ASN G CA 1
ATOM 13141 C C . ASN D 1 327 ? -12.877 -31.258 10.135 1.00 21.11 350 ASN G C 1
ATOM 13142 O O . ASN D 1 327 ? -12.266 -31.125 9.069 1.00 21.42 350 ASN G O 1
ATOM 13147 N N . GLY D 1 328 ? -14.140 -31.700 10.198 1.00 21.69 351 GLY G N 1
ATOM 13148 C CA . GLY D 1 328 ? -14.930 -31.988 9.001 1.00 21.21 351 GLY G CA 1
ATOM 13149 C C . GLY D 1 328 ? -15.147 -30.745 8.148 1.00 21.09 351 GLY G C 1
ATOM 13150 O O . GLY D 1 328 ? -15.196 -30.784 6.892 1.00 21.07 351 GLY G O 1
ATOM 13151 N N . LEU D 1 329 ? -15.251 -29.604 8.840 1.00 19.51 352 LEU G N 1
ATOM 13152 C CA . LEU D 1 329 ? -15.440 -28.348 8.132 1.00 19.45 352 LEU G CA 1
ATOM 13153 C C . LEU D 1 329 ? -14.154 -27.787 7.622 1.00 18.64 352 LEU G C 1
ATOM 13154 O O . LEU D 1 329 ? -14.081 -27.349 6.479 1.00 20.63 352 LEU G O 1
ATOM 13159 N N . VAL D 1 330 ? -13.136 -27.824 8.467 1.00 18.52 353 VAL G N 1
ATOM 13160 C CA . VAL D 1 330 ? -11.869 -27.124 8.190 1.00 18.66 353 VAL G CA 1
ATOM 13161 C C . VAL D 1 330 ? -10.920 -27.950 7.291 1.00 19.07 353 VAL G C 1
ATOM 13162 O O . VAL D 1 330 ? -10.244 -27.388 6.426 1.00 18.43 353 VAL G O 1
ATOM 13166 N N . TYR D 1 331 ? -10.917 -29.273 7.455 1.00 19.50 354 TYR G N 1
ATOM 13167 C CA . TYR D 1 331 ? -10.181 -30.115 6.505 1.00 20.75 354 TYR G CA 1
ATOM 13168 C C . TYR D 1 331 ? -11.018 -30.626 5.341 1.00 20.62 354 TYR G C 1
ATOM 13169 O O . TYR D 1 331 ? -10.470 -30.849 4.272 1.00 20.54 354 TYR G O 1
ATOM 13178 N N . GLY D 1 332 ? -12.335 -30.767 5.545 1.00 22.72 355 GLY G N 1
ATOM 13179 C CA . GLY D 1 332 ? -13.291 -31.203 4.516 1.00 20.20 355 GLY G CA 1
ATOM 13180 C C . GLY D 1 332 ? -13.601 -32.678 4.820 1.00 25.14 355 GLY G C 1
ATOM 13181 O O . GLY D 1 332 ? -13.346 -33.153 5.895 1.00 24.86 355 GLY G O 1
ATOM 13182 N N . PRO D 1 333 ? -14.185 -33.374 3.832 1.00 27.23 356 PRO G N 1
ATOM 13183 C CA . PRO D 1 333 ? -14.652 -34.750 4.042 1.00 30.31 356 PRO G CA 1
ATOM 13184 C C . PRO D 1 333 ? -13.494 -35.745 4.254 1.00 30.37 356 PRO G C 1
ATOM 13185 O O . PRO D 1 333 ? -12.618 -35.876 3.366 1.00 31.96 356 PRO G O 1
ATOM 13189 N N . GLU D 1 334 ? -13.506 -36.459 5.391 1.00 27.84 357 GLU G N 1
ATOM 13190 C CA . GLU D 1 334 ? -12.508 -37.450 5.702 1.00 29.37 357 GLU G CA 1
ATOM 13191 C C . GLU D 1 334 ? -12.496 -38.515 4.591 1.00 30.16 357 GLU G C 1
ATOM 13192 O O . GLU D 1 334 ? -13.547 -38.778 3.961 1.00 30.80 357 GLU G O 1
ATOM 13198 N N . GLY D 1 335 ? -11.304 -39.011 4.308 1.00 30.27 358 GLY G N 1
ATOM 13199 C CA . GLY D 1 335 ? -11.117 -39.991 3.218 1.00 35.52 358 GLY G CA 1
ATOM 13200 C C . GLY D 1 335 ? -10.912 -39.371 1.836 1.00 33.45 358 GLY G C 1
ATOM 13201 O O . GLY D 1 335 ? -10.156 -39.916 1.038 1.00 36.84 358 GLY G O 1
ATOM 13202 N N . LYS D 1 336 ? -11.578 -38.260 1.519 1.00 31.26 359 LYS G N 1
ATOM 13203 C CA . LYS D 1 336 ? -11.333 -37.552 0.263 1.00 29.40 359 LYS G CA 1
ATOM 13204 C C . LYS D 1 336 ? -10.303 -36.415 0.413 1.00 28.12 359 LYS G C 1
ATOM 13205 O O . LYS D 1 336 ? -9.428 -36.194 -0.456 1.00 30.18 359 LYS G O 1
ATOM 13211 N N . ASN D 1 337 ? -10.459 -35.660 1.488 1.00 25.67 360 ASN G N 1
ATOM 13212 C CA . ASN D 1 337 ? -9.623 -34.478 1.691 1.00 26.55 360 ASN G CA 1
ATOM 13213 C C . ASN D 1 337 ? -8.510 -34.704 2.627 1.00 20.84 360 ASN G C 1
ATOM 13214 O O . ASN D 1 337 ? -7.464 -34.032 2.624 1.00 24.31 360 ASN G O 1
ATOM 13219 N N . TRP D 1 338 ? -8.668 -35.703 3.487 1.00 23.33 361 TRP G N 1
ATOM 13220 C CA . TRP D 1 338 ? -7.642 -35.910 4.493 1.00 22.58 361 TRP G CA 1
ATOM 13221 C C . TRP D 1 338 ? -7.796 -37.278 5.116 1.00 22.73 361 TRP G C 1
ATOM 13222 O O . TRP D 1 338 ? -8.859 -37.928 4.930 1.00 27.23 361 TRP G O 1
ATOM 13233 N N . GLU D 1 339 ? -6.745 -37.694 5.804 1.00 24.64 362 GLU G N 1
ATOM 13234 C CA . GLU D 1 339 ? -6.820 -38.983 6.511 1.00 29.05 362 GLU G CA 1
ATOM 13235 C C . GLU D 1 339 ? -6.088 -38.905 7.807 1.00 27.26 362 GLU G C 1
ATOM 13236 O O . GLU D 1 339 ? -5.098 -38.208 7.920 1.00 26.37 362 GLU G O 1
ATOM 13242 N N . LYS D 1 340 ? -6.560 -39.651 8.814 1.00 27.31 363 LYS G N 1
ATOM 13243 C CA . LYS D 1 340 ? -5.757 -39.859 10.038 1.00 29.34 363 LYS G CA 1
ATOM 13244 C C . LYS D 1 340 ? -4.505 -40.749 9.818 1.00 26.37 363 LYS G C 1
ATOM 13245 O O . LYS D 1 340 ? -4.518 -41.685 8.993 1.00 28.87 363 LYS G O 1
ATOM 13251 N N . ILE D 1 341 ? -3.407 -40.354 10.452 1.00 28.12 364 ILE G N 1
ATOM 13252 C CA . ILE D 1 341 ? -2.101 -41.058 10.430 1.00 27.76 364 ILE G CA 1
ATOM 13253 C C . ILE D 1 341 ? -2.038 -42.089 11.589 1.00 31.71 364 ILE G C 1
ATOM 13254 O O . ILE D 1 341 ? -1.917 -41.735 12.781 1.00 30.77 364 ILE G O 1
ATOM 13259 N N . GLU D 1 342 ? -2.145 -43.367 11.218 1.00 31.98 365 GLU G N 1
ATOM 13260 C CA . GLU D 1 342 ? -2.220 -44.421 12.257 1.00 35.04 365 GLU G CA 1
ATOM 13261 C C . GLU D 1 342 ? -1.094 -44.323 13.259 1.00 33.28 365 GLU G C 1
ATOM 13262 O O . GLU D 1 342 ? 0.062 -44.094 12.906 1.00 39.55 365 GLU G O 1
ATOM 13268 N N . GLY D 1 343 ? -1.460 -44.409 14.538 1.00 38.16 366 GLY G N 1
ATOM 13269 C CA . GLY D 1 343 ? -0.504 -44.339 15.645 1.00 41.69 366 GLY G CA 1
ATOM 13270 C C . GLY D 1 343 ? 0.136 -43.004 15.966 1.00 44.94 366 GLY G C 1
ATOM 13271 O O . GLY D 1 343 ? 1.095 -42.942 16.750 1.00 38.38 366 GLY G O 1
ATOM 13272 N N . LYS D 1 344 ? -0.360 -41.917 15.367 1.00 34.11 367 LYS G N 1
ATOM 13273 C CA . LYS D 1 344 ? 0.270 -40.634 15.612 1.00 40.07 367 LYS G CA 1
ATOM 13274 C C . LYS D 1 344 ? -0.859 -39.752 16.122 1.00 41.24 367 LYS G C 1
ATOM 13275 O O . LYS D 1 344 ? -1.734 -39.349 15.355 1.00 34.74 367 LYS G O 1
ATOM 13281 N N . GLU D 1 345 ? -0.886 -39.536 17.437 1.00 37.22 368 GLU G N 1
ATOM 13282 C CA . GLU D 1 345 ? -2.056 -38.935 18.071 1.00 37.43 368 GLU G CA 1
ATOM 13283 C C . GLU D 1 345 ? -2.341 -37.584 17.393 1.00 29.57 368 GLU G C 1
ATOM 13284 O O . GLU D 1 345 ? -1.455 -36.763 17.318 1.00 29.79 368 GLU G O 1
ATOM 13290 N N . ASN D 1 346 ? -3.569 -37.402 16.939 1.00 29.85 369 ASN G N 1
ATOM 13291 C CA . ASN D 1 346 ? -4.051 -36.072 16.432 1.00 30.30 369 ASN G CA 1
ATOM 13292 C C . ASN D 1 346 ? -3.300 -35.537 15.189 1.00 34.26 369 ASN G C 1
ATOM 13293 O O . ASN D 1 346 ? -3.383 -34.322 14.821 1.00 31.22 369 ASN G O 1
ATOM 13298 N N . ARG D 1 347 ? -2.605 -36.457 14.506 1.00 30.89 370 ARG G N 1
ATOM 13299 C CA . ARG D 1 347 ? -1.958 -36.139 13.204 1.00 25.43 370 ARG G CA 1
ATOM 13300 C C . ARG D 1 347 ? -2.733 -36.608 12.026 1.00 26.95 370 ARG G C 1
ATOM 13301 O O . ARG D 1 347 ? -3.418 -37.678 12.049 1.00 23.38 370 ARG G O 1
ATOM 13309 N N . VAL D 1 348 ? -2.703 -35.796 10.962 1.00 24.76 371 VAL G N 1
ATOM 13310 C CA . VAL D 1 348 ? -3.433 -36.090 9.737 1.00 24.52 371 VAL G CA 1
ATOM 13311 C C . VAL D 1 348 ? -2.558 -35.753 8.510 1.00 22.97 371 VAL G C 1
ATOM 13312 O O . VAL D 1 348 ? -1.602 -34.977 8.639 1.00 23.39 371 VAL G O 1
ATOM 13316 N N . ARG D 1 349 ? -2.941 -36.251 7.342 1.00 24.96 372 ARG G N 1
ATOM 13317 C CA . ARG D 1 349 ? -2.307 -35.680 6.119 1.00 24.14 372 ARG G CA 1
ATOM 13318 C C . ARG D 1 349 ? -3.397 -35.292 5.185 1.00 23.40 372 ARG G C 1
ATOM 13319 O O . ARG D 1 349 ? -4.416 -35.976 5.055 1.00 23.18 372 ARG G O 1
ATOM 13327 N N . VAL D 1 350 ? -3.254 -34.144 4.515 1.00 21.80 373 VAL G N 1
ATOM 13328 C CA . VAL D 1 350 ? -4.195 -33.848 3.460 1.00 22.42 373 VAL G CA 1
ATOM 13329 C C . VAL D 1 350 ? -3.999 -34.661 2.188 1.00 24.08 373 VAL G C 1
ATOM 13330 O O . VAL D 1 350 ? -2.906 -35.098 1.898 1.00 27.83 373 VAL G O 1
ATOM 13334 N N . LEU D 1 351 ? -5.096 -34.898 1.496 1.00 23.00 374 LEU G N 1
ATOM 13335 C CA . LEU D 1 351 ? -5.146 -35.706 0.256 1.00 25.98 374 LEU G CA 1
ATOM 13336 C C . LEU D 1 351 ? -5.537 -34.851 -0.923 1.00 29.77 374 LEU G C 1
ATOM 13337 O O . LEU D 1 351 ? -5.757 -33.653 -0.749 1.00 25.24 374 LEU G O 1
ATOM 13342 N N . ASP D 1 352 ? -5.669 -35.455 -2.118 1.00 28.03 375 ASP G N 1
ATOM 13343 C CA . ASP D 1 352 ? -5.840 -34.654 -3.341 1.00 33.81 375 ASP G CA 1
ATOM 13344 C C . ASP D 1 352 ? -7.098 -33.811 -3.315 1.00 28.57 375 ASP G C 1
ATOM 13345 O O . ASP D 1 352 ? -7.117 -32.768 -3.908 1.00 31.21 375 ASP G O 1
ATOM 13350 N N . GLY D 1 353 ? -8.140 -34.260 -2.630 1.00 25.50 376 GLY G N 1
ATOM 13351 C CA . GLY D 1 353 ? -9.375 -33.506 -2.613 1.00 26.36 376 GLY G CA 1
ATOM 13352 C C . GLY D 1 353 ? -9.264 -32.159 -1.885 1.00 25.36 376 GLY G C 1
ATOM 13353 O O . GLY D 1 353 ? -10.078 -31.237 -2.150 1.00 26.17 376 GLY G O 1
ATOM 13354 N N . TYR D 1 354 ? -8.325 -32.071 -0.952 1.00 24.46 377 TYR G N 1
ATOM 13355 C CA . TYR D 1 354 ? -8.091 -30.815 -0.187 1.00 24.01 377 TYR G CA 1
ATOM 13356 C C . TYR D 1 354 ? -7.601 -29.658 -1.098 1.00 26.89 377 TYR G C 1
ATOM 13357 O O . TYR D 1 354 ? -7.894 -28.528 -0.822 1.00 29.20 377 TYR G O 1
ATOM 13366 N N . LYS D 1 355 ? -6.793 -29.958 -2.107 1.00 28.73 378 LYS G N 1
ATOM 13367 C CA . LYS D 1 355 ? -6.261 -28.981 -3.071 1.00 43.23 378 LYS G CA 1
ATOM 13368 C C . LYS D 1 355 ? -7.283 -27.940 -3.522 1.00 44.99 378 LYS G C 1
ATOM 13369 O O . LYS D 1 355 ? -6.938 -26.808 -3.740 1.00 54.82 378 LYS G O 1
ATOM 13371 N N . GLY D 1 356 ? -8.544 -28.308 -3.644 1.00 45.71 379 GLY G N 1
ATOM 13372 C CA . GLY D 1 356 ? -9.549 -27.294 -3.894 1.00 49.11 379 GLY G CA 1
ATOM 13373 C C . GLY D 1 356 ? -10.010 -26.298 -2.810 1.00 50.15 379 GLY G C 1
ATOM 13374 O O . GLY D 1 356 ? -9.566 -26.295 -1.600 1.00 39.26 379 GLY G O 1
ATOM 13375 N N . ASN D 1 357 ? -10.880 -25.407 -3.331 1.00 41.33 380 ASN G N 1
ATOM 13376 C CA . ASN D 1 357 ? -11.913 -24.690 -2.593 1.00 28.74 380 ASN G CA 1
ATOM 13377 C C . ASN D 1 357 ? -12.942 -25.678 -2.030 1.00 25.01 380 ASN G C 1
ATOM 13378 O O . ASN D 1 357 ? -14.199 -25.621 -2.331 1.00 26.45 380 ASN G O 1
ATOM 13383 N N . THR D 1 358 ? -12.473 -26.552 -1.151 1.00 22.02 381 THR G N 1
ATOM 13384 C CA . THR D 1 358 ? -13.284 -27.706 -0.703 1.00 22.95 381 THR G CA 1
ATOM 13385 C C . THR D 1 358 ? -13.326 -27.816 0.811 1.00 23.43 381 THR G C 1
ATOM 13386 O O . THR D 1 358 ? -13.623 -28.871 1.387 1.00 25.48 381 THR G O 1
ATOM 13390 N N . HIS D 1 359 ? -13.016 -26.715 1.478 1.00 22.98 382 HIS G N 1
ATOM 13391 C CA . HIS D 1 359 ? -12.988 -26.735 2.931 1.00 21.14 382 HIS G CA 1
ATOM 13392 C C . HIS D 1 359 ? -13.009 -25.286 3.485 1.00 21.24 382 HIS G C 1
ATOM 13393 O O . HIS D 1 359 ? -12.893 -24.312 2.745 1.00 20.38 382 HIS G O 1
ATOM 13400 N N . MET D 1 360 ? -13.174 -25.162 4.795 1.00 18.90 383 MET G N 1
ATOM 13401 C CA . MET D 1 360 ? -13.290 -23.856 5.394 1.00 18.98 383 MET G CA 1
ATOM 13402 C C . MET D 1 360 ? -11.965 -23.515 6.011 1.00 20.15 383 MET G C 1
ATOM 13403 O O . MET D 1 360 ? -10.998 -24.288 5.936 1.00 21.02 383 MET G O 1
ATOM 13408 N N . GLY D 1 361 ? -11.845 -22.306 6.537 1.00 18.69 384 GLY G N 1
ATOM 13409 C CA . GLY D 1 361 ? -10.570 -21.930 7.189 1.00 19.00 384 GLY G CA 1
ATOM 13410 C C . GLY D 1 361 ? -10.690 -22.007 8.704 1.00 16.68 384 GLY G C 1
ATOM 13411 O O . GLY D 1 361 ? -11.723 -21.700 9.283 1.00 19.21 384 GLY G O 1
ATOM 13412 N N . GLY D 1 362 ? -9.608 -22.458 9.361 1.00 14.66 385 GLY G N 1
ATOM 13413 C CA . GLY D 1 362 ? -9.612 -22.613 10.847 1.00 18.21 385 GLY G CA 1
ATOM 13414 C C . GLY D 1 362 ? -9.885 -21.279 11.577 1.00 15.79 385 GLY G C 1
ATOM 13415 O O . GLY D 1 362 ? -10.715 -21.232 12.495 1.00 15.92 385 GLY G O 1
ATOM 13416 N N . TRP D 1 363 ? -9.198 -20.238 11.110 1.00 14.75 386 TRP G N 1
ATOM 13417 C CA . TRP D 1 363 ? -9.199 -18.946 11.879 1.00 15.37 386 TRP G CA 1
ATOM 13418 C C . TRP D 1 363 ? -10.596 -18.373 12.069 1.00 14.69 386 TRP G C 1
ATOM 13419 O O . TRP D 1 363 ? -10.851 -17.739 13.092 1.00 14.76 386 TRP G O 1
ATOM 13430 N N . ASN D 1 364 ? -11.491 -18.576 11.086 1.00 13.02 387 ASN G N 1
ATOM 13431 C CA . ASN D 1 364 ? -12.846 -18.067 11.292 1.00 14.39 387 ASN G CA 1
ATOM 13432 C C . ASN D 1 364 ? -13.927 -19.112 11.404 1.00 14.54 387 ASN G C 1
ATOM 13433 O O . ASN D 1 364 ? -15.065 -18.867 11.017 1.00 16.27 387 ASN G O 1
ATOM 13438 N N . THR D 1 365 ? -13.572 -20.320 11.873 1.00 15.55 388 THR G N 1
ATOM 13439 C CA . THR D 1 365 ? -14.590 -21.375 12.049 1.00 15.02 388 THR G CA 1
ATOM 13440 C C . THR D 1 365 ? -14.706 -21.835 13.505 1.00 17.46 388 THR G C 1
ATOM 13441 O O . THR D 1 365 ? -15.812 -21.899 13.993 1.00 16.95 388 THR G O 1
ATOM 13445 N N . GLY D 1 366 ? -13.582 -22.106 14.189 1.00 15.68 389 GLY G N 1
ATOM 13446 C CA . GLY D 1 366 ? -13.647 -22.576 15.563 1.00 16.96 389 GLY G CA 1
ATOM 13447 C C . GLY D 1 366 ? -12.274 -22.912 16.139 1.00 14.84 389 GLY G C 1
ATOM 13448 O O . GLY D 1 366 ? -11.274 -23.011 15.417 1.00 16.58 389 GLY G O 1
ATOM 13449 N N . ASN D 1 367 ? -12.253 -23.019 17.456 1.00 15.61 390 ASN G N 1
ATOM 13450 C CA . ASN D 1 367 ? -11.057 -23.169 18.301 1.00 17.69 390 ASN G CA 1
ATOM 13451 C C . ASN D 1 367 ? -9.993 -23.986 17.614 1.00 16.56 390 ASN G C 1
ATOM 13452 O O . ASN D 1 367 ? -10.170 -25.189 17.413 1.00 17.53 390 ASN G O 1
ATOM 13457 N N . ASN D 1 368 ? -8.886 -23.360 17.285 1.00 16.41 391 ASN G N 1
ATOM 13458 C CA . ASN D 1 368 ? -7.871 -24.027 16.454 1.00 18.72 391 ASN G CA 1
ATOM 13459 C C . ASN D 1 368 ? -7.115 -25.093 17.261 1.00 21.26 391 ASN G C 1
ATOM 13460 O O . ASN D 1 368 ? -6.440 -25.905 16.648 1.00 23.63 391 ASN G O 1
ATOM 13465 N N . TRP D 1 369 ? -7.246 -25.073 18.587 1.00 22.22 392 TRP G N 1
ATOM 13466 C CA A TRP D 1 369 ? -6.614 -26.024 19.540 0.32 26.17 392 TRP G CA 1
ATOM 13467 C CA B TRP D 1 369 ? -6.502 -26.060 19.411 0.68 25.08 392 TRP G CA 1
ATOM 13468 C C . TRP D 1 369 ? -7.116 -27.437 19.344 1.00 25.74 392 TRP G C 1
ATOM 13469 O O . TRP D 1 369 ? -6.445 -28.387 19.740 1.00 28.27 392 TRP G O 1
ATOM 13490 N N . ILE D 1 370 ? -8.336 -27.560 18.792 1.00 20.47 393 ILE G N 1
ATOM 13491 C CA . ILE D 1 370 ? -8.955 -28.866 18.501 1.00 24.62 393 ILE G CA 1
ATOM 13492 C C . ILE D 1 370 ? -8.848 -29.381 17.057 1.00 22.47 393 ILE G C 1
ATOM 13493 O O . ILE D 1 370 ? -9.328 -30.519 16.692 1.00 23.37 393 ILE G O 1
ATOM 13498 N N . LEU D 1 371 ? -8.198 -28.568 16.213 1.00 19.81 394 LEU G N 1
ATOM 13499 C CA . LEU D 1 371 ? -7.895 -29.005 14.851 1.00 21.98 394 LEU G CA 1
ATOM 13500 C C . LEU D 1 371 ? -6.765 -30.020 14.844 1.00 22.22 394 LEU G C 1
ATOM 13501 O O . LEU D 1 371 ? -5.787 -29.843 15.541 1.00 22.42 394 LEU G O 1
ATOM 13506 N N . TYR D 1 372 ? -6.899 -31.065 14.022 1.00 23.52 395 TYR G N 1
ATOM 13507 C CA . TYR D 1 372 ? -5.772 -32.018 13.896 1.00 25.77 395 TYR G CA 1
ATOM 13508 C C . TYR D 1 372 ? -4.572 -31.305 13.281 1.00 26.13 395 TYR G C 1
ATOM 13509 O O . TYR D 1 372 ? -4.731 -30.282 12.569 1.00 23.00 395 TYR G O 1
ATOM 13518 N N . ILE D 1 373 ? -3.353 -31.799 13.567 1.00 22.35 396 ILE G N 1
ATOM 13519 C CA . ILE D 1 373 ? -2.148 -31.173 13.086 1.00 22.02 396 ILE G CA 1
ATOM 13520 C C . ILE D 1 373 ? -1.654 -31.885 11.813 1.00 22.18 396 ILE G C 1
ATOM 13521 O O . ILE D 1 373 ? -1.395 -33.119 11.823 1.00 22.14 396 ILE G O 1
ATOM 13526 N N . ASN D 1 374 ? -1.509 -31.134 10.718 1.00 22.46 397 ASN G N 1
ATOM 13527 C CA . ASN D 1 374 ? -1.160 -31.791 9.459 1.00 21.29 397 ASN G CA 1
ATOM 13528 C C . ASN D 1 374 ? 0.262 -32.294 9.448 1.00 22.26 397 ASN G C 1
ATOM 13529 O O . ASN D 1 374 ? 1.119 -31.789 10.188 1.00 21.64 397 ASN G O 1
ATOM 13534 N N . GLU D 1 375 ? 0.509 -33.275 8.558 1.00 23.45 398 GLU G N 1
ATOM 13535 C CA . GLU D 1 375 ? 1.837 -33.900 8.446 1.00 27.98 398 GLU G CA 1
ATOM 13536 C C . GLU D 1 375 ? 3.053 -32.964 8.162 1.00 26.02 398 GLU G C 1
ATOM 13537 O O . GLU D 1 375 ? 4.208 -33.188 8.648 1.00 27.91 398 GLU G O 1
ATOM 13543 N N . ASN D 1 376 ? 2.826 -31.849 7.456 1.00 24.23 399 ASN G N 1
ATOM 13544 C CA . ASN D 1 376 ? 3.952 -30.921 7.181 1.00 23.63 399 ASN G CA 1
ATOM 13545 C C . ASN D 1 376 ? 4.422 -30.073 8.323 1.00 23.94 399 ASN G C 1
ATOM 13546 O O . ASN D 1 376 ? 5.380 -29.309 8.175 1.00 28.92 399 ASN G O 1
ATOM 13551 N N . VAL D 1 377 ? 3.746 -30.153 9.474 1.00 25.64 400 VAL G N 1
ATOM 13552 C CA . VAL D 1 377 ? 4.127 -29.391 10.642 1.00 23.34 400 VAL G CA 1
ATOM 13553 C C . VAL D 1 377 ? 5.275 -30.175 11.332 1.00 24.11 400 VAL G C 1
ATOM 13554 O O . VAL D 1 377 ? 5.108 -31.373 11.620 1.00 27.97 400 VAL G O 1
ATOM 13558 N N . THR D 1 378 ? 6.406 -29.507 11.555 1.00 27.68 401 THR G N 1
ATOM 13559 C CA . THR D 1 378 ? 7.569 -30.219 12.111 1.00 30.51 401 THR G CA 1
ATOM 13560 C C . THR D 1 378 ? 7.499 -30.190 13.632 1.00 34.85 401 THR G C 1
ATOM 13561 O O . THR D 1 378 ? 6.705 -29.456 14.208 1.00 26.08 401 THR G O 1
ATOM 13565 N N . ASP D 1 379 ? 8.336 -30.996 14.302 1.00 35.40 402 ASP G N 1
ATOM 13566 C CA . ASP D 1 379 ? 8.428 -30.914 15.766 1.00 34.49 402 ASP G CA 1
ATOM 13567 C C . ASP D 1 379 ? 9.023 -29.600 16.156 1.00 29.71 402 ASP G C 1
ATOM 13568 O O . ASP D 1 379 ? 8.658 -29.054 17.193 1.00 35.04 402 ASP G O 1
ATOM 13573 N N . GLN D 1 380 ? 9.909 -29.032 15.333 1.00 29.51 403 GLN G N 1
ATOM 13574 C CA . GLN D 1 380 ? 10.453 -27.731 15.666 1.00 29.80 403 GLN G CA 1
ATOM 13575 C C . GLN D 1 380 ? 9.347 -26.637 15.637 1.00 33.93 403 GLN G C 1
ATOM 13576 O O . GLN D 1 380 ? 9.342 -25.729 16.472 1.00 33.61 403 GLN G O 1
ATOM 13582 N N . GLN D 1 381 ? 8.418 -26.734 14.677 1.00 32.58 404 GLN G N 1
ATOM 13583 C CA . GLN D 1 381 ? 7.350 -25.732 14.598 1.00 27.90 404 GLN G CA 1
ATOM 13584 C C . GLN D 1 381 ? 6.401 -25.876 15.805 1.00 27.32 404 GLN G C 1
ATOM 13585 O O . GLN D 1 381 ? 5.925 -24.874 16.356 1.00 30.78 404 GLN G O 1
ATOM 13591 N N . ILE D 1 382 ? 6.124 -27.105 16.224 1.00 28.93 405 ILE G N 1
ATOM 13592 C CA . ILE D 1 382 ? 5.280 -27.347 17.415 1.00 30.94 405 ILE G CA 1
ATOM 13593 C C . ILE D 1 382 ? 5.947 -26.733 18.654 1.00 33.66 405 ILE G C 1
ATOM 13594 O O . ILE D 1 382 ? 5.304 -25.988 19.438 1.00 31.05 405 ILE G O 1
ATOM 13599 N N . GLU D 1 383 ? 7.252 -26.984 18.813 1.00 36.04 406 GLU G N 1
ATOM 13600 C CA . GLU D 1 383 ? 7.997 -26.393 19.942 1.00 37.82 406 GLU G CA 1
ATOM 13601 C C . GLU D 1 383 ? 7.966 -24.854 19.885 1.00 32.44 406 GLU G C 1
ATOM 13602 O O . GLU D 1 383 ? 7.735 -24.182 20.894 1.00 31.76 406 GLU G O 1
ATOM 13608 N N . ASN D 1 384 ? 8.204 -24.310 18.701 1.00 33.35 407 ASN G N 1
ATOM 13609 C CA . ASN D 1 384 ? 8.206 -22.865 18.516 1.00 30.12 407 ASN G CA 1
ATOM 13610 C C . ASN D 1 384 ? 6.874 -22.221 18.877 1.00 33.52 407 ASN G C 1
ATOM 13611 O O . ASN D 1 384 ? 6.861 -21.186 19.538 1.00 35.02 407 ASN G O 1
ATOM 13616 N N . SER D 1 385 ? 5.773 -22.831 18.427 1.00 31.46 408 SER G N 1
ATOM 13617 C CA . SER D 1 385 ? 4.419 -22.366 18.684 1.00 34.33 408 SER G CA 1
ATOM 13618 C C . SER D 1 385 ? 4.167 -22.298 20.193 1.00 36.17 408 SER G C 1
ATOM 13619 O O . SER D 1 385 ? 3.746 -21.252 20.738 1.00 30.37 408 SER G O 1
ATOM 13622 N N . LYS D 1 386 ? 4.445 -23.420 20.853 1.00 36.22 409 LYS G N 1
ATOM 13623 C CA . LYS D 1 386 ? 4.449 -23.528 22.338 1.00 35.23 409 LYS G CA 1
ATOM 13624 C C . LYS D 1 386 ? 5.227 -22.391 23.022 1.00 33.21 409 LYS G C 1
ATOM 13625 O O . LYS D 1 386 ? 4.685 -21.698 23.875 1.00 36.68 409 LYS G O 1
ATOM 13631 N N . LYS D 1 387 ? 6.463 -22.166 22.609 1.00 35.37 410 LYS G N 1
ATOM 13632 C CA . LYS D 1 387 ? 7.313 -21.161 23.197 1.00 40.02 410 LYS G CA 1
ATOM 13633 C C . LYS D 1 387 ? 6.781 -19.762 22.875 1.00 40.66 410 LYS G C 1
ATOM 13634 O O . LYS D 1 387 ? 6.772 -18.858 23.725 1.00 34.42 410 LYS G O 1
ATOM 13640 N N . GLU D 1 388 ? 6.322 -19.575 21.649 1.00 38.49 411 GLU G N 1
ATOM 13641 C CA . GLU D 1 388 ? 5.713 -18.283 21.286 1.00 38.05 411 GLU G CA 1
ATOM 13642 C C . GLU D 1 388 ? 4.449 -17.942 22.084 1.00 33.96 411 GLU G C 1
ATOM 13643 O O . GLU D 1 388 ? 4.275 -16.797 22.476 1.00 39.24 411 GLU G O 1
ATOM 13649 N N . LEU D 1 389 ? 3.547 -18.893 22.305 1.00 34.89 412 LEU G N 1
ATOM 13650 C CA . LEU D 1 389 ? 2.377 -18.583 23.099 1.00 36.55 412 LEU G CA 1
ATOM 13651 C C . LEU D 1 389 ? 2.792 -18.288 24.550 1.00 42.04 412 LEU G C 1
ATOM 13652 O O . LEU D 1 389 ? 2.246 -17.356 25.181 1.00 36.51 412 LEU G O 1
ATOM 13657 N N . ALA D 1 390 ? 3.767 -19.054 25.062 1.00 34.79 413 ALA G N 1
ATOM 13658 C CA . ALA D 1 390 ? 4.212 -18.844 26.468 1.00 38.57 413 ALA G CA 1
ATOM 13659 C C . ALA D 1 390 ? 4.746 -17.430 26.728 1.00 42.08 413 ALA G C 1
ATOM 13660 O O . ALA D 1 390 ? 4.330 -16.758 27.676 1.00 41.39 413 ALA G O 1
ATOM 13662 N N . GLU D 1 391 ? 5.620 -16.966 25.840 1.00 37.79 414 GLU G N 1
ATOM 13663 C CA . GLU D 1 391 ? 6.297 -15.702 25.988 1.00 39.23 414 GLU G CA 1
ATOM 13664 C C . GLU D 1 391 ? 5.496 -14.492 25.468 1.00 38.90 414 GLU G C 1
ATOM 13665 O O . GLU D 1 391 ? 5.931 -13.360 25.641 1.00 40.66 414 GLU G O 1
ATOM 13671 N N . ALA D 1 392 ? 4.350 -14.715 24.813 1.00 36.03 415 ALA G N 1
ATOM 13672 C CA . ALA D 1 392 ? 3.605 -13.591 24.188 1.00 33.14 415 ALA G CA 1
ATOM 13673 C C . ALA D 1 392 ? 3.245 -12.518 25.190 1.00 32.25 415 ALA G C 1
ATOM 13674 O O . ALA D 1 392 ? 2.690 -12.827 26.272 1.00 33.80 415 ALA G O 1
ATOM 13676 N N . LYS D 1 393 ? 3.511 -11.280 24.836 1.00 29.72 416 LYS G N 1
ATOM 13677 C CA . LYS D 1 393 ? 3.185 -10.164 25.752 1.00 36.02 416 LYS G CA 1
ATOM 13678 C C . LYS D 1 393 ? 1.890 -9.503 25.338 1.00 35.10 416 LYS G C 1
ATOM 13679 O O . LYS D 1 393 ? 1.333 -9.813 24.297 1.00 30.50 416 LYS G O 1
ATOM 13685 N N . GLU D 1 394 ? 1.412 -8.596 26.168 1.00 35.72 417 GLU G N 1
ATOM 13686 C CA . GLU D 1 394 ? 0.215 -7.816 25.881 1.00 33.78 417 GLU G CA 1
ATOM 13687 C C . GLU D 1 394 ? 0.553 -6.383 25.527 1.00 36.80 417 GLU G C 1
ATOM 13688 O O . GLU D 1 394 ? 1.518 -5.788 26.051 1.00 37.61 417 GLU G O 1
ATOM 13694 N N . SER D 1 395 ? -0.235 -5.792 24.641 1.00 29.30 418 SER G N 1
ATOM 13695 C CA . SER D 1 395 ? -0.133 -4.337 24.384 1.00 26.38 418 SER G CA 1
ATOM 13696 C C . SER D 1 395 ? -0.532 -3.648 25.705 1.00 27.06 418 SER G C 1
ATOM 13697 O O . SER D 1 395 ? -1.470 -4.105 26.378 1.00 26.19 418 SER G O 1
ATOM 13700 N N . PRO D 1 396 ? 0.090 -2.481 26.041 1.00 27.94 419 PRO G N 1
ATOM 13701 C CA . PRO D 1 396 ? -0.409 -1.711 27.223 1.00 30.88 419 PRO G CA 1
ATOM 13702 C C . PRO D 1 396 ? -1.858 -1.247 27.034 1.00 27.50 419 PRO G C 1
ATOM 13703 O O . PRO D 1 396 ? -2.592 -0.972 28.019 1.00 30.02 419 PRO G O 1
ATOM 13707 N N . ALA D 1 397 ? -2.309 -1.205 25.780 1.00 27.28 420 ALA G N 1
ATOM 13708 C CA . ALA D 1 397 ? -3.653 -0.790 25.519 1.00 24.13 420 ALA G CA 1
ATOM 13709 C C . ALA D 1 397 ? -4.633 -1.993 25.293 1.00 27.50 420 ALA G C 1
ATOM 13710 O O . ALA D 1 397 ? -5.809 -1.757 24.983 1.00 26.12 420 ALA G O 1
ATOM 13712 N N . LEU D 1 398 ? -4.174 -3.238 25.489 1.00 27.84 421 LEU G N 1
ATOM 13713 C CA . LEU D 1 398 ? -5.106 -4.400 25.311 1.00 27.45 421 LEU G CA 1
ATOM 13714 C C . LEU D 1 398 ? -6.257 -4.317 26.286 1.00 26.14 421 LEU G C 1
ATOM 13715 O O . LEU D 1 398 ? -6.029 -4.247 27.515 1.00 26.81 421 LEU G O 1
ATOM 13720 N N . GLY D 1 399 ? -7.489 -4.388 25.791 1.00 23.17 422 GLY G N 1
ATOM 13721 C CA . GLY D 1 399 ? -8.636 -4.325 26.676 1.00 23.55 422 GLY G CA 1
ATOM 13722 C C . GLY D 1 399 ? -9.099 -2.884 26.910 1.00 23.76 422 GLY G C 1
ATOM 13723 O O . GLY D 1 399 ? -10.088 -2.666 27.636 1.00 24.41 422 GLY G O 1
ATOM 13724 N N . PHE D 1 400 ? -8.443 -1.916 26.253 1.00 24.68 423 PHE G N 1
ATOM 13725 C CA . PHE D 1 400 ? -9.037 -0.579 26.301 1.00 27.19 423 PHE G CA 1
ATOM 13726 C C . PHE D 1 400 ? -9.961 -0.452 25.132 1.00 24.59 423 PHE G C 1
ATOM 13727 O O . PHE D 1 400 ? -9.515 -0.396 23.992 1.00 26.73 423 PHE G O 1
ATOM 13735 N N . ILE D 1 401 ? -11.245 -0.379 25.438 1.00 24.23 424 ILE G N 1
ATOM 13736 C CA . ILE D 1 401 ? -12.304 -0.441 24.449 1.00 27.19 424 ILE G CA 1
ATOM 13737 C C . ILE D 1 401 ? -13.102 0.815 24.650 1.00 26.35 424 ILE G C 1
ATOM 13738 O O . ILE D 1 401 ? -13.674 1.049 25.724 1.00 25.62 424 ILE G O 1
ATOM 13743 N N . PHE D 1 402 ? -13.108 1.611 23.606 1.00 25.83 425 PHE G N 1
ATOM 13744 C CA . PHE D 1 402 ? -13.743 2.915 23.663 1.00 26.27 425 PHE G CA 1
ATOM 13745 C C . PHE D 1 402 ? -15.268 2.850 23.863 1.00 29.20 425 PHE G C 1
ATOM 13746 O O . PHE D 1 402 ? -15.957 2.147 23.133 1.00 26.86 425 PHE G O 1
ATOM 13754 N N . ASN D 1 403 ? -15.751 3.539 24.905 1.00 25.98 426 ASN G N 1
ATOM 13755 C CA . ASN D 1 403 ? -17.176 3.716 25.175 1.00 25.48 426 ASN G CA 1
ATOM 13756 C C . ASN D 1 403 ? -17.751 4.847 24.334 1.00 27.10 426 ASN G C 1
ATOM 13757 O O . ASN D 1 403 ? -17.352 6.019 24.492 1.00 25.47 426 ASN G O 1
ATOM 13762 N N . THR D 1 404 ? -18.709 4.527 23.465 1.00 27.89 427 THR G N 1
ATOM 13763 C CA . THR D 1 404 ? -19.235 5.492 22.507 1.00 26.21 427 THR G CA 1
ATOM 13764 C C . THR D 1 404 ? -20.534 6.153 23.010 1.00 27.27 427 THR G C 1
ATOM 13765 O O . THR D 1 404 ? -21.132 6.903 22.246 1.00 30.49 427 THR G O 1
ATOM 13769 N N . ASP D 1 405 ? -20.934 5.868 24.254 1.00 29.37 428 ASP G N 1
ATOM 13770 C CA . ASP D 1 405 ? -22.206 6.322 24.874 1.00 32.54 428 ASP G CA 1
ATOM 13771 C C . ASP D 1 405 ? -22.541 7.767 24.558 1.00 30.73 428 ASP G C 1
ATOM 13772 O O . ASP D 1 405 ? -23.627 8.056 24.120 1.00 29.71 428 ASP G O 1
ATOM 13777 N N . ASN D 1 406 ? -21.579 8.653 24.749 1.00 31.22 429 ASN G N 1
ATOM 13778 C CA . ASN D 1 406 ? -21.837 10.095 24.609 1.00 35.76 429 ASN G CA 1
ATOM 13779 C C . ASN D 1 406 ? -21.419 10.672 23.258 1.00 37.27 429 ASN G C 1
ATOM 13780 O O . ASN D 1 406 ? -21.490 11.885 23.060 1.00 38.05 429 ASN G O 1
ATOM 13785 N N . VAL D 1 407 ? -20.947 9.822 22.329 1.00 30.50 430 VAL G N 1
ATOM 13786 C CA . VAL D 1 407 ? -20.484 10.312 21.019 1.00 33.17 430 VAL G CA 1
ATOM 13787 C C . VAL D 1 407 ? -21.044 9.476 19.860 1.00 33.57 430 VAL G C 1
ATOM 13788 O O . VAL D 1 407 ? -20.341 9.270 18.853 1.00 33.59 430 VAL G O 1
ATOM 13792 N N . LYS D 1 408 ? -22.298 9.036 19.985 1.00 32.17 431 LYS G N 1
ATOM 13793 C CA . LYS D 1 408 ? -22.924 8.143 18.989 1.00 34.94 431 LYS G CA 1
ATOM 13794 C C . LYS D 1 408 ? -22.989 8.769 17.608 1.00 36.36 431 LYS G C 1
ATOM 13795 O O . LYS D 1 408 ? -22.478 8.208 16.645 1.00 37.01 431 LYS G O 1
ATOM 13801 N N . SER D 1 409 ? -23.560 9.964 17.494 1.00 37.40 432 SER G N 1
ATOM 13802 C CA . SER D 1 409 ? -23.626 10.574 16.169 1.00 38.75 432 SER G CA 1
ATOM 13803 C C . SER D 1 409 ? -22.259 10.955 15.620 1.00 36.51 432 SER G C 1
ATOM 13804 O O . SER D 1 409 ? -22.067 10.864 14.410 1.00 36.50 432 SER G O 1
ATOM 13807 N N . GLU D 1 410 ? -21.314 11.348 16.484 1.00 34.27 433 GLU G N 1
ATOM 13808 C CA . GLU D 1 410 ? -19.989 11.809 16.016 1.00 36.71 433 GLU G CA 1
ATOM 13809 C C . GLU D 1 410 ? -19.151 10.644 15.431 1.00 38.94 433 GLU G C 1
ATOM 13810 O O . GLU D 1 410 ? -18.405 10.833 14.452 1.00 35.83 433 GLU G O 1
ATOM 13816 N N . ILE D 1 411 ? -19.236 9.472 16.090 1.00 33.77 434 ILE G N 1
ATOM 13817 C CA . ILE D 1 411 ? -18.673 8.199 15.571 1.00 31.39 434 ILE G CA 1
ATOM 13818 C C . ILE D 1 411 ? -19.182 7.889 14.184 1.00 31.11 434 ILE G C 1
ATOM 13819 O O . ILE D 1 411 ? -18.372 7.634 13.282 1.00 30.63 434 ILE G O 1
ATOM 13824 N N . SER D 1 412 ? -20.513 7.954 13.986 1.00 29.48 435 SER G N 1
ATOM 13825 C CA . SER D 1 412 ? -21.107 7.763 12.677 1.00 29.89 435 SER G CA 1
ATOM 13826 C C . SER D 1 412 ? -20.615 8.787 11.691 1.00 33.20 435 SER G C 1
ATOM 13827 O O . SER D 1 412 ? -20.394 8.452 10.527 1.00 32.49 435 SER G O 1
ATOM 13830 N N . ALA D 1 413 ? -20.491 10.037 12.139 1.00 32.06 436 ALA G N 1
ATOM 13831 C CA . ALA D 1 413 ? -19.972 11.097 11.254 1.00 32.26 436 ALA G CA 1
ATOM 13832 C C . ALA D 1 413 ? -18.574 10.740 10.798 1.00 32.50 436 ALA G C 1
ATOM 13833 O O . ALA D 1 413 ? -18.304 10.776 9.615 1.00 35.07 436 ALA G O 1
ATOM 13835 N N . ILE D 1 414 ? -17.685 10.445 11.745 1.00 28.17 437 ILE G N 1
ATOM 13836 C CA . ILE D 1 414 ? -16.271 10.161 11.443 1.00 26.64 437 ILE G CA 1
ATOM 13837 C C . ILE D 1 414 ? -16.204 8.943 10.495 1.00 30.53 437 ILE G C 1
ATOM 13838 O O . ILE D 1 414 ? -15.485 8.991 9.497 1.00 29.37 437 ILE G O 1
ATOM 13843 N N . ALA D 1 415 ? -16.980 7.893 10.784 1.00 28.19 438 ALA G N 1
ATOM 13844 C CA . ALA D 1 415 ? -17.008 6.711 9.911 1.00 31.43 438 ALA G CA 1
ATOM 13845 C C . ALA D 1 415 ? -17.459 7.041 8.486 1.00 37.57 438 ALA G C 1
ATOM 13846 O O . ALA D 1 415 ? -16.904 6.528 7.487 1.00 33.90 438 ALA G O 1
ATOM 13848 N N . ASN D 1 416 ? -18.500 7.869 8.367 1.00 35.50 439 ASN G N 1
ATOM 13849 C CA . ASN D 1 416 ? -18.945 8.240 7.035 1.00 34.20 439 ASN G CA 1
ATOM 13850 C C . ASN D 1 416 ? -17.864 8.963 6.230 1.00 34.04 439 ASN G C 1
ATOM 13851 O O . ASN D 1 416 ? -17.717 8.732 5.048 1.00 40.50 439 ASN G O 1
ATOM 13856 N N . THR D 1 417 ? -17.088 9.823 6.885 1.00 33.15 440 THR G N 1
ATOM 13857 C CA . THR D 1 417 ? -16.026 10.555 6.197 1.00 34.21 440 THR G CA 1
ATOM 13858 C C . THR D 1 417 ? -14.889 9.586 5.894 1.00 37.83 440 THR G C 1
ATOM 13859 O O . THR D 1 417 ? -14.313 9.625 4.791 1.00 35.48 440 THR G O 1
ATOM 13863 N N . MET D 1 418 ? -14.575 8.711 6.857 1.00 31.70 441 MET G N 1
ATOM 13864 C CA . MET D 1 418 ? -13.520 7.709 6.600 1.00 34.95 441 MET G CA 1
ATOM 13865 C C . MET D 1 418 ? -13.823 6.898 5.339 1.00 39.15 441 MET G C 1
ATOM 13866 O O . MET D 1 418 ?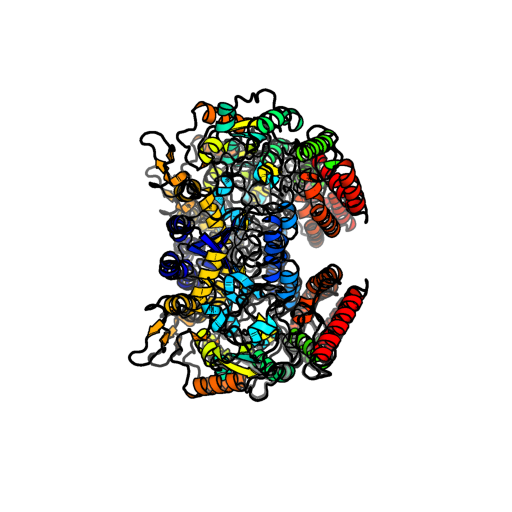 -12.915 6.670 4.521 1.00 40.36 441 MET G O 1
ATOM 13871 N N . GLN D 1 419 ? -15.091 6.516 5.162 1.00 39.78 442 GLN G N 1
ATOM 13872 C CA . GLN D 1 419 ? -15.509 5.640 4.065 1.00 43.04 442 GLN G CA 1
ATOM 13873 C C . GLN D 1 419 ? -15.440 6.364 2.729 1.00 46.70 442 GLN G C 1
ATOM 13874 O O . GLN D 1 419 ? -15.485 5.717 1.688 1.00 48.41 442 GLN G O 1
ATOM 13876 N N . GLN D 1 420 ? -15.365 7.699 2.755 1.00 45.91 443 GLN G N 1
ATOM 13877 C CA . GLN D 1 420 ? -15.213 8.503 1.516 1.00 50.03 443 GLN G CA 1
ATOM 13878 C C . GLN D 1 420 ? -13.778 8.457 0.968 1.00 44.12 443 GLN G C 1
ATOM 13879 O O . GLN D 1 420 ? -13.540 8.605 -0.224 1.00 45.42 443 GLN G O 1
ATOM 13885 N N . PHE D 1 421 ? -12.828 8.279 1.867 1.00 33.34 444 PHE G N 1
ATOM 13886 C CA . PHE D 1 421 ? -11.447 8.473 1.555 1.00 40.15 444 PHE G CA 1
ATOM 13887 C C . PHE D 1 421 ? -10.593 7.248 1.797 1.00 35.30 444 PHE G C 1
ATOM 13888 O O . PHE D 1 421 ? -9.448 7.254 1.326 1.00 33.92 444 PHE G O 1
ATOM 13896 N N . ASP D 1 422 ? -11.090 6.286 2.609 1.00 33.19 445 ASP G N 1
ATOM 13897 C CA . ASP D 1 422 ? -10.231 5.276 3.293 1.00 33.65 445 ASP G CA 1
ATOM 13898 C C . ASP D 1 422 ? -9.586 4.420 2.189 1.00 32.27 445 ASP G C 1
ATOM 13899 O O . ASP D 1 422 ? -8.364 4.241 2.144 1.00 28.88 445 ASP G O 1
ATOM 13901 N N . THR D 1 423 ? -10.401 3.974 1.242 1.00 29.14 446 THR G N 1
ATOM 13902 C CA . THR D 1 423 ? -9.885 3.090 0.234 1.00 28.74 446 THR G CA 1
ATOM 13903 C C . THR D 1 423 ? -8.777 3.654 -0.680 1.00 30.93 446 THR G C 1
ATOM 13904 O O . THR D 1 423 ? -7.730 2.989 -0.895 1.00 29.23 446 THR G O 1
ATOM 13908 N N . ALA D 1 424 ? -8.967 4.869 -1.199 1.00 28.58 447 ALA G N 1
ATOM 13909 C CA . ALA D 1 424 ? -7.960 5.443 -2.123 1.00 26.32 447 ALA G CA 1
ATOM 13910 C C . ALA D 1 424 ? -6.631 5.620 -1.412 1.00 25.46 447 ALA G C 1
ATOM 13911 O O . ALA D 1 424 ? -5.606 5.419 -2.019 1.00 24.07 447 ALA G O 1
ATOM 13913 N N . ILE D 1 425 ? -6.671 5.976 -0.115 1.00 22.82 448 ILE G N 1
ATOM 13914 C CA . ILE D 1 425 ? -5.455 6.199 0.641 1.00 24.59 448 ILE G CA 1
ATOM 13915 C C . ILE D 1 425 ? -4.776 4.902 0.997 1.00 24.37 448 ILE G C 1
ATOM 13916 O O . ILE D 1 425 ? -3.551 4.739 0.878 1.00 23.93 448 ILE G O 1
ATOM 13921 N N . ASN D 1 426 ? -5.560 3.957 1.555 1.00 21.52 449 ASN G N 1
ATOM 13922 C CA . ASN D 1 426 ? -4.974 2.780 2.160 1.00 23.59 449 ASN G CA 1
ATOM 13923 C C . ASN D 1 426 ? -4.403 1.844 1.123 1.00 22.05 449 ASN G C 1
ATOM 13924 O O . ASN D 1 426 ? -3.575 1.023 1.462 1.00 24.89 449 ASN G O 1
ATOM 13929 N N . THR D 1 427 ? -4.914 1.929 -0.101 1.00 21.22 450 THR G N 1
ATOM 13930 C CA . THR D 1 427 ? -4.388 1.126 -1.209 1.00 21.73 450 THR G CA 1
ATOM 13931 C C . THR D 1 427 ? -3.215 1.792 -1.994 1.00 24.21 450 THR G C 1
ATOM 13932 O O . THR D 1 427 ? -2.557 1.143 -2.859 1.00 22.87 450 THR G O 1
ATOM 13936 N N . GLY D 1 428 ? -2.933 3.073 -1.668 1.00 23.81 451 GLY G N 1
ATOM 13937 C CA . GLY D 1 428 ? -1.885 3.766 -2.444 1.00 24.06 451 GLY G CA 1
ATOM 13938 C C . GLY D 1 428 ? -2.381 4.312 -3.777 1.00 22.93 451 GLY G C 1
ATOM 13939 O O . GLY D 1 428 ? -1.560 4.772 -4.609 1.00 23.55 451 GLY G O 1
ATOM 13940 N N . THR D 1 429 ? -3.692 4.230 -4.046 1.00 21.44 452 THR G N 1
ATOM 13941 C CA . THR D 1 429 ? -4.237 4.665 -5.296 1.00 24.44 452 THR G CA 1
ATOM 13942 C C . THR D 1 429 ? -4.016 6.179 -5.444 1.00 31.25 452 THR G C 1
ATOM 13943 O O . THR D 1 429 ? -3.579 6.634 -6.497 1.00 30.36 452 THR G O 1
ATOM 13947 N N . VAL D 1 430 ? -4.262 6.911 -4.362 1.00 27.32 453 VAL G N 1
ATOM 13948 C CA . VAL D 1 430 ? -4.090 8.399 -4.369 1.00 25.08 453 VAL G CA 1
ATOM 13949 C C . VAL D 1 430 ? -2.853 8.809 -3.612 1.00 25.24 453 VAL G C 1
ATOM 13950 O O . VAL D 1 430 ? -2.459 8.135 -2.685 1.00 26.10 453 VAL G O 1
ATOM 13954 N N . ASP D 1 431 ? -2.127 9.875 -4.058 1.00 24.26 454 ASP G N 1
ATOM 13955 C CA . ASP D 1 431 ? -0.878 10.300 -3.339 1.00 26.65 454 ASP G CA 1
ATOM 13956 C C . ASP D 1 431 ? -1.327 10.723 -1.924 1.00 25.02 454 ASP G C 1
ATOM 13957 O O . ASP D 1 431 ? -2.202 11.583 -1.786 1.00 30.88 454 ASP G O 1
ATOM 13962 N N . PRO D 1 432 ? -0.719 10.135 -0.883 1.00 28.18 455 PRO G N 1
ATOM 13963 C CA . PRO D 1 432 ? -1.122 10.500 0.484 1.00 28.04 455 PRO G CA 1
ATOM 13964 C C . PRO D 1 432 ? -0.809 12.015 0.763 1.00 30.35 455 PRO G C 1
ATOM 13965 O O . PRO D 1 432 ? -1.500 12.629 1.556 1.00 28.54 455 PRO G O 1
ATOM 13969 N N . ASP D 1 433 ? 0.185 12.568 0.088 1.00 28.66 456 ASP G N 1
ATOM 13970 C CA . ASP D 1 433 ? 0.487 14.020 0.243 1.00 32.04 456 ASP G CA 1
ATOM 13971 C C . ASP D 1 433 ? -0.679 14.912 -0.099 1.00 29.69 456 ASP G C 1
ATOM 13972 O O . ASP D 1 433 ? -0.825 15.981 0.505 1.00 38.88 456 ASP G O 1
ATOM 13977 N N . LYS D 1 434 ? -1.524 14.504 -1.034 1.00 29.42 457 LYS G N 1
ATOM 13978 C CA . LYS D 1 434 ? -2.748 15.228 -1.371 1.00 32.14 457 LYS G CA 1
ATOM 13979 C C . LYS D 1 434 ? -3.948 14.772 -0.507 1.00 32.99 457 LYS G C 1
ATOM 13980 O O . LYS D 1 434 ? -4.685 15.575 0.087 1.00 33.15 457 LYS G O 1
ATOM 13986 N N . ALA D 1 435 ? -4.131 13.456 -0.452 1.00 29.44 458 ALA G N 1
ATOM 13987 C CA . ALA D 1 435 ? -5.326 12.862 0.181 1.00 26.07 458 ALA G CA 1
ATOM 13988 C C . ALA D 1 435 ? -5.440 12.990 1.691 1.00 24.73 458 ALA G C 1
ATOM 13989 O O . ALA D 1 435 ? -6.555 13.126 2.199 1.00 29.03 458 ALA G O 1
ATOM 13991 N N . ILE D 1 436 ? -4.346 12.895 2.418 1.00 27.64 459 ILE G N 1
ATOM 13992 C CA . ILE D 1 436 ? -4.404 12.967 3.901 1.00 28.61 459 ILE G CA 1
ATOM 13993 C C . ILE D 1 436 ? -4.811 14.389 4.314 1.00 33.85 459 ILE G C 1
ATOM 13994 O O . ILE D 1 436 ? -5.831 14.537 5.016 1.00 32.57 459 ILE G O 1
ATOM 13999 N N . PRO D 1 437 ? -4.076 15.438 3.826 1.00 33.89 460 PRO G N 1
ATOM 14000 C CA . PRO D 1 437 ? -4.594 16.762 4.223 1.00 35.14 460 PRO G CA 1
ATOM 14001 C C . PRO D 1 437 ? -6.066 16.964 3.901 1.00 32.62 460 PRO G C 1
ATOM 14002 O O . PRO D 1 437 ? -6.766 17.574 4.731 1.00 36.72 460 PRO G O 1
ATOM 14006 N N . GLU D 1 438 ? -6.560 16.518 2.735 1.00 33.21 461 GLU G N 1
ATOM 14007 C CA . GLU D 1 438 ? -7.974 16.620 2.436 1.00 36.18 461 GLU G CA 1
ATOM 14008 C C . GLU D 1 438 ? -8.850 15.844 3.449 1.00 37.92 461 GLU G C 1
ATOM 14009 O O . GLU D 1 438 ? -9.901 16.321 3.887 1.00 39.70 461 GLU G O 1
ATOM 14015 N N . LEU D 1 439 ? -8.443 14.625 3.809 1.00 35.46 462 LEU G N 1
ATOM 14016 C CA . LEU D 1 439 ? -9.243 13.894 4.797 1.00 31.84 462 LEU G CA 1
ATOM 14017 C C . LEU D 1 439 ? -9.254 14.620 6.172 1.00 31.07 462 LEU G C 1
ATOM 14018 O O . LEU D 1 439 ? -10.305 14.721 6.816 1.00 37.20 462 LEU G O 1
ATOM 14023 N N . MET D 1 440 ? -8.094 15.084 6.611 1.00 32.94 463 MET G N 1
ATOM 14024 C CA . MET D 1 440 ? -7.967 15.793 7.895 1.00 33.11 463 MET G CA 1
ATOM 14025 C C . MET D 1 440 ? -8.717 17.092 7.926 1.00 37.39 463 MET G C 1
ATOM 14026 O O . MET D 1 440 ? -9.290 17.425 8.977 1.00 40.41 463 MET G O 1
ATOM 14031 N N . GLU D 1 441 ? -8.678 17.816 6.799 1.00 38.33 464 GLU G N 1
ATOM 14032 C CA . GLU D 1 441 ? -9.529 18.985 6.529 1.00 44.72 464 GLU G CA 1
ATOM 14033 C C . GLU D 1 441 ? -11.009 18.644 6.699 1.00 48.00 464 GLU G C 1
ATOM 14034 O O . GLU D 1 441 ? -11.721 19.382 7.381 1.00 54.58 464 GLU G O 1
ATOM 14040 N N . LYS D 1 442 ? -11.479 17.550 6.092 1.00 45.22 465 LYS G N 1
ATOM 14041 C CA . LYS D 1 442 ? -12.886 17.161 6.202 1.00 41.61 465 LYS G CA 1
ATOM 14042 C C . LYS D 1 442 ? -13.254 16.687 7.606 1.00 42.94 465 LYS G C 1
ATOM 14043 O O . LYS D 1 442 ? -14.326 17.009 8.097 1.00 41.89 465 LYS G O 1
ATOM 14049 N N . LEU D 1 443 ? -12.379 15.924 8.258 1.00 41.68 466 LEU G N 1
ATOM 14050 C CA . LEU D 1 443 ? -12.639 15.537 9.646 1.00 41.22 466 LEU G CA 1
ATOM 14051 C C . LEU D 1 443 ? -12.678 16.773 10.586 1.00 43.44 466 LEU G C 1
ATOM 14052 O O . LEU D 1 443 ? -13.610 16.917 11.389 1.00 43.07 466 LEU G O 1
ATOM 14057 N N . LYS D 1 444 ? -11.677 17.660 10.490 1.00 44.28 467 LYS G N 1
ATOM 14058 C CA . LYS D 1 444 ? -11.581 18.792 11.450 1.00 44.64 467 LYS G CA 1
ATOM 14059 C C . LYS D 1 444 ? -12.681 19.853 11.292 1.00 48.02 467 LYS G C 1
ATOM 14060 O O . LYS D 1 444 ? -13.023 20.545 12.253 1.00 45.19 467 LYS G O 1
ATOM 14066 N N . SER D 1 445 ? -13.282 19.925 10.116 1.00 49.70 468 SER G N 1
ATOM 14067 C CA . SER D 1 445 ? -14.258 20.957 9.861 1.00 57.21 468 SER G CA 1
ATOM 14068 C C . SER D 1 445 ? -15.587 20.748 10.620 1.00 63.17 468 SER G C 1
ATOM 14069 O O . SER D 1 445 ? -16.350 21.701 10.763 1.00 73.41 468 SER G O 1
ATOM 14072 N N . GLU D 1 446 ? -15.887 19.534 11.091 1.00 62.66 469 GLU G N 1
ATOM 14073 C CA . GLU D 1 446 ? -17.226 19.292 11.669 1.00 56.73 469 GLU G CA 1
ATOM 14074 C C . GLU D 1 446 ? -17.250 19.111 13.188 1.00 59.36 469 GLU G C 1
ATOM 14075 O O . GLU D 1 446 ? -18.307 18.889 13.763 1.00 64.73 469 GLU G O 1
ATOM 14077 N N . GLY D 1 447 ? -16.103 19.216 13.851 1.00 59.07 470 GLY G N 1
ATOM 14078 C CA . GLY D 1 447 ? -16.077 19.124 15.317 1.00 53.97 470 GLY G CA 1
ATOM 14079 C C . GLY D 1 447 ? -16.230 17.700 15.870 1.00 48.84 470 GLY G C 1
ATOM 14080 O O . GLY D 1 447 ? -15.791 17.414 17.009 1.00 44.52 470 GLY G O 1
ATOM 14081 N N . ALA D 1 448 ? -16.843 16.812 15.075 1.00 44.11 471 ALA G N 1
ATOM 14082 C CA . ALA D 1 448 ? -17.028 15.402 15.481 1.00 43.59 471 ALA G CA 1
ATOM 14083 C C . ALA D 1 448 ? -15.700 14.734 15.771 1.00 37.00 471 ALA G C 1
ATOM 14084 O O . ALA D 1 448 ? -15.527 14.089 16.827 1.00 34.12 471 ALA G O 1
ATOM 14086 N N . TYR D 1 449 ? -14.775 14.832 14.824 1.00 35.01 472 TYR G N 1
ATOM 14087 C CA . TYR D 1 449 ? -13.416 14.336 15.079 1.00 33.13 472 TYR G CA 1
ATOM 14088 C C . TYR D 1 449 ? -12.772 14.749 16.406 1.00 35.90 472 TYR G C 1
ATOM 14089 O O . TYR D 1 449 ? -12.297 13.909 17.206 1.00 32.44 472 TYR G O 1
ATOM 14098 N N . GLU D 1 450 ? -12.688 16.053 16.660 1.00 33.98 473 GLU G N 1
ATOM 14099 C CA . GLU D 1 450 ? -12.000 16.486 17.873 1.00 33.44 473 GLU G CA 1
ATOM 14100 C C . GLU D 1 450 ? -12.720 16.029 19.137 1.00 30.78 473 GLU G C 1
ATOM 14101 O O . GLU D 1 450 ? -12.085 15.747 20.158 1.00 36.06 473 GLU G O 1
ATOM 14112 N N . LYS D 1 451 ? -14.036 15.903 19.040 1.00 31.62 474 LYS G N 1
ATOM 14113 C CA . LYS D 1 451 ? -14.817 15.553 20.202 1.00 34.31 474 LYS G CA 1
ATOM 14114 C C . LYS D 1 451 ? -14.548 14.097 20.612 1.00 32.35 474 LYS G C 1
ATOM 14115 O O . LYS D 1 451 ? -14.451 13.775 21.791 1.00 35.03 474 LYS G O 1
ATOM 14121 N N . VAL D 1 452 ? -14.369 13.264 19.592 1.00 30.09 475 VAL G N 1
ATOM 14122 C CA . VAL D 1 452 ? -14.163 11.843 19.807 1.00 27.00 475 VAL G CA 1
ATOM 14123 C C . VAL D 1 452 ? -12.723 11.644 20.242 1.00 26.26 475 VAL G C 1
ATOM 14124 O O . VAL D 1 452 ? -12.465 10.879 21.180 1.00 27.77 475 VAL G O 1
ATOM 14128 N N . LEU D 1 453 ? -11.780 12.331 19.560 1.00 25.62 476 LEU G N 1
ATOM 14129 C CA . LEU D 1 453 ? -10.369 12.239 19.940 1.00 25.92 476 LEU G CA 1
ATOM 14130 C C . LEU D 1 453 ? -10.265 12.571 21.453 1.00 26.97 476 LEU G C 1
ATOM 14131 O O . LEU D 1 453 ? -9.597 11.868 22.182 1.00 28.14 476 LEU G O 1
ATOM 14136 N N . ASN D 1 454 ? -10.828 13.721 21.893 1.00 26.76 477 ASN G N 1
ATOM 14137 C CA . ASN D 1 454 ? -10.679 14.138 23.297 1.00 26.04 477 ASN G CA 1
ATOM 14138 C C . ASN D 1 454 ? -11.269 13.175 24.311 1.00 23.75 477 ASN G C 1
ATOM 14139 O O . ASN D 1 454 ? -10.672 12.863 25.341 1.00 25.17 477 ASN G O 1
ATOM 14144 N N . GLU D 1 455 ? -12.440 12.701 23.967 1.00 25.34 478 GLU G N 1
ATOM 14145 C CA . GLU D 1 455 ? -13.139 11.769 24.792 1.00 26.59 478 GLU G CA 1
ATOM 14146 C C . GLU D 1 455 ? -12.337 10.445 24.930 1.00 26.12 478 GLU G C 1
ATOM 14147 O O . GLU D 1 455 ? -12.270 9.843 26.004 1.00 24.16 478 GLU G O 1
ATOM 14153 N N . MET D 1 456 ? -11.743 10.012 23.816 1.00 26.25 479 MET G N 1
ATOM 14154 C CA . MET D 1 456 ? -10.965 8.783 23.836 1.00 23.46 479 MET G CA 1
ATOM 14155 C C . MET D 1 456 ? -9.724 8.906 24.682 1.00 24.81 479 MET G C 1
ATOM 14156 O O . MET D 1 456 ? -9.416 8.026 25.455 1.00 25.09 479 MET G O 1
ATOM 14161 N N . GLN D 1 457 ? -9.105 10.093 24.684 1.00 24.87 480 GLN G N 1
ATOM 14162 C CA . GLN D 1 457 ? -7.876 10.290 25.490 1.00 26.05 480 GLN G CA 1
ATOM 14163 C C . GLN D 1 457 ? -8.269 10.290 26.985 1.00 24.81 480 GLN G C 1
ATOM 14164 O O . GLN D 1 457 ? -7.581 9.688 27.828 1.00 27.36 480 GLN G O 1
ATOM 14170 N N . LYS D 1 458 ? -9.412 10.919 27.272 1.00 25.36 481 LYS G N 1
ATOM 14171 C CA . LYS D 1 458 ? -9.937 11.026 28.631 1.00 24.21 481 LYS G CA 1
ATOM 14172 C C . LYS D 1 458 ? -10.246 9.626 29.205 1.00 27.73 481 LYS G C 1
ATOM 14173 O O . LYS D 1 458 ? -9.814 9.287 30.315 1.00 28.17 481 LYS G O 1
ATOM 14179 N N . GLN D 1 459 ? -10.920 8.784 28.394 1.00 26.85 482 GLN G N 1
ATOM 14180 C CA . GLN D 1 459 ? -11.150 7.390 28.784 1.00 25.87 482 GLN G CA 1
ATOM 14181 C C . GLN D 1 459 ? -9.910 6.587 28.934 1.00 25.37 482 GLN G C 1
ATOM 14182 O O . GLN D 1 459 ? -9.765 5.757 29.868 1.00 28.98 482 GLN G O 1
ATOM 14188 N N . TYR D 1 460 ? -8.949 6.841 28.044 1.00 24.47 483 TYR G N 1
ATOM 14189 C CA . TYR D 1 460 ? -7.713 6.082 28.079 1.00 27.28 483 TYR G CA 1
ATOM 14190 C C . TYR D 1 460 ? -6.911 6.417 29.346 1.00 25.87 483 TYR G C 1
ATOM 14191 O O . TYR D 1 460 ? -6.381 5.523 29.985 1.00 26.66 483 TYR G O 1
ATOM 14200 N N . ASP D 1 461 ? -6.889 7.705 29.712 1.00 29.31 484 ASP G N 1
ATOM 14201 C CA . ASP D 1 461 ? -6.317 8.113 30.992 1.00 28.64 484 ASP G CA 1
ATOM 14202 C C . ASP D 1 461 ? -6.921 7.323 32.156 1.00 24.95 484 ASP G C 1
ATOM 14203 O O . ASP D 1 461 ? -6.223 6.890 33.072 1.00 26.95 484 ASP G O 1
ATOM 14208 N N . GLU D 1 462 ? -8.241 7.192 32.115 1.00 27.46 485 GLU G N 1
ATOM 14209 C CA . GLU D 1 462 ? -8.986 6.570 33.173 1.00 31.59 485 GLU G CA 1
ATOM 14210 C C . GLU D 1 462 ? -8.691 5.052 33.237 1.00 32.38 485 GLU G C 1
ATOM 14211 O O . GLU D 1 462 ? -8.454 4.445 34.311 1.00 32.33 485 GLU G O 1
ATOM 14217 N N . PHE D 1 463 ? -8.669 4.450 32.045 1.00 32.38 486 PHE G N 1
ATOM 14218 C CA . PHE D 1 463 ? -8.310 3.044 31.890 1.00 28.32 486 PHE G CA 1
ATOM 14219 C C . PHE D 1 463 ? -6.978 2.706 32.543 1.00 32.50 486 PHE G C 1
ATOM 14220 O O . PHE D 1 463 ? -6.881 1.727 33.314 1.00 34.64 486 PHE G O 1
ATOM 14228 N N . LEU D 1 464 ? -5.940 3.502 32.248 1.00 26.95 487 LEU G N 1
ATOM 14229 C CA . LEU D 1 464 ? -4.649 3.271 32.815 1.00 31.50 487 LEU G CA 1
ATOM 14230 C C . LEU D 1 464 ? -4.616 3.570 34.316 1.00 33.10 487 LEU G C 1
ATOM 14231 O O . LEU D 1 464 ? -3.877 2.895 35.077 1.00 35.60 487 LEU G O 1
ATOM 14236 N N . LYS D 1 465 ? -5.401 4.559 34.729 1.00 31.07 488 LYS G N 1
ATOM 14237 C CA . LYS D 1 465 ? -5.373 4.979 36.138 1.00 37.30 488 LYS G CA 1
ATOM 14238 C C . LYS D 1 465 ? -5.937 3.838 36.996 1.00 39.36 488 LYS G C 1
ATOM 14239 O O . LYS D 1 465 ? -5.384 3.481 38.034 1.00 40.10 488 LYS G O 1
ATOM 14245 N N . ASN D 1 466 ? -7.007 3.232 36.494 1.00 43.20 489 ASN G N 1
ATOM 14246 C CA . ASN D 1 466 ? -7.736 2.171 37.186 1.00 43.99 489 ASN G CA 1
ATOM 14247 C C . ASN D 1 466 ? -6.968 0.869 37.287 1.00 47.66 489 ASN G C 1
ATOM 14248 O O . ASN D 1 466 ? -7.194 0.076 38.206 1.00 47.74 489 ASN G O 1
ATOM 14253 N N . LYS D 1 467 ? -5.997 0.704 36.401 1.00 45.21 490 LYS G N 1
ATOM 14254 C CA . LYS D 1 467 ? -5.123 -0.453 36.450 1.00 52.63 490 LYS G CA 1
ATOM 14255 C C . LYS D 1 467 ? -3.915 -0.262 37.371 1.00 48.64 490 LYS G C 1
ATOM 14256 O O . LYS D 1 467 ? -3.269 -1.236 37.792 1.00 51.95 490 LYS G O 1
ATOM 14262 N N . LYS D 1 468 ? -3.646 0.990 37.732 1.00 44.28 491 LYS G N 1
ATOM 14263 C CA . LYS D 1 468 ? -2.561 1.297 38.632 1.00 41.88 491 LYS G CA 1
ATOM 14264 C C . LYS D 1 468 ? -2.954 1.204 40.121 1.00 39.64 491 LYS G C 1
ATOM 14265 O O . LYS D 1 468 ? -3.859 1.882 40.573 1.00 42.42 491 LYS G O 1
ATOM 14271 N N . LEU D 1 469 ? -2.266 0.345 40.859 1.00 42.76 492 LEU G N 1
ATOM 14272 C CA . LEU D 1 469 ? -2.598 0.075 42.269 1.00 48.05 492 LEU G CA 1
ATOM 14273 C C . LEU D 1 469 ? -2.438 1.329 43.116 1.00 57.03 492 LEU G C 1
ATOM 14274 O O . LEU D 1 469 ? -1.400 2.005 43.017 1.00 53.87 492 LEU G O 1
ATOM 14279 N N . GLU D 1 470 ? -3.481 1.636 43.908 1.00 63.23 493 GLU G N 1
ATOM 14280 C CA . GLU D 1 470 ? -3.512 2.681 44.983 1.00 63.69 493 GLU G CA 1
ATOM 14281 C C . GLU D 1 470 ? -4.287 3.957 44.603 1.00 67.03 493 GLU G C 1
ATOM 14282 O O . GLU D 1 470 ? -5.494 3.917 44.300 1.00 57.74 493 GLU G O 1
#

B-factor: mean 30.2, std 9.89, range [13.02, 136.96]

Secondary structure (DSSP, 8-state):
-PEEEEEESBPPPTTHHHHHHHHHHHHHHHHS-EEEEEE-BSTTHHHHHHHHHHTT---SEEE-SSHHHHHHTT-B---HHHHTTTTHHHHHT--HHHHHHHEETTEE--EE-SS-SSBEEEEEEEHHHHHHHT---TT--SHHHHHHHHHHHHHH-TTSEEE---TT-----SEE-SS-TTSSEEEETTS-TT-EEEGGGSHHHHHHHHHHHHHHHTTSS-TTTTT------TTSTTEEEEEEEE-GGGTTTHHHHHHHTS-EEEEE-S--BB-HHHHHTTEEEEBTT-S-HHHHHHHHHHHHH-HHHHHHHHT-SBTTTEEEPTTSTTEEEE-GGGSSSSS--STTTS-GGGSPEETT--HHHHHHHHHHHHHPPBPTTTT-----GGGHHHHHHHHHHHHHHHHHHHTT-S-HHHHHHHHHHHHHTTSHHHHHHHHHHHHHHHHHHHTS--/-EEEEEESB---TTHHHHHHHHHHHHHHHHS-EEEEEE-BSTTHHHHHHHHHHHT---SEEE-SSHHHHHTTT-B---TTGGGTTTHHHHTT--HHHHHHHEETTEE--EE-SS-SSBEEEEEEEHHHHHHHT---TT--SHHHHHHHHHHHHHH-TTSEEEE--TT-----SEE-SS-TTSSEEEETTS-TTSEEEGGGSHHHHHHHHHHHHHHHHTSS-TTTTT------TTSTTEEEEEEEE-GGGTTTHHHHHHHTS-EEEEE-S--BB-HHHHHSSEEEEBTT-S-HHHHHHHHHHHHH-HHHHHHHHT-SBTTTEEEPTTSTTEEEE-GGGGTT-S--STTTS-GGGS-EETT--HHHHHHHHHHHHH--B-TTTT-----TT-HHHHHHHHHHHHHHHHHHHTT-S-HHHHHHHHHHHHHTTSHHHHHHHHHHHHHHHHHHHH-/-EEEEEESBPPPTTHHHHHHHHHHHHHHHHS-EEEEEE-BSTTHHHHHHHHHHTT---SEEE-SSHHHHHHTT-B---TTGGGTTTHHHHHT--HHHHHHHEETTEE--EE-SS-SSBEEEEEEEHHHHHHHT---TT--SHHHHHHHHHHHHHH-TTSEEEE--TT-----SEE-SS-TTSSEEEETTS-TT-EEEGGGSHHHHHHHHHHHHHHHHTSS-TTTTT------TTSTTEEEEEEEE-GGGTTTHHHHHHHTS-EEEEE-S--EE-HHHHHTTEEEEBTT-S-HHHHHHHHHHHTT-HHHHHHHHH-SBTTTEEE-TTSTTEEEE-GGGGSS-S--STTTS-GGGSPEETT--HHHHHHHHHHHHH-EE-TTTT-----GGGHHHHHHHHHHHHHHHHHHHTT-S-HHHHHHHHHHHHSTTSHHHHHHHHHHHHHHHHHHH-/-PEEEEEESB---TTHHHHHHHHHHHHHHHHS-EEEEEE-BSTTHHHHHHHHHHHT---SEEE-SSHHHHHTTT-B---TTGGGTTTHHHHHTS-HHHHHHHEETTEE--EE-SS-SSBEEEEEEEHHHHHHHT---TT--STGGGHHHHHHHHHH-TTSEEE---TT-----SEE-SS-TTSSEEEETTS-TT-EEEGGGSHHHHHHHHHHHHHHHTTSS-TTTTT------TTSTTEEEEEEEE-GGGTTTHHHHHHHTS-EEEEE-S--BB-HHHHHSSEEEEBTT-S-HHHHHHHHHHHTT-HHHHHHHHT-SBTTTEEE-TTSTTEEEE-GGGGSS-S--STTTS-GGGSPEETT--HHHHHHHHHHHHH--B-TTTT-----TT-HHHHHHHHHHHHHHHHHHHTTSS-HHHHHHHHHHHHHTTSHHHHHHHHHHHHHHHHHHHHS--

Solvent-accessible surface area: 74217 Å² total; per-residue (Å²): 100,54,75,0,79,4,4,4,22,1,89,87,5,100,26,7,74,57,1,18,56,45,4,9,141,28,0,76,137,115,11,34,0,86,2,27,11,30,25,8,18,114,21,6,6,25,102,19,4,57,19,4,22,97,22,31,21,63,5,13,0,0,17,13,47,59,12,2,6,17,4,36,134,39,21,6,2,58,0,52,115,19,14,142,158,27,0,44,95,5,84,91,52,18,36,85,0,6,51,88,0,0,42,3,88,70,86,16,26,0,0,1,6,4,7,14,4,0,4,14,36,6,0,0,0,0,6,59,8,23,87,144,59,63,11,100,23,82,51,3,88,27,2,61,53,0,68,68,4,0,102,55,0,76,97,95,6,33,50,8,33,3,0,9,10,29,38,104,23,39,3,21,14,12,2,0,10,1,2,26,51,40,10,0,2,0,0,12,38,98,41,78,44,65,98,10,48,4,0,4,101,10,110,66,0,50,82,21,0,52,17,0,15,119,4,16,109,48,28,19,4,23,154,69,0,20,91,22,75,86,87,30,60,39,56,88,67,33,0,0,0,42,30,36,60,12,5,1,14,14,36,33,33,4,56,18,20,30,44,1,110,40,73,0,68,42,50,77,30,10,87,61,28,23,12,1,51,10,1,31,73,3,2,2,0,0,3,72,74,7,169,33,58,93,59,0,0,58,0,1,19,21,3,5,46,24,57,123,2,0,0,20,2,4,2,0,8,86,55,124,3,8,61,125,31,106,94,42,94,102,43,1,77,42,54,137,28,8,63,24,65,29,29,11,29,11,92,10,5,0,8,15,103,38,30,37,36,6,87,63,9,72,116,106,31,56,106,60,6,64,118,76,57,87,100,14,139,76,5,66,0,7,22,6,27,0,47,7,83,90,0,134,82,35,8,57,46,2,41,89,24,1,66,115,88,20,37,30,2,5,0,0,33,52,54,2,67,132,9,9,75,86,1,17,105,99,4,96,70,96,32,11,7,69,91,0,36,89,20,0,34,106,26,0,74,83,40,37,130,110,131,150,180,213,80,65,0,69,4,15,6,21,1,92,76,3,87,18,12,67,56,2,16,54,62,5,7,158,29,0,81,132,135,14,40,4,82,2,17,6,36,24,12,17,117,16,8,4,26,106,24,4,53,26,2,23,96,26,26,16,61,9,15,0,0,16,13,41,56,12,2,14,14,4,33,136,41,14,8,6,58,0,41,113,24,11,130,124,22,0,82,78,4,37,131,54,7,39,48,1,8,29,85,0,0,41,4,83,68,86,11,21,0,0,1,7,4,6,17,3,0,4,13,35,3,0,0,0,0,4,61,9,24,80,148,50,63,11,100,21,84,52,3,87,27,2,52,55,0,50,77,6,0,139,64,0,75,140,103,5,95,130,11,34,3,0,10,12,33,37,87,25,42,3,23,13,12,1,1,9,2,2,22,51,39,10,0,1,0,0,14,32,100,43,90,44,72,29,9,50,3,0,2,105,8,111,67,0,48,78,20,1,84,13,0,28,101,0,46,120,36,26,14,3,23,180,74,0,25,93,25,60,86,92,32,60,38,67,93,67,56,0,0,0,42,32,36,58,13,3,1,14,14,34,34,33,4,56,19,21,31,41,1,108,37,71,0,74,44,50,80,28,11,86,64,24,24,11,1,51,9,1,29,76,4,3,0,1,0,1,60,67,12,141,40,73,77,65,0,0,59,0,0,16,23,3,4,45,26,58,124,2,0,0,25,3,4,3,0,10,97,53,132,4,8,63,125,23,185,80,106,99,102,23,0,81,42,53,141,28,9,48,35,71,27,34,13,28,12,96,12,7,0,7,16,97,41,30,32,34,8,88,63,10,72,112,100,28,56,112,64,5,63,60,72,61,92,86,17,64,96,5,53,1,5,17,6,27,0,45,8,79,89,1,136,82,36,8,55,48,1,43,87,18,2,75,108,80,20,40,32,3,5,0,0,34,49,59,2,68,138,11,8,72,82,0,18,115,56,4,82,77,159,34,9,7,67,95,0,39,94,22,0,48,117,29,0,60,99,45,41,135,110,104,211,90,85,0,73,3,4,7,23,1,88,85,4,100,25,7,76,58,2,16,57,51,4,8,146,28,0,84,138,118,15,41,3,90,1,25,9,30,26,9,18,130,27,12,5,24,122,22,5,52,19,3,21,102,19,30,12,59,4,13,0,1,14,13,44,60,12,1,13,16,4,34,140,38,14,8,7,60,0,49,82,20,13,114,153,25,0,92,72,3,39,132,52,17,38,55,4,6,18,86,0,0,40,4,88,72,90,15,22,0,0,1,6,3,6,14,4,0,5,13,36,5,0,0,0,0,6,60,8,14,87,146,51,63,11,103,16,82,49,2,89,27,2,54,56,0,50,75,5,0,132,64,0,69,142,108,2,93,132,9,37,2,0,10,11,32,34,98,23,39,3,24,13,12,2,1,10,2,2,26,55,40,12,0,3,0,0,11,39,100,44,80,48,61,94,9,46,1,0,3,100,9,108,67,0,52,79,18,0,83,14,0,27,107,0,36,118,39,26,16,2,22,174,74,1,22,97,24,65,87,94,25,68,46,57,94,65,65,0,0,0,43,32,35,61,12,4,1,12,14,37,33,41,4,54,17,20,36,37,1,107,39,71,0,69,44,54,80,31,11,85,61,27,24,10,1,51,9,1,28,73,4,2,1,1,0,1,61,51,6,125,34,59,69,59,0,0,55,0,0,21,20,2,5,46,29,56,122,2,0,0,21,2,4,2,0,7,100,55,121,3,9,62,127,19,176,87,80,159,95,29,1,78,43,53,141,29,10,48,34,66,27,36,12,30,12,92,8,4,0,8,14,94,42,30,34,30,7,76,63,10,72,118,115,29,28,93,65,4,131,115,69,58,89,93,17,146,87,4,69,1,3,14,7,28,0,44,9,79,105,6,133,82,51,10,55,50,1,44,111,24,2,74,85,41,20,42,32,2,6,0,0,34,44,56,2,76,124,6,13,70,73,0,18,135,120,2,92,87,98,35,11,8,70,40,0,41,96,18,0,33,125,35,0,76,110,44,52,75,118,108,121,39,80,0,64,4,2,8,21,1,90,53,3,82,22,10,65,61,1,14,54,49,5,8,141,24,0,79,130,122,16,31,0,82,4,22,12,14,35,13,17,115,21,6,4,26,103,24,5,55,29,3,28,101,26,28,15,89,11,16,0,0,16,14,40,60,12,2,11,16,4,21,118,43,12,9,5,59,0,52,115,16,6,119,156,23,0,128,90,4,74,89,55,15,40,106,2,5,55,72,0,0,42,3,76,69,95,10,32,0,0,1,4,5,18,15,2,0,5,14,36,6,0,0,0,0,6,60,8,13,84,132,48,64,10,99,16,83,52,3,88,27,2,56,54,0,71,76,4,0,118,64,0,79,123,90,8,47,97,14,31,3,0,9,11,32,37,81,25,41,3,21,14,11,2,0,10,1,1,24,51,46,9,0,1,0,0,13,38,100,42,78,47,54,92,10,50,3,1,1,95,8,116,67,0,61,79,23,0,76,14,0,29,53,2,34,114,47,26,16,2,22,181,76,1,24,94,24,56,84,81,34,69,37,53,79,65,61,0,0,0,42,31,36,60,12,4,3,28,14,50,33,43,3,54,20,21,32,36,1,113,37,69,0,68,40,55,75,30,9,85,57,15,25,11,1,49,7,1,30,71,3,3,2,1,0,0,57,75,13,187,40,69,106,63,0,0,61,0,0,16,20,4,4,44,28,59,122,2,0,0,23,2,4,2,0,12,92,56,120,5,10,61,114,23,160,89,109,158,91,26,0,75,41,53,137,29,8,47,29,71,32,29,10,31,12,96,12,9,0,8,22,188,43,29,33,36,8,87,62,11,71,114,105,31,34,105,56,10,144,115,68,50,87,108,16,142,83,5,65,1,1,15,6,18,0,46,2,86,119,1,81,81,37,8,61,42,2,40,92,12,3,82,124,42,21,46,30,1,6,0,0,36,51,57,2,68,138,4,10,76,76,0,17,116,84,6,104,85,80,39,11,5,62,102,0,44,96,42,0,40,139,35,0,75,81,38,54,144,111,116,164,173,156

Radius of gyration: 40.01 Å; Cα contacts (8 Å, |Δi|>4): 3407; chains: 4; bounding box: 104×67×138 Å

Nearest PDB structures (foldseek):
  5swb-assembly4_G  TM=1.000E+00  e=1.373E-83  Streptococcus pneumoniae
  5swa-assembly1_A  TM=9.838E-01  e=2.098E-77  Streptococcus pneumoniae
  5suo-assembly1_A  TM=8.610E-01  e=5.981E-78  Streptococcus pneumoniae
  6x84-assembly2_B  TM=5.313E-01  e=4.170E-12  Escherichia coli K-12
  7v09-assembly2_B  TM=5.277E-01  e=6.169E-08  Enterobacter cloacae subsp. cloacae ATCC 13047